Protein 2RQ1 (pdb70)

Nearest PDB structures (foldseek):
  2rq1-assembly1_A  TM=9.561E-01  e=1.395E-15  Homo sapiens
  3qij-assembly1_A  TM=8.729E-01  e=1.743E-11  Homo sapiens
  3qij-assembly2_B  TM=8.768E-01  e=5.061E-11  Homo sapiens
  1gg3-assembly3_C  TM=8.598E-01  e=3.676E-11  Homo sapiens
  3bin-assembly3_A  TM=8.698E-01  e=1.799E-09  Homo sapiens

Organism: Homo sapiens (NCBI:txid9606)

Radius of gyration: 14.62 Å; Cα contacts (8 Å, |Δi|>4): 77; chains: 1; bounding box: 40×36×26 Å

Sequence (109 aa):
GSHMDPAQLTEDITRYYLCLQLRQDIVAGRLPCSFATLALLGSYTIQSELGDYDPELHGVDYVSDFKLAPNQTKELEEKVMELHKSYRSMTPAQADLEFLENAKKLSMYGSHMDPAQLTEDITRYYLCLQLRQDIVAGRLPCSFATLALLGSYTIQSELGDYDPELHGVDYVSDFKLAPNQTKELEEKVMELHKSYRSMTPAQADLEFLENAKKLSMYGSHMDPAQLTEDITRYYLCLQLRQDIVAGRLPCSFATLALLGSYTIQSELGDYDPELHGVDYVSDFKLAPNQTKELEEKVMELHKSYRSMTPAQADLEFLENAKKLSMYGSHMDPAQLTEDITRYYLCLQLRQDIVAGRLPCSFATLALLGSYTIQSELGDYDPELHGVDYVSDFKLAPNQTKELEEKVMELHKSYRSMTPAQADLEFLENAKKLSMYGSHMDPAQLTEDITRYYLCLQLRQDIVAGRLPCSFATLALLGSYTIQSELGDYDPELHGVDYVSDFKLAPNQTKELEEKVMELHKSYRSMTPAQADLEFLENAKKLSMYGSHMDPAQLTEDITRYYLCLQLRQDIVAGRLPCSFATLALLGSYTIQSELGDYDPELHGVDYVSDFKLAPNQTKELEEKVMELHKSYRSMTPAQADLEFLENAKKLSMYGSHMDPAQLTEDITRYYLCLQLRQDIVAGRLPCSFATLALLGSYTIQSELGDYDPELHGVDYVSDFKLAPNQTKELEEKVMELHKSYRSMTPAQADLEFLENAKKLSMYGSHMDPAQLTEDITRYYLCLQLRQDIVAGRLPCSFATLALLGSYTIQSELGDYDPELHGVDYVSDFKLAPNQTKELEEKVMELHKSYRSMTPAQADLEFLENAKKLSMYGSHMDPAQLTEDITRYYLCLQLRQDIVAGRLPCSFATLALLGSYTIQSELGDYDPELHGVDYVSDFKLAPNQTKELEEKVMELHKSYRSMTPAQADLEFLENAKKLSMYGSHMDPAQLTEDITRYYLCLQLRQDIVAGRLPCSFATLALLGSYTIQSELGDYDPELHGVDYVSDFKLAPNQTKELEEKVMELHKSYRSMTPAQADLEFLENAKKLSMYGSHMDPAQLTEDITRYYLCLQLRQDIVAGRLPCSFATLALLGSYTIQSELGDYDPELHGVDYVSDFKLAPNQTKELEEKVMELHKSYRSMTPAQADLEFLENAKKLSMYGSHMDPAQLTEDITRYYLCLQLRQDIVAGRLPCSFATLALLGSYTIQSELGDYDPELHGVDYVSDFKLAPNQTKELEEKVMELHKSYRSMTPAQADLEFLENAKKLSMYGSHMDPAQLTEDITRYYLCLQLRQDIVAGRLPCSFATLALLGSYTIQSELGDYDPELHGVDYVSDFKLAPNQTKELEEKVMELHKSYRSMTPAQADLEFLENAKKLSMYGSHMDPAQLTEDITRYYLCLQLRQDIVAGRLPCSFATLALLGSYTIQSELGDYDPELHGVDYVSDFKLAPNQTKELEEKVMELHKSYRSMTPAQADLEFLENAKKLSMYGSHMDPAQLTEDITRYYLCLQLRQDIVAGRLPCSFATLALLGSYTIQSELGDYDPELHGVDYVSDFKLAPNQTKELEEKVMELHKSYRSMTPAQADLEFLENAKKLSMYGSHMDPAQLTEDITRYYLCLQLRQDIVAGRLPCSFATLALLGSYTIQSELGDYDPELHGVDYVSDFKLAPNQTKELEEKVMELHKSYRSMTPAQADLEFLENAKKLSMYGSHMDPAQLTEDITRYYLCLQLRQDIVAGRLPCSFATLALLGSYTIQSELGDYDPELHGVDYVSDFKLAPNQTKELEEKVMELHKSYRSMTPAQADLEFLENAKKLSMYGSHMDPAQLTEDITRYYLCLQLRQDIVAGRLPCSFATLALLGSYTIQSELGDYDPELHGVDYVSDFKLAPNQTKELEEKVMELHKSYRSMTPAQADLEFLENAKKLSMYGSHMDPAQLTEDITRYYLCLQLRQDIVAGRLPCSFATLALLGSYTIQSELGDYDPELHGVDYVSDFKLAPNQTKELEEKVMELHKSYRSMTPAQADLEFLENAKKLSMYGSHMDPAQLTEDITRYYLCLQLRQDIVAGRLPCSFATLALLGSYTIQSELGDYDPELHGVDYVSDFKLAPNQTKELEEKVMELHKSYRSMTPAQADLEFLENAKKLSMY

Foldseek 3Di:
DDDDDPPCPVVVVCLVVVCVVLQVCAQVVVDDDDLVLLLVLLLLVVCLVVPADDVVVPDPPCSVVPRSHNDDDPVSRVSSVVVRNVDDPDDNVVSSCVNVVVCVVVVSD

InterPro domains:
  IPR000299 FERM domain [PS50057] (210-491)
  IPR000798 Ezrin/radixin/moesin-like [PR00661] (223-242)
  IPR000798 Ezrin/radixin/moesin-like [PR00661] (273-292)
  IPR000798 Ezrin/radixin/moesin-like [PR00661] (316-337)
  IPR000798 Ezrin/radixin/moesin-like [PR00661] (404-424)
  IPR007477 SAB domain [PF04382] (667-715)
  IPR008379 Band 4.1, C-terminal [PF05902] (753-860)
  IPR011993 PH-like domain superfamily [G3DSA:2.30.29.30] (396-490)
  IPR014352 FERM/acyl-CoA-binding protein superfamily [G3DSA:1.20.80.10] (288-395)
  IPR014847 FERM adjacent [PF08736] (499-542)
  IPR014847 FERM adjacent [SM01195] (498-544)
  IPR018979 FERM, N-terminal [PF09379] (214-276)
  IPR018980 FERM, C-terminal PH-like domain [PF09380] (406-492)
  IPR018980 FERM, C-terminal PH-like domain [SM01196] (405-495)
  IPR019747 FERM conserved site [PS00660] (264-292)
  IPR019747 FERM conserved site [PS00661] (371-400)
  IPR019748 FERM central domain [PF00373] (292-401)
  IPR019748 FERM central domain [cd14473] (301-393)
  IPR019749 Band 4.1 domain [PR00935] (243-255)
  IPR019749 Band 4.1 domain [PR00935] (307-320)

GO terms:
  GO:0005938 cell cortex (C, IDA)
  GO:1904778 positive regulation of protein localization to cell cortex (P, IMP)
  GO:0005515 protein binding (F, IPI)
  GO:0005200 structural constituent of cytoskeleton (F, TAS)
  GO:0005886 plasma membrane (C, TAS)
  GO:0005829 cytosol (C, TAS)
  GO:0014731 spectrin-associated cytoskeleton (C, TAS)
  GO:0030507 spectrin binding (F, TAS)
  GO:0045171 intercellular bridge (C, IDA)
  GO:0072686 mitotic spindle (C, IDA)
  GO:0005829 cytosol (C, IDA)
  GO:0051219 phosphoprotein binding (F, IMP)
  GO:0005886 plasma membrane (C, IMP)
  GO:0032991 protein-containing complex (C, IMP)
  GO:0005545 1-phosphatidylinositol binding (F, IDA)
  GO:0030863 cortical cytoskeleton (C, IDA)
  GO:0032991 protein-containing complex (C, IDA)
  GO:0005200 structural constituent of cytoskeleton (F, IMP)

Secondary structure (DSSP, 8-state):
-----TTTTHHHHHHHHHHHHHHHHHHTT-S---HHHHHHHHHHHHHHHH-S--TTT--SSGGGGS---SS--HHHHHHHHHHHHHS-S--HHHHHHHHHHHHHHHT--

CATH classification: 1.20.80.10

Structure (mmCIF, N/CA/C/O backbone):
data_2RQ1
#
_entry.id   2RQ1
#
loop_
_atom_site.group_PDB
_atom_site.id
_atom_site.type_symbol
_atom_site.label_atom_id
_atom_site.label_alt_id
_atom_site.label_comp_id
_atom_site.label_asym_id
_atom_site.label_entity_id
_atom_site.label_seq_id
_atom_site.pdbx_PDB_ins_code
_atom_site.Cartn_x
_atom_site.Cartn_y
_atom_site.Cartn_z
_atom_site.occupancy
_atom_site.B_iso_or_equiv
_atom_site.auth_seq_id
_atom_site.auth_comp_id
_atom_site.auth_asym_id
_atom_site.auth_atom_id
_atom_site.pdbx_PDB_model_num
ATOM 1 N N . GLY A 1 1 ? 25.055 19.898 2.642 1.00 0.00 79 GLY A N 1
ATOM 2 C CA . GLY A 1 1 ? 23.568 19.824 2.664 1.00 0.00 79 GLY A CA 1
ATOM 3 C C . GLY A 1 1 ? 22.998 19.228 1.393 1.00 0.00 79 GLY A C 1
ATOM 4 O O . GLY A 1 1 ? 23.257 18.067 1.073 1.00 0.00 79 GLY A O 1
ATOM 10 N N . SER A 1 2 ? 22.219 20.022 0.665 1.00 0.00 80 SER A N 1
ATOM 11 C CA . SER A 1 2 ? 21.610 19.566 -0.579 1.00 0.00 80 SER A CA 1
ATOM 12 C C . SER A 1 2 ? 20.681 18.383 -0.329 1.00 0.00 80 SER A C 1
ATOM 13 O O . SER A 1 2 ? 21.129 17.296 0.036 1.00 0.00 80 SER A O 1
ATOM 21 N N . HIS A 1 3 ? 19.386 18.601 -0.529 1.00 0.00 81 HIS A N 1
ATOM 22 C CA . HIS A 1 3 ? 18.393 17.553 -0.325 1.00 0.00 81 HIS A CA 1
ATOM 23 C C . HIS A 1 3 ? 17.789 17.110 -1.654 1.00 0.00 81 HIS A C 1
ATOM 24 O O . HIS A 1 3 ? 17.571 15.920 -1.883 1.00 0.00 81 HIS A O 1
ATOM 39 N N . MET A 1 4 ? 17.521 18.075 -2.527 1.00 0.00 82 MET A N 1
ATOM 40 C CA . MET A 1 4 ? 16.942 17.785 -3.834 1.00 0.00 82 MET A CA 1
ATOM 41 C C . MET A 1 4 ? 17.994 17.213 -4.779 1.00 0.00 82 MET A C 1
ATOM 42 O O . MET A 1 4 ? 19.171 17.568 -4.702 1.00 0.00 82 MET A O 1
ATOM 56 N N . ASP A 1 5 ? 17.564 16.325 -5.669 1.00 0.00 83 ASP A N 1
ATOM 57 C CA . ASP A 1 5 ? 18.470 15.703 -6.628 1.00 0.00 83 ASP A CA 1
ATOM 58 C C . ASP A 1 5 ? 17.751 15.398 -7.942 1.00 0.00 83 ASP A C 1
ATOM 59 O O . ASP A 1 5 ? 16.929 14.485 -8.008 1.00 0.00 83 ASP A O 1
ATOM 68 N N . PRO A 1 6 ? 18.052 16.159 -9.012 1.00 0.00 84 PRO A N 1
ATOM 69 C CA . PRO A 1 6 ? 17.426 15.956 -10.323 1.00 0.00 84 PRO A CA 1
ATOM 70 C C . PRO A 1 6 ? 17.878 14.660 -10.993 1.00 0.00 84 PRO A C 1
ATOM 71 O O . PRO A 1 6 ? 17.320 14.252 -12.012 1.00 0.00 84 PRO A O 1
ATOM 82 N N . ALA A 1 7 ? 18.890 14.015 -10.418 1.00 0.00 85 ALA A N 1
ATOM 83 C CA . ALA A 1 7 ? 19.411 12.768 -10.964 1.00 0.00 85 ALA A CA 1
ATOM 84 C C . ALA A 1 7 ? 18.777 11.554 -10.288 1.00 0.00 85 ALA A C 1
ATOM 85 O O . ALA A 1 7 ? 18.901 10.430 -10.773 1.00 0.00 85 ALA A O 1
ATOM 92 N N . GLN A 1 8 ? 18.096 11.785 -9.167 1.00 0.00 86 GLN A N 1
ATOM 93 C CA . GLN A 1 8 ? 17.446 10.705 -8.434 1.00 0.00 86 GLN A CA 1
ATOM 94 C C . GLN A 1 8 ? 16.010 10.509 -8.911 1.00 0.00 86 GLN A C 1
ATOM 95 O O . GLN A 1 8 ? 15.085 10.404 -8.104 1.00 0.00 86 GLN A O 1
ATOM 109 N N . LEU A 1 9 ? 15.830 10.460 -10.226 1.00 0.00 87 LEU A N 1
ATOM 110 C CA . LEU A 1 9 ? 14.507 10.276 -10.812 1.00 0.00 87 LEU A CA 1
ATOM 111 C C . LEU A 1 9 ? 14.239 8.802 -11.104 1.00 0.00 87 LEU A C 1
ATOM 112 O O . LEU A 1 9 ? 13.091 8.359 -11.102 1.00 0.00 87 LEU A O 1
ATOM 128 N N . THR A 1 10 ? 15.305 8.049 -11.358 1.00 0.00 88 THR A N 1
ATOM 129 C CA . THR A 1 10 ? 15.183 6.626 -11.655 1.00 0.00 88 THR A CA 1
ATOM 130 C C . THR A 1 10 ? 14.482 5.886 -10.521 1.00 0.00 88 THR A C 1
ATOM 131 O O . THR A 1 10 ? 13.519 5.152 -10.748 1.00 0.00 88 THR A O 1
ATOM 142 N N . GLU A 1 11 ? 14.968 6.082 -9.298 1.00 0.00 89 GLU A N 1
ATOM 143 C CA . GLU A 1 11 ? 14.383 5.429 -8.130 1.00 0.00 89 GLU A CA 1
ATOM 144 C C . GLU A 1 11 ? 12.885 5.704 -8.047 1.00 0.00 89 GLU A C 1
ATOM 145 O O . GLU A 1 11 ? 12.119 4.882 -7.545 1.00 0.00 89 GLU A O 1
ATOM 157 N N . ASP A 1 12 ? 12.471 6.861 -8.552 1.00 0.00 90 ASP A N 1
ATOM 158 C CA . ASP A 1 12 ? 11.061 7.226 -8.542 1.00 0.00 90 ASP A CA 1
ATOM 159 C C . ASP A 1 12 ? 10.307 6.390 -9.569 1.00 0.00 90 ASP A C 1
ATOM 160 O O . ASP A 1 12 ? 9.256 5.819 -9.275 1.00 0.00 90 ASP A O 1
ATOM 169 N N . ILE A 1 13 ? 10.862 6.321 -10.773 1.00 0.00 91 ILE A N 1
ATOM 170 C CA . ILE A 1 13 ? 10.261 5.553 -11.856 1.00 0.00 91 ILE A CA 1
ATOM 171 C C . ILE A 1 13 ? 10.118 4.083 -11.471 1.00 0.00 91 ILE A C 1
ATOM 172 O O . ILE A 1 13 ? 9.066 3.476 -11.678 1.00 0.00 91 ILE A O 1
ATOM 188 N N . THR A 1 14 ? 11.182 3.517 -10.910 1.00 0.00 92 THR A N 1
ATOM 189 C CA . THR A 1 14 ? 11.169 2.119 -10.502 1.00 0.00 92 THR A CA 1
ATOM 190 C C . THR A 1 14 ? 10.153 1.891 -9.383 1.00 0.00 92 THR A C 1
ATOM 191 O O . THR A 1 14 ? 9.331 0.981 -9.463 1.00 0.00 92 THR A O 1
ATOM 202 N N . ARG A 1 15 ? 10.224 2.708 -8.332 1.00 0.00 93 ARG A N 1
ATOM 203 C CA . ARG A 1 15 ? 9.320 2.573 -7.196 1.00 0.00 93 ARG A CA 1
ATOM 204 C C . ARG A 1 15 ? 7.861 2.601 -7.641 1.00 0.00 93 ARG A C 1
ATOM 205 O O . ARG A 1 15 ? 7.080 1.721 -7.280 1.00 0.00 93 ARG A O 1
ATOM 226 N N . TYR A 1 16 ? 7.492 3.611 -8.424 1.00 0.00 94 TYR A N 1
ATOM 227 C CA . TYR A 1 16 ? 6.121 3.736 -8.909 1.00 0.00 94 TYR A CA 1
ATOM 228 C C . TYR A 1 16 ? 5.667 2.456 -9.605 1.00 0.00 94 TYR A C 1
ATOM 229 O O . TYR A 1 16 ? 4.647 1.869 -9.244 1.00 0.00 94 TYR A O 1
ATOM 247 N N . TYR A 1 17 ? 6.433 2.028 -10.604 1.00 0.00 95 TYR A N 1
ATOM 248 C CA . TYR A 1 17 ? 6.108 0.816 -11.348 1.00 0.00 95 TYR A CA 1
ATOM 249 C C . TYR A 1 17 ? 6.065 -0.396 -10.422 1.00 0.00 95 TYR A C 1
ATOM 250 O O . TYR A 1 17 ? 5.169 -1.235 -10.522 1.00 0.00 95 TYR A O 1
ATOM 268 N N . LEU A 1 18 ? 7.042 -0.483 -9.525 1.00 0.00 96 LEU A N 1
ATOM 269 C CA . LEU A 1 18 ? 7.128 -1.592 -8.579 1.00 0.00 96 LEU A CA 1
ATOM 270 C C . LEU A 1 18 ? 5.810 -1.790 -7.836 1.00 0.00 96 LEU A C 1
ATOM 271 O O . LEU A 1 18 ? 5.236 -2.878 -7.846 1.00 0.00 96 LEU A O 1
ATOM 287 N N . CYS A 1 19 ? 5.338 -0.729 -7.192 1.00 0.00 97 CYS A N 1
ATOM 288 C CA . CYS A 1 19 ? 4.088 -0.782 -6.441 1.00 0.00 97 CYS A CA 1
ATOM 289 C C . CYS A 1 19 ? 2.929 -1.199 -7.341 1.00 0.00 97 CYS A C 1
ATOM 290 O O . CYS A 1 19 ? 2.073 -1.987 -6.941 1.00 0.00 97 CYS A O 1
ATOM 298 N N . LEU A 1 20 ? 2.909 -0.664 -8.557 1.00 0.00 98 LEU A N 1
ATOM 299 C CA . LEU A 1 20 ? 1.854 -0.981 -9.513 1.00 0.00 98 LEU A CA 1
ATOM 300 C C . LEU A 1 20 ? 1.840 -2.472 -9.838 1.00 0.00 98 LEU A C 1
ATOM 301 O O . LEU A 1 20 ? 0.790 -3.114 -9.806 1.00 0.00 98 LEU A O 1
ATOM 317 N N . GLN A 1 21 ? 3.011 -3.015 -10.155 1.00 0.00 99 GLN A N 1
ATOM 318 C CA . GLN A 1 21 ? 3.131 -4.430 -10.490 1.00 0.00 99 GLN A CA 1
ATOM 319 C C . GLN A 1 21 ? 2.834 -5.309 -9.279 1.00 0.00 99 GLN A C 1
ATOM 320 O O . GLN A 1 21 ? 2.059 -6.261 -9.366 1.00 0.00 99 GLN A O 1
ATOM 334 N N . LEU A 1 22 ? 3.457 -4.986 -8.149 1.00 0.00 100 LEU A N 1
ATOM 335 C CA . LEU A 1 22 ? 3.260 -5.749 -6.921 1.00 0.00 100 LEU A CA 1
ATOM 336 C C . LEU A 1 22 ? 1.786 -5.784 -6.528 1.00 0.00 100 LEU A C 1
ATOM 337 O O . LEU A 1 22 ? 1.221 -6.853 -6.291 1.00 0.00 100 LEU A O 1
ATOM 353 N N . ARG A 1 23 ? 1.169 -4.609 -6.460 1.00 0.00 101 ARG A N 1
ATOM 354 C CA . ARG A 1 23 ? -0.239 -4.505 -6.095 1.00 0.00 101 ARG A CA 1
ATOM 355 C C . ARG A 1 23 ? -1.124 -5.203 -7.123 1.00 0.00 101 ARG A C 1
ATOM 356 O O . ARG A 1 23 ? -2.204 -5.694 -6.794 1.00 0.00 101 ARG A O 1
ATOM 377 N N . GLN A 1 24 ? -0.660 -5.246 -8.368 1.00 0.00 102 GLN A N 1
ATOM 378 C CA . GLN A 1 24 ? -1.413 -5.887 -9.440 1.00 0.00 102 GLN A CA 1
ATOM 379 C C . GLN A 1 24 ? -1.413 -7.404 -9.272 1.00 0.00 102 GLN A C 1
ATOM 380 O O . GLN A 1 24 ? -2.423 -8.064 -9.513 1.00 0.00 102 GLN A O 1
ATOM 394 N N . ASP A 1 25 ? -0.274 -7.948 -8.859 1.00 0.00 103 ASP A N 1
ATOM 395 C CA . ASP A 1 25 ? -0.142 -9.387 -8.660 1.00 0.00 103 ASP A CA 1
ATOM 396 C C . ASP A 1 25 ? -0.963 -9.849 -7.460 1.00 0.00 103 ASP A C 1
ATOM 397 O O . ASP A 1 25 ? -1.523 -10.945 -7.463 1.00 0.00 103 ASP A O 1
ATOM 406 N N . ILE A 1 26 ? -1.027 -9.007 -6.433 1.00 0.00 104 ILE A N 1
ATOM 407 C CA . ILE A 1 26 ? -1.777 -9.332 -5.226 1.00 0.00 104 ILE A CA 1
ATOM 408 C C . ILE A 1 26 ? -3.278 -9.378 -5.500 1.00 0.00 104 ILE A C 1
ATOM 409 O O . ILE A 1 26 ? -3.945 -10.362 -5.183 1.00 0.00 104 ILE A O 1
ATOM 425 N N . VAL A 1 27 ? -3.804 -8.307 -6.086 1.00 0.00 105 VAL A N 1
ATOM 426 C CA . VAL A 1 27 ? -5.227 -8.225 -6.395 1.00 0.00 105 VAL A CA 1
ATOM 427 C C . VAL A 1 27 ? -5.673 -9.369 -7.300 1.00 0.00 105 VAL A C 1
ATOM 428 O O . VAL A 1 27 ? -6.809 -9.834 -7.211 1.00 0.00 105 VAL A O 1
ATOM 441 N N . ALA A 1 28 ? -4.776 -9.819 -8.172 1.00 0.00 106 ALA A N 1
ATOM 442 C CA . ALA A 1 28 ? -5.087 -10.907 -9.091 1.00 0.00 106 ALA A CA 1
ATOM 443 C C . ALA A 1 28 ? -4.842 -12.273 -8.451 1.00 0.00 106 ALA A C 1
ATOM 444 O O . ALA A 1 28 ? -5.107 -13.308 -9.063 1.00 0.00 106 ALA A O 1
ATOM 451 N N . GLY A 1 29 ? -4.333 -12.275 -7.221 1.00 0.00 107 GLY A N 1
ATOM 452 C CA . GLY A 1 29 ? -4.065 -13.525 -6.536 1.00 0.00 107 GLY A CA 1
ATOM 453 C C . GLY A 1 29 ? -2.945 -14.311 -7.189 1.00 0.00 107 GLY A C 1
ATOM 454 O O . GLY A 1 29 ? -2.970 -15.541 -7.209 1.00 0.00 107 GLY A O 1
ATOM 458 N N . ARG A 1 30 ? -1.961 -13.596 -7.725 1.00 0.00 108 ARG A N 1
ATOM 459 C CA . ARG A 1 30 ? -0.825 -14.231 -8.384 1.00 0.00 108 ARG A CA 1
ATOM 460 C C . ARG A 1 30 ? 0.228 -14.681 -7.371 1.00 0.00 108 ARG A C 1
ATOM 461 O O . ARG A 1 30 ? 1.267 -15.223 -7.747 1.00 0.00 108 ARG A O 1
ATOM 482 N N . LEU A 1 31 ? -0.042 -14.456 -6.087 1.00 0.00 109 LEU A N 1
ATOM 483 C CA . LEU A 1 31 ? 0.888 -14.843 -5.033 1.00 0.00 109 LEU A CA 1
ATOM 484 C C . LEU A 1 31 ? 0.139 -15.147 -3.736 1.00 0.00 109 LEU A C 1
ATOM 485 O O . LEU A 1 31 ? -0.723 -14.376 -3.316 1.00 0.00 109 LEU A O 1
ATOM 501 N N . PRO A 1 32 ? 0.457 -16.278 -3.080 1.00 0.00 110 PRO A N 1
ATOM 502 C CA . PRO A 1 32 ? -0.197 -16.670 -1.827 1.00 0.00 110 PRO A CA 1
ATOM 503 C C . PRO A 1 32 ? 0.158 -15.737 -0.674 1.00 0.00 110 PRO A C 1
ATOM 504 O O . PRO A 1 32 ? 1.330 -15.574 -0.334 1.00 0.00 110 PRO A O 1
ATOM 515 N N . CYS A 1 33 ? -0.860 -15.127 -0.077 1.00 0.00 111 CYS A N 1
ATOM 516 C CA . CYS A 1 33 ? -0.655 -14.210 1.038 1.00 0.00 111 CYS A CA 1
ATOM 517 C C . CYS A 1 33 ? -1.712 -14.428 2.116 1.00 0.00 111 CYS A C 1
ATOM 518 O O . CYS A 1 33 ? -2.701 -15.128 1.895 1.00 0.00 111 CYS A O 1
ATOM 526 N N . SER A 1 34 ? -1.496 -13.828 3.281 1.00 0.00 112 SER A N 1
ATOM 527 C CA . SER A 1 34 ? -2.432 -13.961 4.391 1.00 0.00 112 SER A CA 1
ATOM 528 C C . SER A 1 34 ? -3.291 -12.709 4.537 1.00 0.00 112 SER A C 1
ATOM 529 O O . SER A 1 34 ? -2.963 -11.652 3.995 1.00 0.00 112 SER A O 1
ATOM 537 N N . PHE A 1 35 ? -4.392 -12.835 5.272 1.00 0.00 113 PHE A N 1
ATOM 538 C CA . PHE A 1 35 ? -5.302 -11.715 5.492 1.00 0.00 113 PHE A CA 1
ATOM 539 C C . PHE A 1 35 ? -4.564 -10.522 6.094 1.00 0.00 113 PHE A C 1
ATOM 540 O O . PHE A 1 35 ? -4.736 -9.387 5.651 1.00 0.00 113 PHE A O 1
ATOM 557 N N . ALA A 1 36 ? -3.759 -10.784 7.118 1.00 0.00 114 ALA A N 1
ATOM 558 C CA . ALA A 1 36 ? -3.017 -9.726 7.792 1.00 0.00 114 ALA A CA 1
ATOM 559 C C . ALA A 1 36 ? -2.150 -8.938 6.818 1.00 0.00 114 ALA A C 1
ATOM 560 O O . ALA A 1 36 ? -2.169 -7.708 6.823 1.00 0.00 114 ALA A O 1
ATOM 567 N N . THR A 1 37 ? -1.390 -9.638 5.980 1.00 0.00 115 THR A N 1
ATOM 568 C CA . THR A 1 37 ? -0.529 -8.975 5.010 1.00 0.00 115 THR A CA 1
ATOM 569 C C . THR A 1 37 ? -1.361 -8.215 3.988 1.00 0.00 115 THR A C 1
ATOM 570 O O . THR A 1 37 ? -1.014 -7.103 3.594 1.00 0.00 115 THR A O 1
ATOM 581 N N . LEU A 1 38 ? -2.469 -8.817 3.567 1.00 0.00 116 LEU A N 1
ATOM 582 C CA . LEU A 1 38 ? -3.355 -8.184 2.598 1.00 0.00 116 LEU A CA 1
ATOM 583 C C . LEU A 1 38 ? -3.833 -6.839 3.126 1.00 0.00 116 LEU A C 1
ATOM 584 O O . LEU A 1 38 ? -3.807 -5.833 2.417 1.00 0.00 116 LEU A O 1
ATOM 600 N N . ALA A 1 39 ? -4.271 -6.833 4.380 1.00 0.00 117 ALA A N 1
ATOM 601 C CA . ALA A 1 39 ? -4.762 -5.623 5.020 1.00 0.00 117 ALA A CA 1
ATOM 602 C C . ALA A 1 39 ? -3.630 -4.639 5.309 1.00 0.00 117 ALA A C 1
ATOM 603 O O . ALA A 1 39 ? -3.821 -3.426 5.231 1.00 0.00 117 ALA A O 1
ATOM 610 N N . LEU A 1 40 ? -2.455 -5.163 5.648 1.00 0.00 118 LEU A N 1
ATOM 611 C CA . LEU A 1 40 ? -1.306 -4.314 5.953 1.00 0.00 118 LEU A CA 1
ATOM 612 C C . LEU A 1 40 ? -0.788 -3.618 4.696 1.00 0.00 118 LEU A C 1
ATOM 613 O O . LEU A 1 40 ? -0.633 -2.395 4.670 1.00 0.00 118 LEU A O 1
ATOM 629 N N . LEU A 1 41 ? -0.528 -4.400 3.654 1.00 0.00 119 LEU A N 1
ATOM 630 C CA . LEU A 1 41 ? -0.033 -3.855 2.396 1.00 0.00 119 LEU A CA 1
ATOM 631 C C . LEU A 1 41 ? -1.052 -2.896 1.795 1.00 0.00 119 LEU A C 1
ATOM 632 O O . LEU A 1 41 ? -0.693 -1.888 1.186 1.00 0.00 119 LEU A O 1
ATOM 648 N N . GLY A 1 42 ? -2.328 -3.213 1.986 1.00 0.00 120 GLY A N 1
ATOM 649 C CA . GLY A 1 42 ? -3.384 -2.366 1.473 1.00 0.00 120 GLY A CA 1
ATOM 650 C C . GLY A 1 42 ? -3.487 -1.064 2.239 1.00 0.00 120 GLY A C 1
ATOM 651 O O . GLY A 1 42 ? -3.507 0.015 1.649 1.00 0.00 120 GLY A O 1
ATOM 655 N N . SER A 1 43 ? -3.550 -1.169 3.563 1.00 0.00 121 SER A N 1
ATOM 656 C CA . SER A 1 43 ? -3.652 0.002 4.426 1.00 0.00 121 SER A CA 1
ATOM 657 C C . SER A 1 43 ? -2.540 1.005 4.134 1.00 0.00 121 SER A C 1
ATOM 658 O O . SER A 1 43 ? -2.747 2.215 4.223 1.00 0.00 121 SER A O 1
ATOM 666 N N . TYR A 1 44 ? -1.361 0.500 3.783 1.00 0.00 122 TYR A N 1
ATOM 667 C CA . TYR A 1 44 ? -0.228 1.364 3.480 1.00 0.00 122 TYR A CA 1
ATOM 668 C C . TYR A 1 44 ? -0.408 2.039 2.125 1.00 0.00 122 TYR A C 1
ATOM 669 O O . TYR A 1 44 ? -0.206 3.246 1.990 1.00 0.00 122 TYR A O 1
ATOM 687 N N . THR A 1 45 ? -0.794 1.254 1.124 1.00 0.00 123 THR A N 1
ATOM 688 C CA . THR A 1 45 ? -1.005 1.781 -0.219 1.00 0.00 123 THR A CA 1
ATOM 689 C C . THR A 1 45 ? -2.108 2.835 -0.217 1.00 0.00 123 THR A C 1
ATOM 690 O O . THR A 1 45 ? -2.004 3.857 -0.894 1.00 0.00 123 THR A O 1
ATOM 701 N N . ILE A 1 46 ? -3.160 2.581 0.555 1.00 0.00 124 ILE A N 1
ATOM 702 C CA . ILE A 1 46 ? -4.280 3.510 0.652 1.00 0.00 124 ILE A CA 1
ATOM 703 C C . ILE A 1 46 ? -3.829 4.838 1.258 1.00 0.00 124 ILE A C 1
ATOM 704 O O . ILE A 1 46 ? -4.095 5.905 0.706 1.00 0.00 124 ILE A O 1
ATOM 720 N N . GLN A 1 47 ? -3.146 4.762 2.396 1.00 0.00 125 GLN A N 1
ATOM 721 C CA . GLN A 1 47 ? -2.658 5.955 3.077 1.00 0.00 125 GLN A CA 1
ATOM 722 C C . GLN A 1 47 ? -1.720 6.750 2.174 1.00 0.00 125 GLN A C 1
ATOM 723 O O . GLN A 1 47 ? -1.700 7.978 2.212 1.00 0.00 125 GLN A O 1
ATOM 737 N N . SER A 1 48 ? -0.944 6.040 1.362 1.00 0.00 126 SER A N 1
ATOM 738 C CA . SER A 1 48 ? -0.007 6.682 0.447 1.00 0.00 126 SER A CA 1
ATOM 739 C C . SER A 1 48 ? -0.726 7.214 -0.790 1.00 0.00 126 SER A C 1
ATOM 740 O O . SER A 1 48 ? -0.253 8.143 -1.444 1.00 0.00 126 SER A O 1
ATOM 748 N N . GLU A 1 49 ? -1.865 6.608 -1.112 1.00 0.00 127 GLU A N 1
ATOM 749 C CA . GLU A 1 49 ? -2.641 7.010 -2.278 1.00 0.00 127 GLU A CA 1
ATOM 750 C C . GLU A 1 49 ? -3.489 8.233 -1.974 1.00 0.00 127 GLU A C 1
ATOM 751 O O . GLU A 1 49 ? -3.617 9.137 -2.799 1.00 0.00 127 GLU A O 1
ATOM 763 N N . LEU A 1 50 ? -4.093 8.238 -0.796 1.00 0.00 128 LEU A N 1
ATOM 764 C CA . LEU A 1 50 ? -4.962 9.326 -0.385 1.00 0.00 128 LEU A CA 1
ATOM 765 C C . LEU A 1 50 ? -4.346 10.167 0.732 1.00 0.00 128 LEU A C 1
ATOM 766 O O . LEU A 1 50 ? -4.953 11.134 1.192 1.00 0.00 128 LEU A O 1
ATOM 782 N N . GLY A 1 51 ? -3.144 9.803 1.167 1.00 0.00 129 GLY A N 1
ATOM 783 C CA . GLY A 1 51 ? -2.488 10.546 2.223 1.00 0.00 129 GLY A CA 1
ATOM 784 C C . GLY A 1 51 ? -3.157 10.351 3.566 1.00 0.00 129 GLY A C 1
ATOM 785 O O . GLY A 1 51 ? -3.855 9.361 3.785 1.00 0.00 129 GLY A O 1
ATOM 789 N N . ASP A 1 52 ? -2.943 11.300 4.466 1.00 0.00 130 ASP A N 1
ATOM 790 C CA . ASP A 1 52 ? -3.528 11.239 5.800 1.00 0.00 130 ASP A CA 1
ATOM 791 C C . ASP A 1 52 ? -5.051 11.188 5.723 1.00 0.00 130 ASP A C 1
ATOM 792 O O . ASP A 1 52 ? -5.651 11.679 4.768 1.00 0.00 130 ASP A O 1
ATOM 801 N N . TYR A 1 53 ? -5.669 10.589 6.735 1.00 0.00 131 TYR A N 1
ATOM 802 C CA . TYR A 1 53 ? -7.122 10.472 6.782 1.00 0.00 131 TYR A CA 1
ATOM 803 C C . TYR A 1 53 ? -7.766 11.810 7.129 1.00 0.00 131 TYR A C 1
ATOM 804 O O . TYR A 1 53 ? -7.121 12.694 7.693 1.00 0.00 131 TYR A O 1
ATOM 822 N N . ASP A 1 54 ? -9.043 11.952 6.788 1.00 0.00 132 ASP A N 1
ATOM 823 C CA . ASP A 1 54 ? -9.778 13.181 7.064 1.00 0.00 132 ASP A CA 1
ATOM 824 C C . ASP A 1 54 ? -11.234 12.878 7.413 1.00 0.00 132 ASP A C 1
ATOM 825 O O . ASP A 1 54 ? -12.091 12.814 6.532 1.00 0.00 132 ASP A O 1
ATOM 834 N N . PRO A 1 55 ? -11.533 12.685 8.710 1.00 0.00 133 PRO A N 1
ATOM 835 C CA . PRO A 1 55 ? -12.893 12.385 9.172 1.00 0.00 133 PRO A CA 1
ATOM 836 C C . PRO A 1 55 ? -13.888 13.484 8.807 1.00 0.00 133 PRO A C 1
ATOM 837 O O . PRO A 1 55 ? -15.095 13.248 8.756 1.00 0.00 133 PRO A O 1
ATOM 848 N N . GLU A 1 56 ? -13.374 14.684 8.555 1.00 0.00 134 GLU A N 1
ATOM 849 C CA . GLU A 1 56 ? -14.219 15.817 8.196 1.00 0.00 134 GLU A CA 1
ATOM 850 C C . GLU A 1 56 ? -14.963 15.552 6.891 1.00 0.00 134 GLU A C 1
ATOM 851 O O . GLU A 1 56 ? -16.064 16.059 6.679 1.00 0.00 134 GLU A O 1
ATOM 863 N N . LEU A 1 57 ? -14.353 14.756 6.019 1.00 0.00 135 LEU A N 1
ATOM 864 C CA . LEU A 1 57 ? -14.958 14.428 4.734 1.00 0.00 135 LEU A CA 1
ATOM 865 C C . LEU A 1 57 ? -15.682 13.086 4.796 1.00 0.00 135 LEU A C 1
ATOM 866 O O . LEU A 1 57 ? -16.655 12.862 4.076 1.00 0.00 135 LEU A O 1
ATOM 882 N N . HIS A 1 58 ? -15.201 12.197 5.660 1.00 0.00 136 HIS A N 1
ATOM 883 C CA . HIS A 1 58 ? -15.804 10.878 5.813 1.00 0.00 136 HIS A CA 1
ATOM 884 C C . HIS A 1 58 ? -15.718 10.088 4.511 1.00 0.00 136 HIS A C 1
ATOM 885 O O . HIS A 1 58 ? -15.242 10.595 3.496 1.00 0.00 136 HIS A O 1
ATOM 900 N N . GLY A 1 59 ? -16.180 8.842 4.550 1.00 0.00 137 GLY A N 1
ATOM 901 C CA . GLY A 1 59 ? -16.146 8.001 3.368 1.00 0.00 137 GLY A CA 1
ATOM 902 C C . GLY A 1 59 ? -16.731 6.631 3.617 1.00 0.00 137 GLY A C 1
ATOM 903 O O . GLY A 1 59 ? -17.678 6.223 2.945 1.00 0.00 137 GLY A O 1
ATOM 907 N N . VAL A 1 60 ? -16.163 5.920 4.584 1.00 0.00 138 VAL A N 1
ATOM 908 C CA . VAL A 1 60 ? -16.626 4.583 4.928 1.00 0.00 138 VAL A CA 1
ATOM 909 C C . VAL A 1 60 ? -16.351 3.597 3.793 1.00 0.00 138 VAL A C 1
ATOM 910 O O . VAL A 1 60 ? -15.529 2.691 3.932 1.00 0.00 138 VAL A O 1
ATOM 923 N N . ASP A 1 61 ? -17.044 3.776 2.673 1.00 0.00 139 ASP A N 1
ATOM 924 C CA . ASP A 1 61 ? -16.875 2.899 1.521 1.00 0.00 139 ASP A CA 1
ATOM 925 C C . ASP A 1 61 ? -15.915 3.507 0.501 1.00 0.00 139 ASP A C 1
ATOM 926 O O . ASP A 1 61 ? -16.036 3.264 -0.699 1.00 0.00 139 ASP A O 1
ATOM 935 N N . TYR A 1 62 ? -14.961 4.296 0.985 1.00 0.00 140 TYR A N 1
ATOM 936 C CA . TYR A 1 62 ? -13.982 4.932 0.111 1.00 0.00 140 TYR A CA 1
ATOM 937 C C . TYR A 1 62 ? -12.964 3.915 -0.396 1.00 0.00 140 TYR A C 1
ATOM 938 O O . TYR A 1 62 ? -12.440 4.045 -1.502 1.00 0.00 140 TYR A O 1
ATOM 956 N N . VAL A 1 63 ? -12.692 2.901 0.419 1.00 0.00 141 VAL A N 1
ATOM 957 C CA . VAL A 1 63 ? -11.740 1.858 0.052 1.00 0.00 141 VAL A CA 1
ATOM 958 C C . VAL A 1 63 ? -12.200 1.100 -1.192 1.00 0.00 141 VAL A C 1
ATOM 959 O O . VAL A 1 63 ? -11.403 0.441 -1.860 1.00 0.00 141 VAL A O 1
ATOM 972 N N . SER A 1 64 ? -13.491 1.201 -1.499 1.00 0.00 142 SER A N 1
ATOM 973 C CA . SER A 1 64 ? -14.066 0.532 -2.661 1.00 0.00 142 SER A CA 1
ATOM 974 C C . SER A 1 64 ? -13.461 1.049 -3.966 1.00 0.00 142 SER A C 1
ATOM 975 O O . SER A 1 64 ? -13.622 0.431 -5.018 1.00 0.00 142 SER A O 1
ATOM 983 N N . ASP A 1 65 ? -12.763 2.180 -3.896 1.00 0.00 143 ASP A N 1
ATOM 984 C CA . ASP A 1 65 ? -12.139 2.764 -5.077 1.00 0.00 143 ASP A CA 1
ATOM 985 C C . ASP A 1 65 ? -10.778 2.129 -5.353 1.00 0.00 143 ASP A C 1
ATOM 986 O O . ASP A 1 65 ? -10.281 2.172 -6.479 1.00 0.00 143 ASP A O 1
ATOM 995 N N . PHE A 1 66 ? -10.175 1.544 -4.321 1.00 0.00 144 PHE A N 1
ATOM 996 C CA . PHE A 1 66 ? -8.870 0.906 -4.461 1.00 0.00 144 PHE A CA 1
ATOM 997 C C . PHE A 1 66 ? -8.967 -0.601 -4.248 1.00 0.00 144 PHE A C 1
ATOM 998 O O . PHE A 1 66 ? -9.372 -1.065 -3.182 1.00 0.00 144 PHE A O 1
ATOM 1015 N N . LYS A 1 67 ? -8.594 -1.360 -5.273 1.00 0.00 145 LYS A N 1
ATOM 1016 C CA . LYS A 1 67 ? -8.638 -2.817 -5.205 1.00 0.00 145 LYS A CA 1
ATOM 1017 C C . LYS A 1 67 ? -7.487 -3.363 -4.364 1.00 0.00 145 LYS A C 1
ATOM 1018 O O . LYS A 1 67 ? -6.348 -3.432 -4.823 1.00 0.00 145 LYS A O 1
ATOM 1037 N N . LEU A 1 68 ? -7.795 -3.747 -3.129 1.00 0.00 146 LEU A N 1
ATOM 1038 C CA . LEU A 1 68 ? -6.788 -4.286 -2.220 1.00 0.00 146 LEU A CA 1
ATOM 1039 C C . LEU A 1 68 ? -6.645 -5.798 -2.384 1.00 0.00 146 LEU A C 1
ATOM 1040 O O . LEU A 1 68 ? -5.637 -6.380 -1.984 1.00 0.00 146 LEU A O 1
ATOM 1056 N N . ALA A 1 69 ? -7.657 -6.431 -2.973 1.00 0.00 147 ALA A N 1
ATOM 1057 C CA . ALA A 1 69 ? -7.633 -7.873 -3.183 1.00 0.00 147 ALA A CA 1
ATOM 1058 C C . ALA A 1 69 ? -8.851 -8.333 -3.980 1.00 0.00 147 ALA A C 1
ATOM 1059 O O . ALA A 1 69 ? -9.819 -7.589 -4.136 1.00 0.00 147 ALA A O 1
ATOM 1066 N N . PRO A 1 70 ? -8.818 -9.574 -4.498 1.00 0.00 148 PRO A N 1
ATOM 1067 C CA . PRO A 1 70 ? -9.925 -10.132 -5.281 1.00 0.00 148 PRO A CA 1
ATOM 1068 C C . PRO A 1 70 ? -11.139 -10.456 -4.418 1.00 0.00 148 PRO A C 1
ATOM 1069 O O . PRO A 1 70 ? -12.277 -10.187 -4.804 1.00 0.00 148 PRO A O 1
ATOM 1080 N N . ASN A 1 71 ? -10.890 -11.036 -3.248 1.00 0.00 149 ASN A N 1
ATOM 1081 C CA . ASN A 1 71 ? -11.965 -11.395 -2.330 1.00 0.00 149 ASN A CA 1
ATOM 1082 C C . ASN A 1 71 ? -11.998 -10.446 -1.137 1.00 0.00 149 ASN A C 1
ATOM 1083 O O . ASN A 1 71 ? -11.656 -10.825 -0.017 1.00 0.00 149 ASN A O 1
ATOM 1094 N N . GLN A 1 72 ? -12.410 -9.208 -1.387 1.00 0.00 150 GLN A N 1
ATOM 1095 C CA . GLN A 1 72 ? -12.486 -8.200 -0.336 1.00 0.00 150 GLN A CA 1
ATOM 1096 C C . GLN A 1 72 ? -13.763 -8.359 0.484 1.00 0.00 150 GLN A C 1
ATOM 1097 O O . GLN A 1 72 ? -14.869 -8.289 -0.051 1.00 0.00 150 GLN A O 1
ATOM 1111 N N . THR A 1 73 ? -13.599 -8.572 1.785 1.00 0.00 151 THR A N 1
ATOM 1112 C CA . THR A 1 73 ? -14.739 -8.740 2.682 1.00 0.00 151 THR A CA 1
ATOM 1113 C C . THR A 1 73 ? -14.738 -7.671 3.765 1.00 0.00 151 THR A C 1
ATOM 1114 O O . THR A 1 73 ? -13.750 -6.960 3.948 1.00 0.00 151 THR A O 1
ATOM 1125 N N . LYS A 1 74 ? -15.850 -7.565 4.489 1.00 0.00 152 LYS A N 1
ATOM 1126 C CA . LYS A 1 74 ? -15.972 -6.584 5.562 1.00 0.00 152 LYS A CA 1
ATOM 1127 C C . LYS A 1 74 ? -14.749 -6.629 6.472 1.00 0.00 152 LYS A C 1
ATOM 1128 O O . LYS A 1 74 ? -14.299 -5.600 6.975 1.00 0.00 152 LYS A O 1
ATOM 1147 N N . GLU A 1 75 ? -14.216 -7.830 6.677 1.00 0.00 153 GLU A N 1
ATOM 1148 C CA . GLU A 1 75 ? -13.043 -8.007 7.524 1.00 0.00 153 GLU A CA 1
ATOM 1149 C C . GLU A 1 75 ? -11.843 -7.266 6.943 1.00 0.00 153 GLU A C 1
ATOM 1150 O O . GLU A 1 75 ? -11.269 -6.390 7.591 1.00 0.00 153 GLU A O 1
ATOM 1162 N N . LEU A 1 76 ? -11.473 -7.619 5.716 1.00 0.00 154 LEU A N 1
ATOM 1163 C CA . LEU A 1 76 ? -10.346 -6.981 5.046 1.00 0.00 154 LEU A CA 1
ATOM 1164 C C . LEU A 1 76 ? -10.587 -5.480 4.912 1.00 0.00 154 LEU A C 1
ATOM 1165 O O . LEU A 1 76 ? -9.692 -4.672 5.155 1.00 0.00 154 LEU A O 1
ATOM 1181 N N . GLU A 1 77 ? -11.809 -5.119 4.533 1.00 0.00 155 GLU A N 1
ATOM 1182 C CA . GLU A 1 77 ? -12.177 -3.715 4.374 1.00 0.00 155 GLU A CA 1
ATOM 1183 C C . GLU A 1 77 ? -11.987 -2.959 5.686 1.00 0.00 155 GLU A C 1
ATOM 1184 O O . GLU A 1 77 ? -11.302 -1.938 5.733 1.00 0.00 155 GLU A O 1
ATOM 1196 N N . GLU A 1 78 ? -12.602 -3.470 6.748 1.00 0.00 156 GLU A N 1
ATOM 1197 C CA . GLU A 1 78 ? -12.506 -2.848 8.065 1.00 0.00 156 GLU A CA 1
ATOM 1198 C C . GLU A 1 78 ? -11.049 -2.630 8.460 1.00 0.00 156 GLU A C 1
ATOM 1199 O O . GLU A 1 78 ? -10.660 -1.533 8.858 1.00 0.00 156 GLU A O 1
ATOM 1211 N N . LYS A 1 79 ? -10.251 -3.688 8.359 1.00 0.00 157 LYS A N 1
ATOM 1212 C CA . LYS A 1 79 ? -8.839 -3.618 8.717 1.00 0.00 157 LYS A CA 1
ATOM 1213 C C . LYS A 1 79 ? -8.117 -2.546 7.904 1.00 0.00 157 LYS A C 1
ATOM 1214 O O . LYS A 1 79 ? -7.167 -1.928 8.384 1.00 0.00 157 LYS A O 1
ATOM 1233 N N . VAL A 1 80 ? -8.574 -2.322 6.676 1.00 0.00 158 VAL A N 1
ATOM 1234 C CA . VAL A 1 80 ? -7.966 -1.316 5.812 1.00 0.00 158 VAL A CA 1
ATOM 1235 C C . VAL A 1 80 ? -8.199 0.089 6.363 1.00 0.00 158 VAL A C 1
ATOM 1236 O O . VAL A 1 80 ? -7.257 0.863 6.539 1.00 0.00 158 VAL A O 1
ATOM 1249 N N . MET A 1 81 ? -9.460 0.410 6.633 1.00 0.00 159 MET A N 1
ATOM 1250 C CA . MET A 1 81 ? -9.821 1.721 7.162 1.00 0.00 159 MET A CA 1
ATOM 1251 C C . MET A 1 81 ? -9.304 1.902 8.586 1.00 0.00 159 MET A C 1
ATOM 1252 O O . MET A 1 81 ? -8.839 2.980 8.956 1.00 0.00 159 MET A O 1
ATOM 1266 N N . GLU A 1 82 ? -9.392 0.841 9.382 1.00 0.00 160 GLU A N 1
ATOM 1267 C CA . GLU A 1 82 ? -8.937 0.883 10.767 1.00 0.00 160 GLU A CA 1
ATOM 1268 C C . GLU A 1 82 ? -7.451 1.219 10.846 1.00 0.00 160 GLU A C 1
ATOM 1269 O O . GLU A 1 82 ? -7.055 2.169 11.521 1.00 0.00 160 GLU A O 1
ATOM 1281 N N . LEU A 1 83 ? -6.634 0.433 10.154 1.00 0.00 161 LEU A N 1
ATOM 1282 C CA . LEU A 1 83 ? -5.191 0.646 10.147 1.00 0.00 161 LEU A CA 1
ATOM 1283 C C . LEU A 1 83 ? -4.846 2.032 9.612 1.00 0.00 161 LEU A C 1
ATOM 1284 O O . LEU A 1 83 ? -3.936 2.693 10.114 1.00 0.00 161 LEU A O 1
ATOM 1300 N N . HIS A 1 84 ? -5.578 2.467 8.591 1.00 0.00 162 HIS A N 1
ATOM 1301 C CA . HIS A 1 84 ? -5.348 3.776 7.987 1.00 0.00 162 HIS A CA 1
ATOM 1302 C C . HIS A 1 84 ? -5.431 4.883 9.034 1.00 0.00 162 HIS A C 1
ATOM 1303 O O . HIS A 1 84 ? -4.502 5.675 9.189 1.00 0.00 162 HIS A O 1
ATOM 1318 N N . LYS A 1 85 ? -6.549 4.929 9.750 1.00 0.00 163 LYS A N 1
ATOM 1319 C CA . LYS A 1 85 ? -6.755 5.938 10.784 1.00 0.00 163 LYS A CA 1
ATOM 1320 C C . LYS A 1 85 ? -5.926 5.623 12.027 1.00 0.00 163 LYS A C 1
ATOM 1321 O O . LYS A 1 85 ? -5.573 6.520 12.793 1.00 0.00 163 LYS A O 1
ATOM 1340 N N . SER A 1 86 ? -5.624 4.343 12.223 1.00 0.00 164 SER A N 1
ATOM 1341 C CA . SER A 1 86 ? -4.841 3.910 13.375 1.00 0.00 164 SER A CA 1
ATOM 1342 C C . SER A 1 86 ? -3.437 4.508 13.347 1.00 0.00 164 SER A C 1
ATOM 1343 O O . SER A 1 86 ? -2.795 4.651 14.387 1.00 0.00 164 SER A O 1
ATOM 1351 N N . TYR A 1 87 ? -2.962 4.853 12.154 1.00 0.00 165 TYR A N 1
ATOM 1352 C CA . TYR A 1 87 ? -1.631 5.431 12.002 1.00 0.00 165 TYR A CA 1
ATOM 1353 C C . TYR A 1 87 ? -1.622 6.900 12.411 1.00 0.00 165 TYR A C 1
ATOM 1354 O O . TYR A 1 87 ? -2.393 7.706 11.891 1.00 0.00 165 TYR A O 1
ATOM 1372 N N . ARG A 1 88 ? -0.740 7.241 13.345 1.00 0.00 166 ARG A N 1
ATOM 1373 C CA . ARG A 1 88 ? -0.622 8.613 13.825 1.00 0.00 166 ARG A CA 1
ATOM 1374 C C . ARG A 1 88 ? -0.126 9.535 12.710 1.00 0.00 166 ARG A C 1
ATOM 1375 O O . ARG A 1 88 ? -0.320 9.247 11.529 1.00 0.00 166 ARG A O 1
ATOM 1396 N N . SER A 1 89 ? 0.513 10.643 13.086 1.00 0.00 167 SER A N 1
ATOM 1397 C CA . SER A 1 89 ? 1.032 11.596 12.112 1.00 0.00 167 SER A CA 1
ATOM 1398 C C . SER A 1 89 ? 2.172 10.981 11.306 1.00 0.00 167 SER A C 1
ATOM 1399 O O . SER A 1 89 ? 3.339 11.324 11.497 1.00 0.00 167 SER A O 1
ATOM 1407 N N . MET A 1 90 ? 1.823 10.071 10.405 1.00 0.00 168 MET A N 1
ATOM 1408 C CA . MET A 1 90 ? 2.811 9.403 9.567 1.00 0.00 168 MET A CA 1
ATOM 1409 C C . MET A 1 90 ? 3.059 10.189 8.284 1.00 0.00 168 MET A C 1
ATOM 1410 O O . MET A 1 90 ? 2.152 10.825 7.747 1.00 0.00 168 MET A O 1
ATOM 1424 N N . THR A 1 91 ? 4.295 10.141 7.796 1.00 0.00 169 THR A N 1
ATOM 1425 C CA . THR A 1 91 ? 4.664 10.846 6.575 1.00 0.00 169 THR A CA 1
ATOM 1426 C C . THR A 1 91 ? 4.502 9.940 5.358 1.00 0.00 169 THR A C 1
ATOM 1427 O O . THR A 1 91 ? 4.514 8.715 5.481 1.00 0.00 169 THR A O 1
ATOM 1438 N N . PRO A 1 92 ? 4.353 10.531 4.161 1.00 0.00 170 PRO A N 1
ATOM 1439 C CA . PRO A 1 92 ? 4.192 9.771 2.919 1.00 0.00 170 PRO A CA 1
ATOM 1440 C C . PRO A 1 92 ? 5.306 8.747 2.729 1.00 0.00 170 PRO A C 1
ATOM 1441 O O . PRO A 1 92 ? 5.044 7.564 2.511 1.00 0.00 170 PRO A O 1
ATOM 1452 N N . ALA A 1 93 ? 6.550 9.210 2.812 1.00 0.00 171 ALA A N 1
ATOM 1453 C CA . ALA A 1 93 ? 7.708 8.336 2.650 1.00 0.00 171 ALA A CA 1
ATOM 1454 C C . ALA A 1 93 ? 7.604 7.107 3.547 1.00 0.00 171 ALA A C 1
ATOM 1455 O O . ALA A 1 93 ? 7.971 6.002 3.147 1.00 0.00 171 ALA A O 1
ATOM 1462 N N . GLN A 1 94 ? 7.097 7.305 4.761 1.00 0.00 172 GLN A N 1
ATOM 1463 C CA . GLN A 1 94 ? 6.941 6.210 5.710 1.00 0.00 172 GLN A CA 1
ATOM 1464 C C . GLN A 1 94 ? 6.062 5.111 5.121 1.00 0.00 172 GLN A C 1
ATOM 1465 O O . GLN A 1 94 ? 6.381 3.927 5.220 1.00 0.00 172 GLN A O 1
ATOM 1479 N N . ALA A 1 95 ? 4.958 5.516 4.502 1.00 0.00 173 ALA A N 1
ATOM 1480 C CA . ALA A 1 95 ? 4.036 4.569 3.889 1.00 0.00 173 ALA A CA 1
ATOM 1481 C C . ALA A 1 95 ? 4.696 3.862 2.710 1.00 0.00 173 ALA A C 1
ATOM 1482 O O . ALA A 1 95 ? 4.611 2.640 2.577 1.00 0.00 173 ALA A O 1
ATOM 1489 N N . ASP A 1 96 ? 5.362 4.639 1.861 1.00 0.00 174 ASP A N 1
ATOM 1490 C CA . ASP A 1 96 ? 6.048 4.092 0.697 1.00 0.00 174 ASP A CA 1
ATOM 1491 C C . ASP A 1 96 ? 7.070 3.040 1.121 1.00 0.00 174 ASP A C 1
ATOM 1492 O O . ASP A 1 96 ? 7.184 1.977 0.507 1.00 0.00 174 ASP A O 1
ATOM 1501 N N . LEU A 1 97 ? 7.799 3.348 2.188 1.00 0.00 175 LEU A N 1
ATOM 1502 C CA . LEU A 1 97 ? 8.808 2.441 2.722 1.00 0.00 175 LEU A CA 1
ATOM 1503 C C . LEU A 1 97 ? 8.161 1.246 3.417 1.00 0.00 175 LEU A C 1
ATOM 1504 O O . LEU A 1 97 ? 8.724 0.154 3.447 1.00 0.00 175 LEU A O 1
ATOM 1520 N N . GLU A 1 98 ? 6.982 1.470 3.990 1.00 0.00 176 GLU A N 1
ATOM 1521 C CA . GLU A 1 98 ? 6.262 0.420 4.704 1.00 0.00 176 GLU A CA 1
ATOM 1522 C C . GLU A 1 98 ? 5.910 -0.751 3.790 1.00 0.00 176 GLU A C 1
ATOM 1523 O O . GLU A 1 98 ? 6.217 -1.903 4.101 1.00 0.00 176 GLU A O 1
ATOM 1535 N N . PHE A 1 99 ? 5.266 -0.459 2.665 1.00 0.00 177 PHE A N 1
ATOM 1536 C CA . PHE A 1 99 ? 4.880 -1.504 1.722 1.00 0.00 177 PHE A CA 1
ATOM 1537 C C . PHE A 1 99 ? 6.103 -2.062 1.000 1.00 0.00 177 PHE A C 1
ATOM 1538 O O . PHE A 1 99 ? 6.243 -3.275 0.851 1.00 0.00 177 PHE A O 1
ATOM 1555 N N . LEU A 1 100 ? 6.988 -1.175 0.556 1.00 0.00 178 LEU A N 1
ATOM 1556 C CA . LEU A 1 100 ? 8.195 -1.598 -0.145 1.00 0.00 178 LEU A CA 1
ATOM 1557 C C . LEU A 1 100 ? 9.057 -2.479 0.755 1.00 0.00 178 LEU A C 1
ATOM 1558 O O . LEU A 1 100 ? 9.584 -3.502 0.320 1.00 0.00 178 LEU A O 1
ATOM 1574 N N . GLU A 1 101 ? 9.186 -2.076 2.015 1.00 0.00 179 GLU A N 1
ATOM 1575 C CA . GLU A 1 101 ? 9.972 -2.825 2.987 1.00 0.00 179 GLU A CA 1
ATOM 1576 C C . GLU A 1 101 ? 9.308 -4.159 3.306 1.00 0.00 179 GLU A C 1
ATOM 1577 O O . GLU A 1 101 ? 9.982 -5.153 3.577 1.00 0.00 179 GLU A O 1
ATOM 1589 N N . ASN A 1 102 ? 7.982 -4.172 3.261 1.00 0.00 180 ASN A N 1
ATOM 1590 C CA . ASN A 1 102 ? 7.224 -5.386 3.534 1.00 0.00 180 ASN A CA 1
ATOM 1591 C C . ASN A 1 102 ? 7.364 -6.368 2.374 1.00 0.00 180 ASN A C 1
ATOM 1592 O O . ASN A 1 102 ? 7.670 -7.544 2.573 1.00 0.00 180 ASN A O 1
ATOM 1603 N N . ALA A 1 103 ? 7.143 -5.869 1.162 1.00 0.00 181 ALA A N 1
ATOM 1604 C CA . ALA A 1 103 ? 7.247 -6.691 -0.038 1.00 0.00 181 ALA A CA 1
ATOM 1605 C C . ALA A 1 103 ? 8.662 -7.234 -0.204 1.00 0.00 181 ALA A C 1
ATOM 1606 O O . ALA A 1 103 ? 8.856 -8.375 -0.624 1.00 0.00 181 ALA A O 1
ATOM 1613 N N . LYS A 1 104 ? 9.648 -6.408 0.133 1.00 0.00 182 LYS A N 1
ATOM 1614 C CA . LYS A 1 104 ? 11.048 -6.803 0.026 1.00 0.00 182 LYS A CA 1
ATOM 1615 C C . LYS A 1 104 ? 11.405 -7.826 1.100 1.00 0.00 182 LYS A C 1
ATOM 1616 O O . LYS A 1 104 ? 12.242 -8.702 0.884 1.00 0.00 182 LYS A O 1
ATOM 1635 N N . LYS A 1 105 ? 10.761 -7.709 2.257 1.00 0.00 183 LYS A N 1
ATOM 1636 C CA . LYS A 1 105 ? 11.008 -8.625 3.365 1.00 0.00 183 LYS A CA 1
ATOM 1637 C C . LYS A 1 105 ? 10.359 -9.983 3.109 1.00 0.00 183 LYS A C 1
ATOM 1638 O O . LYS A 1 105 ? 10.756 -10.990 3.695 1.00 0.00 183 LYS A O 1
ATOM 1657 N N . LEU A 1 106 ? 9.362 -10.004 2.229 1.00 0.00 184 LEU A N 1
ATOM 1658 C CA . LEU A 1 106 ? 8.662 -11.240 1.897 1.00 0.00 184 LEU A CA 1
ATOM 1659 C C . LEU A 1 106 ? 9.235 -11.882 0.634 1.00 0.00 184 LEU A C 1
ATOM 1660 O O . LEU A 1 106 ? 8.942 -13.038 0.330 1.00 0.00 184 LEU A O 1
ATOM 1676 N N . SER A 1 107 ? 10.053 -11.127 -0.099 1.00 0.00 185 SER A N 1
ATOM 1677 C CA . SER A 1 107 ? 10.661 -11.628 -1.327 1.00 0.00 185 SER A CA 1
ATOM 1678 C C . SER A 1 107 ? 9.603 -11.871 -2.398 1.00 0.00 185 SER A C 1
ATOM 1679 O O . SER A 1 107 ? 9.612 -12.900 -3.074 1.00 0.00 185 SER A O 1
ATOM 1687 N N . MET A 1 108 ? 8.690 -10.917 -2.547 1.00 0.00 186 MET A N 1
ATOM 1688 C CA . MET A 1 108 ? 7.624 -11.025 -3.535 1.00 0.00 186 MET A CA 1
ATOM 1689 C C . MET A 1 108 ? 8.183 -10.922 -4.951 1.00 0.00 186 MET A C 1
ATOM 1690 O O . MET A 1 108 ? 7.661 -11.535 -5.881 1.00 0.00 186 MET A O 1
ATOM 1704 N N . TYR A 1 109 ? 9.248 -10.141 -5.105 1.00 0.00 187 TYR A N 1
ATOM 1705 C CA . TYR A 1 109 ? 9.879 -9.957 -6.407 1.00 0.00 187 TYR A CA 1
ATOM 1706 C C . TYR A 1 109 ? 11.398 -10.023 -6.290 1.00 0.00 187 TYR A C 1
ATOM 1707 O O . TYR A 1 109 ? 12.024 -10.730 -7.109 1.00 0.00 187 TYR A O 1
ATOM 1726 N N . GLY A 1 1 ? 10.321 24.435 -5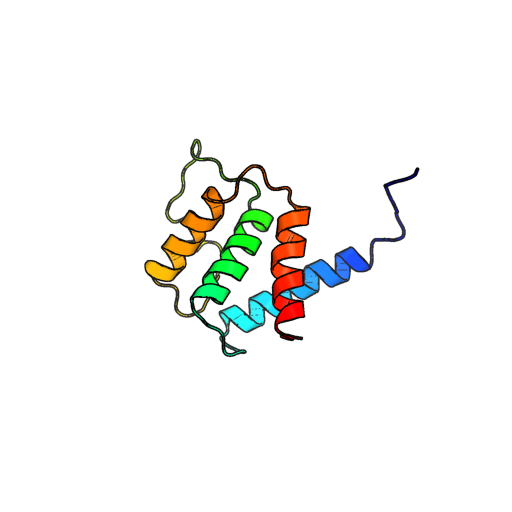.060 1.00 0.00 79 GLY A N 2
ATOM 1727 C CA . GLY A 1 1 ? 10.741 23.371 -6.012 1.00 0.00 79 GLY A CA 2
ATOM 1728 C C . GLY A 1 1 ? 12.198 23.492 -6.411 1.00 0.00 79 GLY A C 2
ATOM 1729 O O . GLY A 1 1 ? 12.568 23.171 -7.541 1.00 0.00 79 GLY A O 2
ATOM 1735 N N . SER A 1 2 ? 13.028 23.958 -5.483 1.00 0.00 80 SER A N 2
ATOM 1736 C CA . SER A 1 2 ? 14.453 24.122 -5.743 1.00 0.00 80 SER A CA 2
ATOM 1737 C C . SER A 1 2 ? 15.275 23.142 -4.912 1.00 0.00 80 SER A C 2
ATOM 1738 O O . SER A 1 2 ? 16.306 22.643 -5.362 1.00 0.00 80 SER A O 2
ATOM 1746 N N . HIS A 1 3 ? 14.812 22.872 -3.695 1.00 0.00 81 HIS A N 2
ATOM 1747 C CA . HIS A 1 3 ? 15.505 21.952 -2.801 1.00 0.00 81 HIS A CA 2
ATOM 1748 C C . HIS A 1 3 ? 15.000 20.524 -2.991 1.00 0.00 81 HIS A C 2
ATOM 1749 O O . HIS A 1 3 ? 14.621 19.854 -2.030 1.00 0.00 81 HIS A O 2
ATOM 1764 N N . MET A 1 4 ? 14.999 20.065 -4.239 1.00 0.00 82 MET A N 2
ATOM 1765 C CA . MET A 1 4 ? 14.542 18.717 -4.557 1.00 0.00 82 MET A CA 2
ATOM 1766 C C . MET A 1 4 ? 15.700 17.852 -5.044 1.00 0.00 82 MET A C 2
ATOM 1767 O O . MET A 1 4 ? 16.370 18.187 -6.021 1.00 0.00 82 MET A O 2
ATOM 1781 N N . ASP A 1 5 ? 15.929 16.737 -4.358 1.00 0.00 83 ASP A N 2
ATOM 1782 C CA . ASP A 1 5 ? 17.006 15.824 -4.721 1.00 0.00 83 ASP A CA 2
ATOM 1783 C C . ASP A 1 5 ? 16.762 15.215 -6.102 1.00 0.00 83 ASP A C 2
ATOM 1784 O O . ASP A 1 5 ? 15.841 14.418 -6.281 1.00 0.00 83 ASP A O 2
ATOM 1793 N N . PRO A 1 6 ? 17.584 15.581 -7.103 1.00 0.00 84 PRO A N 2
ATOM 1794 C CA . PRO A 1 6 ? 17.444 15.062 -8.467 1.00 0.00 84 PRO A CA 2
ATOM 1795 C C . PRO A 1 6 ? 17.897 13.609 -8.591 1.00 0.00 84 PRO A C 2
ATOM 1796 O O . PRO A 1 6 ? 17.660 12.962 -9.612 1.00 0.00 84 PRO A O 2
ATOM 1807 N N . ALA A 1 7 ? 18.551 13.101 -7.551 1.00 0.00 85 ALA A N 2
ATOM 1808 C CA . ALA A 1 7 ? 19.036 11.726 -7.551 1.00 0.00 85 ALA A CA 2
ATOM 1809 C C . ALA A 1 7 ? 17.904 10.737 -7.289 1.00 0.00 85 ALA A C 2
ATOM 1810 O O . ALA A 1 7 ? 17.973 9.579 -7.702 1.00 0.00 85 ALA A O 2
ATOM 1817 N N . GLN A 1 8 ? 16.864 11.197 -6.599 1.00 0.00 86 GLN A N 2
ATOM 1818 C CA . GLN A 1 8 ? 15.722 10.345 -6.284 1.00 0.00 86 GLN A CA 2
ATOM 1819 C C . GLN A 1 8 ? 14.694 10.343 -7.415 1.00 0.00 86 GLN A C 2
ATOM 1820 O O . GLN A 1 8 ? 13.612 9.774 -7.276 1.00 0.00 86 GLN A O 2
ATOM 1834 N N . LEU A 1 9 ? 15.033 10.979 -8.535 1.00 0.00 87 LEU A N 2
ATOM 1835 C CA . LEU A 1 9 ? 14.130 11.038 -9.679 1.00 0.00 87 LEU A CA 2
ATOM 1836 C C . LEU A 1 9 ? 13.810 9.636 -10.189 1.00 0.00 87 LEU A C 2
ATOM 1837 O O . LEU A 1 9 ? 12.645 9.266 -10.330 1.00 0.00 87 LEU A O 2
ATOM 1853 N N . THR A 1 10 ? 14.854 8.861 -10.459 1.00 0.00 88 THR A N 2
ATOM 1854 C CA . THR A 1 10 ? 14.689 7.498 -10.950 1.00 0.00 88 THR A CA 2
ATOM 1855 C C . THR A 1 10 ? 14.025 6.619 -9.895 1.00 0.00 88 THR A C 2
ATOM 1856 O O . THR A 1 10 ? 13.069 5.901 -10.186 1.00 0.00 88 THR A O 2
ATOM 1867 N N . GLU A 1 11 ? 14.534 6.683 -8.667 1.00 0.00 89 GLU A N 2
ATOM 1868 C CA . GLU A 1 11 ? 13.983 5.894 -7.570 1.00 0.00 89 GLU A CA 2
ATOM 1869 C C . GLU A 1 11 ? 12.485 6.145 -7.424 1.00 0.00 89 GLU A C 2
ATOM 1870 O O . GLU A 1 11 ? 11.735 5.265 -7.005 1.00 0.00 89 GLU A O 2
ATOM 1882 N N . ASP A 1 12 ? 12.057 7.349 -7.782 1.00 0.00 90 ASP A N 2
ATOM 1883 C CA . ASP A 1 12 ? 10.647 7.708 -7.703 1.00 0.00 90 ASP A CA 2
ATOM 1884 C C . ASP A 1 12 ? 9.866 6.986 -8.795 1.00 0.00 90 ASP A C 2
ATOM 1885 O O . ASP A 1 12 ? 8.818 6.392 -8.540 1.00 0.00 90 ASP A O 2
ATOM 1894 N N . ILE A 1 13 ? 10.393 7.043 -10.012 1.00 0.00 91 ILE A N 2
ATOM 1895 C CA . ILE A 1 13 ? 9.764 6.399 -11.157 1.00 0.00 91 ILE A CA 2
ATOM 1896 C C . ILE A 1 13 ? 9.654 4.890 -10.954 1.00 0.00 91 ILE A C 2
ATOM 1897 O O . ILE A 1 13 ? 8.605 4.294 -11.205 1.00 0.00 91 ILE A O 2
ATOM 1913 N N . THR A 1 14 ? 10.744 4.276 -10.505 1.00 0.00 92 THR A N 2
ATOM 1914 C CA . THR A 1 14 ? 10.767 2.835 -10.281 1.00 0.00 92 THR A CA 2
ATOM 1915 C C . THR A 1 14 ? 9.763 2.426 -9.204 1.00 0.00 92 THR A C 2
ATOM 1916 O O . THR A 1 14 ? 8.976 1.504 -9.403 1.00 0.00 92 THR A O 2
ATOM 1927 N N . ARG A 1 15 ? 9.806 3.103 -8.058 1.00 0.00 93 ARG A N 2
ATOM 1928 C CA . ARG A 1 15 ? 8.914 2.791 -6.947 1.00 0.00 93 ARG A CA 2
ATOM 1929 C C . ARG A 1 15 ? 7.450 2.815 -7.379 1.00 0.00 93 ARG A C 2
ATOM 1930 O O . ARG A 1 15 ? 6.706 1.869 -7.124 1.00 0.00 93 ARG A O 2
ATOM 1951 N N . TYR A 1 16 ? 7.039 3.897 -8.031 1.00 0.00 94 TYR A N 2
ATOM 1952 C CA . TYR A 1 16 ? 5.661 4.030 -8.492 1.00 0.00 94 TYR A CA 2
ATOM 1953 C C . TYR A 1 16 ? 5.256 2.840 -9.358 1.00 0.00 94 TYR A C 2
ATOM 1954 O O . TYR A 1 16 ? 4.234 2.197 -9.113 1.00 0.00 94 TYR A O 2
ATOM 1972 N N . TYR A 1 17 ? 6.066 2.553 -10.373 1.00 0.00 95 TYR A N 2
ATOM 1973 C CA . TYR A 1 17 ? 5.793 1.442 -11.278 1.00 0.00 95 TYR A CA 2
ATOM 1974 C C . TYR A 1 17 ? 5.894 0.102 -10.556 1.00 0.00 95 TYR A C 2
ATOM 1975 O O . TYR A 1 17 ? 5.234 -0.867 -10.933 1.00 0.00 95 TYR A O 2
ATOM 1993 N N . LEU A 1 18 ? 6.721 0.050 -9.515 1.00 0.00 96 LEU A N 2
ATOM 1994 C CA . LEU A 1 18 ? 6.902 -1.175 -8.744 1.00 0.00 96 LEU A CA 2
ATOM 1995 C C . LEU A 1 18 ? 5.642 -1.510 -7.954 1.00 0.00 96 LEU A C 2
ATOM 1996 O O . LEU A 1 18 ? 5.092 -2.604 -8.076 1.00 0.00 96 LEU A O 2
ATOM 2012 N N . CYS A 1 19 ? 5.191 -0.557 -7.145 1.00 0.00 97 CYS A N 2
ATOM 2013 C CA . CYS A 1 19 ? 3.994 -0.746 -6.333 1.00 0.00 97 CYS A CA 2
ATOM 2014 C C . CYS A 1 19 ? 2.803 -1.133 -7.203 1.00 0.00 97 CYS A C 2
ATOM 2015 O O . CYS A 1 19 ? 2.044 -2.040 -6.865 1.00 0.00 97 CYS A O 2
ATOM 2023 N N . LEU A 1 20 ? 2.647 -0.440 -8.327 1.00 0.00 98 LEU A N 2
ATOM 2024 C CA . LEU A 1 20 ? 1.548 -0.712 -9.247 1.00 0.00 98 LEU A CA 2
ATOM 2025 C C . LEU A 1 20 ? 1.569 -2.166 -9.710 1.00 0.00 98 LEU A C 2
ATOM 2026 O O . LEU A 1 20 ? 0.553 -2.859 -9.660 1.00 0.00 98 LEU A O 2
ATOM 2042 N N . GLN A 1 21 ? 2.733 -2.622 -10.163 1.00 0.00 99 GLN A N 2
ATOM 2043 C CA . GLN A 1 21 ? 2.886 -3.993 -10.637 1.00 0.00 99 GLN A CA 2
ATOM 2044 C C . GLN A 1 21 ? 2.633 -4.995 -9.513 1.00 0.00 99 GLN A C 2
ATOM 2045 O O . GLN A 1 21 ? 1.917 -5.979 -9.695 1.00 0.00 99 GLN A O 2
ATOM 2059 N N . LEU A 1 22 ? 3.228 -4.738 -8.353 1.00 0.00 100 LEU A N 2
ATOM 2060 C CA . LEU A 1 22 ? 3.068 -5.618 -7.200 1.00 0.00 100 LEU A CA 2
ATOM 2061 C C . LEU A 1 22 ? 1.603 -5.711 -6.783 1.00 0.00 100 LEU A C 2
ATOM 2062 O O . LEU A 1 22 ? 1.085 -6.799 -6.535 1.00 0.00 100 LEU A O 2
ATOM 2078 N N . ARG A 1 23 ? 0.943 -4.561 -6.708 1.00 0.00 101 ARG A N 2
ATOM 2079 C CA . ARG A 1 23 ? -0.462 -4.505 -6.320 1.00 0.00 101 ARG A CA 2
ATOM 2080 C C . ARG A 1 23 ? -1.347 -5.205 -7.348 1.00 0.00 101 ARG A C 2
ATOM 2081 O O . ARG A 1 23 ? -2.414 -5.720 -7.012 1.00 0.00 101 ARG A O 2
ATOM 2102 N N . GLN A 1 24 ? -0.901 -5.220 -8.600 1.00 0.00 102 GLN A N 2
ATOM 2103 C CA . GLN A 1 24 ? -1.656 -5.857 -9.673 1.00 0.00 102 GLN A CA 2
ATOM 2104 C C . GLN A 1 24 ? -1.628 -7.378 -9.539 1.00 0.00 102 GLN A C 2
ATOM 2105 O O . GLN A 1 24 ? -2.639 -8.048 -9.753 1.00 0.00 102 GLN A O 2
ATOM 2119 N N . ASP A 1 25 ? -0.464 -7.917 -9.193 1.00 0.00 103 ASP A N 2
ATOM 2120 C CA . ASP A 1 25 ? -0.303 -9.359 -9.040 1.00 0.00 103 ASP A CA 2
ATOM 2121 C C . ASP A 1 25 ? -1.028 -9.869 -7.798 1.00 0.00 103 ASP A C 2
ATOM 2122 O O . ASP A 1 25 ? -1.659 -10.925 -7.825 1.00 0.00 103 ASP A O 2
ATOM 2131 N N . ILE A 1 26 ? -0.928 -9.116 -6.708 1.00 0.00 104 ILE A N 2
ATOM 2132 C CA . ILE A 1 26 ? -1.569 -9.497 -5.456 1.00 0.00 104 ILE A CA 2
ATOM 2133 C C . ILE A 1 26 ? -3.088 -9.537 -5.598 1.00 0.00 104 ILE A C 2
ATOM 2134 O O . ILE A 1 26 ? -3.731 -10.514 -5.213 1.00 0.00 104 ILE A O 2
ATOM 2150 N N . VAL A 1 27 ? -3.659 -8.468 -6.144 1.00 0.00 105 VAL A N 2
ATOM 2151 C CA . VAL A 1 27 ? -5.103 -8.382 -6.328 1.00 0.00 105 VAL A CA 2
ATOM 2152 C C . VAL A 1 27 ? -5.620 -9.493 -7.236 1.00 0.00 105 VAL A C 2
ATOM 2153 O O . VAL A 1 27 ? -6.743 -9.970 -7.069 1.00 0.00 105 VAL A O 2
ATOM 2166 N N . ALA A 1 28 ? -4.799 -9.901 -8.198 1.00 0.00 106 ALA A N 2
ATOM 2167 C CA . ALA A 1 28 ? -5.183 -10.955 -9.130 1.00 0.00 106 ALA A CA 2
ATOM 2168 C C . ALA A 1 28 ? -4.992 -12.343 -8.519 1.00 0.00 106 ALA A C 2
ATOM 2169 O O . ALA A 1 28 ? -5.295 -13.353 -9.154 1.00 0.00 106 ALA A O 2
ATOM 2176 N N . GLY A 1 29 ? -4.488 -12.390 -7.288 1.00 0.00 107 GLY A N 2
ATOM 2177 C CA . GLY A 1 29 ? -4.269 -13.664 -6.629 1.00 0.00 107 GLY A CA 2
ATOM 2178 C C . GLY A 1 29 ? -3.147 -14.456 -7.268 1.00 0.00 107 GLY A C 2
ATOM 2179 O O . GLY A 1 29 ? -3.186 -15.686 -7.303 1.00 0.00 107 GLY A O 2
ATOM 2183 N N . ARG A 1 30 ? -2.145 -13.747 -7.777 1.00 0.00 108 ARG A N 2
ATOM 2184 C CA . ARG A 1 30 ? -1.004 -14.387 -8.423 1.00 0.00 108 ARG A CA 2
ATOM 2185 C C . ARG A 1 30 ? 0.040 -14.834 -7.399 1.00 0.00 108 ARG A C 2
ATOM 2186 O O . ARG A 1 30 ? 1.093 -15.355 -7.767 1.00 0.00 108 ARG A O 2
ATOM 2207 N N . LEU A 1 31 ? -0.252 -14.630 -6.116 1.00 0.00 109 LEU A N 2
ATOM 2208 C CA . LEU A 1 31 ? 0.669 -15.016 -5.055 1.00 0.00 109 LEU A CA 2
ATOM 2209 C C . LEU A 1 31 ? -0.084 -15.243 -3.744 1.00 0.00 109 LEU A C 2
ATOM 2210 O O . LEU A 1 31 ? -0.942 -14.443 -3.369 1.00 0.00 109 LEU A O 2
ATOM 2226 N N . PRO A 1 32 ? 0.223 -16.339 -3.026 1.00 0.00 110 PRO A N 2
ATOM 2227 C CA . PRO A 1 32 ? -0.437 -16.656 -1.755 1.00 0.00 110 PRO A CA 2
ATOM 2228 C C . PRO A 1 32 ? -0.035 -15.700 -0.637 1.00 0.00 110 PRO A C 2
ATOM 2229 O O . PRO A 1 32 ? 1.150 -15.518 -0.360 1.00 0.00 110 PRO A O 2
ATOM 2240 N N . CYS A 1 33 ? -1.030 -15.094 0.003 1.00 0.00 111 CYS A N 2
ATOM 2241 C CA . CYS A 1 33 ? -0.781 -14.158 1.093 1.00 0.00 111 CYS A CA 2
ATOM 2242 C C . CYS A 1 33 ? -1.792 -14.359 2.218 1.00 0.00 111 CYS A C 2
ATOM 2243 O O . CYS A 1 33 ? -2.787 -15.063 2.051 1.00 0.00 111 CYS A O 2
ATOM 2251 N N . SER A 1 34 ? -1.529 -13.739 3.363 1.00 0.00 112 SER A N 2
ATOM 2252 C CA . SER A 1 34 ? -2.418 -13.855 4.513 1.00 0.00 112 SER A CA 2
ATOM 2253 C C . SER A 1 34 ? -3.280 -12.606 4.669 1.00 0.00 112 SER A C 2
ATOM 2254 O O . SER A 1 34 ? -2.972 -11.553 4.110 1.00 0.00 112 SER A O 2
ATOM 2262 N N . PHE A 1 35 ? -4.361 -12.732 5.433 1.00 0.00 113 PHE A N 2
ATOM 2263 C CA . PHE A 1 35 ? -5.272 -11.616 5.667 1.00 0.00 113 PHE A CA 2
ATOM 2264 C C . PHE A 1 35 ? -4.531 -10.420 6.259 1.00 0.00 113 PHE A C 2
ATOM 2265 O O . PHE A 1 35 ? -4.715 -9.285 5.819 1.00 0.00 113 PHE A O 2
ATOM 2282 N N . ALA A 1 36 ? -3.709 -10.677 7.271 1.00 0.00 114 ALA A N 2
ATOM 2283 C CA . ALA A 1 36 ? -2.963 -9.616 7.935 1.00 0.00 114 ALA A CA 2
ATOM 2284 C C . ALA A 1 36 ? -2.111 -8.826 6.949 1.00 0.00 114 ALA A C 2
ATOM 2285 O O . ALA A 1 36 ? -2.141 -7.595 6.948 1.00 0.00 114 ALA A O 2
ATOM 2292 N N . THR A 1 37 ? -1.354 -9.523 6.107 1.00 0.00 115 THR A N 2
ATOM 2293 C CA . THR A 1 37 ? -0.508 -8.858 5.125 1.00 0.00 115 THR A CA 2
ATOM 2294 C C . THR A 1 37 ? -1.358 -8.102 4.113 1.00 0.00 115 THR A C 2
ATOM 2295 O O . THR A 1 37 ? -1.023 -6.988 3.717 1.00 0.00 115 THR A O 2
ATOM 2306 N N . LEU A 1 38 ? -2.465 -8.712 3.706 1.00 0.00 116 LEU A N 2
ATOM 2307 C CA . LEU A 1 38 ? -3.368 -8.087 2.748 1.00 0.00 116 LEU A CA 2
ATOM 2308 C C . LEU A 1 38 ? -3.853 -6.746 3.283 1.00 0.00 116 LEU A C 2
ATOM 2309 O O . LEU A 1 38 ? -3.849 -5.741 2.572 1.00 0.00 116 LEU A O 2
ATOM 2325 N N . ALA A 1 39 ? -4.270 -6.742 4.544 1.00 0.00 117 ALA A N 2
ATOM 2326 C CA . ALA A 1 39 ? -4.761 -5.534 5.189 1.00 0.00 117 ALA A CA 2
ATOM 2327 C C . ALA A 1 39 ? -3.630 -4.542 5.446 1.00 0.00 117 ALA A C 2
ATOM 2328 O O . ALA A 1 39 ? -3.828 -3.330 5.364 1.00 0.00 117 ALA A O 2
ATOM 2335 N N . LEU A 1 40 ? -2.445 -5.059 5.759 1.00 0.00 118 LEU A N 2
ATOM 2336 C CA . LEU A 1 40 ? -1.290 -4.207 6.026 1.00 0.00 118 LEU A CA 2
ATOM 2337 C C . LEU A 1 40 ? -0.833 -3.494 4.756 1.00 0.00 118 LEU A C 2
ATOM 2338 O O . LEU A 1 40 ? -0.682 -2.271 4.738 1.00 0.00 118 LEU A O 2
ATOM 2354 N N . LEU A 1 41 ? -0.621 -4.265 3.695 1.00 0.00 119 LEU A N 2
ATOM 2355 C CA . LEU A 1 41 ? -0.188 -3.708 2.419 1.00 0.00 119 LEU A CA 2
ATOM 2356 C C . LEU A 1 41 ? -1.231 -2.738 1.880 1.00 0.00 119 LEU A C 2
ATOM 2357 O O . LEU A 1 41 ? -0.899 -1.726 1.262 1.00 0.00 119 LEU A O 2
ATOM 2373 N N . GLY A 1 42 ? -2.497 -3.052 2.131 1.00 0.00 120 GLY A N 2
ATOM 2374 C CA . GLY A 1 42 ? -3.577 -2.199 1.680 1.00 0.00 120 GLY A CA 2
ATOM 2375 C C . GLY A 1 42 ? -3.645 -0.902 2.461 1.00 0.00 120 GLY A C 2
ATOM 2376 O O . GLY A 1 42 ? -3.680 0.181 1.879 1.00 0.00 120 GLY A O 2
ATOM 2380 N N . SER A 1 43 ? -3.665 -1.017 3.785 1.00 0.00 121 SER A N 2
ATOM 2381 C CA . SER A 1 43 ? -3.734 0.150 4.659 1.00 0.00 121 SER A CA 2
ATOM 2382 C C . SER A 1 43 ? -2.627 1.152 4.343 1.00 0.00 121 SER A C 2
ATOM 2383 O O . SER A 1 43 ? -2.832 2.363 4.433 1.00 0.00 121 SER A O 2
ATOM 2391 N N . TYR A 1 44 ? -1.456 0.646 3.968 1.00 0.00 122 TYR A N 2
ATOM 2392 C CA . TYR A 1 44 ? -0.328 1.510 3.641 1.00 0.00 122 TYR A CA 2
ATOM 2393 C C . TYR A 1 44 ? -0.534 2.184 2.289 1.00 0.00 122 TYR A C 2
ATOM 2394 O O . TYR A 1 44 ? -0.302 3.384 2.142 1.00 0.00 122 TYR A O 2
ATOM 2412 N N . THR A 1 45 ? -0.978 1.408 1.305 1.00 0.00 123 THR A N 2
ATOM 2413 C CA . THR A 1 45 ? -1.219 1.940 -0.031 1.00 0.00 123 THR A CA 2
ATOM 2414 C C . THR A 1 45 ? -2.258 3.053 0.016 1.00 0.00 123 THR A C 2
ATOM 2415 O O . THR A 1 45 ? -2.100 4.091 -0.626 1.00 0.00 123 THR A O 2
ATOM 2426 N N . ILE A 1 46 ? -3.317 2.837 0.790 1.00 0.00 124 ILE A N 2
ATOM 2427 C CA . ILE A 1 46 ? -4.370 3.833 0.928 1.00 0.00 124 ILE A CA 2
ATOM 2428 C C . ILE A 1 46 ? -3.813 5.108 1.551 1.00 0.00 124 ILE A C 2
ATOM 2429 O O . ILE A 1 46 ? -4.056 6.208 1.059 1.00 0.00 124 ILE A O 2
ATOM 2445 N N . GLN A 1 47 ? -3.058 4.951 2.635 1.00 0.00 125 GLN A N 2
ATOM 2446 C CA . GLN A 1 47 ? -2.459 6.087 3.324 1.00 0.00 125 GLN A CA 2
ATOM 2447 C C . GLN A 1 47 ? -1.555 6.877 2.381 1.00 0.00 125 GLN A C 2
ATOM 2448 O O . GLN A 1 47 ? -1.505 8.104 2.435 1.00 0.00 125 GLN A O 2
ATOM 2462 N N . SER A 1 48 ? -0.842 6.164 1.516 1.00 0.00 126 SER A N 2
ATOM 2463 C CA . SER A 1 48 ? 0.059 6.800 0.561 1.00 0.00 126 SER A CA 2
ATOM 2464 C C . SER A 1 48 ? -0.713 7.375 -0.625 1.00 0.00 126 SER A C 2
ATOM 2465 O O . SER A 1 48 ? -0.259 8.314 -1.278 1.00 0.00 126 SER A O 2
ATOM 2473 N N . GLU A 1 49 ? -1.874 6.792 -0.906 1.00 0.00 127 GLU A N 2
ATOM 2474 C CA . GLU A 1 49 ? -2.700 7.233 -2.023 1.00 0.00 127 GLU A CA 2
ATOM 2475 C C . GLU A 1 49 ? -3.508 8.471 -1.660 1.00 0.00 127 GLU A C 2
ATOM 2476 O O . GLU A 1 49 ? -3.664 9.383 -2.472 1.00 0.00 127 GLU A O 2
ATOM 2488 N N . LEU A 1 50 ? -4.047 8.484 -0.449 1.00 0.00 128 LEU A N 2
ATOM 2489 C CA . LEU A 1 50 ? -4.871 9.592 0.009 1.00 0.00 128 LEU A CA 2
ATOM 2490 C C . LEU A 1 50 ? -4.201 10.387 1.130 1.00 0.00 128 LEU A C 2
ATOM 2491 O O . LEU A 1 50 ? -4.777 11.348 1.641 1.00 0.00 128 LEU A O 2
ATOM 2507 N N . GLY A 1 51 ? -2.989 9.995 1.510 1.00 0.00 129 GLY A N 2
ATOM 2508 C CA . GLY A 1 51 ? -2.284 10.703 2.565 1.00 0.00 129 GLY A CA 2
ATOM 2509 C C . GLY A 1 51 ? -2.739 10.292 3.953 1.00 0.00 129 GLY A C 2
ATOM 2510 O O . GLY A 1 51 ? -2.382 9.219 4.437 1.00 0.00 129 GLY A O 2
ATOM 2514 N N . ASP A 1 52 ? -3.526 11.148 4.597 1.00 0.00 130 ASP A N 2
ATOM 2515 C CA . ASP A 1 52 ? -4.025 10.863 5.938 1.00 0.00 130 ASP A CA 2
ATOM 2516 C C . ASP A 1 52 ? -5.487 10.430 5.895 1.00 0.00 130 ASP A C 2
ATOM 2517 O O . ASP A 1 52 ? -6.087 10.337 4.824 1.00 0.00 130 ASP A O 2
ATOM 2526 N N . TYR A 1 53 ? -6.055 10.163 7.068 1.00 0.00 131 TYR A N 2
ATOM 2527 C CA . TYR A 1 53 ? -7.447 9.737 7.164 1.00 0.00 131 TYR A CA 2
ATOM 2528 C C . TYR A 1 53 ? -8.352 10.908 7.534 1.00 0.00 131 TYR A C 2
ATOM 2529 O O . TYR A 1 53 ? -8.120 11.594 8.530 1.00 0.00 131 TYR A O 2
ATOM 2547 N N . ASP A 1 54 ? -9.385 11.130 6.727 1.00 0.00 132 ASP A N 2
ATOM 2548 C CA . ASP A 1 54 ? -10.327 12.217 6.970 1.00 0.00 132 ASP A CA 2
ATOM 2549 C C . ASP A 1 54 ? -11.737 11.826 6.527 1.00 0.00 132 ASP A C 2
ATOM 2550 O O . ASP A 1 54 ? -12.094 11.982 5.360 1.00 0.00 132 ASP A O 2
ATOM 2559 N N . PRO A 1 55 ? -12.559 11.305 7.456 1.00 0.00 133 PRO A N 2
ATOM 2560 C CA . PRO A 1 55 ? -13.934 10.887 7.154 1.00 0.00 133 PRO A CA 2
ATOM 2561 C C . PRO A 1 55 ? -14.817 12.053 6.723 1.00 0.00 133 PRO A C 2
ATOM 2562 O O . PRO A 1 55 ? -15.717 11.891 5.899 1.00 0.00 133 PRO A O 2
ATOM 2573 N N . GLU A 1 56 ? -14.557 13.228 7.288 1.00 0.00 134 GLU A N 2
ATOM 2574 C CA . GLU A 1 56 ? -15.334 14.420 6.963 1.00 0.00 134 GLU A CA 2
ATOM 2575 C C . GLU A 1 56 ? -14.946 14.976 5.596 1.00 0.00 134 GLU A C 2
ATOM 2576 O O . GLU A 1 56 ? -15.766 15.584 4.908 1.00 0.00 134 GLU A O 2
ATOM 2588 N N . LEU A 1 57 ? -13.692 14.768 5.208 1.00 0.00 135 LEU A N 2
ATOM 2589 C CA . LEU A 1 57 ? -13.202 15.254 3.923 1.00 0.00 135 LEU A CA 2
ATOM 2590 C C . LEU A 1 57 ? -13.577 14.298 2.795 1.00 0.00 135 LEU A C 2
ATOM 2591 O O . LEU A 1 57 ? -14.040 14.723 1.737 1.00 0.00 135 LEU A O 2
ATOM 2607 N N . HIS A 1 58 ? -13.373 13.006 3.027 1.00 0.00 136 HIS A N 2
ATOM 2608 C CA . HIS A 1 58 ? -13.690 11.992 2.028 1.00 0.00 136 HIS A CA 2
ATOM 2609 C C . HIS A 1 58 ? -14.823 11.089 2.507 1.00 0.00 136 HIS A C 2
ATOM 2610 O O . HIS A 1 58 ? -15.978 11.268 2.121 1.00 0.00 136 HIS A O 2
ATOM 2625 N N . GLY A 1 59 ? -14.485 10.121 3.351 1.00 0.00 137 GLY A N 2
ATOM 2626 C CA . GLY A 1 59 ? -15.485 9.207 3.869 1.00 0.00 137 GLY A CA 2
ATOM 2627 C C . GLY A 1 59 ? -14.876 8.032 4.606 1.00 0.00 137 GLY A C 2
ATOM 2628 O O . GLY A 1 59 ? -13.870 8.178 5.300 1.00 0.00 137 GLY A O 2
ATOM 2632 N N . VAL A 1 60 ? -15.491 6.864 4.457 1.00 0.00 138 VAL A N 2
ATOM 2633 C CA . VAL A 1 60 ? -15.007 5.658 5.118 1.00 0.00 138 VAL A CA 2
ATOM 2634 C C . VAL A 1 60 ? -15.102 4.438 4.204 1.00 0.00 138 VAL A C 2
ATOM 2635 O O . VAL A 1 60 ? -14.257 3.545 4.261 1.00 0.00 138 VAL A O 2
ATOM 2648 N N . ASP A 1 61 ? -16.137 4.399 3.369 1.00 0.00 139 ASP A N 2
ATOM 2649 C CA . ASP A 1 61 ? -16.336 3.280 2.454 1.00 0.00 139 ASP A CA 2
ATOM 2650 C C . ASP A 1 61 ? -15.695 3.548 1.094 1.00 0.00 139 ASP A C 2
ATOM 2651 O O . ASP A 1 61 ? -16.164 3.049 0.071 1.00 0.00 139 ASP A O 2
ATOM 2660 N N . TYR A 1 62 ? -14.621 4.332 1.085 1.00 0.00 140 TYR A N 2
ATOM 2661 C CA . TYR A 1 62 ? -13.923 4.649 -0.158 1.00 0.00 140 TYR A CA 2
ATOM 2662 C C . TYR A 1 62 ? -12.939 3.543 -0.538 1.00 0.00 140 TYR A C 2
ATOM 2663 O O . TYR A 1 62 ? -12.403 3.534 -1.646 1.00 0.00 140 TYR A O 2
ATOM 2681 N N . VAL A 1 63 ? -12.703 2.613 0.386 1.00 0.00 141 VAL A N 2
ATOM 2682 C CA . VAL A 1 63 ? -11.784 1.509 0.139 1.00 0.00 141 VAL A CA 2
ATOM 2683 C C . VAL A 1 63 ? -12.356 0.538 -0.890 1.00 0.00 141 VAL A C 2
ATOM 2684 O O . VAL A 1 63 ? -11.614 -0.188 -1.552 1.00 0.00 141 VAL A O 2
ATOM 2697 N N . SER A 1 64 ? -13.679 0.536 -1.024 1.00 0.00 142 SER A N 2
ATOM 2698 C CA . SER A 1 64 ? -14.361 -0.337 -1.974 1.00 0.00 142 SER A CA 2
ATOM 2699 C C . SER A 1 64 ? -13.968 -0.013 -3.415 1.00 0.00 142 SER A C 2
ATOM 2700 O O . SER A 1 64 ? -14.227 -0.800 -4.325 1.00 0.00 142 SER A O 2
ATOM 2708 N N . ASP A 1 65 ? -13.339 1.141 -3.620 1.00 0.00 143 ASP A N 2
ATOM 2709 C CA . ASP A 1 65 ? -12.911 1.549 -4.952 1.00 0.00 143 ASP A CA 2
ATOM 2710 C C . ASP A 1 65 ? -11.489 1.073 -5.233 1.00 0.00 143 ASP A C 2
ATOM 2711 O O . ASP A 1 65 ? -11.112 0.856 -6.384 1.00 0.00 143 ASP A O 2
ATOM 2720 N N . PHE A 1 66 ? -10.703 0.913 -4.171 1.00 0.00 144 PHE A N 2
ATOM 2721 C CA . PHE A 1 66 ? -9.322 0.462 -4.302 1.00 0.00 144 PHE A CA 2
ATOM 2722 C C . PHE A 1 66 ? -9.237 -1.059 -4.221 1.00 0.00 144 PHE A C 2
ATOM 2723 O O . PHE A 1 66 ? -9.738 -1.669 -3.276 1.00 0.00 144 PHE A O 2
ATOM 2740 N N . LYS A 1 67 ? -8.602 -1.665 -5.219 1.00 0.00 145 LYS A N 2
ATOM 2741 C CA . LYS A 1 67 ? -8.453 -3.116 -5.262 1.00 0.00 145 LYS A CA 2
ATOM 2742 C C . LYS A 1 67 ? -7.275 -3.571 -4.408 1.00 0.00 145 LYS A C 2
ATOM 2743 O O . LYS A 1 67 ? -6.140 -3.634 -4.880 1.00 0.00 145 LYS A O 2
ATOM 2762 N N . LEU A 1 68 ? -7.552 -3.885 -3.147 1.00 0.00 146 LEU A N 2
ATOM 2763 C CA . LEU A 1 68 ? -6.515 -4.333 -2.225 1.00 0.00 146 LEU A CA 2
ATOM 2764 C C . LEU A 1 68 ? -6.330 -5.847 -2.294 1.00 0.00 146 LEU A C 2
ATOM 2765 O O . LEU A 1 68 ? -5.279 -6.369 -1.921 1.00 0.00 146 LEU A O 2
ATOM 2781 N N . ALA A 1 69 ? -7.354 -6.548 -2.773 1.00 0.00 147 ALA A N 2
ATOM 2782 C CA . ALA A 1 69 ? -7.297 -8.001 -2.889 1.00 0.00 147 ALA A CA 2
ATOM 2783 C C . ALA A 1 69 ? -8.419 -8.524 -3.782 1.00 0.00 147 ALA A C 2
ATOM 2784 O O . ALA A 1 69 ? -9.374 -7.805 -4.075 1.00 0.00 147 ALA A O 2
ATOM 2791 N N . PRO A 1 70 ? -8.318 -9.788 -4.228 1.00 0.00 148 PRO A N 2
ATOM 2792 C CA . PRO A 1 70 ? -9.332 -10.401 -5.092 1.00 0.00 148 PRO A CA 2
ATOM 2793 C C . PRO A 1 70 ? -10.647 -10.644 -4.358 1.00 0.00 148 PRO A C 2
ATOM 2794 O O . PRO A 1 70 ? -11.721 -10.324 -4.867 1.00 0.00 148 PRO A O 2
ATOM 2805 N N . ASN A 1 71 ? -10.554 -11.210 -3.159 1.00 0.00 149 ASN A N 2
ATOM 2806 C CA . ASN A 1 71 ? -11.737 -11.494 -2.355 1.00 0.00 149 ASN A CA 2
ATOM 2807 C C . ASN A 1 71 ? -11.830 -10.536 -1.170 1.00 0.00 149 ASN A C 2
ATOM 2808 O O . ASN A 1 71 ? -11.719 -10.946 -0.014 1.00 0.00 149 ASN A O 2
ATOM 2819 N N . GLN A 1 72 ? -12.033 -9.257 -1.466 1.00 0.00 150 GLN A N 2
ATOM 2820 C CA . GLN A 1 72 ? -12.140 -8.240 -0.426 1.00 0.00 150 GLN A CA 2
ATOM 2821 C C . GLN A 1 72 ? -13.379 -8.467 0.434 1.00 0.00 150 GLN A C 2
ATOM 2822 O O . GLN A 1 72 ? -14.507 -8.397 -0.054 1.00 0.00 150 GLN A O 2
ATOM 2836 N N . THR A 1 73 ? -13.159 -8.739 1.715 1.00 0.00 151 THR A N 2
ATOM 2837 C CA . THR A 1 73 ? -14.257 -8.976 2.645 1.00 0.00 151 THR A CA 2
ATOM 2838 C C . THR A 1 73 ? -14.349 -7.856 3.674 1.00 0.00 151 THR A C 2
ATOM 2839 O O . THR A 1 73 ? -13.377 -7.140 3.913 1.00 0.00 151 THR A O 2
ATOM 2850 N N . LYS A 1 74 ? -15.527 -7.704 4.278 1.00 0.00 152 LYS A N 2
ATOM 2851 C CA . LYS A 1 74 ? -15.752 -6.665 5.280 1.00 0.00 152 LYS A CA 2
ATOM 2852 C C . LYS A 1 74 ? -14.596 -6.590 6.274 1.00 0.00 152 LYS A C 2
ATOM 2853 O O . LYS A 1 74 ? -14.151 -5.503 6.642 1.00 0.00 152 LYS A O 2
ATOM 2872 N N . GLU A 1 75 ? -14.110 -7.751 6.702 1.00 0.00 153 GLU A N 2
ATOM 2873 C CA . GLU A 1 75 ? -13.002 -7.811 7.649 1.00 0.00 153 GLU A CA 2
ATOM 2874 C C . GLU A 1 75 ? -11.780 -7.084 7.097 1.00 0.00 153 GLU A C 2
ATOM 2875 O O . GLU A 1 75 ? -11.155 -6.283 7.792 1.00 0.00 153 GLU A O 2
ATOM 2887 N N . LEU A 1 76 ? -11.449 -7.365 5.841 1.00 0.00 154 LEU A N 2
ATOM 2888 C CA . LEU A 1 76 ? -10.307 -6.734 5.194 1.00 0.00 154 LEU A CA 2
ATOM 2889 C C . LEU A 1 76 ? -10.551 -5.237 5.029 1.00 0.00 154 LEU A C 2
ATOM 2890 O O . LEU A 1 76 ? -9.662 -4.421 5.265 1.00 0.00 154 LEU A O 2
ATOM 2906 N N . GLU A 1 77 ? -11.770 -4.888 4.629 1.00 0.00 155 GLU A N 2
ATOM 2907 C CA . GLU A 1 77 ? -12.141 -3.490 4.437 1.00 0.00 155 GLU A CA 2
ATOM 2908 C C . GLU A 1 77 ? -11.981 -2.707 5.737 1.00 0.00 155 GLU A C 2
ATOM 2909 O O . GLU A 1 77 ? -11.302 -1.680 5.777 1.00 0.00 155 GLU A O 2
ATOM 2921 N N . GLU A 1 78 ? -12.612 -3.200 6.799 1.00 0.00 156 GLU A N 2
ATOM 2922 C CA . GLU A 1 78 ? -12.544 -2.551 8.104 1.00 0.00 156 GLU A CA 2
ATOM 2923 C C . GLU A 1 78 ? -11.095 -2.358 8.545 1.00 0.00 156 GLU A C 2
ATOM 2924 O O . GLU A 1 78 ? -10.695 -1.261 8.933 1.00 0.00 156 GLU A O 2
ATOM 2936 N N . LYS A 1 79 ? -10.319 -3.436 8.498 1.00 0.00 157 LYS A N 2
ATOM 2937 C CA . LYS A 1 79 ? -8.920 -3.390 8.910 1.00 0.00 157 LYS A CA 2
ATOM 2938 C C . LYS A 1 79 ? -8.143 -2.349 8.108 1.00 0.00 157 LYS A C 2
ATOM 2939 O O . LYS A 1 79 ? -7.198 -1.745 8.616 1.00 0.00 157 LYS A O 2
ATOM 2958 N N . VAL A 1 80 ? -8.548 -2.132 6.862 1.00 0.00 158 VAL A N 2
ATOM 2959 C CA . VAL A 1 80 ? -7.885 -1.150 6.012 1.00 0.00 158 VAL A CA 2
ATOM 2960 C C . VAL A 1 80 ? -8.114 0.262 6.544 1.00 0.00 158 VAL A C 2
ATOM 2961 O O . VAL A 1 80 ? -7.172 1.037 6.704 1.00 0.00 158 VAL A O 2
ATOM 2974 N N . MET A 1 81 ? -9.373 0.584 6.818 1.00 0.00 159 MET A N 2
ATOM 2975 C CA . MET A 1 81 ? -9.733 1.899 7.336 1.00 0.00 159 MET A CA 2
ATOM 2976 C C . MET A 1 81 ? -9.210 2.091 8.756 1.00 0.00 159 MET A C 2
ATOM 2977 O O . MET A 1 81 ? -8.717 3.162 9.108 1.00 0.00 159 MET A O 2
ATOM 2991 N N . GLU A 1 82 ? -9.326 1.046 9.569 1.00 0.00 160 GLU A N 2
ATOM 2992 C CA . GLU A 1 82 ? -8.870 1.100 10.954 1.00 0.00 160 GLU A CA 2
ATOM 2993 C C . GLU A 1 82 ? -7.368 1.355 11.028 1.00 0.00 160 GLU A C 2
ATOM 2994 O O . GLU A 1 82 ? -6.922 2.301 11.677 1.00 0.00 160 GLU A O 2
ATOM 3006 N N . LEU A 1 83 ? -6.593 0.506 10.361 1.00 0.00 161 LEU A N 2
ATOM 3007 C CA . LEU A 1 83 ? -5.140 0.641 10.353 1.00 0.00 161 LEU A CA 2
ATOM 3008 C C . LEU A 1 83 ? -4.722 2.014 9.836 1.00 0.00 161 LEU A C 2
ATOM 3009 O O . LEU A 1 83 ? -3.807 2.639 10.372 1.00 0.00 161 LEU A O 2
ATOM 3025 N N . HIS A 1 84 ? -5.398 2.475 8.789 1.00 0.00 162 HIS A N 2
ATOM 3026 C CA . HIS A 1 84 ? -5.099 3.773 8.194 1.00 0.00 162 HIS A CA 2
ATOM 3027 C C . HIS A 1 84 ? -5.224 4.890 9.226 1.00 0.00 162 HIS A C 2
ATOM 3028 O O . HIS A 1 84 ? -4.276 5.639 9.463 1.00 0.00 162 HIS A O 2
ATOM 3043 N N . LYS A 1 85 ? -6.398 4.995 9.840 1.00 0.00 163 LYS A N 2
ATOM 3044 C CA . LYS A 1 85 ? -6.646 6.021 10.847 1.00 0.00 163 LYS A CA 2
ATOM 3045 C C . LYS A 1 85 ? -5.814 5.771 12.100 1.00 0.00 163 LYS A C 2
ATOM 3046 O O . LYS A 1 85 ? -5.438 6.709 12.805 1.00 0.00 163 LYS A O 2
ATOM 3065 N N . SER A 1 86 ? -5.533 4.502 12.375 1.00 0.00 164 SER A N 2
ATOM 3066 C CA . SER A 1 86 ? -4.748 4.129 13.546 1.00 0.00 164 SER A CA 2
ATOM 3067 C C . SER A 1 86 ? -3.310 4.628 13.432 1.00 0.00 164 SER A C 2
ATOM 3068 O O . SER A 1 86 ? -2.614 4.770 14.437 1.00 0.00 164 SER A O 2
ATOM 3076 N N . TYR A 1 87 ? -2.866 4.891 12.205 1.00 0.00 165 TYR A N 2
ATOM 3077 C CA . TYR A 1 87 ? -1.508 5.370 11.974 1.00 0.00 165 TYR A CA 2
ATOM 3078 C C . TYR A 1 87 ? -1.363 6.829 12.393 1.00 0.00 165 TYR A C 2
ATOM 3079 O O . TYR A 1 87 ? -2.120 7.693 11.950 1.00 0.00 165 TYR A O 2
ATOM 3097 N N . ARG A 1 88 ? -0.382 7.095 13.249 1.00 0.00 166 ARG A N 2
ATOM 3098 C CA . ARG A 1 88 ? -0.129 8.448 13.733 1.00 0.00 166 ARG A CA 2
ATOM 3099 C C . ARG A 1 88 ? 0.310 9.360 12.587 1.00 0.00 166 ARG A C 2
ATOM 3100 O O . ARG A 1 88 ? 0.063 9.060 11.419 1.00 0.00 166 ARG A O 2
ATOM 3121 N N . SER A 1 89 ? 0.957 10.473 12.927 1.00 0.00 167 SER A N 2
ATOM 3122 C CA . SER A 1 89 ? 1.425 11.424 11.924 1.00 0.00 167 SER A CA 2
ATOM 3123 C C . SER A 1 89 ? 2.531 10.813 11.068 1.00 0.00 167 SER A C 2
ATOM 3124 O O . SER A 1 89 ? 3.703 11.167 11.200 1.00 0.00 167 SER A O 2
ATOM 3132 N N . MET A 1 90 ? 2.146 9.893 10.192 1.00 0.00 168 MET A N 2
ATOM 3133 C CA . MET A 1 90 ? 3.096 9.226 9.311 1.00 0.00 168 MET A CA 2
ATOM 3134 C C . MET A 1 90 ? 3.306 10.025 8.027 1.00 0.00 168 MET A C 2
ATOM 3135 O O . MET A 1 90 ? 2.389 10.686 7.539 1.00 0.00 168 MET A O 2
ATOM 3149 N N . THR A 1 91 ? 4.517 9.955 7.483 1.00 0.00 169 THR A N 2
ATOM 3150 C CA . THR A 1 91 ? 4.848 10.668 6.254 1.00 0.00 169 THR A CA 2
ATOM 3151 C C . THR A 1 91 ? 4.664 9.764 5.039 1.00 0.00 169 THR A C 2
ATOM 3152 O O . THR A 1 91 ? 4.564 8.545 5.172 1.00 0.00 169 THR A O 2
ATOM 3163 N N . PRO A 1 92 ? 4.620 10.350 3.831 1.00 0.00 170 PRO A N 2
ATOM 3164 C CA . PRO A 1 92 ? 4.453 9.586 2.593 1.00 0.00 170 PRO A CA 2
ATOM 3165 C C . PRO A 1 92 ? 5.533 8.524 2.434 1.00 0.00 170 PRO A C 2
ATOM 3166 O O . PRO A 1 92 ? 5.237 7.356 2.182 1.00 0.00 170 PRO A O 2
ATOM 3177 N N . ALA A 1 93 ? 6.788 8.938 2.581 1.00 0.00 171 ALA A N 2
ATOM 3178 C CA . ALA A 1 93 ? 7.917 8.022 2.452 1.00 0.00 171 ALA A CA 2
ATOM 3179 C C . ALA A 1 93 ? 7.783 6.843 3.409 1.00 0.00 171 ALA A C 2
ATOM 3180 O O . ALA A 1 93 ? 8.120 5.710 3.064 1.00 0.00 171 ALA A O 2
ATOM 3187 N N . GLN A 1 94 ? 7.287 7.114 4.613 1.00 0.00 172 GLN A N 2
ATOM 3188 C CA . GLN A 1 94 ? 7.107 6.071 5.616 1.00 0.00 172 GLN A CA 2
ATOM 3189 C C . GLN A 1 94 ? 6.200 4.967 5.085 1.00 0.00 172 GLN A C 2
ATOM 3190 O O . GLN A 1 94 ? 6.473 3.781 5.269 1.00 0.00 172 GLN A O 2
ATOM 3204 N N . ALA A 1 95 ? 5.123 5.367 4.417 1.00 0.00 173 ALA A N 2
ATOM 3205 C CA . ALA A 1 95 ? 4.179 4.414 3.848 1.00 0.00 173 ALA A CA 2
ATOM 3206 C C . ALA A 1 95 ? 4.815 3.657 2.688 1.00 0.00 173 ALA A C 2
ATOM 3207 O O . ALA A 1 95 ? 4.694 2.435 2.586 1.00 0.00 173 ALA A O 2
ATOM 3214 N N . ASP A 1 96 ? 5.500 4.395 1.819 1.00 0.00 174 ASP A N 2
ATOM 3215 C CA . ASP A 1 96 ? 6.167 3.802 0.666 1.00 0.00 174 ASP A CA 2
ATOM 3216 C C . ASP A 1 96 ? 7.163 2.735 1.113 1.00 0.00 174 ASP A C 2
ATOM 3217 O O . ASP A 1 96 ? 7.268 1.667 0.507 1.00 0.00 174 ASP A O 2
ATOM 3226 N N . LEU A 1 97 ? 7.883 3.035 2.188 1.00 0.00 175 LEU A N 2
ATOM 3227 C CA . LEU A 1 97 ? 8.868 2.114 2.742 1.00 0.00 175 LEU A CA 2
ATOM 3228 C C . LEU A 1 97 ? 8.193 0.934 3.438 1.00 0.00 175 LEU A C 2
ATOM 3229 O O . LEU A 1 97 ? 8.727 -0.174 3.461 1.00 0.00 175 LEU A O 2
ATOM 3245 N N . GLU A 1 98 ? 7.026 1.187 4.022 1.00 0.00 176 GLU A N 2
ATOM 3246 C CA . GLU A 1 98 ? 6.285 0.153 4.739 1.00 0.00 176 GLU A CA 2
ATOM 3247 C C . GLU A 1 98 ? 5.896 -1.007 3.826 1.00 0.00 176 GLU A C 2
ATOM 3248 O O . GLU A 1 98 ? 6.206 -2.164 4.114 1.00 0.00 176 GLU A O 2
ATOM 3260 N N . PHE A 1 99 ? 5.219 -0.698 2.724 1.00 0.00 177 PHE A N 2
ATOM 3261 C CA . PHE A 1 99 ? 4.797 -1.732 1.785 1.00 0.00 177 PHE A CA 2
ATOM 3262 C C . PHE A 1 99 ? 5.997 -2.300 1.035 1.00 0.00 177 PHE A C 2
ATOM 3263 O O . PHE A 1 99 ? 6.081 -3.507 0.808 1.00 0.00 177 PHE A O 2
ATOM 3280 N N . LEU A 1 100 ? 6.925 -1.429 0.656 1.00 0.00 178 LEU A N 2
ATOM 3281 C CA . LEU A 1 100 ? 8.117 -1.859 -0.062 1.00 0.00 178 LEU A CA 2
ATOM 3282 C C . LEU A 1 100 ? 8.952 -2.799 0.800 1.00 0.00 178 LEU A C 2
ATOM 3283 O O . LEU A 1 100 ? 9.448 -3.818 0.322 1.00 0.00 178 LEU A O 2
ATOM 3299 N N . GLU A 1 101 ? 9.094 -2.453 2.075 1.00 0.00 179 GLU A N 2
ATOM 3300 C CA . GLU A 1 101 ? 9.860 -3.269 3.010 1.00 0.00 179 GLU A CA 2
ATOM 3301 C C . GLU A 1 101 ? 9.160 -4.597 3.265 1.00 0.00 179 GLU A C 2
ATOM 3302 O O . GLU A 1 101 ? 9.805 -5.624 3.478 1.00 0.00 179 GLU A O 2
ATOM 3314 N N . ASN A 1 102 ? 7.835 -4.568 3.228 1.00 0.00 180 ASN A N 2
ATOM 3315 C CA . ASN A 1 102 ? 7.042 -5.769 3.442 1.00 0.00 180 ASN A CA 2
ATOM 3316 C C . ASN A 1 102 ? 7.142 -6.693 2.231 1.00 0.00 180 ASN A C 2
ATOM 3317 O O . ASN A 1 102 ? 7.408 -7.887 2.366 1.00 0.00 180 ASN A O 2
ATOM 3328 N N . ALA A 1 103 ? 6.929 -6.125 1.049 1.00 0.00 181 ALA A N 2
ATOM 3329 C CA . ALA A 1 103 ? 6.996 -6.887 -0.192 1.00 0.00 181 ALA A CA 2
ATOM 3330 C C . ALA A 1 103 ? 8.393 -7.457 -0.413 1.00 0.00 181 ALA A C 2
ATOM 3331 O O . ALA A 1 103 ? 8.547 -8.579 -0.896 1.00 0.00 181 ALA A O 2
ATOM 3338 N N . LYS A 1 104 ? 9.410 -6.678 -0.056 1.00 0.00 182 LYS A N 2
ATOM 3339 C CA . LYS A 1 104 ? 10.794 -7.110 -0.216 1.00 0.00 182 LYS A CA 2
ATOM 3340 C C . LYS A 1 104 ? 11.133 -8.222 0.770 1.00 0.00 182 LYS A C 2
ATOM 3341 O O . LYS A 1 104 ? 11.899 -9.132 0.454 1.00 0.00 182 LYS A O 2
ATOM 3360 N N . LYS A 1 105 ? 10.556 -8.145 1.966 1.00 0.00 183 LYS A N 2
ATOM 3361 C CA . LYS A 1 105 ? 10.797 -9.151 2.994 1.00 0.00 183 LYS A CA 2
ATOM 3362 C C . LYS A 1 105 ? 10.063 -10.451 2.672 1.00 0.00 183 LYS A C 2
ATOM 3363 O O . LYS A 1 105 ? 10.416 -11.515 3.181 1.00 0.00 183 LYS A O 2
ATOM 3382 N N . LEU A 1 106 ? 9.042 -10.360 1.825 1.00 0.00 184 LEU A N 2
ATOM 3383 C CA . LEU A 1 106 ? 8.263 -11.531 1.436 1.00 0.00 184 LEU A CA 2
ATOM 3384 C C . LEU A 1 106 ? 8.785 -12.138 0.135 1.00 0.00 184 LEU A C 2
ATOM 3385 O O . LEU A 1 106 ? 8.379 -13.234 -0.252 1.00 0.00 184 LEU A O 2
ATOM 3401 N N . SER A 1 107 ? 9.686 -11.424 -0.537 1.00 0.00 185 SER A N 2
ATOM 3402 C CA . SER A 1 107 ? 10.257 -11.901 -1.792 1.00 0.00 185 SER A CA 2
ATOM 3403 C C . SER A 1 107 ? 9.174 -12.070 -2.853 1.00 0.00 185 SER A C 2
ATOM 3404 O O . SER A 1 107 ? 8.714 -13.182 -3.113 1.00 0.00 185 SER A O 2
ATOM 3412 N N . MET A 1 108 ? 8.772 -10.959 -3.461 1.00 0.00 186 MET A N 2
ATOM 3413 C CA . MET A 1 108 ? 7.743 -10.982 -4.494 1.00 0.00 186 MET A CA 2
ATOM 3414 C C . MET A 1 108 ? 8.322 -10.584 -5.848 1.00 0.00 186 MET A C 2
ATOM 3415 O O . MET A 1 108 ? 7.926 -11.116 -6.885 1.00 0.00 186 MET A O 2
ATOM 3429 N N . TYR A 1 109 ? 9.260 -9.643 -5.830 1.00 0.00 187 TYR A N 2
ATOM 3430 C CA . TYR A 1 109 ? 9.894 -9.171 -7.056 1.00 0.00 187 TYR A CA 2
ATOM 3431 C C . TYR A 1 109 ? 11.412 -9.282 -6.961 1.00 0.00 187 TYR A C 2
ATOM 3432 O O . TYR A 1 109 ? 12.086 -9.064 -7.991 1.00 0.00 187 TYR A O 2
ATOM 3451 N N . GLY A 1 1 ? 19.571 18.982 -18.459 1.00 0.00 79 GLY A N 3
ATOM 3452 C CA . GLY A 1 1 ? 20.150 19.190 -19.815 1.00 0.00 79 GLY A CA 3
ATOM 3453 C C . GLY A 1 1 ? 20.021 17.963 -20.695 1.00 0.00 79 GLY A C 3
ATOM 3454 O O . GLY A 1 1 ? 20.903 17.676 -21.505 1.00 0.00 79 GLY A O 3
ATOM 3460 N N . SER A 1 2 ? 18.918 17.236 -20.538 1.00 0.00 80 SER A N 3
ATOM 3461 C CA . SER A 1 2 ? 18.670 16.031 -21.325 1.00 0.00 80 SER A CA 3
ATOM 3462 C C . SER A 1 2 ? 19.623 14.908 -20.924 1.00 0.00 80 SER A C 3
ATOM 3463 O O . SER A 1 2 ? 19.198 13.875 -20.407 1.00 0.00 80 SER A O 3
ATOM 3471 N N . HIS A 1 3 ? 20.914 15.116 -21.167 1.00 0.00 81 HIS A N 3
ATOM 3472 C CA . HIS A 1 3 ? 21.926 14.119 -20.833 1.00 0.00 81 HIS A CA 3
ATOM 3473 C C . HIS A 1 3 ? 22.485 14.352 -19.431 1.00 0.00 81 HIS A C 3
ATOM 3474 O O . HIS A 1 3 ? 23.697 14.312 -19.220 1.00 0.00 81 HIS A O 3
ATOM 3489 N N . MET A 1 4 ? 21.594 14.594 -18.474 1.00 0.00 82 MET A N 3
ATOM 3490 C CA . MET A 1 4 ? 22.002 14.830 -17.093 1.00 0.00 82 MET A CA 3
ATOM 3491 C C . MET A 1 4 ? 20.786 15.009 -16.189 1.00 0.00 82 MET A C 3
ATOM 3492 O O . MET A 1 4 ? 19.891 15.801 -16.484 1.00 0.00 82 MET A O 3
ATOM 3506 N N . ASP A 1 5 ? 20.762 14.267 -15.085 1.00 0.00 83 ASP A N 3
ATOM 3507 C CA . ASP A 1 5 ? 19.657 14.344 -14.136 1.00 0.00 83 ASP A CA 3
ATOM 3508 C C . ASP A 1 5 ? 20.146 14.828 -12.771 1.00 0.00 83 ASP A C 3
ATOM 3509 O O . ASP A 1 5 ? 20.709 14.054 -11.997 1.00 0.00 83 ASP A O 3
ATOM 3518 N N . PRO A 1 6 ? 19.940 16.120 -12.457 1.00 0.00 84 PRO A N 3
ATOM 3519 C CA . PRO A 1 6 ? 20.367 16.698 -11.180 1.00 0.00 84 PRO A CA 3
ATOM 3520 C C . PRO A 1 6 ? 19.440 16.324 -10.027 1.00 0.00 84 PRO A C 3
ATOM 3521 O O . PRO A 1 6 ? 19.844 16.340 -8.865 1.00 0.00 84 PRO A O 3
ATOM 3532 N N . ALA A 1 7 ? 18.195 15.990 -10.354 1.00 0.00 85 ALA A N 3
ATOM 3533 C CA . ALA A 1 7 ? 17.216 15.616 -9.341 1.00 0.00 85 ALA A CA 3
ATOM 3534 C C . ALA A 1 7 ? 17.177 14.105 -9.145 1.00 0.00 85 ALA A C 3
ATOM 3535 O O . ALA A 1 7 ? 16.965 13.618 -8.034 1.00 0.00 85 ALA A O 3
ATOM 3542 N N . GLN A 1 8 ? 17.381 13.366 -10.231 1.00 0.00 86 GLN A N 3
ATOM 3543 C CA . GLN A 1 8 ? 17.367 11.909 -10.178 1.00 0.00 86 GLN A CA 3
ATOM 3544 C C . GLN A 1 8 ? 16.032 11.400 -9.643 1.00 0.00 86 GLN A C 3
ATOM 3545 O O . GLN A 1 8 ? 15.962 10.835 -8.552 1.00 0.00 86 GLN A O 3
ATOM 3559 N N . LEU A 1 9 ? 14.974 11.610 -10.419 1.00 0.00 87 LEU A N 3
ATOM 3560 C CA . LEU A 1 9 ? 13.638 11.177 -10.024 1.00 0.00 87 LEU A CA 3
ATOM 3561 C C . LEU A 1 9 ? 13.358 9.740 -10.464 1.00 0.00 87 LEU A C 3
ATOM 3562 O O . LEU A 1 9 ? 12.222 9.273 -10.389 1.00 0.00 87 LEU A O 3
ATOM 3578 N N . THR A 1 10 ? 14.394 9.039 -10.923 1.00 0.00 88 THR A N 3
ATOM 3579 C CA . THR A 1 10 ? 14.241 7.658 -11.370 1.00 0.00 88 THR A CA 3
ATOM 3580 C C . THR A 1 10 ? 13.627 6.795 -10.272 1.00 0.00 88 THR A C 3
ATOM 3581 O O . THR A 1 10 ? 12.663 6.067 -10.509 1.00 0.00 88 THR A O 3
ATOM 3592 N N . GLU A 1 11 ? 14.186 6.885 -9.068 1.00 0.00 89 GLU A N 3
ATOM 3593 C CA . GLU A 1 11 ? 13.685 6.115 -7.934 1.00 0.00 89 GLU A CA 3
ATOM 3594 C C . GLU A 1 11 ? 12.200 6.387 -7.715 1.00 0.00 89 GLU A C 3
ATOM 3595 O O . GLU A 1 11 ? 11.454 5.514 -7.271 1.00 0.00 89 GLU A O 3
ATOM 3607 N N . ASP A 1 12 ? 11.776 7.601 -8.048 1.00 0.00 90 ASP A N 3
ATOM 3608 C CA . ASP A 1 12 ? 10.377 7.978 -7.906 1.00 0.00 90 ASP A CA 3
ATOM 3609 C C . ASP A 1 12 ? 9.548 7.270 -8.971 1.00 0.00 90 ASP A C 3
ATOM 3610 O O . ASP A 1 12 ? 8.508 6.680 -8.679 1.00 0.00 90 ASP A O 3
ATOM 3619 N N . ILE A 1 13 ? 10.029 7.333 -10.208 1.00 0.00 91 ILE A N 3
ATOM 3620 C CA . ILE A 1 13 ? 9.352 6.699 -11.332 1.00 0.00 91 ILE A CA 3
ATOM 3621 C C . ILE A 1 13 ? 9.293 5.185 -11.156 1.00 0.00 91 ILE A C 3
ATOM 3622 O O . ILE A 1 13 ? 8.246 4.568 -11.348 1.00 0.00 91 ILE A O 3
ATOM 3638 N N . THR A 1 14 ? 10.427 4.592 -10.797 1.00 0.00 92 THR A N 3
ATOM 3639 C CA . THR A 1 14 ? 10.503 3.149 -10.606 1.00 0.00 92 THR A CA 3
ATOM 3640 C C . THR A 1 14 ? 9.584 2.694 -9.471 1.00 0.00 92 THR A C 3
ATOM 3641 O O . THR A 1 14 ? 8.797 1.765 -9.641 1.00 0.00 92 THR A O 3
ATOM 3652 N N . ARG A 1 15 ? 9.699 3.339 -8.310 1.00 0.00 93 ARG A N 3
ATOM 3653 C CA . ARG A 1 15 ? 8.891 2.980 -7.149 1.00 0.00 93 ARG A CA 3
ATOM 3654 C C . ARG A 1 15 ? 7.401 2.996 -7.475 1.00 0.00 93 ARG A C 3
ATOM 3655 O O . ARG A 1 15 ? 6.667 2.082 -7.098 1.00 0.00 93 ARG A O 3
ATOM 3676 N N . TYR A 1 16 ? 6.955 4.031 -8.178 1.00 0.00 94 TYR A N 3
ATOM 3677 C CA . TYR A 1 16 ? 5.549 4.146 -8.550 1.00 0.00 94 TYR A CA 3
ATOM 3678 C C . TYR A 1 16 ? 5.112 2.945 -9.384 1.00 0.00 94 TYR A C 3
ATOM 3679 O O . TYR A 1 16 ? 4.127 2.276 -9.064 1.00 0.00 94 TYR A O 3
ATOM 3697 N N . TYR A 1 17 ? 5.854 2.677 -10.452 1.00 0.00 95 TYR A N 3
ATOM 3698 C CA . TYR A 1 17 ? 5.553 1.558 -11.336 1.00 0.00 95 TYR A CA 3
ATOM 3699 C C . TYR A 1 17 ? 5.726 0.225 -10.614 1.00 0.00 95 TYR A C 3
ATOM 3700 O O . TYR A 1 17 ? 5.069 -0.762 -10.947 1.00 0.00 95 TYR A O 3
ATOM 3718 N N . LEU A 1 18 ? 6.612 0.201 -9.623 1.00 0.00 96 LEU A N 3
ATOM 3719 C CA . LEU A 1 18 ? 6.868 -1.012 -8.855 1.00 0.00 96 LEU A CA 3
ATOM 3720 C C . LEU A 1 18 ? 5.656 -1.381 -8.008 1.00 0.00 96 LEU A C 3
ATOM 3721 O O . LEU A 1 18 ? 5.136 -2.493 -8.101 1.00 0.00 96 LEU A O 3
ATOM 3737 N N . CYS A 1 19 ? 5.209 -0.439 -7.185 1.00 0.00 97 CYS A N 3
ATOM 3738 C CA . CYS A 1 19 ? 4.055 -0.661 -6.321 1.00 0.00 97 CYS A CA 3
ATOM 3739 C C . CYS A 1 19 ? 2.836 -1.070 -7.142 1.00 0.00 97 CYS A C 3
ATOM 3740 O O . CYS A 1 19 ? 2.084 -1.963 -6.753 1.00 0.00 97 CYS A O 3
ATOM 3748 N N . LEU A 1 20 ? 2.650 -0.411 -8.282 1.00 0.00 98 LEU A N 3
ATOM 3749 C CA . LEU A 1 20 ? 1.525 -0.710 -9.160 1.00 0.00 98 LEU A CA 3
ATOM 3750 C C . LEU A 1 20 ? 1.585 -2.155 -9.646 1.00 0.00 98 LEU A C 3
ATOM 3751 O O . LEU A 1 20 ? 0.567 -2.845 -9.699 1.00 0.00 98 LEU A O 3
ATOM 3767 N N . GLN A 1 21 ? 2.785 -2.606 -9.999 1.00 0.00 99 GLN A N 3
ATOM 3768 C CA . GLN A 1 21 ? 2.978 -3.970 -10.480 1.00 0.00 99 GLN A CA 3
ATOM 3769 C C . GLN A 1 21 ? 2.754 -4.981 -9.359 1.00 0.00 99 GLN A C 3
ATOM 3770 O O . GLN A 1 21 ? 2.038 -5.967 -9.533 1.00 0.00 99 GLN A O 3
ATOM 3784 N N . LEU A 1 22 ? 3.370 -4.727 -8.209 1.00 0.00 100 LEU A N 3
ATOM 3785 C CA . LEU A 1 22 ? 3.237 -5.614 -7.059 1.00 0.00 100 LEU A CA 3
ATOM 3786 C C . LEU A 1 22 ? 1.783 -5.692 -6.602 1.00 0.00 100 LEU A C 3
ATOM 3787 O O . LEU A 1 22 ? 1.264 -6.773 -6.325 1.00 0.00 100 LEU A O 3
ATOM 3803 N N . ARG A 1 23 ? 1.133 -4.536 -6.526 1.00 0.00 101 ARG A N 3
ATOM 3804 C CA . ARG A 1 23 ? -0.261 -4.464 -6.103 1.00 0.00 101 ARG A CA 3
ATOM 3805 C C . ARG A 1 23 ? -1.181 -5.125 -7.125 1.00 0.00 101 ARG A C 3
ATOM 3806 O O . ARG A 1 23 ? -2.244 -5.638 -6.776 1.00 0.00 101 ARG A O 3
ATOM 3827 N N . GLN A 1 24 ? -0.766 -5.113 -8.388 1.00 0.00 102 GLN A N 3
ATOM 3828 C CA . GLN A 1 24 ? -1.554 -5.714 -9.457 1.00 0.00 102 GLN A CA 3
ATOM 3829 C C . GLN A 1 24 ? -1.537 -7.237 -9.358 1.00 0.00 102 GLN A C 3
ATOM 3830 O O . GLN A 1 24 ? -2.548 -7.897 -9.597 1.00 0.00 102 GLN A O 3
ATOM 3844 N N . ASP A 1 25 ? -0.379 -7.787 -9.006 1.00 0.00 103 ASP A N 3
ATOM 3845 C CA . ASP A 1 25 ? -0.226 -9.232 -8.877 1.00 0.00 103 ASP A CA 3
ATOM 3846 C C . ASP A 1 25 ? -0.970 -9.756 -7.653 1.00 0.00 103 ASP A C 3
ATOM 3847 O O . ASP A 1 25 ? -1.577 -10.827 -7.694 1.00 0.00 103 ASP A O 3
ATOM 3856 N N . ILE A 1 26 ? -0.915 -8.999 -6.562 1.00 0.00 104 ILE A N 3
ATOM 3857 C CA . ILE A 1 26 ? -1.579 -9.390 -5.324 1.00 0.00 104 ILE A CA 3
ATOM 3858 C C . ILE A 1 26 ? -3.095 -9.416 -5.490 1.00 0.00 104 ILE A C 3
ATOM 3859 O O . ILE A 1 26 ? -3.744 -10.416 -5.181 1.00 0.00 104 ILE A O 3
ATOM 3875 N N . VAL A 1 27 ? -3.657 -8.312 -5.972 1.00 0.00 105 VAL A N 3
ATOM 3876 C CA . VAL A 1 27 ? -5.098 -8.209 -6.171 1.00 0.00 105 VAL A CA 3
ATOM 3877 C C . VAL A 1 27 ? -5.604 -9.257 -7.157 1.00 0.00 105 VAL A C 3
ATOM 3878 O O . VAL A 1 27 ? -6.731 -9.738 -7.040 1.00 0.00 105 VAL A O 3
ATOM 3891 N N . ALA A 1 28 ? -4.767 -9.606 -8.129 1.00 0.00 106 ALA A N 3
ATOM 3892 C CA . ALA A 1 28 ? -5.138 -10.597 -9.133 1.00 0.00 106 ALA A CA 3
ATOM 3893 C C . ALA A 1 28 ? -5.030 -12.020 -8.587 1.00 0.00 106 ALA A C 3
ATOM 3894 O O . ALA A 1 28 ? -5.363 -12.983 -9.278 1.00 0.00 106 ALA A O 3
ATOM 3901 N N . GLY A 1 29 ? -4.562 -12.152 -7.347 1.00 0.00 107 GLY A N 3
ATOM 3902 C CA . GLY A 1 29 ? -4.424 -13.465 -6.746 1.00 0.00 107 GLY A CA 3
ATOM 3903 C C . GLY A 1 29 ? -3.331 -14.286 -7.399 1.00 0.00 107 GLY A C 3
ATOM 3904 O O . GLY A 1 29 ? -3.433 -15.510 -7.487 1.00 0.00 107 GLY A O 3
ATOM 3908 N N . ARG A 1 30 ? -2.282 -13.612 -7.858 1.00 0.00 108 ARG A N 3
ATOM 3909 C CA . ARG A 1 30 ? -1.164 -14.286 -8.508 1.00 0.00 108 ARG A CA 3
ATOM 3910 C C . ARG A 1 30 ? -0.064 -14.635 -7.505 1.00 0.00 108 ARG A C 3
ATOM 3911 O O . ARG A 1 30 ? 0.993 -15.137 -7.885 1.00 0.00 108 ARG A O 3
ATOM 3932 N N . LEU A 1 31 ? -0.314 -14.369 -6.224 1.00 0.00 109 LEU A N 3
ATOM 3933 C CA . LEU A 1 31 ? 0.660 -14.660 -5.180 1.00 0.00 109 LEU A CA 3
ATOM 3934 C C . LEU A 1 31 ? -0.037 -14.889 -3.839 1.00 0.00 109 LEU A C 3
ATOM 3935 O O . LEU A 1 31 ? -0.634 -13.970 -3.279 1.00 0.00 109 LEU A O 3
ATOM 3951 N N . PRO A 1 32 ? 0.025 -16.122 -3.303 1.00 0.00 110 PRO A N 3
ATOM 3952 C CA . PRO A 1 32 ? -0.610 -16.458 -2.023 1.00 0.00 110 PRO A CA 3
ATOM 3953 C C . PRO A 1 32 ? -0.194 -15.512 -0.901 1.00 0.00 110 PRO A C 3
ATOM 3954 O O . PRO A 1 32 ? 0.994 -15.267 -0.690 1.00 0.00 110 PRO A O 3
ATOM 3965 N N . CYS A 1 33 ? -1.181 -14.988 -0.181 1.00 0.00 111 CYS A N 3
ATOM 3966 C CA . CYS A 1 33 ? -0.921 -14.072 0.925 1.00 0.00 111 CYS A CA 3
ATOM 3967 C C . CYS A 1 33 ? -1.908 -14.307 2.064 1.00 0.00 111 CYS A C 3
ATOM 3968 O O . CYS A 1 33 ? -2.900 -15.017 1.902 1.00 0.00 111 CYS A O 3
ATOM 3976 N N . SER A 1 34 ? -1.628 -13.708 3.217 1.00 0.00 112 SER A N 3
ATOM 3977 C CA . SER A 1 34 ? -2.492 -13.856 4.383 1.00 0.00 112 SER A CA 3
ATOM 3978 C C . SER A 1 34 ? -3.359 -12.617 4.584 1.00 0.00 112 SER A C 3
ATOM 3979 O O . SER A 1 34 ? -3.095 -11.561 4.009 1.00 0.00 112 SER A O 3
ATOM 3987 N N . PHE A 1 35 ? -4.395 -12.755 5.406 1.00 0.00 113 PHE A N 3
ATOM 3988 C CA . PHE A 1 35 ? -5.302 -11.648 5.688 1.00 0.00 113 PHE A CA 3
ATOM 3989 C C . PHE A 1 35 ? -4.549 -10.470 6.296 1.00 0.00 113 PHE A C 3
ATOM 3990 O O . PHE A 1 35 ? -4.705 -9.330 5.859 1.00 0.00 113 PHE A O 3
ATOM 4007 N N . ALA A 1 36 ? -3.747 -10.748 7.319 1.00 0.00 114 ALA A N 3
ATOM 4008 C CA . ALA A 1 36 ? -2.988 -9.705 7.998 1.00 0.00 114 ALA A CA 3
ATOM 4009 C C . ALA A 1 36 ? -2.109 -8.929 7.026 1.00 0.00 114 ALA A C 3
ATOM 4010 O O . ALA A 1 36 ? -2.080 -7.699 7.059 1.00 0.00 114 ALA A O 3
ATOM 4017 N N . THR A 1 37 ? -1.396 -9.639 6.156 1.00 0.00 115 THR A N 3
ATOM 4018 C CA . THR A 1 37 ? -0.529 -8.989 5.183 1.00 0.00 115 THR A CA 3
ATOM 4019 C C . THR A 1 37 ? -1.359 -8.215 4.169 1.00 0.00 115 THR A C 3
ATOM 4020 O O . THR A 1 37 ? -0.991 -7.115 3.760 1.00 0.00 115 THR A O 3
ATOM 4031 N N . LEU A 1 38 ? -2.488 -8.793 3.774 1.00 0.00 116 LEU A N 3
ATOM 4032 C CA . LEU A 1 38 ? -3.377 -8.150 2.817 1.00 0.00 116 LEU A CA 3
ATOM 4033 C C . LEU A 1 38 ? -3.838 -6.802 3.353 1.00 0.00 116 LEU A C 3
ATOM 4034 O O . LEU A 1 38 ? -3.825 -5.798 2.640 1.00 0.00 116 LEU A O 3
ATOM 4050 N N . ALA A 1 39 ? -4.244 -6.788 4.618 1.00 0.00 117 ALA A N 3
ATOM 4051 C CA . ALA A 1 39 ? -4.711 -5.571 5.264 1.00 0.00 117 ALA A CA 3
ATOM 4052 C C . ALA A 1 39 ? -3.560 -4.608 5.538 1.00 0.00 117 ALA A C 3
ATOM 4053 O O . ALA A 1 39 ? -3.729 -3.391 5.465 1.00 0.00 117 ALA A O 3
ATOM 4060 N N . LEU A 1 40 ? -2.388 -5.155 5.856 1.00 0.00 118 LEU A N 3
ATOM 4061 C CA . LEU A 1 40 ? -1.218 -4.330 6.139 1.00 0.00 118 LEU A CA 3
ATOM 4062 C C . LEU A 1 40 ? -0.729 -3.626 4.876 1.00 0.00 118 LEU A C 3
ATOM 4063 O O . LEU A 1 40 ? -0.552 -2.407 4.860 1.00 0.00 118 LEU A O 3
ATOM 4079 N N . LEU A 1 41 ? -0.523 -4.401 3.816 1.00 0.00 119 LEU A N 3
ATOM 4080 C CA . LEU A 1 41 ? -0.065 -3.852 2.546 1.00 0.00 119 LEU A CA 3
ATOM 4081 C C . LEU A 1 41 ? -1.095 -2.878 1.989 1.00 0.00 119 LEU A C 3
ATOM 4082 O O . LEU A 1 41 ? -0.748 -1.873 1.368 1.00 0.00 119 LEU A O 3
ATOM 4098 N N . GLY A 1 42 ? -2.365 -3.180 2.232 1.00 0.00 120 GLY A N 3
ATOM 4099 C CA . GLY A 1 42 ? -3.435 -2.321 1.765 1.00 0.00 120 GLY A CA 3
ATOM 4100 C C . GLY A 1 42 ? -3.500 -1.021 2.541 1.00 0.00 120 GLY A C 3
ATOM 4101 O O . GLY A 1 42 ? -3.507 0.061 1.956 1.00 0.00 120 GLY A O 3
ATOM 4105 N N . SER A 1 43 ? -3.548 -1.133 3.865 1.00 0.00 121 SER A N 3
ATOM 4106 C CA . SER A 1 43 ? -3.618 0.036 4.735 1.00 0.00 121 SER A CA 3
ATOM 4107 C C . SER A 1 43 ? -2.491 1.021 4.437 1.00 0.00 121 SER A C 3
ATOM 4108 O O . SER A 1 43 ? -2.676 2.235 4.536 1.00 0.00 121 SER A O 3
ATOM 4116 N N . TYR A 1 44 ? -1.325 0.499 4.068 1.00 0.00 122 TYR A N 3
ATOM 4117 C CA . TYR A 1 44 ? -0.180 1.345 3.757 1.00 0.00 122 TYR A CA 3
ATOM 4118 C C . TYR A 1 44 ? -0.367 2.039 2.412 1.00 0.00 122 TYR A C 3
ATOM 4119 O O . TYR A 1 44 ? -0.153 3.245 2.290 1.00 0.00 122 TYR A O 3
ATOM 4137 N N . THR A 1 45 ? -0.770 1.270 1.406 1.00 0.00 123 THR A N 3
ATOM 4138 C CA . THR A 1 45 ? -0.988 1.814 0.071 1.00 0.00 123 THR A CA 3
ATOM 4139 C C . THR A 1 45 ? -2.056 2.901 0.099 1.00 0.00 123 THR A C 3
ATOM 4140 O O . THR A 1 45 ? -1.929 3.926 -0.570 1.00 0.00 123 THR A O 3
ATOM 4151 N N . ILE A 1 46 ? -3.104 2.675 0.885 1.00 0.00 124 ILE A N 3
ATOM 4152 C CA . ILE A 1 46 ? -4.187 3.641 1.006 1.00 0.00 124 ILE A CA 3
ATOM 4153 C C . ILE A 1 46 ? -3.678 4.941 1.623 1.00 0.00 124 ILE A C 3
ATOM 4154 O O . ILE A 1 46 ? -3.923 6.026 1.098 1.00 0.00 124 ILE A O 3
ATOM 4170 N N . GLN A 1 47 ? -2.962 4.821 2.737 1.00 0.00 125 GLN A N 3
ATOM 4171 C CA . GLN A 1 47 ? -2.413 5.985 3.421 1.00 0.00 125 GLN A CA 3
ATOM 4172 C C . GLN A 1 47 ? -1.494 6.771 2.492 1.00 0.00 125 GLN A C 3
ATOM 4173 O O . GLN A 1 47 ? -1.469 7.999 2.523 1.00 0.00 125 GLN A O 3
ATOM 4187 N N . SER A 1 48 ? -0.743 6.054 1.667 1.00 0.00 126 SER A N 3
ATOM 4188 C CA . SER A 1 48 ? 0.176 6.684 0.725 1.00 0.00 126 SER A CA 3
ATOM 4189 C C . SER A 1 48 ? -0.569 7.213 -0.499 1.00 0.00 126 SER A C 3
ATOM 4190 O O . SER A 1 48 ? -0.107 8.139 -1.167 1.00 0.00 126 SER A O 3
ATOM 4198 N N . GLU A 1 49 ? -1.714 6.606 -0.797 1.00 0.00 127 GLU A N 3
ATOM 4199 C CA . GLU A 1 49 ? -2.511 7.002 -1.951 1.00 0.00 127 GLU A CA 3
ATOM 4200 C C . GLU A 1 49 ? -3.344 8.236 -1.649 1.00 0.00 127 GLU A C 3
ATOM 4201 O O . GLU A 1 49 ? -3.533 9.098 -2.507 1.00 0.00 127 GLU A O 3
ATOM 4213 N N . LEU A 1 50 ? -3.873 8.297 -0.437 1.00 0.00 128 LEU A N 3
ATOM 4214 C CA . LEU A 1 50 ? -4.724 9.401 -0.031 1.00 0.00 128 LEU A CA 3
ATOM 4215 C C . LEU A 1 50 ? -4.103 10.232 1.092 1.00 0.00 128 LEU A C 3
ATOM 4216 O O . LEU A 1 50 ? -4.705 11.202 1.554 1.00 0.00 128 LEU A O 3
ATOM 4232 N N . GLY A 1 51 ? -2.905 9.858 1.529 1.00 0.00 129 GLY A N 3
ATOM 4233 C CA . GLY A 1 51 ? -2.249 10.593 2.591 1.00 0.00 129 GLY A CA 3
ATOM 4234 C C . GLY A 1 51 ? -3.045 10.579 3.878 1.00 0.00 129 GLY A C 3
ATOM 4235 O O . GLY A 1 51 ? -3.691 9.584 4.208 1.00 0.00 129 GLY A O 3
ATOM 4239 N N . ASP A 1 52 ? -2.993 11.688 4.606 1.00 0.00 130 ASP A N 3
ATOM 4240 C CA . ASP A 1 52 ? -3.708 11.818 5.875 1.00 0.00 130 ASP A CA 3
ATOM 4241 C C . ASP A 1 52 ? -5.134 11.277 5.768 1.00 0.00 130 ASP A C 3
ATOM 4242 O O . ASP A 1 52 ? -5.763 11.360 4.714 1.00 0.00 130 ASP A O 3
ATOM 4251 N N . TYR A 1 53 ? -5.633 10.723 6.869 1.00 0.00 131 TYR A N 3
ATOM 4252 C CA . TYR A 1 53 ? -6.981 10.165 6.903 1.00 0.00 131 TYR A CA 3
ATOM 4253 C C . TYR A 1 53 ? -8.019 11.217 6.525 1.00 0.00 131 TYR A C 3
ATOM 4254 O O . TYR A 1 53 ? -7.813 12.412 6.735 1.00 0.00 131 TYR A O 3
ATOM 4272 N N . ASP A 1 54 ? -9.137 10.762 5.967 1.00 0.00 132 ASP A N 3
ATOM 4273 C CA . ASP A 1 54 ? -10.210 11.661 5.559 1.00 0.00 132 ASP A CA 3
ATOM 4274 C C . ASP A 1 54 ? -11.569 11.117 5.995 1.00 0.00 132 ASP A C 3
ATOM 4275 O O . ASP A 1 54 ? -12.209 10.364 5.261 1.00 0.00 132 ASP A O 3
ATOM 4284 N N . PRO A 1 55 ? -12.028 11.490 7.203 1.00 0.00 133 PRO A N 3
ATOM 4285 C CA . PRO A 1 55 ? -13.317 11.034 7.736 1.00 0.00 133 PRO A CA 3
ATOM 4286 C C . PRO A 1 55 ? -14.496 11.543 6.912 1.00 0.00 133 PRO A C 3
ATOM 4287 O O . PRO A 1 55 ? -15.207 10.761 6.280 1.00 0.00 133 PRO A O 3
ATOM 4298 N N . GLU A 1 56 ? -14.698 12.857 6.925 1.00 0.00 134 GLU A N 3
ATOM 4299 C CA . GLU A 1 56 ? -15.793 13.469 6.181 1.00 0.00 134 GLU A CA 3
ATOM 4300 C C . GLU A 1 56 ? -15.379 13.767 4.743 1.00 0.00 134 GLU A C 3
ATOM 4301 O O . GLU A 1 56 ? -16.208 13.753 3.833 1.00 0.00 134 GLU A O 3
ATOM 4313 N N . LEU A 1 57 ? -14.093 14.037 4.545 1.00 0.00 135 LEU A N 3
ATOM 4314 C CA . LEU A 1 57 ? -13.570 14.339 3.216 1.00 0.00 135 LEU A CA 3
ATOM 4315 C C . LEU A 1 57 ? -13.867 13.203 2.242 1.00 0.00 135 LEU A C 3
ATOM 4316 O O . LEU A 1 57 ? -14.053 13.429 1.046 1.00 0.00 135 LEU A O 3
ATOM 4332 N N . HIS A 1 58 ? -13.912 11.982 2.763 1.00 0.00 136 HIS A N 3
ATOM 4333 C CA . HIS A 1 58 ? -14.189 10.809 1.942 1.00 0.00 136 HIS A CA 3
ATOM 4334 C C . HIS A 1 58 ? -15.459 10.109 2.410 1.00 0.00 136 HIS A C 3
ATOM 4335 O O . HIS A 1 58 ? -16.518 10.243 1.796 1.00 0.00 136 HIS A O 3
ATOM 4350 N N . GLY A 1 59 ? -15.345 9.363 3.502 1.00 0.00 137 GLY A N 3
ATOM 4351 C CA . GLY A 1 59 ? -16.489 8.652 4.039 1.00 0.00 137 GLY A CA 3
ATOM 4352 C C . GLY A 1 59 ? -16.099 7.348 4.705 1.00 0.00 137 GLY A C 3
ATOM 4353 O O . GLY A 1 59 ? -15.149 7.300 5.486 1.00 0.00 137 GLY A O 3
ATOM 4357 N N . VAL A 1 60 ? -16.836 6.287 4.395 1.00 0.00 138 VAL A N 3
ATOM 4358 C CA . VAL A 1 60 ? -16.566 4.974 4.969 1.00 0.00 138 VAL A CA 3
ATOM 4359 C C . VAL A 1 60 ? -16.314 3.934 3.881 1.00 0.00 138 VAL A C 3
ATOM 4360 O O . VAL A 1 60 ? -15.519 3.012 4.064 1.00 0.00 138 VAL A O 3
ATOM 4373 N N . ASP A 1 61 ? -16.998 4.084 2.750 1.00 0.00 139 ASP A N 3
ATOM 4374 C CA . ASP A 1 61 ? -16.848 3.153 1.637 1.00 0.00 139 ASP A CA 3
ATOM 4375 C C . ASP A 1 61 ? -15.853 3.683 0.608 1.00 0.00 139 ASP A C 3
ATOM 4376 O O . ASP A 1 61 ? -15.995 3.436 -0.590 1.00 0.00 139 ASP A O 3
ATOM 4385 N N . TYR A 1 62 ? -14.845 4.410 1.081 1.00 0.00 140 TYR A N 3
ATOM 4386 C CA . TYR A 1 62 ? -13.828 4.969 0.198 1.00 0.00 140 TYR A CA 3
ATOM 4387 C C . TYR A 1 62 ? -12.838 3.893 -0.238 1.00 0.00 140 TYR A C 3
ATOM 4388 O O . TYR A 1 62 ? -12.336 3.915 -1.361 1.00 0.00 140 TYR A O 3
ATOM 4406 N N . VAL A 1 63 ? -12.568 2.948 0.658 1.00 0.00 141 VAL A N 3
ATOM 4407 C CA . VAL A 1 63 ? -11.643 1.859 0.366 1.00 0.00 141 VAL A CA 3
ATOM 4408 C C . VAL A 1 63 ? -12.175 0.973 -0.758 1.00 0.00 141 VAL A C 3
ATOM 4409 O O . VAL A 1 63 ? -11.412 0.272 -1.424 1.00 0.00 141 VAL A O 3
ATOM 4422 N N . SER A 1 64 ? -13.488 1.014 -0.965 1.00 0.00 142 SER A N 3
ATOM 4423 C CA . SER A 1 64 ? -14.135 0.223 -2.006 1.00 0.00 142 SER A CA 3
ATOM 4424 C C . SER A 1 64 ? -13.656 0.626 -3.401 1.00 0.00 142 SER A C 3
ATOM 4425 O O . SER A 1 64 ? -13.884 -0.094 -4.372 1.00 0.00 142 SER A O 3
ATOM 4433 N N . ASP A 1 65 ? -12.990 1.775 -3.497 1.00 0.00 143 ASP A N 3
ATOM 4434 C CA . ASP A 1 65 ? -12.484 2.255 -4.777 1.00 0.00 143 ASP A CA 3
ATOM 4435 C C . ASP A 1 65 ? -11.095 1.688 -5.060 1.00 0.00 143 ASP A C 3
ATOM 4436 O O . ASP A 1 65 ? -10.703 1.529 -6.217 1.00 0.00 143 ASP A O 3
ATOM 4445 N N . PHE A 1 66 ? -10.354 1.385 -3.998 1.00 0.00 144 PHE A N 3
ATOM 4446 C CA . PHE A 1 66 ? -9.009 0.836 -4.134 1.00 0.00 144 PHE A CA 3
ATOM 4447 C C . PHE A 1 66 ? -9.025 -0.685 -4.013 1.00 0.00 144 PHE A C 3
ATOM 4448 O O . PHE A 1 66 ? -9.481 -1.233 -3.010 1.00 0.00 144 PHE A O 3
ATOM 4465 N N . LYS A 1 67 ? -8.524 -1.360 -5.043 1.00 0.00 145 LYS A N 3
ATOM 4466 C CA . LYS A 1 67 ? -8.480 -2.818 -5.054 1.00 0.00 145 LYS A CA 3
ATOM 4467 C C . LYS A 1 67 ? -7.354 -3.339 -4.166 1.00 0.00 145 LYS A C 3
ATOM 4468 O O . LYS A 1 67 ? -6.201 -3.416 -4.591 1.00 0.00 145 LYS A O 3
ATOM 4487 N N . LEU A 1 68 ? -7.695 -3.696 -2.932 1.00 0.00 146 LEU A N 3
ATOM 4488 C CA . LEU A 1 68 ? -6.711 -4.210 -1.985 1.00 0.00 146 LEU A CA 3
ATOM 4489 C C . LEU A 1 68 ? -6.506 -5.712 -2.163 1.00 0.00 146 LEU A C 3
ATOM 4490 O O . LEU A 1 68 ? -5.471 -6.255 -1.778 1.00 0.00 146 LEU A O 3
ATOM 4506 N N . ALA A 1 69 ? -7.497 -6.381 -2.747 1.00 0.00 147 ALA A N 3
ATOM 4507 C CA . ALA A 1 69 ? -7.417 -7.819 -2.971 1.00 0.00 147 ALA A CA 3
ATOM 4508 C C . ALA A 1 69 ? -8.566 -8.305 -3.852 1.00 0.00 147 ALA A C 3
ATOM 4509 O O . ALA A 1 69 ? -9.547 -7.590 -4.057 1.00 0.00 147 ALA A O 3
ATOM 4516 N N . PRO A 1 70 ? -8.459 -9.534 -4.385 1.00 0.00 148 PRO A N 3
ATOM 4517 C CA . PRO A 1 70 ? -9.495 -10.114 -5.246 1.00 0.00 148 PRO A CA 3
ATOM 4518 C C . PRO A 1 70 ? -10.776 -10.422 -4.479 1.00 0.00 148 PRO A C 3
ATOM 4519 O O . PRO A 1 70 ? -11.880 -10.232 -4.992 1.00 0.00 148 PRO A O 3
ATOM 4530 N N . ASN A 1 71 ? -10.622 -10.897 -3.248 1.00 0.00 149 ASN A N 3
ATOM 4531 C CA . ASN A 1 71 ? -11.766 -11.230 -2.408 1.00 0.00 149 ASN A CA 3
ATOM 4532 C C . ASN A 1 71 ? -11.820 -10.322 -1.182 1.00 0.00 149 ASN A C 3
ATOM 4533 O O . ASN A 1 71 ? -11.655 -10.777 -0.049 1.00 0.00 149 ASN A O 3
ATOM 4544 N N . GLN A 1 72 ? -12.050 -9.034 -1.416 1.00 0.00 150 GLN A N 3
ATOM 4545 C CA . GLN A 1 72 ? -12.124 -8.063 -0.331 1.00 0.00 150 GLN A CA 3
ATOM 4546 C C . GLN A 1 72 ? -13.370 -8.290 0.518 1.00 0.00 150 GLN A C 3
ATOM 4547 O O . GLN A 1 72 ? -14.494 -8.222 0.021 1.00 0.00 150 GLN A O 3
ATOM 4561 N N . THR A 1 73 ? -13.161 -8.562 1.802 1.00 0.00 151 THR A N 3
ATOM 4562 C CA . THR A 1 73 ? -14.268 -8.802 2.722 1.00 0.00 151 THR A CA 3
ATOM 4563 C C . THR A 1 73 ? -14.334 -7.716 3.788 1.00 0.00 151 THR A C 3
ATOM 4564 O O . THR A 1 73 ? -13.360 -6.998 4.017 1.00 0.00 151 THR A O 3
ATOM 4575 N N . LYS A 1 74 ? -15.491 -7.598 4.436 1.00 0.00 152 LYS A N 3
ATOM 4576 C CA . LYS A 1 74 ? -15.694 -6.595 5.480 1.00 0.00 152 LYS A CA 3
ATOM 4577 C C . LYS A 1 74 ? -14.508 -6.546 6.440 1.00 0.00 152 LYS A C 3
ATOM 4578 O O . LYS A 1 74 ? -14.044 -5.469 6.813 1.00 0.00 152 LYS A O 3
ATOM 4597 N N . GLU A 1 75 ? -14.020 -7.718 6.835 1.00 0.00 153 GLU A N 3
ATOM 4598 C CA . GLU A 1 75 ? -12.886 -7.804 7.749 1.00 0.00 153 GLU A CA 3
ATOM 4599 C C . GLU A 1 75 ? -11.683 -7.051 7.190 1.00 0.00 153 GLU A C 3
ATOM 4600 O O . GLU A 1 75 ? -11.050 -6.263 7.892 1.00 0.00 153 GLU A O 3
ATOM 4612 N N . LEU A 1 76 ? -11.378 -7.295 5.920 1.00 0.00 154 LEU A N 3
ATOM 4613 C CA . LEU A 1 76 ? -10.257 -6.635 5.265 1.00 0.00 154 LEU A CA 3
ATOM 4614 C C . LEU A 1 76 ? -10.530 -5.141 5.123 1.00 0.00 154 LEU A C 3
ATOM 4615 O O . LEU A 1 76 ? -9.635 -4.315 5.300 1.00 0.00 154 LEU A O 3
ATOM 4631 N N . GLU A 1 77 ? -11.777 -4.806 4.810 1.00 0.00 155 GLU A N 3
ATOM 4632 C CA . GLU A 1 77 ? -12.178 -3.412 4.651 1.00 0.00 155 GLU A CA 3
ATOM 4633 C C . GLU A 1 77 ? -11.966 -2.640 5.949 1.00 0.00 155 GLU A C 3
ATOM 4634 O O . GLU A 1 77 ? -11.302 -1.603 5.967 1.00 0.00 155 GLU A O 3
ATOM 4646 N N . GLU A 1 78 ? -12.538 -3.153 7.034 1.00 0.00 156 GLU A N 3
ATOM 4647 C CA . GLU A 1 78 ? -12.417 -2.515 8.342 1.00 0.00 156 GLU A CA 3
ATOM 4648 C C . GLU A 1 78 ? -10.953 -2.296 8.712 1.00 0.00 156 GLU A C 3
ATOM 4649 O O . GLU A 1 78 ? -10.558 -1.198 9.100 1.00 0.00 156 GLU A O 3
ATOM 4661 N N . LYS A 1 79 ? -10.157 -3.355 8.607 1.00 0.00 157 LYS A N 3
ATOM 4662 C CA . LYS A 1 79 ? -8.740 -3.286 8.950 1.00 0.00 157 LYS A CA 3
ATOM 4663 C C . LYS A 1 79 ? -8.020 -2.216 8.130 1.00 0.00 157 LYS A C 3
ATOM 4664 O O . LYS A 1 79 ? -7.084 -1.581 8.615 1.00 0.00 157 LYS A O 3
ATOM 4683 N N . VAL A 1 80 ? -8.460 -2.016 6.892 1.00 0.00 158 VAL A N 3
ATOM 4684 C CA . VAL A 1 80 ? -7.847 -1.015 6.024 1.00 0.00 158 VAL A CA 3
ATOM 4685 C C . VAL A 1 80 ? -8.104 0.396 6.550 1.00 0.00 158 VAL A C 3
ATOM 4686 O O . VAL A 1 80 ? -7.176 1.190 6.704 1.00 0.00 158 VAL A O 3
ATOM 4699 N N . MET A 1 81 ? -9.369 0.701 6.819 1.00 0.00 159 MET A N 3
ATOM 4700 C CA . MET A 1 81 ? -9.751 2.016 7.322 1.00 0.00 159 MET A CA 3
ATOM 4701 C C . MET A 1 81 ? -9.231 2.239 8.739 1.00 0.00 159 MET A C 3
ATOM 4702 O O . MET A 1 81 ? -8.743 3.320 9.069 1.00 0.00 159 MET A O 3
ATOM 4716 N N . GLU A 1 82 ? -9.343 1.211 9.573 1.00 0.00 160 GLU A N 3
ATOM 4717 C CA . GLU A 1 82 ? -8.890 1.294 10.957 1.00 0.00 160 GLU A CA 3
ATOM 4718 C C . GLU A 1 82 ? -7.386 1.541 11.029 1.00 0.00 160 GLU A C 3
ATOM 4719 O O . GLU A 1 82 ? -6.928 2.429 11.748 1.00 0.00 160 GLU A O 3
ATOM 4731 N N . LEU A 1 83 ? -6.623 0.750 10.283 1.00 0.00 161 LEU A N 3
ATOM 4732 C CA . LEU A 1 83 ? -5.170 0.883 10.267 1.00 0.00 161 LEU A CA 3
ATOM 4733 C C . LEU A 1 83 ? -4.752 2.260 9.758 1.00 0.00 161 LEU A C 3
ATOM 4734 O O . LEU A 1 83 ? -3.840 2.882 10.302 1.00 0.00 161 LEU A O 3
ATOM 4750 N N . HIS A 1 84 ? -5.422 2.728 8.711 1.00 0.00 162 HIS A N 3
ATOM 4751 C CA . HIS A 1 84 ? -5.118 4.031 8.126 1.00 0.00 162 HIS A CA 3
ATOM 4752 C C . HIS A 1 84 ? -5.248 5.142 9.164 1.00 0.00 162 HIS A C 3
ATOM 4753 O O . HIS A 1 84 ? -4.302 5.892 9.405 1.00 0.00 162 HIS A O 3
ATOM 4768 N N . LYS A 1 85 ? -6.424 5.243 9.773 1.00 0.00 163 LYS A N 3
ATOM 4769 C CA . LYS A 1 85 ? -6.677 6.265 10.783 1.00 0.00 163 LYS A CA 3
ATOM 4770 C C . LYS A 1 85 ? -5.879 5.988 12.053 1.00 0.00 163 LYS A C 3
ATOM 4771 O O . LYS A 1 85 ? -5.509 6.910 12.780 1.00 0.00 163 LYS A O 3
ATOM 4790 N N . SER A 1 86 ? -5.618 4.712 12.316 1.00 0.00 164 SER A N 3
ATOM 4791 C CA . SER A 1 86 ? -4.867 4.312 13.501 1.00 0.00 164 SER A CA 3
ATOM 4792 C C . SER A 1 86 ? -3.410 4.758 13.408 1.00 0.00 164 SER A C 3
ATOM 4793 O O . SER A 1 86 ? -2.735 4.915 14.425 1.00 0.00 164 SER A O 3
ATOM 4801 N N . TYR A 1 87 ? -2.927 4.959 12.184 1.00 0.00 165 TYR A N 3
ATOM 4802 C CA . TYR A 1 87 ? -1.549 5.384 11.969 1.00 0.00 165 TYR A CA 3
ATOM 4803 C C . TYR A 1 87 ? -1.356 6.842 12.373 1.00 0.00 165 TYR A C 3
ATOM 4804 O O . TYR A 1 87 ? -2.097 7.722 11.934 1.00 0.00 165 TYR A O 3
ATOM 4822 N N . ARG A 1 88 ? -0.356 7.089 13.212 1.00 0.00 166 ARG A N 3
ATOM 4823 C CA . ARG A 1 88 ? -0.062 8.440 13.678 1.00 0.00 166 ARG A CA 3
ATOM 4824 C C . ARG A 1 88 ? 0.399 9.326 12.522 1.00 0.00 166 ARG A C 3
ATOM 4825 O O . ARG A 1 88 ? 0.164 9.009 11.356 1.00 0.00 166 ARG A O 3
ATOM 4846 N N . SER A 1 89 ? 1.054 10.438 12.851 1.00 0.00 167 SER A N 3
ATOM 4847 C CA . SER A 1 89 ? 1.544 11.367 11.839 1.00 0.00 167 SER A CA 3
ATOM 4848 C C . SER A 1 89 ? 2.662 10.735 11.015 1.00 0.00 167 SER A C 3
ATOM 4849 O O . SER A 1 89 ? 3.832 11.089 11.159 1.00 0.00 167 SER A O 3
ATOM 4857 N N . MET A 1 90 ? 2.290 9.800 10.150 1.00 0.00 168 MET A N 3
ATOM 4858 C CA . MET A 1 90 ? 3.256 9.116 9.298 1.00 0.00 168 MET A CA 3
ATOM 4859 C C . MET A 1 90 ? 3.494 9.900 8.011 1.00 0.00 168 MET A C 3
ATOM 4860 O O . MET A 1 90 ? 2.602 10.595 7.523 1.00 0.00 168 MET A O 3
ATOM 4874 N N . THR A 1 91 ? 4.699 9.783 7.464 1.00 0.00 169 THR A N 3
ATOM 4875 C CA . THR A 1 91 ? 5.052 10.479 6.232 1.00 0.00 169 THR A CA 3
ATOM 4876 C C . THR A 1 91 ? 4.902 9.556 5.028 1.00 0.00 169 THR A C 3
ATOM 4877 O O . THR A 1 91 ? 4.832 8.336 5.176 1.00 0.00 169 THR A O 3
ATOM 4888 N N . PRO A 1 92 ? 4.857 10.126 3.813 1.00 0.00 170 PRO A N 3
ATOM 4889 C CA . PRO A 1 92 ? 4.722 9.345 2.582 1.00 0.00 170 PRO A CA 3
ATOM 4890 C C . PRO A 1 92 ? 5.813 8.289 2.462 1.00 0.00 170 PRO A C 3
ATOM 4891 O O . PRO A 1 92 ? 5.531 7.112 2.235 1.00 0.00 170 PRO A O 3
ATOM 4902 N N . ALA A 1 93 ? 7.062 8.718 2.614 1.00 0.00 171 ALA A N 3
ATOM 4903 C CA . ALA A 1 93 ? 8.201 7.812 2.523 1.00 0.00 171 ALA A CA 3
ATOM 4904 C C . ALA A 1 93 ? 8.042 6.625 3.468 1.00 0.00 171 ALA A C 3
ATOM 4905 O O . ALA A 1 93 ? 8.366 5.491 3.114 1.00 0.00 171 ALA A O 3
ATOM 4912 N N . GLN A 1 94 ? 7.540 6.892 4.670 1.00 0.00 172 GLN A N 3
ATOM 4913 C CA . GLN A 1 94 ? 7.338 5.842 5.662 1.00 0.00 172 GLN A CA 3
ATOM 4914 C C . GLN A 1 94 ? 6.420 4.755 5.114 1.00 0.00 172 GLN A C 3
ATOM 4915 O O . GLN A 1 94 ? 6.703 3.564 5.246 1.00 0.00 172 GLN A O 3
ATOM 4929 N N . ALA A 1 95 ? 5.324 5.172 4.489 1.00 0.00 173 ALA A N 3
ATOM 4930 C CA . ALA A 1 95 ? 4.372 4.232 3.911 1.00 0.00 173 ALA A CA 3
ATOM 4931 C C . ALA A 1 95 ? 5.012 3.463 2.762 1.00 0.00 173 ALA A C 3
ATOM 4932 O O . ALA A 1 95 ? 4.863 2.244 2.654 1.00 0.00 173 ALA A O 3
ATOM 4939 N N . ASP A 1 96 ? 5.736 4.186 1.912 1.00 0.00 174 ASP A N 3
ATOM 4940 C CA . ASP A 1 96 ? 6.414 3.579 0.774 1.00 0.00 174 ASP A CA 3
ATOM 4941 C C . ASP A 1 96 ? 7.382 2.498 1.244 1.00 0.00 174 ASP A C 3
ATOM 4942 O O . ASP A 1 96 ? 7.490 1.430 0.639 1.00 0.00 174 ASP A O 3
ATOM 4951 N N . LEU A 1 97 ? 8.075 2.787 2.340 1.00 0.00 175 LEU A N 3
ATOM 4952 C CA . LEU A 1 97 ? 9.032 1.854 2.920 1.00 0.00 175 LEU A CA 3
ATOM 4953 C C . LEU A 1 97 ? 8.326 0.680 3.595 1.00 0.00 175 LEU A C 3
ATOM 4954 O O . LEU A 1 97 ? 8.839 -0.438 3.614 1.00 0.00 175 LEU A O 3
ATOM 4970 N N . GLU A 1 98 ? 7.155 0.948 4.165 1.00 0.00 176 GLU A N 3
ATOM 4971 C CA . GLU A 1 98 ? 6.386 -0.080 4.863 1.00 0.00 176 GLU A CA 3
ATOM 4972 C C . GLU A 1 98 ? 5.991 -1.228 3.936 1.00 0.00 176 GLU A C 3
ATOM 4973 O O . GLU A 1 98 ? 6.276 -2.392 4.223 1.00 0.00 176 GLU A O 3
ATOM 4985 N N . PHE A 1 99 ? 5.335 -0.903 2.827 1.00 0.00 177 PHE A N 3
ATOM 4986 C CA . PHE A 1 99 ? 4.909 -1.925 1.877 1.00 0.00 177 PHE A CA 3
ATOM 4987 C C . PHE A 1 99 ? 6.109 -2.520 1.148 1.00 0.00 177 PHE A C 3
ATOM 4988 O O . PHE A 1 99 ? 6.206 -3.737 0.988 1.00 0.00 177 PHE A O 3
ATOM 5005 N N . LEU A 1 100 ? 7.024 -1.660 0.712 1.00 0.00 178 LEU A N 3
ATOM 5006 C CA . LEU A 1 100 ? 8.214 -2.116 0.006 1.00 0.00 178 LEU A CA 3
ATOM 5007 C C . LEU A 1 100 ? 9.039 -3.046 0.891 1.00 0.00 178 LEU A C 3
ATOM 5008 O O . LEU A 1 100 ? 9.552 -4.065 0.431 1.00 0.00 178 LEU A O 3
ATOM 5024 N N . GLU A 1 101 ? 9.157 -2.687 2.166 1.00 0.00 179 GLU A N 3
ATOM 5025 C CA . GLU A 1 101 ? 9.912 -3.486 3.122 1.00 0.00 179 GLU A CA 3
ATOM 5026 C C . GLU A 1 101 ? 9.211 -4.814 3.387 1.00 0.00 179 GLU A C 3
ATOM 5027 O O . GLU A 1 101 ? 9.858 -5.834 3.627 1.00 0.00 179 GLU A O 3
ATOM 5039 N N . ASN A 1 102 ? 7.885 -4.795 3.332 1.00 0.00 180 ASN A N 3
ATOM 5040 C CA . ASN A 1 102 ? 7.097 -5.999 3.557 1.00 0.00 180 ASN A CA 3
ATOM 5041 C C . ASN A 1 102 ? 7.205 -6.939 2.359 1.00 0.00 180 ASN A C 3
ATOM 5042 O O . ASN A 1 102 ? 7.478 -8.129 2.510 1.00 0.00 180 ASN A O 3
ATOM 5053 N N . ALA A 1 103 ? 6.991 -6.389 1.168 1.00 0.00 181 ALA A N 3
ATOM 5054 C CA . ALA A 1 103 ? 7.066 -7.169 -0.062 1.00 0.00 181 ALA A CA 3
ATOM 5055 C C . ALA A 1 103 ? 8.460 -7.758 -0.253 1.00 0.00 181 ALA A C 3
ATOM 5056 O O . ALA A 1 103 ? 8.610 -8.886 -0.722 1.00 0.00 181 ALA A O 3
ATOM 5063 N N . LYS A 1 104 ? 9.476 -6.984 0.115 1.00 0.00 182 LYS A N 3
ATOM 5064 C CA . LYS A 1 104 ? 10.860 -7.426 -0.014 1.00 0.00 182 LYS A CA 3
ATOM 5065 C C . LYS A 1 104 ? 11.205 -8.464 1.050 1.00 0.00 182 LYS A C 3
ATOM 5066 O O . LYS A 1 104 ? 12.031 -9.348 0.822 1.00 0.00 182 LYS A O 3
ATOM 5085 N N . LYS A 1 105 ? 10.568 -8.353 2.213 1.00 0.00 183 LYS A N 3
ATOM 5086 C CA . LYS A 1 105 ? 10.811 -9.286 3.308 1.00 0.00 183 LYS A CA 3
ATOM 5087 C C . LYS A 1 105 ? 10.094 -10.613 3.070 1.00 0.00 183 LYS A C 3
ATOM 5088 O O . LYS A 1 105 ? 10.481 -11.644 3.619 1.00 0.00 183 LYS A O 3
ATOM 5107 N N . LEU A 1 106 ? 9.048 -10.581 2.248 1.00 0.00 184 LEU A N 3
ATOM 5108 C CA . LEU A 1 106 ? 8.282 -11.784 1.941 1.00 0.00 184 LEU A CA 3
ATOM 5109 C C . LEU A 1 106 ? 8.880 -12.534 0.751 1.00 0.00 184 LEU A C 3
ATOM 5110 O O . LEU A 1 106 ? 8.486 -13.664 0.461 1.00 0.00 184 LEU A O 3
ATOM 5126 N N . SER A 1 107 ? 9.830 -11.904 0.064 1.00 0.00 185 SER A N 3
ATOM 5127 C CA . SER A 1 107 ? 10.474 -12.520 -1.092 1.00 0.00 185 SER A CA 3
ATOM 5128 C C . SER A 1 107 ? 9.469 -12.746 -2.216 1.00 0.00 185 SER A C 3
ATOM 5129 O O . SER A 1 107 ? 9.564 -13.722 -2.960 1.00 0.00 185 SER A O 3
ATOM 5137 N N . MET A 1 108 ? 8.506 -11.837 -2.334 1.00 0.00 186 MET A N 3
ATOM 5138 C CA . MET A 1 108 ? 7.483 -11.938 -3.368 1.00 0.00 186 MET A CA 3
ATOM 5139 C C . MET A 1 108 ? 7.781 -10.990 -4.526 1.00 0.00 186 MET A C 3
ATOM 5140 O O . MET A 1 108 ? 6.870 -10.541 -5.222 1.00 0.00 186 MET A O 3
ATOM 5154 N N . TYR A 1 109 ? 9.060 -10.690 -4.728 1.00 0.00 187 TYR A N 3
ATOM 5155 C CA . TYR A 1 109 ? 9.474 -9.796 -5.803 1.00 0.00 187 TYR A CA 3
ATOM 5156 C C . TYR A 1 109 ? 9.819 -10.584 -7.063 1.00 0.00 187 TYR A C 3
ATOM 5157 O O . TYR A 1 109 ? 9.500 -10.099 -8.169 1.00 0.00 187 TYR A O 3
ATOM 5176 N N . GLY A 1 1 ? 29.525 15.960 0.150 1.00 0.00 79 GLY A N 4
ATOM 5177 C CA . GLY A 1 1 ? 29.660 14.527 -0.233 1.00 0.00 79 GLY A CA 4
ATOM 5178 C C . GLY A 1 1 ? 28.348 13.774 -0.134 1.00 0.00 79 GLY A C 4
ATOM 5179 O O . GLY A 1 1 ? 27.781 13.642 0.951 1.00 0.00 79 GLY A O 4
ATOM 5185 N N . SER A 1 2 ? 27.865 13.279 -1.268 1.00 0.00 80 SER A N 4
ATOM 5186 C CA . SER A 1 2 ? 26.611 12.535 -1.305 1.00 0.00 80 SER A CA 4
ATOM 5187 C C . SER A 1 2 ? 26.597 11.549 -2.468 1.00 0.00 80 SER A C 4
ATOM 5188 O O . SER A 1 2 ? 26.609 11.948 -3.633 1.00 0.00 80 SER A O 4
ATOM 5196 N N . HIS A 1 3 ? 26.570 10.260 -2.145 1.00 0.00 81 HIS A N 4
ATOM 5197 C CA . HIS A 1 3 ? 26.553 9.217 -3.164 1.00 0.00 81 HIS A CA 4
ATOM 5198 C C . HIS A 1 3 ? 25.153 9.047 -3.744 1.00 0.00 81 HIS A C 4
ATOM 5199 O O . HIS A 1 3 ? 24.945 9.200 -4.948 1.00 0.00 81 HIS A O 4
ATOM 5214 N N . MET A 1 4 ? 24.195 8.730 -2.879 1.00 0.00 82 MET A N 4
ATOM 5215 C CA . MET A 1 4 ? 22.813 8.540 -3.305 1.00 0.00 82 MET A CA 4
ATOM 5216 C C . MET A 1 4 ? 22.232 9.839 -3.854 1.00 0.00 82 MET A C 4
ATOM 5217 O O . MET A 1 4 ? 22.761 10.922 -3.605 1.00 0.00 82 MET A O 4
ATOM 5231 N N . ASP A 1 5 ? 21.140 9.724 -4.603 1.00 0.00 83 ASP A N 4
ATOM 5232 C CA . ASP A 1 5 ? 20.489 10.890 -5.187 1.00 0.00 83 ASP A CA 4
ATOM 5233 C C . ASP A 1 5 ? 19.765 11.703 -4.114 1.00 0.00 83 ASP A C 4
ATOM 5234 O O . ASP A 1 5 ? 19.014 11.151 -3.310 1.00 0.00 83 ASP A O 4
ATOM 5243 N N . PRO A 1 6 ? 19.981 13.032 -4.084 1.00 0.00 84 PRO A N 4
ATOM 5244 C CA . PRO A 1 6 ? 19.342 13.911 -3.100 1.00 0.00 84 PRO A CA 4
ATOM 5245 C C . PRO A 1 6 ? 17.860 14.127 -3.392 1.00 0.00 84 PRO A C 4
ATOM 5246 O O . PRO A 1 6 ? 17.073 14.402 -2.486 1.00 0.00 84 PRO A O 4
ATOM 5257 N N . ALA A 1 7 ? 17.487 14.002 -4.661 1.00 0.00 85 ALA A N 4
ATOM 5258 C CA . ALA A 1 7 ? 16.101 14.186 -5.072 1.00 0.00 85 ALA A CA 4
ATOM 5259 C C . ALA A 1 7 ? 15.376 12.848 -5.183 1.00 0.00 85 ALA A C 4
ATOM 5260 O O . ALA A 1 7 ? 14.158 12.777 -5.018 1.00 0.00 85 ALA A O 4
ATOM 5267 N N . GLN A 1 8 ? 16.130 11.790 -5.465 1.00 0.00 86 GLN A N 4
ATOM 5268 C CA . GLN A 1 8 ? 15.552 10.457 -5.598 1.00 0.00 86 GLN A CA 4
ATOM 5269 C C . GLN A 1 8 ? 14.538 10.421 -6.737 1.00 0.00 86 GLN A C 4
ATOM 5270 O O . GLN A 1 8 ? 13.462 9.837 -6.608 1.00 0.00 86 GLN A O 4
ATOM 5284 N N . LEU A 1 9 ? 14.890 11.054 -7.852 1.00 0.00 87 LEU A N 4
ATOM 5285 C CA . LEU A 1 9 ? 14.012 11.101 -9.015 1.00 0.00 87 LEU A CA 4
ATOM 5286 C C . LEU A 1 9 ? 13.717 9.699 -9.541 1.00 0.00 87 LEU A C 4
ATOM 5287 O O . LEU A 1 9 ? 12.566 9.265 -9.564 1.00 0.00 87 LEU A O 4
ATOM 5303 N N . THR A 1 10 ? 14.763 8.997 -9.967 1.00 0.00 88 THR A N 4
ATOM 5304 C CA . THR A 1 10 ? 14.614 7.647 -10.499 1.00 0.00 88 THR A CA 4
ATOM 5305 C C . THR A 1 10 ? 13.951 6.722 -9.484 1.00 0.00 88 THR A C 4
ATOM 5306 O O . THR A 1 10 ? 12.995 6.017 -9.807 1.00 0.00 88 THR A O 4
ATOM 5317 N N . GLU A 1 11 ? 14.461 6.726 -8.255 1.00 0.00 89 GLU A N 4
ATOM 5318 C CA . GLU A 1 11 ? 13.909 5.883 -7.200 1.00 0.00 89 GLU A CA 4
ATOM 5319 C C . GLU A 1 11 ? 12.419 6.157 -7.016 1.00 0.00 89 GLU A C 4
ATOM 5320 O O . GLU A 1 11 ? 11.653 5.267 -6.648 1.00 0.00 89 GLU A O 4
ATOM 5332 N N . ASP A 1 12 ? 12.016 7.392 -7.288 1.00 0.00 90 ASP A N 4
ATOM 5333 C CA . ASP A 1 12 ? 10.616 7.774 -7.169 1.00 0.00 90 ASP A CA 4
ATOM 5334 C C . ASP A 1 12 ? 9.809 7.112 -8.278 1.00 0.00 90 ASP A C 4
ATOM 5335 O O . ASP A 1 12 ? 8.755 6.524 -8.034 1.00 0.00 90 ASP A O 4
ATOM 5344 N N . ILE A 1 13 ? 10.322 7.213 -9.499 1.00 0.00 91 ILE A N 4
ATOM 5345 C CA . ILE A 1 13 ? 9.669 6.627 -10.661 1.00 0.00 91 ILE A CA 4
ATOM 5346 C C . ILE A 1 13 ? 9.596 5.106 -10.546 1.00 0.00 91 ILE A C 4
ATOM 5347 O O . ILE A 1 13 ? 8.542 4.507 -10.762 1.00 0.00 91 ILE A O 4
ATOM 5363 N N . THR A 1 14 ? 10.724 4.488 -10.214 1.00 0.00 92 THR A N 4
ATOM 5364 C CA . THR A 1 14 ? 10.786 3.037 -10.083 1.00 0.00 92 THR A CA 4
ATOM 5365 C C . THR A 1 14 ? 9.828 2.538 -9.001 1.00 0.00 92 THR A C 4
ATOM 5366 O O . THR A 1 14 ? 9.044 1.620 -9.235 1.00 0.00 92 THR A O 4
ATOM 5377 N N . ARG A 1 15 ? 9.905 3.135 -7.812 1.00 0.00 93 ARG A N 4
ATOM 5378 C CA . ARG A 1 15 ? 9.059 2.735 -6.694 1.00 0.00 93 ARG A CA 4
ATOM 5379 C C . ARG A 1 15 ? 7.579 2.775 -7.066 1.00 0.00 93 ARG A C 4
ATOM 5380 O O . ARG A 1 15 ? 6.834 1.839 -6.777 1.00 0.00 93 ARG A O 4
ATOM 5401 N N . TYR A 1 16 ? 7.157 3.859 -7.707 1.00 0.00 94 TYR A N 4
ATOM 5402 C CA . TYR A 1 16 ? 5.763 4.006 -8.113 1.00 0.00 94 TYR A CA 4
ATOM 5403 C C . TYR A 1 16 ? 5.330 2.845 -9.003 1.00 0.00 94 TYR A C 4
ATOM 5404 O O . TYR A 1 16 ? 4.318 2.193 -8.745 1.00 0.00 94 TYR A O 4
ATOM 5422 N N . TYR A 1 17 ? 6.105 2.594 -10.053 1.00 0.00 95 TYR A N 4
ATOM 5423 C CA . TYR A 1 17 ? 5.807 1.515 -10.987 1.00 0.00 95 TYR A CA 4
ATOM 5424 C C . TYR A 1 17 ? 5.962 0.150 -10.321 1.00 0.00 95 TYR A C 4
ATOM 5425 O O . TYR A 1 17 ? 5.301 -0.815 -10.705 1.00 0.00 95 TYR A O 4
ATOM 5443 N N . LEU A 1 18 ? 6.837 0.074 -9.323 1.00 0.00 96 LEU A N 4
ATOM 5444 C CA . LEU A 1 18 ? 7.074 -1.175 -8.607 1.00 0.00 96 LEU A CA 4
ATOM 5445 C C . LEU A 1 18 ? 5.849 -1.571 -7.789 1.00 0.00 96 LEU A C 4
ATOM 5446 O O . LEU A 1 18 ? 5.322 -2.674 -7.936 1.00 0.00 96 LEU A O 4
ATOM 5462 N N . CYS A 1 19 ? 5.401 -0.663 -6.929 1.00 0.00 97 CYS A N 4
ATOM 5463 C CA . CYS A 1 19 ? 4.238 -0.915 -6.087 1.00 0.00 97 CYS A CA 4
ATOM 5464 C C . CYS A 1 19 ? 3.013 -1.236 -6.936 1.00 0.00 97 CYS A C 4
ATOM 5465 O O . CYS A 1 19 ? 2.235 -2.130 -6.608 1.00 0.00 97 CYS A O 4
ATOM 5473 N N . LEU A 1 20 ? 2.849 -0.499 -8.031 1.00 0.00 98 LEU A N 4
ATOM 5474 C CA . LEU A 1 20 ? 1.719 -0.704 -8.929 1.00 0.00 98 LEU A CA 4
ATOM 5475 C C . LEU A 1 20 ? 1.704 -2.130 -9.472 1.00 0.00 98 LEU A C 4
ATOM 5476 O O . LEU A 1 20 ? 0.663 -2.788 -9.486 1.00 0.00 98 LEU A O 4
ATOM 5492 N N . GLN A 1 21 ? 2.863 -2.601 -9.919 1.00 0.00 99 GLN A N 4
ATOM 5493 C CA . GLN A 1 21 ? 2.982 -3.949 -10.464 1.00 0.00 99 GLN A CA 4
ATOM 5494 C C . GLN A 1 21 ? 2.742 -4.998 -9.382 1.00 0.00 99 GLN A C 4
ATOM 5495 O O . GLN A 1 21 ? 2.049 -5.990 -9.608 1.00 0.00 99 GLN A O 4
ATOM 5509 N N . LEU A 1 22 ? 3.319 -4.770 -8.207 1.00 0.00 100 LEU A N 4
ATOM 5510 C CA . LEU A 1 22 ? 3.166 -5.695 -7.090 1.00 0.00 100 LEU A CA 4
ATOM 5511 C C . LEU A 1 22 ? 1.709 -5.766 -6.641 1.00 0.00 100 LEU A C 4
ATOM 5512 O O . LEU A 1 22 ? 1.186 -6.845 -6.366 1.00 0.00 100 LEU A O 4
ATOM 5528 N N . ARG A 1 23 ? 1.061 -4.608 -6.573 1.00 0.00 101 ARG A N 4
ATOM 5529 C CA . ARG A 1 23 ? -0.337 -4.534 -6.160 1.00 0.00 101 ARG A CA 4
ATOM 5530 C C . ARG A 1 23 ? -1.252 -5.171 -7.202 1.00 0.00 101 ARG A C 4
ATOM 5531 O O . ARG A 1 23 ? -2.322 -5.682 -6.872 1.00 0.00 101 ARG A O 4
ATOM 5552 N N . GLN A 1 24 ? -0.825 -5.141 -8.460 1.00 0.00 102 GLN A N 4
ATOM 5553 C CA . GLN A 1 24 ? -1.607 -5.720 -9.546 1.00 0.00 102 GLN A CA 4
ATOM 5554 C C . GLN A 1 24 ? -1.597 -7.243 -9.470 1.00 0.00 102 GLN A C 4
ATOM 5555 O O . GLN A 1 24 ? -2.613 -7.895 -9.707 1.00 0.00 102 GLN A O 4
ATOM 5569 N N . ASP A 1 25 ? -0.437 -7.803 -9.142 1.00 0.00 103 ASP A N 4
ATOM 5570 C CA . ASP A 1 25 ? -0.287 -9.250 -9.037 1.00 0.00 103 ASP A CA 4
ATOM 5571 C C . ASP A 1 25 ? -1.013 -9.795 -7.811 1.00 0.00 103 ASP A C 4
ATOM 5572 O O . ASP A 1 25 ? -1.586 -10.884 -7.850 1.00 0.00 103 ASP A O 4
ATOM 5581 N N . ILE A 1 26 ? -0.979 -9.036 -6.721 1.00 0.00 104 ILE A N 4
ATOM 5582 C CA . ILE A 1 26 ? -1.628 -9.450 -5.482 1.00 0.00 104 ILE A CA 4
ATOM 5583 C C . ILE A 1 26 ? -3.148 -9.457 -5.623 1.00 0.00 104 ILE A C 4
ATOM 5584 O O . ILE A 1 26 ? -3.802 -10.455 -5.319 1.00 0.00 104 ILE A O 4
ATOM 5600 N N . VAL A 1 27 ? -3.707 -8.340 -6.080 1.00 0.00 105 VAL A N 4
ATOM 5601 C CA . VAL A 1 27 ? -5.151 -8.225 -6.252 1.00 0.00 105 VAL A CA 4
ATOM 5602 C C . VAL A 1 27 ? -5.681 -9.264 -7.234 1.00 0.00 105 VAL A C 4
ATOM 5603 O O . VAL A 1 27 ? -6.811 -9.736 -7.101 1.00 0.00 105 VAL A O 4
ATOM 5616 N N . ALA A 1 28 ? -4.864 -9.619 -8.220 1.00 0.00 106 ALA A N 4
ATOM 5617 C CA . ALA A 1 28 ? -5.258 -10.603 -9.220 1.00 0.00 106 ALA A CA 4
ATOM 5618 C C . ALA A 1 28 ? -5.130 -12.029 -8.685 1.00 0.00 106 ALA A C 4
ATOM 5619 O O . ALA A 1 28 ? -5.470 -12.990 -9.375 1.00 0.00 106 ALA A O 4
ATOM 5626 N N . GLY A 1 29 ? -4.637 -12.163 -7.455 1.00 0.00 107 GLY A N 4
ATOM 5627 C CA . GLY A 1 29 ? -4.477 -13.478 -6.863 1.00 0.00 107 GLY A CA 4
ATOM 5628 C C . GLY A 1 29 ? -3.351 -14.268 -7.500 1.00 0.00 107 GLY A C 4
ATOM 5629 O O . GLY A 1 29 ? -3.361 -15.499 -7.483 1.00 0.00 107 GLY A O 4
ATOM 5633 N N . ARG A 1 30 ? -2.379 -13.559 -8.064 1.00 0.00 108 ARG A N 4
ATOM 5634 C CA . ARG A 1 30 ? -1.240 -14.202 -8.710 1.00 0.00 108 ARG A CA 4
ATOM 5635 C C . ARG A 1 30 ? -0.160 -14.573 -7.695 1.00 0.00 108 ARG A C 4
ATOM 5636 O O . ARG A 1 30 ? 0.890 -15.100 -8.063 1.00 0.00 108 ARG A O 4
ATOM 5657 N N . LEU A 1 31 ? -0.417 -14.299 -6.417 1.00 0.00 109 LEU A N 4
ATOM 5658 C CA . LEU A 1 31 ? 0.539 -14.610 -5.362 1.00 0.00 109 LEU A CA 4
ATOM 5659 C C . LEU A 1 31 ? -0.182 -14.867 -4.039 1.00 0.00 109 LEU A C 4
ATOM 5660 O O . LEU A 1 31 ? -1.060 -14.099 -3.645 1.00 0.00 109 LEU A O 4
ATOM 5676 N N . PRO A 1 32 ? 0.177 -15.954 -3.331 1.00 0.00 110 PRO A N 4
ATOM 5677 C CA . PRO A 1 32 ? -0.448 -16.300 -2.051 1.00 0.00 110 PRO A CA 4
ATOM 5678 C C . PRO A 1 32 ? -0.039 -15.351 -0.930 1.00 0.00 110 PRO A C 4
ATOM 5679 O O . PRO A 1 32 ? 1.149 -15.122 -0.699 1.00 0.00 110 PRO A O 4
ATOM 5690 N N . CYS A 1 33 ? -1.030 -14.803 -0.234 1.00 0.00 111 CYS A N 4
ATOM 5691 C CA . CYS A 1 33 ? -0.773 -13.879 0.865 1.00 0.00 111 CYS A CA 4
ATOM 5692 C C . CYS A 1 33 ? -1.733 -14.136 2.021 1.00 0.00 111 CYS A C 4
ATOM 5693 O O . CYS A 1 33 ? -2.709 -14.873 1.878 1.00 0.00 111 CYS A O 4
ATOM 5701 N N . SER A 1 34 ? -1.450 -13.527 3.167 1.00 0.00 112 SER A N 4
ATOM 5702 C CA . SER A 1 34 ? -2.291 -13.694 4.347 1.00 0.00 112 SER A CA 4
ATOM 5703 C C . SER A 1 34 ? -3.194 -12.483 4.553 1.00 0.00 112 SER A C 4
ATOM 5704 O O . SER A 1 34 ? -2.983 -11.427 3.956 1.00 0.00 112 SER A O 4
ATOM 5712 N N . PHE A 1 35 ? -4.202 -12.644 5.405 1.00 0.00 113 PHE A N 4
ATOM 5713 C CA . PHE A 1 35 ? -5.141 -11.567 5.696 1.00 0.00 113 PHE A CA 4
ATOM 5714 C C . PHE A 1 35 ? -4.416 -10.357 6.278 1.00 0.00 113 PHE A C 4
ATOM 5715 O O . PHE A 1 35 ? -4.592 -9.232 5.810 1.00 0.00 113 PHE A O 4
ATOM 5732 N N . ALA A 1 36 ? -3.616 -10.593 7.312 1.00 0.00 114 ALA A N 4
ATOM 5733 C CA . ALA A 1 36 ? -2.884 -9.517 7.969 1.00 0.00 114 ALA A CA 4
ATOM 5734 C C . ALA A 1 36 ? -2.012 -8.749 6.983 1.00 0.00 114 ALA A C 4
ATOM 5735 O O . ALA A 1 36 ? -1.996 -7.518 6.995 1.00 0.00 114 ALA A O 4
ATOM 5742 N N . THR A 1 37 ? -1.292 -9.466 6.127 1.00 0.00 115 THR A N 4
ATOM 5743 C CA . THR A 1 37 ? -0.431 -8.824 5.142 1.00 0.00 115 THR A CA 4
ATOM 5744 C C . THR A 1 37 ? -1.268 -8.072 4.116 1.00 0.00 115 THR A C 4
ATOM 5745 O O . THR A 1 37 ? -0.916 -6.969 3.702 1.00 0.00 115 THR A O 4
ATOM 5756 N N . LEU A 1 38 ? -2.384 -8.672 3.718 1.00 0.00 116 LEU A N 4
ATOM 5757 C CA . LEU A 1 38 ? -3.277 -8.050 2.750 1.00 0.00 116 LEU A CA 4
ATOM 5758 C C . LEU A 1 38 ? -3.751 -6.699 3.268 1.00 0.00 116 LEU A C 4
ATOM 5759 O O . LEU A 1 38 ? -3.719 -5.698 2.551 1.00 0.00 116 LEU A O 4
ATOM 5775 N N . ALA A 1 39 ? -4.189 -6.680 4.522 1.00 0.00 117 ALA A N 4
ATOM 5776 C CA . ALA A 1 39 ? -4.670 -5.461 5.151 1.00 0.00 117 ALA A CA 4
ATOM 5777 C C . ALA A 1 39 ? -3.530 -4.478 5.403 1.00 0.00 117 ALA A C 4
ATOM 5778 O O . ALA A 1 39 ? -3.713 -3.265 5.302 1.00 0.00 117 ALA A O 4
ATOM 5785 N N . LEU A 1 40 ? -2.353 -5.005 5.730 1.00 0.00 118 LEU A N 4
ATOM 5786 C CA . LEU A 1 40 ? -1.190 -4.164 5.994 1.00 0.00 118 LEU A CA 4
ATOM 5787 C C . LEU A 1 40 ? -0.729 -3.461 4.719 1.00 0.00 118 LEU A C 4
ATOM 5788 O O . LEU A 1 40 ? -0.569 -2.239 4.694 1.00 0.00 118 LEU A O 4
ATOM 5804 N N . LEU A 1 41 ? -0.529 -4.240 3.661 1.00 0.00 119 LEU A N 4
ATOM 5805 C CA . LEU A 1 41 ? -0.098 -3.692 2.381 1.00 0.00 119 LEU A CA 4
ATOM 5806 C C . LEU A 1 41 ? -1.134 -2.709 1.851 1.00 0.00 119 LEU A C 4
ATOM 5807 O O . LEU A 1 41 ? -0.795 -1.712 1.212 1.00 0.00 119 LEU A O 4
ATOM 5823 N N . GLY A 1 42 ? -2.399 -2.994 2.135 1.00 0.00 120 GLY A N 4
ATOM 5824 C CA . GLY A 1 42 ? -3.471 -2.125 1.696 1.00 0.00 120 GLY A CA 4
ATOM 5825 C C . GLY A 1 42 ? -3.495 -0.817 2.461 1.00 0.00 120 GLY A C 4
ATOM 5826 O O . GLY A 1 42 ? -3.516 0.259 1.866 1.00 0.00 120 GLY A O 4
ATOM 5830 N N . SER A 1 43 ? -3.493 -0.913 3.788 1.00 0.00 121 SER A N 4
ATOM 5831 C CA . SER A 1 43 ? -3.520 0.267 4.645 1.00 0.00 121 SER A CA 4
ATOM 5832 C C . SER A 1 43 ? -2.400 1.241 4.291 1.00 0.00 121 SER A C 4
ATOM 5833 O O . SER A 1 43 ? -2.580 2.457 4.367 1.00 0.00 121 SER A O 4
ATOM 5841 N N . TYR A 1 44 ? -1.247 0.708 3.897 1.00 0.00 122 TYR A N 4
ATOM 5842 C CA . TYR A 1 44 ? -0.113 1.547 3.531 1.00 0.00 122 TYR A CA 4
ATOM 5843 C C . TYR A 1 44 ? -0.340 2.195 2.170 1.00 0.00 122 TYR A C 4
ATOM 5844 O O . TYR A 1 44 ? -0.068 3.382 1.985 1.00 0.00 122 TYR A O 4
ATOM 5862 N N . THR A 1 45 ? -0.845 1.412 1.223 1.00 0.00 123 THR A N 4
ATOM 5863 C CA . THR A 1 45 ? -1.114 1.916 -0.118 1.00 0.00 123 THR A CA 4
ATOM 5864 C C . THR A 1 45 ? -2.178 3.006 -0.075 1.00 0.00 123 THR A C 4
ATOM 5865 O O . THR A 1 45 ? -2.076 4.014 -0.774 1.00 0.00 123 THR A O 4
ATOM 5876 N N . ILE A 1 46 ? -3.194 2.801 0.757 1.00 0.00 124 ILE A N 4
ATOM 5877 C CA . ILE A 1 46 ? -4.271 3.773 0.899 1.00 0.00 124 ILE A CA 4
ATOM 5878 C C . ILE A 1 46 ? -3.729 5.091 1.444 1.00 0.00 124 ILE A C 4
ATOM 5879 O O . ILE A 1 46 ? -4.001 6.158 0.896 1.00 0.00 124 ILE A O 4
ATOM 5895 N N . GLN A 1 47 ? -2.960 5.009 2.526 1.00 0.00 125 GLN A N 4
ATOM 5896 C CA . GLN A 1 47 ? -2.378 6.195 3.143 1.00 0.00 125 GLN A CA 4
ATOM 5897 C C . GLN A 1 47 ? -1.513 6.957 2.144 1.00 0.00 125 GLN A C 4
ATOM 5898 O O . GLN A 1 47 ? -1.482 8.186 2.145 1.00 0.00 125 GLN A O 4
ATOM 5912 N N . SER A 1 48 ? -0.813 6.220 1.290 1.00 0.00 126 SER A N 4
ATOM 5913 C CA . SER A 1 48 ? 0.048 6.829 0.284 1.00 0.00 126 SER A CA 4
ATOM 5914 C C . SER A 1 48 ? -0.769 7.341 -0.901 1.00 0.00 126 SER A C 4
ATOM 5915 O O . SER A 1 48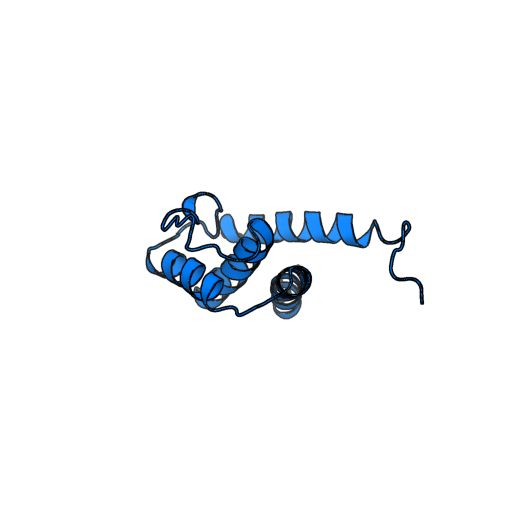 ? -0.328 8.226 -1.634 1.00 0.00 126 SER A O 4
ATOM 5923 N N . GLU A 1 49 ? -1.955 6.769 -1.089 1.00 0.00 127 GLU A N 4
ATOM 5924 C CA . GLU A 1 49 ? -2.823 7.158 -2.193 1.00 0.00 127 GLU A CA 4
ATOM 5925 C C . GLU A 1 49 ? -3.619 8.406 -1.851 1.00 0.00 127 GLU A C 4
ATOM 5926 O O . GLU A 1 49 ? -3.774 9.305 -2.678 1.00 0.00 127 GLU A O 4
ATOM 5938 N N . LEU A 1 50 ? -4.153 8.438 -0.640 1.00 0.00 128 LEU A N 4
ATOM 5939 C CA . LEU A 1 50 ? -4.971 9.550 -0.192 1.00 0.00 128 LEU A CA 4
ATOM 5940 C C . LEU A 1 50 ? -4.278 10.385 0.884 1.00 0.00 128 LEU A C 4
ATOM 5941 O O . LEU A 1 50 ? -4.848 11.356 1.383 1.00 0.00 128 LEU A O 4
ATOM 5957 N N . GLY A 1 51 ? -3.052 10.015 1.239 1.00 0.00 129 GLY A N 4
ATOM 5958 C CA . GLY A 1 51 ? -2.323 10.759 2.251 1.00 0.00 129 GLY A CA 4
ATOM 5959 C C . GLY A 1 51 ? -2.721 10.374 3.663 1.00 0.00 129 GLY A C 4
ATOM 5960 O O . GLY A 1 51 ? -2.423 9.271 4.122 1.00 0.00 129 GLY A O 4
ATOM 5964 N N . ASP A 1 52 ? -3.395 11.286 4.357 1.00 0.00 130 ASP A N 4
ATOM 5965 C CA . ASP A 1 52 ? -3.830 11.035 5.726 1.00 0.00 130 ASP A CA 4
ATOM 5966 C C . ASP A 1 52 ? -5.316 10.698 5.773 1.00 0.00 130 ASP A C 4
ATOM 5967 O O . ASP A 1 52 ? -6.034 10.869 4.788 1.00 0.00 130 ASP A O 4
ATOM 5976 N N . TYR A 1 53 ? -5.771 10.218 6.926 1.00 0.00 131 TYR A N 4
ATOM 5977 C CA . TYR A 1 53 ? -7.172 9.857 7.105 1.00 0.00 131 TYR A CA 4
ATOM 5978 C C . TYR A 1 53 ? -8.039 11.104 7.253 1.00 0.00 131 TYR A C 4
ATOM 5979 O O . TYR A 1 53 ? -7.771 11.962 8.094 1.00 0.00 131 TYR A O 4
ATOM 5997 N N . ASP A 1 54 ? -9.078 11.197 6.429 1.00 0.00 132 ASP A N 4
ATOM 5998 C CA . ASP A 1 54 ? -9.984 12.339 6.467 1.00 0.00 132 ASP A CA 4
ATOM 5999 C C . ASP A 1 54 ? -11.441 11.879 6.466 1.00 0.00 132 ASP A C 4
ATOM 6000 O O . ASP A 1 54 ? -12.021 11.636 5.408 1.00 0.00 132 ASP A O 4
ATOM 6009 N N . PRO A 1 55 ? -12.055 11.751 7.657 1.00 0.00 133 PRO A N 4
ATOM 6010 C CA . PRO A 1 55 ? -13.450 11.316 7.782 1.00 0.00 133 PRO A CA 4
ATOM 6011 C C . PRO A 1 55 ? -14.434 12.390 7.332 1.00 0.00 133 PRO A C 4
ATOM 6012 O O . PRO A 1 55 ? -15.517 12.084 6.832 1.00 0.00 133 PRO A O 4
ATOM 6023 N N . GLU A 1 56 ? -14.051 13.649 7.513 1.00 0.00 134 GLU A N 4
ATOM 6024 C CA . GLU A 1 56 ? -14.899 14.770 7.125 1.00 0.00 134 GLU A CA 4
ATOM 6025 C C . GLU A 1 56 ? -15.060 14.831 5.610 1.00 0.00 134 GLU A C 4
ATOM 6026 O O . GLU A 1 56 ? -16.097 15.258 5.102 1.00 0.00 134 GLU A O 4
ATOM 6038 N N . LEU A 1 57 ? -14.027 14.402 4.893 1.00 0.00 135 LEU A N 4
ATOM 6039 C CA . LEU A 1 57 ? -14.052 14.407 3.435 1.00 0.00 135 LEU A CA 4
ATOM 6040 C C . LEU A 1 57 ? -14.421 13.030 2.892 1.00 0.00 135 LEU A C 4
ATOM 6041 O O . LEU A 1 57 ? -15.213 12.912 1.957 1.00 0.00 135 LEU A O 4
ATOM 6057 N N . HIS A 1 58 ? -13.841 11.991 3.484 1.00 0.00 136 HIS A N 4
ATOM 6058 C CA . HIS A 1 58 ? -14.108 10.621 3.059 1.00 0.00 136 HIS A CA 4
ATOM 6059 C C . HIS A 1 58 ? -15.236 10.008 3.882 1.00 0.00 136 HIS A C 4
ATOM 6060 O O . HIS A 1 58 ? -15.719 10.612 4.840 1.00 0.00 136 HIS A O 4
ATOM 6075 N N . GLY A 1 59 ? -15.653 8.804 3.502 1.00 0.00 137 GLY A N 4
ATOM 6076 C CA . GLY A 1 59 ? -16.721 8.129 4.216 1.00 0.00 137 GLY A CA 4
ATOM 6077 C C . GLY A 1 59 ? -16.280 6.803 4.805 1.00 0.00 137 GLY A C 4
ATOM 6078 O O . GLY A 1 59 ? -15.231 6.718 5.444 1.00 0.00 137 GLY A O 4
ATOM 6082 N N . VAL A 1 60 ? -17.084 5.766 4.590 1.00 0.00 138 VAL A N 4
ATOM 6083 C CA . VAL A 1 60 ? -16.772 4.437 5.105 1.00 0.00 138 VAL A CA 4
ATOM 6084 C C . VAL A 1 60 ? -16.475 3.460 3.972 1.00 0.00 138 VAL A C 4
ATOM 6085 O O . VAL A 1 60 ? -15.699 2.519 4.138 1.00 0.00 138 VAL A O 4
ATOM 6098 N N . ASP A 1 61 ? -17.099 3.687 2.820 1.00 0.00 139 ASP A N 4
ATOM 6099 C CA . ASP A 1 61 ? -16.901 2.824 1.662 1.00 0.00 139 ASP A CA 4
ATOM 6100 C C . ASP A 1 61 ? -15.899 3.438 0.688 1.00 0.00 139 ASP A C 4
ATOM 6101 O O . ASP A 1 61 ? -15.986 3.226 -0.521 1.00 0.00 139 ASP A O 4
ATOM 6110 N N . TYR A 1 62 ? -14.949 4.197 1.224 1.00 0.00 140 TYR A N 4
ATOM 6111 C CA . TYR A 1 62 ? -13.930 4.839 0.401 1.00 0.00 140 TYR A CA 4
ATOM 6112 C C . TYR A 1 62 ? -12.879 3.828 -0.048 1.00 0.00 140 TYR A C 4
ATOM 6113 O O . TYR A 1 62 ? -12.298 3.959 -1.125 1.00 0.00 140 TYR A O 4
ATOM 6131 N N . VAL A 1 63 ? -12.643 2.816 0.782 1.00 0.00 141 VAL A N 4
ATOM 6132 C CA . VAL A 1 63 ? -11.667 1.779 0.467 1.00 0.00 141 VAL A CA 4
ATOM 6133 C C . VAL A 1 63 ? -12.201 0.834 -0.609 1.00 0.00 141 VAL A C 4
ATOM 6134 O O . VAL A 1 63 ? -11.433 0.155 -1.290 1.00 0.00 141 VAL A O 4
ATOM 6147 N N . SER A 1 64 ? -13.522 0.803 -0.759 1.00 0.00 142 SER A N 4
ATOM 6148 C CA . SER A 1 64 ? -14.171 -0.048 -1.751 1.00 0.00 142 SER A CA 4
ATOM 6149 C C . SER A 1 64 ? -13.805 0.370 -3.175 1.00 0.00 142 SER A C 4
ATOM 6150 O O . SER A 1 64 ? -14.037 -0.375 -4.126 1.00 0.00 142 SER A O 4
ATOM 6158 N N . ASP A 1 65 ? -13.228 1.561 -3.318 1.00 0.00 143 ASP A N 4
ATOM 6159 C CA . ASP A 1 65 ? -12.831 2.064 -4.628 1.00 0.00 143 ASP A CA 4
ATOM 6160 C C . ASP A 1 65 ? -11.459 1.524 -5.025 1.00 0.00 143 ASP A C 4
ATOM 6161 O O . ASP A 1 65 ? -11.155 1.384 -6.210 1.00 0.00 143 ASP A O 4
ATOM 6170 N N . PHE A 1 66 ? -10.633 1.224 -4.027 1.00 0.00 144 PHE A N 4
ATOM 6171 C CA . PHE A 1 66 ? -9.293 0.703 -4.273 1.00 0.00 144 PHE A CA 4
ATOM 6172 C C . PHE A 1 66 ? -9.274 -0.820 -4.180 1.00 0.00 144 PHE A C 4
ATOM 6173 O O . PHE A 1 66 ? -9.775 -1.400 -3.217 1.00 0.00 144 PHE A O 4
ATOM 6190 N N . LYS A 1 67 ? -8.692 -1.462 -5.189 1.00 0.00 145 LYS A N 4
ATOM 6191 C CA . LYS A 1 67 ? -8.607 -2.918 -5.223 1.00 0.00 145 LYS A CA 4
ATOM 6192 C C . LYS A 1 67 ? -7.508 -3.423 -4.293 1.00 0.00 145 LYS A C 4
ATOM 6193 O O . LYS A 1 67 ? -6.345 -3.515 -4.683 1.00 0.00 145 LYS A O 4
ATOM 6212 N N . LEU A 1 68 ? -7.885 -3.748 -3.059 1.00 0.00 146 LEU A N 4
ATOM 6213 C CA . LEU A 1 68 ? -6.930 -4.242 -2.072 1.00 0.00 146 LEU A CA 4
ATOM 6214 C C . LEU A 1 68 ? -6.682 -5.738 -2.248 1.00 0.00 146 LEU A C 4
ATOM 6215 O O . LEU A 1 68 ? -5.638 -6.254 -1.849 1.00 0.00 146 LEU A O 4
ATOM 6231 N N . ALA A 1 69 ? -7.646 -6.432 -2.847 1.00 0.00 147 ALA A N 4
ATOM 6232 C CA . ALA A 1 69 ? -7.526 -7.868 -3.073 1.00 0.00 147 ALA A CA 4
ATOM 6233 C C . ALA A 1 69 ? -8.700 -8.394 -3.896 1.00 0.00 147 ALA A C 4
ATOM 6234 O O . ALA A 1 69 ? -9.704 -7.704 -4.070 1.00 0.00 147 ALA A O 4
ATOM 6241 N N . PRO A 1 70 ? -8.588 -9.629 -4.415 1.00 0.00 148 PRO A N 4
ATOM 6242 C CA . PRO A 1 70 ? -9.647 -10.244 -5.222 1.00 0.00 148 PRO A CA 4
ATOM 6243 C C . PRO A 1 70 ? -10.884 -10.578 -4.396 1.00 0.00 148 PRO A C 4
ATOM 6244 O O . PRO A 1 70 ? -12.013 -10.393 -4.848 1.00 0.00 148 PRO A O 4
ATOM 6255 N N . ASN A 1 71 ? -10.662 -11.070 -3.181 1.00 0.00 149 ASN A N 4
ATOM 6256 C CA . ASN A 1 71 ? -11.759 -11.428 -2.290 1.00 0.00 149 ASN A CA 4
ATOM 6257 C C . ASN A 1 71 ? -11.800 -10.502 -1.078 1.00 0.00 149 ASN A C 4
ATOM 6258 O O . ASN A 1 71 ? -11.556 -10.928 0.051 1.00 0.00 149 ASN A O 4
ATOM 6269 N N . GLN A 1 72 ? -12.109 -9.233 -1.321 1.00 0.00 150 GLN A N 4
ATOM 6270 C CA . GLN A 1 72 ? -12.181 -8.247 -0.250 1.00 0.00 150 GLN A CA 4
ATOM 6271 C C . GLN A 1 72 ? -13.425 -8.461 0.605 1.00 0.00 150 GLN A C 4
ATOM 6272 O O . GLN A 1 72 ? -14.550 -8.404 0.109 1.00 0.00 150 GLN A O 4
ATOM 6286 N N . THR A 1 73 ? -13.213 -8.709 1.893 1.00 0.00 151 THR A N 4
ATOM 6287 C CA . THR A 1 73 ? -14.316 -8.933 2.820 1.00 0.00 151 THR A CA 4
ATOM 6288 C C . THR A 1 73 ? -14.371 -7.835 3.876 1.00 0.00 151 THR A C 4
ATOM 6289 O O . THR A 1 73 ? -13.390 -7.124 4.096 1.00 0.00 151 THR A O 4
ATOM 6300 N N . LYS A 1 74 ? -15.526 -7.698 4.524 1.00 0.00 152 LYS A N 4
ATOM 6301 C CA . LYS A 1 74 ? -15.717 -6.681 5.558 1.00 0.00 152 LYS A CA 4
ATOM 6302 C C . LYS A 1 74 ? -14.529 -6.634 6.514 1.00 0.00 152 LYS A C 4
ATOM 6303 O O . LYS A 1 74 ? -14.054 -5.558 6.877 1.00 0.00 152 LYS A O 4
ATOM 6322 N N . GLU A 1 75 ? -14.055 -7.807 6.916 1.00 0.00 153 GLU A N 4
ATOM 6323 C CA . GLU A 1 75 ? -12.920 -7.901 7.828 1.00 0.00 153 GLU A CA 4
ATOM 6324 C C . GLU A 1 75 ? -11.706 -7.172 7.258 1.00 0.00 153 GLU A C 4
ATOM 6325 O O . GLU A 1 75 ? -11.092 -6.345 7.934 1.00 0.00 153 GLU A O 4
ATOM 6337 N N . LEU A 1 76 ? -11.370 -7.479 6.010 1.00 0.00 154 LEU A N 4
ATOM 6338 C CA . LEU A 1 76 ? -10.235 -6.849 5.348 1.00 0.00 154 LEU A CA 4
ATOM 6339 C C . LEU A 1 76 ? -10.481 -5.353 5.175 1.00 0.00 154 LEU A C 4
ATOM 6340 O O . LEU A 1 76 ? -9.574 -4.539 5.346 1.00 0.00 154 LEU A O 4
ATOM 6356 N N . GLU A 1 77 ? -11.718 -5.002 4.840 1.00 0.00 155 GLU A N 4
ATOM 6357 C CA . GLU A 1 77 ? -12.091 -3.605 4.649 1.00 0.00 155 GLU A CA 4
ATOM 6358 C C . GLU A 1 77 ? -11.872 -2.809 5.931 1.00 0.00 155 GLU A C 4
ATOM 6359 O O . GLU A 1 77 ? -11.186 -1.787 5.930 1.00 0.00 155 GLU A O 4
ATOM 6371 N N . GLU A 1 78 ? -12.461 -3.284 7.024 1.00 0.00 156 GLU A N 4
ATOM 6372 C CA . GLU A 1 78 ? -12.332 -2.617 8.316 1.00 0.00 156 GLU A CA 4
ATOM 6373 C C . GLU A 1 78 ? -10.864 -2.432 8.690 1.00 0.00 156 GLU A C 4
ATOM 6374 O O . GLU A 1 78 ? -10.444 -1.341 9.074 1.00 0.00 156 GLU A O 4
ATOM 6386 N N . LYS A 1 79 ? -10.093 -3.510 8.590 1.00 0.00 157 LYS A N 4
ATOM 6387 C CA . LYS A 1 79 ? -8.675 -3.470 8.932 1.00 0.00 157 LYS A CA 4
ATOM 6388 C C . LYS A 1 79 ? -7.937 -2.420 8.105 1.00 0.00 157 LYS A C 4
ATOM 6389 O O . LYS A 1 79 ? -6.989 -1.797 8.583 1.00 0.00 157 LYS A O 4
ATOM 6408 N N . VAL A 1 80 ? -8.379 -2.220 6.868 1.00 0.00 158 VAL A N 4
ATOM 6409 C CA . VAL A 1 80 ? -7.757 -1.235 5.991 1.00 0.00 158 VAL A CA 4
ATOM 6410 C C . VAL A 1 80 ? -7.994 0.180 6.514 1.00 0.00 158 VAL A C 4
ATOM 6411 O O . VAL A 1 80 ? -7.063 0.978 6.621 1.00 0.00 158 VAL A O 4
ATOM 6424 N N . MET A 1 81 ? -9.247 0.481 6.840 1.00 0.00 159 MET A N 4
ATOM 6425 C CA . MET A 1 81 ? -9.611 1.797 7.354 1.00 0.00 159 MET A CA 4
ATOM 6426 C C . MET A 1 81 ? -9.029 2.022 8.746 1.00 0.00 159 MET A C 4
ATOM 6427 O O . MET A 1 81 ? -8.563 3.116 9.066 1.00 0.00 159 MET A O 4
ATOM 6441 N N . GLU A 1 82 ? -9.061 0.980 9.571 1.00 0.00 160 GLU A N 4
ATOM 6442 C CA . GLU A 1 82 ? -8.539 1.063 10.930 1.00 0.00 160 GLU A CA 4
ATOM 6443 C C . GLU A 1 82 ? -7.059 1.431 10.922 1.00 0.00 160 GLU A C 4
ATOM 6444 O O . GLU A 1 82 ? -6.639 2.373 11.593 1.00 0.00 160 GLU A O 4
ATOM 6456 N N . LEU A 1 83 ? -6.274 0.682 10.155 1.00 0.00 161 LEU A N 4
ATOM 6457 C CA . LEU A 1 83 ? -4.842 0.931 10.058 1.00 0.00 161 LEU A CA 4
ATOM 6458 C C . LEU A 1 83 ? -4.573 2.305 9.454 1.00 0.00 161 LEU A C 4
ATOM 6459 O O . LEU A 1 83 ? -3.630 2.993 9.846 1.00 0.00 161 LEU A O 4
ATOM 6475 N N . HIS A 1 84 ? -5.411 2.701 8.501 1.00 0.00 162 HIS A N 4
ATOM 6476 C CA . HIS A 1 84 ? -5.266 3.995 7.846 1.00 0.00 162 HIS A CA 4
ATOM 6477 C C . HIS A 1 84 ? -5.404 5.129 8.856 1.00 0.00 162 HIS A C 4
ATOM 6478 O O . HIS A 1 84 ? -4.508 5.961 8.997 1.00 0.00 162 HIS A O 4
ATOM 6493 N N . LYS A 1 85 ? -6.531 5.152 9.560 1.00 0.00 163 LYS A N 4
ATOM 6494 C CA . LYS A 1 85 ? -6.785 6.180 10.562 1.00 0.00 163 LYS A CA 4
ATOM 6495 C C . LYS A 1 85 ? -5.827 6.032 11.741 1.00 0.00 163 LYS A C 4
ATOM 6496 O O . LYS A 1 85 ? -5.482 7.013 12.400 1.00 0.00 163 LYS A O 4
ATOM 6515 N N . SER A 1 86 ? -5.402 4.799 11.999 1.00 0.00 164 SER A N 4
ATOM 6516 C CA . SER A 1 86 ? -4.485 4.518 13.098 1.00 0.00 164 SER A CA 4
ATOM 6517 C C . SER A 1 86 ? -3.226 5.375 12.997 1.00 0.00 164 SER A C 4
ATOM 6518 O O . SER A 1 86 ? -2.566 5.643 14.001 1.00 0.00 164 SER A O 4
ATOM 6526 N N . TYR A 1 87 ? -2.899 5.806 11.782 1.00 0.00 165 TYR A N 4
ATOM 6527 C CA . TYR A 1 87 ? -1.721 6.635 11.558 1.00 0.00 165 TYR A CA 4
ATOM 6528 C C . TYR A 1 87 ? -2.099 8.113 11.539 1.00 0.00 165 TYR A C 4
ATOM 6529 O O . TYR A 1 87 ? -3.069 8.505 10.890 1.00 0.00 165 TYR A O 4
ATOM 6547 N N . ARG A 1 88 ? -1.334 8.930 12.257 1.00 0.00 166 ARG A N 4
ATOM 6548 C CA . ARG A 1 88 ? -1.604 10.363 12.317 1.00 0.00 166 ARG A CA 4
ATOM 6549 C C . ARG A 1 88 ? -0.333 11.194 12.134 1.00 0.00 166 ARG A C 4
ATOM 6550 O O . ARG A 1 88 ? -0.392 12.423 12.098 1.00 0.00 166 ARG A O 4
ATOM 6571 N N . SER A 1 89 ? 0.814 10.529 12.020 1.00 0.00 167 SER A N 4
ATOM 6572 C CA . SER A 1 89 ? 2.082 11.231 11.845 1.00 0.00 167 SER A CA 4
ATOM 6573 C C . SER A 1 89 ? 2.985 10.531 10.828 1.00 0.00 167 SER A C 4
ATOM 6574 O O . SER A 1 89 ? 4.132 10.933 10.633 1.00 0.00 167 SER A O 4
ATOM 6582 N N . MET A 1 90 ? 2.474 9.484 10.184 1.00 0.00 168 MET A N 4
ATOM 6583 C CA . MET A 1 90 ? 3.253 8.745 9.198 1.00 0.00 168 MET A CA 4
ATOM 6584 C C . MET A 1 90 ? 3.505 9.589 7.952 1.00 0.00 168 MET A C 4
ATOM 6585 O O . MET A 1 90 ? 2.604 10.262 7.452 1.00 0.00 168 MET A O 4
ATOM 6599 N N . THR A 1 91 ? 4.736 9.543 7.454 1.00 0.00 169 THR A N 4
ATOM 6600 C CA . THR A 1 91 ? 5.112 10.295 6.263 1.00 0.00 169 THR A CA 4
ATOM 6601 C C . THR A 1 91 ? 4.946 9.439 5.013 1.00 0.00 169 THR A C 4
ATOM 6602 O O . THR A 1 91 ? 4.911 8.211 5.094 1.00 0.00 169 THR A O 4
ATOM 6613 N N . PRO A 1 92 ? 4.846 10.071 3.833 1.00 0.00 170 PRO A N 4
ATOM 6614 C CA . PRO A 1 92 ? 4.691 9.351 2.569 1.00 0.00 170 PRO A CA 4
ATOM 6615 C C . PRO A 1 92 ? 5.766 8.286 2.392 1.00 0.00 170 PRO A C 4
ATOM 6616 O O . PRO A 1 92 ? 5.463 7.118 2.147 1.00 0.00 170 PRO A O 4
ATOM 6627 N N . ALA A 1 93 ? 7.024 8.697 2.517 1.00 0.00 171 ALA A N 4
ATOM 6628 C CA . ALA A 1 93 ? 8.149 7.780 2.369 1.00 0.00 171 ALA A CA 4
ATOM 6629 C C . ALA A 1 93 ? 8.000 6.563 3.278 1.00 0.00 171 ALA A C 4
ATOM 6630 O O . ALA A 1 93 ? 8.310 5.440 2.881 1.00 0.00 171 ALA A O 4
ATOM 6637 N N . GLN A 1 94 ? 7.522 6.791 4.498 1.00 0.00 172 GLN A N 4
ATOM 6638 C CA . GLN A 1 94 ? 7.334 5.707 5.457 1.00 0.00 172 GLN A CA 4
ATOM 6639 C C . GLN A 1 94 ? 6.402 4.642 4.889 1.00 0.00 172 GLN A C 4
ATOM 6640 O O . GLN A 1 94 ? 6.667 3.445 5.006 1.00 0.00 172 GLN A O 4
ATOM 6654 N N . ALA A 1 95 ? 5.316 5.084 4.264 1.00 0.00 173 ALA A N 4
ATOM 6655 C CA . ALA A 1 95 ? 4.354 4.167 3.667 1.00 0.00 173 ALA A CA 4
ATOM 6656 C C . ALA A 1 95 ? 4.981 3.424 2.494 1.00 0.00 173 ALA A C 4
ATOM 6657 O O . ALA A 1 95 ? 4.806 2.215 2.343 1.00 0.00 173 ALA A O 4
ATOM 6664 N N . ASP A 1 96 ? 5.723 4.159 1.671 1.00 0.00 174 ASP A N 4
ATOM 6665 C CA . ASP A 1 96 ? 6.391 3.577 0.515 1.00 0.00 174 ASP A CA 4
ATOM 6666 C C . ASP A 1 96 ? 7.371 2.490 0.954 1.00 0.00 174 ASP A C 4
ATOM 6667 O O . ASP A 1 96 ? 7.449 1.417 0.350 1.00 0.00 174 ASP A O 4
ATOM 6676 N N . LEU A 1 97 ? 8.100 2.779 2.026 1.00 0.00 175 LEU A N 4
ATOM 6677 C CA . LEU A 1 97 ? 9.070 1.841 2.579 1.00 0.00 175 LEU A CA 4
ATOM 6678 C C . LEU A 1 97 ? 8.371 0.679 3.278 1.00 0.00 175 LEU A C 4
ATOM 6679 O O . LEU A 1 97 ? 8.879 -0.441 3.301 1.00 0.00 175 LEU A O 4
ATOM 6695 N N . GLU A 1 98 ? 7.210 0.961 3.861 1.00 0.00 176 GLU A N 4
ATOM 6696 C CA . GLU A 1 98 ? 6.443 -0.050 4.580 1.00 0.00 176 GLU A CA 4
ATOM 6697 C C . GLU A 1 98 ? 6.042 -1.210 3.671 1.00 0.00 176 GLU A C 4
ATOM 6698 O O . GLU A 1 98 ? 6.321 -2.370 3.976 1.00 0.00 176 GLU A O 4
ATOM 6710 N N . PHE A 1 99 ? 5.386 -0.898 2.558 1.00 0.00 177 PHE A N 4
ATOM 6711 C CA . PHE A 1 99 ? 4.953 -1.931 1.623 1.00 0.00 177 PHE A CA 4
ATOM 6712 C C . PHE A 1 99 ? 6.152 -2.572 0.935 1.00 0.00 177 PHE A C 4
ATOM 6713 O O . PHE A 1 99 ? 6.239 -3.795 0.841 1.00 0.00 177 PHE A O 4
ATOM 6730 N N . LEU A 1 100 ? 7.079 -1.745 0.456 1.00 0.00 178 LEU A N 4
ATOM 6731 C CA . LEU A 1 100 ? 8.268 -2.258 -0.215 1.00 0.00 178 LEU A CA 4
ATOM 6732 C C . LEU A 1 100 ? 9.058 -3.168 0.722 1.00 0.00 178 LEU A C 4
ATOM 6733 O O . LEU A 1 100 ? 9.592 -4.195 0.304 1.00 0.00 178 LEU A O 4
ATOM 6749 N N . GLU A 1 101 ? 9.120 -2.782 1.992 1.00 0.00 179 GLU A N 4
ATOM 6750 C CA . GLU A 1 101 ? 9.834 -3.556 2.997 1.00 0.00 179 GLU A CA 4
ATOM 6751 C C . GLU A 1 101 ? 9.135 -4.886 3.255 1.00 0.00 179 GLU A C 4
ATOM 6752 O O . GLU A 1 101 ? 9.781 -5.903 3.509 1.00 0.00 179 GLU A O 4
ATOM 6764 N N . ASN A 1 102 ? 7.812 -4.869 3.174 1.00 0.00 180 ASN A N 4
ATOM 6765 C CA . ASN A 1 102 ? 7.020 -6.071 3.388 1.00 0.00 180 ASN A CA 4
ATOM 6766 C C . ASN A 1 102 ? 7.142 -7.011 2.193 1.00 0.00 180 ASN A C 4
ATOM 6767 O O . ASN A 1 102 ? 7.414 -8.201 2.350 1.00 0.00 180 ASN A O 4
ATOM 6778 N N . ALA A 1 103 ? 6.947 -6.464 0.998 1.00 0.00 181 ALA A N 4
ATOM 6779 C CA . ALA A 1 103 ? 7.041 -7.250 -0.225 1.00 0.00 181 ALA A CA 4
ATOM 6780 C C . ALA A 1 103 ? 8.441 -7.829 -0.385 1.00 0.00 181 ALA A C 4
ATOM 6781 O O . ALA A 1 103 ? 8.608 -8.963 -0.834 1.00 0.00 181 ALA A O 4
ATOM 6788 N N . LYS A 1 104 ? 9.445 -7.042 -0.011 1.00 0.00 182 LYS A N 4
ATOM 6789 C CA . LYS A 1 104 ? 10.832 -7.474 -0.109 1.00 0.00 182 LYS A CA 4
ATOM 6790 C C . LYS A 1 104 ? 11.130 -8.572 0.907 1.00 0.00 182 LYS A C 4
ATOM 6791 O O . LYS A 1 104 ? 11.904 -9.490 0.633 1.00 0.00 182 LYS A O 4
ATOM 6810 N N . LYS A 1 105 ? 10.509 -8.476 2.079 1.00 0.00 183 LYS A N 4
ATOM 6811 C CA . LYS A 1 105 ? 10.708 -9.466 3.132 1.00 0.00 183 LYS A CA 4
ATOM 6812 C C . LYS A 1 105 ? 9.916 -10.740 2.845 1.00 0.00 183 LYS A C 4
ATOM 6813 O O . LYS A 1 105 ? 10.243 -11.811 3.356 1.00 0.00 183 LYS A O 4
ATOM 6832 N N . LEU A 1 106 ? 8.874 -10.618 2.027 1.00 0.00 184 LEU A N 4
ATOM 6833 C CA . LEU A 1 106 ? 8.040 -11.763 1.676 1.00 0.00 184 LEU A CA 4
ATOM 6834 C C . LEU A 1 106 ? 8.530 -12.438 0.395 1.00 0.00 184 LEU A C 4
ATOM 6835 O O . LEU A 1 106 ? 7.992 -13.466 -0.016 1.00 0.00 184 LEU A O 4
ATOM 6851 N N . SER A 1 107 ? 9.551 -11.859 -0.234 1.00 0.00 185 SER A N 4
ATOM 6852 C CA . SER A 1 107 ? 10.103 -12.413 -1.464 1.00 0.00 185 SER A CA 4
ATOM 6853 C C . SER A 1 107 ? 9.057 -12.423 -2.575 1.00 0.00 185 SER A C 4
ATOM 6854 O O . SER A 1 107 ? 8.933 -13.398 -3.317 1.00 0.00 185 SER A O 4
ATOM 6862 N N . MET A 1 108 ? 8.307 -11.331 -2.684 1.00 0.00 186 MET A N 4
ATOM 6863 C CA . MET A 1 108 ? 7.272 -11.213 -3.706 1.00 0.00 186 MET A CA 4
ATOM 6864 C C . MET A 1 108 ? 7.882 -10.944 -5.081 1.00 0.00 186 MET A C 4
ATOM 6865 O O . MET A 1 108 ? 7.207 -11.071 -6.102 1.00 0.00 186 MET A O 4
ATOM 6879 N N . TYR A 1 109 ? 9.159 -10.571 -5.102 1.00 0.00 187 TYR A N 4
ATOM 6880 C CA . TYR A 1 109 ? 9.850 -10.284 -6.354 1.00 0.00 187 TYR A CA 4
ATOM 6881 C C . TYR A 1 109 ? 10.341 -11.570 -7.011 1.00 0.00 187 TYR A C 4
ATOM 6882 O O . TYR A 1 109 ? 10.579 -11.553 -8.237 1.00 0.00 187 TYR A O 4
ATOM 6901 N N . GLY A 1 1 ? 20.740 19.410 -3.299 1.00 0.00 79 GLY A N 5
ATOM 6902 C CA . GLY A 1 1 ? 20.619 20.722 -3.993 1.00 0.00 79 GLY A CA 5
ATOM 6903 C C . GLY A 1 1 ? 21.569 20.847 -5.169 1.00 0.00 79 GLY A C 5
ATOM 6904 O O . GLY A 1 1 ? 21.221 21.429 -6.197 1.00 0.00 79 GLY A O 5
ATOM 6910 N N . SER A 1 2 ? 22.770 20.301 -5.018 1.00 0.00 80 SER A N 5
ATOM 6911 C CA . SER A 1 2 ? 23.773 20.354 -6.075 1.00 0.00 80 SER A CA 5
ATOM 6912 C C . SER A 1 2 ? 24.561 19.050 -6.145 1.00 0.00 80 SER A C 5
ATOM 6913 O O . SER A 1 2 ? 24.739 18.478 -7.221 1.00 0.00 80 SER A O 5
ATOM 6921 N N . HIS A 1 3 ? 25.031 18.586 -4.992 1.00 0.00 81 HIS A N 5
ATOM 6922 C CA . HIS A 1 3 ? 25.800 17.350 -4.922 1.00 0.00 81 HIS A CA 5
ATOM 6923 C C . HIS A 1 3 ? 24.888 16.133 -5.044 1.00 0.00 81 HIS A C 5
ATOM 6924 O O . HIS A 1 3 ? 24.507 15.528 -4.042 1.00 0.00 81 HIS A O 5
ATOM 6939 N N . MET A 1 4 ? 24.541 15.781 -6.277 1.00 0.00 82 MET A N 5
ATOM 6940 C CA . MET A 1 4 ? 23.674 14.636 -6.530 1.00 0.00 82 MET A CA 5
ATOM 6941 C C . MET A 1 4 ? 23.655 14.285 -8.014 1.00 0.00 82 MET A C 5
ATOM 6942 O O . MET A 1 4 ? 24.378 14.882 -8.812 1.00 0.00 82 MET A O 5
ATOM 6956 N N . ASP A 1 5 ? 22.825 13.313 -8.376 1.00 0.00 83 ASP A N 5
ATOM 6957 C CA . ASP A 1 5 ? 22.713 12.882 -9.765 1.00 0.00 83 ASP A CA 5
ATOM 6958 C C . ASP A 1 5 ? 21.430 13.418 -10.399 1.00 0.00 83 ASP A C 5
ATOM 6959 O O . ASP A 1 5 ? 20.402 13.535 -9.733 1.00 0.00 83 ASP A O 5
ATOM 6968 N N . PRO A 1 6 ? 21.475 13.752 -11.701 1.00 0.00 84 PRO A N 5
ATOM 6969 C CA . PRO A 1 6 ? 20.312 14.277 -12.421 1.00 0.00 84 PRO A CA 5
ATOM 6970 C C . PRO A 1 6 ? 19.288 13.194 -12.758 1.00 0.00 84 PRO A C 5
ATOM 6971 O O . PRO A 1 6 ? 18.222 13.486 -13.302 1.00 0.00 84 PRO A O 5
ATOM 6982 N N . ALA A 1 7 ? 19.613 11.945 -12.434 1.00 0.00 85 ALA A N 5
ATOM 6983 C CA . ALA A 1 7 ? 18.717 10.828 -12.707 1.00 0.00 85 ALA A CA 5
ATOM 6984 C C . ALA A 1 7 ? 18.125 10.270 -11.417 1.00 0.00 85 ALA A C 5
ATOM 6985 O O . ALA A 1 7 ? 17.833 9.078 -11.321 1.00 0.00 85 ALA A O 5
ATOM 6992 N N . GLN A 1 8 ? 17.952 11.139 -10.426 1.00 0.00 86 GLN A N 5
ATOM 6993 C CA . GLN A 1 8 ? 17.395 10.733 -9.141 1.00 0.00 86 GLN A CA 5
ATOM 6994 C C . GLN A 1 8 ? 15.908 10.406 -9.263 1.00 0.00 86 GLN A C 5
ATOM 6995 O O . GLN A 1 8 ? 15.351 9.689 -8.432 1.00 0.00 86 GLN A O 5
ATOM 7009 N N . LEU A 1 9 ? 15.269 10.938 -10.301 1.00 0.00 87 LEU A N 5
ATOM 7010 C CA . LEU A 1 9 ? 13.846 10.701 -10.525 1.00 0.00 87 LEU A CA 5
ATOM 7011 C C . LEU A 1 9 ? 13.571 9.235 -10.852 1.00 0.00 87 LEU A C 5
ATOM 7012 O O . LEU A 1 9 ? 12.435 8.771 -10.748 1.00 0.00 87 LEU A O 5
ATOM 7028 N N . THR A 1 10 ? 14.612 8.507 -11.250 1.00 0.00 88 THR A N 5
ATOM 7029 C CA . THR A 1 10 ? 14.472 7.096 -11.594 1.00 0.00 88 THR A CA 5
ATOM 7030 C C . THR A 1 10 ? 13.896 6.300 -10.427 1.00 0.00 88 THR A C 5
ATOM 7031 O O . THR A 1 10 ? 12.924 5.561 -10.587 1.00 0.00 88 THR A O 5
ATOM 7042 N N . GLU A 1 11 ? 14.501 6.452 -9.253 1.00 0.00 89 GLU A N 5
ATOM 7043 C CA . GLU A 1 11 ? 14.047 5.743 -8.060 1.00 0.00 89 GLU A CA 5
ATOM 7044 C C . GLU A 1 11 ? 12.583 6.056 -7.762 1.00 0.00 89 GLU A C 5
ATOM 7045 O O . GLU A 1 11 ? 11.840 5.199 -7.281 1.00 0.00 89 GLU A O 5
ATOM 7057 N N . ASP A 1 12 ? 12.175 7.285 -8.053 1.00 0.00 90 ASP A N 5
ATOM 7058 C CA . ASP A 1 12 ? 10.796 7.696 -7.815 1.00 0.00 90 ASP A CA 5
ATOM 7059 C C . ASP A 1 12 ? 9.862 7.023 -8.815 1.00 0.00 90 ASP A C 5
ATOM 7060 O O . ASP A 1 12 ? 8.833 6.459 -8.440 1.00 0.00 90 ASP A O 5
ATOM 7069 N N . ILE A 1 13 ? 10.229 7.086 -10.091 1.00 0.00 91 ILE A N 5
ATOM 7070 C CA . ILE A 1 13 ? 9.425 6.486 -11.148 1.00 0.00 91 ILE A CA 5
ATOM 7071 C C . ILE A 1 13 ? 9.424 4.963 -11.046 1.00 0.00 91 ILE A C 5
ATOM 7072 O O . ILE A 1 13 ? 8.373 4.330 -11.141 1.00 0.00 91 ILE A O 5
ATOM 7088 N N . THR A 1 14 ? 10.603 4.377 -10.854 1.00 0.00 92 THR A N 5
ATOM 7089 C CA . THR A 1 14 ? 10.714 2.927 -10.744 1.00 0.00 92 THR A CA 5
ATOM 7090 C C . THR A 1 14 ? 9.812 2.403 -9.626 1.00 0.00 92 THR A C 5
ATOM 7091 O O . THR A 1 14 ? 9.009 1.496 -9.845 1.00 0.00 92 THR A O 5
ATOM 7102 N N . ARG A 1 15 ? 9.946 2.975 -8.429 1.00 0.00 93 ARG A N 5
ATOM 7103 C CA . ARG A 1 15 ? 9.143 2.556 -7.288 1.00 0.00 93 ARG A CA 5
ATOM 7104 C C . ARG A 1 15 ? 7.656 2.630 -7.616 1.00 0.00 93 ARG A C 5
ATOM 7105 O O . ARG A 1 15 ? 6.905 1.695 -7.341 1.00 0.00 93 ARG A O 5
ATOM 7126 N N . TYR A 1 16 ? 7.237 3.742 -8.214 1.00 0.00 94 TYR A N 5
ATOM 7127 C CA . TYR A 1 16 ? 5.838 3.925 -8.589 1.00 0.00 94 TYR A CA 5
ATOM 7128 C C . TYR A 1 16 ? 5.350 2.750 -9.431 1.00 0.00 94 TYR A C 5
ATOM 7129 O O . TYR A 1 16 ? 4.375 2.082 -9.083 1.00 0.00 94 TYR A O 5
ATOM 7147 N N . TYR A 1 17 ? 6.042 2.501 -10.538 1.00 0.00 95 TYR A N 5
ATOM 7148 C CA . TYR A 1 17 ? 5.690 1.405 -11.430 1.00 0.00 95 TYR A CA 5
ATOM 7149 C C . TYR A 1 17 ? 5.850 0.061 -10.727 1.00 0.00 95 TYR A C 5
ATOM 7150 O O . TYR A 1 17 ? 5.157 -0.904 -11.049 1.00 0.00 95 TYR A O 5
ATOM 7168 N N . LEU A 1 18 ? 6.761 0.006 -9.759 1.00 0.00 96 LEU A N 5
ATOM 7169 C CA . LEU A 1 18 ? 7.003 -1.219 -9.007 1.00 0.00 96 LEU A CA 5
ATOM 7170 C C . LEU A 1 18 ? 5.784 -1.581 -8.168 1.00 0.00 96 LEU A C 5
ATOM 7171 O O . LEU A 1 18 ? 5.247 -2.684 -8.275 1.00 0.00 96 LEU A O 5
ATOM 7187 N N . CYS A 1 19 ? 5.349 -0.641 -7.334 1.00 0.00 97 CYS A N 5
ATOM 7188 C CA . CYS A 1 19 ? 4.188 -0.855 -6.477 1.00 0.00 97 CYS A CA 5
ATOM 7189 C C . CYS A 1 19 ? 2.972 -1.248 -7.308 1.00 0.00 97 CYS A C 5
ATOM 7190 O O . CYS A 1 19 ? 2.198 -2.123 -6.919 1.00 0.00 97 CYS A O 5
ATOM 7198 N N . LEU A 1 20 ? 2.814 -0.599 -8.458 1.00 0.00 98 LEU A N 5
ATOM 7199 C CA . LEU A 1 20 ? 1.695 -0.887 -9.348 1.00 0.00 98 LEU A CA 5
ATOM 7200 C C . LEU A 1 20 ? 1.717 -2.347 -9.788 1.00 0.00 98 LEU A C 5
ATOM 7201 O O . LEU A 1 20 ? 0.684 -3.017 -9.806 1.00 0.00 98 LEU A O 5
ATOM 7217 N N . GLN A 1 21 ? 2.903 -2.836 -10.139 1.00 0.00 99 GLN A N 5
ATOM 7218 C CA . GLN A 1 21 ? 3.062 -4.218 -10.576 1.00 0.00 99 GLN A CA 5
ATOM 7219 C C . GLN A 1 21 ? 2.805 -5.185 -9.425 1.00 0.00 99 GLN A C 5
ATOM 7220 O O . GLN A 1 21 ? 2.070 -6.161 -9.573 1.00 0.00 99 GLN A O 5
ATOM 7234 N N . LEU A 1 22 ? 3.413 -4.905 -8.276 1.00 0.00 100 LEU A N 5
ATOM 7235 C CA . LEU A 1 22 ? 3.248 -5.748 -7.098 1.00 0.00 100 LEU A CA 5
ATOM 7236 C C . LEU A 1 22 ? 1.782 -5.807 -6.678 1.00 0.00 100 LEU A C 5
ATOM 7237 O O . LEU A 1 22 ? 1.250 -6.879 -6.390 1.00 0.00 100 LEU A O 5
ATOM 7253 N N . ARG A 1 23 ? 1.137 -4.646 -6.646 1.00 0.00 101 ARG A N 5
ATOM 7254 C CA . ARG A 1 23 ? -0.267 -4.557 -6.262 1.00 0.00 101 ARG A CA 5
ATOM 7255 C C . ARG A 1 23 ? -1.161 -5.251 -7.285 1.00 0.00 101 ARG A C 5
ATOM 7256 O O . ARG A 1 23 ? -2.235 -5.749 -6.947 1.00 0.00 101 ARG A O 5
ATOM 7277 N N . GLN A 1 24 ? -0.713 -5.280 -8.537 1.00 0.00 102 GLN A N 5
ATOM 7278 C CA . GLN A 1 24 ? -1.475 -5.915 -9.606 1.00 0.00 102 GLN A CA 5
ATOM 7279 C C . GLN A 1 24 ? -1.466 -7.433 -9.457 1.00 0.00 102 GLN A C 5
ATOM 7280 O O . GLN A 1 24 ? -2.483 -8.094 -9.670 1.00 0.00 102 GLN A O 5
ATOM 7294 N N . ASP A 1 25 ? -0.310 -7.980 -9.095 1.00 0.00 103 ASP A N 5
ATOM 7295 C CA . ASP A 1 25 ? -0.166 -9.421 -8.921 1.00 0.00 103 ASP A CA 5
ATOM 7296 C C . ASP A 1 25 ? -0.908 -9.901 -7.678 1.00 0.00 103 ASP A C 5
ATOM 7297 O O . ASP A 1 25 ? -1.568 -10.940 -7.699 1.00 0.00 103 ASP A O 5
ATOM 7306 N N . ILE A 1 26 ? -0.792 -9.140 -6.594 1.00 0.00 104 ILE A N 5
ATOM 7307 C CA . ILE A 1 26 ? -1.449 -9.491 -5.341 1.00 0.00 104 ILE A CA 5
ATOM 7308 C C . ILE A 1 26 ? -2.967 -9.509 -5.496 1.00 0.00 104 ILE A C 5
ATOM 7309 O O . ILE A 1 26 ? -3.622 -10.496 -5.162 1.00 0.00 104 ILE A O 5
ATOM 7325 N N . VAL A 1 27 ? -3.522 -8.411 -6.000 1.00 0.00 105 VAL A N 5
ATOM 7326 C CA . VAL A 1 27 ? -4.964 -8.302 -6.193 1.00 0.00 105 VAL A CA 5
ATOM 7327 C C . VAL A 1 27 ? -5.484 -9.386 -7.131 1.00 0.00 105 VAL A C 5
ATOM 7328 O O . VAL A 1 27 ? -6.613 -9.854 -6.987 1.00 0.00 105 VAL A O 5
ATOM 7341 N N . ALA A 1 28 ? -4.657 -9.781 -8.093 1.00 0.00 106 ALA A N 5
ATOM 7342 C CA . ALA A 1 28 ? -5.040 -10.810 -9.053 1.00 0.00 106 ALA A CA 5
ATOM 7343 C C . ALA A 1 28 ? -4.895 -12.212 -8.461 1.00 0.00 106 ALA A C 5
ATOM 7344 O O . ALA A 1 28 ? -5.218 -13.204 -9.115 1.00 0.00 106 ALA A O 5
ATOM 7351 N N . GLY A 1 29 ? -4.408 -12.291 -7.225 1.00 0.00 107 GLY A N 5
ATOM 7352 C CA . GLY A 1 29 ? -4.233 -13.579 -6.581 1.00 0.00 107 GLY A CA 5
ATOM 7353 C C . GLY A 1 29 ? -3.140 -14.405 -7.231 1.00 0.00 107 GLY A C 5
ATOM 7354 O O . GLY A 1 29 ? -3.240 -15.629 -7.309 1.00 0.00 107 GLY A O 5
ATOM 7358 N N . ARG A 1 30 ? -2.095 -13.731 -7.701 1.00 0.00 108 ARG A N 5
ATOM 7359 C CA . ARG A 1 30 ? -0.979 -14.409 -8.350 1.00 0.00 108 ARG A CA 5
ATOM 7360 C C . ARG A 1 30 ? 0.107 -14.787 -7.341 1.00 0.00 108 ARG A C 5
ATOM 7361 O O . ARG A 1 30 ? 1.159 -15.304 -7.718 1.00 0.00 108 ARG A O 5
ATOM 7382 N N . LEU A 1 31 ? -0.151 -14.531 -6.060 1.00 0.00 109 LEU A N 5
ATOM 7383 C CA . LEU A 1 31 ? 0.808 -14.850 -5.010 1.00 0.00 109 LEU A CA 5
ATOM 7384 C C . LEU A 1 31 ? 0.106 -14.974 -3.658 1.00 0.00 109 LEU A C 5
ATOM 7385 O O . LEU A 1 31 ? -0.442 -13.998 -3.147 1.00 0.00 109 LEU A O 5
ATOM 7401 N N . PRO A 1 32 ? 0.109 -16.179 -3.058 1.00 0.00 110 PRO A N 5
ATOM 7402 C CA . PRO A 1 32 ? -0.536 -16.414 -1.762 1.00 0.00 110 PRO A CA 5
ATOM 7403 C C . PRO A 1 32 ? -0.120 -15.392 -0.708 1.00 0.00 110 PRO A C 5
ATOM 7404 O O . PRO A 1 32 ? 1.068 -15.201 -0.449 1.00 0.00 110 PRO A O 5
ATOM 7415 N N . CYS A 1 33 ? -1.107 -14.741 -0.102 1.00 0.00 111 CYS A N 5
ATOM 7416 C CA . CYS A 1 33 ? -0.848 -13.741 0.928 1.00 0.00 111 CYS A CA 5
ATOM 7417 C C . CYS A 1 33 ? -1.859 -13.862 2.064 1.00 0.00 111 CYS A C 5
ATOM 7418 O O . CYS A 1 33 ? -3.054 -14.040 1.828 1.00 0.00 111 CYS A O 5
ATOM 7426 N N . SER A 1 34 ? -1.371 -13.768 3.296 1.00 0.00 112 SER A N 5
ATOM 7427 C CA . SER A 1 34 ? -2.233 -13.871 4.469 1.00 0.00 112 SER A CA 5
ATOM 7428 C C . SER A 1 34 ? -3.125 -12.641 4.603 1.00 0.00 112 SER A C 5
ATOM 7429 O O . SER A 1 34 ? -2.836 -11.586 4.037 1.00 0.00 112 SER A O 5
ATOM 7437 N N . PHE A 1 35 ? -4.209 -12.785 5.358 1.00 0.00 113 PHE A N 5
ATOM 7438 C CA . PHE A 1 35 ? -5.147 -11.688 5.573 1.00 0.00 113 PHE A CA 5
ATOM 7439 C C . PHE A 1 35 ? -4.439 -10.478 6.173 1.00 0.00 113 PHE A C 5
ATOM 7440 O O . PHE A 1 35 ? -4.614 -9.351 5.710 1.00 0.00 113 PHE A O 5
ATOM 7457 N N . ALA A 1 36 ? -3.652 -10.716 7.218 1.00 0.00 114 ALA A N 5
ATOM 7458 C CA . ALA A 1 36 ? -2.935 -9.641 7.891 1.00 0.00 114 ALA A CA 5
ATOM 7459 C C . ALA A 1 36 ? -2.052 -8.863 6.923 1.00 0.00 114 ALA A C 5
ATOM 7460 O O . ALA A 1 36 ? -1.979 -7.637 6.994 1.00 0.00 114 ALA A O 5
ATOM 7467 N N . THR A 1 37 ? -1.384 -9.569 6.015 1.00 0.00 115 THR A N 5
ATOM 7468 C CA . THR A 1 37 ? -0.517 -8.919 5.041 1.00 0.00 115 THR A CA 5
ATOM 7469 C C . THR A 1 37 ? -1.348 -8.164 4.012 1.00 0.00 115 THR A C 5
ATOM 7470 O O . THR A 1 37 ? -0.989 -7.062 3.597 1.00 0.00 115 THR A O 5
ATOM 7481 N N . LEU A 1 38 ? -2.465 -8.760 3.609 1.00 0.00 116 LEU A N 5
ATOM 7482 C CA . LEU A 1 38 ? -3.351 -8.137 2.636 1.00 0.00 116 LEU A CA 5
ATOM 7483 C C . LEU A 1 38 ? -3.848 -6.796 3.161 1.00 0.00 116 LEU A C 5
ATOM 7484 O O . LEU A 1 38 ? -3.836 -5.794 2.446 1.00 0.00 116 LEU A O 5
ATOM 7500 N N . ALA A 1 39 ? -4.287 -6.788 4.416 1.00 0.00 117 ALA A N 5
ATOM 7501 C CA . ALA A 1 39 ? -4.791 -5.576 5.045 1.00 0.00 117 ALA A CA 5
ATOM 7502 C C . ALA A 1 39 ? -3.662 -4.594 5.347 1.00 0.00 117 ALA A C 5
ATOM 7503 O O . ALA A 1 39 ? -3.844 -3.380 5.252 1.00 0.00 117 ALA A O 5
ATOM 7510 N N . LEU A 1 40 ? -2.495 -5.122 5.708 1.00 0.00 118 LEU A N 5
ATOM 7511 C CA . LEU A 1 40 ? -1.343 -4.281 6.018 1.00 0.00 118 LEU A CA 5
ATOM 7512 C C . LEU A 1 40 ? -0.845 -3.564 4.766 1.00 0.00 118 LEU A C 5
ATOM 7513 O O . LEU A 1 40 ? -0.682 -2.343 4.759 1.00 0.00 118 LEU A O 5
ATOM 7529 N N . LEU A 1 41 ? -0.614 -4.332 3.707 1.00 0.00 119 LEU A N 5
ATOM 7530 C CA . LEU A 1 41 ? -0.143 -3.772 2.446 1.00 0.00 119 LEU A CA 5
ATOM 7531 C C . LEU A 1 41 ? -1.180 -2.814 1.871 1.00 0.00 119 LEU A C 5
ATOM 7532 O O . LEU A 1 41 ? -0.838 -1.803 1.255 1.00 0.00 119 LEU A O 5
ATOM 7548 N N . GLY A 1 42 ? -2.449 -3.137 2.092 1.00 0.00 120 GLY A N 5
ATOM 7549 C CA . GLY A 1 42 ? -3.522 -2.295 1.605 1.00 0.00 120 GLY A CA 5
ATOM 7550 C C . GLY A 1 42 ? -3.619 -0.994 2.375 1.00 0.00 120 GLY A C 5
ATOM 7551 O O . GLY A 1 42 ? -3.627 0.086 1.787 1.00 0.00 120 GLY A O 5
ATOM 7555 N N . SER A 1 43 ? -3.691 -1.101 3.699 1.00 0.00 121 SER A N 5
ATOM 7556 C CA . SER A 1 43 ? -3.789 0.072 4.561 1.00 0.00 121 SER A CA 5
ATOM 7557 C C . SER A 1 43 ? -2.658 1.057 4.284 1.00 0.00 121 SER A C 5
ATOM 7558 O O . SER A 1 43 ? -2.846 2.272 4.373 1.00 0.00 121 SER A O 5
ATOM 7566 N N . TYR A 1 44 ? -1.485 0.533 3.940 1.00 0.00 122 TYR A N 5
ATOM 7567 C CA . TYR A 1 44 ? -0.335 1.378 3.647 1.00 0.00 122 TYR A CA 5
ATOM 7568 C C . TYR A 1 44 ? -0.522 2.096 2.316 1.00 0.00 122 TYR A C 5
ATOM 7569 O O . TYR A 1 44 ? -0.301 3.303 2.215 1.00 0.00 122 TYR A O 5
ATOM 7587 N N . THR A 1 45 ? -0.936 1.348 1.297 1.00 0.00 123 THR A N 5
ATOM 7588 C CA . THR A 1 45 ? -1.159 1.920 -0.025 1.00 0.00 123 THR A CA 5
ATOM 7589 C C . THR A 1 45 ? -2.218 3.015 0.035 1.00 0.00 123 THR A C 5
ATOM 7590 O O . THR A 1 45 ? -2.107 4.037 -0.641 1.00 0.00 123 THR A O 5
ATOM 7601 N N . ILE A 1 46 ? -3.241 2.799 0.857 1.00 0.00 124 ILE A N 5
ATOM 7602 C CA . ILE A 1 46 ? -4.313 3.774 1.013 1.00 0.00 124 ILE A CA 5
ATOM 7603 C C . ILE A 1 46 ? -3.767 5.074 1.595 1.00 0.00 124 ILE A C 5
ATOM 7604 O O . ILE A 1 46 ? -4.021 6.156 1.069 1.00 0.00 124 ILE A O 5
ATOM 7620 N N . GLN A 1 47 ? -3.010 4.958 2.683 1.00 0.00 125 GLN A N 5
ATOM 7621 C CA . GLN A 1 47 ? -2.422 6.123 3.335 1.00 0.00 125 GLN A CA 5
ATOM 7622 C C . GLN A 1 47 ? -1.557 6.911 2.355 1.00 0.00 125 GLN A C 5
ATOM 7623 O O . GLN A 1 47 ? -1.540 8.141 2.377 1.00 0.00 125 GLN A O 5
ATOM 7637 N N . SER A 1 48 ? -0.840 6.193 1.499 1.00 0.00 126 SER A N 5
ATOM 7638 C CA . SER A 1 48 ? 0.028 6.822 0.509 1.00 0.00 126 SER A CA 5
ATOM 7639 C C . SER A 1 48 ? -0.775 7.339 -0.683 1.00 0.00 126 SER A C 5
ATOM 7640 O O . SER A 1 48 ? -0.330 8.236 -1.400 1.00 0.00 126 SER A O 5
ATOM 7648 N N . GLU A 1 49 ? -1.951 6.757 -0.900 1.00 0.00 127 GLU A N 5
ATOM 7649 C CA . GLU A 1 49 ? -2.801 7.150 -2.017 1.00 0.00 127 GLU A CA 5
ATOM 7650 C C . GLU A 1 49 ? -3.606 8.395 -1.683 1.00 0.00 127 GLU A C 5
ATOM 7651 O O . GLU A 1 49 ? -3.761 9.291 -2.513 1.00 0.00 127 GLU A O 5
ATOM 7663 N N . LEU A 1 50 ? -4.145 8.427 -0.475 1.00 0.00 128 LEU A N 5
ATOM 7664 C CA . LEU A 1 50 ? -4.971 9.536 -0.034 1.00 0.00 128 LEU A CA 5
ATOM 7665 C C . LEU A 1 50 ? -4.297 10.361 1.062 1.00 0.00 128 LEU A C 5
ATOM 7666 O O . LEU A 1 50 ? -4.872 11.331 1.556 1.00 0.00 128 LEU A O 5
ATOM 7682 N N . GLY A 1 51 ? -3.079 9.982 1.439 1.00 0.00 129 GLY A N 5
ATOM 7683 C CA . GLY A 1 51 ? -2.368 10.716 2.471 1.00 0.00 129 GLY A CA 5
ATOM 7684 C C . GLY A 1 51 ? -2.825 10.345 3.868 1.00 0.00 129 GLY A C 5
ATOM 7685 O O . GLY A 1 51 ? -2.439 9.303 4.397 1.00 0.00 129 GLY A O 5
ATOM 7689 N N . ASP A 1 52 ? -3.648 11.199 4.468 1.00 0.00 130 ASP A N 5
ATOM 7690 C CA . ASP A 1 52 ? -4.156 10.954 5.813 1.00 0.00 130 ASP A CA 5
ATOM 7691 C C . ASP A 1 52 ? -5.681 10.951 5.826 1.00 0.00 130 ASP A C 5
ATOM 7692 O O . ASP A 1 52 ? -6.321 11.358 4.856 1.00 0.00 130 ASP A O 5
ATOM 7701 N N . TYR A 1 53 ? -6.257 10.490 6.932 1.00 0.00 131 TYR A N 5
ATOM 7702 C CA . TYR A 1 53 ? -7.707 10.434 7.073 1.00 0.00 131 TYR A CA 5
ATOM 7703 C C . TYR A 1 53 ? -8.315 11.831 7.010 1.00 0.00 131 TYR A C 5
ATOM 7704 O O . TYR A 1 53 ? -7.750 12.789 7.539 1.00 0.00 131 TYR A O 5
ATOM 7722 N N . ASP A 1 54 ? -9.470 11.940 6.361 1.00 0.00 132 ASP A N 5
ATOM 7723 C CA . ASP A 1 54 ? -10.155 13.221 6.230 1.00 0.00 132 ASP A CA 5
ATOM 7724 C C . ASP A 1 54 ? -11.637 13.084 6.574 1.00 0.00 132 ASP A C 5
ATOM 7725 O O . ASP A 1 54 ? -12.460 12.799 5.704 1.00 0.00 132 ASP A O 5
ATOM 7734 N N . PRO A 1 55 ? -11.997 13.284 7.853 1.00 0.00 133 PRO A N 5
ATOM 7735 C CA . PRO A 1 55 ? -13.389 13.181 8.309 1.00 0.00 133 PRO A CA 5
ATOM 7736 C C . PRO A 1 55 ? -14.305 14.171 7.598 1.00 0.00 133 PRO A C 5
ATOM 7737 O O . PRO A 1 55 ? -15.498 13.918 7.431 1.00 0.00 133 PRO A O 5
ATOM 7748 N N . GLU A 1 56 ? -13.739 15.299 7.182 1.00 0.00 134 GLU A N 5
ATOM 7749 C CA . GLU A 1 56 ? -14.505 16.328 6.489 1.00 0.00 134 GLU A CA 5
ATOM 7750 C C . GLU A 1 56 ? -15.065 15.798 5.174 1.00 0.00 134 GLU A C 5
ATOM 7751 O O . GLU A 1 56 ? -16.136 16.213 4.731 1.00 0.00 134 GLU A O 5
ATOM 7763 N N . LEU A 1 57 ? -14.334 14.878 4.554 1.00 0.00 135 LEU A N 5
ATOM 7764 C CA . LEU A 1 57 ? -14.758 14.291 3.288 1.00 0.00 135 LEU A CA 5
ATOM 7765 C C . LEU A 1 57 ? -15.699 13.114 3.523 1.00 0.00 135 LEU A C 5
ATOM 7766 O O . LEU A 1 57 ? -16.702 12.960 2.825 1.00 0.00 135 LEU A O 5
ATOM 7782 N N . HIS A 1 58 ? -15.370 12.286 4.508 1.00 0.00 136 HIS A N 5
ATOM 7783 C CA . HIS A 1 58 ? -16.186 11.123 4.834 1.00 0.00 136 HIS A CA 5
ATOM 7784 C C . HIS A 1 58 ? -16.282 10.176 3.642 1.00 0.00 136 HIS A C 5
ATOM 7785 O O . HIS A 1 58 ? -15.776 10.473 2.560 1.00 0.00 136 HIS A O 5
ATOM 7800 N N . GLY A 1 59 ? -16.935 9.037 3.848 1.00 0.00 137 GLY A N 5
ATOM 7801 C CA . GLY A 1 59 ? -17.084 8.066 2.780 1.00 0.00 137 GLY A CA 5
ATOM 7802 C C . GLY A 1 59 ? -17.380 6.677 3.296 1.00 0.00 137 GLY A C 5
ATOM 7803 O O . GLY A 1 59 ? -18.261 5.992 2.777 1.00 0.00 137 GLY A O 5
ATOM 7807 N N . VAL A 1 60 ? -16.636 6.260 4.316 1.00 0.00 138 VAL A N 5
ATOM 7808 C CA . VAL A 1 60 ? -16.814 4.940 4.905 1.00 0.00 138 VAL A CA 5
ATOM 7809 C C . VAL A 1 60 ? -16.380 3.844 3.933 1.00 0.00 138 VAL A C 5
ATOM 7810 O O . VAL A 1 60 ? -15.410 3.128 4.183 1.00 0.00 138 VAL A O 5
ATOM 7823 N N . ASP A 1 61 ? -17.104 3.717 2.826 1.00 0.00 139 ASP A N 5
ATOM 7824 C CA . ASP A 1 61 ? -16.793 2.707 1.821 1.00 0.00 139 ASP A CA 5
ATOM 7825 C C . ASP A 1 61 ? -15.897 3.279 0.725 1.00 0.00 139 ASP A C 5
ATOM 7826 O O . ASP A 1 61 ? -16.085 2.991 -0.457 1.00 0.00 139 ASP A O 5
ATOM 7835 N N . TYR A 1 62 ? -14.920 4.089 1.123 1.00 0.00 140 TYR A N 5
ATOM 7836 C CA . TYR A 1 62 ? -13.997 4.694 0.171 1.00 0.00 140 TYR A CA 5
ATOM 7837 C C . TYR A 1 62 ? -12.977 3.671 -0.318 1.00 0.00 140 TYR A C 5
ATOM 7838 O O . TYR A 1 62 ? -12.518 3.732 -1.458 1.00 0.00 140 TYR A O 5
ATOM 7856 N N . VAL A 1 63 ? -12.632 2.725 0.551 1.00 0.00 141 VAL A N 5
ATOM 7857 C CA . VAL A 1 63 ? -11.673 1.682 0.206 1.00 0.00 141 VAL A CA 5
ATOM 7858 C C . VAL A 1 63 ? -12.195 0.814 -0.938 1.00 0.00 141 VAL A C 5
ATOM 7859 O O . VAL A 1 63 ? -11.429 0.112 -1.598 1.00 0.00 141 VAL A O 5
ATOM 7872 N N . SER A 1 64 ? -13.504 0.874 -1.169 1.00 0.00 142 SER A N 5
ATOM 7873 C CA . SER A 1 64 ? -14.144 0.105 -2.232 1.00 0.00 142 SER A CA 5
ATOM 7874 C C . SER A 1 64 ? -13.623 0.508 -3.612 1.00 0.00 142 SER A C 5
ATOM 7875 O O . SER A 1 64 ? -13.845 -0.200 -4.595 1.00 0.00 142 SER A O 5
ATOM 7883 N N . ASP A 1 65 ? -12.927 1.640 -3.685 1.00 0.00 143 ASP A N 5
ATOM 7884 C CA . ASP A 1 65 ? -12.379 2.117 -4.949 1.00 0.00 143 ASP A CA 5
ATOM 7885 C C . ASP A 1 65 ? -10.967 1.577 -5.170 1.00 0.00 143 ASP A C 5
ATOM 7886 O O . ASP A 1 65 ? -10.518 1.435 -6.307 1.00 0.00 143 ASP A O 5
ATOM 7895 N N . PHE A 1 66 ? -10.272 1.279 -4.076 1.00 0.00 144 PHE A N 5
ATOM 7896 C CA . PHE A 1 66 ? -8.911 0.757 -4.153 1.00 0.00 144 PHE A CA 5
ATOM 7897 C C . PHE A 1 66 ? -8.907 -0.768 -4.116 1.00 0.00 144 PHE A C 5
ATOM 7898 O O . PHE A 1 66 ? -9.431 -1.378 -3.184 1.00 0.00 144 PHE A O 5
ATOM 7915 N N . LYS A 1 67 ? -8.313 -1.376 -5.138 1.00 0.00 145 LYS A N 5
ATOM 7916 C CA . LYS A 1 67 ? -8.240 -2.831 -5.227 1.00 0.00 145 LYS A CA 5
ATOM 7917 C C . LYS A 1 67 ? -7.144 -3.382 -4.319 1.00 0.00 145 LYS A C 5
ATOM 7918 O O . LYS A 1 67 ? -5.983 -3.474 -4.718 1.00 0.00 145 LYS A O 5
ATOM 7937 N N . LEU A 1 68 ? -7.521 -3.746 -3.097 1.00 0.00 146 LEU A N 5
ATOM 7938 C CA . LEU A 1 68 ? -6.569 -4.289 -2.134 1.00 0.00 146 LEU A CA 5
ATOM 7939 C C . LEU A 1 68 ? -6.418 -5.798 -2.300 1.00 0.00 146 LEU A C 5
ATOM 7940 O O . LEU A 1 68 ? -5.396 -6.373 -1.926 1.00 0.00 146 LEU A O 5
ATOM 7956 N N . ALA A 1 69 ? -7.440 -6.436 -2.862 1.00 0.00 147 ALA A N 5
ATOM 7957 C CA . ALA A 1 69 ? -7.414 -7.878 -3.074 1.00 0.00 147 ALA A CA 5
ATOM 7958 C C . ALA A 1 69 ? -8.572 -8.325 -3.963 1.00 0.00 147 ALA A C 5
ATOM 7959 O O . ALA A 1 69 ? -9.521 -7.573 -4.185 1.00 0.00 147 ALA A O 5
ATOM 7966 N N . PRO A 1 70 ? -8.507 -9.561 -4.487 1.00 0.00 148 PRO A N 5
ATOM 7967 C CA . PRO A 1 70 ? -9.554 -10.106 -5.356 1.00 0.00 148 PRO A CA 5
ATOM 7968 C C . PRO A 1 70 ? -10.829 -10.439 -4.589 1.00 0.00 148 PRO A C 5
ATOM 7969 O O . PRO A 1 70 ? -11.930 -10.365 -5.133 1.00 0.00 148 PRO A O 5
ATOM 7980 N N . ASN A 1 71 ? -10.672 -10.807 -3.321 1.00 0.00 149 ASN A N 5
ATOM 7981 C CA . ASN A 1 71 ? -11.812 -11.153 -2.480 1.00 0.00 149 ASN A CA 5
ATOM 7982 C C . ASN A 1 71 ? -11.865 -10.262 -1.242 1.00 0.00 149 ASN A C 5
ATOM 7983 O O . ASN A 1 71 ? -11.731 -10.739 -0.114 1.00 0.00 149 ASN A O 5
ATOM 7994 N N . GLN A 1 72 ? -12.060 -8.966 -1.460 1.00 0.00 150 GLN A N 5
ATOM 7995 C CA . GLN A 1 72 ? -12.130 -8.010 -0.362 1.00 0.00 150 GLN A CA 5
ATOM 7996 C C . GLN A 1 72 ? -13.403 -8.209 0.453 1.00 0.00 150 GLN A C 5
ATOM 7997 O O . GLN A 1 72 ? -14.512 -8.060 -0.061 1.00 0.00 150 GLN A O 5
ATOM 8011 N N . THR A 1 73 ? -13.235 -8.546 1.727 1.00 0.00 151 THR A N 5
ATOM 8012 C CA . THR A 1 73 ? -14.370 -8.766 2.616 1.00 0.00 151 THR A CA 5
ATOM 8013 C C . THR A 1 73 ? -14.423 -7.699 3.704 1.00 0.00 151 THR A C 5
ATOM 8014 O O . THR A 1 73 ? -13.443 -6.992 3.939 1.00 0.00 151 THR A O 5
ATOM 8025 N N . LYS A 1 74 ? -15.575 -7.584 4.362 1.00 0.00 152 LYS A N 5
ATOM 8026 C CA . LYS A 1 74 ? -15.761 -6.598 5.425 1.00 0.00 152 LYS A CA 5
ATOM 8027 C C . LYS A 1 74 ? -14.569 -6.578 6.378 1.00 0.00 152 LYS A C 5
ATOM 8028 O O . LYS A 1 74 ? -14.092 -5.513 6.767 1.00 0.00 152 LYS A O 5
ATOM 8047 N N . GLU A 1 75 ? -14.092 -7.762 6.750 1.00 0.00 153 GLU A N 5
ATOM 8048 C CA . GLU A 1 75 ? -12.955 -7.876 7.656 1.00 0.00 153 GLU A CA 5
ATOM 8049 C C . GLU A 1 75 ? -11.743 -7.134 7.102 1.00 0.00 153 GLU A C 5
ATOM 8050 O O . GLU A 1 75 ? -11.167 -6.276 7.772 1.00 0.00 153 GLU A O 5
ATOM 8062 N N . LEU A 1 76 ? -11.363 -7.466 5.872 1.00 0.00 154 LEU A N 5
ATOM 8063 C CA . LEU A 1 76 ? -10.223 -6.827 5.226 1.00 0.00 154 LEU A CA 5
ATOM 8064 C C . LEU A 1 76 ? -10.467 -5.329 5.070 1.00 0.00 154 LEU A C 5
ATOM 8065 O O . LEU A 1 76 ? -9.566 -4.518 5.277 1.00 0.00 154 LEU A O 5
ATOM 8081 N N . GLU A 1 77 ? -11.694 -4.974 4.707 1.00 0.00 155 GLU A N 5
ATOM 8082 C CA . GLU A 1 77 ? -12.063 -3.575 4.526 1.00 0.00 155 GLU A CA 5
ATOM 8083 C C . GLU A 1 77 ? -11.861 -2.791 5.820 1.00 0.00 155 GLU A C 5
ATOM 8084 O O . GLU A 1 77 ? -11.177 -1.768 5.838 1.00 0.00 155 GLU A O 5
ATOM 8096 N N . GLU A 1 78 ? -12.463 -3.279 6.900 1.00 0.00 156 GLU A N 5
ATOM 8097 C CA . GLU A 1 78 ? -12.354 -2.627 8.201 1.00 0.00 156 GLU A CA 5
ATOM 8098 C C . GLU A 1 78 ? -10.893 -2.455 8.608 1.00 0.00 156 GLU A C 5
ATOM 8099 O O . GLU A 1 78 ? -10.478 -1.375 9.023 1.00 0.00 156 GLU A O 5
ATOM 8111 N N . LYS A 1 79 ? -10.124 -3.534 8.506 1.00 0.00 157 LYS A N 5
ATOM 8112 C CA . LYS A 1 79 ? -8.715 -3.508 8.885 1.00 0.00 157 LYS A CA 5
ATOM 8113 C C . LYS A 1 79 ? -7.944 -2.446 8.103 1.00 0.00 157 LYS A C 5
ATOM 8114 O O . LYS A 1 79 ? -7.015 -1.833 8.630 1.00 0.00 157 LYS A O 5
ATOM 8133 N N . VAL A 1 80 ? -8.331 -2.228 6.851 1.00 0.00 158 VAL A N 5
ATOM 8134 C CA . VAL A 1 80 ? -7.667 -1.232 6.016 1.00 0.00 158 VAL A CA 5
ATOM 8135 C C . VAL A 1 80 ? -7.917 0.180 6.542 1.00 0.00 158 VAL A C 5
ATOM 8136 O O . VAL A 1 80 ? -6.982 0.958 6.733 1.00 0.00 158 VAL A O 5
ATOM 8149 N N . MET A 1 81 ? -9.186 0.502 6.774 1.00 0.00 159 MET A N 5
ATOM 8150 C CA . MET A 1 81 ? -9.563 1.819 7.277 1.00 0.00 159 MET A CA 5
ATOM 8151 C C . MET A 1 81 ? -9.069 2.023 8.706 1.00 0.00 159 MET A C 5
ATOM 8152 O O . MET A 1 81 ? -8.557 3.089 9.050 1.00 0.00 159 MET A O 5
ATOM 8166 N N . GLU A 1 82 ? -9.226 0.996 9.533 1.00 0.00 160 GLU A N 5
ATOM 8167 C CA . GLU A 1 82 ? -8.798 1.060 10.925 1.00 0.00 160 GLU A CA 5
ATOM 8168 C C . GLU A 1 82 ? -7.300 1.329 11.021 1.00 0.00 160 GLU A C 5
ATOM 8169 O O . GLU A 1 82 ? -6.869 2.263 11.696 1.00 0.00 160 GLU A O 5
ATOM 8181 N N . LEU A 1 83 ? -6.511 0.504 10.339 1.00 0.00 161 LEU A N 5
ATOM 8182 C CA . LEU A 1 83 ? -5.060 0.655 10.346 1.00 0.00 161 LEU A CA 5
ATOM 8183 C C . LEU A 1 83 ? -4.658 2.047 9.872 1.00 0.00 161 LEU A C 5
ATOM 8184 O O . LEU A 1 83 ? -3.742 2.660 10.419 1.00 0.00 161 LEU A O 5
ATOM 8200 N N . HIS A 1 84 ? -5.353 2.542 8.852 1.00 0.00 162 HIS A N 5
ATOM 8201 C CA . HIS A 1 84 ? -5.072 3.865 8.303 1.00 0.00 162 HIS A CA 5
ATOM 8202 C C . HIS A 1 84 ? -5.167 4.936 9.386 1.00 0.00 162 HIS A C 5
ATOM 8203 O O . HIS A 1 84 ? -4.218 5.687 9.616 1.00 0.00 162 HIS A O 5
ATOM 8218 N N . LYS A 1 85 ? -6.318 5.001 10.048 1.00 0.00 163 LYS A N 5
ATOM 8219 C CA . LYS A 1 85 ? -6.539 5.980 11.106 1.00 0.00 163 LYS A CA 5
ATOM 8220 C C . LYS A 1 85 ? -5.684 5.666 12.330 1.00 0.00 163 LYS A C 5
ATOM 8221 O O . LYS A 1 85 ? -5.304 6.565 13.081 1.00 0.00 163 LYS A O 5
ATOM 8240 N N . SER A 1 86 ? -5.389 4.385 12.528 1.00 0.00 164 SER A N 5
ATOM 8241 C CA . SER A 1 86 ? -4.583 3.952 13.664 1.00 0.00 164 SER A CA 5
ATOM 8242 C C . SER A 1 86 ? -3.160 4.496 13.572 1.00 0.00 164 SER A C 5
ATOM 8243 O O . SER A 1 86 ? -2.478 4.646 14.586 1.00 0.00 164 SER A O 5
ATOM 8251 N N . TYR A 1 87 ? -2.714 4.789 12.354 1.00 0.00 165 TYR A N 5
ATOM 8252 C CA . TYR A 1 87 ? -1.370 5.312 12.139 1.00 0.00 165 TYR A CA 5
ATOM 8253 C C . TYR A 1 87 ? -1.282 6.782 12.538 1.00 0.00 165 TYR A C 5
ATOM 8254 O O . TYR A 1 87 ? -2.051 7.614 12.056 1.00 0.00 165 TYR A O 5
ATOM 8272 N N . ARG A 1 88 ? -0.336 7.093 13.418 1.00 0.00 166 ARG A N 5
ATOM 8273 C CA . ARG A 1 88 ? -0.141 8.463 13.880 1.00 0.00 166 ARG A CA 5
ATOM 8274 C C . ARG A 1 88 ? 0.318 9.358 12.728 1.00 0.00 166 ARG A C 5
ATOM 8275 O O . ARG A 1 88 ? 0.075 9.048 11.562 1.00 0.00 166 ARG A O 5
ATOM 8296 N N . SER A 1 89 ? 0.977 10.468 13.056 1.00 0.00 167 SER A N 5
ATOM 8297 C CA . SER A 1 89 ? 1.462 11.398 12.043 1.00 0.00 167 SER A CA 5
ATOM 8298 C C . SER A 1 89 ? 2.565 10.763 11.201 1.00 0.00 167 SER A C 5
ATOM 8299 O O . SER A 1 89 ? 3.739 11.110 11.330 1.00 0.00 167 SER A O 5
ATOM 8307 N N . MET A 1 90 ? 2.177 9.829 10.340 1.00 0.00 168 MET A N 5
ATOM 8308 C CA . MET A 1 90 ? 3.127 9.140 9.474 1.00 0.00 168 MET A CA 5
ATOM 8309 C C . MET A 1 90 ? 3.358 9.929 8.188 1.00 0.00 168 MET A C 5
ATOM 8310 O O . MET A 1 90 ? 2.453 10.594 7.685 1.00 0.00 168 MET A O 5
ATOM 8324 N N . THR A 1 91 ? 4.575 9.846 7.658 1.00 0.00 169 THR A N 5
ATOM 8325 C CA . THR A 1 91 ? 4.923 10.549 6.428 1.00 0.00 169 THR A CA 5
ATOM 8326 C C . THR A 1 91 ? 4.779 9.627 5.222 1.00 0.00 169 THR A C 5
ATOM 8327 O O . THR A 1 91 ? 4.734 8.405 5.367 1.00 0.00 169 THR A O 5
ATOM 8338 N N . PRO A 1 92 ? 4.710 10.200 4.009 1.00 0.00 170 PRO A N 5
ATOM 8339 C CA . PRO A 1 92 ? 4.576 9.418 2.778 1.00 0.00 170 PRO A CA 5
ATOM 8340 C C . PRO A 1 92 ? 5.661 8.357 2.662 1.00 0.00 170 PRO A C 5
ATOM 8341 O O . PRO A 1 92 ? 5.376 7.178 2.453 1.00 0.00 170 PRO A O 5
ATOM 8352 N N . ALA A 1 93 ? 6.908 8.791 2.800 1.00 0.00 171 ALA A N 5
ATOM 8353 C CA . ALA A 1 93 ? 8.052 7.888 2.712 1.00 0.00 171 ALA A CA 5
ATOM 8354 C C . ALA A 1 93 ? 7.884 6.687 3.638 1.00 0.00 171 ALA A C 5
ATOM 8355 O O . ALA A 1 93 ? 8.227 5.561 3.278 1.00 0.00 171 ALA A O 5
ATOM 8362 N N . GLN A 1 94 ? 7.353 6.933 4.832 1.00 0.00 172 GLN A N 5
ATOM 8363 C CA . GLN A 1 94 ? 7.139 5.869 5.807 1.00 0.00 172 GLN A CA 5
ATOM 8364 C C . GLN A 1 94 ? 6.244 4.778 5.227 1.00 0.00 172 GLN A C 5
ATOM 8365 O O . GLN A 1 94 ? 6.508 3.588 5.396 1.00 0.00 172 GLN A O 5
ATOM 8379 N N . ALA A 1 95 ? 5.187 5.194 4.537 1.00 0.00 173 ALA A N 5
ATOM 8380 C CA . ALA A 1 95 ? 4.255 4.256 3.926 1.00 0.00 173 ALA A CA 5
ATOM 8381 C C . ALA A 1 95 ? 4.914 3.513 2.770 1.00 0.00 173 ALA A C 5
ATOM 8382 O O . ALA A 1 95 ? 4.815 2.290 2.665 1.00 0.00 173 ALA A O 5
ATOM 8389 N N . ASP A 1 96 ? 5.594 4.263 1.907 1.00 0.00 174 ASP A N 5
ATOM 8390 C CA . ASP A 1 96 ? 6.280 3.681 0.759 1.00 0.00 174 ASP A CA 5
ATOM 8391 C C . ASP A 1 96 ? 7.288 2.627 1.210 1.00 0.00 174 ASP A C 5
ATOM 8392 O O . ASP A 1 96 ? 7.394 1.551 0.618 1.00 0.00 174 ASP A O 5
ATOM 8401 N N . LEU A 1 97 ? 8.016 2.949 2.273 1.00 0.00 175 LEU A N 5
ATOM 8402 C CA . LEU A 1 97 ? 9.015 2.045 2.830 1.00 0.00 175 LEU A CA 5
ATOM 8403 C C . LEU A 1 97 ? 8.357 0.867 3.547 1.00 0.00 175 LEU A C 5
ATOM 8404 O O . LEU A 1 97 ? 8.935 -0.215 3.642 1.00 0.00 175 LEU A O 5
ATOM 8420 N N . GLU A 1 98 ? 7.153 1.091 4.063 1.00 0.00 176 GLU A N 5
ATOM 8421 C CA . GLU A 1 98 ? 6.421 0.057 4.788 1.00 0.00 176 GLU A CA 5
ATOM 8422 C C . GLU A 1 98 ? 6.052 -1.119 3.885 1.00 0.00 176 GLU A C 5
ATOM 8423 O O . GLU A 1 98 ? 6.366 -2.271 4.192 1.00 0.00 176 GLU A O 5
ATOM 8435 N N . PHE A 1 99 ? 5.385 -0.829 2.772 1.00 0.00 177 PHE A N 5
ATOM 8436 C CA . PHE A 1 99 ? 4.980 -1.876 1.841 1.00 0.00 177 PHE A CA 5
ATOM 8437 C C . PHE A 1 99 ? 6.189 -2.455 1.114 1.00 0.00 177 PHE A C 5
ATOM 8438 O O . PHE A 1 99 ? 6.299 -3.669 0.952 1.00 0.00 177 PHE A O 5
ATOM 8455 N N . LEU A 1 100 ? 7.096 -1.586 0.679 1.00 0.00 178 LEU A N 5
ATOM 8456 C CA . LEU A 1 100 ? 8.291 -2.034 -0.025 1.00 0.00 178 LEU A CA 5
ATOM 8457 C C . LEU A 1 100 ? 9.115 -2.967 0.856 1.00 0.00 178 LEU A C 5
ATOM 8458 O O . LEU A 1 100 ? 9.618 -3.990 0.394 1.00 0.00 178 LEU A O 5
ATOM 8474 N N . GLU A 1 101 ? 9.242 -2.610 2.130 1.00 0.00 179 GLU A N 5
ATOM 8475 C CA . GLU A 1 101 ? 9.998 -3.418 3.081 1.00 0.00 179 GLU A CA 5
ATOM 8476 C C . GLU A 1 101 ? 9.289 -4.737 3.356 1.00 0.00 179 GLU A C 5
ATOM 8477 O O . GLU A 1 101 ? 9.929 -5.763 3.588 1.00 0.00 179 GLU A O 5
ATOM 8489 N N . ASN A 1 102 ? 7.964 -4.702 3.317 1.00 0.00 180 ASN A N 5
ATOM 8490 C CA . ASN A 1 102 ? 7.168 -5.899 3.553 1.00 0.00 180 ASN A CA 5
ATOM 8491 C C . ASN A 1 102 ? 7.271 -6.852 2.365 1.00 0.00 180 ASN A C 5
ATOM 8492 O O . ASN A 1 102 ? 7.540 -8.041 2.531 1.00 0.00 180 ASN A O 5
ATOM 8503 N N . ALA A 1 103 ? 7.059 -6.316 1.169 1.00 0.00 181 ALA A N 5
ATOM 8504 C CA . ALA A 1 103 ? 7.130 -7.111 -0.051 1.00 0.00 181 ALA A CA 5
ATOM 8505 C C . ALA A 1 103 ? 8.529 -7.682 -0.251 1.00 0.00 181 ALA A C 5
ATOM 8506 O O . ALA A 1 103 ? 8.690 -8.816 -0.700 1.00 0.00 181 ALA A O 5
ATOM 8513 N N . LYS A 1 104 ? 9.540 -6.888 0.090 1.00 0.00 182 LYS A N 5
ATOM 8514 C CA . LYS A 1 104 ? 10.927 -7.318 -0.049 1.00 0.00 182 LYS A CA 5
ATOM 8515 C C . LYS A 1 104 ? 11.255 -8.415 0.958 1.00 0.00 182 LYS A C 5
ATOM 8516 O O . LYS A 1 104 ? 12.023 -9.331 0.665 1.00 0.00 182 LYS A O 5
ATOM 8535 N N . LYS A 1 105 ? 10.660 -8.321 2.144 1.00 0.00 183 LYS A N 5
ATOM 8536 C CA . LYS A 1 105 ? 10.882 -9.312 3.191 1.00 0.00 183 LYS A CA 5
ATOM 8537 C C . LYS A 1 105 ? 10.375 -10.685 2.759 1.00 0.00 183 LYS A C 5
ATOM 8538 O O . LYS A 1 105 ? 10.747 -11.705 3.339 1.00 0.00 183 LYS A O 5
ATOM 8557 N N . LEU A 1 106 ? 9.517 -10.702 1.745 1.00 0.00 184 LEU A N 5
ATOM 8558 C CA . LEU A 1 106 ? 8.951 -11.945 1.243 1.00 0.00 184 LEU A CA 5
ATOM 8559 C C . LEU A 1 106 ? 9.587 -12.357 -0.083 1.00 0.00 184 LEU A C 5
ATOM 8560 O O . LEU A 1 106 ? 9.477 -13.510 -0.500 1.00 0.00 184 LEU A O 5
ATOM 8576 N N . SER A 1 107 ? 10.251 -11.410 -0.741 1.00 0.00 185 SER A N 5
ATOM 8577 C CA . SER A 1 107 ? 10.903 -11.680 -2.018 1.00 0.00 185 SER A CA 5
ATOM 8578 C C . SER A 1 107 ? 9.875 -12.031 -3.089 1.00 0.00 185 SER A C 5
ATOM 8579 O O . SER A 1 107 ? 10.106 -12.908 -3.922 1.00 0.00 185 SER A O 5
ATOM 8587 N N . MET A 1 108 ? 8.740 -11.341 -3.062 1.00 0.00 186 MET A N 5
ATOM 8588 C CA . MET A 1 108 ? 7.678 -11.579 -4.032 1.00 0.00 186 MET A CA 5
ATOM 8589 C C . MET A 1 108 ? 7.782 -10.617 -5.214 1.00 0.00 186 MET A C 5
ATOM 8590 O O . MET A 1 108 ? 6.821 -10.436 -5.962 1.00 0.00 186 MET A O 5
ATOM 8604 N N . TYR A 1 109 ? 8.951 -10.003 -5.379 1.00 0.00 187 TYR A N 5
ATOM 8605 C CA . TYR A 1 109 ? 9.170 -9.063 -6.473 1.00 0.00 187 TYR A CA 5
ATOM 8606 C C . TYR A 1 109 ? 9.237 -9.792 -7.811 1.00 0.00 187 TYR A C 5
ATOM 8607 O O . TYR A 1 109 ? 10.059 -10.723 -7.936 1.00 0.00 187 TYR A O 5
ATOM 8626 N N . GLY A 1 1 ? 35.643 5.430 -2.078 1.00 0.00 79 GLY A N 6
ATOM 8627 C CA . GLY A 1 1 ? 34.454 4.627 -2.478 1.00 0.00 79 GLY A CA 6
ATOM 8628 C C . GLY A 1 1 ? 33.153 5.384 -2.294 1.00 0.00 79 GLY A C 6
ATOM 8629 O O . GLY A 1 1 ? 32.302 4.985 -1.499 1.00 0.00 79 GLY A O 6
ATOM 8635 N N . SER A 1 2 ? 32.999 6.480 -3.030 1.00 0.00 80 SER A N 6
ATOM 8636 C CA . SER A 1 2 ? 31.792 7.295 -2.944 1.00 0.00 80 SER A CA 6
ATOM 8637 C C . SER A 1 2 ? 30.988 7.215 -4.237 1.00 0.00 80 SER A C 6
ATOM 8638 O O . SER A 1 2 ? 31.551 7.230 -5.332 1.00 0.00 80 SER A O 6
ATOM 8646 N N . HIS A 1 3 ? 29.669 7.131 -4.103 1.00 0.00 81 HIS A N 6
ATOM 8647 C CA . HIS A 1 3 ? 28.787 7.049 -5.261 1.00 0.00 81 HIS A CA 6
ATOM 8648 C C . HIS A 1 3 ? 27.438 7.696 -4.964 1.00 0.00 81 HIS A C 6
ATOM 8649 O O . HIS A 1 3 ? 26.927 7.606 -3.848 1.00 0.00 81 HIS A O 6
ATOM 8664 N N . MET A 1 4 ? 26.866 8.348 -5.971 1.00 0.00 82 MET A N 6
ATOM 8665 C CA . MET A 1 4 ? 25.576 9.011 -5.819 1.00 0.00 82 MET A CA 6
ATOM 8666 C C . MET A 1 4 ? 25.072 9.531 -7.161 1.00 0.00 82 MET A C 6
ATOM 8667 O O . MET A 1 4 ? 25.858 9.797 -8.070 1.00 0.00 82 MET A O 6
ATOM 8681 N N . ASP A 1 5 ? 23.755 9.672 -7.280 1.00 0.00 83 ASP A N 6
ATOM 8682 C CA . ASP A 1 5 ? 23.148 10.160 -8.512 1.00 0.00 83 ASP A CA 6
ATOM 8683 C C . ASP A 1 5 ? 22.564 11.559 -8.316 1.00 0.00 83 ASP A C 6
ATOM 8684 O O . ASP A 1 5 ? 21.880 11.819 -7.325 1.00 0.00 83 ASP A O 6
ATOM 8693 N N . PRO A 1 6 ? 22.823 12.482 -9.260 1.00 0.00 84 PRO A N 6
ATOM 8694 C CA . PRO A 1 6 ? 22.316 13.854 -9.178 1.00 0.00 84 PRO A CA 6
ATOM 8695 C C . PRO A 1 6 ? 20.827 13.940 -9.497 1.00 0.00 84 PRO A C 6
ATOM 8696 O O . PRO A 1 6 ? 20.124 14.819 -8.998 1.00 0.00 84 PRO A O 6
ATOM 8707 N N . ALA A 1 7 ? 20.353 13.020 -10.330 1.00 0.00 85 ALA A N 6
ATOM 8708 C CA . ALA A 1 7 ? 18.948 12.988 -10.717 1.00 0.00 85 ALA A CA 6
ATOM 8709 C C . ALA A 1 7 ? 18.053 12.715 -9.513 1.00 0.00 85 ALA A C 6
ATOM 8710 O O . ALA A 1 7 ? 17.202 13.531 -9.160 1.00 0.00 85 ALA A O 6
ATOM 8717 N N . GLN A 1 8 ? 18.253 11.560 -8.885 1.00 0.00 86 GLN A N 6
ATOM 8718 C CA . GLN A 1 8 ? 17.466 11.174 -7.719 1.00 0.00 86 GLN A CA 6
ATOM 8719 C C . GLN A 1 8 ? 15.985 11.035 -8.069 1.00 0.00 86 GLN A C 6
ATOM 8720 O O . GLN A 1 8 ? 15.129 11.040 -7.185 1.00 0.00 86 GLN A O 6
ATOM 8734 N N . LEU A 1 9 ? 15.688 10.908 -9.359 1.00 0.00 87 LEU A N 6
ATOM 8735 C CA . LEU A 1 9 ? 14.309 10.764 -9.813 1.00 0.00 87 LEU A CA 6
ATOM 8736 C C . LEU A 1 9 ? 14.017 9.323 -10.219 1.00 0.00 87 LEU A C 6
ATOM 8737 O O . LEU A 1 9 ? 12.877 8.865 -10.143 1.00 0.00 87 LEU A O 6
ATOM 8753 N N . THR A 1 10 ? 15.055 8.611 -10.652 1.00 0.00 88 THR A N 6
ATOM 8754 C CA . THR A 1 10 ? 14.910 7.221 -11.072 1.00 0.00 88 THR A CA 6
ATOM 8755 C C . THR A 1 10 ? 14.247 6.386 -9.980 1.00 0.00 88 THR A C 6
ATOM 8756 O O . THR A 1 10 ? 13.290 5.656 -10.240 1.00 0.00 88 THR A O 6
ATOM 8767 N N . GLU A 1 11 ? 14.758 6.500 -8.757 1.00 0.00 89 GLU A N 6
ATOM 8768 C CA . GLU A 1 11 ? 14.208 5.757 -7.628 1.00 0.00 89 GLU A CA 6
ATOM 8769 C C . GLU A 1 11 ? 12.716 6.034 -7.477 1.00 0.00 89 GLU A C 6
ATOM 8770 O O . GLU A 1 11 ? 11.954 5.173 -7.035 1.00 0.00 89 GLU A O 6
ATOM 8782 N N . ASP A 1 12 ? 12.302 7.235 -7.865 1.00 0.00 90 ASP A N 6
ATOM 8783 C CA . ASP A 1 12 ? 10.897 7.610 -7.790 1.00 0.00 90 ASP A CA 6
ATOM 8784 C C . ASP A 1 12 ? 10.125 6.914 -8.903 1.00 0.00 90 ASP A C 6
ATOM 8785 O O . ASP A 1 12 ? 9.073 6.317 -8.672 1.00 0.00 90 ASP A O 6
ATOM 8794 N N . ILE A 1 13 ? 10.668 6.991 -10.113 1.00 0.00 91 ILE A N 6
ATOM 8795 C CA . ILE A 1 13 ? 10.053 6.367 -11.276 1.00 0.00 91 ILE A CA 6
ATOM 8796 C C . ILE A 1 13 ? 9.956 4.856 -11.095 1.00 0.00 91 ILE A C 6
ATOM 8797 O O . ILE A 1 13 ? 8.908 4.256 -11.338 1.00 0.00 91 ILE A O 6
ATOM 8813 N N . THR A 1 14 ? 11.057 4.247 -10.667 1.00 0.00 92 THR A N 6
ATOM 8814 C CA . THR A 1 14 ? 11.094 2.807 -10.457 1.00 0.00 92 THR A CA 6
ATOM 8815 C C . THR A 1 14 ? 10.091 2.391 -9.381 1.00 0.00 92 THR A C 6
ATOM 8816 O O . THR A 1 14 ? 9.300 1.473 -9.585 1.00 0.00 92 THR A O 6
ATOM 8827 N N . ARG A 1 15 ? 10.134 3.064 -8.230 1.00 0.00 93 ARG A N 6
ATOM 8828 C CA . ARG A 1 15 ? 9.236 2.751 -7.125 1.00 0.00 93 ARG A CA 6
ATOM 8829 C C . ARG A 1 15 ? 7.776 2.797 -7.565 1.00 0.00 93 ARG A C 6
ATOM 8830 O O . ARG A 1 15 ? 7.020 1.855 -7.327 1.00 0.00 93 ARG A O 6
ATOM 8851 N N . TYR A 1 16 ? 7.382 3.894 -8.206 1.00 0.00 94 TYR A N 6
ATOM 8852 C CA . TYR A 1 16 ? 6.008 4.050 -8.674 1.00 0.00 94 TYR A CA 6
ATOM 8853 C C . TYR A 1 16 ? 5.573 2.845 -9.503 1.00 0.00 94 TYR A C 6
ATOM 8854 O O . TYR A 1 16 ? 4.545 2.226 -9.226 1.00 0.00 94 TYR A O 6
ATOM 8872 N N . TYR A 1 17 ? 6.365 2.514 -10.518 1.00 0.00 95 TYR A N 6
ATOM 8873 C CA . TYR A 1 17 ? 6.062 1.380 -11.382 1.00 0.00 95 TYR A CA 6
ATOM 8874 C C . TYR A 1 17 ? 6.084 0.076 -10.590 1.00 0.00 95 TYR A C 6
ATOM 8875 O O . TYR A 1 17 ? 5.235 -0.794 -10.783 1.00 0.00 95 TYR A O 6
ATOM 8893 N N . LEU A 1 18 ? 7.063 -0.051 -9.700 1.00 0.00 96 LEU A N 6
ATOM 8894 C CA . LEU A 1 18 ? 7.205 -1.247 -8.876 1.00 0.00 96 LEU A CA 6
ATOM 8895 C C . LEU A 1 18 ? 5.934 -1.518 -8.078 1.00 0.00 96 LEU A C 6
ATOM 8896 O O . LEU A 1 18 ? 5.357 -2.603 -8.158 1.00 0.00 96 LEU A O 6
ATOM 8912 N N . CYS A 1 19 ? 5.504 -0.525 -7.308 1.00 0.00 97 CYS A N 6
ATOM 8913 C CA . CYS A 1 19 ? 4.302 -0.652 -6.492 1.00 0.00 97 CYS A CA 6
ATOM 8914 C C . CYS A 1 19 ? 3.098 -1.034 -7.348 1.00 0.00 97 CYS A C 6
ATOM 8915 O O . CYS A 1 19 ? 2.296 -1.884 -6.963 1.00 0.00 97 CYS A O 6
ATOM 8923 N N . LEU A 1 20 ? 2.980 -0.402 -8.511 1.00 0.00 98 LEU A N 6
ATOM 8924 C CA . LEU A 1 20 ? 1.875 -0.679 -9.422 1.00 0.00 98 LEU A CA 6
ATOM 8925 C C . LEU A 1 20 ? 1.871 -2.144 -9.845 1.00 0.00 98 LEU A C 6
ATOM 8926 O O . LEU A 1 20 ? 0.814 -2.757 -9.986 1.00 0.00 98 LEU A O 6
ATOM 8942 N N . GLN A 1 21 ? 3.063 -2.699 -10.048 1.00 0.00 99 GLN A N 6
ATOM 8943 C CA . GLN A 1 21 ? 3.200 -4.092 -10.457 1.00 0.00 99 GLN A CA 6
ATOM 8944 C C . GLN A 1 21 ? 2.864 -5.036 -9.306 1.00 0.00 99 GLN A C 6
ATOM 8945 O O . GLN A 1 21 ? 2.212 -6.063 -9.499 1.00 0.00 99 GLN A O 6
ATOM 8959 N N . LEU A 1 22 ? 3.317 -4.683 -8.109 1.00 0.00 100 LEU A N 6
ATOM 8960 C CA . LEU A 1 22 ? 3.070 -5.498 -6.926 1.00 0.00 100 LEU A CA 6
ATOM 8961 C C . LEU A 1 22 ? 1.600 -5.449 -6.517 1.00 0.00 100 LEU A C 6
ATOM 8962 O O . LEU A 1 22 ? 1.027 -6.457 -6.106 1.00 0.00 100 LEU A O 6
ATOM 8978 N N . ARG A 1 23 ? 0.998 -4.269 -6.621 1.00 0.00 101 ARG A N 6
ATOM 8979 C CA . ARG A 1 23 ? -0.402 -4.087 -6.248 1.00 0.00 101 ARG A CA 6
ATOM 8980 C C . ARG A 1 23 ? -1.344 -4.754 -7.248 1.00 0.00 101 ARG A C 6
ATOM 8981 O O . ARG A 1 23 ? -2.392 -5.276 -6.869 1.00 0.00 101 ARG A O 6
ATOM 9002 N N . GLN A 1 24 ? -0.967 -4.742 -8.522 1.00 0.00 102 GLN A N 6
ATOM 9003 C CA . GLN A 1 24 ? -1.787 -5.355 -9.562 1.00 0.00 102 GLN A CA 6
ATOM 9004 C C . GLN A 1 24 ? -1.745 -6.876 -9.461 1.00 0.00 102 GLN A C 6
ATOM 9005 O O . GLN A 1 24 ? -2.755 -7.551 -9.665 1.00 0.00 102 GLN A O 6
ATOM 9019 N N . ASP A 1 25 ? -0.569 -7.410 -9.148 1.00 0.00 103 ASP A N 6
ATOM 9020 C CA . ASP A 1 25 ? -0.392 -8.852 -9.022 1.00 0.00 103 ASP A CA 6
ATOM 9021 C C . ASP A 1 25 ? -1.157 -9.395 -7.820 1.00 0.00 103 ASP A C 6
ATOM 9022 O O . ASP A 1 25 ? -1.784 -10.451 -7.897 1.00 0.00 103 ASP A O 6
ATOM 9031 N N . ILE A 1 26 ? -1.099 -8.668 -6.708 1.00 0.00 104 ILE A N 6
ATOM 9032 C CA . ILE A 1 26 ? -1.786 -9.081 -5.490 1.00 0.00 104 ILE A CA 6
ATOM 9033 C C . ILE A 1 26 ? -3.299 -9.114 -5.694 1.00 0.00 104 ILE A C 6
ATOM 9034 O O . ILE A 1 26 ? -3.955 -10.103 -5.368 1.00 0.00 104 ILE A O 6
ATOM 9050 N N . VAL A 1 27 ? -3.850 -8.028 -6.229 1.00 0.00 105 VAL A N 6
ATOM 9051 C CA . VAL A 1 27 ? -5.286 -7.940 -6.467 1.00 0.00 105 VAL A CA 6
ATOM 9052 C C . VAL A 1 27 ? -5.769 -9.055 -7.388 1.00 0.00 105 VAL A C 6
ATOM 9053 O O . VAL A 1 27 ? -6.898 -9.529 -7.263 1.00 0.00 105 VAL A O 6
ATOM 9066 N N . ALA A 1 28 ? -4.912 -9.468 -8.316 1.00 0.00 106 ALA A N 6
ATOM 9067 C CA . ALA A 1 28 ? -5.259 -10.525 -9.258 1.00 0.00 106 ALA A CA 6
ATOM 9068 C C . ALA A 1 28 ? -5.062 -11.912 -8.647 1.00 0.00 106 ALA A C 6
ATOM 9069 O O . ALA A 1 28 ? -5.355 -12.924 -9.284 1.00 0.00 106 ALA A O 6
ATOM 9076 N N . GLY A 1 29 ? -4.564 -11.957 -7.414 1.00 0.00 107 GLY A N 6
ATOM 9077 C CA . GLY A 1 29 ? -4.341 -13.229 -6.754 1.00 0.00 107 GLY A CA 6
ATOM 9078 C C . GLY A 1 29 ? -3.229 -14.029 -7.403 1.00 0.00 107 GLY A C 6
ATOM 9079 O O . GLY A 1 29 ? -3.278 -15.258 -7.440 1.00 0.00 107 GLY A O 6
ATOM 9083 N N . ARG A 1 30 ? -2.223 -13.328 -7.917 1.00 0.00 108 ARG A N 6
ATOM 9084 C CA . ARG A 1 30 ? -1.092 -13.978 -8.569 1.00 0.00 108 ARG A CA 6
ATOM 9085 C C . ARG A 1 30 ? -0.048 -14.437 -7.551 1.00 0.00 108 ARG A C 6
ATOM 9086 O O . ARG A 1 30 ? 0.997 -14.970 -7.924 1.00 0.00 108 ARG A O 6
ATOM 9107 N N . LEU A 1 31 ? -0.332 -14.230 -6.266 1.00 0.00 109 LEU A N 6
ATOM 9108 C CA . LEU A 1 31 ? 0.589 -14.628 -5.209 1.00 0.00 109 LEU A CA 6
ATOM 9109 C C . LEU A 1 31 ? -0.171 -14.934 -3.918 1.00 0.00 109 LEU A C 6
ATOM 9110 O O . LEU A 1 31 ? -1.057 -14.177 -3.519 1.00 0.00 109 LEU A O 6
ATOM 9126 N N . PRO A 1 32 ? 0.161 -16.050 -3.245 1.00 0.00 110 PRO A N 6
ATOM 9127 C CA . PRO A 1 32 ? -0.502 -16.444 -1.998 1.00 0.00 110 PRO A CA 6
ATOM 9128 C C . PRO A 1 32 ? -0.132 -15.534 -0.831 1.00 0.00 110 PRO A C 6
ATOM 9129 O O . PRO A 1 32 ? 1.046 -15.353 -0.521 1.00 0.00 110 PRO A O 6
ATOM 9140 N N . CYS A 1 33 ? -1.145 -14.964 -0.187 1.00 0.00 111 CYS A N 6
ATOM 9141 C CA . CYS A 1 33 ? -0.927 -14.073 0.947 1.00 0.00 111 CYS A CA 6
ATOM 9142 C C . CYS A 1 33 ? -1.959 -14.330 2.041 1.00 0.00 111 CYS A C 6
ATOM 9143 O O . CYS A 1 33 ? -2.945 -15.034 1.824 1.00 0.00 111 CYS A O 6
ATOM 9151 N N . SER A 1 34 ? -1.724 -13.757 3.216 1.00 0.00 112 SER A N 6
ATOM 9152 C CA . SER A 1 34 ? -2.635 -13.929 4.342 1.00 0.00 112 SER A CA 6
ATOM 9153 C C . SER A 1 34 ? -3.507 -12.693 4.536 1.00 0.00 112 SER A C 6
ATOM 9154 O O . SER A 1 34 ? -3.239 -11.635 3.965 1.00 0.00 112 SER A O 6
ATOM 9162 N N . PHE A 1 35 ? -4.552 -12.834 5.346 1.00 0.00 113 PHE A N 6
ATOM 9163 C CA . PHE A 1 35 ? -5.467 -11.731 5.619 1.00 0.00 113 PHE A CA 6
ATOM 9164 C C . PHE A 1 35 ? -4.722 -10.541 6.215 1.00 0.00 113 PHE A C 6
ATOM 9165 O O . PHE A 1 35 ? -4.889 -9.406 5.769 1.00 0.00 113 PHE A O 6
ATOM 9182 N N . ALA A 1 36 ? -3.917 -10.803 7.239 1.00 0.00 114 ALA A N 6
ATOM 9183 C CA . ALA A 1 36 ? -3.168 -9.746 7.908 1.00 0.00 114 ALA A CA 6
ATOM 9184 C C . ALA A 1 36 ? -2.297 -8.969 6.929 1.00 0.00 114 ALA A C 6
ATOM 9185 O O . ALA A 1 36 ? -2.333 -7.739 6.906 1.00 0.00 114 ALA A O 6
ATOM 9192 N N . THR A 1 37 ? -1.517 -9.677 6.117 1.00 0.00 115 THR A N 6
ATOM 9193 C CA . THR A 1 37 ? -0.652 -9.024 5.145 1.00 0.00 115 THR A CA 6
ATOM 9194 C C . THR A 1 37 ? -1.479 -8.246 4.132 1.00 0.00 115 THR A C 6
ATOM 9195 O O . THR A 1 37 ? -1.163 -7.105 3.804 1.00 0.00 115 THR A O 6
ATOM 9206 N N . LEU A 1 38 ? -2.547 -8.868 3.643 1.00 0.00 116 LEU A N 6
ATOM 9207 C CA . LEU A 1 38 ? -3.423 -8.223 2.673 1.00 0.00 116 LEU A CA 6
ATOM 9208 C C . LEU A 1 38 ? -3.887 -6.869 3.194 1.00 0.00 116 LEU A C 6
ATOM 9209 O O . LEU A 1 38 ? -3.878 -5.874 2.469 1.00 0.00 116 LEU A O 6
ATOM 9225 N N . ALA A 1 39 ? -4.294 -6.842 4.458 1.00 0.00 117 ALA A N 6
ATOM 9226 C CA . ALA A 1 39 ? -4.767 -5.619 5.088 1.00 0.00 117 ALA A CA 6
ATOM 9227 C C . ALA A 1 39 ? -3.620 -4.653 5.375 1.00 0.00 117 ALA A C 6
ATOM 9228 O O . ALA A 1 39 ? -3.793 -3.436 5.300 1.00 0.00 117 ALA A O 6
ATOM 9235 N N . LEU A 1 40 ? -2.450 -5.194 5.707 1.00 0.00 118 LEU A N 6
ATOM 9236 C CA . LEU A 1 40 ? -1.287 -4.362 6.005 1.00 0.00 118 LEU A CA 6
ATOM 9237 C C . LEU A 1 40 ? -0.780 -3.657 4.749 1.00 0.00 118 LEU A C 6
ATOM 9238 O O . LEU A 1 40 ? -0.612 -2.436 4.734 1.00 0.00 118 LEU A O 6
ATOM 9254 N N . LEU A 1 41 ? -0.548 -4.431 3.694 1.00 0.00 119 LEU A N 6
ATOM 9255 C CA . LEU A 1 41 ? -0.070 -3.880 2.433 1.00 0.00 119 LEU A CA 6
ATOM 9256 C C . LEU A 1 41 ? -1.114 -2.948 1.832 1.00 0.00 119 LEU A C 6
ATOM 9257 O O . LEU A 1 41 ? -0.782 -1.942 1.204 1.00 0.00 119 LEU A O 6
ATOM 9273 N N . GLY A 1 42 ? -2.380 -3.286 2.044 1.00 0.00 120 GLY A N 6
ATOM 9274 C CA . GLY A 1 42 ? -3.460 -2.468 1.533 1.00 0.00 120 GLY A CA 6
ATOM 9275 C C . GLY A 1 42 ? -3.577 -1.157 2.283 1.00 0.00 120 GLY A C 6
ATOM 9276 O O . GLY A 1 42 ? -3.604 -0.087 1.677 1.00 0.00 120 GLY A O 6
ATOM 9280 N N . SER A 1 43 ? -3.643 -1.245 3.608 1.00 0.00 121 SER A N 6
ATOM 9281 C CA . SER A 1 43 ? -3.757 -0.061 4.452 1.00 0.00 121 SER A CA 6
ATOM 9282 C C . SER A 1 43 ? -2.627 0.925 4.172 1.00 0.00 121 SER A C 6
ATOM 9283 O O . SER A 1 43 ? -2.817 2.140 4.254 1.00 0.00 121 SER A O 6
ATOM 9291 N N . TYR A 1 44 ? -1.452 0.401 3.831 1.00 0.00 122 TYR A N 6
ATOM 9292 C CA . TYR A 1 44 ? -0.303 1.247 3.535 1.00 0.00 122 TYR A CA 6
ATOM 9293 C C . TYR A 1 44 ? -0.490 1.961 2.202 1.00 0.00 122 TYR A C 6
ATOM 9294 O O . TYR A 1 44 ? -0.273 3.168 2.097 1.00 0.00 122 TYR A O 6
ATOM 9312 N N . THR A 1 45 ? -0.900 1.208 1.184 1.00 0.00 123 THR A N 6
ATOM 9313 C CA . THR A 1 45 ? -1.121 1.775 -0.141 1.00 0.00 123 THR A CA 6
ATOM 9314 C C . THR A 1 45 ? -2.147 2.899 -0.079 1.00 0.00 123 THR A C 6
ATOM 9315 O O . THR A 1 45 ? -1.991 3.930 -0.731 1.00 0.00 123 THR A O 6
ATOM 9326 N N . ILE A 1 46 ? -3.192 2.700 0.720 1.00 0.00 124 ILE A N 6
ATOM 9327 C CA . ILE A 1 46 ? -4.232 3.707 0.874 1.00 0.00 124 ILE A CA 6
ATOM 9328 C C . ILE A 1 46 ? -3.646 4.980 1.475 1.00 0.00 124 ILE A C 6
ATOM 9329 O O . ILE A 1 46 ? -3.872 6.078 0.971 1.00 0.00 124 ILE A O 6
ATOM 9345 N N . GLN A 1 47 ? -2.885 4.820 2.553 1.00 0.00 125 GLN A N 6
ATOM 9346 C CA . GLN A 1 47 ? -2.255 5.951 3.223 1.00 0.00 125 GLN A CA 6
ATOM 9347 C C . GLN A 1 47 ? -1.376 6.733 2.247 1.00 0.00 125 GLN A C 6
ATOM 9348 O O . GLN A 1 47 ? -1.346 7.961 2.273 1.00 0.00 125 GLN A O 6
ATOM 9362 N N . SER A 1 48 ? -0.662 6.011 1.392 1.00 0.00 126 SER A N 6
ATOM 9363 C CA . SER A 1 48 ? 0.219 6.636 0.411 1.00 0.00 126 SER A CA 6
ATOM 9364 C C . SER A 1 48 ? -0.566 7.171 -0.786 1.00 0.00 126 SER A C 6
ATOM 9365 O O . SER A 1 48 ? -0.105 8.071 -1.488 1.00 0.00 126 SER A O 6
ATOM 9373 N N . GLU A 1 49 ? -1.741 6.599 -1.025 1.00 0.00 127 GLU A N 6
ATOM 9374 C CA . GLU A 1 49 ? -2.572 7.008 -2.151 1.00 0.00 127 GLU A CA 6
ATOM 9375 C C . GLU A 1 49 ? -3.370 8.259 -1.826 1.00 0.00 127 GLU A C 6
ATOM 9376 O O . GLU A 1 49 ? -3.530 9.144 -2.667 1.00 0.00 127 GLU A O 6
ATOM 9388 N N . LEU A 1 50 ? -3.902 8.310 -0.615 1.00 0.00 128 LEU A N 6
ATOM 9389 C CA . LEU A 1 50 ? -4.723 9.429 -0.188 1.00 0.00 128 LEU A CA 6
ATOM 9390 C C . LEU A 1 50 ? -4.076 10.226 0.944 1.00 0.00 128 LEU A C 6
ATOM 9391 O O . LEU A 1 50 ? -4.664 11.187 1.443 1.00 0.00 128 LEU A O 6
ATOM 9407 N N . GLY A 1 51 ? -2.871 9.836 1.347 1.00 0.00 129 GLY A N 6
ATOM 9408 C CA . GLY A 1 51 ? -2.190 10.543 2.412 1.00 0.00 129 GLY A CA 6
ATOM 9409 C C . GLY A 1 51 ? -2.943 10.477 3.723 1.00 0.00 129 GLY A C 6
ATOM 9410 O O . GLY A 1 51 ? -3.614 9.487 4.017 1.00 0.00 129 GLY A O 6
ATOM 9414 N N . ASP A 1 52 ? -2.827 11.535 4.513 1.00 0.00 130 ASP A N 6
ATOM 9415 C CA . ASP A 1 52 ? -3.496 11.608 5.809 1.00 0.00 130 ASP A CA 6
ATOM 9416 C C . ASP A 1 52 ? -4.992 11.343 5.671 1.00 0.00 130 ASP A C 6
ATOM 9417 O O . ASP A 1 52 ? -5.628 11.789 4.717 1.00 0.00 130 ASP A O 6
ATOM 9426 N N . TYR A 1 53 ? -5.548 10.611 6.633 1.00 0.00 131 TYR A N 6
ATOM 9427 C CA . TYR A 1 53 ? -6.969 10.284 6.621 1.00 0.00 131 TYR A CA 6
ATOM 9428 C C . TYR A 1 53 ? -7.820 11.549 6.662 1.00 0.00 131 TYR A C 6
ATOM 9429 O O . TYR A 1 53 ? -7.434 12.550 7.266 1.00 0.00 131 TYR A O 6
ATOM 9447 N N . ASP A 1 54 ? -8.979 11.497 6.016 1.00 0.00 132 ASP A N 6
ATOM 9448 C CA . ASP A 1 54 ? -9.886 12.638 5.977 1.00 0.00 132 ASP A CA 6
ATOM 9449 C C . ASP A 1 54 ? -11.343 12.176 5.961 1.00 0.00 132 ASP A C 6
ATOM 9450 O O . ASP A 1 54 ? -11.894 11.880 4.901 1.00 0.00 132 ASP A O 6
ATOM 9459 N N . PRO A 1 55 ? -11.989 12.108 7.139 1.00 0.00 133 PRO A N 6
ATOM 9460 C CA . PRO A 1 55 ? -13.388 11.679 7.245 1.00 0.00 133 PRO A CA 6
ATOM 9461 C C . PRO A 1 55 ? -14.350 12.666 6.591 1.00 0.00 133 PRO A C 6
ATOM 9462 O O . PRO A 1 55 ? -15.484 12.316 6.261 1.00 0.00 133 PRO A O 6
ATOM 9473 N N . GLU A 1 56 ? -13.893 13.901 6.404 1.00 0.00 134 GLU A N 6
ATOM 9474 C CA . GLU A 1 56 ? -14.716 14.934 5.788 1.00 0.00 134 GLU A CA 6
ATOM 9475 C C . GLU A 1 56 ? -15.003 14.603 4.327 1.00 0.00 134 GLU A C 6
ATOM 9476 O O . GLU A 1 56 ? -16.041 14.983 3.786 1.00 0.00 134 GLU A O 6
ATOM 9488 N N . LEU A 1 57 ? -14.075 13.893 3.692 1.00 0.00 135 LEU A N 6
ATOM 9489 C CA . LEU A 1 57 ? -14.228 13.512 2.293 1.00 0.00 135 LEU A CA 6
ATOM 9490 C C . LEU A 1 57 ? -14.913 12.155 2.170 1.00 0.00 135 LEU A C 6
ATOM 9491 O O . LEU A 1 57 ? -15.823 11.979 1.359 1.00 0.00 135 LEU A O 6
ATOM 9507 N N . HIS A 1 58 ? -14.469 11.197 2.977 1.00 0.00 136 HIS A N 6
ATOM 9508 C CA . HIS A 1 58 ? -15.039 9.854 2.957 1.00 0.00 136 HIS A CA 6
ATOM 9509 C C . HIS A 1 58 ? -15.569 9.465 4.333 1.00 0.00 136 HIS A C 6
ATOM 9510 O O . HIS A 1 58 ? -15.159 10.026 5.349 1.00 0.00 136 HIS A O 6
ATOM 9525 N N . GLY A 1 59 ? -16.483 8.500 4.358 1.00 0.00 137 GLY A N 6
ATOM 9526 C CA . GLY A 1 59 ? -17.055 8.051 5.614 1.00 0.00 137 GLY A CA 6
ATOM 9527 C C . GLY A 1 59 ? -16.730 6.601 5.914 1.00 0.00 137 GLY A C 6
ATOM 9528 O O . GLY A 1 59 ? -15.721 6.303 6.552 1.00 0.00 137 GLY A O 6
ATOM 9532 N N . VAL A 1 60 ? -17.589 5.696 5.454 1.00 0.00 138 VAL A N 6
ATOM 9533 C CA . VAL A 1 60 ? -17.388 4.269 5.678 1.00 0.00 138 VAL A CA 6
ATOM 9534 C C . VAL A 1 60 ? -17.440 3.493 4.366 1.00 0.00 138 VAL A C 6
ATOM 9535 O O . VAL A 1 60 ? -18.143 3.879 3.432 1.00 0.00 138 VAL A O 6
ATOM 9548 N N . ASP A 1 61 ? -16.691 2.397 4.305 1.00 0.00 139 ASP A N 6
ATOM 9549 C CA . ASP A 1 61 ? -16.651 1.563 3.108 1.00 0.00 139 ASP A CA 6
ATOM 9550 C C . ASP A 1 61 ? -16.169 2.360 1.897 1.00 0.00 139 ASP A C 6
ATOM 9551 O O . ASP A 1 61 ? -16.417 1.975 0.754 1.00 0.00 139 ASP A O 6
ATOM 9560 N N . TYR A 1 62 ? -15.482 3.470 2.152 1.00 0.00 140 TYR A N 6
ATOM 9561 C CA . TYR A 1 62 ? -14.971 4.315 1.078 1.00 0.00 140 TYR A CA 6
ATOM 9562 C C . TYR A 1 62 ? -13.843 3.623 0.312 1.00 0.00 140 TYR A C 6
ATOM 9563 O O . TYR A 1 62 ? -13.439 4.080 -0.757 1.00 0.00 140 TYR A O 6
ATOM 9581 N N . VAL A 1 63 ? -13.338 2.519 0.860 1.00 0.00 141 VAL A N 6
ATOM 9582 C CA . VAL A 1 63 ? -12.261 1.773 0.217 1.00 0.00 141 VAL A CA 6
ATOM 9583 C C . VAL A 1 63 ? -12.789 0.879 -0.906 1.00 0.00 141 VAL A C 6
ATOM 9584 O O . VAL A 1 63 ? -12.021 0.172 -1.559 1.00 0.00 141 VAL A O 6
ATOM 9597 N N . SER A 1 64 ? -14.101 0.918 -1.131 1.00 0.00 142 SER A N 6
ATOM 9598 C CA . SER A 1 64 ? -14.732 0.118 -2.175 1.00 0.00 142 SER A CA 6
ATOM 9599 C C . SER A 1 64 ? -14.211 0.490 -3.563 1.00 0.00 142 SER A C 6
ATOM 9600 O O . SER A 1 64 ? -14.422 -0.244 -4.528 1.00 0.00 142 SER A O 6
ATOM 9608 N N . ASP A 1 65 ? -13.525 1.626 -3.660 1.00 0.00 143 ASP A N 6
ATOM 9609 C CA . ASP A 1 65 ? -12.975 2.076 -4.933 1.00 0.00 143 ASP A CA 6
ATOM 9610 C C . ASP A 1 65 ? -11.537 1.594 -5.105 1.00 0.00 143 ASP A C 6
ATOM 9611 O O . ASP A 1 65 ? -11.055 1.437 -6.226 1.00 0.00 143 ASP A O 6
ATOM 9620 N N . PHE A 1 66 ? -10.856 1.361 -3.985 1.00 0.00 144 PHE A N 6
ATOM 9621 C CA . PHE A 1 66 ? -9.473 0.897 -4.013 1.00 0.00 144 PHE A CA 6
ATOM 9622 C C . PHE A 1 66 ? -9.406 -0.626 -3.953 1.00 0.00 144 PHE A C 6
ATOM 9623 O O . PHE A 1 66 ? -9.952 -1.247 -3.041 1.00 0.00 144 PHE A O 6
ATOM 9640 N N . LYS A 1 67 ? -8.736 -1.222 -4.934 1.00 0.00 145 LYS A N 6
ATOM 9641 C CA . LYS A 1 67 ? -8.599 -2.673 -4.997 1.00 0.00 145 LYS A CA 6
ATOM 9642 C C . LYS A 1 67 ? -7.480 -3.161 -4.081 1.00 0.00 145 LYS A C 6
ATOM 9643 O O . LYS A 1 67 ? -6.321 -3.236 -4.487 1.00 0.00 145 LYS A O 6
ATOM 9662 N N . LEU A 1 68 ? -7.836 -3.492 -2.844 1.00 0.00 146 LEU A N 6
ATOM 9663 C CA . LEU A 1 68 ? -6.862 -3.974 -1.871 1.00 0.00 146 LEU A CA 6
ATOM 9664 C C . LEU A 1 68 ? -6.596 -5.467 -2.054 1.00 0.00 146 LEU A C 6
ATOM 9665 O O . LEU A 1 68 ? -5.555 -5.976 -1.638 1.00 0.00 146 LEU A O 6
ATOM 9681 N N . ALA A 1 69 ? -7.543 -6.164 -2.677 1.00 0.00 147 ALA A N 6
ATOM 9682 C CA . ALA A 1 69 ? -7.407 -7.597 -2.911 1.00 0.00 147 ALA A CA 6
ATOM 9683 C C . ALA A 1 69 ? -8.579 -8.131 -3.730 1.00 0.00 147 ALA A C 6
ATOM 9684 O O . ALA A 1 69 ? -9.597 -7.456 -3.886 1.00 0.00 147 ALA A O 6
ATOM 9691 N N . PRO A 1 70 ? -8.452 -9.358 -4.266 1.00 0.00 148 PRO A N 6
ATOM 9692 C CA . PRO A 1 70 ? -9.509 -9.980 -5.072 1.00 0.00 148 PRO A CA 6
ATOM 9693 C C . PRO A 1 70 ? -10.757 -10.287 -4.250 1.00 0.00 148 PRO A C 6
ATOM 9694 O O . PRO A 1 70 ? -11.875 -9.976 -4.661 1.00 0.00 148 PRO A O 6
ATOM 9705 N N . ASN A 1 71 ? -10.557 -10.897 -3.087 1.00 0.00 149 ASN A N 6
ATOM 9706 C CA . ASN A 1 71 ? -11.666 -11.244 -2.206 1.00 0.00 149 ASN A CA 6
ATOM 9707 C C . ASN A 1 71 ? -11.720 -10.303 -1.006 1.00 0.00 149 ASN A C 6
ATOM 9708 O O . ASN A 1 71 ? -11.444 -10.704 0.125 1.00 0.00 149 ASN A O 6
ATOM 9719 N N . GLN A 1 72 ? -12.077 -9.048 -1.262 1.00 0.00 150 GLN A N 6
ATOM 9720 C CA . GLN A 1 72 ? -12.166 -8.049 -0.204 1.00 0.00 150 GLN A CA 6
ATOM 9721 C C . GLN A 1 72 ? -13.431 -8.245 0.627 1.00 0.00 150 GLN A C 6
ATOM 9722 O O . GLN A 1 72 ? -14.544 -8.177 0.106 1.00 0.00 150 GLN A O 6
ATOM 9736 N N . THR A 1 73 ? -13.249 -8.491 1.920 1.00 0.00 151 THR A N 6
ATOM 9737 C CA . THR A 1 73 ? -14.376 -8.699 2.824 1.00 0.00 151 THR A CA 6
ATOM 9738 C C . THR A 1 73 ? -14.435 -7.602 3.882 1.00 0.00 151 THR A C 6
ATOM 9739 O O . THR A 1 73 ? -13.461 -6.880 4.095 1.00 0.00 151 THR A O 6
ATOM 9750 N N . LYS A 1 74 ? -15.587 -7.478 4.538 1.00 0.00 152 LYS A N 6
ATOM 9751 C CA . LYS A 1 74 ? -15.782 -6.465 5.573 1.00 0.00 152 LYS A CA 6
ATOM 9752 C C . LYS A 1 74 ? -14.595 -6.412 6.530 1.00 0.00 152 LYS A C 6
ATOM 9753 O O . LYS A 1 74 ? -14.137 -5.334 6.907 1.00 0.00 152 LYS A O 6
ATOM 9772 N N . GLU A 1 75 ? -14.099 -7.582 6.920 1.00 0.00 153 GLU A N 6
ATOM 9773 C CA . GLU A 1 75 ? -12.963 -7.664 7.831 1.00 0.00 153 GLU A CA 6
ATOM 9774 C C . GLU A 1 75 ? -11.753 -6.935 7.255 1.00 0.00 153 GLU A C 6
ATOM 9775 O O . GLU A 1 75 ? -11.162 -6.077 7.912 1.00 0.00 153 GLU A O 6
ATOM 9787 N N . LEU A 1 76 ? -11.395 -7.277 6.022 1.00 0.00 154 LEU A N 6
ATOM 9788 C CA . LEU A 1 76 ? -10.260 -6.651 5.355 1.00 0.00 154 LEU A CA 6
ATOM 9789 C C . LEU A 1 76 ? -10.513 -5.160 5.158 1.00 0.00 154 LEU A C 6
ATOM 9790 O O . LEU A 1 76 ? -9.608 -4.341 5.309 1.00 0.00 154 LEU A O 6
ATOM 9806 N N . GLU A 1 77 ? -11.753 -4.818 4.824 1.00 0.00 155 GLU A N 6
ATOM 9807 C CA . GLU A 1 77 ? -12.129 -3.425 4.610 1.00 0.00 155 GLU A CA 6
ATOM 9808 C C . GLU A 1 77 ? -11.927 -2.611 5.885 1.00 0.00 155 GLU A C 6
ATOM 9809 O O . GLU A 1 77 ? -11.243 -1.587 5.880 1.00 0.00 155 GLU A O 6
ATOM 9821 N N . GLU A 1 78 ? -12.529 -3.074 6.975 1.00 0.00 156 GLU A N 6
ATOM 9822 C CA . GLU A 1 78 ? -12.421 -2.393 8.261 1.00 0.00 156 GLU A CA 6
ATOM 9823 C C . GLU A 1 78 ? -10.960 -2.218 8.668 1.00 0.00 156 GLU A C 6
ATOM 9824 O O . GLU A 1 78 ? -10.545 -1.134 9.075 1.00 0.00 156 GLU A O 6
ATOM 9836 N N . LYS A 1 79 ? -10.192 -3.297 8.574 1.00 0.00 157 LYS A N 6
ATOM 9837 C CA . LYS A 1 79 ? -8.781 -3.271 8.950 1.00 0.00 157 LYS A CA 6
ATOM 9838 C C . LYS A 1 79 ? -8.008 -2.220 8.155 1.00 0.00 157 LYS A C 6
ATOM 9839 O O . LYS A 1 79 ? -7.105 -1.573 8.685 1.00 0.00 157 LYS A O 6
ATOM 9858 N N . VAL A 1 80 ? -8.362 -2.053 6.885 1.00 0.00 158 VAL A N 6
ATOM 9859 C CA . VAL A 1 80 ? -7.691 -1.077 6.031 1.00 0.00 158 VAL A CA 6
ATOM 9860 C C . VAL A 1 80 ? -7.975 0.351 6.494 1.00 0.00 158 VAL A C 6
ATOM 9861 O O . VAL A 1 80 ? -7.054 1.142 6.699 1.00 0.00 158 VAL A O 6
ATOM 9874 N N . MET A 1 81 ? -9.254 0.674 6.653 1.00 0.00 159 MET A N 6
ATOM 9875 C CA . MET A 1 81 ? -9.660 2.007 7.085 1.00 0.00 159 MET A CA 6
ATOM 9876 C C . MET A 1 81 ? -9.210 2.284 8.517 1.00 0.00 159 MET A C 6
ATOM 9877 O O . MET A 1 81 ? -8.768 3.387 8.837 1.00 0.00 159 MET A O 6
ATOM 9891 N N . GLU A 1 82 ? -9.330 1.277 9.374 1.00 0.00 160 GLU A N 6
ATOM 9892 C CA . GLU A 1 82 ? -8.941 1.410 10.774 1.00 0.00 160 GLU A CA 6
ATOM 9893 C C . GLU A 1 82 ? -7.444 1.668 10.903 1.00 0.00 160 GLU A C 6
ATOM 9894 O O . GLU A 1 82 ? -7.019 2.558 11.639 1.00 0.00 160 GLU A O 6
ATOM 9906 N N . LEU A 1 83 ? -6.648 0.882 10.186 1.00 0.00 161 LEU A N 6
ATOM 9907 C CA . LEU A 1 83 ? -5.198 1.027 10.224 1.00 0.00 161 LEU A CA 6
ATOM 9908 C C . LEU A 1 83 ? -4.776 2.415 9.755 1.00 0.00 161 LEU A C 6
ATOM 9909 O O . LEU A 1 83 ? -3.878 3.029 10.331 1.00 0.00 161 LEU A O 6
ATOM 9925 N N . HIS A 1 84 ? -5.429 2.905 8.705 1.00 0.00 162 HIS A N 6
ATOM 9926 C CA . HIS A 1 84 ? -5.119 4.222 8.158 1.00 0.00 162 HIS A CA 6
ATOM 9927 C C . HIS A 1 84 ? -5.304 5.310 9.212 1.00 0.00 162 HIS A C 6
ATOM 9928 O O . HIS A 1 84 ? -4.379 6.065 9.507 1.00 0.00 162 HIS A O 6
ATOM 9943 N N . LYS A 1 85 ? -6.506 5.384 9.774 1.00 0.00 163 LYS A N 6
ATOM 9944 C CA . LYS A 1 85 ? -6.813 6.380 10.794 1.00 0.00 163 LYS A CA 6
ATOM 9945 C C . LYS A 1 85 ? -6.032 6.111 12.076 1.00 0.00 163 LYS A C 6
ATOM 9946 O O . LYS A 1 85 ? -5.678 7.037 12.806 1.00 0.00 163 LYS A O 6
ATOM 9965 N N . SER A 1 86 ? -5.770 4.837 12.345 1.00 0.00 164 SER A N 6
ATOM 9966 C CA . SER A 1 86 ? -5.034 4.443 13.541 1.00 0.00 164 SER A CA 6
ATOM 9967 C C . SER A 1 86 ? -3.567 4.855 13.450 1.00 0.00 164 SER A C 6
ATOM 9968 O O . SER A 1 86 ? -2.890 4.992 14.469 1.00 0.00 164 SER A O 6
ATOM 9976 N N . TYR A 1 87 ? -3.079 5.051 12.229 1.00 0.00 165 TYR A N 6
ATOM 9977 C CA . TYR A 1 87 ? -1.690 5.445 12.017 1.00 0.00 165 TYR A CA 6
ATOM 9978 C C . TYR A 1 87 ? -1.473 6.908 12.388 1.00 0.00 165 TYR A C 6
ATOM 9979 O O . TYR A 1 87 ? -2.206 7.789 11.938 1.00 0.00 165 TYR A O 6
ATOM 9997 N N . ARG A 1 88 ? -0.459 7.159 13.211 1.00 0.00 166 ARG A N 6
ATOM 9998 C CA . ARG A 1 88 ? -0.141 8.515 13.642 1.00 0.00 166 ARG A CA 6
ATOM 9999 C C . ARG A 1 88 ? 0.273 9.380 12.452 1.00 0.00 166 ARG A C 6
ATOM 10000 O O . ARG A 1 88 ? 0.016 9.028 11.301 1.00 0.00 166 ARG A O 6
ATOM 10021 N N . SER A 1 89 ? 0.914 10.511 12.735 1.00 0.00 167 SER A N 6
ATOM 10022 C CA . SER A 1 89 ? 1.362 11.421 11.686 1.00 0.00 167 SER A CA 6
ATOM 10023 C C . SER A 1 89 ? 2.475 10.788 10.858 1.00 0.00 167 SER A C 6
ATOM 10024 O O . SER A 1 89 ? 3.641 11.168 10.970 1.00 0.00 167 SER A O 6
ATOM 10032 N N . MET A 1 90 ? 2.106 9.821 10.027 1.00 0.00 168 MET A N 6
ATOM 10033 C CA . MET A 1 90 ? 3.070 9.132 9.177 1.00 0.00 168 MET A CA 6
ATOM 10034 C C . MET A 1 90 ? 3.322 9.916 7.893 1.00 0.00 168 MET A C 6
ATOM 10035 O O . MET A 1 90 ? 2.424 10.578 7.373 1.00 0.00 168 MET A O 6
ATOM 10049 N N . THR A 1 91 ? 4.547 9.833 7.385 1.00 0.00 169 THR A N 6
ATOM 10050 C CA . THR A 1 91 ? 4.917 10.531 6.159 1.00 0.00 169 THR A CA 6
ATOM 10051 C C . THR A 1 91 ? 4.873 9.582 4.966 1.00 0.00 169 THR A C 6
ATOM 10052 O O . THR A 1 91 ? 4.901 8.362 5.133 1.00 0.00 169 THR A O 6
ATOM 10063 N N . PRO A 1 92 ? 4.807 10.127 3.740 1.00 0.00 170 PRO A N 6
ATOM 10064 C CA . PRO A 1 92 ? 4.765 9.318 2.520 1.00 0.00 170 PRO A CA 6
ATOM 10065 C C . PRO A 1 92 ? 5.886 8.286 2.485 1.00 0.00 170 PRO A C 6
ATOM 10066 O O . PRO A 1 92 ? 5.642 7.097 2.280 1.00 0.00 170 PRO A O 6
ATOM 10077 N N . ALA A 1 93 ? 7.116 8.749 2.685 1.00 0.00 171 ALA A N 6
ATOM 10078 C CA . ALA A 1 93 ? 8.279 7.867 2.676 1.00 0.00 171 ALA A CA 6
ATOM 10079 C C . ALA A 1 93 ? 8.087 6.685 3.620 1.00 0.00 171 ALA A C 6
ATOM 10080 O O . ALA A 1 93 ? 8.445 5.553 3.294 1.00 0.00 171 ALA A O 6
ATOM 10087 N N . GLN A 1 94 ? 7.516 6.953 4.791 1.00 0.00 172 GLN A N 6
ATOM 10088 C CA . GLN A 1 94 ? 7.275 5.907 5.779 1.00 0.00 172 GLN A CA 6
ATOM 10089 C C . GLN A 1 94 ? 6.404 4.802 5.190 1.00 0.00 172 GLN A C 6
ATOM 10090 O O . GLN A 1 94 ? 6.661 3.616 5.400 1.00 0.00 172 GLN A O 6
ATOM 10104 N N . ALA A 1 95 ? 5.379 5.199 4.444 1.00 0.00 173 ALA A N 6
ATOM 10105 C CA . ALA A 1 95 ? 4.477 4.243 3.816 1.00 0.00 173 ALA A CA 6
ATOM 10106 C C . ALA A 1 95 ? 5.173 3.526 2.665 1.00 0.00 173 ALA A C 6
ATOM 10107 O O . ALA A 1 95 ? 5.005 2.321 2.476 1.00 0.00 173 ALA A O 6
ATOM 10114 N N . ASP A 1 96 ? 5.964 4.277 1.904 1.00 0.00 174 ASP A N 6
ATOM 10115 C CA . ASP A 1 96 ? 6.699 3.717 0.777 1.00 0.00 174 ASP A CA 6
ATOM 10116 C C . ASP A 1 96 ? 7.669 2.640 1.255 1.00 0.00 174 ASP A C 6
ATOM 10117 O O . ASP A 1 96 ? 7.785 1.570 0.652 1.00 0.00 174 ASP A O 6
ATOM 10126 N N . LEU A 1 97 ? 8.353 2.936 2.354 1.00 0.00 175 LEU A N 6
ATOM 10127 C CA . LEU A 1 97 ? 9.315 2.013 2.945 1.00 0.00 175 LEU A CA 6
ATOM 10128 C C . LEU A 1 97 ? 8.619 0.834 3.622 1.00 0.00 175 LEU A C 6
ATOM 10129 O O . LEU A 1 97 ? 9.112 -0.292 3.590 1.00 0.00 175 LEU A O 6
ATOM 10145 N N . GLU A 1 98 ? 7.482 1.108 4.255 1.00 0.00 176 GLU A N 6
ATOM 10146 C CA . GLU A 1 98 ? 6.728 0.078 4.965 1.00 0.00 176 GLU A CA 6
ATOM 10147 C C . GLU A 1 98 ? 6.289 -1.056 4.040 1.00 0.00 176 GLU A C 6
ATOM 10148 O O . GLU A 1 98 ? 6.564 -2.225 4.313 1.00 0.00 176 GLU A O 6
ATOM 10160 N N . PHE A 1 99 ? 5.610 -0.716 2.949 1.00 0.00 177 PHE A N 6
ATOM 10161 C CA . PHE A 1 99 ? 5.146 -1.730 2.006 1.00 0.00 177 PHE A CA 6
ATOM 10162 C C . PHE A 1 99 ? 6.325 -2.357 1.270 1.00 0.00 177 PHE A C 6
ATOM 10163 O O . PHE A 1 99 ? 6.413 -3.580 1.156 1.00 0.00 177 PHE A O 6
ATOM 10180 N N . LEU A 1 100 ? 7.235 -1.521 0.779 1.00 0.00 178 LEU A N 6
ATOM 10181 C CA . LEU A 1 100 ? 8.407 -2.015 0.067 1.00 0.00 178 LEU A CA 6
ATOM 10182 C C . LEU A 1 100 ? 9.209 -2.957 0.959 1.00 0.00 178 LEU A C 6
ATOM 10183 O O . LEU A 1 100 ? 9.731 -3.974 0.501 1.00 0.00 178 LEU A O 6
ATOM 10199 N N . GLU A 1 101 ? 9.293 -2.610 2.239 1.00 0.00 179 GLU A N 6
ATOM 10200 C CA . GLU A 1 101 ? 10.018 -3.413 3.210 1.00 0.00 179 GLU A CA 6
ATOM 10201 C C . GLU A 1 101 ? 9.303 -4.736 3.459 1.00 0.00 179 GLU A C 6
ATOM 10202 O O . GLU A 1 101 ? 9.937 -5.763 3.705 1.00 0.00 179 GLU A O 6
ATOM 10214 N N . ASN A 1 102 ? 7.979 -4.703 3.382 1.00 0.00 180 ASN A N 6
ATOM 10215 C CA . ASN A 1 102 ? 7.176 -5.899 3.588 1.00 0.00 180 ASN A CA 6
ATOM 10216 C C . ASN A 1 102 ? 7.288 -6.829 2.385 1.00 0.00 180 ASN A C 6
ATOM 10217 O O . ASN A 1 102 ? 7.554 -8.021 2.530 1.00 0.00 180 ASN A O 6
ATOM 10228 N N . ALA A 1 103 ? 7.092 -6.269 1.196 1.00 0.00 181 ALA A N 6
ATOM 10229 C CA . ALA A 1 103 ? 7.178 -7.044 -0.035 1.00 0.00 181 ALA A CA 6
ATOM 10230 C C . ALA A 1 103 ? 8.585 -7.597 -0.225 1.00 0.00 181 ALA A C 6
ATOM 10231 O O . ALA A 1 103 ? 8.764 -8.725 -0.683 1.00 0.00 181 ALA A O 6
ATOM 10238 N N . LYS A 1 104 ? 9.582 -6.794 0.136 1.00 0.00 182 LYS A N 6
ATOM 10239 C CA . LYS A 1 104 ? 10.975 -7.203 0.012 1.00 0.00 182 LYS A CA 6
ATOM 10240 C C . LYS A 1 104 ? 11.282 -8.359 0.958 1.00 0.00 182 LYS A C 6
ATOM 10241 O O . LYS A 1 104 ? 12.010 -9.287 0.605 1.00 0.00 182 LYS A O 6
ATOM 10260 N N . LYS A 1 105 ? 10.716 -8.299 2.160 1.00 0.00 183 LYS A N 6
ATOM 10261 C CA . LYS A 1 105 ? 10.923 -9.345 3.156 1.00 0.00 183 LYS A CA 6
ATOM 10262 C C . LYS A 1 105 ? 10.332 -10.672 2.687 1.00 0.00 183 LYS A C 6
ATOM 10263 O O . LYS A 1 105 ? 10.655 -11.730 3.227 1.00 0.00 183 LYS A O 6
ATOM 10282 N N . LEU A 1 106 ? 9.458 -10.608 1.688 1.00 0.00 184 LEU A N 6
ATOM 10283 C CA . LEU A 1 106 ? 8.815 -11.803 1.158 1.00 0.00 184 LEU A CA 6
ATOM 10284 C C . LEU A 1 106 ? 9.333 -12.151 -0.236 1.00 0.00 184 LEU A C 6
ATOM 10285 O O . LEU A 1 106 ? 9.073 -13.240 -0.748 1.00 0.00 184 LEU A O 6
ATOM 10301 N N . SER A 1 107 ? 10.067 -11.223 -0.847 1.00 0.00 185 SER A N 6
ATOM 10302 C CA . SER A 1 107 ? 10.618 -11.439 -2.181 1.00 0.00 185 SER A CA 6
ATOM 10303 C C . SER A 1 107 ? 9.506 -11.560 -3.218 1.00 0.00 185 SER A C 6
ATOM 10304 O O . SER A 1 107 ? 9.212 -12.652 -3.706 1.00 0.00 185 SER A O 6
ATOM 10312 N N . MET A 1 108 ? 8.892 -10.430 -3.552 1.00 0.00 186 MET A N 6
ATOM 10313 C CA . MET A 1 108 ? 7.813 -10.407 -4.534 1.00 0.00 186 MET A CA 6
ATOM 10314 C C . MET A 1 108 ? 8.314 -9.889 -5.879 1.00 0.00 186 MET A C 6
ATOM 10315 O O . MET A 1 108 ? 7.769 -10.232 -6.928 1.00 0.00 186 MET A O 6
ATOM 10329 N N . TYR A 1 109 ? 9.353 -9.061 -5.840 1.00 0.00 187 TYR A N 6
ATOM 10330 C CA . TYR A 1 109 ? 9.926 -8.496 -7.056 1.00 0.00 187 TYR A CA 6
ATOM 10331 C C . TYR A 1 109 ? 11.445 -8.636 -7.058 1.00 0.00 187 TYR A C 6
ATOM 10332 O O . TYR A 1 109 ? 12.003 -9.004 -8.114 1.00 0.00 187 TYR A O 6
ATOM 10351 N N . GLY A 1 1 ? 21.390 24.344 -1.996 1.00 0.00 79 GLY A N 7
ATOM 10352 C CA . GLY A 1 1 ? 22.013 23.058 -2.412 1.00 0.00 79 GLY A CA 7
ATOM 10353 C C . GLY A 1 1 ? 22.188 22.096 -1.253 1.00 0.00 79 GLY A C 7
ATOM 10354 O O . GLY A 1 1 ? 21.821 22.406 -0.119 1.00 0.00 79 GLY A O 7
ATOM 10360 N N . SER A 1 2 ? 22.751 20.926 -1.536 1.00 0.00 80 SER A N 7
ATOM 10361 C CA . SER A 1 2 ? 22.975 19.916 -0.509 1.00 0.00 80 SER A CA 7
ATOM 10362 C C . SER A 1 2 ? 21.657 19.484 0.125 1.00 0.00 80 SER A C 7
ATOM 10363 O O . SER A 1 2 ? 20.588 19.964 -0.253 1.00 0.00 80 SER A O 7
ATOM 10371 N N . HIS A 1 3 ? 21.741 18.574 1.092 1.00 0.00 81 HIS A N 7
ATOM 10372 C CA . HIS A 1 3 ? 20.558 18.071 1.784 1.00 0.00 81 HIS A CA 7
ATOM 10373 C C . HIS A 1 3 ? 19.685 17.244 0.845 1.00 0.00 81 HIS A C 7
ATOM 10374 O O . HIS A 1 3 ? 19.588 16.025 0.985 1.00 0.00 81 HIS A O 7
ATOM 10389 N N . MET A 1 4 ? 19.052 17.913 -0.114 1.00 0.00 82 MET A N 7
ATOM 10390 C CA . MET A 1 4 ? 18.189 17.237 -1.076 1.00 0.00 82 MET A CA 7
ATOM 10391 C C . MET A 1 4 ? 18.914 17.030 -2.403 1.00 0.00 82 MET A C 7
ATOM 10392 O O . MET A 1 4 ? 19.652 17.902 -2.860 1.00 0.00 82 MET A O 7
ATOM 10406 N N . ASP A 1 5 ? 18.698 15.870 -3.015 1.00 0.00 83 ASP A N 7
ATOM 10407 C CA . ASP A 1 5 ? 19.331 15.548 -4.288 1.00 0.00 83 ASP A CA 7
ATOM 10408 C C . ASP A 1 5 ? 18.283 15.364 -5.387 1.00 0.00 83 ASP A C 7
ATOM 10409 O O . ASP A 1 5 ? 17.458 14.453 -5.318 1.00 0.00 83 ASP A O 7
ATOM 10418 N N . PRO A 1 6 ? 18.299 16.228 -6.420 1.00 0.00 84 PRO A N 7
ATOM 10419 C CA . PRO A 1 6 ? 17.343 16.147 -7.529 1.00 0.00 84 PRO A CA 7
ATOM 10420 C C . PRO A 1 6 ? 17.631 14.978 -8.470 1.00 0.00 84 PRO A C 7
ATOM 10421 O O . PRO A 1 6 ? 16.861 14.712 -9.392 1.00 0.00 84 PRO A O 7
ATOM 10432 N N . ALA A 1 7 ? 18.743 14.284 -8.235 1.00 0.00 85 ALA A N 7
ATOM 10433 C CA . ALA A 1 7 ? 19.122 13.148 -9.067 1.00 0.00 85 ALA A CA 7
ATOM 10434 C C . ALA A 1 7 ? 18.450 11.857 -8.600 1.00 0.00 85 ALA A C 7
ATOM 10435 O O . ALA A 1 7 ? 18.734 10.779 -9.122 1.00 0.00 85 ALA A O 7
ATOM 10442 N N . GLN A 1 8 ? 17.557 11.968 -7.619 1.00 0.00 86 GLN A N 7
ATOM 10443 C CA . GLN A 1 8 ? 16.851 10.805 -7.094 1.00 0.00 86 GLN A CA 7
ATOM 10444 C C . GLN A 1 8 ? 15.467 10.682 -7.721 1.00 0.00 86 GLN A C 7
ATOM 10445 O O . GLN A 1 8 ? 14.524 10.212 -7.084 1.00 0.00 86 GLN A O 7
ATOM 10459 N N . LEU A 1 9 ? 15.351 11.109 -8.975 1.00 0.00 87 LEU A N 7
ATOM 10460 C CA . LEU A 1 9 ? 14.081 11.049 -9.688 1.00 0.00 87 LEU A CA 7
ATOM 10461 C C . LEU A 1 9 ? 13.781 9.626 -10.149 1.00 0.00 87 LEU A C 7
ATOM 10462 O O . LEU A 1 9 ? 12.623 9.211 -10.194 1.00 0.00 87 LEU A O 7
ATOM 10478 N N . THR A 1 10 ? 14.829 8.884 -10.490 1.00 0.00 88 THR A N 7
ATOM 10479 C CA . THR A 1 10 ? 14.673 7.508 -10.949 1.00 0.00 88 THR A CA 7
ATOM 10480 C C . THR A 1 10 ? 14.000 6.650 -9.883 1.00 0.00 88 THR A C 7
ATOM 10481 O O . THR A 1 10 ? 13.030 5.945 -10.164 1.00 0.00 88 THR A O 7
ATOM 10492 N N . GLU A 1 11 ? 14.516 6.714 -8.659 1.00 0.00 89 GLU A N 7
ATOM 10493 C CA . GLU A 1 11 ? 13.956 5.942 -7.553 1.00 0.00 89 GLU A CA 7
ATOM 10494 C C . GLU A 1 11 ? 12.460 6.204 -7.415 1.00 0.00 89 GLU A C 7
ATOM 10495 O O . GLU A 1 11 ? 11.701 5.334 -6.990 1.00 0.00 89 GLU A O 7
ATOM 10507 N N . ASP A 1 12 ? 12.042 7.408 -7.791 1.00 0.00 90 ASP A N 7
ATOM 10508 C CA . ASP A 1 12 ? 10.635 7.776 -7.724 1.00 0.00 90 ASP A CA 7
ATOM 10509 C C . ASP A 1 12 ? 9.861 7.056 -8.822 1.00 0.00 90 ASP A C 7
ATOM 10510 O O . ASP A 1 12 ? 8.807 6.469 -8.577 1.00 0.00 90 ASP A O 7
ATOM 10519 N N . ILE A 1 13 ? 10.403 7.105 -10.034 1.00 0.00 91 ILE A N 7
ATOM 10520 C CA . ILE A 1 13 ? 9.783 6.460 -11.182 1.00 0.00 91 ILE A CA 7
ATOM 10521 C C . ILE A 1 13 ? 9.699 4.948 -10.987 1.00 0.00 91 ILE A C 7
ATOM 10522 O O . ILE A 1 13 ? 8.646 4.344 -11.192 1.00 0.00 91 ILE A O 7
ATOM 10538 N N . THR A 1 14 ? 10.818 4.342 -10.601 1.00 0.00 92 THR A N 7
ATOM 10539 C CA . THR A 1 14 ? 10.869 2.899 -10.392 1.00 0.00 92 THR A CA 7
ATOM 10540 C C . THR A 1 14 ? 9.844 2.453 -9.350 1.00 0.00 92 THR A C 7
ATOM 10541 O O . THR A 1 14 ? 9.077 1.522 -9.590 1.00 0.00 92 THR A O 7
ATOM 10552 N N . ARG A 1 15 ? 9.845 3.106 -8.189 1.00 0.00 93 ARG A N 7
ATOM 10553 C CA . ARG A 1 15 ? 8.927 2.755 -7.111 1.00 0.00 93 ARG A CA 7
ATOM 10554 C C . ARG A 1 15 ? 7.477 2.768 -7.585 1.00 0.00 93 ARG A C 7
ATOM 10555 O O . ARG A 1 15 ? 6.726 1.828 -7.327 1.00 0.00 93 ARG A O 7
ATOM 10576 N N . TYR A 1 16 ? 7.086 3.831 -8.280 1.00 0.00 94 TYR A N 7
ATOM 10577 C CA . TYR A 1 16 ? 5.721 3.946 -8.786 1.00 0.00 94 TYR A CA 7
ATOM 10578 C C . TYR A 1 16 ? 5.358 2.734 -9.641 1.00 0.00 94 TYR A C 7
ATOM 10579 O O . TYR A 1 16 ? 4.347 2.072 -9.403 1.00 0.00 94 TYR A O 7
ATOM 10597 N N . TYR A 1 17 ? 6.194 2.450 -10.633 1.00 0.00 95 TYR A N 7
ATOM 10598 C CA . TYR A 1 17 ? 5.970 1.319 -11.525 1.00 0.00 95 TYR A CA 7
ATOM 10599 C C . TYR A 1 17 ? 6.080 -0.003 -10.771 1.00 0.00 95 TYR A C 7
ATOM 10600 O O . TYR A 1 17 ? 5.454 -0.995 -11.145 1.00 0.00 95 TYR A O 7
ATOM 10618 N N . LEU A 1 18 ? 6.876 -0.010 -9.706 1.00 0.00 96 LEU A N 7
ATOM 10619 C CA . LEU A 1 18 ? 7.063 -1.211 -8.900 1.00 0.00 96 LEU A CA 7
ATOM 10620 C C . LEU A 1 18 ? 5.786 -1.554 -8.142 1.00 0.00 96 LEU A C 7
ATOM 10621 O O . LEU A 1 18 ? 5.262 -2.662 -8.255 1.00 0.00 96 LEU A O 7
ATOM 10637 N N . CYS A 1 19 ? 5.289 -0.592 -7.372 1.00 0.00 97 CYS A N 7
ATOM 10638 C CA . CYS A 1 19 ? 4.070 -0.785 -6.596 1.00 0.00 97 CYS A CA 7
ATOM 10639 C C . CYS A 1 19 ? 2.911 -1.186 -7.503 1.00 0.00 97 CYS A C 7
ATOM 10640 O O . CYS A 1 19 ? 2.075 -2.009 -7.131 1.00 0.00 97 CYS A O 7
ATOM 10648 N N . LEU A 1 20 ? 2.871 -0.601 -8.695 1.00 0.00 98 LEU A N 7
ATOM 10649 C CA . LEU A 1 20 ? 1.818 -0.901 -9.657 1.00 0.00 98 LEU A CA 7
ATOM 10650 C C . LEU A 1 20 ? 1.848 -2.375 -10.049 1.00 0.00 98 LEU A C 7
ATOM 10651 O O . LEU A 1 20 ? 0.822 -3.056 -10.021 1.00 0.00 98 LEU A O 7
ATOM 10667 N N . GLN A 1 21 ? 3.031 -2.862 -10.411 1.00 0.00 99 GLN A N 7
ATOM 10668 C CA . GLN A 1 21 ? 3.195 -4.257 -10.807 1.00 0.00 99 GLN A CA 7
ATOM 10669 C C . GLN A 1 21 ? 2.910 -5.191 -9.635 1.00 0.00 99 GLN A C 7
ATOM 10670 O O . GLN A 1 21 ? 2.162 -6.159 -9.767 1.00 0.00 99 GLN A O 7
ATOM 10684 N N . LEU A 1 22 ? 3.512 -4.892 -8.487 1.00 0.00 100 LEU A N 7
ATOM 10685 C CA . LEU A 1 22 ? 3.322 -5.704 -7.290 1.00 0.00 100 LEU A CA 7
ATOM 10686 C C . LEU A 1 22 ? 1.851 -5.745 -6.890 1.00 0.00 100 LEU A C 7
ATOM 10687 O O . LEU A 1 22 ? 1.307 -6.809 -6.593 1.00 0.00 100 LEU A O 7
ATOM 10703 N N . ARG A 1 23 ? 1.213 -4.580 -6.884 1.00 0.00 101 ARG A N 7
ATOM 10704 C CA . ARG A 1 23 ? -0.196 -4.479 -6.521 1.00 0.00 101 ARG A CA 7
ATOM 10705 C C . ARG A 1 23 ? -1.075 -5.227 -7.519 1.00 0.00 101 ARG A C 7
ATOM 10706 O O . ARG A 1 23 ? -2.150 -5.715 -7.169 1.00 0.00 101 ARG A O 7
ATOM 10727 N N . GLN A 1 24 ? -0.611 -5.316 -8.761 1.00 0.00 102 GLN A N 7
ATOM 10728 C CA . GLN A 1 24 ? -1.357 -6.007 -9.807 1.00 0.00 102 GLN A CA 7
ATOM 10729 C C . GLN A 1 24 ? -1.345 -7.516 -9.582 1.00 0.00 102 GLN A C 7
ATOM 10730 O O . GLN A 1 24 ? -2.371 -8.182 -9.716 1.00 0.00 102 GLN A O 7
ATOM 10744 N N . ASP A 1 25 ? -0.175 -8.049 -9.245 1.00 0.00 103 ASP A N 7
ATOM 10745 C CA . ASP A 1 25 ? -0.026 -9.480 -9.006 1.00 0.00 103 ASP A CA 7
ATOM 10746 C C . ASP A 1 25 ? -0.762 -9.905 -7.739 1.00 0.00 103 ASP A C 7
ATOM 10747 O O . ASP A 1 25 ? -1.333 -10.995 -7.678 1.00 0.00 103 ASP A O 7
ATOM 10756 N N . ILE A 1 26 ? -0.743 -9.042 -6.729 1.00 0.00 104 ILE A N 7
ATOM 10757 C CA . ILE A 1 26 ? -1.407 -9.334 -5.464 1.00 0.00 104 ILE A CA 7
ATOM 10758 C C . ILE A 1 26 ? -2.924 -9.345 -5.624 1.00 0.00 104 ILE A C 7
ATOM 10759 O O . ILE A 1 26 ? -3.587 -10.319 -5.268 1.00 0.00 104 ILE A O 7
ATOM 10775 N N . VAL A 1 27 ? -3.471 -8.257 -6.157 1.00 0.00 105 VAL A N 7
ATOM 10776 C CA . VAL A 1 27 ? -4.910 -8.143 -6.357 1.00 0.00 105 VAL A CA 7
ATOM 10777 C C . VAL A 1 27 ? -5.430 -9.223 -7.300 1.00 0.00 105 VAL A C 7
ATOM 10778 O O . VAL A 1 27 ? -6.563 -9.684 -7.163 1.00 0.00 105 VAL A O 7
ATOM 10791 N N . ALA A 1 28 ? -4.599 -9.622 -8.257 1.00 0.00 106 ALA A N 7
ATOM 10792 C CA . ALA A 1 28 ? -4.982 -10.647 -9.221 1.00 0.00 106 ALA A CA 7
ATOM 10793 C C . ALA A 1 28 ? -4.874 -12.050 -8.623 1.00 0.00 106 ALA A C 7
ATOM 10794 O O . ALA A 1 28 ? -5.209 -13.037 -9.278 1.00 0.00 106 ALA A O 7
ATOM 10801 N N . GLY A 1 29 ? -4.403 -12.136 -7.381 1.00 0.00 107 GLY A N 7
ATOM 10802 C CA . GLY A 1 29 ? -4.264 -13.425 -6.731 1.00 0.00 107 GLY A CA 7
ATOM 10803 C C . GLY A 1 29 ? -3.240 -14.308 -7.416 1.00 0.00 107 GLY A C 7
ATOM 10804 O O . GLY A 1 29 ? -3.489 -15.490 -7.654 1.00 0.00 107 GLY A O 7
ATOM 10808 N N . ARG A 1 30 ? -2.085 -13.733 -7.734 1.00 0.00 108 ARG A N 7
ATOM 10809 C CA . ARG A 1 30 ? -1.019 -14.475 -8.396 1.00 0.00 108 ARG A CA 7
ATOM 10810 C C . ARG A 1 30 ? 0.101 -14.830 -7.419 1.00 0.00 108 ARG A C 7
ATOM 10811 O O . ARG A 1 30 ? 1.148 -15.335 -7.824 1.00 0.00 108 ARG A O 7
ATOM 10832 N N . LEU A 1 31 ? -0.122 -14.567 -6.133 1.00 0.00 109 LEU A N 7
ATOM 10833 C CA . LEU A 1 31 ? 0.872 -14.864 -5.110 1.00 0.00 109 LEU A CA 7
ATOM 10834 C C . LEU A 1 31 ? 0.206 -15.040 -3.745 1.00 0.00 109 LEU A C 7
ATOM 10835 O O . LEU A 1 31 ? -0.297 -14.077 -3.166 1.00 0.00 109 LEU A O 7
ATOM 10851 N N . PRO A 1 32 ? 0.188 -16.276 -3.211 1.00 0.00 110 PRO A N 7
ATOM 10852 C CA . PRO A 1 32 ? -0.426 -16.564 -1.911 1.00 0.00 110 PRO A CA 7
ATOM 10853 C C . PRO A 1 32 ? 0.035 -15.603 -0.820 1.00 0.00 110 PRO A C 7
ATOM 10854 O O . PRO A 1 32 ? 1.229 -15.347 -0.667 1.00 0.00 110 PRO A O 7
ATOM 10865 N N . CYS A 1 33 ? -0.922 -15.079 -0.061 1.00 0.00 111 CYS A N 7
ATOM 10866 C CA . CYS A 1 33 ? -0.618 -14.149 1.021 1.00 0.00 111 CYS A CA 7
ATOM 10867 C C . CYS A 1 33 ? -1.586 -14.340 2.186 1.00 0.00 111 CYS A C 7
ATOM 10868 O O . CYS A 1 33 ? -2.596 -15.032 2.058 1.00 0.00 111 CYS A O 7
ATOM 10876 N N . SER A 1 34 ? -1.269 -13.726 3.320 1.00 0.00 112 SER A N 7
ATOM 10877 C CA . SER A 1 34 ? -2.110 -13.833 4.507 1.00 0.00 112 SER A CA 7
ATOM 10878 C C . SER A 1 34 ? -3.002 -12.605 4.660 1.00 0.00 112 SER A C 7
ATOM 10879 O O . SER A 1 34 ? -2.720 -11.545 4.101 1.00 0.00 112 SER A O 7
ATOM 10887 N N . PHE A 1 35 ? -4.081 -12.757 5.424 1.00 0.00 113 PHE A N 7
ATOM 10888 C CA . PHE A 1 35 ? -5.019 -11.663 5.656 1.00 0.00 113 PHE A CA 7
ATOM 10889 C C . PHE A 1 35 ? -4.306 -10.447 6.239 1.00 0.00 113 PHE A C 7
ATOM 10890 O O . PHE A 1 35 ? -4.506 -9.322 5.783 1.00 0.00 113 PHE A O 7
ATOM 10907 N N . ALA A 1 36 ? -3.489 -10.677 7.262 1.00 0.00 114 ALA A N 7
ATOM 10908 C CA . ALA A 1 36 ? -2.766 -9.595 7.917 1.00 0.00 114 ALA A CA 7
ATOM 10909 C C . ALA A 1 36 ? -1.919 -8.806 6.927 1.00 0.00 114 ALA A C 7
ATOM 10910 O O . ALA A 1 36 ? -1.884 -7.576 6.979 1.00 0.00 114 ALA A O 7
ATOM 10917 N N . THR A 1 37 ? -1.241 -9.504 6.021 1.00 0.00 115 THR A N 7
ATOM 10918 C CA . THR A 1 37 ? -0.406 -8.842 5.026 1.00 0.00 115 THR A CA 7
ATOM 10919 C C . THR A 1 37 ? -1.271 -8.083 4.029 1.00 0.00 115 THR A C 7
ATOM 10920 O O . THR A 1 37 ? -0.937 -6.971 3.622 1.00 0.00 115 THR A O 7
ATOM 10931 N N . LEU A 1 38 ? -2.389 -8.689 3.644 1.00 0.00 116 LEU A N 7
ATOM 10932 C CA . LEU A 1 38 ? -3.307 -8.064 2.702 1.00 0.00 116 LEU A CA 7
ATOM 10933 C C . LEU A 1 38 ? -3.804 -6.735 3.252 1.00 0.00 116 LEU A C 7
ATOM 10934 O O . LEU A 1 38 ? -3.783 -5.716 2.561 1.00 0.00 116 LEU A O 7
ATOM 10950 N N . ALA A 1 39 ? -4.251 -6.753 4.504 1.00 0.00 117 ALA A N 7
ATOM 10951 C CA . ALA A 1 39 ? -4.755 -5.556 5.159 1.00 0.00 117 ALA A CA 7
ATOM 10952 C C . ALA A 1 39 ? -3.636 -4.551 5.418 1.00 0.00 117 ALA A C 7
ATOM 10953 O O . ALA A 1 39 ? -3.841 -3.342 5.319 1.00 0.00 117 ALA A O 7
ATOM 10960 N N . LEU A 1 40 ? -2.451 -5.058 5.747 1.00 0.00 118 LEU A N 7
ATOM 10961 C CA . LEU A 1 40 ? -1.303 -4.198 6.016 1.00 0.00 118 LEU A CA 7
ATOM 10962 C C . LEU A 1 40 ? -0.866 -3.468 4.749 1.00 0.00 118 LEU A C 7
ATOM 10963 O O . LEU A 1 40 ? -0.725 -2.243 4.740 1.00 0.00 118 LEU A O 7
ATOM 10979 N N . LEU A 1 41 ? -0.662 -4.228 3.679 1.00 0.00 119 LEU A N 7
ATOM 10980 C CA . LEU A 1 41 ? -0.249 -3.659 2.403 1.00 0.00 119 LEU A CA 7
ATOM 10981 C C . LEU A 1 41 ? -1.292 -2.666 1.901 1.00 0.00 119 LEU A C 7
ATOM 10982 O O . LEU A 1 41 ? -0.959 -1.656 1.280 1.00 0.00 119 LEU A O 7
ATOM 10998 N N . GLY A 1 42 ? -2.555 -2.960 2.189 1.00 0.00 120 GLY A N 7
ATOM 10999 C CA . GLY A 1 42 ? -3.634 -2.085 1.775 1.00 0.00 120 GLY A CA 7
ATOM 11000 C C . GLY A 1 42 ? -3.664 -0.792 2.566 1.00 0.00 120 GLY A C 7
ATOM 11001 O O . GLY A 1 42 ? -3.690 0.296 1.992 1.00 0.00 120 GLY A O 7
ATOM 11005 N N . SER A 1 43 ? -3.665 -0.913 3.890 1.00 0.00 121 SER A N 7
ATOM 11006 C CA . SER A 1 43 ? -3.700 0.250 4.772 1.00 0.00 121 SER A CA 7
ATOM 11007 C C . SER A 1 43 ? -2.586 1.238 4.441 1.00 0.00 121 SER A C 7
ATOM 11008 O O . SER A 1 43 ? -2.774 2.452 4.541 1.00 0.00 121 SER A O 7
ATOM 11016 N N . TYR A 1 44 ? -1.429 0.721 4.043 1.00 0.00 122 TYR A N 7
ATOM 11017 C CA . TYR A 1 44 ? -0.298 1.574 3.699 1.00 0.00 122 TYR A CA 7
ATOM 11018 C C . TYR A 1 44 ? -0.516 2.244 2.348 1.00 0.00 122 TYR A C 7
ATOM 11019 O O . TYR A 1 44 ? -0.271 3.441 2.192 1.00 0.00 122 TYR A O 7
ATOM 11037 N N . THR A 1 45 ? -0.983 1.470 1.374 1.00 0.00 123 THR A N 7
ATOM 11038 C CA . THR A 1 45 ? -1.239 1.998 0.039 1.00 0.00 123 THR A CA 7
ATOM 11039 C C . THR A 1 45 ? -2.304 3.087 0.092 1.00 0.00 123 THR A C 7
ATOM 11040 O O . THR A 1 45 ? -2.193 4.112 -0.581 1.00 0.00 123 THR A O 7
ATOM 11051 N N . ILE A 1 46 ? -3.333 2.862 0.904 1.00 0.00 124 ILE A N 7
ATOM 11052 C CA . ILE A 1 46 ? -4.412 3.829 1.052 1.00 0.00 124 ILE A CA 7
ATOM 11053 C C . ILE A 1 46 ? -3.879 5.133 1.639 1.00 0.00 124 ILE A C 7
ATOM 11054 O O . ILE A 1 46 ? -4.151 6.215 1.120 1.00 0.00 124 ILE A O 7
ATOM 11070 N N . GLN A 1 47 ? -3.114 5.022 2.721 1.00 0.00 125 GLN A N 7
ATOM 11071 C CA . GLN A 1 47 ? -2.537 6.191 3.374 1.00 0.00 125 GLN A CA 7
ATOM 11072 C C . GLN A 1 47 ? -1.669 6.981 2.398 1.00 0.00 125 GLN A C 7
ATOM 11073 O O . GLN A 1 47 ? -1.643 8.210 2.429 1.00 0.00 125 GLN A O 7
ATOM 11087 N N . SER A 1 48 ? -0.959 6.266 1.532 1.00 0.00 126 SER A N 7
ATOM 11088 C CA . SER A 1 48 ? -0.092 6.901 0.546 1.00 0.00 126 SER A CA 7
ATOM 11089 C C . SER A 1 48 ? -0.898 7.435 -0.636 1.00 0.00 126 SER A C 7
ATOM 11090 O O . SER A 1 48 ? -0.461 8.350 -1.335 1.00 0.00 126 SER A O 7
ATOM 11098 N N . GLU A 1 49 ? -2.069 6.848 -0.863 1.00 0.00 127 GLU A N 7
ATOM 11099 C CA . GLU A 1 49 ? -2.925 7.255 -1.971 1.00 0.00 127 GLU A CA 7
ATOM 11100 C C . GLU A 1 49 ? -3.734 8.492 -1.615 1.00 0.00 127 GLU A C 7
ATOM 11101 O O . GLU A 1 49 ? -3.892 9.401 -2.430 1.00 0.00 127 GLU A O 7
ATOM 11113 N N . LEU A 1 50 ? -4.271 8.505 -0.405 1.00 0.00 128 LEU A N 7
ATOM 11114 C CA . LEU A 1 50 ? -5.097 9.608 0.055 1.00 0.00 128 LEU A CA 7
ATOM 11115 C C . LEU A 1 50 ? -4.407 10.432 1.142 1.00 0.00 128 LEU A C 7
ATOM 11116 O O . LEU A 1 50 ? -4.977 11.399 1.647 1.00 0.00 128 LEU A O 7
ATOM 11132 N N . GLY A 1 51 ? -3.182 10.055 1.499 1.00 0.00 129 GLY A N 7
ATOM 11133 C CA . GLY A 1 51 ? -2.458 10.788 2.522 1.00 0.00 129 GLY A CA 7
ATOM 11134 C C . GLY A 1 51 ? -2.890 10.410 3.925 1.00 0.00 129 GLY A C 7
ATOM 11135 O O . GLY A 1 51 ? -2.488 9.371 4.446 1.00 0.00 129 GLY A O 7
ATOM 11139 N N . ASP A 1 52 ? -3.712 11.255 4.539 1.00 0.00 130 ASP A N 7
ATOM 11140 C CA . ASP A 1 52 ? -4.197 11.001 5.890 1.00 0.00 130 ASP A CA 7
ATOM 11141 C C . ASP A 1 52 ? -5.682 10.649 5.875 1.00 0.00 130 ASP A C 7
ATOM 11142 O O . ASP A 1 52 ? -6.293 10.544 4.812 1.00 0.00 130 ASP A O 7
ATOM 11151 N N . TYR A 1 53 ? -6.256 10.470 7.060 1.00 0.00 131 TYR A N 7
ATOM 11152 C CA . TYR A 1 53 ? -7.670 10.132 7.180 1.00 0.00 131 TYR A CA 7
ATOM 11153 C C . TYR A 1 53 ? -8.544 11.365 6.974 1.00 0.00 131 TYR A C 7
ATOM 11154 O O . TYR A 1 53 ? -8.483 12.317 7.752 1.00 0.00 131 TYR A O 7
ATOM 11172 N N . ASP A 1 54 ? -9.355 11.342 5.921 1.00 0.00 132 ASP A N 7
ATOM 11173 C CA . ASP A 1 54 ? -10.240 12.460 5.615 1.00 0.00 132 ASP A CA 7
ATOM 11174 C C . ASP A 1 54 ? -11.704 12.035 5.701 1.00 0.00 132 ASP A C 7
ATOM 11175 O O . ASP A 1 54 ? -12.286 11.583 4.715 1.00 0.00 132 ASP A O 7
ATOM 11184 N N . PRO A 1 55 ? -12.319 12.171 6.889 1.00 0.00 133 PRO A N 7
ATOM 11185 C CA . PRO A 1 55 ? -13.719 11.796 7.102 1.00 0.00 133 PRO A CA 7
ATOM 11186 C C . PRO A 1 55 ? -14.695 12.834 6.554 1.00 0.00 133 PRO A C 7
ATOM 11187 O O . PRO A 1 55 ? -15.701 12.487 5.936 1.00 0.00 133 PRO A O 7
ATOM 11198 N N . GLU A 1 56 ? -14.393 14.107 6.787 1.00 0.00 134 GLU A N 7
ATOM 11199 C CA . GLU A 1 56 ? -15.247 15.193 6.319 1.00 0.00 134 GLU A CA 7
ATOM 11200 C C . GLU A 1 56 ? -15.273 15.257 4.794 1.00 0.00 134 GLU A C 7
ATOM 11201 O O . GLU A 1 56 ? -16.212 15.791 4.203 1.00 0.00 134 GLU A O 7
ATOM 11213 N N . LEU A 1 57 ? -14.237 14.713 4.162 1.00 0.00 135 LEU A N 7
ATOM 11214 C CA . LEU A 1 57 ? -14.146 14.714 2.707 1.00 0.00 135 LEU A CA 7
ATOM 11215 C C . LEU A 1 57 ? -15.087 13.679 2.099 1.00 0.00 135 LEU A C 7
ATOM 11216 O O . LEU A 1 57 ? -15.794 13.962 1.131 1.00 0.00 135 LEU A O 7
ATOM 11232 N N . HIS A 1 58 ? -15.092 12.480 2.672 1.00 0.00 136 HIS A N 7
ATOM 11233 C CA . HIS A 1 58 ? -15.947 11.405 2.185 1.00 0.00 136 HIS A CA 7
ATOM 11234 C C . HIS A 1 58 ? -16.733 10.770 3.329 1.00 0.00 136 HIS A C 7
ATOM 11235 O O . HIS A 1 58 ? -17.888 11.120 3.570 1.00 0.00 136 HIS A O 7
ATOM 11250 N N . GLY A 1 59 ? -16.100 9.837 4.032 1.00 0.00 137 GLY A N 7
ATOM 11251 C CA . GLY A 1 59 ? -16.755 9.171 5.141 1.00 0.00 137 GLY A CA 7
ATOM 11252 C C . GLY A 1 59 ? -16.080 7.867 5.516 1.00 0.00 137 GLY A C 7
ATOM 11253 O O . GLY A 1 59 ? -15.038 7.865 6.172 1.00 0.00 137 GLY A O 7
ATOM 11257 N N . VAL A 1 60 ? -16.676 6.753 5.100 1.00 0.00 138 VAL A N 7
ATOM 11258 C CA . VAL A 1 60 ? -16.125 5.437 5.397 1.00 0.00 138 VAL A CA 7
ATOM 11259 C C . VAL A 1 60 ? -16.399 4.456 4.262 1.00 0.00 138 VAL A C 7
ATOM 11260 O O . VAL A 1 60 ? -17.215 4.724 3.379 1.00 0.00 138 VAL A O 7
ATOM 11273 N N . ASP A 1 61 ? -15.712 3.319 4.293 1.00 0.00 139 ASP A N 7
ATOM 11274 C CA . ASP A 1 61 ? -15.878 2.292 3.270 1.00 0.00 139 ASP A CA 7
ATOM 11275 C C . ASP A 1 61 ? -15.451 2.806 1.898 1.00 0.00 139 ASP A C 7
ATOM 11276 O O . ASP A 1 61 ? -15.918 2.316 0.870 1.00 0.00 139 ASP A O 7
ATOM 11285 N N . TYR A 1 62 ? -14.561 3.794 1.886 1.00 0.00 140 TYR A N 7
ATOM 11286 C CA . TYR A 1 62 ? -14.076 4.366 0.632 1.00 0.00 140 TYR A CA 7
ATOM 11287 C C . TYR A 1 62 ? -13.042 3.455 -0.031 1.00 0.00 140 TYR A C 7
ATOM 11288 O O . TYR A 1 62 ? -12.619 3.705 -1.159 1.00 0.00 140 TYR A O 7
ATOM 11306 N N . VAL A 1 63 ? -12.639 2.398 0.672 1.00 0.00 141 VAL A N 7
ATOM 11307 C CA . VAL A 1 63 ? -11.657 1.457 0.141 1.00 0.00 141 VAL A CA 7
ATOM 11308 C C . VAL A 1 63 ? -12.197 0.723 -1.086 1.00 0.00 141 VAL A C 7
ATOM 11309 O O . VAL A 1 63 ? -11.439 0.101 -1.830 1.00 0.00 141 VAL A O 7
ATOM 11322 N N . SER A 1 64 ? -13.509 0.805 -1.298 1.00 0.00 142 SER A N 7
ATOM 11323 C CA . SER A 1 64 ? -14.147 0.155 -2.438 1.00 0.00 142 SER A CA 7
ATOM 11324 C C . SER A 1 64 ? -13.628 0.715 -3.762 1.00 0.00 142 SER A C 7
ATOM 11325 O O . SER A 1 64 ? -13.836 0.118 -4.819 1.00 0.00 142 SER A O 7
ATOM 11333 N N . ASP A 1 65 ? -12.948 1.857 -3.703 1.00 0.00 143 ASP A N 7
ATOM 11334 C CA . ASP A 1 65 ? -12.400 2.481 -4.901 1.00 0.00 143 ASP A CA 7
ATOM 11335 C C . ASP A 1 65 ? -11.025 1.908 -5.229 1.00 0.00 143 ASP A C 7
ATOM 11336 O O . ASP A 1 65 ? -10.617 1.870 -6.390 1.00 0.00 143 ASP A O 7
ATOM 11345 N N . PHE A 1 66 ? -10.313 1.462 -4.198 1.00 0.00 144 PHE A N 7
ATOM 11346 C CA . PHE A 1 66 ? -8.983 0.891 -4.375 1.00 0.00 144 PHE A CA 7
ATOM 11347 C C . PHE A 1 66 ? -9.001 -0.615 -4.133 1.00 0.00 144 PHE A C 7
ATOM 11348 O O . PHE A 1 66 ? -9.340 -1.075 -3.043 1.00 0.00 144 PHE A O 7
ATOM 11365 N N . LYS A 1 67 ? -8.637 -1.379 -5.158 1.00 0.00 145 LYS A N 7
ATOM 11366 C CA . LYS A 1 67 ? -8.613 -2.834 -5.057 1.00 0.00 145 LYS A CA 7
ATOM 11367 C C . LYS A 1 67 ? -7.329 -3.316 -4.389 1.00 0.00 145 LYS A C 7
ATOM 11368 O O . LYS A 1 67 ? -6.283 -3.415 -5.030 1.00 0.00 145 LYS A O 7
ATOM 11387 N N . LEU A 1 68 ? -7.418 -3.617 -3.097 1.00 0.00 146 LEU A N 7
ATOM 11388 C CA . LEU A 1 68 ? -6.264 -4.091 -2.339 1.00 0.00 146 LEU A CA 7
ATOM 11389 C C . LEU A 1 68 ? -6.187 -5.616 -2.346 1.00 0.00 146 LEU A C 7
ATOM 11390 O O . LEU A 1 68 ? -5.152 -6.194 -2.012 1.00 0.00 146 LEU A O 7
ATOM 11406 N N . ALA A 1 69 ? -7.283 -6.265 -2.728 1.00 0.00 147 ALA A N 7
ATOM 11407 C CA . ALA A 1 69 ? -7.329 -7.721 -2.777 1.00 0.00 147 ALA A CA 7
ATOM 11408 C C . ALA A 1 69 ? -8.496 -8.206 -3.631 1.00 0.00 147 ALA A C 7
ATOM 11409 O O . ALA A 1 69 ? -9.487 -7.496 -3.804 1.00 0.00 147 ALA A O 7
ATOM 11416 N N . PRO A 1 70 ? -8.395 -9.430 -4.179 1.00 0.00 148 PRO A N 7
ATOM 11417 C CA . PRO A 1 70 ? -9.450 -10.008 -5.018 1.00 0.00 148 PRO A CA 7
ATOM 11418 C C . PRO A 1 70 ? -10.726 -10.285 -4.231 1.00 0.00 148 PRO A C 7
ATOM 11419 O O . PRO A 1 70 ? -11.820 -9.901 -4.647 1.00 0.00 148 PRO A O 7
ATOM 11430 N N . ASN A 1 71 ? -10.579 -10.951 -3.091 1.00 0.00 149 ASN A N 7
ATOM 11431 C CA . ASN A 1 71 ? -11.719 -11.276 -2.242 1.00 0.00 149 ASN A CA 7
ATOM 11432 C C . ASN A 1 71 ? -11.765 -10.357 -1.025 1.00 0.00 149 ASN A C 7
ATOM 11433 O O . ASN A 1 71 ? -11.538 -10.791 0.104 1.00 0.00 149 ASN A O 7
ATOM 11444 N N . GLN A 1 72 ? -12.058 -9.082 -1.265 1.00 0.00 150 GLN A N 7
ATOM 11445 C CA . GLN A 1 72 ? -12.130 -8.100 -0.189 1.00 0.00 150 GLN A CA 7
ATOM 11446 C C . GLN A 1 72 ? -13.379 -8.306 0.659 1.00 0.00 150 GLN A C 7
ATOM 11447 O O . GLN A 1 72 ? -14.503 -8.178 0.173 1.00 0.00 150 GLN A O 7
ATOM 11461 N N . THR A 1 73 ? -13.173 -8.626 1.932 1.00 0.00 151 THR A N 7
ATOM 11462 C CA . THR A 1 73 ? -14.282 -8.849 2.854 1.00 0.00 151 THR A CA 7
ATOM 11463 C C . THR A 1 73 ? -14.319 -7.767 3.927 1.00 0.00 151 THR A C 7
ATOM 11464 O O . THR A 1 73 ? -13.332 -7.064 4.146 1.00 0.00 151 THR A O 7
ATOM 11475 N N . LYS A 1 74 ? -15.465 -7.634 4.592 1.00 0.00 152 LYS A N 7
ATOM 11476 C CA . LYS A 1 74 ? -15.637 -6.632 5.642 1.00 0.00 152 LYS A CA 7
ATOM 11477 C C . LYS A 1 74 ? -14.434 -6.601 6.582 1.00 0.00 152 LYS A C 7
ATOM 11478 O O . LYS A 1 74 ? -13.969 -5.531 6.973 1.00 0.00 152 LYS A O 7
ATOM 11497 N N . GLU A 1 75 ? -13.936 -7.779 6.942 1.00 0.00 153 GLU A N 7
ATOM 11498 C CA . GLU A 1 75 ? -12.788 -7.881 7.836 1.00 0.00 153 GLU A CA 7
ATOM 11499 C C . GLU A 1 75 ? -11.584 -7.138 7.263 1.00 0.00 153 GLU A C 7
ATOM 11500 O O . GLU A 1 75 ? -10.981 -6.303 7.935 1.00 0.00 153 GLU A O 7
ATOM 11512 N N . LEU A 1 76 ? -11.242 -7.445 6.015 1.00 0.00 154 LEU A N 7
ATOM 11513 C CA . LEU A 1 76 ? -10.114 -6.802 5.353 1.00 0.00 154 LEU A CA 7
ATOM 11514 C C . LEU A 1 76 ? -10.348 -5.300 5.239 1.00 0.00 154 LEU A C 7
ATOM 11515 O O . LEU A 1 76 ? -9.468 -4.497 5.546 1.00 0.00 154 LEU A O 7
ATOM 11531 N N . GLU A 1 77 ? -11.546 -4.930 4.799 1.00 0.00 155 GLU A N 7
ATOM 11532 C CA . GLU A 1 77 ? -11.907 -3.525 4.645 1.00 0.00 155 GLU A CA 7
ATOM 11533 C C . GLU A 1 77 ? -11.737 -2.775 5.964 1.00 0.00 155 GLU A C 7
ATOM 11534 O O . GLU A 1 77 ? -11.071 -1.740 6.021 1.00 0.00 155 GLU A O 7
ATOM 11546 N N . GLU A 1 78 ? -12.344 -3.305 7.022 1.00 0.00 156 GLU A N 7
ATOM 11547 C CA . GLU A 1 78 ? -12.263 -2.689 8.343 1.00 0.00 156 GLU A CA 7
ATOM 11548 C C . GLU A 1 78 ? -10.810 -2.447 8.744 1.00 0.00 156 GLU A C 7
ATOM 11549 O O . GLU A 1 78 ? -10.435 -1.334 9.112 1.00 0.00 156 GLU A O 7
ATOM 11561 N N . LYS A 1 79 ? -10.004 -3.501 8.687 1.00 0.00 157 LYS A N 7
ATOM 11562 C CA . LYS A 1 79 ? -8.597 -3.409 9.062 1.00 0.00 157 LYS A CA 7
ATOM 11563 C C . LYS A 1 79 ? -7.874 -2.351 8.232 1.00 0.00 157 LYS A C 7
ATOM 11564 O O . LYS A 1 79 ? -6.915 -1.735 8.698 1.00 0.00 157 LYS A O 7
ATOM 11583 N N . VAL A 1 80 ? -8.343 -2.132 7.008 1.00 0.00 158 VAL A N 7
ATOM 11584 C CA . VAL A 1 80 ? -7.739 -1.134 6.134 1.00 0.00 158 VAL A CA 7
ATOM 11585 C C . VAL A 1 80 ? -7.964 0.270 6.686 1.00 0.00 158 VAL A C 7
ATOM 11586 O O . VAL A 1 80 ? -7.022 1.049 6.839 1.00 0.00 158 VAL A O 7
ATOM 11599 N N . MET A 1 81 ? -9.219 0.584 6.990 1.00 0.00 159 MET A N 7
ATOM 11600 C CA . MET A 1 81 ? -9.574 1.891 7.531 1.00 0.00 159 MET A CA 7
ATOM 11601 C C . MET A 1 81 ? -9.016 2.064 8.939 1.00 0.00 159 MET A C 7
ATOM 11602 O O . MET A 1 81 ? -8.490 3.122 9.284 1.00 0.00 159 MET A O 7
ATOM 11616 N N . GLU A 1 82 ? -9.134 1.016 9.749 1.00 0.00 160 GLU A N 7
ATOM 11617 C CA . GLU A 1 82 ? -8.641 1.048 11.121 1.00 0.00 160 GLU A CA 7
ATOM 11618 C C . GLU A 1 82 ? -7.151 1.368 11.154 1.00 0.00 160 GLU A C 7
ATOM 11619 O O . GLU A 1 82 ? -6.714 2.268 11.871 1.00 0.00 160 GLU A O 7
ATOM 11631 N N . LEU A 1 83 ? -6.375 0.627 10.370 1.00 0.00 161 LEU A N 7
ATOM 11632 C CA . LEU A 1 83 ? -4.934 0.833 10.307 1.00 0.00 161 LEU A CA 7
ATOM 11633 C C . LEU A 1 83 ? -4.612 2.244 9.825 1.00 0.00 161 LEU A C 7
ATOM 11634 O O . LEU A 1 83 ? -3.678 2.879 10.313 1.00 0.00 161 LEU A O 7
ATOM 11650 N N . HIS A 1 84 ? -5.395 2.730 8.866 1.00 0.00 162 HIS A N 7
ATOM 11651 C CA . HIS A 1 84 ? -5.195 4.069 8.322 1.00 0.00 162 HIS A CA 7
ATOM 11652 C C . HIS A 1 84 ? -5.394 5.126 9.404 1.00 0.00 162 HIS A C 7
ATOM 11653 O O . HIS A 1 84 ? -4.503 5.932 9.669 1.00 0.00 162 HIS A O 7
ATOM 11668 N N . LYS A 1 85 ? -6.568 5.112 10.028 1.00 0.00 163 LYS A N 7
ATOM 11669 C CA . LYS A 1 85 ? -6.882 6.067 11.084 1.00 0.00 163 LYS A CA 7
ATOM 11670 C C . LYS A 1 85 ? -5.922 5.909 12.259 1.00 0.00 163 LYS A C 7
ATOM 11671 O O . LYS A 1 85 ? -5.572 6.883 12.924 1.00 0.00 163 LYS A O 7
ATOM 11690 N N . SER A 1 86 ? -5.503 4.672 12.508 1.00 0.00 164 SER A N 7
ATOM 11691 C CA . SER A 1 86 ? -4.586 4.378 13.605 1.00 0.00 164 SER A CA 7
ATOM 11692 C C . SER A 1 86 ? -3.323 5.230 13.513 1.00 0.00 164 SER A C 7
ATOM 11693 O O . SER A 1 86 ? -2.650 5.466 14.517 1.00 0.00 164 SER A O 7
ATOM 11701 N N . TYR A 1 87 ? -3.006 5.694 12.307 1.00 0.00 165 TYR A N 7
ATOM 11702 C CA . TYR A 1 87 ? -1.825 6.522 12.095 1.00 0.00 165 TYR A CA 7
ATOM 11703 C C . TYR A 1 87 ? -2.192 8.002 12.139 1.00 0.00 165 TYR A C 7
ATOM 11704 O O . TYR A 1 87 ? -3.169 8.425 11.523 1.00 0.00 165 TYR A O 7
ATOM 11722 N N . ARG A 1 88 ? -1.409 8.785 12.874 1.00 0.00 166 ARG A N 7
ATOM 11723 C CA . ARG A 1 88 ? -1.667 10.216 12.994 1.00 0.00 166 ARG A CA 7
ATOM 11724 C C . ARG A 1 88 ? -0.400 11.048 12.787 1.00 0.00 166 ARG A C 7
ATOM 11725 O O . ARG A 1 88 ? -0.456 12.277 12.784 1.00 0.00 166 ARG A O 7
ATOM 11746 N N . SER A 1 89 ? 0.740 10.383 12.618 1.00 0.00 167 SER A N 7
ATOM 11747 C CA . SER A 1 89 ? 2.002 11.088 12.418 1.00 0.00 167 SER A CA 7
ATOM 11748 C C . SER A 1 89 ? 2.896 10.387 11.394 1.00 0.00 167 SER A C 7
ATOM 11749 O O . SER A 1 89 ? 4.045 10.782 11.199 1.00 0.00 167 SER A O 7
ATOM 11757 N N . MET A 1 90 ? 2.376 9.349 10.742 1.00 0.00 168 MET A N 7
ATOM 11758 C CA . MET A 1 90 ? 3.153 8.615 9.749 1.00 0.00 168 MET A CA 7
ATOM 11759 C C . MET A 1 90 ? 3.446 9.486 8.532 1.00 0.00 168 MET A C 7
ATOM 11760 O O . MET A 1 90 ? 2.634 10.329 8.148 1.00 0.00 168 MET A O 7
ATOM 11774 N N . THR A 1 91 ? 4.609 9.273 7.926 1.00 0.00 169 THR A N 7
ATOM 11775 C CA . THR A 1 91 ? 5.013 10.033 6.750 1.00 0.00 169 THR A CA 7
ATOM 11776 C C . THR A 1 91 ? 4.874 9.186 5.489 1.00 0.00 169 THR A C 7
ATOM 11777 O O . THR A 1 91 ? 4.864 7.957 5.556 1.00 0.00 169 THR A O 7
ATOM 11788 N N . PRO A 1 92 ? 4.768 9.832 4.315 1.00 0.00 170 PRO A N 7
ATOM 11789 C CA . PRO A 1 92 ? 4.635 9.128 3.038 1.00 0.00 170 PRO A CA 7
ATOM 11790 C C . PRO A 1 92 ? 5.699 8.050 2.872 1.00 0.00 170 PRO A C 7
ATOM 11791 O O . PRO A 1 92 ? 5.384 6.888 2.614 1.00 0.00 170 PRO A O 7
ATOM 11802 N N . ALA A 1 93 ? 6.961 8.443 3.021 1.00 0.00 171 ALA A N 7
ATOM 11803 C CA . ALA A 1 93 ? 8.077 7.512 2.887 1.00 0.00 171 ALA A CA 7
ATOM 11804 C C . ALA A 1 93 ? 7.890 6.293 3.784 1.00 0.00 171 ALA A C 7
ATOM 11805 O O . ALA A 1 93 ? 8.188 5.166 3.387 1.00 0.00 171 ALA A O 7
ATOM 11812 N N . GLN A 1 94 ? 7.392 6.524 4.996 1.00 0.00 172 GLN A N 7
ATOM 11813 C CA . GLN A 1 94 ? 7.163 5.441 5.946 1.00 0.00 172 GLN A CA 7
ATOM 11814 C C . GLN A 1 94 ? 6.223 4.397 5.352 1.00 0.00 172 GLN A C 7
ATOM 11815 O O . GLN A 1 94 ? 6.417 3.196 5.534 1.00 0.00 172 GLN A O 7
ATOM 11829 N N . ALA A 1 95 ? 5.208 4.867 4.634 1.00 0.00 173 ALA A N 7
ATOM 11830 C CA . ALA A 1 95 ? 4.243 3.977 4.004 1.00 0.00 173 ALA A CA 7
ATOM 11831 C C . ALA A 1 95 ? 4.855 3.297 2.785 1.00 0.00 173 ALA A C 7
ATOM 11832 O O . ALA A 1 95 ? 4.683 2.095 2.578 1.00 0.00 173 ALA A O 7
ATOM 11839 N N . ASP A 1 96 ? 5.578 4.076 1.986 1.00 0.00 174 ASP A N 7
ATOM 11840 C CA . ASP A 1 96 ? 6.228 3.553 0.791 1.00 0.00 174 ASP A CA 7
ATOM 11841 C C . ASP A 1 96 ? 7.209 2.443 1.158 1.00 0.00 174 ASP A C 7
ATOM 11842 O O . ASP A 1 96 ? 7.269 1.401 0.501 1.00 0.00 174 ASP A O 7
ATOM 11851 N N . LEU A 1 97 ? 7.965 2.675 2.226 1.00 0.00 175 LEU A N 7
ATOM 11852 C CA . LEU A 1 97 ? 8.941 1.707 2.710 1.00 0.00 175 LEU A CA 7
ATOM 11853 C C . LEU A 1 97 ? 8.254 0.512 3.366 1.00 0.00 175 LEU A C 7
ATOM 11854 O O . LEU A 1 97 ? 8.762 -0.608 3.329 1.00 0.00 175 LEU A O 7
ATOM 11870 N N . GLU A 1 98 ? 7.103 0.766 3.980 1.00 0.00 176 GLU A N 7
ATOM 11871 C CA . GLU A 1 98 ? 6.346 -0.278 4.665 1.00 0.00 176 GLU A CA 7
ATOM 11872 C C . GLU A 1 98 ? 5.925 -1.393 3.711 1.00 0.00 176 GLU A C 7
ATOM 11873 O O . GLU A 1 98 ? 6.198 -2.568 3.962 1.00 0.00 176 GLU A O 7
ATOM 11885 N N . PHE A 1 99 ? 5.262 -1.027 2.619 1.00 0.00 177 PHE A N 7
ATOM 11886 C CA . PHE A 1 99 ? 4.811 -2.013 1.644 1.00 0.00 177 PHE A CA 7
ATOM 11887 C C . PHE A 1 99 ? 5.994 -2.600 0.882 1.00 0.00 177 PHE A C 7
ATOM 11888 O O . PHE A 1 99 ? 6.093 -3.815 0.716 1.00 0.00 177 PHE A O 7
ATOM 11905 N N . LEU A 1 100 ? 6.891 -1.734 0.422 1.00 0.00 178 LEU A N 7
ATOM 11906 C CA . LEU A 1 100 ? 8.064 -2.183 -0.317 1.00 0.00 178 LEU A CA 7
ATOM 11907 C C . LEU A 1 100 ? 8.895 -3.143 0.526 1.00 0.00 178 LEU A C 7
ATOM 11908 O O . LEU A 1 100 ? 9.375 -4.162 0.032 1.00 0.00 178 LEU A O 7
ATOM 11924 N N . GLU A 1 101 ? 9.050 -2.815 1.805 1.00 0.00 179 GLU A N 7
ATOM 11925 C CA . GLU A 1 101 ? 9.812 -3.650 2.723 1.00 0.00 179 GLU A CA 7
ATOM 11926 C C . GLU A 1 101 ? 9.092 -4.969 2.973 1.00 0.00 179 GLU A C 7
ATOM 11927 O O . GLU A 1 101 ? 9.723 -6.010 3.168 1.00 0.00 179 GLU A O 7
ATOM 11939 N N . ASN A 1 102 ? 7.766 -4.920 2.950 1.00 0.00 180 ASN A N 7
ATOM 11940 C CA . ASN A 1 102 ? 6.960 -6.115 3.159 1.00 0.00 180 ASN A CA 7
ATOM 11941 C C . ASN A 1 102 ? 7.071 -7.041 1.953 1.00 0.00 180 ASN A C 7
ATOM 11942 O O . ASN A 1 102 ? 7.336 -8.234 2.092 1.00 0.00 180 ASN A O 7
ATOM 11953 N N . ALA A 1 103 ? 6.873 -6.475 0.768 1.00 0.00 181 ALA A N 7
ATOM 11954 C CA . ALA A 1 103 ? 6.956 -7.240 -0.469 1.00 0.00 181 ALA A CA 7
ATOM 11955 C C . ALA A 1 103 ? 8.351 -7.830 -0.646 1.00 0.00 181 ALA A C 7
ATOM 11956 O O . ALA A 1 103 ? 8.504 -8.957 -1.116 1.00 0.00 181 ALA A O 7
ATOM 11963 N N . LYS A 1 104 ? 9.366 -7.061 -0.262 1.00 0.00 182 LYS A N 7
ATOM 11964 C CA . LYS A 1 104 ? 10.749 -7.511 -0.375 1.00 0.00 182 LYS A CA 7
ATOM 11965 C C . LYS A 1 104 ? 11.021 -8.658 0.592 1.00 0.00 182 LYS A C 7
ATOM 11966 O O . LYS A 1 104 ? 11.792 -9.569 0.288 1.00 0.00 182 LYS A O 7
ATOM 11985 N N . LYS A 1 105 ? 10.378 -8.612 1.755 1.00 0.00 183 LYS A N 7
ATOM 11986 C CA . LYS A 1 105 ? 10.545 -9.652 2.763 1.00 0.00 183 LYS A CA 7
ATOM 11987 C C . LYS A 1 105 ? 9.946 -10.974 2.290 1.00 0.00 183 LYS A C 7
ATOM 11988 O O . LYS A 1 105 ? 10.281 -12.039 2.809 1.00 0.00 183 LYS A O 7
ATOM 12007 N N . LEU A 1 106 ? 9.051 -10.897 1.310 1.00 0.00 184 LEU A N 7
ATOM 12008 C CA . LEU A 1 106 ? 8.399 -12.085 0.778 1.00 0.00 184 LEU A CA 7
ATOM 12009 C C . LEU A 1 106 ? 8.967 -12.478 -0.585 1.00 0.00 184 LEU A C 7
ATOM 12010 O O . LEU A 1 106 ? 8.376 -13.287 -1.301 1.00 0.00 184 LEU A O 7
ATOM 12026 N N . SER A 1 107 ? 10.115 -11.904 -0.938 1.00 0.00 185 SER A N 7
ATOM 12027 C CA . SER A 1 107 ? 10.758 -12.200 -2.215 1.00 0.00 185 SER A CA 7
ATOM 12028 C C . SER A 1 107 ? 9.793 -11.987 -3.378 1.00 0.00 185 SER A C 7
ATOM 12029 O O . SER A 1 107 ? 9.841 -12.705 -4.377 1.00 0.00 185 SER A O 7
ATOM 12037 N N . MET A 1 108 ? 8.916 -10.997 -3.240 1.00 0.00 186 MET A N 7
ATOM 12038 C CA . MET A 1 108 ? 7.939 -10.690 -4.278 1.00 0.00 186 MET A CA 7
ATOM 12039 C C . MET A 1 108 ? 8.630 -10.346 -5.593 1.00 0.00 186 MET A C 7
ATOM 12040 O O . MET A 1 108 ? 8.142 -10.688 -6.670 1.00 0.00 186 MET A O 7
ATOM 12054 N N . TYR A 1 109 ? 9.769 -9.668 -5.498 1.00 0.00 187 TYR A N 7
ATOM 12055 C CA . TYR A 1 109 ? 10.527 -9.278 -6.682 1.00 0.00 187 TYR A CA 7
ATOM 12056 C C . TYR A 1 109 ? 12.017 -9.191 -6.369 1.00 0.00 187 TYR A C 7
ATOM 12057 O O . TYR A 1 109 ? 12.783 -10.020 -6.904 1.00 0.00 187 TYR A O 7
ATOM 12076 N N . GLY A 1 1 ? 27.071 16.945 -14.250 1.00 0.00 79 GLY A N 8
ATOM 12077 C CA . GLY A 1 1 ? 25.841 16.756 -15.068 1.00 0.00 79 GLY A CA 8
ATOM 12078 C C . GLY A 1 1 ? 26.084 17.000 -16.545 1.00 0.00 79 GLY A C 8
ATOM 12079 O O . GLY A 1 1 ? 25.575 17.967 -17.112 1.00 0.00 79 GLY A O 8
ATOM 12085 N N . SER A 1 2 ? 26.864 16.123 -17.167 1.00 0.00 80 SER A N 8
ATOM 12086 C CA . SER A 1 2 ? 27.174 16.248 -18.587 1.00 0.00 80 SER A CA 8
ATOM 12087 C C . SER A 1 2 ? 26.228 15.398 -19.428 1.00 0.00 80 SER A C 8
ATOM 12088 O O . SER A 1 2 ? 25.785 15.817 -20.497 1.00 0.00 80 SER A O 8
ATOM 12096 N N . HIS A 1 3 ? 25.922 14.200 -18.938 1.00 0.00 81 HIS A N 8
ATOM 12097 C CA . HIS A 1 3 ? 25.029 13.291 -19.646 1.00 0.00 81 HIS A CA 8
ATOM 12098 C C . HIS A 1 3 ? 24.345 12.333 -18.674 1.00 0.00 81 HIS A C 8
ATOM 12099 O O . HIS A 1 3 ? 24.035 11.194 -19.025 1.00 0.00 81 HIS A O 8
ATOM 12114 N N . MET A 1 4 ? 24.113 12.802 -17.453 1.00 0.00 82 MET A N 8
ATOM 12115 C CA . MET A 1 4 ? 23.465 11.987 -16.432 1.00 0.00 82 MET A CA 8
ATOM 12116 C C . MET A 1 4 ? 22.398 12.788 -15.692 1.00 0.00 82 MET A C 8
ATOM 12117 O O . MET A 1 4 ? 22.287 14.002 -15.866 1.00 0.00 82 MET A O 8
ATOM 12131 N N . ASP A 1 5 ? 21.615 12.101 -14.867 1.00 0.00 83 ASP A N 8
ATOM 12132 C CA . ASP A 1 5 ? 20.556 12.747 -14.101 1.00 0.00 83 ASP A CA 8
ATOM 12133 C C . ASP A 1 5 ? 21.096 13.287 -12.776 1.00 0.00 83 ASP A C 8
ATOM 12134 O O . ASP A 1 5 ? 21.468 12.516 -11.892 1.00 0.00 83 ASP A O 8
ATOM 12143 N N . PRO A 1 6 ? 21.147 14.623 -12.618 1.00 0.00 84 PRO A N 8
ATOM 12144 C CA . PRO A 1 6 ? 21.646 15.250 -11.390 1.00 0.00 84 PRO A CA 8
ATOM 12145 C C . PRO A 1 6 ? 20.690 15.069 -10.215 1.00 0.00 84 PRO A C 8
ATOM 12146 O O . PRO A 1 6 ? 21.109 15.059 -9.058 1.00 0.00 84 PRO A O 8
ATOM 12157 N N . ALA A 1 7 ? 19.404 14.925 -10.519 1.00 0.00 85 ALA A N 8
ATOM 12158 C CA . ALA A 1 7 ? 18.391 14.744 -9.487 1.00 0.00 85 ALA A CA 8
ATOM 12159 C C . ALA A 1 7 ? 18.251 13.273 -9.108 1.00 0.00 85 ALA A C 8
ATOM 12160 O O . ALA A 1 7 ? 17.966 12.942 -7.958 1.00 0.00 85 ALA A O 8
ATOM 12167 N N . GLN A 1 8 ? 18.455 12.395 -10.085 1.00 0.00 86 GLN A N 8
ATOM 12168 C CA . GLN A 1 8 ? 18.354 10.959 -9.856 1.00 0.00 86 GLN A CA 8
ATOM 12169 C C . GLN A 1 8 ? 16.943 10.572 -9.424 1.00 0.00 86 GLN A C 8
ATOM 12170 O O . GLN A 1 8 ? 16.725 10.132 -8.294 1.00 0.00 86 GLN A O 8
ATOM 12184 N N . LEU A 1 9 ? 15.987 10.735 -10.332 1.00 0.00 87 LEU A N 8
ATOM 12185 C CA . LEU A 1 9 ? 14.596 10.400 -10.048 1.00 0.00 87 LEU A CA 8
ATOM 12186 C C . LEU A 1 9 ? 14.288 8.951 -10.427 1.00 0.00 87 LEU A C 8
ATOM 12187 O O . LEU A 1 9 ? 13.129 8.539 -10.444 1.00 0.00 87 LEU A O 8
ATOM 12203 N N . THR A 1 10 ? 15.332 8.182 -10.730 1.00 0.00 88 THR A N 8
ATOM 12204 C CA . THR A 1 10 ? 15.166 6.783 -11.110 1.00 0.00 88 THR A CA 8
ATOM 12205 C C . THR A 1 10 ? 14.443 6.001 -10.017 1.00 0.00 88 THR A C 8
ATOM 12206 O O . THR A 1 10 ? 13.481 5.283 -10.289 1.00 0.00 88 THR A O 8
ATOM 12217 N N . GLU A 1 11 ? 14.914 6.141 -8.781 1.00 0.00 89 GLU A N 8
ATOM 12218 C CA . GLU A 1 11 ? 14.309 5.444 -7.649 1.00 0.00 89 GLU A CA 8
ATOM 12219 C C . GLU A 1 11 ? 12.816 5.744 -7.557 1.00 0.00 89 GLU A C 8
ATOM 12220 O O . GLU A 1 11 ? 12.032 4.912 -7.100 1.00 0.00 89 GLU A O 8
ATOM 12232 N N . ASP A 1 12 ? 12.426 6.933 -8.003 1.00 0.00 90 ASP A N 8
ATOM 12233 C CA . ASP A 1 12 ? 11.023 7.324 -7.979 1.00 0.00 90 ASP A CA 8
ATOM 12234 C C . ASP A 1 12 ? 10.267 6.591 -9.079 1.00 0.00 90 ASP A C 8
ATOM 12235 O O . ASP A 1 12 ? 9.202 6.019 -8.846 1.00 0.00 90 ASP A O 8
ATOM 12244 N N . ILE A 1 13 ? 10.836 6.609 -10.279 1.00 0.00 91 ILE A N 8
ATOM 12245 C CA . ILE A 1 13 ? 10.235 5.944 -11.426 1.00 0.00 91 ILE A CA 8
ATOM 12246 C C . ILE A 1 13 ? 10.063 4.451 -11.166 1.00 0.00 91 ILE A C 8
ATOM 12247 O O . ILE A 1 13 ? 9.014 3.875 -11.459 1.00 0.00 91 ILE A O 8
ATOM 12263 N N . THR A 1 14 ? 11.102 3.828 -10.619 1.00 0.00 92 THR A N 8
ATOM 12264 C CA . THR A 1 14 ? 11.065 2.401 -10.327 1.00 0.00 92 THR A CA 8
ATOM 12265 C C . THR A 1 14 ? 10.026 2.087 -9.251 1.00 0.00 92 THR A C 8
ATOM 12266 O O . THR A 1 14 ? 9.209 1.184 -9.417 1.00 0.00 92 THR A O 8
ATOM 12277 N N . ARG A 1 15 ? 10.073 2.824 -8.141 1.00 0.00 93 ARG A N 8
ATOM 12278 C CA . ARG A 1 15 ? 9.149 2.603 -7.035 1.00 0.00 93 ARG A CA 8
ATOM 12279 C C . ARG A 1 15 ? 7.696 2.657 -7.499 1.00 0.00 93 ARG A C 8
ATOM 12280 O O . ARG A 1 15 ? 6.916 1.748 -7.216 1.00 0.00 93 ARG A O 8
ATOM 12301 N N . TYR A 1 16 ? 7.334 3.718 -8.212 1.00 0.00 94 TYR A N 8
ATOM 12302 C CA . TYR A 1 16 ? 5.969 3.868 -8.707 1.00 0.00 94 TYR A CA 8
ATOM 12303 C C . TYR A 1 16 ? 5.564 2.665 -9.554 1.00 0.00 94 TYR A C 8
ATOM 12304 O O . TYR A 1 16 ? 4.547 2.020 -9.292 1.00 0.00 94 TYR A O 8
ATOM 12322 N N . TYR A 1 17 ? 6.368 2.367 -10.569 1.00 0.00 95 TYR A N 8
ATOM 12323 C CA . TYR A 1 17 ? 6.096 1.242 -11.455 1.00 0.00 95 TYR A CA 8
ATOM 12324 C C . TYR A 1 17 ? 6.096 -0.074 -10.683 1.00 0.00 95 TYR A C 8
ATOM 12325 O O . TYR A 1 17 ? 5.413 -1.026 -11.063 1.00 0.00 95 TYR A O 8
ATOM 12343 N N . LEU A 1 18 ? 6.862 -0.124 -9.597 1.00 0.00 96 LEU A N 8
ATOM 12344 C CA . LEU A 1 18 ? 6.944 -1.326 -8.776 1.00 0.00 96 LEU A CA 8
ATOM 12345 C C . LEU A 1 18 ? 5.621 -1.583 -8.065 1.00 0.00 96 LEU A C 8
ATOM 12346 O O . LEU A 1 18 ? 5.034 -2.658 -8.191 1.00 0.00 96 LEU A O 8
ATOM 12362 N N . CYS A 1 19 ? 5.157 -0.586 -7.319 1.00 0.00 97 CYS A N 8
ATOM 12363 C CA . CYS A 1 19 ? 3.901 -0.696 -6.587 1.00 0.00 97 CYS A CA 8
ATOM 12364 C C . CYS A 1 19 ? 2.765 -1.102 -7.520 1.00 0.00 97 CYS A C 8
ATOM 12365 O O . CYS A 1 19 ? 1.915 -1.917 -7.162 1.00 0.00 97 CYS A O 8
ATOM 12373 N N . LEU A 1 20 ? 2.761 -0.531 -8.720 1.00 0.00 98 LEU A N 8
ATOM 12374 C CA . LEU A 1 20 ? 1.733 -0.838 -9.707 1.00 0.00 98 LEU A CA 8
ATOM 12375 C C . LEU A 1 20 ? 1.762 -2.319 -10.072 1.00 0.00 98 LEU A C 8
ATOM 12376 O O . LEU A 1 20 ? 0.724 -2.980 -10.109 1.00 0.00 98 LEU A O 8
ATOM 12392 N N . GLN A 1 21 ? 2.958 -2.834 -10.339 1.00 0.00 99 GLN A N 8
ATOM 12393 C CA . GLN A 1 21 ? 3.124 -4.238 -10.699 1.00 0.00 99 GLN A CA 8
ATOM 12394 C C . GLN A 1 21 ? 2.735 -5.148 -9.537 1.00 0.00 99 GLN A C 8
ATOM 12395 O O . GLN A 1 21 ? 1.996 -6.117 -9.715 1.00 0.00 99 GLN A O 8
ATOM 12409 N N . LEU A 1 22 ? 3.236 -4.828 -8.348 1.00 0.00 100 LEU A N 8
ATOM 12410 C CA . LEU A 1 22 ? 2.939 -5.615 -7.155 1.00 0.00 100 LEU A CA 8
ATOM 12411 C C . LEU A 1 22 ? 1.435 -5.671 -6.903 1.00 0.00 100 LEU A C 8
ATOM 12412 O O . LEU A 1 22 ? 0.880 -6.734 -6.625 1.00 0.00 100 LEU A O 8
ATOM 12428 N N . ARG A 1 23 ? 0.785 -4.518 -7.003 1.00 0.00 101 ARG A N 8
ATOM 12429 C CA . ARG A 1 23 ? -0.655 -4.425 -6.785 1.00 0.00 101 ARG A CA 8
ATOM 12430 C C . ARG A 1 23 ? -1.428 -5.174 -7.867 1.00 0.00 101 ARG A C 8
ATOM 12431 O O . ARG A 1 23 ? -2.533 -5.660 -7.627 1.00 0.00 101 ARG A O 8
ATOM 12452 N N . GLN A 1 24 ? -0.843 -5.263 -9.058 1.00 0.00 102 GLN A N 8
ATOM 12453 C CA . GLN A 1 24 ? -1.482 -5.952 -10.175 1.00 0.00 102 GLN A CA 8
ATOM 12454 C C . GLN A 1 24 ? -1.497 -7.463 -9.957 1.00 0.00 102 GLN A C 8
ATOM 12455 O O . GLN A 1 24 ? -2.506 -8.124 -10.199 1.00 0.00 102 GLN A O 8
ATOM 12469 N N . ASP A 1 25 ? -0.370 -8.005 -9.508 1.00 0.00 103 ASP A N 8
ATOM 12470 C CA . ASP A 1 25 ? -0.255 -9.439 -9.266 1.00 0.00 103 ASP A CA 8
ATOM 12471 C C . ASP A 1 25 ? -1.068 -9.862 -8.046 1.00 0.00 103 ASP A C 8
ATOM 12472 O O . ASP A 1 25 ? -1.785 -10.862 -8.082 1.00 0.00 103 ASP A O 8
ATOM 12481 N N . ILE A 1 26 ? -0.947 -9.099 -6.964 1.00 0.00 104 ILE A N 8
ATOM 12482 C CA . ILE A 1 26 ? -1.666 -9.401 -5.730 1.00 0.00 104 ILE A CA 8
ATOM 12483 C C . ILE A 1 26 ? -3.175 -9.435 -5.958 1.00 0.00 104 ILE A C 8
ATOM 12484 O O . ILE A 1 26 ? -3.838 -10.418 -5.626 1.00 0.00 104 ILE A O 8
ATOM 12500 N N . VAL A 1 27 ? -3.714 -8.357 -6.519 1.00 0.00 105 VAL A N 8
ATOM 12501 C CA . VAL A 1 27 ? -5.147 -8.266 -6.780 1.00 0.00 105 VAL A CA 8
ATOM 12502 C C . VAL A 1 27 ? -5.636 -9.424 -7.644 1.00 0.00 105 VAL A C 8
ATOM 12503 O O . VAL A 1 27 ? -6.772 -9.877 -7.504 1.00 0.00 105 VAL A O 8
ATOM 12516 N N . ALA A 1 28 ? -4.775 -9.901 -8.537 1.00 0.00 106 ALA A N 8
ATOM 12517 C CA . ALA A 1 28 ? -5.128 -11.006 -9.420 1.00 0.00 106 ALA A CA 8
ATOM 12518 C C . ALA A 1 28 ? -4.908 -12.358 -8.743 1.00 0.00 106 ALA A C 8
ATOM 12519 O O . ALA A 1 28 ? -5.186 -13.404 -9.330 1.00 0.00 106 ALA A O 8
ATOM 12526 N N . GLY A 1 29 ? -4.407 -12.336 -7.510 1.00 0.00 107 GLY A N 8
ATOM 12527 C CA . GLY A 1 29 ? -4.161 -13.571 -6.791 1.00 0.00 107 GLY A CA 8
ATOM 12528 C C . GLY A 1 29 ? -3.014 -14.364 -7.384 1.00 0.00 107 GLY A C 8
ATOM 12529 O O . GLY A 1 29 ? -3.020 -15.594 -7.358 1.00 0.00 107 GLY A O 8
ATOM 12533 N N . ARG A 1 30 ? -2.028 -13.654 -7.922 1.00 0.00 108 ARG A N 8
ATOM 12534 C CA . ARG A 1 30 ? -0.866 -14.295 -8.528 1.00 0.00 108 ARG A CA 8
ATOM 12535 C C . ARG A 1 30 ? 0.179 -14.667 -7.477 1.00 0.00 108 ARG A C 8
ATOM 12536 O O . ARG A 1 30 ? 1.239 -15.197 -7.809 1.00 0.00 108 ARG A O 8
ATOM 12557 N N . LEU A 1 31 ? -0.120 -14.391 -6.209 1.00 0.00 109 LEU A N 8
ATOM 12558 C CA . LEU A 1 31 ? 0.801 -14.703 -5.123 1.00 0.00 109 LEU A CA 8
ATOM 12559 C C . LEU A 1 31 ? 0.036 -14.969 -3.827 1.00 0.00 109 LEU A C 8
ATOM 12560 O O . LEU A 1 31 ? -0.825 -14.180 -3.436 1.00 0.00 109 LEU A O 8
ATOM 12576 N N . PRO A 1 32 ? 0.334 -16.088 -3.141 1.00 0.00 110 PRO A N 8
ATOM 12577 C CA . PRO A 1 32 ? -0.339 -16.444 -1.887 1.00 0.00 110 PRO A CA 8
ATOM 12578 C C . PRO A 1 32 ? 0.047 -15.520 -0.737 1.00 0.00 110 PRO A C 8
ATOM 12579 O O . PRO A 1 32 ? 1.229 -15.341 -0.441 1.00 0.00 110 PRO A O 8
ATOM 12590 N N . CYS A 1 33 ? -0.957 -14.936 -0.090 1.00 0.00 111 CYS A N 8
ATOM 12591 C CA . CYS A 1 33 ? -0.724 -14.033 1.031 1.00 0.00 111 CYS A CA 8
ATOM 12592 C C . CYS A 1 33 ? -1.737 -14.286 2.142 1.00 0.00 111 CYS A C 8
ATOM 12593 O O . CYS A 1 33 ? -2.721 -15.000 1.946 1.00 0.00 111 CYS A O 8
ATOM 12601 N N . SER A 1 34 ? -1.490 -13.701 3.309 1.00 0.00 112 SER A N 8
ATOM 12602 C CA . SER A 1 34 ? -2.384 -13.870 4.448 1.00 0.00 112 SER A CA 8
ATOM 12603 C C . SER A 1 34 ? -3.303 -12.664 4.609 1.00 0.00 112 SER A C 8
ATOM 12604 O O . SER A 1 34 ? -3.059 -11.602 4.036 1.00 0.00 112 SER A O 8
ATOM 12612 N N . PHE A 1 35 ? -4.361 -12.836 5.396 1.00 0.00 113 PHE A N 8
ATOM 12613 C CA . PHE A 1 35 ? -5.322 -11.765 5.638 1.00 0.00 113 PHE A CA 8
ATOM 12614 C C . PHE A 1 35 ? -4.630 -10.535 6.218 1.00 0.00 113 PHE A C 8
ATOM 12615 O O . PHE A 1 35 ? -4.819 -9.419 5.733 1.00 0.00 113 PHE A O 8
ATOM 12632 N N . ALA A 1 36 ? -3.844 -10.742 7.269 1.00 0.00 114 ALA A N 8
ATOM 12633 C CA . ALA A 1 36 ? -3.145 -9.645 7.924 1.00 0.00 114 ALA A CA 8
ATOM 12634 C C . ALA A 1 36 ? -2.270 -8.872 6.945 1.00 0.00 114 ALA A C 8
ATOM 12635 O O . ALA A 1 36 ? -2.273 -7.641 6.945 1.00 0.00 114 ALA A O 8
ATOM 12642 N N . THR A 1 37 ? -1.522 -9.585 6.108 1.00 0.00 115 THR A N 8
ATOM 12643 C CA . THR A 1 37 ? -0.655 -8.939 5.132 1.00 0.00 115 THR A CA 8
ATOM 12644 C C . THR A 1 37 ? -1.480 -8.191 4.094 1.00 0.00 115 THR A C 8
ATOM 12645 O O . THR A 1 37 ? -1.152 -7.067 3.719 1.00 0.00 115 THR A O 8
ATOM 12656 N N . LEU A 1 38 ? -2.558 -8.820 3.637 1.00 0.00 116 LEU A N 8
ATOM 12657 C CA . LEU A 1 38 ? -3.434 -8.205 2.647 1.00 0.00 116 LEU A CA 8
ATOM 12658 C C . LEU A 1 38 ? -3.943 -6.861 3.154 1.00 0.00 116 LEU A C 8
ATOM 12659 O O . LEU A 1 38 ? -3.897 -5.857 2.443 1.00 0.00 116 LEU A O 8
ATOM 12675 N N . ALA A 1 39 ? -4.429 -6.852 4.391 1.00 0.00 117 ALA A N 8
ATOM 12676 C CA . ALA A 1 39 ? -4.950 -5.640 5.004 1.00 0.00 117 ALA A CA 8
ATOM 12677 C C . ALA A 1 39 ? -3.837 -4.635 5.287 1.00 0.00 117 ALA A C 8
ATOM 12678 O O . ALA A 1 39 ? -4.036 -3.426 5.165 1.00 0.00 117 ALA A O 8
ATOM 12685 N N . LEU A 1 40 ? -2.663 -5.138 5.662 1.00 0.00 118 LEU A N 8
ATOM 12686 C CA . LEU A 1 40 ? -1.524 -4.274 5.957 1.00 0.00 118 LEU A CA 8
ATOM 12687 C C . LEU A 1 40 ? -1.047 -3.558 4.696 1.00 0.00 118 LEU A C 8
ATOM 12688 O O . LEU A 1 40 ? -0.905 -2.334 4.679 1.00 0.00 118 LEU A O 8
ATOM 12704 N N . LEU A 1 41 ? -0.809 -4.330 3.641 1.00 0.00 119 LEU A N 8
ATOM 12705 C CA . LEU A 1 41 ? -0.356 -3.772 2.373 1.00 0.00 119 LEU A CA 8
ATOM 12706 C C . LEU A 1 41 ? -1.391 -2.800 1.821 1.00 0.00 119 LEU A C 8
ATOM 12707 O O . LEU A 1 41 ? -1.049 -1.795 1.196 1.00 0.00 119 LEU A O 8
ATOM 12723 N N . GLY A 1 42 ? -2.660 -3.103 2.070 1.00 0.00 120 GLY A N 8
ATOM 12724 C CA . GLY A 1 42 ? -3.732 -2.245 1.607 1.00 0.00 120 GLY A CA 8
ATOM 12725 C C . GLY A 1 42 ? -3.789 -0.941 2.376 1.00 0.00 120 GLY A C 8
ATOM 12726 O O . GLY A 1 42 ? -3.796 0.138 1.785 1.00 0.00 120 GLY A O 8
ATOM 12730 N N . SER A 1 43 ? -3.830 -1.044 3.702 1.00 0.00 121 SER A N 8
ATOM 12731 C CA . SER A 1 43 ? -3.888 0.132 4.563 1.00 0.00 121 SER A CA 8
ATOM 12732 C C . SER A 1 43 ? -2.758 1.106 4.247 1.00 0.00 121 SER A C 8
ATOM 12733 O O . SER A 1 43 ? -2.928 2.321 4.355 1.00 0.00 121 SER A O 8
ATOM 12741 N N . TYR A 1 44 ? -1.606 0.572 3.852 1.00 0.00 122 TYR A N 8
ATOM 12742 C CA . TYR A 1 44 ? -0.459 1.407 3.520 1.00 0.00 122 TYR A CA 8
ATOM 12743 C C . TYR A 1 44 ? -0.676 2.117 2.189 1.00 0.00 122 TYR A C 8
ATOM 12744 O O . TYR A 1 44 ? -0.462 3.324 2.076 1.00 0.00 122 TYR A O 8
ATOM 12762 N N . THR A 1 45 ? -1.109 1.362 1.184 1.00 0.00 123 THR A N 8
ATOM 12763 C CA . THR A 1 45 ? -1.360 1.925 -0.137 1.00 0.00 123 THR A CA 8
ATOM 12764 C C . THR A 1 45 ? -2.421 3.017 -0.061 1.00 0.00 123 THR A C 8
ATOM 12765 O O . THR A 1 45 ? -2.353 4.014 -0.781 1.00 0.00 123 THR A O 8
ATOM 12776 N N . ILE A 1 46 ? -3.397 2.827 0.821 1.00 0.00 124 ILE A N 8
ATOM 12777 C CA . ILE A 1 46 ? -4.466 3.802 0.996 1.00 0.00 124 ILE A CA 8
ATOM 12778 C C . ILE A 1 46 ? -3.914 5.102 1.572 1.00 0.00 124 ILE A C 8
ATOM 12779 O O . ILE A 1 46 ? -4.161 6.181 1.038 1.00 0.00 124 ILE A O 8
ATOM 12795 N N . GLN A 1 47 ? -3.162 4.991 2.663 1.00 0.00 125 GLN A N 8
ATOM 12796 C CA . GLN A 1 47 ? -2.573 6.160 3.307 1.00 0.00 125 GLN A CA 8
ATOM 12797 C C . GLN A 1 47 ? -1.683 6.925 2.331 1.00 0.00 125 GLN A C 8
ATOM 12798 O O . GLN A 1 47 ? -1.626 8.153 2.359 1.00 0.00 125 GLN A O 8
ATOM 12812 N N . SER A 1 48 ? -0.991 6.193 1.467 1.00 0.00 126 SER A N 8
ATOM 12813 C CA . SER A 1 48 ? -0.108 6.807 0.483 1.00 0.00 126 SER A CA 8
ATOM 12814 C C . SER A 1 48 ? -0.905 7.373 -0.691 1.00 0.00 126 SER A C 8
ATOM 12815 O O . SER A 1 48 ? -0.440 8.268 -1.396 1.00 0.00 126 SER A O 8
ATOM 12823 N N . GLU A 1 49 ? -2.103 6.835 -0.901 1.00 0.00 127 GLU A N 8
ATOM 12824 C CA . GLU A 1 49 ? -2.956 7.276 -1.996 1.00 0.00 127 GLU A CA 8
ATOM 12825 C C . GLU A 1 49 ? -3.743 8.521 -1.616 1.00 0.00 127 GLU A C 8
ATOM 12826 O O . GLU A 1 49 ? -3.833 9.473 -2.391 1.00 0.00 127 GLU A O 8
ATOM 12838 N N . LEU A 1 50 ? -4.335 8.496 -0.430 1.00 0.00 128 LEU A N 8
ATOM 12839 C CA . LEU A 1 50 ? -5.144 9.605 0.046 1.00 0.00 128 LEU A CA 8
ATOM 12840 C C . LEU A 1 50 ? -4.442 10.403 1.146 1.00 0.00 128 LEU A C 8
ATOM 12841 O O . LEU A 1 50 ? -5.003 11.365 1.672 1.00 0.00 128 LEU A O 8
ATOM 12857 N N . GLY A 1 51 ? -3.218 10.011 1.490 1.00 0.00 129 GLY A N 8
ATOM 12858 C CA . GLY A 1 51 ? -2.482 10.721 2.523 1.00 0.00 129 GLY A CA 8
ATOM 12859 C C . GLY A 1 51 ? -2.875 10.292 3.924 1.00 0.00 129 GLY A C 8
ATOM 12860 O O . GLY A 1 51 ? -2.669 9.142 4.310 1.00 0.00 129 GLY A O 8
ATOM 12864 N N . ASP A 1 52 ? -3.438 11.220 4.691 1.00 0.00 130 ASP A N 8
ATOM 12865 C CA . ASP A 1 52 ? -3.855 10.929 6.058 1.00 0.00 130 ASP A CA 8
ATOM 12866 C C . ASP A 1 52 ? -5.359 10.685 6.130 1.00 0.00 130 ASP A C 8
ATOM 12867 O O . ASP A 1 52 ? -6.119 11.179 5.298 1.00 0.00 130 ASP A O 8
ATOM 12876 N N . TYR A 1 53 ? -5.780 9.920 7.133 1.00 0.00 131 TYR A N 8
ATOM 12877 C CA . TYR A 1 53 ? -7.193 9.611 7.316 1.00 0.00 131 TYR A CA 8
ATOM 12878 C C . TYR A 1 53 ? -7.980 10.864 7.686 1.00 0.00 131 TYR A C 8
ATOM 12879 O O . TYR A 1 53 ? -8.009 11.270 8.848 1.00 0.00 131 TYR A O 8
ATOM 12897 N N . ASP A 1 54 ? -8.616 11.473 6.691 1.00 0.00 132 ASP A N 8
ATOM 12898 C CA . ASP A 1 54 ? -9.403 12.681 6.912 1.00 0.00 132 ASP A CA 8
ATOM 12899 C C . ASP A 1 54 ? -10.898 12.368 6.901 1.00 0.00 132 ASP A C 8
ATOM 12900 O O . ASP A 1 54 ? -11.535 12.381 5.848 1.00 0.00 132 ASP A O 8
ATOM 12909 N N . PRO A 1 55 ? -11.480 12.081 8.079 1.00 0.00 133 PRO A N 8
ATOM 12910 C CA . PRO A 1 55 ? -12.908 11.764 8.197 1.00 0.00 133 PRO A CA 8
ATOM 12911 C C . PRO A 1 55 ? -13.797 12.978 7.940 1.00 0.00 133 PRO A C 8
ATOM 12912 O O . PRO A 1 55 ? -14.977 12.837 7.620 1.00 0.00 133 PRO A O 8
ATOM 12923 N N . GLU A 1 56 ? -13.224 14.169 8.082 1.00 0.00 134 GLU A N 8
ATOM 12924 C CA . GLU A 1 56 ? -13.967 15.405 7.866 1.00 0.00 134 GLU A CA 8
ATOM 12925 C C . GLU A 1 56 ? -14.240 15.625 6.382 1.00 0.00 134 GLU A C 8
ATOM 12926 O O . GLU A 1 56 ? -15.249 16.223 6.008 1.00 0.00 134 GLU A O 8
ATOM 12938 N N . LEU A 1 57 ? -13.335 15.140 5.539 1.00 0.00 135 LEU A N 8
ATOM 12939 C CA . LEU A 1 57 ? -13.479 15.285 4.095 1.00 0.00 135 LEU A CA 8
ATOM 12940 C C . LEU A 1 57 ? -13.996 13.996 3.466 1.00 0.00 135 LEU A C 8
ATOM 12941 O O . LEU A 1 57 ? -14.835 14.026 2.566 1.00 0.00 135 LEU A O 8
ATOM 12957 N N . HIS A 1 58 ? -13.490 12.864 3.946 1.00 0.00 136 HIS A N 8
ATOM 12958 C CA . HIS A 1 58 ? -13.902 11.564 3.431 1.00 0.00 136 HIS A CA 8
ATOM 12959 C C . HIS A 1 58 ? -14.764 10.824 4.448 1.00 0.00 136 HIS A C 8
ATOM 12960 O O . HIS A 1 58 ? -14.714 11.110 5.644 1.00 0.00 136 HIS A O 8
ATOM 12975 N N . GLY A 1 59 ? -15.556 9.873 3.964 1.00 0.00 137 GLY A N 8
ATOM 12976 C CA . GLY A 1 59 ? -16.419 9.108 4.845 1.00 0.00 137 GLY A CA 8
ATOM 12977 C C . GLY A 1 59 ? -15.816 7.773 5.234 1.00 0.00 137 GLY A C 8
ATOM 12978 O O . GLY A 1 59 ? -14.705 7.716 5.761 1.00 0.00 137 GLY A O 8
ATOM 12982 N N . VAL A 1 60 ? -16.550 6.697 4.974 1.00 0.00 138 VAL A N 8
ATOM 12983 C CA . VAL A 1 60 ? -16.083 5.356 5.302 1.00 0.00 138 VAL A CA 8
ATOM 12984 C C . VAL A 1 60 ? -16.497 4.354 4.230 1.00 0.00 138 VAL A C 8
ATOM 12985 O O . VAL A 1 60 ? -17.412 4.609 3.447 1.00 0.00 138 VAL A O 8
ATOM 12998 N N . ASP A 1 61 ? -15.815 3.212 4.200 1.00 0.00 139 ASP A N 8
ATOM 12999 C CA . ASP A 1 61 ? -16.109 2.167 3.225 1.00 0.00 139 ASP A CA 8
ATOM 13000 C C . ASP A 1 61 ? -15.800 2.634 1.804 1.00 0.00 139 ASP A C 8
ATOM 13001 O O . ASP A 1 61 ? -16.320 2.082 0.835 1.00 0.00 139 ASP A O 8
ATOM 13010 N N . TYR A 1 62 ? -14.950 3.652 1.685 1.00 0.00 140 TYR A N 8
ATOM 13011 C CA . TYR A 1 62 ? -14.577 4.182 0.376 1.00 0.00 140 TYR A CA 8
ATOM 13012 C C . TYR A 1 62 ? -13.507 3.317 -0.291 1.00 0.00 140 TYR A C 8
ATOM 13013 O O . TYR A 1 62 ? -13.090 3.593 -1.415 1.00 0.00 140 TYR A O 8
ATOM 13031 N N . VAL A 1 63 ? -13.065 2.272 0.407 1.00 0.00 141 VAL A N 8
ATOM 13032 C CA . VAL A 1 63 ? -12.043 1.376 -0.123 1.00 0.00 141 VAL A CA 8
ATOM 13033 C C . VAL A 1 63 ? -12.610 0.452 -1.201 1.00 0.00 141 VAL A C 8
ATOM 13034 O O . VAL A 1 63 ? -11.869 -0.292 -1.842 1.00 0.00 141 VAL A O 8
ATOM 13047 N N . SER A 1 64 ? -13.926 0.505 -1.398 1.00 0.00 142 SER A N 8
ATOM 13048 C CA . SER A 1 64 ? -14.593 -0.322 -2.398 1.00 0.00 142 SER A CA 8
ATOM 13049 C C . SER A 1 64 ? -14.094 -0.017 -3.810 1.00 0.00 142 SER A C 8
ATOM 13050 O O . SER A 1 64 ? -14.340 -0.786 -4.740 1.00 0.00 142 SER A O 8
ATOM 13058 N N . ASP A 1 65 ? -13.388 1.099 -3.970 1.00 0.00 143 ASP A N 8
ATOM 13059 C CA . ASP A 1 65 ? -12.857 1.483 -5.272 1.00 0.00 143 ASP A CA 8
ATOM 13060 C C . ASP A 1 65 ? -11.411 1.017 -5.428 1.00 0.00 143 ASP A C 8
ATOM 13061 O O . ASP A 1 65 ? -10.927 0.829 -6.544 1.00 0.00 143 ASP A O 8
ATOM 13070 N N . PHE A 1 66 ? -10.726 0.833 -4.302 1.00 0.00 144 PHE A N 8
ATOM 13071 C CA . PHE A 1 66 ? -9.337 0.389 -4.315 1.00 0.00 144 PHE A CA 8
ATOM 13072 C C . PHE A 1 66 ? -9.252 -1.133 -4.340 1.00 0.00 144 PHE A C 8
ATOM 13073 O O . PHE A 1 66 ? -9.865 -1.813 -3.518 1.00 0.00 144 PHE A O 8
ATOM 13090 N N . LYS A 1 67 ? -8.490 -1.662 -5.292 1.00 0.00 145 LYS A N 8
ATOM 13091 C CA . LYS A 1 67 ? -8.326 -3.105 -5.427 1.00 0.00 145 LYS A CA 8
ATOM 13092 C C . LYS A 1 67 ? -7.190 -3.614 -4.545 1.00 0.00 145 LYS A C 8
ATOM 13093 O O . LYS A 1 67 ? -6.042 -3.694 -4.981 1.00 0.00 145 LYS A O 8
ATOM 13112 N N . LEU A 1 68 ? -7.517 -3.952 -3.302 1.00 0.00 146 LEU A N 8
ATOM 13113 C CA . LEU A 1 68 ? -6.522 -4.452 -2.359 1.00 0.00 146 LEU A CA 8
ATOM 13114 C C . LEU A 1 68 ? -6.407 -5.973 -2.432 1.00 0.00 146 LEU A C 8
ATOM 13115 O O . LEU A 1 68 ? -5.389 -6.545 -2.042 1.00 0.00 146 LEU A O 8
ATOM 13131 N N . ALA A 1 69 ? -7.453 -6.624 -2.932 1.00 0.00 147 ALA A N 8
ATOM 13132 C CA . ALA A 1 69 ? -7.460 -8.077 -3.052 1.00 0.00 147 ALA A CA 8
ATOM 13133 C C . ALA A 1 69 ? -8.657 -8.558 -3.868 1.00 0.00 147 ALA A C 8
ATOM 13134 O O . ALA A 1 69 ? -9.621 -7.818 -4.067 1.00 0.00 147 ALA A O 8
ATOM 13141 N N . PRO A 1 70 ? -8.611 -9.811 -4.353 1.00 0.00 148 PRO A N 8
ATOM 13142 C CA . PRO A 1 70 ? -9.696 -10.390 -5.151 1.00 0.00 148 PRO A CA 8
ATOM 13143 C C . PRO A 1 70 ? -10.933 -10.691 -4.312 1.00 0.00 148 PRO A C 8
ATOM 13144 O O . PRO A 1 70 ? -12.062 -10.471 -4.752 1.00 0.00 148 PRO A O 8
ATOM 13155 N N . ASN A 1 71 ? -10.714 -11.196 -3.102 1.00 0.00 149 ASN A N 8
ATOM 13156 C CA . ASN A 1 71 ? -11.812 -11.526 -2.202 1.00 0.00 149 ASN A CA 8
ATOM 13157 C C . ASN A 1 71 ? -11.875 -10.538 -1.041 1.00 0.00 149 ASN A C 8
ATOM 13158 O O . ASN A 1 71 ? -11.567 -10.883 0.100 1.00 0.00 149 ASN A O 8
ATOM 13169 N N . GLN A 1 72 ? -12.271 -9.305 -1.341 1.00 0.00 150 GLN A N 8
ATOM 13170 C CA . GLN A 1 72 ? -12.369 -8.267 -0.323 1.00 0.00 150 GLN A CA 8
ATOM 13171 C C . GLN A 1 72 ? -13.669 -8.388 0.465 1.00 0.00 150 GLN A C 8
ATOM 13172 O O . GLN A 1 72 ? -14.759 -8.215 -0.082 1.00 0.00 150 GLN A O 8
ATOM 13186 N N . THR A 1 73 ? -13.543 -8.684 1.753 1.00 0.00 151 THR A N 8
ATOM 13187 C CA . THR A 1 73 ? -14.705 -8.827 2.625 1.00 0.00 151 THR A CA 8
ATOM 13188 C C . THR A 1 73 ? -14.711 -7.742 3.694 1.00 0.00 151 THR A C 8
ATOM 13189 O O . THR A 1 73 ? -13.718 -7.039 3.881 1.00 0.00 151 THR A O 8
ATOM 13200 N N . LYS A 1 74 ? -15.832 -7.614 4.399 1.00 0.00 152 LYS A N 8
ATOM 13201 C CA . LYS A 1 74 ? -15.958 -6.617 5.456 1.00 0.00 152 LYS A CA 8
ATOM 13202 C C . LYS A 1 74 ? -14.746 -6.659 6.382 1.00 0.00 152 LYS A C 8
ATOM 13203 O O . LYS A 1 74 ? -14.285 -5.626 6.865 1.00 0.00 152 LYS A O 8
ATOM 13222 N N . GLU A 1 75 ? -14.237 -7.864 6.624 1.00 0.00 153 GLU A N 8
ATOM 13223 C CA . GLU A 1 75 ? -13.078 -8.040 7.492 1.00 0.00 153 GLU A CA 8
ATOM 13224 C C . GLU A 1 75 ? -11.863 -7.316 6.923 1.00 0.00 153 GLU A C 8
ATOM 13225 O O . GLU A 1 75 ? -11.272 -6.461 7.583 1.00 0.00 153 GLU A O 8
ATOM 13237 N N . LEU A 1 76 ? -11.496 -7.661 5.692 1.00 0.00 154 LEU A N 8
ATOM 13238 C CA . LEU A 1 76 ? -10.354 -7.039 5.034 1.00 0.00 154 LEU A CA 8
ATOM 13239 C C . LEU A 1 76 ? -10.576 -5.536 4.890 1.00 0.00 154 LEU A C 8
ATOM 13240 O O . LEU A 1 76 ? -9.669 -4.738 5.122 1.00 0.00 154 LEU A O 8
ATOM 13256 N N . GLU A 1 77 ? -11.794 -5.163 4.513 1.00 0.00 155 GLU A N 8
ATOM 13257 C CA . GLU A 1 77 ? -12.145 -3.757 4.343 1.00 0.00 155 GLU A CA 8
ATOM 13258 C C . GLU A 1 77 ? -11.953 -2.993 5.650 1.00 0.00 155 GLU A C 8
ATOM 13259 O O . GLU A 1 77 ? -11.259 -1.978 5.693 1.00 0.00 155 GLU A O 8
ATOM 13271 N N . GLU A 1 78 ? -12.576 -3.491 6.715 1.00 0.00 156 GLU A N 8
ATOM 13272 C CA . GLU A 1 78 ? -12.480 -2.859 8.027 1.00 0.00 156 GLU A CA 8
ATOM 13273 C C . GLU A 1 78 ? -11.022 -2.674 8.440 1.00 0.00 156 GLU A C 8
ATOM 13274 O O . GLU A 1 78 ? -10.613 -1.583 8.834 1.00 0.00 156 GLU A O 8
ATOM 13286 N N . LYS A 1 79 ? -10.249 -3.752 8.362 1.00 0.00 157 LYS A N 8
ATOM 13287 C CA . LYS A 1 79 ? -8.841 -3.712 8.743 1.00 0.00 157 LYS A CA 8
ATOM 13288 C C . LYS A 1 79 ? -8.080 -2.663 7.937 1.00 0.00 157 LYS A C 8
ATOM 13289 O O . LYS A 1 79 ? -7.133 -2.054 8.437 1.00 0.00 157 LYS A O 8
ATOM 13308 N N . VAL A 1 80 ? -8.500 -2.445 6.695 1.00 0.00 158 VAL A N 8
ATOM 13309 C CA . VAL A 1 80 ? -7.852 -1.456 5.839 1.00 0.00 158 VAL A CA 8
ATOM 13310 C C . VAL A 1 80 ? -8.084 -0.045 6.373 1.00 0.00 158 VAL A C 8
ATOM 13311 O O . VAL A 1 80 ? -7.143 0.733 6.529 1.00 0.00 158 VAL A O 8
ATOM 13324 N N . MET A 1 81 ? -9.344 0.277 6.652 1.00 0.00 159 MET A N 8
ATOM 13325 C CA . MET A 1 81 ? -9.701 1.593 7.168 1.00 0.00 159 MET A CA 8
ATOM 13326 C C . MET A 1 81 ? -9.164 1.788 8.582 1.00 0.00 159 MET A C 8
ATOM 13327 O O . MET A 1 81 ? -8.677 2.864 8.929 1.00 0.00 159 MET A O 8
ATOM 13341 N N . GLU A 1 82 ? -9.258 0.739 9.394 1.00 0.00 160 GLU A N 8
ATOM 13342 C CA . GLU A 1 82 ? -8.782 0.793 10.771 1.00 0.00 160 GLU A CA 8
ATOM 13343 C C . GLU A 1 82 ? -7.301 1.150 10.821 1.00 0.00 160 GLU A C 8
ATOM 13344 O O . GLU A 1 82 ? -6.906 2.112 11.479 1.00 0.00 160 GLU A O 8
ATOM 13356 N N . LEU A 1 83 ? -6.486 0.371 10.117 1.00 0.00 161 LEU A N 8
ATOM 13357 C CA . LEU A 1 83 ? -5.048 0.609 10.079 1.00 0.00 161 LEU A CA 8
ATOM 13358 C C . LEU A 1 83 ? -4.745 1.987 9.501 1.00 0.00 161 LEU A C 8
ATOM 13359 O O . LEU A 1 83 ? -3.803 2.655 9.926 1.00 0.00 161 LEU A O 8
ATOM 13375 N N . HIS A 1 84 ? -5.554 2.408 8.534 1.00 0.00 162 HIS A N 8
ATOM 13376 C CA . HIS A 1 84 ? -5.375 3.709 7.901 1.00 0.00 162 HIS A CA 8
ATOM 13377 C C . HIS A 1 84 ? -5.494 4.830 8.929 1.00 0.00 162 HIS A C 8
ATOM 13378 O O . HIS A 1 84 ? -4.602 5.668 9.055 1.00 0.00 162 HIS A O 8
ATOM 13393 N N . LYS A 1 85 ? -6.601 4.834 9.664 1.00 0.00 163 LYS A N 8
ATOM 13394 C CA . LYS A 1 85 ? -6.837 5.848 10.684 1.00 0.00 163 LYS A CA 8
ATOM 13395 C C . LYS A 1 85 ? -5.923 5.633 11.887 1.00 0.00 163 LYS A C 8
ATOM 13396 O O . LYS A 1 85 ? -5.561 6.582 12.582 1.00 0.00 163 LYS A O 8
ATOM 13415 N N . SER A 1 86 ? -5.554 4.377 12.127 1.00 0.00 164 SER A N 8
ATOM 13416 C CA . SER A 1 86 ? -4.683 4.036 13.247 1.00 0.00 164 SER A CA 8
ATOM 13417 C C . SER A 1 86 ? -3.379 4.829 13.192 1.00 0.00 164 SER A C 8
ATOM 13418 O O . SER A 1 86 ? -2.733 5.046 14.216 1.00 0.00 164 SER A O 8
ATOM 13426 N N . TYR A 1 87 ? -2.998 5.260 11.993 1.00 0.00 165 TYR A N 8
ATOM 13427 C CA . TYR A 1 87 ? -1.772 6.028 11.813 1.00 0.00 165 TYR A CA 8
ATOM 13428 C C . TYR A 1 87 ? -2.056 7.525 11.889 1.00 0.00 165 TYR A C 8
ATOM 13429 O O . TYR A 1 87 ? -2.971 8.027 11.236 1.00 0.00 165 TYR A O 8
ATOM 13447 N N . ARG A 1 88 ? -1.264 8.234 12.687 1.00 0.00 166 ARG A N 8
ATOM 13448 C CA . ARG A 1 88 ? -1.428 9.675 12.847 1.00 0.00 166 ARG A CA 8
ATOM 13449 C C . ARG A 1 88 ? -0.076 10.362 13.003 1.00 0.00 166 ARG A C 8
ATOM 13450 O O . ARG A 1 88 ? 0.702 10.022 13.895 1.00 0.00 166 ARG A O 8
ATOM 13471 N N . SER A 1 89 ? 0.200 11.327 12.125 1.00 0.00 167 SER A N 8
ATOM 13472 C CA . SER A 1 89 ? 1.461 12.070 12.152 1.00 0.00 167 SER A CA 8
ATOM 13473 C C . SER A 1 89 ? 2.564 11.297 11.436 1.00 0.00 167 SER A C 8
ATOM 13474 O O . SER A 1 89 ? 3.692 11.208 11.922 1.00 0.00 167 SER A O 8
ATOM 13482 N N . MET A 1 90 ? 2.229 10.743 10.275 1.00 0.00 168 MET A N 8
ATOM 13483 C CA . MET A 1 90 ? 3.186 9.982 9.483 1.00 0.00 168 MET A CA 8
ATOM 13484 C C . MET A 1 90 ? 3.371 10.618 8.109 1.00 0.00 168 MET A C 8
ATOM 13485 O O . MET A 1 90 ? 2.432 11.181 7.546 1.00 0.00 168 MET A O 8
ATOM 13499 N N . THR A 1 91 ? 4.585 10.530 7.574 1.00 0.00 169 THR A N 8
ATOM 13500 C CA . THR A 1 91 ? 4.885 11.101 6.267 1.00 0.00 169 THR A CA 8
ATOM 13501 C C . THR A 1 91 ? 4.693 10.063 5.163 1.00 0.00 169 THR A C 8
ATOM 13502 O O . THR A 1 91 ? 4.597 8.867 5.435 1.00 0.00 169 THR A O 8
ATOM 13513 N N . PRO A 1 92 ? 4.635 10.510 3.896 1.00 0.00 170 PRO A N 8
ATOM 13514 C CA . PRO A 1 92 ? 4.455 9.612 2.750 1.00 0.00 170 PRO A CA 8
ATOM 13515 C C . PRO A 1 92 ? 5.580 8.587 2.642 1.00 0.00 170 PRO A C 8
ATOM 13516 O O . PRO A 1 92 ? 5.331 7.394 2.472 1.00 0.00 170 PRO A O 8
ATOM 13527 N N . ALA A 1 93 ? 6.819 9.062 2.741 1.00 0.00 171 ALA A N 8
ATOM 13528 C CA . ALA A 1 93 ? 7.985 8.188 2.655 1.00 0.00 171 ALA A CA 8
ATOM 13529 C C . ALA A 1 93 ? 7.854 6.994 3.594 1.00 0.00 171 ALA A C 8
ATOM 13530 O O . ALA A 1 93 ? 8.193 5.867 3.233 1.00 0.00 171 ALA A O 8
ATOM 13537 N N . GLN A 1 94 ? 7.355 7.247 4.801 1.00 0.00 172 GLN A N 8
ATOM 13538 C CA . GLN A 1 94 ? 7.175 6.189 5.789 1.00 0.00 172 GLN A CA 8
ATOM 13539 C C . GLN A 1 94 ? 6.271 5.090 5.241 1.00 0.00 172 GLN A C 8
ATOM 13540 O O . GLN A 1 94 ? 6.567 3.903 5.373 1.00 0.00 172 GLN A O 8
ATOM 13554 N N . ALA A 1 95 ? 5.170 5.497 4.617 1.00 0.00 173 ALA A N 8
ATOM 13555 C CA . ALA A 1 95 ? 4.226 4.549 4.040 1.00 0.00 173 ALA A CA 8
ATOM 13556 C C . ALA A 1 95 ? 4.848 3.830 2.849 1.00 0.00 173 ALA A C 8
ATOM 13557 O O . ALA A 1 95 ? 4.691 2.619 2.690 1.00 0.00 173 ALA A O 8
ATOM 13564 N N . ASP A 1 96 ? 5.563 4.584 2.020 1.00 0.00 174 ASP A N 8
ATOM 13565 C CA . ASP A 1 96 ? 6.221 4.021 0.848 1.00 0.00 174 ASP A CA 8
ATOM 13566 C C . ASP A 1 96 ? 7.236 2.959 1.265 1.00 0.00 174 ASP A C 8
ATOM 13567 O O . ASP A 1 96 ? 7.323 1.888 0.662 1.00 0.00 174 ASP A O 8
ATOM 13576 N N . LEU A 1 97 ? 7.989 3.270 2.314 1.00 0.00 175 LEU A N 8
ATOM 13577 C CA . LEU A 1 97 ? 8.997 2.357 2.842 1.00 0.00 175 LEU A CA 8
ATOM 13578 C C . LEU A 1 97 ? 8.353 1.180 3.570 1.00 0.00 175 LEU A C 8
ATOM 13579 O O . LEU A 1 97 ? 8.889 0.073 3.577 1.00 0.00 175 LEU A O 8
ATOM 13595 N N . GLU A 1 98 ? 7.209 1.434 4.198 1.00 0.00 176 GLU A N 8
ATOM 13596 C CA . GLU A 1 98 ? 6.498 0.405 4.951 1.00 0.00 176 GLU A CA 8
ATOM 13597 C C . GLU A 1 98 ? 6.075 -0.764 4.063 1.00 0.00 176 GLU A C 8
ATOM 13598 O O . GLU A 1 98 ? 6.370 -1.920 4.369 1.00 0.00 176 GLU A O 8
ATOM 13610 N N . PHE A 1 99 ? 5.387 -0.467 2.964 1.00 0.00 177 PHE A N 8
ATOM 13611 C CA . PHE A 1 99 ? 4.939 -1.515 2.052 1.00 0.00 177 PHE A CA 8
ATOM 13612 C C . PHE A 1 99 ? 6.123 -2.107 1.294 1.00 0.00 177 PHE A C 8
ATOM 13613 O O . PHE A 1 99 ? 6.247 -3.326 1.178 1.00 0.00 177 PHE A O 8
ATOM 13630 N N . LEU A 1 100 ? 6.997 -1.241 0.788 1.00 0.00 178 LEU A N 8
ATOM 13631 C CA . LEU A 1 100 ? 8.171 -1.695 0.053 1.00 0.00 178 LEU A CA 8
ATOM 13632 C C . LEU A 1 100 ? 9.026 -2.606 0.928 1.00 0.00 178 LEU A C 8
ATOM 13633 O O . LEU A 1 100 ? 9.523 -3.635 0.475 1.00 0.00 178 LEU A O 8
ATOM 13649 N N . GLU A 1 101 ? 9.181 -2.218 2.190 1.00 0.00 179 GLU A N 8
ATOM 13650 C CA . GLU A 1 101 ? 9.963 -2.993 3.145 1.00 0.00 179 GLU A CA 8
ATOM 13651 C C . GLU A 1 101 ? 9.268 -4.310 3.470 1.00 0.00 179 GLU A C 8
ATOM 13652 O O . GLU A 1 101 ? 9.919 -5.325 3.721 1.00 0.00 179 GLU A O 8
ATOM 13664 N N . ASN A 1 102 ? 7.940 -4.288 3.449 1.00 0.00 180 ASN A N 8
ATOM 13665 C CA . ASN A 1 102 ? 7.157 -5.483 3.728 1.00 0.00 180 ASN A CA 8
ATOM 13666 C C . ASN A 1 102 ? 7.277 -6.471 2.572 1.00 0.00 180 ASN A C 8
ATOM 13667 O O . ASN A 1 102 ? 7.565 -7.650 2.774 1.00 0.00 180 ASN A O 8
ATOM 13678 N N . ALA A 1 103 ? 7.059 -5.973 1.360 1.00 0.00 181 ALA A N 8
ATOM 13679 C CA . ALA A 1 103 ? 7.148 -6.803 0.165 1.00 0.00 181 ALA A CA 8
ATOM 13680 C C . ALA A 1 103 ? 8.557 -7.361 -0.003 1.00 0.00 181 ALA A C 8
ATOM 13681 O O . ALA A 1 103 ? 8.737 -8.507 -0.415 1.00 0.00 181 ALA A O 8
ATOM 13688 N N . LYS A 1 104 ? 9.553 -6.543 0.324 1.00 0.00 182 LYS A N 8
ATOM 13689 C CA . LYS A 1 104 ? 10.948 -6.956 0.215 1.00 0.00 182 LYS A CA 8
ATOM 13690 C C . LYS A 1 104 ? 11.257 -8.073 1.206 1.00 0.00 182 LYS A C 8
ATOM 13691 O O . LYS A 1 104 ? 12.003 -9.002 0.897 1.00 0.00 182 LYS A O 8
ATOM 13710 N N . LYS A 1 105 ? 10.672 -7.979 2.395 1.00 0.00 183 LYS A N 8
ATOM 13711 C CA . LYS A 1 105 ? 10.878 -8.984 3.431 1.00 0.00 183 LYS A CA 8
ATOM 13712 C C . LYS A 1 105 ? 10.267 -10.323 3.024 1.00 0.00 183 LYS A C 8
ATOM 13713 O O . LYS A 1 105 ? 10.601 -11.365 3.588 1.00 0.00 183 LYS A O 8
ATOM 13732 N N . LEU A 1 106 ? 9.363 -10.287 2.049 1.00 0.00 184 LEU A N 8
ATOM 13733 C CA . LEU A 1 106 ? 8.699 -11.495 1.579 1.00 0.00 184 LEU A CA 8
ATOM 13734 C C . LEU A 1 106 ? 9.191 -11.913 0.194 1.00 0.00 184 LEU A C 8
ATOM 13735 O O . LEU A 1 106 ? 8.779 -12.947 -0.332 1.00 0.00 184 LEU A O 8
ATOM 13751 N N . SER A 1 107 ? 10.074 -11.109 -0.395 1.00 0.00 185 SER A N 8
ATOM 13752 C CA . SER A 1 107 ? 10.614 -11.406 -1.716 1.00 0.00 185 SER A CA 8
ATOM 13753 C C . SER A 1 107 ? 9.504 -11.449 -2.762 1.00 0.00 185 SER A C 8
ATOM 13754 O O . SER A 1 107 ? 9.529 -12.275 -3.675 1.00 0.00 185 SER A O 8
ATOM 13762 N N . MET A 1 108 ? 8.533 -10.553 -2.624 1.00 0.00 186 MET A N 8
ATOM 13763 C CA . MET A 1 108 ? 7.415 -10.487 -3.558 1.00 0.00 186 MET A CA 8
ATOM 13764 C C . MET A 1 108 ? 7.893 -10.129 -4.963 1.00 0.00 186 MET A C 8
ATOM 13765 O O . MET A 1 108 ? 7.208 -10.399 -5.949 1.00 0.00 186 MET A O 8
ATOM 13779 N N . TYR A 1 109 ? 9.072 -9.519 -5.048 1.00 0.00 187 TYR A N 8
ATOM 13780 C CA . TYR A 1 109 ? 9.638 -9.124 -6.332 1.00 0.00 187 TYR A CA 8
ATOM 13781 C C . TYR A 1 109 ? 10.377 -10.290 -6.983 1.00 0.00 187 TYR A C 8
ATOM 13782 O O . TYR A 1 109 ? 11.057 -10.062 -8.005 1.00 0.00 187 TYR A O 8
ATOM 13801 N N . GLY A 1 1 ? 32.689 11.048 1.445 1.00 0.00 79 GLY A N 9
ATOM 13802 C CA . GLY A 1 1 ? 31.495 11.925 1.595 1.00 0.00 79 GLY A CA 9
ATOM 13803 C C . GLY A 1 1 ? 30.225 11.267 1.093 1.00 0.00 79 GLY A C 9
ATOM 13804 O O . GLY A 1 1 ? 30.257 10.142 0.594 1.00 0.00 79 GLY A O 9
ATOM 13810 N N . SER A 1 2 ? 29.105 11.969 1.225 1.00 0.00 80 SER A N 9
ATOM 13811 C CA . SER A 1 2 ? 27.817 11.447 0.782 1.00 0.00 80 SER A CA 9
ATOM 13812 C C . SER A 1 2 ? 27.230 12.316 -0.326 1.00 0.00 80 SER A C 9
ATOM 13813 O O . SER A 1 2 ? 26.605 13.342 -0.058 1.00 0.00 80 SER A O 9
ATOM 13821 N N . HIS A 1 3 ? 27.435 11.898 -1.571 1.00 0.00 81 HIS A N 9
ATOM 13822 C CA . HIS A 1 3 ? 26.926 12.637 -2.720 1.00 0.00 81 HIS A CA 9
ATOM 13823 C C . HIS A 1 3 ? 25.659 11.987 -3.267 1.00 0.00 81 HIS A C 9
ATOM 13824 O O . HIS A 1 3 ? 25.368 10.828 -2.974 1.00 0.00 81 HIS A O 9
ATOM 13839 N N . MET A 1 4 ? 24.909 12.743 -4.062 1.00 0.00 82 MET A N 9
ATOM 13840 C CA . MET A 1 4 ? 23.673 12.240 -4.651 1.00 0.00 82 MET A CA 9
ATOM 13841 C C . MET A 1 4 ? 23.411 12.892 -6.004 1.00 0.00 82 MET A C 9
ATOM 13842 O O . MET A 1 4 ? 23.846 14.015 -6.259 1.00 0.00 82 MET A O 9
ATOM 13856 N N . ASP A 1 5 ? 22.697 12.180 -6.870 1.00 0.00 83 ASP A N 9
ATOM 13857 C CA . ASP A 1 5 ? 22.377 12.690 -8.198 1.00 0.00 83 ASP A CA 9
ATOM 13858 C C . ASP A 1 5 ? 21.533 13.959 -8.105 1.00 0.00 83 ASP A C 9
ATOM 13859 O O . ASP A 1 5 ? 20.783 14.147 -7.147 1.00 0.00 83 ASP A O 9
ATOM 13868 N N . PRO A 1 6 ? 21.646 14.851 -9.104 1.00 0.00 84 PRO A N 9
ATOM 13869 C CA . PRO A 1 6 ? 20.891 16.108 -9.130 1.00 0.00 84 PRO A CA 9
ATOM 13870 C C . PRO A 1 6 ? 19.406 15.892 -9.410 1.00 0.00 84 PRO A C 9
ATOM 13871 O O . PRO A 1 6 ? 18.580 16.759 -9.122 1.00 0.00 84 PRO A O 9
ATOM 13882 N N . ALA A 1 7 ? 19.072 14.735 -9.974 1.00 0.00 85 ALA A N 9
ATOM 13883 C CA . ALA A 1 7 ? 17.687 14.414 -10.293 1.00 0.00 85 ALA A CA 9
ATOM 13884 C C . ALA A 1 7 ? 17.098 13.446 -9.273 1.00 0.00 85 ALA A C 9
ATOM 13885 O O . ALA A 1 7 ? 16.196 13.800 -8.514 1.00 0.00 85 ALA A O 9
ATOM 13892 N N . GLN A 1 8 ? 17.613 12.220 -9.261 1.00 0.00 86 GLN A N 9
ATOM 13893 C CA . GLN A 1 8 ? 17.137 11.200 -8.334 1.00 0.00 86 GLN A CA 9
ATOM 13894 C C . GLN A 1 8 ? 15.652 10.923 -8.547 1.00 0.00 86 GLN A C 9
ATOM 13895 O O . GLN A 1 8 ? 14.926 10.617 -7.602 1.00 0.00 86 GLN A O 9
ATOM 13909 N N . LEU A 1 9 ? 15.208 11.034 -9.795 1.00 0.00 87 LEU A N 9
ATOM 13910 C CA . LEU A 1 9 ? 13.809 10.797 -10.133 1.00 0.00 87 LEU A CA 9
ATOM 13911 C C . LEU A 1 9 ? 13.550 9.317 -10.405 1.00 0.00 87 LEU A C 9
ATOM 13912 O O . LEU A 1 9 ? 12.431 8.834 -10.240 1.00 0.00 87 LEU A O 9
ATOM 13928 N N . THR A 1 10 ? 14.591 8.605 -10.829 1.00 0.00 88 THR A N 9
ATOM 13929 C CA . THR A 1 10 ? 14.473 7.181 -11.131 1.00 0.00 88 THR A CA 9
ATOM 13930 C C . THR A 1 10 ? 13.863 6.416 -9.959 1.00 0.00 88 THR A C 9
ATOM 13931 O O . THR A 1 10 ? 12.909 5.658 -10.132 1.00 0.00 88 THR A O 9
ATOM 13942 N N . GLU A 1 11 ? 14.414 6.622 -8.766 1.00 0.00 89 GLU A N 9
ATOM 13943 C CA . GLU A 1 11 ? 13.915 5.951 -7.569 1.00 0.00 89 GLU A CA 9
ATOM 13944 C C . GLU A 1 11 ? 12.420 6.205 -7.397 1.00 0.00 89 GLU A C 9
ATOM 13945 O O . GLU A 1 11 ? 11.691 5.361 -6.875 1.00 0.00 89 GLU A O 9
ATOM 13957 N N . ASP A 1 12 ? 11.969 7.365 -7.858 1.00 0.00 90 ASP A N 9
ATOM 13958 C CA . ASP A 1 12 ? 10.558 7.715 -7.774 1.00 0.00 90 ASP A CA 9
ATOM 13959 C C . ASP A 1 12 ? 9.781 6.951 -8.838 1.00 0.00 90 ASP A C 9
ATOM 13960 O O . ASP A 1 12 ? 8.745 6.347 -8.559 1.00 0.00 90 ASP A O 9
ATOM 13969 N N . ILE A 1 13 ? 10.302 6.981 -10.059 1.00 0.00 91 ILE A N 9
ATOM 13970 C CA . ILE A 1 13 ? 9.681 6.292 -11.182 1.00 0.00 91 ILE A CA 9
ATOM 13971 C C . ILE A 1 13 ? 9.607 4.789 -10.930 1.00 0.00 91 ILE A C 9
ATOM 13972 O O . ILE A 1 13 ? 8.580 4.157 -11.181 1.00 0.00 91 ILE A O 9
ATOM 13988 N N . THR A 1 14 ? 10.705 4.221 -10.444 1.00 0.00 92 THR A N 9
ATOM 13989 C CA . THR A 1 14 ? 10.766 2.791 -10.171 1.00 0.00 92 THR A CA 9
ATOM 13990 C C . THR A 1 14 ? 9.769 2.391 -9.083 1.00 0.00 92 THR A C 9
ATOM 13991 O O . THR A 1 14 ? 8.994 1.454 -9.263 1.00 0.00 92 THR A O 9
ATOM 14002 N N . ARG A 1 15 ? 9.803 3.091 -7.948 1.00 0.00 93 ARG A N 9
ATOM 14003 C CA . ARG A 1 15 ? 8.915 2.785 -6.831 1.00 0.00 93 ARG A CA 9
ATOM 14004 C C . ARG A 1 15 ? 7.451 2.779 -7.260 1.00 0.00 93 ARG A C 9
ATOM 14005 O O . ARG A 1 15 ? 6.720 1.830 -6.977 1.00 0.00 93 ARG A O 9
ATOM 14026 N N . TYR A 1 16 ? 7.024 3.835 -7.943 1.00 0.00 94 TYR A N 9
ATOM 14027 C CA . TYR A 1 16 ? 5.643 3.934 -8.405 1.00 0.00 94 TYR A CA 9
ATOM 14028 C C . TYR A 1 16 ? 5.264 2.719 -9.249 1.00 0.00 94 TYR A C 9
ATOM 14029 O O . TYR A 1 16 ? 4.280 2.033 -8.966 1.00 0.00 94 TYR A O 9
ATOM 14047 N N . TYR A 1 17 ? 6.055 2.459 -10.284 1.00 0.00 95 TYR A N 9
ATOM 14048 C CA . TYR A 1 17 ? 5.810 1.329 -11.171 1.00 0.00 95 TYR A CA 9
ATOM 14049 C C . TYR A 1 17 ? 5.927 0.005 -10.422 1.00 0.00 95 TYR A C 9
ATOM 14050 O O . TYR A 1 17 ? 5.290 -0.983 -10.789 1.00 0.00 95 TYR A O 9
ATOM 14068 N N . LEU A 1 18 ? 6.742 -0.011 -9.372 1.00 0.00 96 LEU A N 9
ATOM 14069 C CA . LEU A 1 18 ? 6.938 -1.217 -8.576 1.00 0.00 96 LEU A CA 9
ATOM 14070 C C . LEU A 1 18 ? 5.662 -1.588 -7.829 1.00 0.00 96 LEU A C 9
ATOM 14071 O O . LEU A 1 18 ? 5.156 -2.702 -7.956 1.00 0.00 96 LEU A O 9
ATOM 14087 N N . CYS A 1 19 ? 5.146 -0.645 -7.051 1.00 0.00 97 CYS A N 9
ATOM 14088 C CA . CYS A 1 19 ? 3.927 -0.871 -6.286 1.00 0.00 97 CYS A CA 9
ATOM 14089 C C . CYS A 1 19 ? 2.773 -1.244 -7.211 1.00 0.00 97 CYS A C 9
ATOM 14090 O O . CYS A 1 19 ? 1.917 -2.053 -6.857 1.00 0.00 97 CYS A O 9
ATOM 14098 N N . LEU A 1 20 ? 2.758 -0.645 -8.397 1.00 0.00 98 LEU A N 9
ATOM 14099 C CA . LEU A 1 20 ? 1.709 -0.912 -9.375 1.00 0.00 98 LEU A CA 9
ATOM 14100 C C . LEU A 1 20 ? 1.718 -2.375 -9.811 1.00 0.00 98 LEU A C 9
ATOM 14101 O O . LEU A 1 20 ? 0.671 -3.020 -9.867 1.00 0.00 98 LEU A O 9
ATOM 14117 N N . GLN A 1 21 ? 2.903 -2.894 -10.125 1.00 0.00 99 GLN A N 9
ATOM 14118 C CA . GLN A 1 21 ? 3.035 -4.281 -10.562 1.00 0.00 99 GLN A CA 9
ATOM 14119 C C . GLN A 1 21 ? 2.743 -5.252 -9.419 1.00 0.00 99 GLN A C 9
ATOM 14120 O O . GLN A 1 21 ? 2.134 -6.303 -9.624 1.00 0.00 99 GLN A O 9
ATOM 14134 N N . LEU A 1 22 ? 3.180 -4.897 -8.215 1.00 0.00 100 LEU A N 9
ATOM 14135 C CA . LEU A 1 22 ? 2.966 -5.742 -7.045 1.00 0.00 100 LEU A CA 9
ATOM 14136 C C . LEU A 1 22 ? 1.493 -5.763 -6.639 1.00 0.00 100 LEU A C 9
ATOM 14137 O O . LEU A 1 22 ? 0.952 -6.811 -6.288 1.00 0.00 100 LEU A O 9
ATOM 14153 N N . ARG A 1 23 ? 0.855 -4.598 -6.676 1.00 0.00 101 ARG A N 9
ATOM 14154 C CA . ARG A 1 23 ? -0.550 -4.480 -6.295 1.00 0.00 101 ARG A CA 9
ATOM 14155 C C . ARG A 1 23 ? -1.475 -5.118 -7.330 1.00 0.00 101 ARG A C 9
ATOM 14156 O O . ARG A 1 23 ? -2.519 -5.669 -6.979 1.00 0.00 101 ARG A O 9
ATOM 14177 N N . GLN A 1 24 ? -1.089 -5.053 -8.600 1.00 0.00 102 GLN A N 9
ATOM 14178 C CA . GLN A 1 24 ? -1.893 -5.639 -9.668 1.00 0.00 102 GLN A CA 9
ATOM 14179 C C . GLN A 1 24 ? -1.824 -7.162 -9.624 1.00 0.00 102 GLN A C 9
ATOM 14180 O O . GLN A 1 24 ? -2.817 -7.847 -9.871 1.00 0.00 102 GLN A O 9
ATOM 14194 N N . ASP A 1 25 ? -0.642 -7.686 -9.314 1.00 0.00 103 ASP A N 9
ATOM 14195 C CA . ASP A 1 25 ? -0.439 -9.128 -9.242 1.00 0.00 103 ASP A CA 9
ATOM 14196 C C . ASP A 1 25 ? -1.175 -9.729 -8.048 1.00 0.00 103 ASP A C 9
ATOM 14197 O O . ASP A 1 25 ? -1.845 -10.754 -8.172 1.00 0.00 103 ASP A O 9
ATOM 14206 N N . ILE A 1 26 ? -1.042 -9.088 -6.891 1.00 0.00 104 ILE A N 9
ATOM 14207 C CA . ILE A 1 26 ? -1.692 -9.565 -5.675 1.00 0.00 104 ILE A CA 9
ATOM 14208 C C . ILE A 1 26 ? -3.210 -9.601 -5.835 1.00 0.00 104 ILE A C 9
ATOM 14209 O O . ILE A 1 26 ? -3.845 -10.621 -5.566 1.00 0.00 104 ILE A O 9
ATOM 14225 N N . VAL A 1 27 ? -3.788 -8.486 -6.271 1.00 0.00 105 VAL A N 9
ATOM 14226 C CA . VAL A 1 27 ? -5.232 -8.400 -6.460 1.00 0.00 105 VAL A CA 9
ATOM 14227 C C . VAL A 1 27 ? -5.726 -9.444 -7.455 1.00 0.00 105 VAL A C 9
ATOM 14228 O O . VAL A 1 27 ? -6.845 -9.943 -7.340 1.00 0.00 105 VAL A O 9
ATOM 14241 N N . ALA A 1 28 ? -4.887 -9.771 -8.432 1.00 0.00 106 ALA A N 9
ATOM 14242 C CA . ALA A 1 28 ? -5.243 -10.757 -9.447 1.00 0.00 106 ALA A CA 9
ATOM 14243 C C . ALA A 1 28 ? -5.121 -12.184 -8.913 1.00 0.00 106 ALA A C 9
ATOM 14244 O O . ALA A 1 28 ? -5.428 -13.144 -9.620 1.00 0.00 106 ALA A O 9
ATOM 14251 N N . GLY A 1 29 ? -4.675 -12.322 -7.666 1.00 0.00 107 GLY A N 9
ATOM 14252 C CA . GLY A 1 29 ? -4.528 -13.639 -7.075 1.00 0.00 107 GLY A CA 9
ATOM 14253 C C . GLY A 1 29 ? -3.400 -14.433 -7.703 1.00 0.00 107 GLY A C 9
ATOM 14254 O O . GLY A 1 29 ? -3.472 -15.659 -7.796 1.00 0.00 107 GLY A O 9
ATOM 14258 N N . ARG A 1 30 ? -2.356 -13.734 -8.134 1.00 0.00 108 ARG A N 9
ATOM 14259 C CA . ARG A 1 30 ? -1.208 -14.383 -8.758 1.00 0.00 108 ARG A CA 9
ATOM 14260 C C . ARG A 1 30 ? -0.064 -14.573 -7.761 1.00 0.00 108 ARG A C 9
ATOM 14261 O O . ARG A 1 30 ? 1.008 -15.056 -8.124 1.00 0.00 108 ARG A O 9
ATOM 14282 N N . LEU A 1 31 ? -0.295 -14.195 -6.505 1.00 0.00 109 LEU A N 9
ATOM 14283 C CA . LEU A 1 31 ? 0.722 -14.331 -5.468 1.00 0.00 109 LEU A CA 9
ATOM 14284 C C . LEU A 1 31 ? 0.081 -14.700 -4.130 1.00 0.00 109 LEU A C 9
ATOM 14285 O O . LEU A 1 31 ? -0.884 -14.065 -3.702 1.00 0.00 109 LEU A O 9
ATOM 14301 N N . PRO A 1 32 ? 0.606 -15.734 -3.447 1.00 0.00 110 PRO A N 9
ATOM 14302 C CA . PRO A 1 32 ? 0.071 -16.177 -2.156 1.00 0.00 110 PRO A CA 9
ATOM 14303 C C . PRO A 1 32 ? 0.433 -15.228 -1.018 1.00 0.00 110 PRO A C 9
ATOM 14304 O O . PRO A 1 32 ? 1.610 -14.982 -0.752 1.00 0.00 110 PRO A O 9
ATOM 14315 N N . CYS A 1 33 ? -0.586 -14.701 -0.347 1.00 0.00 111 CYS A N 9
ATOM 14316 C CA . CYS A 1 33 ? -0.378 -13.782 0.766 1.00 0.00 111 CYS A CA 9
ATOM 14317 C C . CYS A 1 33 ? -1.369 -14.065 1.891 1.00 0.00 111 CYS A C 9
ATOM 14318 O O . CYS A 1 33 ? -2.329 -14.815 1.711 1.00 0.00 111 CYS A O 9
ATOM 14326 N N . SER A 1 34 ? -1.131 -13.463 3.052 1.00 0.00 112 SER A N 9
ATOM 14327 C CA . SER A 1 34 ? -2.004 -13.656 4.204 1.00 0.00 112 SER A CA 9
ATOM 14328 C C . SER A 1 34 ? -2.939 -12.465 4.388 1.00 0.00 112 SER A C 9
ATOM 14329 O O . SER A 1 34 ? -2.725 -11.398 3.813 1.00 0.00 112 SER A O 9
ATOM 14337 N N . PHE A 1 35 ? -3.977 -12.656 5.197 1.00 0.00 113 PHE A N 9
ATOM 14338 C CA . PHE A 1 35 ? -4.948 -11.600 5.464 1.00 0.00 113 PHE A CA 9
ATOM 14339 C C . PHE A 1 35 ? -4.267 -10.378 6.070 1.00 0.00 113 PHE A C 9
ATOM 14340 O O . PHE A 1 35 ? -4.462 -9.254 5.606 1.00 0.00 113 PHE A O 9
ATOM 14357 N N . ALA A 1 36 ? -3.483 -10.600 7.120 1.00 0.00 114 ALA A N 9
ATOM 14358 C CA . ALA A 1 36 ? -2.794 -9.510 7.798 1.00 0.00 114 ALA A CA 9
ATOM 14359 C C . ALA A 1 36 ? -1.924 -8.714 6.835 1.00 0.00 114 ALA A C 9
ATOM 14360 O O . ALA A 1 36 ? -1.889 -7.485 6.898 1.00 0.00 114 ALA A O 9
ATOM 14367 N N . THR A 1 37 ? -1.224 -9.404 5.940 1.00 0.00 115 THR A N 9
ATOM 14368 C CA . THR A 1 37 ? -0.367 -8.735 4.971 1.00 0.00 115 THR A CA 9
ATOM 14369 C C . THR A 1 37 ? -1.210 -7.979 3.954 1.00 0.00 115 THR A C 9
ATOM 14370 O O . THR A 1 37 ? -0.865 -6.870 3.549 1.00 0.00 115 THR A O 9
ATOM 14381 N N . LEU A 1 38 ? -2.323 -8.583 3.551 1.00 0.00 116 LEU A N 9
ATOM 14382 C CA . LEU A 1 38 ? -3.221 -7.959 2.590 1.00 0.00 116 LEU A CA 9
ATOM 14383 C C . LEU A 1 38 ? -3.727 -6.629 3.131 1.00 0.00 116 LEU A C 9
ATOM 14384 O O . LEU A 1 38 ? -3.696 -5.610 2.439 1.00 0.00 116 LEU A O 9
ATOM 14400 N N . ALA A 1 39 ? -4.194 -6.648 4.374 1.00 0.00 117 ALA A N 9
ATOM 14401 C CA . ALA A 1 39 ? -4.710 -5.453 5.022 1.00 0.00 117 ALA A CA 9
ATOM 14402 C C . ALA A 1 39 ? -3.598 -4.446 5.307 1.00 0.00 117 ALA A C 9
ATOM 14403 O O . ALA A 1 39 ? -3.808 -3.237 5.217 1.00 0.00 117 ALA A O 9
ATOM 14410 N N . LEU A 1 40 ? -2.415 -4.949 5.652 1.00 0.00 118 LEU A N 9
ATOM 14411 C CA . LEU A 1 40 ? -1.279 -4.083 5.949 1.00 0.00 118 LEU A CA 9
ATOM 14412 C C . LEU A 1 40 ? -0.795 -3.367 4.690 1.00 0.00 118 LEU A C 9
ATOM 14413 O O . LEU A 1 40 ? -0.659 -2.142 4.671 1.00 0.00 118 LEU A O 9
ATOM 14429 N N . LEU A 1 41 ? -0.545 -4.139 3.637 1.00 0.00 119 LEU A N 9
ATOM 14430 C CA . LEU A 1 41 ? -0.085 -3.579 2.372 1.00 0.00 119 LEU A CA 9
ATOM 14431 C C . LEU A 1 41 ? -1.110 -2.595 1.824 1.00 0.00 119 LEU A C 9
ATOM 14432 O O . LEU A 1 41 ? -0.758 -1.588 1.208 1.00 0.00 119 LEU A O 9
ATOM 14448 N N . GLY A 1 42 ? -2.381 -2.890 2.067 1.00 0.00 120 GLY A N 9
ATOM 14449 C CA . GLY A 1 42 ? -3.446 -2.021 1.609 1.00 0.00 120 GLY A CA 9
ATOM 14450 C C . GLY A 1 42 ? -3.500 -0.724 2.391 1.00 0.00 120 GLY A C 9
ATOM 14451 O O . GLY A 1 42 ? -3.536 0.360 1.811 1.00 0.00 120 GLY A O 9
ATOM 14455 N N . SER A 1 43 ? -3.510 -0.841 3.715 1.00 0.00 121 SER A N 9
ATOM 14456 C CA . SER A 1 43 ? -3.569 0.324 4.592 1.00 0.00 121 SER A CA 9
ATOM 14457 C C . SER A 1 43 ? -2.466 1.327 4.270 1.00 0.00 121 SER A C 9
ATOM 14458 O O . SER A 1 43 ? -2.677 2.538 4.354 1.00 0.00 121 SER A O 9
ATOM 14466 N N . TYR A 1 44 ? -1.292 0.827 3.897 1.00 0.00 122 TYR A N 9
ATOM 14467 C CA . TYR A 1 44 ? -0.171 1.698 3.565 1.00 0.00 122 TYR A CA 9
ATOM 14468 C C . TYR A 1 44 ? -0.370 2.343 2.198 1.00 0.00 122 TYR A C 9
ATOM 14469 O O . TYR A 1 44 ? -0.145 3.541 2.027 1.00 0.00 122 TYR A O 9
ATOM 14487 N N . THR A 1 45 ? -0.798 1.543 1.227 1.00 0.00 123 THR A N 9
ATOM 14488 C CA . THR A 1 45 ? -1.032 2.041 -0.122 1.00 0.00 123 THR A CA 9
ATOM 14489 C C . THR A 1 45 ? -2.131 3.097 -0.122 1.00 0.00 123 THR A C 9
ATOM 14490 O O . THR A 1 45 ? -2.019 4.125 -0.790 1.00 0.00 123 THR A O 9
ATOM 14501 N N . ILE A 1 46 ? -3.190 2.841 0.640 1.00 0.00 124 ILE A N 9
ATOM 14502 C CA . ILE A 1 46 ? -4.306 3.773 0.735 1.00 0.00 124 ILE A CA 9
ATOM 14503 C C . ILE A 1 46 ? -3.848 5.100 1.334 1.00 0.00 124 ILE A C 9
ATOM 14504 O O . ILE A 1 46 ? -4.126 6.167 0.788 1.00 0.00 124 ILE A O 9
ATOM 14520 N N . GLN A 1 47 ? -3.141 5.025 2.457 1.00 0.00 125 GLN A N 9
ATOM 14521 C CA . GLN A 1 47 ? -2.642 6.219 3.128 1.00 0.00 125 GLN A CA 9
ATOM 14522 C C . GLN A 1 47 ? -1.724 7.014 2.205 1.00 0.00 125 GLN A C 9
ATOM 14523 O O . GLN A 1 47 ? -1.722 8.243 2.226 1.00 0.00 125 GLN A O 9
ATOM 14537 N N . SER A 1 48 ? -0.946 6.304 1.396 1.00 0.00 126 SER A N 9
ATOM 14538 C CA . SER A 1 48 ? -0.024 6.945 0.465 1.00 0.00 126 SER A CA 9
ATOM 14539 C C . SER A 1 48 ? -0.757 7.451 -0.777 1.00 0.00 126 SER A C 9
ATOM 14540 O O . SER A 1 48 ? -0.309 8.390 -1.434 1.00 0.00 126 SER A O 9
ATOM 14548 N N . GLU A 1 49 ? -1.877 6.810 -1.099 1.00 0.00 127 GLU A N 9
ATOM 14549 C CA . GLU A 1 49 ? -2.660 7.185 -2.271 1.00 0.00 127 GLU A CA 9
ATOM 14550 C C . GLU A 1 49 ? -3.530 8.396 -1.984 1.00 0.00 127 GLU A C 9
ATOM 14551 O O . GLU A 1 49 ? -3.688 9.277 -2.830 1.00 0.00 127 GLU A O 9
ATOM 14563 N N . LEU A 1 50 ? -4.119 8.418 -0.800 1.00 0.00 128 LEU A N 9
ATOM 14564 C CA . LEU A 1 50 ? -5.007 9.498 -0.408 1.00 0.00 128 LEU A CA 9
ATOM 14565 C C . LEU A 1 50 ? -4.410 10.363 0.702 1.00 0.00 128 LEU A C 9
ATOM 14566 O O . LEU A 1 50 ? -5.037 11.322 1.151 1.00 0.00 128 LEU A O 9
ATOM 14582 N N . GLY A 1 51 ? -3.199 10.029 1.140 1.00 0.00 129 GLY A N 9
ATOM 14583 C CA . GLY A 1 51 ? -2.559 10.797 2.187 1.00 0.00 129 GLY A CA 9
ATOM 14584 C C . GLY A 1 51 ? -3.181 10.555 3.546 1.00 0.00 129 GLY A C 9
ATOM 14585 O O . GLY A 1 51 ? -3.847 9.543 3.763 1.00 0.00 129 GLY A O 9
ATOM 14589 N N . ASP A 1 52 ? -2.962 11.489 4.461 1.00 0.00 130 ASP A N 9
ATOM 14590 C CA . ASP A 1 52 ? -3.503 11.384 5.812 1.00 0.00 130 ASP A CA 9
ATOM 14591 C C . ASP A 1 52 ? -5.020 11.224 5.781 1.00 0.00 130 ASP A C 9
ATOM 14592 O O . ASP A 1 52 ? -5.676 11.617 4.817 1.00 0.00 130 ASP A O 9
ATOM 14601 N N . TYR A 1 53 ? -5.571 10.643 6.843 1.00 0.00 131 TYR A N 9
ATOM 14602 C CA . TYR A 1 53 ? -7.010 10.431 6.936 1.00 0.00 131 TYR A CA 9
ATOM 14603 C C . TYR A 1 53 ? -7.761 11.758 6.886 1.00 0.00 131 TYR A C 9
ATOM 14604 O O . TYR A 1 53 ? -7.348 12.740 7.503 1.00 0.00 131 TYR A O 9
ATOM 14622 N N . ASP A 1 54 ? -8.865 11.781 6.147 1.00 0.00 132 ASP A N 9
ATOM 14623 C CA . ASP A 1 54 ? -9.674 12.987 6.017 1.00 0.00 132 ASP A CA 9
ATOM 14624 C C . ASP A 1 54 ? -11.163 12.649 6.034 1.00 0.00 132 ASP A C 9
ATOM 14625 O O . ASP A 1 54 ? -11.761 12.393 4.989 1.00 0.00 132 ASP A O 9
ATOM 14634 N N . PRO A 1 55 ? -11.784 12.643 7.227 1.00 0.00 133 PRO A N 9
ATOM 14635 C CA . PRO A 1 55 ? -13.210 12.333 7.373 1.00 0.00 133 PRO A CA 9
ATOM 14636 C C . PRO A 1 55 ? -14.106 13.448 6.842 1.00 0.00 133 PRO A C 9
ATOM 14637 O O . PRO A 1 55 ? -15.258 13.209 6.478 1.00 0.00 133 PRO A O 9
ATOM 14648 N N . GLU A 1 56 ? -13.573 14.665 6.803 1.00 0.00 134 GLU A N 9
ATOM 14649 C CA . GLU A 1 56 ? -14.329 15.813 6.317 1.00 0.00 134 GLU A CA 9
ATOM 14650 C C . GLU A 1 56 ? -14.706 15.637 4.850 1.00 0.00 134 GLU A C 9
ATOM 14651 O O . GLU A 1 56 ? -15.739 16.132 4.401 1.00 0.00 134 GLU A O 9
ATOM 14663 N N . LEU A 1 57 ? -13.860 14.930 4.108 1.00 0.00 135 LEU A N 9
ATOM 14664 C CA . LEU A 1 57 ? -14.106 14.690 2.691 1.00 0.00 135 LEU A CA 9
ATOM 14665 C C . LEU A 1 57 ? -14.530 13.245 2.448 1.00 0.00 135 LEU A C 9
ATOM 14666 O O . LEU A 1 57 ? -15.393 12.973 1.613 1.00 0.00 135 LEU A O 9
ATOM 14682 N N . HIS A 1 58 ? -13.919 12.322 3.184 1.00 0.00 136 HIS A N 9
ATOM 14683 C CA . HIS A 1 58 ? -14.235 10.905 3.048 1.00 0.00 136 HIS A CA 9
ATOM 14684 C C . HIS A 1 58 ? -15.240 10.467 4.109 1.00 0.00 136 HIS A C 9
ATOM 14685 O O . HIS A 1 58 ? -15.650 11.261 4.955 1.00 0.00 136 HIS A O 9
ATOM 14700 N N . GLY A 1 59 ? -15.631 9.198 4.057 1.00 0.00 137 GLY A N 9
ATOM 14701 C CA . GLY A 1 59 ? -16.585 8.676 5.018 1.00 0.00 137 GLY A CA 9
ATOM 14702 C C . GLY A 1 59 ? -16.297 7.238 5.397 1.00 0.00 137 GLY A C 9
ATOM 14703 O O . GLY A 1 59 ? -15.371 6.964 6.160 1.00 0.00 137 GLY A O 9
ATOM 14707 N N . VAL A 1 60 ? -17.093 6.318 4.865 1.00 0.00 138 VAL A N 9
ATOM 14708 C CA . VAL A 1 60 ? -16.918 4.900 5.154 1.00 0.00 138 VAL A CA 9
ATOM 14709 C C . VAL A 1 60 ? -17.086 4.058 3.895 1.00 0.00 138 VAL A C 9
ATOM 14710 O O . VAL A 1 60 ? -17.762 4.465 2.950 1.00 0.00 138 VAL A O 9
ATOM 14723 N N . ASP A 1 61 ? -16.466 2.883 3.888 1.00 0.00 139 ASP A N 9
ATOM 14724 C CA . ASP A 1 61 ? -16.546 1.982 2.744 1.00 0.00 139 ASP A CA 9
ATOM 14725 C C . ASP A 1 61 ? -15.963 2.629 1.490 1.00 0.00 139 ASP A C 9
ATOM 14726 O O . ASP A 1 61 ? -16.251 2.204 0.371 1.00 0.00 139 ASP A O 9
ATOM 14735 N N . TYR A 1 62 ? -15.141 3.658 1.680 1.00 0.00 140 TYR A N 9
ATOM 14736 C CA . TYR A 1 62 ? -14.521 4.357 0.560 1.00 0.00 140 TYR A CA 9
ATOM 14737 C C . TYR A 1 62 ? -13.416 3.512 -0.071 1.00 0.00 140 TYR A C 9
ATOM 14738 O O . TYR A 1 62 ? -13.028 3.739 -1.217 1.00 0.00 140 TYR A O 9
ATOM 14756 N N . VAL A 1 63 ? -12.914 2.535 0.682 1.00 0.00 141 VAL A N 9
ATOM 14757 C CA . VAL A 1 63 ? -11.857 1.658 0.191 1.00 0.00 141 VAL A CA 9
ATOM 14758 C C . VAL A 1 63 ? -12.373 0.715 -0.897 1.00 0.00 141 VAL A C 9
ATOM 14759 O O . VAL A 1 63 ? -11.591 0.026 -1.552 1.00 0.00 141 VAL A O 9
ATOM 14772 N N . SER A 1 64 ? -13.691 0.690 -1.086 1.00 0.00 142 SER A N 9
ATOM 14773 C CA . SER A 1 64 ? -14.314 -0.161 -2.092 1.00 0.00 142 SER A CA 9
ATOM 14774 C C . SER A 1 64 ? -13.845 0.192 -3.504 1.00 0.00 142 SER A C 9
ATOM 14775 O O . SER A 1 64 ? -14.053 -0.576 -4.442 1.00 0.00 142 SER A O 9
ATOM 14783 N N . ASP A 1 65 ? -13.208 1.352 -3.652 1.00 0.00 143 ASP A N 9
ATOM 14784 C CA . ASP A 1 65 ? -12.712 1.785 -4.953 1.00 0.00 143 ASP A CA 9
ATOM 14785 C C . ASP A 1 65 ? -11.304 1.250 -5.203 1.00 0.00 143 ASP A C 9
ATOM 14786 O O . ASP A 1 65 ? -10.906 1.034 -6.348 1.00 0.00 143 ASP A O 9
ATOM 14795 N N . PHE A 1 66 ? -10.556 1.037 -4.125 1.00 0.00 144 PHE A N 9
ATOM 14796 C CA . PHE A 1 66 ? -9.193 0.526 -4.228 1.00 0.00 144 PHE A CA 9
ATOM 14797 C C . PHE A 1 66 ? -9.170 -0.994 -4.105 1.00 0.00 144 PHE A C 9
ATOM 14798 O O . PHE A 1 66 ? -9.645 -1.555 -3.118 1.00 0.00 144 PHE A O 9
ATOM 14815 N N . LYS A 1 67 ? -8.617 -1.655 -5.117 1.00 0.00 145 LYS A N 9
ATOM 14816 C CA . LYS A 1 67 ? -8.534 -3.112 -5.125 1.00 0.00 145 LYS A CA 9
ATOM 14817 C C . LYS A 1 67 ? -7.392 -3.602 -4.240 1.00 0.00 145 LYS A C 9
ATOM 14818 O O . LYS A 1 67 ? -6.240 -3.657 -4.670 1.00 0.00 145 LYS A O 9
ATOM 14837 N N . LEU A 1 68 ? -7.719 -3.959 -3.002 1.00 0.00 146 LEU A N 9
ATOM 14838 C CA . LEU A 1 68 ? -6.720 -4.447 -2.057 1.00 0.00 146 LEU A CA 9
ATOM 14839 C C . LEU A 1 68 ? -6.505 -5.951 -2.212 1.00 0.00 146 LEU A C 9
ATOM 14840 O O . LEU A 1 68 ? -5.472 -6.483 -1.806 1.00 0.00 146 LEU A O 9
ATOM 14856 N N . ALA A 1 69 ? -7.485 -6.632 -2.800 1.00 0.00 147 ALA A N 9
ATOM 14857 C CA . ALA A 1 69 ? -7.398 -8.073 -3.004 1.00 0.00 147 ALA A CA 9
ATOM 14858 C C . ALA A 1 69 ? -8.605 -8.590 -3.783 1.00 0.00 147 ALA A C 9
ATOM 14859 O O . ALA A 1 69 ? -9.599 -7.882 -3.944 1.00 0.00 147 ALA A O 9
ATOM 14866 N N . PRO A 1 70 ? -8.535 -9.839 -4.277 1.00 0.00 148 PRO A N 9
ATOM 14867 C CA . PRO A 1 70 ? -9.629 -10.447 -5.041 1.00 0.00 148 PRO A CA 9
ATOM 14868 C C . PRO A 1 70 ? -10.855 -10.722 -4.177 1.00 0.00 148 PRO A C 9
ATOM 14869 O O . PRO A 1 70 ? -11.980 -10.401 -4.560 1.00 0.00 148 PRO A O 9
ATOM 14880 N N . ASN A 1 71 ? -10.630 -11.316 -3.010 1.00 0.00 149 ASN A N 9
ATOM 14881 C CA . ASN A 1 71 ? -11.717 -11.632 -2.091 1.00 0.00 149 ASN A CA 9
ATOM 14882 C C . ASN A 1 71 ? -11.761 -10.635 -0.938 1.00 0.00 149 ASN A C 9
ATOM 14883 O O . ASN A 1 71 ? -11.427 -10.969 0.199 1.00 0.00 149 ASN A O 9
ATOM 14894 N N . GLN A 1 72 ? -12.175 -9.408 -1.239 1.00 0.00 150 GLN A N 9
ATOM 14895 C CA . GLN A 1 72 ? -12.262 -8.361 -0.228 1.00 0.00 150 GLN A CA 9
ATOM 14896 C C . GLN A 1 72 ? -13.512 -8.533 0.629 1.00 0.00 150 GLN A C 9
ATOM 14897 O O . GLN A 1 72 ? -14.632 -8.533 0.119 1.00 0.00 150 GLN A O 9
ATOM 14911 N N . THR A 1 73 ? -13.311 -8.681 1.934 1.00 0.00 151 THR A N 9
ATOM 14912 C CA . THR A 1 73 ? -14.423 -8.855 2.864 1.00 0.00 151 THR A CA 9
ATOM 14913 C C . THR A 1 73 ? -14.443 -7.741 3.902 1.00 0.00 151 THR A C 9
ATOM 14914 O O . THR A 1 73 ? -13.474 -6.996 4.045 1.00 0.00 151 THR A O 9
ATOM 14925 N N . LYS A 1 74 ? -15.551 -7.636 4.630 1.00 0.00 152 LYS A N 9
ATOM 14926 C CA . LYS A 1 74 ? -15.694 -6.618 5.661 1.00 0.00 152 LYS A CA 9
ATOM 14927 C C . LYS A 1 74 ? -14.469 -6.595 6.569 1.00 0.00 152 LYS A C 9
ATOM 14928 O O . LYS A 1 74 ? -14.050 -5.538 7.036 1.00 0.00 152 LYS A O 9
ATOM 14947 N N . GLU A 1 75 ? -13.900 -7.772 6.815 1.00 0.00 153 GLU A N 9
ATOM 14948 C CA . GLU A 1 75 ? -12.723 -7.884 7.667 1.00 0.00 153 GLU A CA 9
ATOM 14949 C C . GLU A 1 75 ? -11.547 -7.123 7.062 1.00 0.00 153 GLU A C 9
ATOM 14950 O O . GLU A 1 75 ? -10.991 -6.221 7.688 1.00 0.00 153 GLU A O 9
ATOM 14962 N N . LEU A 1 76 ? -11.178 -7.489 5.839 1.00 0.00 154 LEU A N 9
ATOM 14963 C CA . LEU A 1 76 ? -10.073 -6.837 5.146 1.00 0.00 154 LEU A CA 9
ATOM 14964 C C . LEU A 1 76 ? -10.351 -5.345 4.987 1.00 0.00 154 LEU A C 9
ATOM 14965 O O . LEU A 1 76 ? -9.478 -4.509 5.220 1.00 0.00 154 LEU A O 9
ATOM 14981 N N . GLU A 1 77 ? -11.579 -5.021 4.596 1.00 0.00 155 GLU A N 9
ATOM 14982 C CA . GLU A 1 77 ? -11.984 -3.632 4.412 1.00 0.00 155 GLU A CA 9
ATOM 14983 C C . GLU A 1 77 ? -11.825 -2.848 5.711 1.00 0.00 155 GLU A C 9
ATOM 14984 O O . GLU A 1 77 ? -11.169 -1.807 5.746 1.00 0.00 155 GLU A O 9
ATOM 14996 N N . GLU A 1 78 ? -12.432 -3.359 6.778 1.00 0.00 156 GLU A N 9
ATOM 14997 C CA . GLU A 1 78 ? -12.365 -2.713 8.084 1.00 0.00 156 GLU A CA 9
ATOM 14998 C C . GLU A 1 78 ? -10.917 -2.489 8.508 1.00 0.00 156 GLU A C 9
ATOM 14999 O O . GLU A 1 78 ? -10.544 -1.393 8.920 1.00 0.00 156 GLU A O 9
ATOM 15011 N N . LYS A 1 79 ? -10.110 -3.541 8.421 1.00 0.00 157 LYS A N 9
ATOM 15012 C CA . LYS A 1 79 ? -8.707 -3.463 8.812 1.00 0.00 157 LYS A CA 9
ATOM 15013 C C . LYS A 1 79 ? -7.974 -2.378 8.025 1.00 0.00 157 LYS A C 9
ATOM 15014 O O . LYS A 1 79 ? -7.050 -1.747 8.538 1.00 0.00 157 LYS A O 9
ATOM 15033 N N . VAL A 1 80 ? -8.394 -2.158 6.783 1.00 0.00 158 VAL A N 9
ATOM 15034 C CA . VAL A 1 80 ? -7.773 -1.141 5.941 1.00 0.00 158 VAL A CA 9
ATOM 15035 C C . VAL A 1 80 ? -8.045 0.261 6.484 1.00 0.00 158 VAL A C 9
ATOM 15036 O O . VAL A 1 80 ? -7.121 1.050 6.690 1.00 0.00 158 VAL A O 9
ATOM 15049 N N . MET A 1 81 ? -9.319 0.562 6.713 1.00 0.00 159 MET A N 9
ATOM 15050 C CA . MET A 1 81 ? -9.718 1.868 7.229 1.00 0.00 159 MET A CA 9
ATOM 15051 C C . MET A 1 81 ? -9.242 2.061 8.665 1.00 0.00 159 MET A C 9
ATOM 15052 O O . MET A 1 81 ? -8.756 3.132 9.030 1.00 0.00 159 MET A O 9
ATOM 15066 N N . GLU A 1 82 ? -9.387 1.019 9.477 1.00 0.00 160 GLU A N 9
ATOM 15067 C CA . GLU A 1 82 ? -8.976 1.072 10.876 1.00 0.00 160 GLU A CA 9
ATOM 15068 C C . GLU A 1 82 ? -7.500 1.435 11.000 1.00 0.00 160 GLU A C 9
ATOM 15069 O O . GLU A 1 82 ? -7.142 2.395 11.683 1.00 0.00 160 GLU A O 9
ATOM 15081 N N . LEU A 1 83 ? -6.646 0.662 10.336 1.00 0.00 161 LEU A N 9
ATOM 15082 C CA . LEU A 1 83 ? -5.209 0.905 10.374 1.00 0.00 161 LEU A CA 9
ATOM 15083 C C . LEU A 1 83 ? -4.880 2.296 9.841 1.00 0.00 161 LEU A C 9
ATOM 15084 O O . LEU A 1 83 ? -3.987 2.972 10.352 1.00 0.00 161 LEU A O 9
ATOM 15100 N N . HIS A 1 84 ? -5.610 2.718 8.812 1.00 0.00 162 HIS A N 9
ATOM 15101 C CA . HIS A 1 84 ? -5.397 4.031 8.210 1.00 0.00 162 HIS A CA 9
ATOM 15102 C C . HIS A 1 84 ? -5.479 5.135 9.262 1.00 0.00 162 HIS A C 9
ATOM 15103 O O . HIS A 1 84 ? -4.565 5.948 9.395 1.00 0.00 162 HIS A O 9
ATOM 15118 N N . LYS A 1 85 ? -6.580 5.155 10.007 1.00 0.00 163 LYS A N 9
ATOM 15119 C CA . LYS A 1 85 ? -6.782 6.159 11.047 1.00 0.00 163 LYS A CA 9
ATOM 15120 C C . LYS A 1 85 ? -5.989 5.813 12.305 1.00 0.00 163 LYS A C 9
ATOM 15121 O O . LYS A 1 85 ? -5.650 6.692 13.097 1.00 0.00 163 LYS A O 9
ATOM 15140 N N . SER A 1 86 ? -5.701 4.527 12.486 1.00 0.00 164 SER A N 9
ATOM 15141 C CA . SER A 1 86 ? -4.954 4.066 13.650 1.00 0.00 164 SER A CA 9
ATOM 15142 C C . SER A 1 86 ? -3.502 4.533 13.595 1.00 0.00 164 SER A C 9
ATOM 15143 O O . SER A 1 86 ? -2.848 4.674 14.629 1.00 0.00 164 SER A O 9
ATOM 15151 N N . TYR A 1 87 ? -3.000 4.770 12.387 1.00 0.00 165 TYR A N 9
ATOM 15152 C CA . TYR A 1 87 ? -1.624 5.218 12.207 1.00 0.00 165 TYR A CA 9
ATOM 15153 C C . TYR A 1 87 ? -1.470 6.685 12.593 1.00 0.00 165 TYR A C 9
ATOM 15154 O O . TYR A 1 87 ? -2.222 7.542 12.129 1.00 0.00 165 TYR A O 9
ATOM 15172 N N . ARG A 1 88 ? -0.489 6.967 13.444 1.00 0.00 166 ARG A N 9
ATOM 15173 C CA . ARG A 1 88 ? -0.232 8.331 13.893 1.00 0.00 166 ARG A CA 9
ATOM 15174 C C . ARG A 1 88 ? 0.190 9.216 12.721 1.00 0.00 166 ARG A C 9
ATOM 15175 O O . ARG A 1 88 ? -0.047 8.877 11.561 1.00 0.00 166 ARG A O 9
ATOM 15196 N N . SER A 1 89 ? 0.813 10.351 13.029 1.00 0.00 167 SER A N 9
ATOM 15197 C CA . SER A 1 89 ? 1.265 11.281 12.000 1.00 0.00 167 SER A CA 9
ATOM 15198 C C . SER A 1 89 ? 2.392 10.671 11.172 1.00 0.00 167 SER A C 9
ATOM 15199 O O . SER A 1 89 ? 3.553 11.063 11.296 1.00 0.00 167 SER A O 9
ATOM 15207 N N . MET A 1 90 ? 2.040 9.708 10.328 1.00 0.00 168 MET A N 9
ATOM 15208 C CA . MET A 1 90 ? 3.017 9.039 9.478 1.00 0.00 168 MET A CA 9
ATOM 15209 C C . MET A 1 90 ? 3.295 9.859 8.221 1.00 0.00 168 MET A C 9
ATOM 15210 O O . MET A 1 90 ? 2.424 10.579 7.733 1.00 0.00 168 MET A O 9
ATOM 15224 N N . THR A 1 91 ? 4.513 9.743 7.702 1.00 0.00 169 THR A N 9
ATOM 15225 C CA . THR A 1 91 ? 4.907 10.470 6.500 1.00 0.00 169 THR A CA 9
ATOM 15226 C C . THR A 1 91 ? 4.840 9.561 5.276 1.00 0.00 169 THR A C 9
ATOM 15227 O O . THR A 1 91 ? 4.908 8.339 5.398 1.00 0.00 169 THR A O 9
ATOM 15238 N N . PRO A 1 92 ? 4.709 10.146 4.072 1.00 0.00 170 PRO A N 9
ATOM 15239 C CA . PRO A 1 92 ? 4.638 9.380 2.826 1.00 0.00 170 PRO A CA 9
ATOM 15240 C C . PRO A 1 92 ? 5.747 8.338 2.727 1.00 0.00 170 PRO A C 9
ATOM 15241 O O . PRO A 1 92 ? 5.485 7.158 2.492 1.00 0.00 170 PRO A O 9
ATOM 15252 N N . ALA A 1 93 ? 6.989 8.781 2.907 1.00 0.00 171 ALA A N 9
ATOM 15253 C CA . ALA A 1 93 ? 8.141 7.887 2.837 1.00 0.00 171 ALA A CA 9
ATOM 15254 C C . ALA A 1 93 ? 7.944 6.653 3.713 1.00 0.00 171 ALA A C 9
ATOM 15255 O O . ALA A 1 93 ? 8.284 5.539 3.316 1.00 0.00 171 ALA A O 9
ATOM 15262 N N . GLN A 1 94 ? 7.390 6.857 4.904 1.00 0.00 172 GLN A N 9
ATOM 15263 C CA . GLN A 1 94 ? 7.147 5.757 5.831 1.00 0.00 172 GLN A CA 9
ATOM 15264 C C . GLN A 1 94 ? 6.256 4.698 5.190 1.00 0.00 172 GLN A C 9
ATOM 15265 O O . GLN A 1 94 ? 6.534 3.502 5.277 1.00 0.00 172 GLN A O 9
ATOM 15279 N N . ALA A 1 95 ? 5.188 5.148 4.540 1.00 0.00 173 ALA A N 9
ATOM 15280 C CA . ALA A 1 95 ? 4.261 4.240 3.876 1.00 0.00 173 ALA A CA 9
ATOM 15281 C C . ALA A 1 95 ? 4.947 3.522 2.720 1.00 0.00 173 ALA A C 9
ATOM 15282 O O . ALA A 1 95 ? 4.787 2.314 2.541 1.00 0.00 173 ALA A O 9
ATOM 15289 N N . ASP A 1 96 ? 5.718 4.275 1.942 1.00 0.00 174 ASP A N 9
ATOM 15290 C CA . ASP A 1 96 ? 6.440 3.715 0.806 1.00 0.00 174 ASP A CA 9
ATOM 15291 C C . ASP A 1 96 ? 7.418 2.638 1.268 1.00 0.00 174 ASP A C 9
ATOM 15292 O O . ASP A 1 96 ? 7.536 1.575 0.655 1.00 0.00 174 ASP A O 9
ATOM 15301 N N . LEU A 1 97 ? 8.104 2.925 2.369 1.00 0.00 175 LEU A N 9
ATOM 15302 C CA . LEU A 1 97 ? 9.069 1.997 2.945 1.00 0.00 175 LEU A CA 9
ATOM 15303 C C . LEU A 1 97 ? 8.374 0.812 3.610 1.00 0.00 175 LEU A C 9
ATOM 15304 O O . LEU A 1 97 ? 8.888 -0.304 3.605 1.00 0.00 175 LEU A O 9
ATOM 15320 N N . GLU A 1 98 ? 7.211 1.070 4.199 1.00 0.00 176 GLU A N 9
ATOM 15321 C CA . GLU A 1 98 ? 6.452 0.032 4.891 1.00 0.00 176 GLU A CA 9
ATOM 15322 C C . GLU A 1 98 ? 6.065 -1.112 3.957 1.00 0.00 176 GLU A C 9
ATOM 15323 O O . GLU A 1 98 ? 6.357 -2.275 4.238 1.00 0.00 176 GLU A O 9
ATOM 15335 N N . PHE A 1 99 ? 5.409 -0.786 2.848 1.00 0.00 177 PHE A N 9
ATOM 15336 C CA . PHE A 1 99 ? 4.992 -1.805 1.891 1.00 0.00 177 PHE A CA 9
ATOM 15337 C C . PHE A 1 99 ? 6.203 -2.417 1.196 1.00 0.00 177 PHE A C 9
ATOM 15338 O O . PHE A 1 99 ? 6.313 -3.639 1.088 1.00 0.00 177 PHE A O 9
ATOM 15355 N N . LEU A 1 100 ? 7.117 -1.568 0.733 1.00 0.00 178 LEU A N 9
ATOM 15356 C CA . LEU A 1 100 ? 8.318 -2.048 0.061 1.00 0.00 178 LEU A CA 9
ATOM 15357 C C . LEU A 1 100 ? 9.108 -2.972 0.983 1.00 0.00 178 LEU A C 9
ATOM 15358 O O . LEU A 1 100 ? 9.666 -3.978 0.547 1.00 0.00 178 LEU A O 9
ATOM 15374 N N . GLU A 1 101 ? 9.141 -2.619 2.264 1.00 0.00 179 GLU A N 9
ATOM 15375 C CA . GLU A 1 101 ? 9.848 -3.406 3.264 1.00 0.00 179 GLU A CA 9
ATOM 15376 C C . GLU A 1 101 ? 9.160 -4.748 3.483 1.00 0.00 179 GLU A C 9
ATOM 15377 O O . GLU A 1 101 ? 9.813 -5.761 3.740 1.00 0.00 179 GLU A O 9
ATOM 15389 N N . ASN A 1 102 ? 7.838 -4.748 3.370 1.00 0.00 180 ASN A N 9
ATOM 15390 C CA . ASN A 1 102 ? 7.060 -5.965 3.547 1.00 0.00 180 ASN A CA 9
ATOM 15391 C C . ASN A 1 102 ? 7.229 -6.885 2.343 1.00 0.00 180 ASN A C 9
ATOM 15392 O O . ASN A 1 102 ? 7.522 -8.071 2.489 1.00 0.00 180 ASN A O 9
ATOM 15403 N N . ALA A 1 103 ? 7.052 -6.323 1.152 1.00 0.00 181 ALA A N 9
ATOM 15404 C CA . ALA A 1 103 ? 7.194 -7.088 -0.080 1.00 0.00 181 ALA A CA 9
ATOM 15405 C C . ALA A 1 103 ? 8.606 -7.646 -0.204 1.00 0.00 181 ALA A C 9
ATOM 15406 O O . ALA A 1 103 ? 8.804 -8.768 -0.671 1.00 0.00 181 ALA A O 9
ATOM 15413 N N . LYS A 1 104 ? 9.585 -6.853 0.219 1.00 0.00 182 LYS A N 9
ATOM 15414 C CA . LYS A 1 104 ? 10.982 -7.262 0.160 1.00 0.00 182 LYS A CA 9
ATOM 15415 C C . LYS A 1 104 ? 11.258 -8.410 1.126 1.00 0.00 182 LYS A C 9
ATOM 15416 O O . LYS A 1 104 ? 12.007 -9.333 0.807 1.00 0.00 182 LYS A O 9
ATOM 15435 N N . LYS A 1 105 ? 10.646 -8.351 2.306 1.00 0.00 183 LYS A N 9
ATOM 15436 C CA . LYS A 1 105 ? 10.828 -9.393 3.311 1.00 0.00 183 LYS A CA 9
ATOM 15437 C C . LYS A 1 105 ? 9.998 -10.633 2.976 1.00 0.00 183 LYS A C 9
ATOM 15438 O O . LYS A 1 105 ? 10.299 -11.733 3.438 1.00 0.00 183 LYS A O 9
ATOM 15457 N N . LEU A 1 106 ? 8.955 -10.447 2.171 1.00 0.00 184 LEU A N 9
ATOM 15458 C CA . LEU A 1 106 ? 8.086 -11.553 1.779 1.00 0.00 184 LEU A CA 9
ATOM 15459 C C . LEU A 1 106 ? 8.568 -12.208 0.484 1.00 0.00 184 LEU A C 9
ATOM 15460 O O . LEU A 1 106 ? 8.055 -13.252 0.082 1.00 0.00 184 LEU A O 9
ATOM 15476 N N . SER A 1 107 ? 9.554 -11.592 -0.166 1.00 0.00 185 SER A N 9
ATOM 15477 C CA . SER A 1 107 ? 10.095 -12.123 -1.412 1.00 0.00 185 SER A CA 9
ATOM 15478 C C . SER A 1 107 ? 9.032 -12.131 -2.507 1.00 0.00 185 SER A C 9
ATOM 15479 O O . SER A 1 107 ? 8.542 -13.189 -2.905 1.00 0.00 185 SER A O 9
ATOM 15487 N N . MET A 1 108 ? 8.681 -10.945 -2.992 1.00 0.00 186 MET A N 9
ATOM 15488 C CA . MET A 1 108 ? 7.678 -10.812 -4.042 1.00 0.00 186 MET A CA 9
ATOM 15489 C C . MET A 1 108 ? 8.323 -10.412 -5.365 1.00 0.00 186 MET A C 9
ATOM 15490 O O . MET A 1 108 ? 7.796 -10.707 -6.438 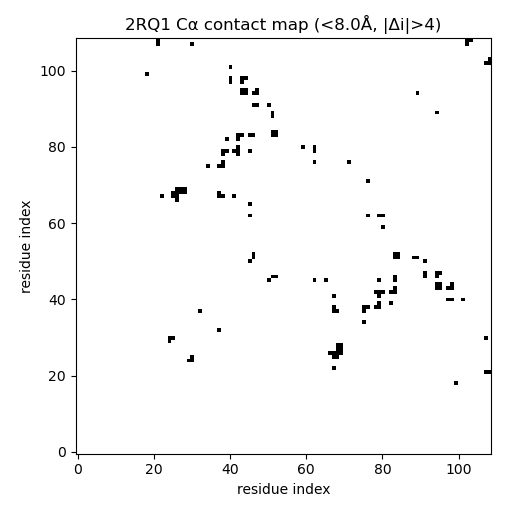1.00 0.00 186 MET A O 9
ATOM 15504 N N . TYR A 1 109 ? 9.466 -9.738 -5.282 1.00 0.00 187 TYR A N 9
ATOM 15505 C CA . TYR A 1 109 ? 10.182 -9.297 -6.473 1.00 0.00 187 TYR A CA 9
ATOM 15506 C C . TYR A 1 109 ? 11.007 -10.435 -7.065 1.00 0.00 187 TYR A C 9
ATOM 15507 O O . TYR A 1 109 ? 10.735 -11.604 -6.718 1.00 0.00 187 TYR A O 9
ATOM 15526 N N . GLY A 1 1 ? 26.724 19.289 0.099 1.00 0.00 79 GLY A N 10
ATOM 15527 C CA . GLY A 1 1 ? 25.534 19.679 -0.706 1.00 0.00 79 GLY A CA 10
ATOM 15528 C C . GLY A 1 1 ? 24.462 20.350 0.130 1.00 0.00 79 GLY A C 10
ATOM 15529 O O . GLY A 1 1 ? 24.745 21.284 0.881 1.00 0.00 79 GLY A O 10
ATOM 15535 N N . SER A 1 2 ? 23.228 19.874 0.000 1.00 0.00 80 SER A N 10
ATOM 15536 C CA . SER A 1 2 ? 22.110 20.435 0.751 1.00 0.00 80 SER A CA 10
ATOM 15537 C C . SER A 1 2 ? 21.343 19.340 1.487 1.00 0.00 80 SER A C 10
ATOM 15538 O O . SER A 1 2 ? 20.142 19.464 1.727 1.00 0.00 80 SER A O 10
ATOM 15546 N N . HIS A 1 3 ? 22.045 18.269 1.845 1.00 0.00 81 HIS A N 10
ATOM 15547 C CA . HIS A 1 3 ? 21.430 17.153 2.555 1.00 0.00 81 HIS A CA 10
ATOM 15548 C C . HIS A 1 3 ? 20.261 16.576 1.761 1.00 0.00 81 HIS A C 10
ATOM 15549 O O . HIS A 1 3 ? 19.298 16.068 2.336 1.00 0.00 81 HIS A O 10
ATOM 15564 N N . MET A 1 4 ? 20.353 16.657 0.438 1.00 0.00 82 MET A N 10
ATOM 15565 C CA . MET A 1 4 ? 19.304 16.143 -0.434 1.00 0.00 82 MET A CA 10
ATOM 15566 C C . MET A 1 4 ? 19.835 15.913 -1.845 1.00 0.00 82 MET A C 10
ATOM 15567 O O . MET A 1 4 ? 20.800 16.550 -2.268 1.00 0.00 82 MET A O 10
ATOM 15581 N N . ASP A 1 5 ? 19.199 14.998 -2.570 1.00 0.00 83 ASP A N 10
ATOM 15582 C CA . ASP A 1 5 ? 19.609 14.683 -3.935 1.00 0.00 83 ASP A CA 10
ATOM 15583 C C . ASP A 1 5 ? 18.505 15.040 -4.931 1.00 0.00 83 ASP A C 10
ATOM 15584 O O . ASP A 1 5 ? 17.398 14.506 -4.856 1.00 0.00 83 ASP A O 10
ATOM 15593 N N . PRO A 1 6 ? 18.789 15.950 -5.882 1.00 0.00 84 PRO A N 10
ATOM 15594 C CA . PRO A 1 6 ? 17.810 16.368 -6.889 1.00 0.00 84 PRO A CA 10
ATOM 15595 C C . PRO A 1 6 ? 17.614 15.328 -7.990 1.00 0.00 84 PRO A C 10
ATOM 15596 O O . PRO A 1 6 ? 16.787 15.508 -8.884 1.00 0.00 84 PRO A O 10
ATOM 15607 N N . ALA A 1 7 ? 18.376 14.239 -7.923 1.00 0.00 85 ALA A N 10
ATOM 15608 C CA . ALA A 1 7 ? 18.279 13.177 -8.916 1.00 0.00 85 ALA A CA 10
ATOM 15609 C C . ALA A 1 7 ? 17.518 11.978 -8.362 1.00 0.00 85 ALA A C 10
ATOM 15610 O O . ALA A 1 7 ? 17.764 10.838 -8.756 1.00 0.00 85 ALA A O 10
ATOM 15617 N N . GLN A 1 8 ? 16.590 12.244 -7.449 1.00 0.00 86 GLN A N 10
ATOM 15618 C CA . GLN A 1 8 ? 15.789 11.186 -6.843 1.00 0.00 86 GLN A CA 10
ATOM 15619 C C . GLN A 1 8 ? 14.468 11.004 -7.587 1.00 0.00 86 GLN A C 10
ATOM 15620 O O . GLN A 1 8 ? 13.517 10.436 -7.050 1.00 0.00 86 GLN A O 10
ATOM 15634 N N . LEU A 1 9 ? 14.415 11.487 -8.825 1.00 0.00 87 LEU A N 10
ATOM 15635 C CA . LEU A 1 9 ? 13.209 11.374 -9.637 1.00 0.00 87 LEU A CA 10
ATOM 15636 C C . LEU A 1 9 ? 12.981 9.932 -10.077 1.00 0.00 87 LEU A C 10
ATOM 15637 O O . LEU A 1 9 ? 11.842 9.483 -10.199 1.00 0.00 87 LEU A O 10
ATOM 15653 N N . THR A 1 10 ? 14.072 9.210 -10.314 1.00 0.00 88 THR A N 10
ATOM 15654 C CA . THR A 1 10 ? 13.990 7.818 -10.742 1.00 0.00 88 THR A CA 10
ATOM 15655 C C . THR A 1 10 ? 13.396 6.944 -9.642 1.00 0.00 88 THR A C 10
ATOM 15656 O O . THR A 1 10 ? 12.458 6.183 -9.880 1.00 0.00 88 THR A O 10
ATOM 15667 N N . GLU A 1 11 ? 13.949 7.056 -8.438 1.00 0.00 89 GLU A N 10
ATOM 15668 C CA . GLU A 1 11 ? 13.473 6.274 -7.303 1.00 0.00 89 GLU A CA 10
ATOM 15669 C C . GLU A 1 11 ? 11.988 6.522 -7.054 1.00 0.00 89 GLU A C 10
ATOM 15670 O O . GLU A 1 11 ? 11.267 5.635 -6.600 1.00 0.00 89 GLU A O 10
ATOM 15682 N N . ASP A 1 12 ? 11.537 7.733 -7.357 1.00 0.00 90 ASP A N 10
ATOM 15683 C CA . ASP A 1 12 ? 10.134 8.083 -7.167 1.00 0.00 90 ASP A CA 10
ATOM 15684 C C . ASP A 1 12 ? 9.270 7.380 -8.209 1.00 0.00 90 ASP A C 10
ATOM 15685 O O . ASP A 1 12 ? 8.253 6.764 -7.880 1.00 0.00 90 ASP A O 10
ATOM 15694 N N . ILE A 1 13 ? 9.687 7.471 -9.467 1.00 0.00 91 ILE A N 10
ATOM 15695 C CA . ILE A 1 13 ? 8.958 6.843 -10.560 1.00 0.00 91 ILE A CA 10
ATOM 15696 C C . ILE A 1 13 ? 9.020 5.322 -10.460 1.00 0.00 91 ILE A C 10
ATOM 15697 O O . ILE A 1 13 ? 8.005 4.643 -10.608 1.00 0.00 91 ILE A O 10
ATOM 15713 N N . THR A 1 14 ? 10.214 4.788 -10.212 1.00 0.00 92 THR A N 10
ATOM 15714 C CA . THR A 1 14 ? 10.383 3.344 -10.099 1.00 0.00 92 THR A CA 10
ATOM 15715 C C . THR A 1 14 ? 9.449 2.773 -9.031 1.00 0.00 92 THR A C 10
ATOM 15716 O O . THR A 1 14 ? 8.710 1.825 -9.291 1.00 0.00 92 THR A O 10
ATOM 15727 N N . ARG A 1 15 ? 9.484 3.352 -7.829 1.00 0.00 93 ARG A N 10
ATOM 15728 C CA . ARG A 1 15 ? 8.641 2.892 -6.734 1.00 0.00 93 ARG A CA 10
ATOM 15729 C C . ARG A 1 15 ? 7.173 2.885 -7.144 1.00 0.00 93 ARG A C 10
ATOM 15730 O O . ARG A 1 15 ? 6.457 1.912 -6.906 1.00 0.00 93 ARG A O 10
ATOM 15751 N N . TYR A 1 16 ? 6.729 3.971 -7.769 1.00 0.00 94 TYR A N 10
ATOM 15752 C CA . TYR A 1 16 ? 5.345 4.082 -8.219 1.00 0.00 94 TYR A CA 10
ATOM 15753 C C . TYR A 1 16 ? 4.950 2.874 -9.068 1.00 0.00 94 TYR A C 10
ATOM 15754 O O . TYR A 1 16 ? 3.970 2.187 -8.776 1.00 0.00 94 TYR A O 10
ATOM 15772 N N . TYR A 1 17 ? 5.725 2.622 -10.119 1.00 0.00 95 TYR A N 10
ATOM 15773 C CA . TYR A 1 17 ? 5.464 1.501 -11.015 1.00 0.00 95 TYR A CA 10
ATOM 15774 C C . TYR A 1 17 ? 5.702 0.165 -10.314 1.00 0.00 95 TYR A C 10
ATOM 15775 O O . TYR A 1 17 ? 5.080 -0.843 -10.655 1.00 0.00 95 TYR A O 10
ATOM 15793 N N . LEU A 1 18 ? 6.599 0.161 -9.333 1.00 0.00 96 LEU A N 10
ATOM 15794 C CA . LEU A 1 18 ? 6.909 -1.054 -8.589 1.00 0.00 96 LEU A CA 10
ATOM 15795 C C . LEU A 1 18 ? 5.717 -1.483 -7.741 1.00 0.00 96 LEU A C 10
ATOM 15796 O O . LEU A 1 18 ? 5.274 -2.630 -7.809 1.00 0.00 96 LEU A O 10
ATOM 15812 N N . CYS A 1 19 ? 5.201 -0.553 -6.945 1.00 0.00 97 CYS A N 10
ATOM 15813 C CA . CYS A 1 19 ? 4.057 -0.831 -6.087 1.00 0.00 97 CYS A CA 10
ATOM 15814 C C . CYS A 1 19 ? 2.861 -1.284 -6.915 1.00 0.00 97 CYS A C 10
ATOM 15815 O O . CYS A 1 19 ? 2.176 -2.242 -6.562 1.00 0.00 97 CYS A O 10
ATOM 15823 N N . LEU A 1 20 ? 2.619 -0.591 -8.024 1.00 0.00 98 LEU A N 10
ATOM 15824 C CA . LEU A 1 20 ? 1.507 -0.926 -8.906 1.00 0.00 98 LEU A CA 10
ATOM 15825 C C . LEU A 1 20 ? 1.617 -2.367 -9.396 1.00 0.00 98 LEU A C 10
ATOM 15826 O O . LEU A 1 20 ? 0.623 -3.092 -9.452 1.00 0.00 98 LEU A O 10
ATOM 15842 N N . GLN A 1 21 ? 2.831 -2.776 -9.750 1.00 0.00 99 GLN A N 10
ATOM 15843 C CA . GLN A 1 21 ? 3.071 -4.130 -10.237 1.00 0.00 99 GLN A CA 10
ATOM 15844 C C . GLN A 1 21 ? 2.866 -5.158 -9.126 1.00 0.00 99 GLN A C 10
ATOM 15845 O O . GLN A 1 21 ? 2.187 -6.167 -9.319 1.00 0.00 99 GLN A O 10
ATOM 15859 N N . LEU A 1 22 ? 3.459 -4.897 -7.965 1.00 0.00 100 LEU A N 10
ATOM 15860 C CA . LEU A 1 22 ? 3.340 -5.802 -6.826 1.00 0.00 100 LEU A CA 10
ATOM 15861 C C . LEU A 1 22 ? 1.885 -5.934 -6.384 1.00 0.00 100 LEU A C 10
ATOM 15862 O O . LEU A 1 22 ? 1.399 -7.036 -6.134 1.00 0.00 100 LEU A O 10
ATOM 15878 N N . ARG A 1 23 ? 1.199 -4.801 -6.290 1.00 0.00 101 ARG A N 10
ATOM 15879 C CA . ARG A 1 23 ? -0.200 -4.781 -5.877 1.00 0.00 101 ARG A CA 10
ATOM 15880 C C . ARG A 1 23 ? -1.090 -5.455 -6.919 1.00 0.00 101 ARG A C 10
ATOM 15881 O O . ARG A 1 23 ? -2.141 -6.004 -6.588 1.00 0.00 101 ARG A O 10
ATOM 15902 N N . GLN A 1 24 ? -0.662 -5.413 -8.178 1.00 0.00 102 GLN A N 10
ATOM 15903 C CA . GLN A 1 24 ? -1.421 -6.025 -9.263 1.00 0.00 102 GLN A CA 10
ATOM 15904 C C . GLN A 1 24 ? -1.357 -7.547 -9.182 1.00 0.00 102 GLN A C 10
ATOM 15905 O O . GLN A 1 24 ? -2.342 -8.236 -9.450 1.00 0.00 102 GLN A O 10
ATOM 15919 N N . ASP A 1 25 ? -0.190 -8.066 -8.813 1.00 0.00 103 ASP A N 10
ATOM 15920 C CA . ASP A 1 25 ? 0.006 -9.508 -8.698 1.00 0.00 103 ASP A CA 10
ATOM 15921 C C . ASP A 1 25 ? -0.744 -10.070 -7.495 1.00 0.00 103 ASP A C 10
ATOM 15922 O O . ASP A 1 25 ? -1.329 -11.151 -7.566 1.00 0.00 103 ASP A O 10
ATOM 15931 N N . ILE A 1 26 ? -0.720 -9.333 -6.390 1.00 0.00 104 ILE A N 10
ATOM 15932 C CA . ILE A 1 26 ? -1.396 -9.762 -5.172 1.00 0.00 104 ILE A CA 10
ATOM 15933 C C . ILE A 1 26 ? -2.906 -9.841 -5.379 1.00 0.00 104 ILE A C 10
ATOM 15934 O O . ILE A 1 26 ? -3.535 -10.845 -5.046 1.00 0.00 104 ILE A O 10
ATOM 15950 N N . VAL A 1 27 ? -3.482 -8.776 -5.929 1.00 0.00 105 VAL A N 10
ATOM 15951 C CA . VAL A 1 27 ? -4.918 -8.725 -6.178 1.00 0.00 105 VAL A CA 10
ATOM 15952 C C . VAL A 1 27 ? -5.357 -9.821 -7.142 1.00 0.00 105 VAL A C 10
ATOM 15953 O O . VAL A 1 27 ? -6.473 -10.332 -7.046 1.00 0.00 105 VAL A O 10
ATOM 15966 N N . ALA A 1 28 ? -4.478 -10.178 -8.071 1.00 0.00 106 ALA A N 10
ATOM 15967 C CA . ALA A 1 28 ? -4.783 -11.215 -9.049 1.00 0.00 106 ALA A CA 10
ATOM 15968 C C . ALA A 1 28 ? -4.580 -12.613 -8.464 1.00 0.00 106 ALA A C 10
ATOM 15969 O O . ALA A 1 28 ? -4.865 -13.614 -9.120 1.00 0.00 106 ALA A O 10
ATOM 15976 N N . GLY A 1 29 ? -4.086 -12.676 -7.229 1.00 0.00 107 GLY A N 10
ATOM 15977 C CA . GLY A 1 29 ? -3.858 -13.958 -6.589 1.00 0.00 107 GLY A CA 10
ATOM 15978 C C . GLY A 1 29 ? -2.721 -14.731 -7.229 1.00 0.00 107 GLY A C 10
ATOM 15979 O O . GLY A 1 29 ? -2.736 -15.962 -7.255 1.00 0.00 107 GLY A O 10
ATOM 15983 N N . ARG A 1 30 ? -1.734 -14.007 -7.746 1.00 0.00 108 ARG A N 10
ATOM 15984 C CA . ARG A 1 30 ? -0.584 -14.631 -8.391 1.00 0.00 108 ARG A CA 10
ATOM 15985 C C . ARG A 1 30 ? 0.499 -14.991 -7.374 1.00 0.00 108 ARG A C 10
ATOM 15986 O O . ARG A 1 30 ? 1.566 -15.481 -7.743 1.00 0.00 108 ARG A O 10
ATOM 16007 N N . LEU A 1 31 ? 0.224 -14.749 -6.093 1.00 0.00 109 LEU A N 10
ATOM 16008 C CA . LEU A 1 31 ? 1.182 -15.053 -5.037 1.00 0.00 109 LEU A CA 10
ATOM 16009 C C . LEU A 1 31 ? 0.469 -15.255 -3.700 1.00 0.00 109 LEU A C 10
ATOM 16010 O O . LEU A 1 31 ? -0.180 -14.339 -3.193 1.00 0.00 109 LEU A O 10
ATOM 16026 N N . PRO A 1 32 ? 0.577 -16.458 -3.108 1.00 0.00 110 PRO A N 10
ATOM 16027 C CA . PRO A 1 32 ? -0.065 -16.766 -1.825 1.00 0.00 110 PRO A CA 10
ATOM 16028 C C . PRO A 1 32 ? 0.297 -15.761 -0.737 1.00 0.00 110 PRO A C 10
ATOM 16029 O O . PRO A 1 32 ? 1.474 -15.506 -0.480 1.00 0.00 110 PRO A O 10
ATOM 16040 N N . CYS A 1 33 ? -0.722 -15.195 -0.099 1.00 0.00 111 CYS A N 10
ATOM 16041 C CA . CYS A 1 33 ? -0.513 -14.220 0.966 1.00 0.00 111 CYS A CA 10
ATOM 16042 C C . CYS A 1 33 ? -1.524 -14.425 2.090 1.00 0.00 111 CYS A C 10
ATOM 16043 O O . CYS A 1 33 ? -2.492 -15.170 1.939 1.00 0.00 111 CYS A O 10
ATOM 16051 N N . SER A 1 34 ? -1.291 -13.763 3.218 1.00 0.00 112 SER A N 10
ATOM 16052 C CA . SER A 1 34 ? -2.181 -13.878 4.367 1.00 0.00 112 SER A CA 10
ATOM 16053 C C . SER A 1 34 ? -3.097 -12.663 4.476 1.00 0.00 112 SER A C 10
ATOM 16054 O O . SER A 1 34 ? -2.821 -11.611 3.899 1.00 0.00 112 SER A O 10
ATOM 16062 N N . PHE A 1 35 ? -4.186 -12.818 5.221 1.00 0.00 113 PHE A N 10
ATOM 16063 C CA . PHE A 1 35 ? -5.147 -11.736 5.412 1.00 0.00 113 PHE A CA 10
ATOM 16064 C C . PHE A 1 35 ? -4.468 -10.505 6.004 1.00 0.00 113 PHE A C 10
ATOM 16065 O O . PHE A 1 35 ? -4.670 -9.386 5.532 1.00 0.00 113 PHE A O 10
ATOM 16082 N N . ALA A 1 36 ? -3.678 -10.715 7.052 1.00 0.00 114 ALA A N 10
ATOM 16083 C CA . ALA A 1 36 ? -2.989 -9.617 7.718 1.00 0.00 114 ALA A CA 10
ATOM 16084 C C . ALA A 1 36 ? -2.125 -8.826 6.745 1.00 0.00 114 ALA A C 10
ATOM 16085 O O . ALA A 1 36 ? -2.082 -7.597 6.807 1.00 0.00 114 ALA A O 10
ATOM 16092 N N . THR A 1 37 ? -1.439 -9.521 5.842 1.00 0.00 115 THR A N 10
ATOM 16093 C CA . THR A 1 37 ? -0.588 -8.858 4.863 1.00 0.00 115 THR A CA 10
ATOM 16094 C C . THR A 1 37 ? -1.437 -8.131 3.830 1.00 0.00 115 THR A C 10
ATOM 16095 O O . THR A 1 37 ? -1.098 -7.031 3.395 1.00 0.00 115 THR A O 10
ATOM 16106 N N . LEU A 1 38 ? -2.549 -8.749 3.448 1.00 0.00 116 LEU A N 10
ATOM 16107 C CA . LEU A 1 38 ? -3.453 -8.153 2.474 1.00 0.00 116 LEU A CA 10
ATOM 16108 C C . LEU A 1 38 ? -3.977 -6.820 2.991 1.00 0.00 116 LEU A C 10
ATOM 16109 O O . LEU A 1 38 ? -3.976 -5.818 2.275 1.00 0.00 116 LEU A O 10
ATOM 16125 N N . ALA A 1 39 ? -4.426 -6.818 4.242 1.00 0.00 117 ALA A N 10
ATOM 16126 C CA . ALA A 1 39 ? -4.957 -5.617 4.867 1.00 0.00 117 ALA A CA 10
ATOM 16127 C C . ALA A 1 39 ? -3.853 -4.604 5.162 1.00 0.00 117 ALA A C 10
ATOM 16128 O O . ALA A 1 39 ? -4.068 -3.396 5.065 1.00 0.00 117 ALA A O 10
ATOM 16135 N N . LEU A 1 40 ? -2.672 -5.100 5.522 1.00 0.00 118 LEU A N 10
ATOM 16136 C CA . LEU A 1 40 ? -1.544 -4.227 5.828 1.00 0.00 118 LEU A CA 10
ATOM 16137 C C . LEU A 1 40 ? -1.044 -3.524 4.569 1.00 0.00 118 LEU A C 10
ATOM 16138 O O . LEU A 1 40 ? -0.913 -2.298 4.539 1.00 0.00 118 LEU A O 10
ATOM 16154 N N . LEU A 1 41 ? -0.776 -4.306 3.529 1.00 0.00 119 LEU A N 10
ATOM 16155 C CA . LEU A 1 41 ? -0.300 -3.757 2.266 1.00 0.00 119 LEU A CA 10
ATOM 16156 C C . LEU A 1 41 ? -1.341 -2.816 1.674 1.00 0.00 119 LEU A C 10
ATOM 16157 O O . LEU A 1 41 ? -1.005 -1.809 1.049 1.00 0.00 119 LEU A O 10
ATOM 16173 N N . GLY A 1 42 ? -2.608 -3.146 1.894 1.00 0.00 120 GLY A N 10
ATOM 16174 C CA . GLY A 1 42 ? -3.686 -2.318 1.395 1.00 0.00 120 GLY A CA 10
ATOM 16175 C C . GLY A 1 42 ? -3.789 -1.012 2.154 1.00 0.00 120 GLY A C 10
ATOM 16176 O O . GLY A 1 42 ? -3.855 0.061 1.556 1.00 0.00 120 GLY A O 10
ATOM 16180 N N . SER A 1 43 ? -3.805 -1.108 3.480 1.00 0.00 121 SER A N 10
ATOM 16181 C CA . SER A 1 43 ? -3.904 0.067 4.340 1.00 0.00 121 SER A CA 10
ATOM 16182 C C . SER A 1 43 ? -2.829 1.096 4.006 1.00 0.00 121 SER A C 10
ATOM 16183 O O . SER A 1 43 ? -3.077 2.302 4.057 1.00 0.00 121 SER A O 10
ATOM 16191 N N . TYR A 1 44 ? -1.637 0.620 3.661 1.00 0.00 122 TYR A N 10
ATOM 16192 C CA . TYR A 1 44 ? -0.536 1.512 3.321 1.00 0.00 122 TYR A CA 10
ATOM 16193 C C . TYR A 1 44 ? -0.762 2.155 1.958 1.00 0.00 122 TYR A C 10
ATOM 16194 O O . TYR A 1 44 ? -0.591 3.364 1.796 1.00 0.00 122 TYR A O 10
ATOM 16212 N N . THR A 1 45 ? -1.153 1.344 0.981 1.00 0.00 123 THR A N 10
ATOM 16213 C CA . THR A 1 45 ? -1.407 1.843 -0.365 1.00 0.00 123 THR A CA 10
ATOM 16214 C C . THR A 1 45 ? -2.510 2.895 -0.350 1.00 0.00 123 THR A C 10
ATOM 16215 O O . THR A 1 45 ? -2.433 3.899 -1.057 1.00 0.00 123 THR A O 10
ATOM 16226 N N . ILE A 1 46 ? -3.533 2.663 0.467 1.00 0.00 124 ILE A N 10
ATOM 16227 C CA . ILE A 1 46 ? -4.646 3.597 0.580 1.00 0.00 124 ILE A CA 10
ATOM 16228 C C . ILE A 1 46 ? -4.168 4.934 1.138 1.00 0.00 124 ILE A C 10
ATOM 16229 O O . ILE A 1 46 ? -4.470 5.991 0.586 1.00 0.00 124 ILE A O 10
ATOM 16245 N N . GLN A 1 47 ? -3.423 4.880 2.237 1.00 0.00 125 GLN A N 10
ATOM 16246 C CA . GLN A 1 47 ? -2.904 6.086 2.871 1.00 0.00 125 GLN A CA 10
ATOM 16247 C C . GLN A 1 47 ? -2.016 6.867 1.909 1.00 0.00 125 GLN A C 10
ATOM 16248 O O . GLN A 1 47 ? -2.010 8.096 1.916 1.00 0.00 125 GLN A O 10
ATOM 16262 N N . SER A 1 48 ? -1.263 6.148 1.083 1.00 0.00 126 SER A N 10
ATOM 16263 C CA . SER A 1 48 ? -0.371 6.779 0.116 1.00 0.00 126 SER A CA 10
ATOM 16264 C C . SER A 1 48 ? -1.144 7.275 -1.105 1.00 0.00 126 SER A C 10
ATOM 16265 O O . SER A 1 48 ? -0.727 8.222 -1.773 1.00 0.00 126 SER A O 10
ATOM 16273 N N . GLU A 1 49 ? -2.264 6.621 -1.396 1.00 0.00 127 GLU A N 10
ATOM 16274 C CA . GLU A 1 49 ? -3.085 6.987 -2.543 1.00 0.00 127 GLU A CA 10
ATOM 16275 C C . GLU A 1 49 ? -3.949 8.200 -2.235 1.00 0.00 127 GLU A C 10
ATOM 16276 O O . GLU A 1 49 ? -4.085 9.106 -3.057 1.00 0.00 127 GLU A O 10
ATOM 16288 N N . LEU A 1 50 ? -4.549 8.198 -1.054 1.00 0.00 128 LEU A N 10
ATOM 16289 C CA . LEU A 1 50 ? -5.426 9.280 -0.639 1.00 0.00 128 LEU A CA 10
ATOM 16290 C C . LEU A 1 50 ? -4.781 10.163 0.429 1.00 0.00 128 LEU A C 10
ATOM 16291 O O . LEU A 1 50 ? -5.396 11.120 0.900 1.00 0.00 128 LEU A O 10
ATOM 16307 N N . GLY A 1 51 ? -3.545 9.848 0.808 1.00 0.00 129 GLY A N 10
ATOM 16308 C CA . GLY A 1 51 ? -2.862 10.639 1.812 1.00 0.00 129 GLY A CA 10
ATOM 16309 C C . GLY A 1 51 ? -3.321 10.311 3.218 1.00 0.00 129 GLY A C 10
ATOM 16310 O O . GLY A 1 51 ? -3.989 9.302 3.443 1.00 0.00 129 GLY A O 10
ATOM 16314 N N . ASP A 1 52 ? -2.962 11.170 4.163 1.00 0.00 130 ASP A N 10
ATOM 16315 C CA . ASP A 1 52 ? -3.339 10.975 5.558 1.00 0.00 130 ASP A CA 10
ATOM 16316 C C . ASP A 1 52 ? -4.852 11.066 5.727 1.00 0.00 130 ASP A C 10
ATOM 16317 O O . ASP A 1 52 ? -5.541 11.685 4.916 1.00 0.00 130 ASP A O 10
ATOM 16326 N N . TYR A 1 53 ? -5.363 10.444 6.784 1.00 0.00 131 TYR A N 10
ATOM 16327 C CA . TYR A 1 53 ? -6.796 10.455 7.056 1.00 0.00 131 TYR A CA 10
ATOM 16328 C C . TYR A 1 53 ? -7.243 11.820 7.571 1.00 0.00 131 TYR A C 10
ATOM 16329 O O . TYR A 1 53 ? -6.489 12.516 8.251 1.00 0.00 131 TYR A O 10
ATOM 16347 N N . ASP A 1 54 ? -8.474 12.194 7.241 1.00 0.00 132 ASP A N 10
ATOM 16348 C CA . ASP A 1 54 ? -9.026 13.475 7.669 1.00 0.00 132 ASP A CA 10
ATOM 16349 C C . ASP A 1 54 ? -10.530 13.362 7.921 1.00 0.00 132 ASP A C 10
ATOM 16350 O O . ASP A 1 54 ? -11.326 13.412 6.984 1.00 0.00 132 ASP A O 10
ATOM 16359 N N . PRO A 1 55 ? -10.942 13.206 9.193 1.00 0.00 133 PRO A N 10
ATOM 16360 C CA . PRO A 1 55 ? -12.361 13.087 9.551 1.00 0.00 133 PRO A CA 10
ATOM 16361 C C . PRO A 1 55 ? -13.145 14.363 9.260 1.00 0.00 133 PRO A C 10
ATOM 16362 O O . PRO A 1 55 ? -14.368 14.333 9.128 1.00 0.00 133 PRO A O 10
ATOM 16373 N N . GLU A 1 56 ? -12.434 15.483 9.160 1.00 0.00 134 GLU A N 10
ATOM 16374 C CA . GLU A 1 56 ? -13.068 16.766 8.883 1.00 0.00 134 GLU A CA 10
ATOM 16375 C C . GLU A 1 56 ? -13.761 16.747 7.525 1.00 0.00 134 GLU A C 10
ATOM 16376 O O . GLU A 1 56 ? -14.768 17.424 7.320 1.00 0.00 134 GLU A O 10
ATOM 16388 N N . LEU A 1 57 ? -13.214 15.965 6.600 1.00 0.00 135 LEU A N 10
ATOM 16389 C CA . LEU A 1 57 ? -13.778 15.854 5.260 1.00 0.00 135 LEU A CA 10
ATOM 16390 C C . LEU A 1 57 ? -14.673 14.623 5.138 1.00 0.00 135 LEU A C 10
ATOM 16391 O O . LEU A 1 57 ? -15.507 14.539 4.236 1.00 0.00 135 LEU A O 10
ATOM 16407 N N . HIS A 1 58 ? -14.495 13.669 6.048 1.00 0.00 136 HIS A N 10
ATOM 16408 C CA . HIS A 1 58 ? -15.287 12.444 6.039 1.00 0.00 136 HIS A CA 10
ATOM 16409 C C . HIS A 1 58 ? -15.059 11.655 4.754 1.00 0.00 136 HIS A C 10
ATOM 16410 O O . HIS A 1 58 ? -14.662 12.214 3.732 1.00 0.00 136 HIS A O 10
ATOM 16425 N N . GLY A 1 59 ? -15.314 10.352 4.814 1.00 0.00 137 GLY A N 10
ATOM 16426 C CA . GLY A 1 59 ? -15.131 9.504 3.650 1.00 0.00 137 GLY A CA 10
ATOM 16427 C C . GLY A 1 59 ? -14.938 8.047 4.021 1.00 0.00 137 GLY A C 10
ATOM 16428 O O . GLY A 1 59 ? -14.012 7.705 4.757 1.00 0.00 137 GLY A O 10
ATOM 16432 N N . VAL A 1 60 ? -15.815 7.187 3.514 1.00 0.00 138 VAL A N 10
ATOM 16433 C CA . VAL A 1 60 ? -15.736 5.760 3.800 1.00 0.00 138 VAL A CA 10
ATOM 16434 C C . VAL A 1 60 ? -16.159 4.930 2.593 1.00 0.00 138 VAL A C 10
ATOM 16435 O O . VAL A 1 60 ? -16.722 5.454 1.632 1.00 0.00 138 VAL A O 10
ATOM 16448 N N . ASP A 1 61 ? -15.884 3.630 2.653 1.00 0.00 139 ASP A N 10
ATOM 16449 C CA . ASP A 1 61 ? -16.235 2.718 1.569 1.00 0.00 139 ASP A CA 10
ATOM 16450 C C . ASP A 1 61 ? -15.472 3.051 0.287 1.00 0.00 139 ASP A C 10
ATOM 16451 O O . ASP A 1 61 ? -15.830 2.584 -0.794 1.00 0.00 139 ASP A O 10
ATOM 16460 N N . TYR A 1 62 ? -14.419 3.857 0.409 1.00 0.00 140 TYR A N 10
ATOM 16461 C CA . TYR A 1 62 ? -13.617 4.238 -0.751 1.00 0.00 140 TYR A CA 10
ATOM 16462 C C . TYR A 1 62 ? -12.635 3.131 -1.134 1.00 0.00 140 TYR A C 10
ATOM 16463 O O . TYR A 1 62 ? -12.007 3.189 -2.191 1.00 0.00 140 TYR A O 10
ATOM 16481 N N . VAL A 1 63 ? -12.505 2.125 -0.272 1.00 0.00 141 VAL A N 10
ATOM 16482 C CA . VAL A 1 63 ? -11.598 1.013 -0.532 1.00 0.00 141 VAL A CA 10
ATOM 16483 C C . VAL A 1 63 ? -12.066 0.192 -1.730 1.00 0.00 141 VAL A C 10
ATOM 16484 O O . VAL A 1 63 ? -11.270 -0.489 -2.378 1.00 0.00 141 VAL A O 10
ATOM 16497 N N . SER A 1 64 ? -13.361 0.267 -2.023 1.00 0.00 142 SER A N 10
ATOM 16498 C CA . SER A 1 64 ? -13.945 -0.460 -3.146 1.00 0.00 142 SER A CA 10
ATOM 16499 C C . SER A 1 64 ? -13.355 0.000 -4.479 1.00 0.00 142 SER A C 10
ATOM 16500 O O . SER A 1 64 ? -13.519 -0.669 -5.499 1.00 0.00 142 SER A O 10
ATOM 16508 N N . ASP A 1 65 ? -12.665 1.138 -4.468 1.00 0.00 143 ASP A N 10
ATOM 16509 C CA . ASP A 1 65 ? -12.053 1.669 -5.680 1.00 0.00 143 ASP A CA 10
ATOM 16510 C C . ASP A 1 65 ? -10.606 1.201 -5.807 1.00 0.00 143 ASP A C 10
ATOM 16511 O O . ASP A 1 65 ? -10.063 1.123 -6.909 1.00 0.00 143 ASP A O 10
ATOM 16520 N N . PHE A 1 66 ? -9.984 0.892 -4.672 1.00 0.00 144 PHE A N 10
ATOM 16521 C CA . PHE A 1 66 ? -8.600 0.433 -4.659 1.00 0.00 144 PHE A CA 10
ATOM 16522 C C . PHE A 1 66 ? -8.532 -1.087 -4.558 1.00 0.00 144 PHE A C 10
ATOM 16523 O O . PHE A 1 66 ? -9.023 -1.679 -3.597 1.00 0.00 144 PHE A O 10
ATOM 16540 N N . LYS A 1 67 ? -7.922 -1.713 -5.558 1.00 0.00 145 LYS A N 10
ATOM 16541 C CA . LYS A 1 67 ? -7.790 -3.165 -5.584 1.00 0.00 145 LYS A CA 10
ATOM 16542 C C . LYS A 1 67 ? -6.664 -3.628 -4.666 1.00 0.00 145 LYS A C 10
ATOM 16543 O O . LYS A 1 67 ? -5.499 -3.656 -5.062 1.00 0.00 145 LYS A O 10
ATOM 16562 N N . LEU A 1 68 ? -7.017 -3.983 -3.435 1.00 0.00 146 LEU A N 10
ATOM 16563 C CA . LEU A 1 68 ? -6.033 -4.439 -2.459 1.00 0.00 146 LEU A CA 10
ATOM 16564 C C . LEU A 1 68 ? -5.983 -5.964 -2.400 1.00 0.00 146 LEU A C 10
ATOM 16565 O O . LEU A 1 68 ? -4.963 -6.546 -2.032 1.00 0.00 146 LEU A O 10
ATOM 16581 N N . ALA A 1 69 ? -7.090 -6.607 -2.763 1.00 0.00 147 ALA A N 10
ATOM 16582 C CA . ALA A 1 69 ? -7.164 -8.064 -2.746 1.00 0.00 147 ALA A CA 10
ATOM 16583 C C . ALA A 1 69 ? -8.332 -8.568 -3.591 1.00 0.00 147 ALA A C 10
ATOM 16584 O O . ALA A 1 69 ? -9.195 -7.791 -3.999 1.00 0.00 147 ALA A O 10
ATOM 16591 N N . PRO A 1 70 ? -8.371 -9.884 -3.866 1.00 0.00 148 PRO A N 10
ATOM 16592 C CA . PRO A 1 70 ? -9.432 -10.497 -4.667 1.00 0.00 148 PRO A CA 10
ATOM 16593 C C . PRO A 1 70 ? -10.744 -10.615 -3.898 1.00 0.00 148 PRO A C 10
ATOM 16594 O O . PRO A 1 70 ? -11.718 -9.926 -4.201 1.00 0.00 148 PRO A O 10
ATOM 16605 N N . ASN A 1 71 ? -10.763 -11.495 -2.902 1.00 0.00 149 ASN A N 10
ATOM 16606 C CA . ASN A 1 71 ? -11.956 -11.705 -2.090 1.00 0.00 149 ASN A CA 10
ATOM 16607 C C . ASN A 1 71 ? -12.010 -10.712 -0.934 1.00 0.00 149 ASN A C 10
ATOM 16608 O O . ASN A 1 71 ? -11.760 -11.069 0.217 1.00 0.00 149 ASN A O 10
ATOM 16619 N N . GLN A 1 72 ? -12.339 -9.464 -1.249 1.00 0.00 150 GLN A N 10
ATOM 16620 C CA . GLN A 1 72 ? -12.425 -8.420 -0.235 1.00 0.00 150 GLN A CA 10
ATOM 16621 C C . GLN A 1 72 ? -13.709 -8.553 0.578 1.00 0.00 150 GLN A C 10
ATOM 16622 O O . GLN A 1 72 ? -14.811 -8.453 0.039 1.00 0.00 150 GLN A O 10
ATOM 16636 N N . THR A 1 73 ? -13.556 -8.780 1.879 1.00 0.00 151 THR A N 10
ATOM 16637 C CA . THR A 1 73 ? -14.703 -8.926 2.770 1.00 0.00 151 THR A CA 10
ATOM 16638 C C . THR A 1 73 ? -14.721 -7.819 3.815 1.00 0.00 151 THR A C 10
ATOM 16639 O O . THR A 1 73 ? -13.756 -7.066 3.951 1.00 0.00 151 THR A O 10
ATOM 16650 N N . LYS A 1 74 ? -15.820 -7.728 4.557 1.00 0.00 152 LYS A N 10
ATOM 16651 C CA . LYS A 1 74 ? -15.957 -6.715 5.597 1.00 0.00 152 LYS A CA 10
ATOM 16652 C C . LYS A 1 74 ? -14.727 -6.702 6.499 1.00 0.00 152 LYS A C 10
ATOM 16653 O O . LYS A 1 74 ? -14.297 -5.648 6.965 1.00 0.00 152 LYS A O 10
ATOM 16672 N N . GLU A 1 75 ? -14.166 -7.883 6.742 1.00 0.00 153 GLU A N 10
ATOM 16673 C CA . GLU A 1 75 ? -12.985 -8.007 7.587 1.00 0.00 153 GLU A CA 10
ATOM 16674 C C . GLU A 1 75 ? -11.806 -7.256 6.979 1.00 0.00 153 GLU A C 10
ATOM 16675 O O . GLU A 1 75 ? -11.236 -6.363 7.606 1.00 0.00 153 GLU A O 10
ATOM 16687 N N . LEU A 1 76 ? -11.448 -7.620 5.752 1.00 0.00 154 LEU A N 10
ATOM 16688 C CA . LEU A 1 76 ? -10.341 -6.975 5.057 1.00 0.00 154 LEU A CA 10
ATOM 16689 C C . LEU A 1 76 ? -10.622 -5.486 4.879 1.00 0.00 154 LEU A C 10
ATOM 16690 O O . LEU A 1 76 ? -9.741 -4.649 5.070 1.00 0.00 154 LEU A O 10
ATOM 16706 N N . GLU A 1 77 ? -11.862 -5.168 4.521 1.00 0.00 155 GLU A N 10
ATOM 16707 C CA . GLU A 1 77 ? -12.269 -3.781 4.323 1.00 0.00 155 GLU A CA 10
ATOM 16708 C C . GLU A 1 77 ? -12.081 -2.978 5.607 1.00 0.00 155 GLU A C 10
ATOM 16709 O O . GLU A 1 77 ? -11.423 -1.938 5.612 1.00 0.00 155 GLU A O 10
ATOM 16721 N N . GLU A 1 78 ? -12.667 -3.471 6.694 1.00 0.00 156 GLU A N 10
ATOM 16722 C CA . GLU A 1 78 ? -12.569 -2.805 7.989 1.00 0.00 156 GLU A CA 10
ATOM 16723 C C . GLU A 1 78 ? -11.112 -2.591 8.384 1.00 0.00 156 GLU A C 10
ATOM 16724 O O . GLU A 1 78 ? -10.722 -1.496 8.786 1.00 0.00 156 GLU A O 10
ATOM 16736 N N . LYS A 1 79 ? -10.315 -3.649 8.282 1.00 0.00 157 LYS A N 10
ATOM 16737 C CA . LYS A 1 79 ? -8.904 -3.582 8.645 1.00 0.00 157 LYS A CA 10
ATOM 16738 C C . LYS A 1 79 ? -8.179 -2.505 7.842 1.00 0.00 157 LYS A C 10
ATOM 16739 O O . LYS A 1 79 ? -7.251 -1.869 8.342 1.00 0.00 157 LYS A O 10
ATOM 16758 N N . VAL A 1 80 ? -8.609 -2.296 6.603 1.00 0.00 158 VAL A N 10
ATOM 16759 C CA . VAL A 1 80 ? -7.997 -1.285 5.749 1.00 0.00 158 VAL A CA 10
ATOM 16760 C C . VAL A 1 80 ? -8.269 0.118 6.287 1.00 0.00 158 VAL A C 10
ATOM 16761 O O . VAL A 1 80 ? -7.353 0.929 6.428 1.00 0.00 158 VAL A O 10
ATOM 16774 N N . MET A 1 81 ? -9.534 0.393 6.586 1.00 0.00 159 MET A N 10
ATOM 16775 C CA . MET A 1 81 ? -9.932 1.696 7.109 1.00 0.00 159 MET A CA 10
ATOM 16776 C C . MET A 1 81 ? -9.385 1.912 8.516 1.00 0.00 159 MET A C 10
ATOM 16777 O O . MET A 1 81 ? -8.928 3.004 8.854 1.00 0.00 159 MET A O 10
ATOM 16791 N N . GLU A 1 82 ? -9.435 0.865 9.333 1.00 0.00 160 GLU A N 10
ATOM 16792 C CA . GLU A 1 82 ? -8.946 0.941 10.705 1.00 0.00 160 GLU A CA 10
ATOM 16793 C C . GLU A 1 82 ? -7.457 1.268 10.736 1.00 0.00 160 GLU A C 10
ATOM 16794 O O . GLU A 1 82 ? -7.032 2.208 11.408 1.00 0.00 160 GLU A O 10
ATOM 16806 N N . LEU A 1 83 ? -6.668 0.487 10.006 1.00 0.00 161 LEU A N 10
ATOM 16807 C CA . LEU A 1 83 ? -5.225 0.694 9.952 1.00 0.00 161 LEU A CA 10
ATOM 16808 C C . LEU A 1 83 ? -4.890 2.102 9.466 1.00 0.00 161 LEU A C 10
ATOM 16809 O O . LEU A 1 83 ? -3.995 2.756 10.001 1.00 0.00 161 LEU A O 10
ATOM 16825 N N . HIS A 1 84 ? -5.612 2.561 8.447 1.00 0.00 162 HIS A N 10
ATOM 16826 C CA . HIS A 1 84 ? -5.390 3.891 7.886 1.00 0.00 162 HIS A CA 10
ATOM 16827 C C . HIS A 1 84 ? -5.474 4.965 8.968 1.00 0.00 162 HIS A C 10
ATOM 16828 O O . HIS A 1 84 ? -4.535 5.735 9.167 1.00 0.00 162 HIS A O 10
ATOM 16843 N N . LYS A 1 85 ? -6.606 5.008 9.664 1.00 0.00 163 LYS A N 10
ATOM 16844 C CA . LYS A 1 85 ? -6.813 5.987 10.726 1.00 0.00 163 LYS A CA 10
ATOM 16845 C C . LYS A 1 85 ? -5.955 5.661 11.946 1.00 0.00 163 LYS A C 10
ATOM 16846 O O . LYS A 1 85 ? -5.625 6.544 12.738 1.00 0.00 163 LYS A O 10
ATOM 16865 N N . SER A 1 86 ? -5.602 4.388 12.093 1.00 0.00 164 SER A N 10
ATOM 16866 C CA . SER A 1 86 ? -4.788 3.944 13.218 1.00 0.00 164 SER A CA 10
ATOM 16867 C C . SER A 1 86 ? -3.374 4.513 13.137 1.00 0.00 164 SER A C 10
ATOM 16868 O O . SER A 1 86 ? -2.705 4.680 14.157 1.00 0.00 164 SER A O 10
ATOM 16876 N N . TYR A 1 87 ? -2.922 4.805 11.922 1.00 0.00 165 TYR A N 10
ATOM 16877 C CA . TYR A 1 87 ? -1.585 5.351 11.718 1.00 0.00 165 TYR A CA 10
ATOM 16878 C C . TYR A 1 87 ? -1.542 6.838 12.056 1.00 0.00 165 TYR A C 10
ATOM 16879 O O . TYR A 1 87 ? -2.340 7.625 11.549 1.00 0.00 165 TYR A O 10
ATOM 16897 N N . ARG A 1 88 ? -0.601 7.215 12.916 1.00 0.00 166 ARG A N 10
ATOM 16898 C CA . ARG A 1 88 ? -0.447 8.606 13.323 1.00 0.00 166 ARG A CA 10
ATOM 16899 C C . ARG A 1 88 ? -0.057 9.479 12.128 1.00 0.00 166 ARG A C 10
ATOM 16900 O O . ARG A 1 88 ? -0.303 9.110 10.979 1.00 0.00 166 ARG A O 10
ATOM 16921 N N . SER A 1 89 ? 0.550 10.632 12.401 1.00 0.00 167 SER A N 10
ATOM 16922 C CA . SER A 1 89 ? 0.969 11.544 11.343 1.00 0.00 167 SER A CA 10
ATOM 16923 C C . SER A 1 89 ? 2.100 10.934 10.521 1.00 0.00 167 SER A C 10
ATOM 16924 O O . SER A 1 89 ? 3.256 11.342 10.633 1.00 0.00 167 SER A O 10
ATOM 16932 N N . MET A 1 90 ? 1.756 9.950 9.698 1.00 0.00 168 MET A N 10
ATOM 16933 C CA . MET A 1 90 ? 2.737 9.276 8.856 1.00 0.00 168 MET A CA 10
ATOM 16934 C C . MET A 1 90 ? 2.929 10.018 7.537 1.00 0.00 168 MET A C 10
ATOM 16935 O O . MET A 1 90 ? 1.991 10.612 7.006 1.00 0.00 168 MET A O 10
ATOM 16949 N N . THR A 1 91 ? 4.149 9.975 7.014 1.00 0.00 169 THR A N 10
ATOM 16950 C CA . THR A 1 91 ? 4.467 10.638 5.755 1.00 0.00 169 THR A CA 10
ATOM 16951 C C . THR A 1 91 ? 4.416 9.648 4.596 1.00 0.00 169 THR A C 10
ATOM 16952 O O . THR A 1 91 ? 4.459 8.435 4.804 1.00 0.00 169 THR A O 10
ATOM 16963 N N . PRO A 1 92 ? 4.330 10.151 3.353 1.00 0.00 170 PRO A N 10
ATOM 16964 C CA . PRO A 1 92 ? 4.280 9.299 2.163 1.00 0.00 170 PRO A CA 10
ATOM 16965 C C . PRO A 1 92 ? 5.436 8.311 2.129 1.00 0.00 170 PRO A C 10
ATOM 16966 O O . PRO A 1 92 ? 5.238 7.106 1.971 1.00 0.00 170 PRO A O 10
ATOM 16977 N N . ALA A 1 93 ? 6.647 8.834 2.279 1.00 0.00 171 ALA A N 10
ATOM 16978 C CA . ALA A 1 93 ? 7.851 8.009 2.267 1.00 0.00 171 ALA A CA 10
ATOM 16979 C C . ALA A 1 93 ? 7.721 6.819 3.214 1.00 0.00 171 ALA A C 10
ATOM 16980 O O . ALA A 1 93 ? 8.095 5.697 2.870 1.00 0.00 171 ALA A O 10
ATOM 16987 N N . GLN A 1 94 ? 7.186 7.069 4.406 1.00 0.00 172 GLN A N 10
ATOM 16988 C CA . GLN A 1 94 ? 7.006 6.014 5.398 1.00 0.00 172 GLN A CA 10
ATOM 16989 C C . GLN A 1 94 ? 6.136 4.892 4.840 1.00 0.00 172 GLN A C 10
ATOM 16990 O O . GLN A 1 94 ? 6.480 3.715 4.947 1.00 0.00 172 GLN A O 10
ATOM 17004 N N . ALA A 1 95 ? 5.012 5.265 4.236 1.00 0.00 173 ALA A N 10
ATOM 17005 C CA . ALA A 1 95 ? 4.101 4.289 3.653 1.00 0.00 173 ALA A CA 10
ATOM 17006 C C . ALA A 1 95 ? 4.795 3.504 2.546 1.00 0.00 173 ALA A C 10
ATOM 17007 O O . ALA A 1 95 ? 4.684 2.279 2.473 1.00 0.00 173 ALA A O 10
ATOM 17014 N N . ASP A 1 96 ? 5.521 4.220 1.692 1.00 0.00 174 ASP A N 10
ATOM 17015 C CA . ASP A 1 96 ? 6.247 3.596 0.593 1.00 0.00 174 ASP A CA 10
ATOM 17016 C C . ASP A 1 96 ? 7.221 2.546 1.123 1.00 0.00 174 ASP A C 10
ATOM 17017 O O . ASP A 1 96 ? 7.377 1.470 0.544 1.00 0.00 174 ASP A O 10
ATOM 17026 N N . LEU A 1 97 ? 7.864 2.873 2.239 1.00 0.00 175 LEU A N 10
ATOM 17027 C CA . LEU A 1 97 ? 8.821 1.975 2.874 1.00 0.00 175 LEU A CA 10
ATOM 17028 C C . LEU A 1 97 ? 8.121 0.797 3.548 1.00 0.00 175 LEU A C 10
ATOM 17029 O O . LEU A 1 97 ? 8.632 -0.321 3.550 1.00 0.00 175 LEU A O 10
ATOM 17045 N N . GLU A 1 98 ? 6.959 1.061 4.138 1.00 0.00 176 GLU A N 10
ATOM 17046 C CA . GLU A 1 98 ? 6.201 0.028 4.839 1.00 0.00 176 GLU A CA 10
ATOM 17047 C C . GLU A 1 98 ? 5.841 -1.141 3.923 1.00 0.00 176 GLU A C 10
ATOM 17048 O O . GLU A 1 98 ? 6.147 -2.295 4.231 1.00 0.00 176 GLU A O 10
ATOM 17060 N N . PHE A 1 99 ? 5.190 -0.847 2.803 1.00 0.00 177 PHE A N 10
ATOM 17061 C CA . PHE A 1 99 ? 4.794 -1.891 1.863 1.00 0.00 177 PHE A CA 10
ATOM 17062 C C . PHE A 1 99 ? 6.014 -2.480 1.161 1.00 0.00 177 PHE A C 10
ATOM 17063 O O . PHE A 1 99 ? 6.126 -3.697 1.014 1.00 0.00 177 PHE A O 10
ATOM 17080 N N . LEU A 1 100 ? 6.928 -1.616 0.731 1.00 0.00 178 LEU A N 10
ATOM 17081 C CA . LEU A 1 100 ? 8.135 -2.070 0.051 1.00 0.00 178 LEU A CA 10
ATOM 17082 C C . LEU A 1 100 ? 8.949 -2.987 0.957 1.00 0.00 178 LEU A C 10
ATOM 17083 O O . LEU A 1 100 ? 9.498 -3.994 0.508 1.00 0.00 178 LEU A O 10
ATOM 17099 N N . GLU A 1 101 ? 9.020 -2.634 2.237 1.00 0.00 179 GLU A N 10
ATOM 17100 C CA . GLU A 1 101 ? 9.762 -3.426 3.210 1.00 0.00 179 GLU A CA 10
ATOM 17101 C C . GLU A 1 101 ? 9.066 -4.755 3.468 1.00 0.00 179 GLU A C 10
ATOM 17102 O O . GLU A 1 101 ? 9.715 -5.773 3.712 1.00 0.00 179 GLU A O 10
ATOM 17114 N N . ASN A 1 102 ? 7.741 -4.741 3.399 1.00 0.00 180 ASN A N 10
ATOM 17115 C CA . ASN A 1 102 ? 6.959 -5.950 3.614 1.00 0.00 180 ASN A CA 10
ATOM 17116 C C . ASN A 1 102 ? 7.109 -6.890 2.422 1.00 0.00 180 ASN A C 10
ATOM 17117 O O . ASN A 1 102 ? 7.403 -8.074 2.582 1.00 0.00 180 ASN A O 10
ATOM 17128 N N . ALA A 1 103 ? 6.915 -6.346 1.225 1.00 0.00 181 ALA A N 10
ATOM 17129 C CA . ALA A 1 103 ? 7.038 -7.127 0.000 1.00 0.00 181 ALA A CA 10
ATOM 17130 C C . ALA A 1 103 ? 8.453 -7.674 -0.148 1.00 0.00 181 ALA A C 10
ATOM 17131 O O . ALA A 1 103 ? 8.651 -8.803 -0.599 1.00 0.00 181 ALA A O 10
ATOM 17138 N N . LYS A 1 104 ? 9.434 -6.866 0.241 1.00 0.00 182 LYS A N 10
ATOM 17139 C CA . LYS A 1 104 ? 10.833 -7.266 0.159 1.00 0.00 182 LYS A CA 10
ATOM 17140 C C . LYS A 1 104 ? 11.137 -8.371 1.165 1.00 0.00 182 LYS A C 10
ATOM 17141 O O . LYS A 1 104 ? 11.955 -9.254 0.904 1.00 0.00 182 LYS A O 10
ATOM 17160 N N . LYS A 1 105 ? 10.467 -8.320 2.312 1.00 0.00 183 LYS A N 10
ATOM 17161 C CA . LYS A 1 105 ? 10.658 -9.321 3.357 1.00 0.00 183 LYS A CA 10
ATOM 17162 C C . LYS A 1 105 ? 10.126 -10.682 2.916 1.00 0.00 183 LYS A C 10
ATOM 17163 O O . LYS A 1 105 ? 10.488 -11.713 3.482 1.00 0.00 183 LYS A O 10
ATOM 17182 N N . LEU A 1 106 ? 9.254 -10.676 1.913 1.00 0.00 184 LEU A N 10
ATOM 17183 C CA . LEU A 1 106 ? 8.662 -11.907 1.409 1.00 0.00 184 LEU A CA 10
ATOM 17184 C C . LEU A 1 106 ? 9.293 -12.339 0.087 1.00 0.00 184 LEU A C 10
ATOM 17185 O O . LEU A 1 106 ? 9.100 -13.470 -0.359 1.00 0.00 184 LEU A O 10
ATOM 17201 N N . SER A 1 107 ? 10.046 -11.437 -0.537 1.00 0.00 185 SER A N 10
ATOM 17202 C CA . SER A 1 107 ? 10.700 -11.736 -1.806 1.00 0.00 185 SER A CA 10
ATOM 17203 C C . SER A 1 107 ? 9.670 -12.026 -2.894 1.00 0.00 185 SER A C 10
ATOM 17204 O O . SER A 1 107 ? 9.483 -13.175 -3.296 1.00 0.00 185 SER A O 10
ATOM 17212 N N . MET A 1 108 ? 9.006 -10.977 -3.366 1.00 0.00 186 MET A N 10
ATOM 17213 C CA . MET A 1 108 ? 7.995 -11.117 -4.408 1.00 0.00 186 MET A CA 10
ATOM 17214 C C . MET A 1 108 ? 8.541 -10.667 -5.760 1.00 0.00 186 MET A C 10
ATOM 17215 O O . MET A 1 108 ? 8.090 -11.129 -6.808 1.00 0.00 186 MET A O 10
ATOM 17229 N N . TYR A 1 109 ? 9.514 -9.761 -5.729 1.00 0.00 187 TYR A N 10
ATOM 17230 C CA . TYR A 1 109 ? 10.121 -9.248 -6.952 1.00 0.00 187 TYR A CA 10
ATOM 17231 C C . TYR A 1 109 ? 11.643 -9.301 -6.868 1.00 0.00 187 TYR A C 10
ATOM 17232 O O . TYR A 1 109 ? 12.163 -9.676 -5.796 1.00 0.00 187 TYR A O 10
ATOM 17251 N N . GLY A 1 1 ? 32.658 12.830 -11.876 1.00 0.00 79 GLY A N 11
ATOM 17252 C CA . GLY A 1 1 ? 32.025 11.525 -11.540 1.00 0.00 79 GLY A CA 11
ATOM 17253 C C . GLY A 1 1 ? 30.681 11.689 -10.858 1.00 0.00 79 GLY A C 11
ATOM 17254 O O . GLY A 1 1 ? 30.073 12.758 -10.920 1.00 0.00 79 GLY A O 11
ATOM 17260 N N . SER A 1 2 ? 30.217 10.628 -10.207 1.00 0.00 80 SER A N 11
ATOM 17261 C CA . SER A 1 2 ? 28.936 10.660 -9.510 1.00 0.00 80 SER A CA 11
ATOM 17262 C C . SER A 1 2 ? 28.716 9.375 -8.718 1.00 0.00 80 SER A C 11
ATOM 17263 O O . SER A 1 2 ? 29.243 8.320 -9.068 1.00 0.00 80 SER A O 11
ATOM 17271 N N . HIS A 1 3 ? 27.933 9.473 -7.648 1.00 0.00 81 HIS A N 11
ATOM 17272 C CA . HIS A 1 3 ? 27.643 8.319 -6.805 1.00 0.00 81 HIS A CA 11
ATOM 17273 C C . HIS A 1 3 ? 26.149 8.224 -6.510 1.00 0.00 81 HIS A C 11
ATOM 17274 O O . HIS A 1 3 ? 25.495 7.247 -6.876 1.00 0.00 81 HIS A O 11
ATOM 17289 N N . MET A 1 4 ? 25.616 9.244 -5.847 1.00 0.00 82 MET A N 11
ATOM 17290 C CA . MET A 1 4 ? 24.199 9.275 -5.503 1.00 0.00 82 MET A CA 11
ATOM 17291 C C . MET A 1 4 ? 23.443 10.253 -6.396 1.00 0.00 82 MET A C 11
ATOM 17292 O O . MET A 1 4 ? 24.035 10.917 -7.247 1.00 0.00 82 MET A O 11
ATOM 17306 N N . ASP A 1 5 ? 22.132 10.337 -6.196 1.00 0.00 83 ASP A N 11
ATOM 17307 C CA . ASP A 1 5 ? 21.293 11.234 -6.983 1.00 0.00 83 ASP A CA 11
ATOM 17308 C C . ASP A 1 5 ? 20.485 12.158 -6.072 1.00 0.00 83 ASP A C 11
ATOM 17309 O O . ASP A 1 5 ? 19.624 11.700 -5.322 1.00 0.00 83 ASP A O 11
ATOM 17318 N N . PRO A 1 6 ? 20.749 13.477 -6.124 1.00 0.00 84 PRO A N 11
ATOM 17319 C CA . PRO A 1 6 ? 20.036 14.454 -5.295 1.00 0.00 84 PRO A CA 11
ATOM 17320 C C . PRO A 1 6 ? 18.594 14.660 -5.750 1.00 0.00 84 PRO A C 11
ATOM 17321 O O . PRO A 1 6 ? 17.736 15.056 -4.961 1.00 0.00 84 PRO A O 11
ATOM 17332 N N . ALA A 1 7 ? 18.336 14.391 -7.025 1.00 0.00 85 ALA A N 11
ATOM 17333 C CA . ALA A 1 7 ? 16.998 14.549 -7.583 1.00 0.00 85 ALA A CA 11
ATOM 17334 C C . ALA A 1 7 ? 16.106 13.366 -7.224 1.00 0.00 85 ALA A C 11
ATOM 17335 O O . ALA A 1 7 ? 14.938 13.541 -6.876 1.00 0.00 85 ALA A O 11
ATOM 17342 N N . GLN A 1 8 ? 16.661 12.162 -7.312 1.00 0.00 86 GLN A N 11
ATOM 17343 C CA . GLN A 1 8 ? 15.912 10.950 -6.998 1.00 0.00 86 GLN A CA 11
ATOM 17344 C C . GLN A 1 8 ? 14.700 10.812 -7.913 1.00 0.00 86 GLN A C 11
ATOM 17345 O O . GLN A 1 8 ? 13.617 10.425 -7.474 1.00 0.00 86 GLN A O 11
ATOM 17359 N N . LEU A 1 9 ? 14.890 11.134 -9.188 1.00 0.00 87 LEU A N 11
ATOM 17360 C CA . LEU A 1 9 ? 13.813 11.050 -10.168 1.00 0.00 87 LEU A CA 11
ATOM 17361 C C . LEU A 1 9 ? 13.535 9.602 -10.556 1.00 0.00 87 LEU A C 11
ATOM 17362 O O . LEU A 1 9 ? 12.398 9.138 -10.483 1.00 0.00 87 LEU A O 11
ATOM 17378 N N . THR A 1 10 ? 14.579 8.893 -10.975 1.00 0.00 88 THR A N 11
ATOM 17379 C CA . THR A 1 10 ? 14.444 7.497 -11.381 1.00 0.00 88 THR A CA 11
ATOM 17380 C C . THR A 1 10 ? 13.824 6.656 -10.269 1.00 0.00 88 THR A C 11
ATOM 17381 O O . THR A 1 10 ? 12.855 5.932 -10.496 1.00 0.00 88 THR A O 11
ATOM 17392 N N . GLU A 1 11 ? 14.385 6.756 -9.067 1.00 0.00 89 GLU A N 11
ATOM 17393 C CA . GLU A 1 11 ? 13.876 6.001 -7.926 1.00 0.00 89 GLU A CA 11
ATOM 17394 C C . GLU A 1 11 ? 12.389 6.272 -7.720 1.00 0.00 89 GLU A C 11
ATOM 17395 O O . GLU A 1 11 ? 11.648 5.411 -7.250 1.00 0.00 89 GLU A O 11
ATOM 17407 N N . ASP A 1 12 ? 11.959 7.472 -8.092 1.00 0.00 90 ASP A N 11
ATOM 17408 C CA . ASP A 1 12 ? 10.557 7.845 -7.965 1.00 0.00 90 ASP A CA 11
ATOM 17409 C C . ASP A 1 12 ? 9.739 7.117 -9.025 1.00 0.00 90 ASP A C 11
ATOM 17410 O O . ASP A 1 12 ? 8.697 6.529 -8.733 1.00 0.00 90 ASP A O 11
ATOM 17419 N N . ILE A 1 13 ? 10.229 7.163 -10.259 1.00 0.00 91 ILE A N 11
ATOM 17420 C CA . ILE A 1 13 ? 9.565 6.512 -11.380 1.00 0.00 91 ILE A CA 11
ATOM 17421 C C . ILE A 1 13 ? 9.465 5.004 -11.165 1.00 0.00 91 ILE A C 11
ATOM 17422 O O . ILE A 1 13 ? 8.417 4.402 -11.402 1.00 0.00 91 ILE A O 11
ATOM 17438 N N . THR A 1 14 ? 10.564 4.399 -10.727 1.00 0.00 92 THR A N 11
ATOM 17439 C CA . THR A 1 14 ? 10.597 2.960 -10.496 1.00 0.00 92 THR A CA 11
ATOM 17440 C C . THR A 1 14 ? 9.634 2.556 -9.379 1.00 0.00 92 THR A C 11
ATOM 17441 O O . THR A 1 14 ? 8.832 1.641 -9.549 1.00 0.00 92 THR A O 11
ATOM 17452 N N . ARG A 1 15 ? 9.728 3.226 -8.230 1.00 0.00 93 ARG A N 11
ATOM 17453 C CA . ARG A 1 15 ? 8.878 2.912 -7.087 1.00 0.00 93 ARG A CA 11
ATOM 17454 C C . ARG A 1 15 ? 7.399 2.948 -7.461 1.00 0.00 93 ARG A C 11
ATOM 17455 O O . ARG A 1 15 ? 6.651 2.022 -7.146 1.00 0.00 93 ARG A O 11
ATOM 17476 N N . TYR A 1 16 ? 6.978 4.014 -8.133 1.00 0.00 94 TYR A N 11
ATOM 17477 C CA . TYR A 1 16 ? 5.585 4.151 -8.543 1.00 0.00 94 TYR A CA 11
ATOM 17478 C C . TYR A 1 16 ? 5.153 2.963 -9.400 1.00 0.00 94 TYR A C 11
ATOM 17479 O O . TYR A 1 16 ? 4.143 2.315 -9.121 1.00 0.00 94 TYR A O 11
ATOM 17497 N N . TYR A 1 17 ? 5.928 2.685 -10.443 1.00 0.00 95 TYR A N 11
ATOM 17498 C CA . TYR A 1 17 ? 5.632 1.577 -11.344 1.00 0.00 95 TYR A CA 11
ATOM 17499 C C . TYR A 1 17 ? 5.742 0.235 -10.625 1.00 0.00 95 TYR A C 11
ATOM 17500 O O . TYR A 1 17 ? 5.075 -0.731 -10.993 1.00 0.00 95 TYR A O 11
ATOM 17518 N N . LEU A 1 18 ? 6.588 0.180 -9.600 1.00 0.00 96 LEU A N 11
ATOM 17519 C CA . LEU A 1 18 ? 6.782 -1.046 -8.835 1.00 0.00 96 LEU A CA 11
ATOM 17520 C C . LEU A 1 18 ? 5.548 -1.364 -7.998 1.00 0.00 96 LEU A C 11
ATOM 17521 O O . LEU A 1 18 ? 4.978 -2.450 -8.100 1.00 0.00 96 LEU A O 11
ATOM 17537 N N . CYS A 1 19 ? 5.141 -0.407 -7.171 1.00 0.00 97 CYS A N 11
ATOM 17538 C CA . CYS A 1 19 ? 3.973 -0.579 -6.315 1.00 0.00 97 CYS A CA 11
ATOM 17539 C C . CYS A 1 19 ? 2.745 -0.941 -7.143 1.00 0.00 97 CYS A C 11
ATOM 17540 O O . CYS A 1 19 ? 1.931 -1.770 -6.735 1.00 0.00 97 CYS A O 11
ATOM 17548 N N . LEU A 1 20 ? 2.619 -0.316 -8.309 1.00 0.00 98 LEU A N 11
ATOM 17549 C CA . LEU A 1 20 ? 1.492 -0.576 -9.196 1.00 0.00 98 LEU A CA 11
ATOM 17550 C C . LEU A 1 20 ? 1.499 -2.026 -9.671 1.00 0.00 98 LEU A C 11
ATOM 17551 O O . LEU A 1 20 ? 0.468 -2.699 -9.656 1.00 0.00 98 LEU A O 11
ATOM 17567 N N . GLN A 1 21 ? 2.667 -2.501 -10.092 1.00 0.00 99 GLN A N 11
ATOM 17568 C CA . GLN A 1 21 ? 2.807 -3.871 -10.572 1.00 0.00 99 GLN A CA 11
ATOM 17569 C C . GLN A 1 21 ? 2.588 -4.871 -9.441 1.00 0.00 99 GLN A C 11
ATOM 17570 O O . GLN A 1 21 ? 1.832 -5.832 -9.587 1.00 0.00 99 GLN A O 11
ATOM 17584 N N . LEU A 1 22 ? 3.253 -4.639 -8.314 1.00 0.00 100 LEU A N 11
ATOM 17585 C CA . LEU A 1 22 ? 3.129 -5.521 -7.158 1.00 0.00 100 LEU A CA 11
ATOM 17586 C C . LEU A 1 22 ? 1.678 -5.602 -6.693 1.00 0.00 100 LEU A C 11
ATOM 17587 O O . LEU A 1 22 ? 1.147 -6.690 -6.465 1.00 0.00 100 LEU A O 11
ATOM 17603 N N . ARG A 1 23 ? 1.043 -4.443 -6.557 1.00 0.00 101 ARG A N 11
ATOM 17604 C CA . ARG A 1 23 ? -0.347 -4.375 -6.122 1.00 0.00 101 ARG A CA 11
ATOM 17605 C C . ARG A 1 23 ? -1.274 -5.029 -7.142 1.00 0.00 101 ARG A C 11
ATOM 17606 O O . ARG A 1 23 ? -2.335 -5.545 -6.790 1.00 0.00 101 ARG A O 11
ATOM 17627 N N . GLN A 1 24 ? -0.867 -5.007 -8.408 1.00 0.00 102 GLN A N 11
ATOM 17628 C CA . GLN A 1 24 ? -1.662 -5.600 -9.477 1.00 0.00 102 GLN A CA 11
ATOM 17629 C C . GLN A 1 24 ? -1.644 -7.124 -9.390 1.00 0.00 102 GLN A C 11
ATOM 17630 O O . GLN A 1 24 ? -2.653 -7.782 -9.640 1.00 0.00 102 GLN A O 11
ATOM 17644 N N . ASP A 1 25 ? -0.488 -7.678 -9.040 1.00 0.00 103 ASP A N 11
ATOM 17645 C CA . ASP A 1 25 ? -0.336 -9.125 -8.925 1.00 0.00 103 ASP A CA 11
ATOM 17646 C C . ASP A 1 25 ? -1.085 -9.661 -7.708 1.00 0.00 103 ASP A C 11
ATOM 17647 O O . ASP A 1 25 ? -1.664 -10.746 -7.753 1.00 0.00 103 ASP A O 11
ATOM 17656 N N . ILE A 1 26 ? -1.064 -8.897 -6.621 1.00 0.00 104 ILE A N 11
ATOM 17657 C CA . ILE A 1 26 ? -1.736 -9.301 -5.391 1.00 0.00 104 ILE A CA 11
ATOM 17658 C C . ILE A 1 26 ? -3.252 -9.335 -5.571 1.00 0.00 104 ILE A C 11
ATOM 17659 O O . ILE A 1 26 ? -3.898 -10.339 -5.270 1.00 0.00 104 ILE A O 11
ATOM 17675 N N . VAL A 1 27 ? -3.814 -8.233 -6.054 1.00 0.00 105 VAL A N 11
ATOM 17676 C CA . VAL A 1 27 ? -5.254 -8.136 -6.265 1.00 0.00 105 VAL A CA 11
ATOM 17677 C C . VAL A 1 27 ? -5.747 -9.177 -7.266 1.00 0.00 105 VAL A C 11
ATOM 17678 O O . VAL A 1 27 ? -6.875 -9.659 -7.165 1.00 0.00 105 VAL A O 11
ATOM 17691 N N . ALA A 1 28 ? -4.902 -9.520 -8.233 1.00 0.00 106 ALA A N 11
ATOM 17692 C CA . ALA A 1 28 ? -5.264 -10.503 -9.248 1.00 0.00 106 ALA A CA 11
ATOM 17693 C C . ALA A 1 28 ? -5.133 -11.931 -8.720 1.00 0.00 106 ALA A C 11
ATOM 17694 O O . ALA A 1 28 ? -5.451 -12.890 -9.423 1.00 0.00 106 ALA A O 11
ATOM 17701 N N . GLY A 1 29 ? -4.664 -12.070 -7.482 1.00 0.00 107 GLY A N 11
ATOM 17702 C CA . GLY A 1 29 ? -4.503 -13.388 -6.897 1.00 0.00 107 GLY A CA 11
ATOM 17703 C C . GLY A 1 29 ? -3.453 -14.215 -7.612 1.00 0.00 107 GLY A C 11
ATOM 17704 O O . GLY A 1 29 ? -3.634 -15.414 -7.824 1.00 0.00 107 GLY A O 11
ATOM 17708 N N . ARG A 1 30 ? -2.352 -13.572 -7.986 1.00 0.00 108 ARG A N 11
ATOM 17709 C CA . ARG A 1 30 ? -1.267 -14.254 -8.683 1.00 0.00 108 ARG A CA 11
ATOM 17710 C C . ARG A 1 30 ? -0.172 -14.695 -7.711 1.00 0.00 108 ARG A C 11
ATOM 17711 O O . ARG A 1 30 ? 0.881 -15.176 -8.130 1.00 0.00 108 ARG A O 11
ATOM 17732 N N . LEU A 1 31 ? -0.422 -14.530 -6.414 1.00 0.00 109 LEU A N 11
ATOM 17733 C CA . LEU A 1 31 ? 0.547 -14.914 -5.395 1.00 0.00 109 LEU A CA 11
ATOM 17734 C C . LEU A 1 31 ? -0.148 -15.184 -4.061 1.00 0.00 109 LEU A C 11
ATOM 17735 O O . LEU A 1 31 ? -1.052 -14.448 -3.665 1.00 0.00 109 LEU A O 11
ATOM 17751 N N . PRO A 1 32 ? 0.262 -16.249 -3.348 1.00 0.00 110 PRO A N 11
ATOM 17752 C CA . PRO A 1 32 ? -0.333 -16.606 -2.056 1.00 0.00 110 PRO A CA 11
ATOM 17753 C C . PRO A 1 32 ? 0.061 -15.637 -0.947 1.00 0.00 110 PRO A C 11
ATOM 17754 O O . PRO A 1 32 ? 1.245 -15.438 -0.674 1.00 0.00 110 PRO A O 11
ATOM 17765 N N . CYS A 1 33 ? -0.939 -15.037 -0.309 1.00 0.00 111 CYS A N 11
ATOM 17766 C CA . CYS A 1 33 ? -0.698 -14.090 0.773 1.00 0.00 111 CYS A CA 11
ATOM 17767 C C . CYS A 1 33 ? -1.672 -14.327 1.921 1.00 0.00 111 CYS A C 11
ATOM 17768 O O . CYS A 1 33 ? -2.644 -15.069 1.778 1.00 0.00 111 CYS A O 11
ATOM 17776 N N . SER A 1 34 ? -1.406 -13.697 3.059 1.00 0.00 112 SER A N 11
ATOM 17777 C CA . SER A 1 34 ? -2.263 -13.846 4.229 1.00 0.00 112 SER A CA 11
ATOM 17778 C C . SER A 1 34 ? -3.138 -12.613 4.429 1.00 0.00 112 SER A C 11
ATOM 17779 O O . SER A 1 34 ? -2.850 -11.541 3.897 1.00 0.00 112 SER A O 11
ATOM 17787 N N . PHE A 1 35 ? -4.208 -12.775 5.201 1.00 0.00 113 PHE A N 11
ATOM 17788 C CA . PHE A 1 35 ? -5.130 -11.678 5.477 1.00 0.00 113 PHE A CA 11
ATOM 17789 C C . PHE A 1 35 ? -4.397 -10.493 6.095 1.00 0.00 113 PHE A C 11
ATOM 17790 O O . PHE A 1 35 ? -4.577 -9.351 5.673 1.00 0.00 113 PHE A O 11
ATOM 17807 N N . ALA A 1 36 ? -3.584 -10.768 7.109 1.00 0.00 114 ALA A N 11
ATOM 17808 C CA . ALA A 1 36 ? -2.842 -9.719 7.796 1.00 0.00 114 ALA A CA 11
ATOM 17809 C C . ALA A 1 36 ? -1.982 -8.915 6.830 1.00 0.00 114 ALA A C 11
ATOM 17810 O O . ALA A 1 36 ? -1.956 -7.686 6.896 1.00 0.00 114 ALA A O 11
ATOM 17817 N N . THR A 1 37 ? -1.280 -9.598 5.931 1.00 0.00 115 THR A N 11
ATOM 17818 C CA . THR A 1 37 ? -0.430 -8.919 4.962 1.00 0.00 115 THR A CA 11
ATOM 17819 C C . THR A 1 37 ? -1.273 -8.120 3.978 1.00 0.00 115 THR A C 11
ATOM 17820 O O . THR A 1 37 ? -0.919 -7.004 3.607 1.00 0.00 115 THR A O 11
ATOM 17831 N N . LEU A 1 38 ? -2.398 -8.696 3.564 1.00 0.00 116 LEU A N 11
ATOM 17832 C CA . LEU A 1 38 ? -3.294 -8.025 2.632 1.00 0.00 116 LEU A CA 11
ATOM 17833 C C . LEU A 1 38 ? -3.755 -6.696 3.213 1.00 0.00 116 LEU A C 11
ATOM 17834 O O . LEU A 1 38 ? -3.716 -5.662 2.543 1.00 0.00 116 LEU A O 11
ATOM 17850 N N . ALA A 1 39 ? -4.190 -6.733 4.467 1.00 0.00 117 ALA A N 11
ATOM 17851 C CA . ALA A 1 39 ? -4.662 -5.541 5.155 1.00 0.00 117 ALA A CA 11
ATOM 17852 C C . ALA A 1 39 ? -3.519 -4.572 5.446 1.00 0.00 117 ALA A C 11
ATOM 17853 O O . ALA A 1 39 ? -3.702 -3.355 5.404 1.00 0.00 117 ALA A O 11
ATOM 17860 N N . LEU A 1 40 ? -2.340 -5.114 5.744 1.00 0.00 118 LEU A N 11
ATOM 17861 C CA . LEU A 1 40 ? -1.177 -4.283 6.044 1.00 0.00 118 LEU A CA 11
ATOM 17862 C C . LEU A 1 40 ? -0.692 -3.548 4.796 1.00 0.00 118 LEU A C 11
ATOM 17863 O O . LEU A 1 40 ? -0.528 -2.326 4.806 1.00 0.00 118 LEU A O 11
ATOM 17879 N N . LEU A 1 41 ? -0.473 -4.298 3.721 1.00 0.00 119 LEU A N 11
ATOM 17880 C CA . LEU A 1 41 ? -0.015 -3.717 2.464 1.00 0.00 119 LEU A CA 11
ATOM 17881 C C . LEU A 1 41 ? -1.030 -2.705 1.948 1.00 0.00 119 LEU A C 11
ATOM 17882 O O . LEU A 1 41 ? -0.667 -1.690 1.353 1.00 0.00 119 LEU A O 11
ATOM 17898 N N . GLY A 1 42 ? -2.303 -2.985 2.198 1.00 0.00 120 GLY A N 11
ATOM 17899 C CA . GLY A 1 42 ? -3.356 -2.086 1.770 1.00 0.00 120 GLY A CA 11
ATOM 17900 C C . GLY A 1 42 ? -3.375 -0.808 2.583 1.00 0.00 120 GLY A C 11
ATOM 17901 O O . GLY A 1 42 ? -3.406 0.290 2.030 1.00 0.00 120 GLY A O 11
ATOM 17905 N N . SER A 1 43 ? -3.360 -0.956 3.904 1.00 0.00 121 SER A N 11
ATOM 17906 C CA . SER A 1 43 ? -3.380 0.187 4.810 1.00 0.00 121 SER A CA 11
ATOM 17907 C C . SER A 1 43 ? -2.268 1.180 4.488 1.00 0.00 121 SER A C 11
ATOM 17908 O O . SER A 1 43 ? -2.457 2.392 4.603 1.00 0.00 121 SER A O 11
ATOM 17916 N N . TYR A 1 44 ? -1.109 0.670 4.082 1.00 0.00 122 TYR A N 11
ATOM 17917 C CA . TYR A 1 44 ? 0.019 1.531 3.748 1.00 0.00 122 TYR A CA 11
ATOM 17918 C C . TYR A 1 44 ? -0.202 2.223 2.408 1.00 0.00 122 TYR A C 11
ATOM 17919 O O . TYR A 1 44 ? 0.005 3.430 2.282 1.00 0.00 122 TYR A O 11
ATOM 17937 N N . THR A 1 45 ? -0.627 1.455 1.410 1.00 0.00 123 THR A N 11
ATOM 17938 C CA . THR A 1 45 ? -0.879 2.002 0.082 1.00 0.00 123 THR A CA 11
ATOM 17939 C C . THR A 1 45 ? -1.932 3.103 0.146 1.00 0.00 123 THR A C 11
ATOM 17940 O O . THR A 1 45 ? -1.783 4.154 -0.477 1.00 0.00 123 THR A O 11
ATOM 17951 N N . ILE A 1 46 ? -2.991 2.860 0.912 1.00 0.00 124 ILE A N 11
ATOM 17952 C CA . ILE A 1 46 ? -4.059 3.839 1.064 1.00 0.00 124 ILE A CA 11
ATOM 17953 C C . ILE A 1 46 ? -3.517 5.117 1.697 1.00 0.00 124 ILE A C 11
ATOM 17954 O O . ILE A 1 46 ? -3.767 6.218 1.209 1.00 0.00 124 ILE A O 11
ATOM 17970 N N . GLN A 1 47 ? -2.768 4.959 2.785 1.00 0.00 125 GLN A N 11
ATOM 17971 C CA . GLN A 1 47 ? -2.182 6.096 3.484 1.00 0.00 125 GLN A CA 11
ATOM 17972 C C . GLN A 1 47 ? -1.292 6.907 2.547 1.00 0.00 125 GLN A C 11
ATOM 17973 O O . GLN A 1 47 ? -1.268 8.135 2.607 1.00 0.00 125 GLN A O 11
ATOM 17987 N N . SER A 1 48 ? -0.562 6.211 1.682 1.00 0.00 126 SER A N 11
ATOM 17988 C CA . SER A 1 48 ? 0.328 6.866 0.730 1.00 0.00 126 SER A CA 11
ATOM 17989 C C . SER A 1 48 ? -0.447 7.425 -0.462 1.00 0.00 126 SER A C 11
ATOM 17990 O O . SER A 1 48 ? 0.003 8.360 -1.124 1.00 0.00 126 SER A O 11
ATOM 17998 N N . GLU A 1 49 ? -1.606 6.835 -0.740 1.00 0.00 127 GLU A N 11
ATOM 17999 C CA . GLU A 1 49 ? -2.430 7.263 -1.863 1.00 0.00 127 GLU A CA 11
ATOM 18000 C C . GLU A 1 49 ? -3.240 8.499 -1.511 1.00 0.00 127 GLU A C 11
ATOM 18001 O O . GLU A 1 49 ? -3.399 9.405 -2.329 1.00 0.00 127 GLU A O 11
ATOM 18013 N N . LEU A 1 50 ? -3.779 8.511 -0.303 1.00 0.00 128 LEU A N 11
ATOM 18014 C CA . LEU A 1 50 ? -4.609 9.611 0.151 1.00 0.00 128 LEU A CA 11
ATOM 18015 C C . LEU A 1 50 ? -3.956 10.401 1.284 1.00 0.00 128 LEU A C 11
ATOM 18016 O O . LEU A 1 50 ? -4.542 11.353 1.800 1.00 0.00 128 LEU A O 11
ATOM 18032 N N . GLY A 1 51 ? -2.743 10.013 1.668 1.00 0.00 129 GLY A N 11
ATOM 18033 C CA . GLY A 1 51 ? -2.051 10.715 2.734 1.00 0.00 129 GLY A CA 11
ATOM 18034 C C . GLY A 1 51 ? -2.548 10.318 4.110 1.00 0.00 129 GLY A C 11
ATOM 18035 O O . GLY A 1 51 ? -2.103 9.318 4.672 1.00 0.00 129 GLY A O 11
ATOM 18039 N N . ASP A 1 52 ? -3.472 11.102 4.655 1.00 0.00 130 ASP A N 11
ATOM 18040 C CA . ASP A 1 52 ? -4.028 10.825 5.974 1.00 0.00 130 ASP A CA 11
ATOM 18041 C C . ASP A 1 52 ? -5.540 10.634 5.895 1.00 0.00 130 ASP A C 11
ATOM 18042 O O . ASP A 1 52 ? -6.149 10.855 4.849 1.00 0.00 130 ASP A O 11
ATOM 18051 N N . TYR A 1 53 ? -6.139 10.224 7.008 1.00 0.00 131 TYR A N 11
ATOM 18052 C CA . TYR A 1 53 ? -7.580 10.005 7.062 1.00 0.00 131 TYR A CA 11
ATOM 18053 C C . TYR A 1 53 ? -8.335 11.318 6.892 1.00 0.00 131 TYR A C 11
ATOM 18054 O O . TYR A 1 53 ? -8.381 12.142 7.806 1.00 0.00 131 TYR A O 11
ATOM 18072 N N . ASP A 1 54 ? -8.927 11.507 5.717 1.00 0.00 132 ASP A N 11
ATOM 18073 C CA . ASP A 1 54 ? -9.682 12.721 5.428 1.00 0.00 132 ASP A CA 11
ATOM 18074 C C . ASP A 1 54 ? -11.162 12.406 5.221 1.00 0.00 132 ASP A C 11
ATOM 18075 O O . ASP A 1 54 ? -11.595 12.124 4.104 1.00 0.00 132 ASP A O 11
ATOM 18084 N N . PRO A 1 55 ? -11.961 12.448 6.302 1.00 0.00 133 PRO A N 11
ATOM 18085 C CA . PRO A 1 55 ? -13.398 12.163 6.234 1.00 0.00 133 PRO A CA 11
ATOM 18086 C C . PRO A 1 55 ? -14.130 13.095 5.272 1.00 0.00 133 PRO A C 11
ATOM 18087 O O . PRO A 1 55 ? -15.192 12.754 4.750 1.00 0.00 133 PRO A O 11
ATOM 18098 N N . GLU A 1 56 ? -13.558 14.273 5.044 1.00 0.00 134 GLU A N 11
ATOM 18099 C CA . GLU A 1 56 ? -14.159 15.254 4.147 1.00 0.00 134 GLU A CA 11
ATOM 18100 C C . GLU A 1 56 ? -14.207 14.733 2.714 1.00 0.00 134 GLU A C 11
ATOM 18101 O O . GLU A 1 56 ? -15.112 15.071 1.952 1.00 0.00 134 GLU A O 11
ATOM 18113 N N . LEU A 1 57 ? -13.228 13.911 2.353 1.00 0.00 135 LEU A N 11
ATOM 18114 C CA . LEU A 1 57 ? -13.162 13.347 1.010 1.00 0.00 135 LEU A CA 11
ATOM 18115 C C . LEU A 1 57 ? -14.048 12.111 0.891 1.00 0.00 135 LEU A C 11
ATOM 18116 O O . LEU A 1 57 ? -14.792 11.960 -0.078 1.00 0.00 135 LEU A O 11
ATOM 18132 N N . HIS A 1 58 ? -13.964 11.231 1.883 1.00 0.00 136 HIS A N 11
ATOM 18133 C CA . HIS A 1 58 ? -14.759 10.008 1.889 1.00 0.00 136 HIS A CA 11
ATOM 18134 C C . HIS A 1 58 ? -15.093 9.584 3.316 1.00 0.00 136 HIS A C 11
ATOM 18135 O O . HIS A 1 58 ? -14.772 10.288 4.273 1.00 0.00 136 HIS A O 11
ATOM 18150 N N . GLY A 1 59 ? -15.738 8.430 3.452 1.00 0.00 137 GLY A N 11
ATOM 18151 C CA . GLY A 1 59 ? -16.102 7.936 4.767 1.00 0.00 137 GLY A CA 11
ATOM 18152 C C . GLY A 1 59 ? -17.004 6.718 4.705 1.00 0.00 137 GLY A C 11
ATOM 18153 O O . GLY A 1 59 ? -17.999 6.710 3.981 1.00 0.00 137 GLY A O 11
ATOM 18157 N N . VAL A 1 60 ? -16.655 5.688 5.469 1.00 0.00 138 VAL A N 11
ATOM 18158 C CA . VAL A 1 60 ? -17.438 4.459 5.504 1.00 0.00 138 VAL A CA 11
ATOM 18159 C C . VAL A 1 60 ? -17.429 3.758 4.150 1.00 0.00 138 VAL A C 11
ATOM 18160 O O . VAL A 1 60 ? -17.973 4.268 3.170 1.00 0.00 138 VAL A O 11
ATOM 18173 N N . ASP A 1 61 ? -16.809 2.583 4.104 1.00 0.00 139 ASP A N 11
ATOM 18174 C CA . ASP A 1 61 ? -16.729 1.805 2.873 1.00 0.00 139 ASP A CA 11
ATOM 18175 C C . ASP A 1 61 ? -16.047 2.596 1.759 1.00 0.00 139 ASP A C 11
ATOM 18176 O O . ASP A 1 61 ? -16.242 2.312 0.578 1.00 0.00 139 ASP A O 11
ATOM 18185 N N . TYR A 1 62 ? -15.246 3.587 2.140 1.00 0.00 140 TYR A N 11
ATOM 18186 C CA . TYR A 1 62 ? -14.539 4.409 1.165 1.00 0.00 140 TYR A CA 11
ATOM 18187 C C . TYR A 1 62 ? -13.438 3.610 0.471 1.00 0.00 140 TYR A C 11
ATOM 18188 O O . TYR A 1 62 ? -13.025 3.941 -0.640 1.00 0.00 140 TYR A O 11
ATOM 18206 N N . VAL A 1 63 ? -12.970 2.552 1.130 1.00 0.00 141 VAL A N 11
ATOM 18207 C CA . VAL A 1 63 ? -11.923 1.704 0.571 1.00 0.00 141 VAL A CA 11
ATOM 18208 C C . VAL A 1 63 ? -12.460 0.823 -0.556 1.00 0.00 141 VAL A C 11
ATOM 18209 O O . VAL A 1 63 ? -11.695 0.151 -1.248 1.00 0.00 141 VAL A O 11
ATOM 18222 N N . SER A 1 64 ? -13.779 0.832 -0.738 1.00 0.00 142 SER A N 11
ATOM 18223 C CA . SER A 1 64 ? -14.424 0.040 -1.780 1.00 0.00 142 SER A CA 11
ATOM 18224 C C . SER A 1 64 ? -14.000 0.494 -3.177 1.00 0.00 142 SER A C 11
ATOM 18225 O O . SER A 1 64 ? -14.228 -0.210 -4.160 1.00 0.00 142 SER A O 11
ATOM 18233 N N . ASP A 1 65 ? -13.382 1.670 -3.261 1.00 0.00 143 ASP A N 11
ATOM 18234 C CA . ASP A 1 65 ? -12.930 2.201 -4.542 1.00 0.00 143 ASP A CA 11
ATOM 18235 C C . ASP A 1 65 ? -11.528 1.698 -4.878 1.00 0.00 143 ASP A C 11
ATOM 18236 O O . ASP A 1 65 ? -11.157 1.602 -6.048 1.00 0.00 143 ASP A O 11
ATOM 18245 N N . PHE A 1 66 ? -10.753 1.379 -3.845 1.00 0.00 144 PHE A N 11
ATOM 18246 C CA . PHE A 1 66 ? -9.392 0.888 -4.033 1.00 0.00 144 PHE A CA 11
ATOM 18247 C C . PHE A 1 66 ? -9.360 -0.637 -4.065 1.00 0.00 144 PHE A C 11
ATOM 18248 O O . PHE A 1 66 ? -9.905 -1.299 -3.182 1.00 0.00 144 PHE A O 11
ATOM 18265 N N . LYS A 1 67 ? -8.718 -1.188 -5.090 1.00 0.00 145 LYS A N 11
ATOM 18266 C CA . LYS A 1 67 ? -8.613 -2.635 -5.240 1.00 0.00 145 LYS A CA 11
ATOM 18267 C C . LYS A 1 67 ? -7.420 -3.179 -4.460 1.00 0.00 145 LYS A C 11
ATOM 18268 O O . LYS A 1 67 ? -6.303 -3.232 -4.973 1.00 0.00 145 LYS A O 11
ATOM 18287 N N . LEU A 1 68 ? -7.665 -3.579 -3.216 1.00 0.00 146 LEU A N 11
ATOM 18288 C CA . LEU A 1 68 ? -6.611 -4.118 -2.363 1.00 0.00 146 LEU A CA 11
ATOM 18289 C C . LEU A 1 68 ? -6.537 -5.640 -2.468 1.00 0.00 146 LEU A C 11
ATOM 18290 O O . LEU A 1 68 ? -5.524 -6.244 -2.117 1.00 0.00 146 LEU A O 11
ATOM 18306 N N . ALA A 1 69 ? -7.613 -6.255 -2.950 1.00 0.00 147 ALA A N 11
ATOM 18307 C CA . ALA A 1 69 ? -7.659 -7.705 -3.096 1.00 0.00 147 ALA A CA 11
ATOM 18308 C C . ALA A 1 69 ? -8.904 -8.143 -3.864 1.00 0.00 147 ALA A C 11
ATOM 18309 O O . ALA A 1 69 ? -9.869 -7.388 -3.981 1.00 0.00 147 ALA A O 11
ATOM 18316 N N . PRO A 1 70 ? -8.897 -9.376 -4.399 1.00 0.00 148 PRO A N 11
ATOM 18317 C CA . PRO A 1 70 ? -10.031 -9.913 -5.158 1.00 0.00 148 PRO A CA 11
ATOM 18318 C C . PRO A 1 70 ? -11.227 -10.227 -4.266 1.00 0.00 148 PRO A C 11
ATOM 18319 O O . PRO A 1 70 ? -12.372 -9.960 -4.630 1.00 0.00 148 PRO A O 11
ATOM 18330 N N . ASN A 1 71 ? -10.953 -10.796 -3.096 1.00 0.00 149 ASN A N 11
ATOM 18331 C CA . ASN A 1 71 ? -12.008 -11.145 -2.152 1.00 0.00 149 ASN A CA 11
ATOM 18332 C C . ASN A 1 71 ? -12.006 -10.191 -0.961 1.00 0.00 149 ASN A C 11
ATOM 18333 O O . ASN A 1 71 ? -11.638 -10.569 0.151 1.00 0.00 149 ASN A O 11
ATOM 18344 N N . GLN A 1 72 ? -12.417 -8.951 -1.204 1.00 0.00 150 GLN A N 11
ATOM 18345 C CA . GLN A 1 72 ? -12.461 -7.941 -0.153 1.00 0.00 150 GLN A CA 11
ATOM 18346 C C . GLN A 1 72 ? -13.708 -8.103 0.709 1.00 0.00 150 GLN A C 11
ATOM 18347 O O . GLN A 1 72 ? -14.832 -8.052 0.210 1.00 0.00 150 GLN A O 11
ATOM 18361 N N . THR A 1 73 ? -13.500 -8.298 2.007 1.00 0.00 151 THR A N 11
ATOM 18362 C CA . THR A 1 73 ? -14.607 -8.468 2.943 1.00 0.00 151 THR A CA 11
ATOM 18363 C C . THR A 1 73 ? -14.572 -7.395 4.023 1.00 0.00 151 THR A C 11
ATOM 18364 O O . THR A 1 73 ? -13.583 -6.677 4.165 1.00 0.00 151 THR A O 11
ATOM 18375 N N . LYS A 1 74 ? -15.656 -7.293 4.788 1.00 0.00 152 LYS A N 11
ATOM 18376 C CA . LYS A 1 74 ? -15.741 -6.307 5.860 1.00 0.00 152 LYS A CA 11
ATOM 18377 C C . LYS A 1 74 ? -14.506 -6.376 6.751 1.00 0.00 152 LYS A C 11
ATOM 18378 O O . LYS A 1 74 ? -14.051 -5.364 7.281 1.00 0.00 152 LYS A O 11
ATOM 18397 N N . GLU A 1 75 ? -13.969 -7.581 6.911 1.00 0.00 153 GLU A N 11
ATOM 18398 C CA . GLU A 1 75 ? -12.785 -7.785 7.736 1.00 0.00 153 GLU A CA 11
ATOM 18399 C C . GLU A 1 75 ? -11.588 -7.041 7.152 1.00 0.00 153 GLU A C 11
ATOM 18400 O O . GLU A 1 75 ? -10.965 -6.220 7.825 1.00 0.00 153 GLU A O 11
ATOM 18412 N N . LEU A 1 76 ? -11.277 -7.329 5.892 1.00 0.00 154 LEU A N 11
ATOM 18413 C CA . LEU A 1 76 ? -10.160 -6.682 5.215 1.00 0.00 154 LEU A CA 11
ATOM 18414 C C . LEU A 1 76 ? -10.402 -5.179 5.113 1.00 0.00 154 LEU A C 11
ATOM 18415 O O . LEU A 1 76 ? -9.489 -4.376 5.302 1.00 0.00 154 LEU A O 11
ATOM 18431 N N . GLU A 1 77 ? -11.645 -4.809 4.822 1.00 0.00 155 GLU A N 11
ATOM 18432 C CA . GLU A 1 77 ? -12.017 -3.404 4.702 1.00 0.00 155 GLU A CA 11
ATOM 18433 C C . GLU A 1 77 ? -11.798 -2.674 6.024 1.00 0.00 155 GLU A C 11
ATOM 18434 O O . GLU A 1 77 ? -11.115 -1.651 6.075 1.00 0.00 155 GLU A O 11
ATOM 18446 N N . GLU A 1 78 ? -12.386 -3.208 7.090 1.00 0.00 156 GLU A N 11
ATOM 18447 C CA . GLU A 1 78 ? -12.262 -2.613 8.416 1.00 0.00 156 GLU A CA 11
ATOM 18448 C C . GLU A 1 78 ? -10.798 -2.435 8.805 1.00 0.00 156 GLU A C 11
ATOM 18449 O O . GLU A 1 78 ? -10.387 -1.360 9.237 1.00 0.00 156 GLU A O 11
ATOM 18461 N N . LYS A 1 79 ? -10.019 -3.502 8.667 1.00 0.00 157 LYS A N 11
ATOM 18462 C CA . LYS A 1 79 ? -8.604 -3.468 9.021 1.00 0.00 157 LYS A CA 11
ATOM 18463 C C . LYS A 1 79 ? -7.862 -2.383 8.244 1.00 0.00 157 LYS A C 11
ATOM 18464 O O . LYS A 1 79 ? -6.936 -1.761 8.765 1.00 0.00 157 LYS A O 11
ATOM 18483 N N . VAL A 1 80 ? -8.270 -2.156 7.000 1.00 0.00 158 VAL A N 11
ATOM 18484 C CA . VAL A 1 80 ? -7.635 -1.141 6.166 1.00 0.00 158 VAL A CA 11
ATOM 18485 C C . VAL A 1 80 ? -7.898 0.264 6.708 1.00 0.00 158 VAL A C 11
ATOM 18486 O O . VAL A 1 80 ? -6.970 1.050 6.899 1.00 0.00 158 VAL A O 11
ATOM 18499 N N . MET A 1 81 ? -9.168 0.573 6.947 1.00 0.00 159 MET A N 11
ATOM 18500 C CA . MET A 1 81 ? -9.555 1.885 7.459 1.00 0.00 159 MET A CA 11
ATOM 18501 C C . MET A 1 81 ? -9.071 2.086 8.893 1.00 0.00 159 MET A C 11
ATOM 18502 O O . MET A 1 81 ? -8.601 3.165 9.254 1.00 0.00 159 MET A O 11
ATOM 18516 N N . GLU A 1 82 ? -9.191 1.042 9.705 1.00 0.00 160 GLU A N 11
ATOM 18517 C CA . GLU A 1 82 ? -8.770 1.103 11.100 1.00 0.00 160 GLU A CA 11
ATOM 18518 C C . GLU A 1 82 ? -7.272 1.367 11.208 1.00 0.00 160 GLU A C 11
ATOM 18519 O O . GLU A 1 82 ? -6.845 2.307 11.877 1.00 0.00 160 GLU A O 11
ATOM 18531 N N . LEU A 1 83 ? -6.477 0.531 10.545 1.00 0.00 161 LEU A N 11
ATOM 18532 C CA . LEU A 1 83 ? -5.026 0.677 10.568 1.00 0.00 161 LEU A CA 11
ATOM 18533 C C . LEU A 1 83 ? -4.612 2.062 10.082 1.00 0.00 161 LEU A C 11
ATOM 18534 O O . LEU A 1 83 ? -3.711 2.685 10.644 1.00 0.00 161 LEU A O 11
ATOM 18550 N N . HIS A 1 84 ? -5.282 2.539 9.038 1.00 0.00 162 HIS A N 11
ATOM 18551 C CA . HIS A 1 84 ? -4.991 3.853 8.477 1.00 0.00 162 HIS A CA 11
ATOM 18552 C C . HIS A 1 84 ? -5.152 4.940 9.536 1.00 0.00 162 HIS A C 11
ATOM 18553 O O . HIS A 1 84 ? -4.235 5.724 9.783 1.00 0.00 162 HIS A O 11
ATOM 18568 N N . LYS A 1 85 ? -6.324 4.976 10.160 1.00 0.00 163 LYS A N 11
ATOM 18569 C CA . LYS A 1 85 ? -6.614 5.961 11.196 1.00 0.00 163 LYS A CA 11
ATOM 18570 C C . LYS A 1 85 ? -5.755 5.720 12.434 1.00 0.00 163 LYS A C 11
ATOM 18571 O O . LYS A 1 85 ? -5.401 6.658 13.149 1.00 0.00 163 LYS A O 11
ATOM 18590 N N . SER A 1 86 ? -5.429 4.456 12.684 1.00 0.00 164 SER A N 11
ATOM 18591 C CA . SER A 1 86 ? -4.618 4.085 13.838 1.00 0.00 164 SER A CA 11
ATOM 18592 C C . SER A 1 86 ? -3.285 4.831 13.846 1.00 0.00 164 SER A C 11
ATOM 18593 O O . SER A 1 86 ? -2.658 4.983 14.894 1.00 0.00 164 SER A O 11
ATOM 18601 N N . TYR A 1 87 ? -2.853 5.291 12.675 1.00 0.00 165 TYR A N 11
ATOM 18602 C CA . TYR A 1 87 ? -1.592 6.014 12.562 1.00 0.00 165 TYR A CA 11
ATOM 18603 C C . TYR A 1 87 ? -1.804 7.522 12.730 1.00 0.00 165 TYR A C 11
ATOM 18604 O O . TYR A 1 87 ? -1.697 8.048 13.837 1.00 0.00 165 TYR A O 11
ATOM 18622 N N . ARG A 1 88 ? -2.101 8.211 11.625 1.00 0.00 166 ARG A N 11
ATOM 18623 C CA . ARG A 1 88 ? -2.327 9.655 11.644 1.00 0.00 166 ARG A CA 11
ATOM 18624 C C . ARG A 1 88 ? -1.053 10.432 11.990 1.00 0.00 166 ARG A C 11
ATOM 18625 O O . ARG A 1 88 ? -1.068 11.662 12.044 1.00 0.00 166 ARG A O 11
ATOM 18646 N N . SER A 1 89 ? 0.045 9.718 12.224 1.00 0.00 167 SER A N 11
ATOM 18647 C CA . SER A 1 89 ? 1.312 10.356 12.563 1.00 0.00 167 SER A CA 11
ATOM 18648 C C . SER A 1 89 ? 2.461 9.739 11.772 1.00 0.00 167 SER A C 11
ATOM 18649 O O . SER A 1 89 ? 3.595 9.681 12.246 1.00 0.00 167 SER A O 11
ATOM 18657 N N . MET A 1 90 ? 2.157 9.277 10.564 1.00 0.00 168 MET A N 11
ATOM 18658 C CA . MET A 1 90 ? 3.161 8.662 9.705 1.00 0.00 168 MET A CA 11
ATOM 18659 C C . MET A 1 90 ? 3.431 9.524 8.476 1.00 0.00 168 MET A C 11
ATOM 18660 O O . MET A 1 90 ? 2.555 10.256 8.014 1.00 0.00 168 MET A O 11
ATOM 18674 N N . THR A 1 91 ? 4.648 9.431 7.949 1.00 0.00 169 THR A N 11
ATOM 18675 C CA . THR A 1 91 ? 5.034 10.199 6.772 1.00 0.00 169 THR A CA 11
ATOM 18676 C C . THR A 1 91 ? 4.953 9.337 5.517 1.00 0.00 169 THR A C 11
ATOM 18677 O O . THR A 1 91 ? 4.962 8.108 5.597 1.00 0.00 169 THR A O 11
ATOM 18688 N N . PRO A 1 92 ? 4.877 9.969 4.334 1.00 0.00 170 PRO A N 11
ATOM 18689 C CA . PRO A 1 92 ? 4.801 9.247 3.062 1.00 0.00 170 PRO A CA 11
ATOM 18690 C C . PRO A 1 92 ? 5.904 8.206 2.941 1.00 0.00 170 PRO A C 11
ATOM 18691 O O . PRO A 1 92 ? 5.642 7.028 2.695 1.00 0.00 170 PRO A O 11
ATOM 18702 N N . ALA A 1 93 ? 7.141 8.655 3.114 1.00 0.00 171 ALA A N 11
ATOM 18703 C CA . ALA A 1 93 ? 8.301 7.773 3.026 1.00 0.00 171 ALA A CA 11
ATOM 18704 C C . ALA A 1 93 ? 8.131 6.540 3.907 1.00 0.00 171 ALA A C 11
ATOM 18705 O O . ALA A 1 93 ? 8.452 5.424 3.498 1.00 0.00 171 ALA A O 11
ATOM 18712 N N . GLN A 1 94 ? 7.623 6.747 5.119 1.00 0.00 172 GLN A N 11
ATOM 18713 C CA . GLN A 1 94 ? 7.409 5.647 6.054 1.00 0.00 172 GLN A CA 11
ATOM 18714 C C . GLN A 1 94 ? 6.489 4.595 5.444 1.00 0.00 172 GLN A C 11
ATOM 18715 O O . GLN A 1 94 ? 6.753 3.396 5.536 1.00 0.00 172 GLN A O 11
ATOM 18729 N N . ALA A 1 95 ? 5.413 5.053 4.813 1.00 0.00 173 ALA A N 11
ATOM 18730 C CA . ALA A 1 95 ? 4.459 4.153 4.180 1.00 0.00 173 ALA A CA 11
ATOM 18731 C C . ALA A 1 95 ? 5.091 3.460 2.979 1.00 0.00 173 ALA A C 11
ATOM 18732 O O . ALA A 1 95 ? 4.953 2.249 2.802 1.00 0.00 173 ALA A O 11
ATOM 18739 N N . ASP A 1 96 ? 5.794 4.238 2.160 1.00 0.00 174 ASP A N 11
ATOM 18740 C CA . ASP A 1 96 ? 6.460 3.703 0.979 1.00 0.00 174 ASP A CA 11
ATOM 18741 C C . ASP A 1 96 ? 7.450 2.610 1.371 1.00 0.00 174 ASP A C 11
ATOM 18742 O O . ASP A 1 96 ? 7.541 1.567 0.720 1.00 0.00 174 ASP A O 11
ATOM 18751 N N . LEU A 1 97 ? 8.175 2.857 2.456 1.00 0.00 175 LEU A N 11
ATOM 18752 C CA . LEU A 1 97 ? 9.153 1.904 2.967 1.00 0.00 175 LEU A CA 11
ATOM 18753 C C . LEU A 1 97 ? 8.464 0.705 3.611 1.00 0.00 175 LEU A C 11
ATOM 18754 O O . LEU A 1 97 ? 8.975 -0.413 3.573 1.00 0.00 175 LEU A O 11
ATOM 18770 N N . GLU A 1 98 ? 7.308 0.953 4.218 1.00 0.00 176 GLU A N 11
ATOM 18771 C CA . GLU A 1 98 ? 6.551 -0.096 4.892 1.00 0.00 176 GLU A CA 11
ATOM 18772 C C . GLU A 1 98 ? 6.165 -1.224 3.936 1.00 0.00 176 GLU A C 11
ATOM 18773 O O . GLU A 1 98 ? 6.456 -2.393 4.195 1.00 0.00 176 GLU A O 11
ATOM 18785 N N . PHE A 1 99 ? 5.510 -0.874 2.834 1.00 0.00 177 PHE A N 11
ATOM 18786 C CA . PHE A 1 99 ? 5.089 -1.872 1.857 1.00 0.00 177 PHE A CA 11
ATOM 18787 C C . PHE A 1 99 ? 6.288 -2.440 1.105 1.00 0.00 177 PHE A C 11
ATOM 18788 O O . PHE A 1 99 ? 6.380 -3.649 0.896 1.00 0.00 177 PHE A O 11
ATOM 18805 N N . LEU A 1 100 ? 7.205 -1.568 0.699 1.00 0.00 178 LEU A N 11
ATOM 18806 C CA . LEU A 1 100 ? 8.391 -2.005 -0.028 1.00 0.00 178 LEU A CA 11
ATOM 18807 C C . LEU A 1 100 ? 9.226 -2.956 0.824 1.00 0.00 178 LEU A C 11
ATOM 18808 O O . LEU A 1 100 ? 9.738 -3.961 0.331 1.00 0.00 178 LEU A O 11
ATOM 18824 N N . GLU A 1 101 ? 9.354 -2.634 2.107 1.00 0.00 179 GLU A N 11
ATOM 18825 C CA . GLU A 1 101 ? 10.119 -3.462 3.033 1.00 0.00 179 GLU A CA 11
ATOM 18826 C C . GLU A 1 101 ? 9.413 -4.788 3.283 1.00 0.00 179 GLU A C 11
ATOM 18827 O O . GLU A 1 101 ? 10.055 -5.819 3.486 1.00 0.00 179 GLU A O 11
ATOM 18839 N N . ASN A 1 102 ? 8.087 -4.754 3.253 1.00 0.00 180 ASN A N 11
ATOM 18840 C CA . ASN A 1 102 ? 7.293 -5.956 3.464 1.00 0.00 180 ASN A CA 11
ATOM 18841 C C . ASN A 1 102 ? 7.383 -6.870 2.245 1.00 0.00 180 ASN A C 11
ATOM 18842 O O . ASN A 1 102 ? 7.658 -8.063 2.366 1.00 0.00 180 ASN A O 11
ATOM 18853 N N . ALA A 1 103 ? 7.156 -6.292 1.070 1.00 0.00 181 ALA A N 11
ATOM 18854 C CA . ALA A 1 103 ? 7.217 -7.042 -0.178 1.00 0.00 181 ALA A CA 11
ATOM 18855 C C . ALA A 1 103 ? 8.615 -7.608 -0.400 1.00 0.00 181 ALA A C 11
ATOM 18856 O O . ALA A 1 103 ? 8.775 -8.724 -0.893 1.00 0.00 181 ALA A O 11
ATOM 18863 N N . LYS A 1 104 ? 9.624 -6.827 -0.030 1.00 0.00 182 LYS A N 11
ATOM 18864 C CA . LYS A 1 104 ? 11.012 -7.246 -0.183 1.00 0.00 182 LYS A CA 11
ATOM 18865 C C . LYS A 1 104 ? 11.340 -8.389 0.773 1.00 0.00 182 LYS A C 11
ATOM 18866 O O . LYS A 1 104 ? 12.103 -9.294 0.435 1.00 0.00 182 LYS A O 11
ATOM 18885 N N . LYS A 1 105 ? 10.756 -8.342 1.967 1.00 0.00 183 LYS A N 11
ATOM 18886 C CA . LYS A 1 105 ? 10.984 -9.376 2.971 1.00 0.00 183 LYS A CA 11
ATOM 18887 C C . LYS A 1 105 ? 10.180 -10.636 2.658 1.00 0.00 183 LYS A C 11
ATOM 18888 O O . LYS A 1 105 ? 10.512 -11.725 3.126 1.00 0.00 183 LYS A O 11
ATOM 18907 N N . LEU A 1 106 ? 9.123 -10.484 1.864 1.00 0.00 184 LEU A N 11
ATOM 18908 C CA . LEU A 1 106 ? 8.278 -11.614 1.492 1.00 0.00 184 LEU A CA 11
ATOM 18909 C C . LEU A 1 106 ? 8.731 -12.239 0.172 1.00 0.00 184 LEU A C 11
ATOM 18910 O O . LEU A 1 106 ? 8.151 -13.224 -0.285 1.00 0.00 184 LEU A O 11
ATOM 18926 N N . SER A 1 107 ? 9.766 -11.666 -0.437 1.00 0.00 185 SER A N 11
ATOM 18927 C CA . SER A 1 107 ? 10.287 -12.176 -1.701 1.00 0.00 185 SER A CA 11
ATOM 18928 C C . SER A 1 107 ? 9.238 -12.072 -2.804 1.00 0.00 185 SER A C 11
ATOM 18929 O O . SER A 1 107 ? 9.140 -12.946 -3.665 1.00 0.00 185 SER A O 11
ATOM 18937 N N . MET A 1 108 ? 8.456 -10.998 -2.771 1.00 0.00 186 MET A N 11
ATOM 18938 C CA . MET A 1 108 ? 7.415 -10.780 -3.769 1.00 0.00 186 MET A CA 11
ATOM 18939 C C . MET A 1 108 ? 8.024 -10.431 -5.123 1.00 0.00 186 MET A C 11
ATOM 18940 O O . MET A 1 108 ? 7.446 -10.726 -6.169 1.00 0.00 186 MET A O 11
ATOM 18954 N N . TYR A 1 109 ? 9.194 -9.802 -5.096 1.00 0.00 187 TYR A N 11
ATOM 18955 C CA . TYR A 1 109 ? 9.882 -9.413 -6.322 1.00 0.00 187 TYR A CA 11
ATOM 18956 C C . TYR A 1 109 ? 10.588 -10.608 -6.953 1.00 0.00 187 TYR A C 11
ATOM 18957 O O . TYR A 1 109 ? 10.367 -10.856 -8.157 1.00 0.00 187 TYR A O 11
ATOM 18976 N N . GLY A 1 1 ? 32.505 22.279 -8.326 1.00 0.00 79 GLY A N 12
ATOM 18977 C CA . GLY A 1 1 ? 31.693 23.213 -9.153 1.00 0.00 79 GLY A CA 12
ATOM 18978 C C . GLY A 1 1 ? 30.203 22.976 -9.002 1.00 0.00 79 GLY A C 12
ATOM 18979 O O . GLY A 1 1 ? 29.428 23.259 -9.916 1.00 0.00 79 GLY A O 12
ATOM 18985 N N . SER A 1 2 ? 29.803 22.457 -7.847 1.00 0.00 80 SER A N 12
ATOM 18986 C CA . SER A 1 2 ? 28.396 22.182 -7.579 1.00 0.00 80 SER A CA 12
ATOM 18987 C C . SER A 1 2 ? 27.838 21.176 -8.580 1.00 0.00 80 SER A C 12
ATOM 18988 O O . SER A 1 2 ? 27.560 21.519 -9.730 1.00 0.00 80 SER A O 12
ATOM 18996 N N . HIS A 1 3 ? 27.676 19.934 -8.136 1.00 0.00 81 HIS A N 12
ATOM 18997 C CA . HIS A 1 3 ? 27.151 18.878 -8.994 1.00 0.00 81 HIS A CA 12
ATOM 18998 C C . HIS A 1 3 ? 25.846 18.321 -8.434 1.00 0.00 81 HIS A C 12
ATOM 18999 O O . HIS A 1 3 ? 25.760 17.980 -7.254 1.00 0.00 81 HIS A O 12
ATOM 19014 N N . MET A 1 4 ? 24.832 18.230 -9.289 1.00 0.00 82 MET A N 12
ATOM 19015 C CA . MET A 1 4 ? 23.531 17.714 -8.881 1.00 0.00 82 MET A CA 12
ATOM 19016 C C . MET A 1 4 ? 23.355 16.267 -9.328 1.00 0.00 82 MET A C 12
ATOM 19017 O O . MET A 1 4 ? 24.029 15.804 -10.249 1.00 0.00 82 MET A O 12
ATOM 19031 N N . ASP A 1 5 ? 22.443 15.556 -8.671 1.00 0.00 83 ASP A N 12
ATOM 19032 C CA . ASP A 1 5 ? 22.177 14.161 -9.002 1.00 0.00 83 ASP A CA 12
ATOM 19033 C C . ASP A 1 5 ? 20.950 14.040 -9.904 1.00 0.00 83 ASP A C 12
ATOM 19034 O O . ASP A 1 5 ? 19.816 14.104 -9.430 1.00 0.00 83 ASP A O 12
ATOM 19043 N N . PRO A 1 6 ? 21.159 13.864 -11.222 1.00 0.00 84 PRO A N 12
ATOM 19044 C CA . PRO A 1 6 ? 20.058 13.737 -12.183 1.00 0.00 84 PRO A CA 12
ATOM 19045 C C . PRO A 1 6 ? 19.293 12.424 -12.030 1.00 0.00 84 PRO A C 12
ATOM 19046 O O . PRO A 1 6 ? 18.229 12.245 -12.622 1.00 0.00 84 PRO A O 12
ATOM 19057 N N . ALA A 1 7 ? 19.839 11.507 -11.235 1.00 0.00 85 ALA A N 12
ATOM 19058 C CA . ALA A 1 7 ? 19.201 10.215 -11.012 1.00 0.00 85 ALA A CA 12
ATOM 19059 C C . ALA A 1 7 ? 18.430 10.201 -9.697 1.00 0.00 85 ALA A C 12
ATOM 19060 O O . ALA A 1 7 ? 18.325 9.167 -9.038 1.00 0.00 85 ALA A O 12
ATOM 19067 N N . GLN A 1 8 ? 17.891 11.356 -9.321 1.00 0.00 86 GLN A N 12
ATOM 19068 C CA . GLN A 1 8 ? 17.127 11.476 -8.084 1.00 0.00 86 GLN A CA 12
ATOM 19069 C C . GLN A 1 8 ? 15.643 11.192 -8.317 1.00 0.00 86 GLN A C 12
ATOM 19070 O O . GLN A 1 8 ? 14.867 11.089 -7.367 1.00 0.00 86 GLN A O 12
ATOM 19084 N N . LEU A 1 9 ? 15.252 11.069 -9.584 1.00 0.00 87 LEU A N 12
ATOM 19085 C CA . LEU A 1 9 ? 13.860 10.799 -9.930 1.00 0.00 87 LEU A CA 12
ATOM 19086 C C . LEU A 1 9 ? 13.648 9.325 -10.270 1.00 0.00 87 LEU A C 12
ATOM 19087 O O . LEU A 1 9 ? 12.519 8.836 -10.260 1.00 0.00 87 LEU A O 12
ATOM 19103 N N . THR A 1 10 ? 14.736 8.622 -10.573 1.00 0.00 88 THR A N 12
ATOM 19104 C CA . THR A 1 10 ? 14.660 7.206 -10.918 1.00 0.00 88 THR A CA 12
ATOM 19105 C C . THR A 1 10 ? 13.965 6.407 -9.819 1.00 0.00 88 THR A C 12
ATOM 19106 O O . THR A 1 10 ? 13.033 5.648 -10.087 1.00 0.00 88 THR A O 12
ATOM 19117 N N . GLU A 1 11 ? 14.422 6.581 -8.582 1.00 0.00 89 GLU A N 12
ATOM 19118 C CA . GLU A 1 11 ? 13.839 5.872 -7.447 1.00 0.00 89 GLU A CA 12
ATOM 19119 C C . GLU A 1 11 ? 12.332 6.101 -7.380 1.00 0.00 89 GLU A C 12
ATOM 19120 O O . GLU A 1 11 ? 11.582 5.239 -6.922 1.00 0.00 89 GLU A O 12
ATOM 19132 N N . ASP A 1 12 ? 11.894 7.263 -7.851 1.00 0.00 90 ASP A N 12
ATOM 19133 C CA . ASP A 1 12 ? 10.475 7.589 -7.857 1.00 0.00 90 ASP A CA 12
ATOM 19134 C C . ASP A 1 12 ? 9.770 6.788 -8.944 1.00 0.00 90 ASP A C 12
ATOM 19135 O O . ASP A 1 12 ? 8.729 6.175 -8.708 1.00 0.00 90 ASP A O 12
ATOM 19144 N N . ILE A 1 13 ? 10.358 6.796 -10.135 1.00 0.00 91 ILE A N 12
ATOM 19145 C CA . ILE A 1 13 ? 9.807 6.069 -11.270 1.00 0.00 91 ILE A CA 12
ATOM 19146 C C . ILE A 1 13 ? 9.723 4.575 -10.973 1.00 0.00 91 ILE A C 12
ATOM 19147 O O . ILE A 1 13 ? 8.703 3.936 -11.236 1.00 0.00 91 ILE A O 12
ATOM 19163 N N . THR A 1 14 ? 10.803 4.022 -10.429 1.00 0.00 92 THR A N 12
ATOM 19164 C CA . THR A 1 14 ? 10.848 2.602 -10.105 1.00 0.00 92 THR A CA 12
ATOM 19165 C C . THR A 1 14 ? 9.819 2.252 -9.030 1.00 0.00 92 THR A C 12
ATOM 19166 O O . THR A 1 14 ? 9.046 1.309 -9.189 1.00 0.00 92 THR A O 12
ATOM 19177 N N . ARG A 1 15 ? 9.824 3.002 -7.928 1.00 0.00 93 ARG A N 12
ATOM 19178 C CA . ARG A 1 15 ? 8.904 2.751 -6.825 1.00 0.00 93 ARG A CA 12
ATOM 19179 C C . ARG A 1 15 ? 7.455 2.733 -7.300 1.00 0.00 93 ARG A C 12
ATOM 19180 O O . ARG A 1 15 ? 6.714 1.792 -7.013 1.00 0.00 93 ARG A O 12
ATOM 19201 N N . TYR A 1 16 ? 7.051 3.768 -8.028 1.00 0.00 94 TYR A N 12
ATOM 19202 C CA . TYR A 1 16 ? 5.686 3.852 -8.538 1.00 0.00 94 TYR A CA 12
ATOM 19203 C C . TYR A 1 16 ? 5.328 2.599 -9.333 1.00 0.00 94 TYR A C 12
ATOM 19204 O O . TYR A 1 16 ? 4.316 1.948 -9.067 1.00 0.00 94 TYR A O 12
ATOM 19222 N N . TYR A 1 17 ? 6.168 2.266 -10.307 1.00 0.00 95 TYR A N 12
ATOM 19223 C CA . TYR A 1 17 ? 5.947 1.092 -11.140 1.00 0.00 95 TYR A CA 12
ATOM 19224 C C . TYR A 1 17 ? 6.018 -0.188 -10.312 1.00 0.00 95 TYR A C 12
ATOM 19225 O O . TYR A 1 17 ? 5.380 -1.188 -10.643 1.00 0.00 95 TYR A O 12
ATOM 19243 N N . LEU A 1 18 ? 6.792 -0.151 -9.231 1.00 0.00 96 LEU A N 12
ATOM 19244 C CA . LEU A 1 18 ? 6.938 -1.308 -8.357 1.00 0.00 96 LEU A CA 12
ATOM 19245 C C . LEU A 1 18 ? 5.643 -1.578 -7.603 1.00 0.00 96 LEU A C 12
ATOM 19246 O O . LEU A 1 18 ? 5.093 -2.678 -7.665 1.00 0.00 96 LEU A O 12
ATOM 19262 N N . CYS A 1 19 ? 5.157 -0.563 -6.895 1.00 0.00 97 CYS A N 12
ATOM 19263 C CA . CYS A 1 19 ? 3.921 -0.685 -6.130 1.00 0.00 97 CYS A CA 12
ATOM 19264 C C . CYS A 1 19 ? 2.790 -1.201 -7.012 1.00 0.00 97 CYS A C 12
ATOM 19265 O O . CYS A 1 19 ? 2.032 -2.084 -6.614 1.00 0.00 97 CYS A O 12
ATOM 19273 N N . LEU A 1 20 ? 2.688 -0.647 -8.216 1.00 0.00 98 LEU A N 12
ATOM 19274 C CA . LEU A 1 20 ? 1.653 -1.056 -9.158 1.00 0.00 98 LEU A CA 12
ATOM 19275 C C . LEU A 1 20 ? 1.822 -2.524 -9.539 1.00 0.00 98 LEU A C 12
ATOM 19276 O O . LEU A 1 20 ? 0.842 -3.254 -9.682 1.00 0.00 98 LEU A O 12
ATOM 19292 N N . GLN A 1 21 ? 3.072 -2.947 -9.700 1.00 0.00 99 GLN A N 12
ATOM 19293 C CA . GLN A 1 21 ? 3.374 -4.327 -10.063 1.00 0.00 99 GLN A CA 12
ATOM 19294 C C . GLN A 1 21 ? 2.973 -5.288 -8.947 1.00 0.00 99 GLN A C 12
ATOM 19295 O O . GLN A 1 21 ? 2.357 -6.327 -9.195 1.00 0.00 99 GLN A O 12
ATOM 19309 N N . LEU A 1 22 ? 3.329 -4.937 -7.716 1.00 0.00 100 LEU A N 12
ATOM 19310 C CA . LEU A 1 22 ? 3.007 -5.770 -6.564 1.00 0.00 100 LEU A CA 12
ATOM 19311 C C . LEU A 1 22 ? 1.508 -5.760 -6.284 1.00 0.00 100 LEU A C 12
ATOM 19312 O O . LEU A 1 22 ? 0.946 -6.756 -5.832 1.00 0.00 100 LEU A O 12
ATOM 19328 N N . ARG A 1 23 ? 0.866 -4.627 -6.548 1.00 0.00 101 ARG A N 12
ATOM 19329 C CA . ARG A 1 23 ? -0.568 -4.489 -6.314 1.00 0.00 101 ARG A CA 12
ATOM 19330 C C . ARG A 1 23 ? -1.379 -5.237 -7.369 1.00 0.00 101 ARG A C 12
ATOM 19331 O O . ARG A 1 23 ? -2.445 -5.779 -7.073 1.00 0.00 101 ARG A O 12
ATOM 19352 N N . GLN A 1 24 ? -0.872 -5.270 -8.598 1.00 0.00 102 GLN A N 12
ATOM 19353 C CA . GLN A 1 24 ? -1.561 -5.960 -9.683 1.00 0.00 102 GLN A CA 12
ATOM 19354 C C . GLN A 1 24 ? -1.483 -7.473 -9.504 1.00 0.00 102 GLN A C 12
ATOM 19355 O O . GLN A 1 24 ? -2.442 -8.190 -9.786 1.00 0.00 102 GLN A O 12
ATOM 19369 N N . ASP A 1 25 ? -0.333 -7.956 -9.041 1.00 0.00 103 ASP A N 12
ATOM 19370 C CA . ASP A 1 25 ? -0.136 -9.386 -8.834 1.00 0.00 103 ASP A CA 12
ATOM 19371 C C . ASP A 1 25 ? -0.960 -9.892 -7.652 1.00 0.00 103 ASP A C 12
ATOM 19372 O O . ASP A 1 25 ? -1.591 -10.946 -7.731 1.00 0.00 103 ASP A O 12
ATOM 19381 N N . ILE A 1 26 ? -0.946 -9.140 -6.556 1.00 0.00 104 ILE A N 12
ATOM 19382 C CA . ILE A 1 26 ? -1.688 -9.521 -5.359 1.00 0.00 104 ILE A CA 12
ATOM 19383 C C . ILE A 1 26 ? -3.188 -9.596 -5.633 1.00 0.00 104 ILE A C 12
ATOM 19384 O O . ILE A 1 26 ? -3.824 -10.616 -5.367 1.00 0.00 104 ILE A O 12
ATOM 19400 N N . VAL A 1 27 ? -3.753 -8.513 -6.160 1.00 0.00 105 VAL A N 12
ATOM 19401 C CA . VAL A 1 27 ? -5.180 -8.465 -6.458 1.00 0.00 105 VAL A CA 12
ATOM 19402 C C . VAL A 1 27 ? -5.593 -9.588 -7.405 1.00 0.00 105 VAL A C 12
ATOM 19403 O O . VAL A 1 27 ? -6.714 -10.091 -7.330 1.00 0.00 105 VAL A O 12
ATOM 19416 N N . ALA A 1 28 ? -4.685 -9.979 -8.293 1.00 0.00 106 ALA A N 12
ATOM 19417 C CA . ALA A 1 28 ? -4.965 -11.044 -9.250 1.00 0.00 106 ALA A CA 12
ATOM 19418 C C . ALA A 1 28 ? -4.755 -12.425 -8.629 1.00 0.00 106 ALA A C 12
ATOM 19419 O O . ALA A 1 28 ? -5.011 -13.445 -9.269 1.00 0.00 106 ALA A O 12
ATOM 19426 N N . GLY A 1 29 ? -4.288 -12.454 -7.383 1.00 0.00 107 GLY A N 12
ATOM 19427 C CA . GLY A 1 29 ? -4.055 -13.719 -6.711 1.00 0.00 107 GLY A CA 12
ATOM 19428 C C . GLY A 1 29 ? -2.929 -14.511 -7.344 1.00 0.00 107 GLY A C 12
ATOM 19429 O O . GLY A 1 29 ? -3.003 -15.736 -7.447 1.00 0.00 107 GLY A O 12
ATOM 19433 N N . ARG A 1 30 ? -1.883 -13.811 -7.770 1.00 0.00 108 ARG A N 12
ATOM 19434 C CA . ARG A 1 30 ? -0.736 -14.456 -8.398 1.00 0.00 108 ARG A CA 12
ATOM 19435 C C . ARG A 1 30 ? 0.333 -14.819 -7.367 1.00 0.00 108 ARG A C 12
ATOM 19436 O O . ARG A 1 30 ? 1.406 -15.306 -7.723 1.00 0.00 108 ARG A O 12
ATOM 19457 N N . LEU A 1 31 ? 0.038 -14.584 -6.090 1.00 0.00 109 LEU A N 12
ATOM 19458 C CA . LEU A 1 31 ? 0.980 -14.892 -5.020 1.00 0.00 109 LEU A CA 12
ATOM 19459 C C . LEU A 1 31 ? 0.241 -15.193 -3.718 1.00 0.00 109 LEU A C 12
ATOM 19460 O O . LEU A 1 31 ? -0.736 -14.523 -3.381 1.00 0.00 109 LEU A O 12
ATOM 19476 N N . PRO A 1 32 ? 0.695 -16.211 -2.964 1.00 0.00 110 PRO A N 12
ATOM 19477 C CA . PRO A 1 32 ? 0.066 -16.593 -1.697 1.00 0.00 110 PRO A CA 12
ATOM 19478 C C . PRO A 1 32 ? 0.397 -15.623 -0.568 1.00 0.00 110 PRO A C 12
ATOM 19479 O O . PRO A 1 32 ? 1.566 -15.390 -0.259 1.00 0.00 110 PRO A O 12
ATOM 19490 N N . CYS A 1 33 ? -0.639 -15.061 0.047 1.00 0.00 111 CYS A N 12
ATOM 19491 C CA . CYS A 1 33 ? -0.458 -14.118 1.143 1.00 0.00 111 CYS A CA 12
ATOM 19492 C C . CYS A 1 33 ? -1.494 -14.356 2.237 1.00 0.00 111 CYS A C 12
ATOM 19493 O O . CYS A 1 33 ? -2.458 -15.097 2.040 1.00 0.00 111 CYS A O 12
ATOM 19501 N N . SER A 1 34 ? -1.289 -13.728 3.389 1.00 0.00 112 SER A N 12
ATOM 19502 C CA . SER A 1 34 ? -2.207 -13.878 4.512 1.00 0.00 112 SER A CA 12
ATOM 19503 C C . SER A 1 34 ? -3.125 -12.666 4.636 1.00 0.00 112 SER A C 12
ATOM 19504 O O . SER A 1 34 ? -2.849 -11.605 4.076 1.00 0.00 112 SER A O 12
ATOM 19512 N N . PHE A 1 35 ? -4.217 -12.833 5.375 1.00 0.00 113 PHE A N 12
ATOM 19513 C CA . PHE A 1 35 ? -5.181 -11.756 5.579 1.00 0.00 113 PHE A CA 12
ATOM 19514 C C . PHE A 1 35 ? -4.506 -10.528 6.180 1.00 0.00 113 PHE A C 12
ATOM 19515 O O . PHE A 1 35 ? -4.708 -9.406 5.714 1.00 0.00 113 PHE A O 12
ATOM 19532 N N . ALA A 1 36 ? -3.719 -10.742 7.230 1.00 0.00 114 ALA A N 12
ATOM 19533 C CA . ALA A 1 36 ? -3.035 -9.647 7.906 1.00 0.00 114 ALA A CA 12
ATOM 19534 C C . ALA A 1 36 ? -2.169 -8.845 6.943 1.00 0.00 114 ALA A C 12
ATOM 19535 O O . ALA A 1 36 ? -2.223 -7.616 6.934 1.00 0.00 114 ALA A O 12
ATOM 19542 N N . THR A 1 37 ? -1.372 -9.532 6.129 1.00 0.00 115 THR A N 12
ATOM 19543 C CA . THR A 1 37 ? -0.508 -8.856 5.171 1.00 0.00 115 THR A CA 12
ATOM 19544 C C . THR A 1 37 ? -1.339 -8.127 4.124 1.00 0.00 115 THR A C 12
ATOM 19545 O O . THR A 1 37 ? -1.031 -6.998 3.749 1.00 0.00 115 THR A O 12
ATOM 19556 N N . LEU A 1 38 ? -2.401 -8.779 3.660 1.00 0.00 116 LEU A N 12
ATOM 19557 C CA . LEU A 1 38 ? -3.281 -8.183 2.663 1.00 0.00 116 LEU A CA 12
ATOM 19558 C C . LEU A 1 38 ? -3.825 -6.853 3.167 1.00 0.00 116 LEU A C 12
ATOM 19559 O O . LEU A 1 38 ? -3.814 -5.852 2.450 1.00 0.00 116 LEU A O 12
ATOM 19575 N N . ALA A 1 39 ? -4.301 -6.852 4.408 1.00 0.00 117 ALA A N 12
ATOM 19576 C CA . ALA A 1 39 ? -4.852 -5.652 5.020 1.00 0.00 117 ALA A CA 12
ATOM 19577 C C . ALA A 1 39 ? -3.764 -4.624 5.317 1.00 0.00 117 ALA A C 12
ATOM 19578 O O . ALA A 1 39 ? -3.993 -3.420 5.209 1.00 0.00 117 ALA A O 12
ATOM 19585 N N . LEU A 1 40 ? -2.580 -5.103 5.692 1.00 0.00 118 LEU A N 12
ATOM 19586 C CA . LEU A 1 40 ? -1.466 -4.212 6.003 1.00 0.00 118 LEU A CA 12
ATOM 19587 C C . LEU A 1 40 ? -0.978 -3.491 4.750 1.00 0.00 118 LEU A C 12
ATOM 19588 O O . LEU A 1 40 ? -0.865 -2.264 4.730 1.00 0.00 118 LEU A O 12
ATOM 19604 N N . LEU A 1 41 ? -0.699 -4.259 3.702 1.00 0.00 119 LEU A N 12
ATOM 19605 C CA . LEU A 1 41 ? -0.232 -3.694 2.443 1.00 0.00 119 LEU A CA 12
ATOM 19606 C C . LEU A 1 41 ? -1.288 -2.768 1.852 1.00 0.00 119 LEU A C 12
ATOM 19607 O O . LEU A 1 41 ? -0.966 -1.755 1.229 1.00 0.00 119 LEU A O 12
ATOM 19623 N N . GLY A 1 42 ? -2.551 -3.118 2.067 1.00 0.00 120 GLY A N 12
ATOM 19624 C CA . GLY A 1 42 ? -3.641 -2.306 1.565 1.00 0.00 120 GLY A CA 12
ATOM 19625 C C . GLY A 1 42 ? -3.774 -1.001 2.324 1.00 0.00 120 GLY A C 12
ATOM 19626 O O . GLY A 1 42 ? -3.815 0.074 1.726 1.00 0.00 120 GLY A O 12
ATOM 19630 N N . SER A 1 43 ? -3.843 -1.099 3.648 1.00 0.00 121 SER A N 12
ATOM 19631 C CA . SER A 1 43 ? -3.975 0.076 4.503 1.00 0.00 121 SER A CA 12
ATOM 19632 C C . SER A 1 43 ? -2.877 1.096 4.220 1.00 0.00 121 SER A C 12
ATOM 19633 O O . SER A 1 43 ? -3.106 2.304 4.304 1.00 0.00 121 SER A O 12
ATOM 19641 N N . TYR A 1 44 ? -1.686 0.611 3.882 1.00 0.00 122 TYR A N 12
ATOM 19642 C CA . TYR A 1 44 ? -0.564 1.494 3.588 1.00 0.00 122 TYR A CA 12
ATOM 19643 C C . TYR A 1 44 ? -0.747 2.171 2.235 1.00 0.00 122 TYR A C 12
ATOM 19644 O O . TYR A 1 44 ? -0.564 3.382 2.106 1.00 0.00 122 TYR A O 12
ATOM 19662 N N . THR A 1 45 ? -1.113 1.385 1.228 1.00 0.00 123 THR A N 12
ATOM 19663 C CA . THR A 1 45 ? -1.325 1.915 -0.114 1.00 0.00 123 THR A CA 12
ATOM 19664 C C . THR A 1 45 ? -2.415 2.980 -0.105 1.00 0.00 123 THR A C 12
ATOM 19665 O O . THR A 1 45 ? -2.306 3.998 -0.786 1.00 0.00 123 THR A O 12
ATOM 19676 N N . ILE A 1 46 ? -3.462 2.742 0.680 1.00 0.00 124 ILE A N 12
ATOM 19677 C CA . ILE A 1 46 ? -4.565 3.688 0.784 1.00 0.00 124 ILE A CA 12
ATOM 19678 C C . ILE A 1 46 ? -4.084 5.001 1.395 1.00 0.00 124 ILE A C 12
ATOM 19679 O O . ILE A 1 46 ? -4.354 6.078 0.866 1.00 0.00 124 ILE A O 12
ATOM 19695 N N . GLN A 1 47 ? -3.371 4.901 2.511 1.00 0.00 125 GLN A N 12
ATOM 19696 C CA . GLN A 1 47 ? -2.850 6.079 3.194 1.00 0.00 125 GLN A CA 12
ATOM 19697 C C . GLN A 1 47 ? -1.917 6.870 2.283 1.00 0.00 125 GLN A C 12
ATOM 19698 O O . GLN A 1 47 ? -1.905 8.099 2.310 1.00 0.00 125 GLN A O 12
ATOM 19712 N N . SER A 1 48 ? -1.132 6.160 1.480 1.00 0.00 126 SER A N 12
ATOM 19713 C CA . SER A 1 48 ? -0.194 6.800 0.564 1.00 0.00 126 SER A CA 12
ATOM 19714 C C . SER A 1 48 ? -0.904 7.320 -0.684 1.00 0.00 126 SER A C 12
ATOM 19715 O O . SER A 1 48 ? -0.462 8.287 -1.305 1.00 0.00 126 SER A O 12
ATOM 19723 N N . GLU A 1 49 ? -1.997 6.661 -1.054 1.00 0.00 127 GLU A N 12
ATOM 19724 C CA . GLU A 1 49 ? -2.757 7.046 -2.238 1.00 0.00 127 GLU A CA 12
ATOM 19725 C C . GLU A 1 49 ? -3.641 8.252 -1.959 1.00 0.00 127 GLU A C 12
ATOM 19726 O O . GLU A 1 49 ? -3.773 9.145 -2.795 1.00 0.00 127 GLU A O 12
ATOM 19738 N N . LEU A 1 50 ? -4.266 8.257 -0.791 1.00 0.00 128 LEU A N 12
ATOM 19739 C CA . LEU A 1 50 ? -5.165 9.333 -0.409 1.00 0.00 128 LEU A CA 12
ATOM 19740 C C . LEU A 1 50 ? -4.580 10.201 0.705 1.00 0.00 128 LEU A C 12
ATOM 19741 O O . LEU A 1 50 ? -5.218 11.155 1.152 1.00 0.00 128 LEU A O 12
ATOM 19757 N N . GLY A 1 51 ? -3.370 9.876 1.151 1.00 0.00 129 GLY A N 12
ATOM 19758 C CA . GLY A 1 51 ? -2.743 10.649 2.204 1.00 0.00 129 GLY A CA 12
ATOM 19759 C C . GLY A 1 51 ? -3.293 10.312 3.575 1.00 0.00 129 GLY A C 12
ATOM 19760 O O . GLY A 1 51 ? -3.958 9.291 3.753 1.00 0.00 129 GLY A O 12
ATOM 19764 N N . ASP A 1 52 ? -3.014 11.173 4.543 1.00 0.00 130 ASP A N 12
ATOM 19765 C CA . ASP A 1 52 ? -3.482 10.969 5.909 1.00 0.00 130 ASP A CA 12
ATOM 19766 C C . ASP A 1 52 ? -5.005 10.908 5.960 1.00 0.00 130 ASP A C 12
ATOM 19767 O O . ASP A 1 52 ? -5.684 11.324 5.021 1.00 0.00 130 ASP A O 12
ATOM 19776 N N . TYR A 1 53 ? -5.535 10.386 7.061 1.00 0.00 131 TYR A N 12
ATOM 19777 C CA . TYR A 1 53 ? -6.979 10.269 7.233 1.00 0.00 131 TYR A CA 12
ATOM 19778 C C . TYR A 1 53 ? -7.598 11.624 7.562 1.00 0.00 131 TYR A C 12
ATOM 19779 O O . TYR A 1 53 ? -7.053 12.391 8.355 1.00 0.00 131 TYR A O 12
ATOM 19797 N N . ASP A 1 54 ? -8.742 11.912 6.947 1.00 0.00 132 ASP A N 12
ATOM 19798 C CA . ASP A 1 54 ? -9.436 13.175 7.175 1.00 0.00 132 ASP A CA 12
ATOM 19799 C C . ASP A 1 54 ? -10.873 12.931 7.632 1.00 0.00 132 ASP A C 12
ATOM 19800 O O . ASP A 1 54 ? -11.784 12.823 6.811 1.00 0.00 132 ASP A O 12
ATOM 19809 N N . PRO A 1 55 ? -11.095 12.839 8.955 1.00 0.00 133 PRO A N 12
ATOM 19810 C CA . PRO A 1 55 ? -12.430 12.605 9.519 1.00 0.00 133 PRO A CA 12
ATOM 19811 C C . PRO A 1 55 ? -13.424 13.693 9.126 1.00 0.00 133 PRO A C 12
ATOM 19812 O O . PRO A 1 55 ? -14.609 13.424 8.931 1.00 0.00 133 PRO A O 12
ATOM 19823 N N . GLU A 1 56 ? -12.933 14.923 9.013 1.00 0.00 134 GLU A N 12
ATOM 19824 C CA . GLU A 1 56 ? -13.779 16.053 8.645 1.00 0.00 134 GLU A CA 12
ATOM 19825 C C . GLU A 1 56 ? -14.386 15.850 7.261 1.00 0.00 134 GLU A C 12
ATOM 19826 O O . GLU A 1 56 ? -15.494 16.310 6.985 1.00 0.00 134 GLU A O 12
ATOM 19838 N N . LEU A 1 57 ? -13.653 15.160 6.394 1.00 0.00 135 LEU A N 12
ATOM 19839 C CA . LEU A 1 57 ? -14.119 14.897 5.037 1.00 0.00 135 LEU A CA 12
ATOM 19840 C C . LEU A 1 57 ? -15.117 13.741 5.012 1.00 0.00 135 LEU A C 12
ATOM 19841 O O . LEU A 1 57 ? -15.907 13.614 4.077 1.00 0.00 135 LEU A O 12
ATOM 19857 N N . HIS A 1 58 ? -15.075 12.901 6.043 1.00 0.00 136 HIS A N 12
ATOM 19858 C CA . HIS A 1 58 ? -15.976 11.757 6.136 1.00 0.00 136 HIS A CA 12
ATOM 19859 C C . HIS A 1 58 ? -15.727 10.772 4.999 1.00 0.00 136 HIS A C 12
ATOM 19860 O O . HIS A 1 58 ? -16.437 10.776 3.993 1.00 0.00 136 HIS A O 12
ATOM 19875 N N . GLY A 1 59 ? -14.713 9.929 5.167 1.00 0.00 137 GLY A N 12
ATOM 19876 C CA . GLY A 1 59 ? -14.386 8.948 4.149 1.00 0.00 137 GLY A CA 12
ATOM 19877 C C . GLY A 1 59 ? -13.935 7.629 4.745 1.00 0.00 137 GLY A C 12
ATOM 19878 O O . GLY A 1 59 ? -12.946 7.577 5.476 1.00 0.00 137 GLY A O 12
ATOM 19882 N N . VAL A 1 60 ? -14.664 6.561 4.437 1.00 0.00 138 VAL A N 12
ATOM 19883 C CA . VAL A 1 60 ? -14.332 5.238 4.954 1.00 0.00 138 VAL A CA 12
ATOM 19884 C C . VAL A 1 60 ? -14.577 4.147 3.913 1.00 0.00 138 VAL A C 12
ATOM 19885 O O . VAL A 1 60 ? -13.835 3.168 3.845 1.00 0.00 138 VAL A O 12
ATOM 19898 N N . ASP A 1 61 ? -15.622 4.316 3.108 1.00 0.00 139 ASP A N 12
ATOM 19899 C CA . ASP A 1 61 ? -15.959 3.337 2.080 1.00 0.00 139 ASP A CA 12
ATOM 19900 C C . ASP A 1 61 ? -15.225 3.616 0.768 1.00 0.00 139 ASP A C 12
ATOM 19901 O O . ASP A 1 61 ? -15.615 3.112 -0.285 1.00 0.00 139 ASP A O 12
ATOM 19910 N N . TYR A 1 62 ? -14.161 4.413 0.832 1.00 0.00 140 TYR A N 12
ATOM 19911 C CA . TYR A 1 62 ? -13.385 4.738 -0.362 1.00 0.00 140 TYR A CA 12
ATOM 19912 C C . TYR A 1 62 ? -12.421 3.607 -0.723 1.00 0.00 140 TYR A C 12
ATOM 19913 O O . TYR A 1 62 ? -11.728 3.674 -1.738 1.00 0.00 140 TYR A O 12
ATOM 19931 N N . VAL A 1 63 ? -12.377 2.572 0.114 1.00 0.00 141 VAL A N 12
ATOM 19932 C CA . VAL A 1 63 ? -11.493 1.437 -0.121 1.00 0.00 141 VAL A CA 12
ATOM 19933 C C . VAL A 1 63 ? -11.964 0.607 -1.311 1.00 0.00 141 VAL A C 12
ATOM 19934 O O . VAL A 1 63 ? -11.167 -0.067 -1.963 1.00 0.00 141 VAL A O 12
ATOM 19947 N N . SER A 1 64 ? -13.262 0.665 -1.593 1.00 0.00 142 SER A N 12
ATOM 19948 C CA . SER A 1 64 ? -13.843 -0.075 -2.707 1.00 0.00 142 SER A CA 12
ATOM 19949 C C . SER A 1 64 ? -13.296 0.412 -4.048 1.00 0.00 142 SER A C 12
ATOM 19950 O O . SER A 1 64 ? -13.455 -0.256 -5.070 1.00 0.00 142 SER A O 12
ATOM 19958 N N . ASP A 1 65 ? -12.647 1.574 -4.041 1.00 0.00 143 ASP A N 12
ATOM 19959 C CA . ASP A 1 65 ? -12.077 2.136 -5.260 1.00 0.00 143 ASP A CA 12
ATOM 19960 C C . ASP A 1 65 ? -10.687 1.563 -5.523 1.00 0.00 143 ASP A C 12
ATOM 19961 O O . ASP A 1 65 ? -10.266 1.432 -6.672 1.00 0.00 143 ASP A O 12
ATOM 19970 N N . PHE A 1 66 ? -9.980 1.223 -4.450 1.00 0.00 144 PHE A N 12
ATOM 19971 C CA . PHE A 1 66 ? -8.638 0.663 -4.564 1.00 0.00 144 PHE A CA 12
ATOM 19972 C C . PHE A 1 66 ? -8.668 -0.854 -4.401 1.00 0.00 144 PHE A C 12
ATOM 19973 O O . PHE A 1 66 ? -9.105 -1.369 -3.372 1.00 0.00 144 PHE A O 12
ATOM 19990 N N . LYS A 1 67 ? -8.204 -1.562 -5.425 1.00 0.00 145 LYS A N 12
ATOM 19991 C CA . LYS A 1 67 ? -8.182 -3.020 -5.398 1.00 0.00 145 LYS A CA 12
ATOM 19992 C C . LYS A 1 67 ? -7.042 -3.536 -4.525 1.00 0.00 145 LYS A C 12
ATOM 19993 O O . LYS A 1 67 ? -5.888 -3.574 -4.952 1.00 0.00 145 LYS A O 12
ATOM 20012 N N . LEU A 1 68 ? -7.374 -3.933 -3.301 1.00 0.00 146 LEU A N 12
ATOM 20013 C CA . LEU A 1 68 ? -6.379 -4.449 -2.367 1.00 0.00 146 LEU A CA 12
ATOM 20014 C C . LEU A 1 68 ? -6.263 -5.969 -2.473 1.00 0.00 146 LEU A C 12
ATOM 20015 O O . LEU A 1 68 ? -5.253 -6.551 -2.079 1.00 0.00 146 LEU A O 12
ATOM 20031 N N . ALA A 1 69 ? -7.302 -6.606 -3.006 1.00 0.00 147 ALA A N 12
ATOM 20032 C CA . ALA A 1 69 ? -7.312 -8.055 -3.161 1.00 0.00 147 ALA A CA 12
ATOM 20033 C C . ALA A 1 69 ? -8.504 -8.509 -3.999 1.00 0.00 147 ALA A C 12
ATOM 20034 O O . ALA A 1 69 ? -9.472 -7.768 -4.168 1.00 0.00 147 ALA A O 12
ATOM 20041 N N . PRO A 1 70 ? -8.450 -9.740 -4.538 1.00 0.00 148 PRO A N 12
ATOM 20042 C CA . PRO A 1 70 ? -9.531 -10.288 -5.362 1.00 0.00 148 PRO A CA 12
ATOM 20043 C C . PRO A 1 70 ? -10.782 -10.599 -4.547 1.00 0.00 148 PRO A C 12
ATOM 20044 O O . PRO A 1 70 ? -11.901 -10.334 -4.985 1.00 0.00 148 PRO A O 12
ATOM 20055 N N . ASN A 1 71 ? -10.584 -11.163 -3.360 1.00 0.00 149 ASN A N 12
ATOM 20056 C CA . ASN A 1 71 ? -11.698 -11.509 -2.485 1.00 0.00 149 ASN A CA 12
ATOM 20057 C C . ASN A 1 71 ? -11.766 -10.559 -1.292 1.00 0.00 149 ASN A C 12
ATOM 20058 O O . ASN A 1 71 ? -11.476 -10.943 -0.159 1.00 0.00 149 ASN A O 12
ATOM 20069 N N . GLN A 1 72 ? -12.149 -9.314 -1.557 1.00 0.00 150 GLN A N 12
ATOM 20070 C CA . GLN A 1 72 ? -12.252 -8.308 -0.506 1.00 0.00 150 GLN A CA 12
ATOM 20071 C C . GLN A 1 72 ? -13.546 -8.473 0.284 1.00 0.00 150 GLN A C 12
ATOM 20072 O O . GLN A 1 72 ? -14.641 -8.392 -0.272 1.00 0.00 150 GLN A O 12
ATOM 20086 N N . THR A 1 73 ? -13.409 -8.704 1.585 1.00 0.00 151 THR A N 12
ATOM 20087 C CA . THR A 1 73 ? -14.566 -8.881 2.457 1.00 0.00 151 THR A CA 12
ATOM 20088 C C . THR A 1 73 ? -14.608 -7.798 3.527 1.00 0.00 151 THR A C 12
ATOM 20089 O O . THR A 1 73 ? -13.644 -7.053 3.708 1.00 0.00 151 THR A O 12
ATOM 20100 N N . LYS A 1 74 ? -15.727 -7.719 4.242 1.00 0.00 152 LYS A N 12
ATOM 20101 C CA . LYS A 1 74 ? -15.888 -6.730 5.301 1.00 0.00 152 LYS A CA 12
ATOM 20102 C C . LYS A 1 74 ? -14.686 -6.747 6.239 1.00 0.00 152 LYS A C 12
ATOM 20103 O O . LYS A 1 74 ? -14.260 -5.708 6.739 1.00 0.00 152 LYS A O 12
ATOM 20122 N N . GLU A 1 75 ? -14.144 -7.939 6.473 1.00 0.00 153 GLU A N 12
ATOM 20123 C CA . GLU A 1 75 ? -12.990 -8.092 7.350 1.00 0.00 153 GLU A CA 12
ATOM 20124 C C . GLU A 1 75 ? -11.790 -7.328 6.799 1.00 0.00 153 GLU A C 12
ATOM 20125 O O . GLU A 1 75 ? -11.264 -6.426 7.451 1.00 0.00 153 GLU A O 12
ATOM 20137 N N . LEU A 1 76 ? -11.367 -7.692 5.593 1.00 0.00 154 LEU A N 12
ATOM 20138 C CA . LEU A 1 76 ? -10.234 -7.036 4.951 1.00 0.00 154 LEU A CA 12
ATOM 20139 C C . LEU A 1 76 ? -10.505 -5.544 4.784 1.00 0.00 154 LEU A C 12
ATOM 20140 O O . LEU A 1 76 ? -9.625 -4.713 5.003 1.00 0.00 154 LEU A O 12
ATOM 20156 N N . GLU A 1 77 ? -11.735 -5.217 4.401 1.00 0.00 155 GLU A N 12
ATOM 20157 C CA . GLU A 1 77 ? -12.132 -3.827 4.210 1.00 0.00 155 GLU A CA 12
ATOM 20158 C C . GLU A 1 77 ? -11.978 -3.040 5.509 1.00 0.00 155 GLU A C 12
ATOM 20159 O O . GLU A 1 77 ? -11.315 -2.002 5.546 1.00 0.00 155 GLU A O 12
ATOM 20171 N N . GLU A 1 78 ? -12.596 -3.543 6.573 1.00 0.00 156 GLU A N 12
ATOM 20172 C CA . GLU A 1 78 ? -12.533 -2.893 7.878 1.00 0.00 156 GLU A CA 12
ATOM 20173 C C . GLU A 1 78 ? -11.086 -2.705 8.324 1.00 0.00 156 GLU A C 12
ATOM 20174 O O . GLU A 1 78 ? -10.698 -1.623 8.763 1.00 0.00 156 GLU A O 12
ATOM 20186 N N . LYS A 1 79 ? -10.299 -3.770 8.224 1.00 0.00 157 LYS A N 12
ATOM 20187 C CA . LYS A 1 79 ? -8.899 -3.728 8.634 1.00 0.00 157 LYS A CA 12
ATOM 20188 C C . LYS A 1 79 ? -8.137 -2.641 7.879 1.00 0.00 157 LYS A C 12
ATOM 20189 O O . LYS A 1 79 ? -7.226 -2.019 8.426 1.00 0.00 157 LYS A O 12
ATOM 20208 N N . VAL A 1 80 ? -8.516 -2.409 6.627 1.00 0.00 158 VAL A N 12
ATOM 20209 C CA . VAL A 1 80 ? -7.866 -1.387 5.816 1.00 0.00 158 VAL A CA 12
ATOM 20210 C C . VAL A 1 80 ? -8.154 0.007 6.366 1.00 0.00 158 VAL A C 12
ATOM 20211 O O . VAL A 1 80 ? -7.244 0.819 6.539 1.00 0.00 158 VAL A O 12
ATOM 20224 N N . MET A 1 81 ? -9.427 0.277 6.642 1.00 0.00 159 MET A N 12
ATOM 20225 C CA . MET A 1 81 ? -9.838 1.572 7.174 1.00 0.00 159 MET A CA 12
ATOM 20226 C C . MET A 1 81 ? -9.319 1.768 8.596 1.00 0.00 159 MET A C 12
ATOM 20227 O O . MET A 1 81 ? -8.860 2.852 8.957 1.00 0.00 159 MET A O 12
ATOM 20241 N N . GLU A 1 82 ? -9.398 0.712 9.398 1.00 0.00 160 GLU A N 12
ATOM 20242 C CA . GLU A 1 82 ? -8.940 0.765 10.782 1.00 0.00 160 GLU A CA 12
ATOM 20243 C C . GLU A 1 82 ? -7.449 1.078 10.848 1.00 0.00 160 GLU A C 12
ATOM 20244 O O . GLU A 1 82 ? -7.016 1.925 11.629 1.00 0.00 160 GLU A O 12
ATOM 20256 N N . LEU A 1 83 ? -6.668 0.388 10.024 1.00 0.00 161 LEU A N 12
ATOM 20257 C CA . LEU A 1 83 ? -5.225 0.592 9.989 1.00 0.00 161 LEU A CA 12
ATOM 20258 C C . LEU A 1 83 ? -4.888 2.005 9.522 1.00 0.00 161 LEU A C 12
ATOM 20259 O O . LEU A 1 83 ? -4.004 2.658 10.075 1.00 0.00 161 LEU A O 12
ATOM 20275 N N . HIS A 1 84 ? -5.601 2.470 8.501 1.00 0.00 162 HIS A N 12
ATOM 20276 C CA . HIS A 1 84 ? -5.380 3.806 7.955 1.00 0.00 162 HIS A CA 12
ATOM 20277 C C . HIS A 1 84 ? -5.521 4.871 9.040 1.00 0.00 162 HIS A C 12
ATOM 20278 O O . HIS A 1 84 ? -4.602 5.654 9.278 1.00 0.00 162 HIS A O 12
ATOM 20293 N N . LYS A 1 85 ? -6.677 4.892 9.695 1.00 0.00 163 LYS A N 12
ATOM 20294 C CA . LYS A 1 85 ? -6.937 5.860 10.754 1.00 0.00 163 LYS A CA 12
ATOM 20295 C C . LYS A 1 85 ? -6.120 5.537 12.002 1.00 0.00 163 LYS A C 12
ATOM 20296 O O . LYS A 1 85 ? -5.800 6.425 12.793 1.00 0.00 163 LYS A O 12
ATOM 20315 N N . SER A 1 86 ? -5.787 4.262 12.174 1.00 0.00 164 SER A N 12
ATOM 20316 C CA . SER A 1 86 ? -5.010 3.824 13.327 1.00 0.00 164 SER A CA 12
ATOM 20317 C C . SER A 1 86 ? -3.635 4.485 13.345 1.00 0.00 164 SER A C 12
ATOM 20318 O O . SER A 1 86 ? -3.046 4.680 14.408 1.00 0.00 164 SER A O 12
ATOM 20326 N N . TYR A 1 87 ? -3.127 4.827 12.165 1.00 0.00 165 TYR A N 12
ATOM 20327 C CA . TYR A 1 87 ? -1.820 5.463 12.055 1.00 0.00 165 TYR A CA 12
ATOM 20328 C C . TYR A 1 87 ? -1.939 6.985 12.191 1.00 0.00 165 TYR A C 12
ATOM 20329 O O . TYR A 1 87 ? -1.888 7.517 13.300 1.00 0.00 165 TYR A O 12
ATOM 20347 N N . ARG A 1 88 ? -2.091 7.683 11.065 1.00 0.00 166 ARG A N 12
ATOM 20348 C CA . ARG A 1 88 ? -2.206 9.138 11.077 1.00 0.00 166 ARG A CA 12
ATOM 20349 C C . ARG A 1 88 ? -0.893 9.777 11.518 1.00 0.00 166 ARG A C 12
ATOM 20350 O O . ARG A 1 88 ? -0.169 9.220 12.344 1.00 0.00 166 ARG A O 12
ATOM 20371 N N . SER A 1 89 ? -0.586 10.943 10.955 1.00 0.00 167 SER A N 12
ATOM 20372 C CA . SER A 1 89 ? 0.648 11.658 11.279 1.00 0.00 167 SER A CA 12
ATOM 20373 C C . SER A 1 89 ? 1.844 11.013 10.584 1.00 0.00 167 SER A C 12
ATOM 20374 O O . SER A 1 89 ? 2.979 11.120 11.049 1.00 0.00 167 SER A O 12
ATOM 20382 N N . MET A 1 90 ? 1.578 10.344 9.466 1.00 0.00 168 MET A N 12
ATOM 20383 C CA . MET A 1 90 ? 2.626 9.680 8.700 1.00 0.00 168 MET A CA 12
ATOM 20384 C C . MET A 1 90 ? 2.879 10.407 7.384 1.00 0.00 168 MET A C 12
ATOM 20385 O O . MET A 1 90 ? 2.017 11.133 6.889 1.00 0.00 168 MET A O 12
ATOM 20399 N N . THR A 1 91 ? 4.065 10.206 6.819 1.00 0.00 169 THR A N 12
ATOM 20400 C CA . THR A 1 91 ? 4.429 10.840 5.558 1.00 0.00 169 THR A CA 12
ATOM 20401 C C . THR A 1 91 ? 4.448 9.818 4.426 1.00 0.00 169 THR A C 12
ATOM 20402 O O . THR A 1 91 ? 4.510 8.613 4.670 1.00 0.00 169 THR A O 12
ATOM 20413 N N . PRO A 1 92 ? 4.397 10.285 3.168 1.00 0.00 170 PRO A N 12
ATOM 20414 C CA . PRO A 1 92 ? 4.412 9.402 1.998 1.00 0.00 170 PRO A CA 12
ATOM 20415 C C . PRO A 1 92 ? 5.595 8.441 2.024 1.00 0.00 170 PRO A C 12
ATOM 20416 O O . PRO A 1 92 ? 5.428 7.232 1.867 1.00 0.00 170 PRO A O 12
ATOM 20427 N N . ALA A 1 93 ? 6.792 8.988 2.221 1.00 0.00 171 ALA A N 12
ATOM 20428 C CA . ALA A 1 93 ? 8.008 8.181 2.266 1.00 0.00 171 ALA A CA 12
ATOM 20429 C C . ALA A 1 93 ? 7.864 7.006 3.229 1.00 0.00 171 ALA A C 12
ATOM 20430 O O . ALA A 1 93 ? 8.213 5.874 2.897 1.00 0.00 171 ALA A O 12
ATOM 20437 N N . GLN A 1 94 ? 7.350 7.283 4.423 1.00 0.00 172 GLN A N 12
ATOM 20438 C CA . GLN A 1 94 ? 7.162 6.247 5.432 1.00 0.00 172 GLN A CA 12
ATOM 20439 C C . GLN A 1 94 ? 6.271 5.129 4.901 1.00 0.00 172 GLN A C 12
ATOM 20440 O O . GLN A 1 94 ? 6.623 3.952 4.977 1.00 0.00 172 GLN A O 12
ATOM 20454 N N . ALA A 1 95 ? 5.119 5.505 4.355 1.00 0.00 173 ALA A N 12
ATOM 20455 C CA . ALA A 1 95 ? 4.185 4.531 3.803 1.00 0.00 173 ALA A CA 12
ATOM 20456 C C . ALA A 1 95 ? 4.843 3.739 2.679 1.00 0.00 173 ALA A C 12
ATOM 20457 O O . ALA A 1 95 ? 4.702 2.518 2.597 1.00 0.00 173 ALA A O 12
ATOM 20464 N N . ASP A 1 96 ? 5.573 4.446 1.821 1.00 0.00 174 ASP A N 12
ATOM 20465 C CA . ASP A 1 96 ? 6.270 3.816 0.707 1.00 0.00 174 ASP A CA 12
ATOM 20466 C C . ASP A 1 96 ? 7.225 2.741 1.219 1.00 0.00 174 ASP A C 12
ATOM 20467 O O . ASP A 1 96 ? 7.375 1.676 0.615 1.00 0.00 174 ASP A O 12
ATOM 20476 N N . LEU A 1 97 ? 7.854 3.034 2.351 1.00 0.00 175 LEU A N 12
ATOM 20477 C CA . LEU A 1 97 ? 8.792 2.114 2.982 1.00 0.00 175 LEU A CA 12
ATOM 20478 C C . LEU A 1 97 ? 8.069 0.928 3.617 1.00 0.00 175 LEU A C 12
ATOM 20479 O O . LEU A 1 97 ? 8.568 -0.195 3.601 1.00 0.00 175 LEU A O 12
ATOM 20495 N N . GLU A 1 98 ? 6.903 1.194 4.197 1.00 0.00 176 GLU A N 12
ATOM 20496 C CA . GLU A 1 98 ? 6.122 0.156 4.866 1.00 0.00 176 GLU A CA 12
ATOM 20497 C C . GLU A 1 98 ? 5.735 -0.978 3.917 1.00 0.00 176 GLU A C 12
ATOM 20498 O O . GLU A 1 98 ? 6.011 -2.146 4.195 1.00 0.00 176 GLU A O 12
ATOM 20510 N N . PHE A 1 99 ? 5.093 -0.638 2.804 1.00 0.00 177 PHE A N 12
ATOM 20511 C CA . PHE A 1 99 ? 4.673 -1.651 1.839 1.00 0.00 177 PHE A CA 12
ATOM 20512 C C . PHE A 1 99 ? 5.876 -2.256 1.122 1.00 0.00 177 PHE A C 12
ATOM 20513 O O . PHE A 1 99 ? 5.971 -3.474 0.977 1.00 0.00 177 PHE A O 12
ATOM 20530 N N . LEU A 1 100 ? 6.796 -1.406 0.674 1.00 0.00 178 LEU A N 12
ATOM 20531 C CA . LEU A 1 100 ? 7.985 -1.883 -0.022 1.00 0.00 178 LEU A CA 12
ATOM 20532 C C . LEU A 1 100 ? 8.808 -2.797 0.881 1.00 0.00 178 LEU A C 12
ATOM 20533 O O . LEU A 1 100 ? 9.357 -3.802 0.430 1.00 0.00 178 LEU A O 12
ATOM 20549 N N . GLU A 1 101 ? 8.882 -2.445 2.161 1.00 0.00 179 GLU A N 12
ATOM 20550 C CA . GLU A 1 101 ? 9.630 -3.234 3.131 1.00 0.00 179 GLU A CA 12
ATOM 20551 C C . GLU A 1 101 ? 8.934 -4.564 3.393 1.00 0.00 179 GLU A C 12
ATOM 20552 O O . GLU A 1 101 ? 9.584 -5.580 3.641 1.00 0.00 179 GLU A O 12
ATOM 20564 N N . ASN A 1 102 ? 7.608 -4.551 3.323 1.00 0.00 180 ASN A N 12
ATOM 20565 C CA . ASN A 1 102 ? 6.826 -5.760 3.540 1.00 0.00 180 ASN A CA 12
ATOM 20566 C C . ASN A 1 102 ? 6.950 -6.690 2.338 1.00 0.00 180 ASN A C 12
ATOM 20567 O O . ASN A 1 102 ? 7.237 -7.878 2.484 1.00 0.00 180 ASN A O 12
ATOM 20578 N N . ALA A 1 103 ? 6.740 -6.134 1.151 1.00 0.00 181 ALA A N 12
ATOM 20579 C CA . ALA A 1 103 ? 6.835 -6.901 -0.085 1.00 0.00 181 ALA A CA 12
ATOM 20580 C C . ALA A 1 103 ? 8.244 -7.452 -0.270 1.00 0.00 181 ALA A C 12
ATOM 20581 O O . ALA A 1 103 ? 8.428 -8.574 -0.741 1.00 0.00 181 ALA A O 12
ATOM 20588 N N . LYS A 1 104 ? 9.234 -6.652 0.110 1.00 0.00 182 LYS A N 12
ATOM 20589 C CA . LYS A 1 104 ? 10.630 -7.053 -0.006 1.00 0.00 182 LYS A CA 12
ATOM 20590 C C . LYS A 1 104 ? 10.968 -8.132 1.018 1.00 0.00 182 LYS A C 12
ATOM 20591 O O . LYS A 1 104 ? 11.796 -9.006 0.764 1.00 0.00 182 LYS A O 12
ATOM 20610 N N . LYS A 1 105 ? 10.318 -8.064 2.175 1.00 0.00 183 LYS A N 12
ATOM 20611 C CA . LYS A 1 105 ? 10.545 -9.035 3.240 1.00 0.00 183 LYS A CA 12
ATOM 20612 C C . LYS A 1 105 ? 9.869 -10.367 2.922 1.00 0.00 183 LYS A C 12
ATOM 20613 O O . LYS A 1 105 ? 10.240 -11.406 3.468 1.00 0.00 183 LYS A O 12
ATOM 20632 N N . LEU A 1 106 ? 8.878 -10.331 2.036 1.00 0.00 184 LEU A N 12
ATOM 20633 C CA . LEU A 1 106 ? 8.155 -11.537 1.649 1.00 0.00 184 LEU A CA 12
ATOM 20634 C C . LEU A 1 106 ? 8.815 -12.217 0.450 1.00 0.00 184 LEU A C 12
ATOM 20635 O O . LEU A 1 106 ? 8.546 -13.384 0.164 1.00 0.00 184 LEU A O 12
ATOM 20651 N N . SER A 1 107 ? 9.679 -11.483 -0.248 1.00 0.00 185 SER A N 12
ATOM 20652 C CA . SER A 1 107 ? 10.373 -12.021 -1.414 1.00 0.00 185 SER A CA 12
ATOM 20653 C C . SER A 1 107 ? 9.395 -12.288 -2.554 1.00 0.00 185 SER A C 12
ATOM 20654 O O . SER A 1 107 ? 9.472 -13.317 -3.225 1.00 0.00 185 SER A O 12
ATOM 20662 N N . MET A 1 108 ? 8.477 -11.351 -2.768 1.00 0.00 186 MET A N 12
ATOM 20663 C CA . MET A 1 108 ? 7.483 -11.482 -3.828 1.00 0.00 186 MET A CA 12
ATOM 20664 C C . MET A 1 108 ? 8.122 -11.286 -5.199 1.00 0.00 186 MET A C 12
ATOM 20665 O O . MET A 1 108 ? 7.673 -11.859 -6.192 1.00 0.00 186 MET A O 12
ATOM 20679 N N . TYR A 1 109 ? 9.172 -10.473 -5.246 1.00 0.00 187 TYR A N 12
ATOM 20680 C CA . TYR A 1 109 ? 9.873 -10.201 -6.496 1.00 0.00 187 TYR A CA 12
ATOM 20681 C C . TYR A 1 109 ? 11.377 -10.385 -6.328 1.00 0.00 187 TYR A C 12
ATOM 20682 O O . TYR A 1 109 ? 12.129 -9.958 -7.230 1.00 0.00 187 TYR A O 12
ATOM 20701 N N . GLY A 1 1 ? 29.731 22.285 -5.119 1.00 0.00 79 GLY A N 13
ATOM 20702 C CA . GLY A 1 1 ? 28.669 21.664 -4.280 1.00 0.00 79 GLY A CA 13
ATOM 20703 C C . GLY A 1 1 ? 27.616 20.953 -5.107 1.00 0.00 79 GLY A C 13
ATOM 20704 O O . GLY A 1 1 ? 27.389 21.302 -6.266 1.00 0.00 79 GLY A O 13
ATOM 20710 N N . SER A 1 2 ? 26.972 19.955 -4.512 1.00 0.00 80 SER A N 13
ATOM 20711 C CA . SER A 1 2 ? 25.937 19.193 -5.202 1.00 0.00 80 SER A CA 13
ATOM 20712 C C . SER A 1 2 ? 24.910 18.651 -4.214 1.00 0.00 80 SER A C 13
ATOM 20713 O O . SER A 1 2 ? 25.022 17.518 -3.745 1.00 0.00 80 SER A O 13
ATOM 20721 N N . HIS A 1 3 ? 23.908 19.466 -3.902 1.00 0.00 81 HIS A N 13
ATOM 20722 C CA . HIS A 1 3 ? 22.860 19.068 -2.969 1.00 0.00 81 HIS A CA 13
ATOM 20723 C C . HIS A 1 3 ? 21.615 18.601 -3.718 1.00 0.00 81 HIS A C 13
ATOM 20724 O O . HIS A 1 3 ? 20.493 18.751 -3.234 1.00 0.00 81 HIS A O 13
ATOM 20739 N N . MET A 1 4 ? 21.821 18.032 -4.902 1.00 0.00 82 MET A N 13
ATOM 20740 C CA . MET A 1 4 ? 20.715 17.542 -5.717 1.00 0.00 82 MET A CA 13
ATOM 20741 C C . MET A 1 4 ? 21.219 16.594 -6.801 1.00 0.00 82 MET A C 13
ATOM 20742 O O . MET A 1 4 ? 22.128 16.930 -7.560 1.00 0.00 82 MET A O 13
ATOM 20756 N N . ASP A 1 5 ? 20.624 15.407 -6.867 1.00 0.00 83 ASP A N 13
ATOM 20757 C CA . ASP A 1 5 ? 21.014 14.411 -7.858 1.00 0.00 83 ASP A CA 13
ATOM 20758 C C . ASP A 1 5 ? 20.066 14.436 -9.057 1.00 0.00 83 ASP A C 13
ATOM 20759 O O . ASP A 1 5 ? 18.859 14.247 -8.905 1.00 0.00 83 ASP A O 13
ATOM 20768 N N . PRO A 1 6 ? 20.598 14.668 -10.272 1.00 0.00 84 PRO A N 13
ATOM 20769 C CA . PRO A 1 6 ? 19.786 14.712 -11.492 1.00 0.00 84 PRO A CA 13
ATOM 20770 C C . PRO A 1 6 ? 19.284 13.333 -11.912 1.00 0.00 84 PRO A C 13
ATOM 20771 O O . PRO A 1 6 ? 18.441 13.215 -12.801 1.00 0.00 84 PRO A O 13
ATOM 20782 N N . ALA A 1 7 ? 19.805 12.291 -11.270 1.00 0.00 85 ALA A N 13
ATOM 20783 C CA . ALA A 1 7 ? 19.406 10.925 -11.581 1.00 0.00 85 ALA A CA 13
ATOM 20784 C C . ALA A 1 7 ? 18.468 10.373 -10.514 1.00 0.00 85 ALA A C 13
ATOM 20785 O O . ALA A 1 7 ? 18.447 9.170 -10.254 1.00 0.00 85 ALA A O 13
ATOM 20792 N N . GLN A 1 8 ? 17.691 11.260 -9.901 1.00 0.00 86 GLN A N 13
ATOM 20793 C CA . GLN A 1 8 ? 16.748 10.861 -8.863 1.00 0.00 86 GLN A CA 13
ATOM 20794 C C . GLN A 1 8 ? 15.362 10.601 -9.449 1.00 0.00 86 GLN A C 13
ATOM 20795 O O . GLN A 1 8 ? 14.366 10.587 -8.726 1.00 0.00 86 GLN A O 13
ATOM 20809 N N . LEU A 1 9 ? 15.303 10.396 -10.762 1.00 0.00 87 LEU A N 13
ATOM 20810 C CA . LEU A 1 9 ? 14.037 10.137 -11.437 1.00 0.00 87 LEU A CA 13
ATOM 20811 C C . LEU A 1 9 ? 13.797 8.639 -11.589 1.00 0.00 87 LEU A C 13
ATOM 20812 O O . LEU A 1 9 ? 12.660 8.173 -11.528 1.00 0.00 87 LEU A O 13
ATOM 20828 N N . THR A 1 10 ? 14.876 7.888 -11.787 1.00 0.00 88 THR A N 13
ATOM 20829 C CA . THR A 1 10 ? 14.782 6.442 -11.948 1.00 0.00 88 THR A CA 13
ATOM 20830 C C . THR A 1 10 ? 14.210 5.789 -10.694 1.00 0.00 88 THR A C 13
ATOM 20831 O O . THR A 1 10 ? 13.245 5.030 -10.763 1.00 0.00 88 THR A O 13
ATOM 20842 N N . GLU A 1 11 ? 14.817 6.084 -9.550 1.00 0.00 89 GLU A N 13
ATOM 20843 C CA . GLU A 1 11 ? 14.373 5.521 -8.279 1.00 0.00 89 GLU A CA 13
ATOM 20844 C C . GLU A 1 11 ? 12.910 5.861 -8.004 1.00 0.00 89 GLU A C 13
ATOM 20845 O O . GLU A 1 11 ? 12.173 5.055 -7.436 1.00 0.00 89 GLU A O 13
ATOM 20857 N N . ASP A 1 12 ? 12.491 7.055 -8.411 1.00 0.00 90 ASP A N 13
ATOM 20858 C CA . ASP A 1 12 ? 11.111 7.473 -8.200 1.00 0.00 90 ASP A CA 13
ATOM 20859 C C . ASP A 1 12 ? 10.190 6.761 -9.184 1.00 0.00 90 ASP A C 13
ATOM 20860 O O . ASP A 1 12 ? 9.162 6.205 -8.798 1.00 0.00 90 ASP A O 13
ATOM 20869 N N . ILE A 1 13 ? 10.565 6.785 -10.459 1.00 0.00 91 ILE A N 13
ATOM 20870 C CA . ILE A 1 13 ? 9.772 6.144 -11.499 1.00 0.00 91 ILE A CA 13
ATOM 20871 C C . ILE A 1 13 ? 9.733 4.630 -11.305 1.00 0.00 91 ILE A C 13
ATOM 20872 O O . ILE A 1 13 ? 8.692 4.001 -11.497 1.00 0.00 91 ILE A O 13
ATOM 20888 N N . THR A 1 14 ? 10.865 4.047 -10.921 1.00 0.00 92 THR A N 13
ATOM 20889 C CA . THR A 1 14 ? 10.929 2.608 -10.705 1.00 0.00 92 THR A CA 13
ATOM 20890 C C . THR A 1 14 ? 9.992 2.202 -9.566 1.00 0.00 92 THR A C 13
ATOM 20891 O O . THR A 1 14 ? 9.171 1.300 -9.725 1.00 0.00 92 THR A O 13
ATOM 20902 N N . ARG A 1 15 ? 10.118 2.869 -8.416 1.00 0.00 93 ARG A N 13
ATOM 20903 C CA . ARG A 1 15 ? 9.281 2.566 -7.262 1.00 0.00 93 ARG A CA 13
ATOM 20904 C C . ARG A 1 15 ? 7.802 2.640 -7.630 1.00 0.00 93 ARG A C 13
ATOM 20905 O O . ARG A 1 15 ? 7.033 1.726 -7.332 1.00 0.00 93 ARG A O 13
ATOM 20926 N N . TYR A 1 16 ? 7.409 3.729 -8.286 1.00 0.00 94 TYR A N 13
ATOM 20927 C CA . TYR A 1 16 ? 6.022 3.916 -8.702 1.00 0.00 94 TYR A CA 13
ATOM 20928 C C . TYR A 1 16 ? 5.505 2.688 -9.446 1.00 0.00 94 TYR A C 13
ATOM 20929 O O . TYR A 1 16 ? 4.527 2.064 -9.032 1.00 0.00 94 TYR A O 13
ATOM 20947 N N . TYR A 1 17 ? 6.171 2.344 -10.543 1.00 0.00 95 TYR A N 13
ATOM 20948 C CA . TYR A 1 17 ? 5.782 1.188 -11.342 1.00 0.00 95 TYR A CA 13
ATOM 20949 C C . TYR A 1 17 ? 5.831 -0.087 -10.507 1.00 0.00 95 TYR A C 13
ATOM 20950 O O . TYR A 1 17 ? 4.928 -0.921 -10.574 1.00 0.00 95 TYR A O 13
ATOM 20968 N N . LEU A 1 18 ? 6.894 -0.232 -9.719 1.00 0.00 96 LEU A N 13
ATOM 20969 C CA . LEU A 1 18 ? 7.069 -1.404 -8.868 1.00 0.00 96 LEU A CA 13
ATOM 20970 C C . LEU A 1 18 ? 5.828 -1.655 -8.015 1.00 0.00 96 LEU A C 13
ATOM 20971 O O . LEU A 1 18 ? 5.252 -2.742 -8.044 1.00 0.00 96 LEU A O 13
ATOM 20987 N N . CYS A 1 19 ? 5.423 -0.640 -7.260 1.00 0.00 97 CYS A N 13
ATOM 20988 C CA . CYS A 1 19 ? 4.250 -0.747 -6.400 1.00 0.00 97 CYS A CA 13
ATOM 20989 C C . CYS A 1 19 ? 3.013 -1.119 -7.212 1.00 0.00 97 CYS A C 13
ATOM 20990 O O . CYS A 1 19 ? 2.186 -1.917 -6.771 1.00 0.00 97 CYS A O 13
ATOM 20998 N N . LEU A 1 20 ? 2.894 -0.535 -8.400 1.00 0.00 98 LEU A N 13
ATOM 20999 C CA . LEU A 1 20 ? 1.759 -0.806 -9.274 1.00 0.00 98 LEU A CA 13
ATOM 21000 C C . LEU A 1 20 ? 1.733 -2.273 -9.695 1.00 0.00 98 LEU A C 13
ATOM 21001 O O . LEU A 1 20 ? 0.690 -2.925 -9.644 1.00 0.00 98 LEU A O 13
ATOM 21017 N N . GLN A 1 21 ? 2.887 -2.784 -10.111 1.00 0.00 99 GLN A N 13
ATOM 21018 C CA . GLN A 1 21 ? 2.998 -4.173 -10.542 1.00 0.00 99 GLN A CA 13
ATOM 21019 C C . GLN A 1 21 ? 2.711 -5.129 -9.387 1.00 0.00 99 GLN A C 13
ATOM 21020 O O . GLN A 1 21 ? 1.937 -6.076 -9.530 1.00 0.00 99 GLN A O 13
ATOM 21034 N N . LEU A 1 22 ? 3.341 -4.875 -8.244 1.00 0.00 100 LEU A N 13
ATOM 21035 C CA . LEU A 1 22 ? 3.154 -5.713 -7.064 1.00 0.00 100 LEU A CA 13
ATOM 21036 C C . LEU A 1 22 ? 1.678 -5.798 -6.683 1.00 0.00 100 LEU A C 13
ATOM 21037 O O . LEU A 1 22 ? 1.137 -6.887 -6.492 1.00 0.00 100 LEU A O 13
ATOM 21053 N N . ARG A 1 23 ? 1.035 -4.641 -6.575 1.00 0.00 101 ARG A N 13
ATOM 21054 C CA . ARG A 1 23 ? -0.377 -4.579 -6.217 1.00 0.00 101 ARG A CA 13
ATOM 21055 C C . ARG A 1 23 ? -1.245 -5.243 -7.282 1.00 0.00 101 ARG A C 13
ATOM 21056 O O . ARG A 1 23 ? -2.320 -5.761 -6.984 1.00 0.00 101 ARG A O 13
ATOM 21077 N N . GLN A 1 24 ? -0.771 -5.225 -8.524 1.00 0.00 102 GLN A N 13
ATOM 21078 C CA . GLN A 1 24 ? -1.506 -5.826 -9.631 1.00 0.00 102 GLN A CA 13
ATOM 21079 C C . GLN A 1 24 ? -1.490 -7.350 -9.541 1.00 0.00 102 GLN A C 13
ATOM 21080 O O . GLN A 1 24 ? -2.492 -8.008 -9.821 1.00 0.00 102 GLN A O 13
ATOM 21094 N N . ASP A 1 25 ? -0.346 -7.904 -9.154 1.00 0.00 103 ASP A N 13
ATOM 21095 C CA . ASP A 1 25 ? -0.200 -9.351 -9.033 1.00 0.00 103 ASP A CA 13
ATOM 21096 C C . ASP A 1 25 ? -0.987 -9.888 -7.841 1.00 0.00 103 ASP A C 13
ATOM 21097 O O . ASP A 1 25 ? -1.532 -10.990 -7.892 1.00 0.00 103 ASP A O 13
ATOM 21106 N N . ILE A 1 26 ? -1.036 -9.106 -6.768 1.00 0.00 104 ILE A N 13
ATOM 21107 C CA . ILE A 1 26 ? -1.751 -9.509 -5.561 1.00 0.00 104 ILE A CA 13
ATOM 21108 C C . ILE A 1 26 ? -3.259 -9.556 -5.795 1.00 0.00 104 ILE A C 13
ATOM 21109 O O . ILE A 1 26 ? -3.910 -10.560 -5.505 1.00 0.00 104 ILE A O 13
ATOM 21125 N N . VAL A 1 27 ? -3.810 -8.463 -6.314 1.00 0.00 105 VAL A N 13
ATOM 21126 C CA . VAL A 1 27 ? -5.242 -8.380 -6.576 1.00 0.00 105 VAL A CA 13
ATOM 21127 C C . VAL A 1 27 ? -5.700 -9.461 -7.551 1.00 0.00 105 VAL A C 13
ATOM 21128 O O . VAL A 1 27 ? -6.830 -9.943 -7.468 1.00 0.00 105 VAL A O 13
ATOM 21141 N N . ALA A 1 28 ? -4.822 -9.839 -8.474 1.00 0.00 106 ALA A N 13
ATOM 21142 C CA . ALA A 1 28 ? -5.149 -10.862 -9.460 1.00 0.00 106 ALA A CA 13
ATOM 21143 C C . ALA A 1 28 ? -4.970 -12.269 -8.891 1.00 0.00 106 ALA A C 13
ATOM 21144 O O . ALA A 1 28 ? -5.238 -13.259 -9.573 1.00 0.00 106 ALA A O 13
ATOM 21151 N N . GLY A 1 29 ? -4.517 -12.356 -7.643 1.00 0.00 107 GLY A N 13
ATOM 21152 C CA . GLY A 1 29 ? -4.313 -13.651 -7.020 1.00 0.00 107 GLY A CA 13
ATOM 21153 C C . GLY A 1 29 ? -3.167 -14.417 -7.647 1.00 0.00 107 GLY A C 13
ATOM 21154 O O . GLY A 1 29 ? -3.209 -15.644 -7.743 1.00 0.00 107 GLY A O 13
ATOM 21158 N N . ARG A 1 30 ? -2.140 -13.691 -8.077 1.00 0.00 108 ARG A N 13
ATOM 21159 C CA . ARG A 1 30 ? -0.975 -14.308 -8.701 1.00 0.00 108 ARG A CA 13
ATOM 21160 C C . ARG A 1 30 ? 0.087 -14.672 -7.663 1.00 0.00 108 ARG A C 13
ATOM 21161 O O . ARG A 1 30 ? 1.160 -15.162 -8.013 1.00 0.00 108 ARG A O 13
ATOM 21182 N N . LEU A 1 31 ? -0.214 -14.433 -6.389 1.00 0.00 109 LEU A N 13
ATOM 21183 C CA . LEU A 1 31 ? 0.721 -14.742 -5.314 1.00 0.00 109 LEU A CA 13
ATOM 21184 C C . LEU A 1 31 ? -0.026 -14.990 -4.004 1.00 0.00 109 LEU A C 13
ATOM 21185 O O . LEU A 1 31 ? -0.926 -14.231 -3.643 1.00 0.00 109 LEU A O 13
ATOM 21201 N N . PRO A 1 32 ? 0.332 -16.061 -3.272 1.00 0.00 110 PRO A N 13
ATOM 21202 C CA . PRO A 1 32 ? -0.318 -16.400 -2.002 1.00 0.00 110 PRO A CA 13
ATOM 21203 C C . PRO A 1 32 ? 0.046 -15.428 -0.883 1.00 0.00 110 PRO A C 13
ATOM 21204 O O . PRO A 1 32 ? 1.222 -15.226 -0.581 1.00 0.00 110 PRO A O 13
ATOM 21215 N N . CYS A 1 33 ? -0.973 -14.833 -0.270 1.00 0.00 111 CYS A N 13
ATOM 21216 C CA . CYS A 1 33 ? -0.763 -13.886 0.819 1.00 0.00 111 CYS A CA 13
ATOM 21217 C C . CYS A 1 33 ? -1.804 -14.086 1.917 1.00 0.00 111 CYS A C 13
ATOM 21218 O O . CYS A 1 33 ? -2.958 -14.410 1.639 1.00 0.00 111 CYS A O 13
ATOM 21226 N N . SER A 1 34 ? -1.386 -13.895 3.164 1.00 0.00 112 SER A N 13
ATOM 21227 C CA . SER A 1 34 ? -2.282 -14.059 4.303 1.00 0.00 112 SER A CA 13
ATOM 21228 C C . SER A 1 34 ? -3.153 -12.821 4.500 1.00 0.00 112 SER A C 13
ATOM 21229 O O . SER A 1 34 ? -2.842 -11.743 3.993 1.00 0.00 112 SER A O 13
ATOM 21237 N N . PHE A 1 35 ? -4.245 -12.986 5.240 1.00 0.00 113 PHE A N 13
ATOM 21238 C CA . PHE A 1 35 ? -5.166 -11.886 5.509 1.00 0.00 113 PHE A CA 13
ATOM 21239 C C . PHE A 1 35 ? -4.429 -10.692 6.110 1.00 0.00 113 PHE A C 13
ATOM 21240 O O . PHE A 1 35 ? -4.634 -9.552 5.694 1.00 0.00 113 PHE A O 13
ATOM 21257 N N . ALA A 1 36 ? -3.589 -10.958 7.105 1.00 0.00 114 ALA A N 13
ATOM 21258 C CA . ALA A 1 36 ? -2.845 -9.899 7.776 1.00 0.00 114 ALA A CA 13
ATOM 21259 C C . ALA A 1 36 ? -2.024 -9.079 6.789 1.00 0.00 114 ALA A C 13
ATOM 21260 O O . ALA A 1 36 ? -2.122 -7.852 6.766 1.00 0.00 114 ALA A O 13
ATOM 21267 N N . THR A 1 37 ? -1.215 -9.746 5.970 1.00 0.00 115 THR A N 13
ATOM 21268 C CA . THR A 1 37 ? -0.391 -9.052 4.990 1.00 0.00 115 THR A CA 13
ATOM 21269 C C . THR A 1 37 ? -1.259 -8.255 4.025 1.00 0.00 115 THR A C 13
ATOM 21270 O O . THR A 1 37 ? -0.980 -7.093 3.741 1.00 0.00 115 THR A O 13
ATOM 21281 N N . LEU A 1 38 ? -2.319 -8.885 3.528 1.00 0.00 116 LEU A N 13
ATOM 21282 C CA . LEU A 1 38 ? -3.230 -8.225 2.602 1.00 0.00 116 LEU A CA 13
ATOM 21283 C C . LEU A 1 38 ? -3.713 -6.902 3.184 1.00 0.00 116 LEU A C 13
ATOM 21284 O O . LEU A 1 38 ? -3.685 -5.868 2.517 1.00 0.00 116 LEU A O 13
ATOM 21300 N N . ALA A 1 39 ? -4.159 -6.948 4.435 1.00 0.00 117 ALA A N 13
ATOM 21301 C CA . ALA A 1 39 ? -4.654 -5.764 5.120 1.00 0.00 117 ALA A CA 13
ATOM 21302 C C . ALA A 1 39 ? -3.535 -4.762 5.395 1.00 0.00 117 ALA A C 13
ATOM 21303 O O . ALA A 1 39 ? -3.752 -3.551 5.343 1.00 0.00 117 ALA A O 13
ATOM 21310 N N . LEU A 1 40 ? -2.341 -5.267 5.693 1.00 0.00 118 LEU A N 13
ATOM 21311 C CA . LEU A 1 40 ? -1.201 -4.400 5.979 1.00 0.00 118 LEU A CA 13
ATOM 21312 C C . LEU A 1 40 ? -0.754 -3.646 4.729 1.00 0.00 118 LEU A C 13
ATOM 21313 O O . LEU A 1 40 ? -0.625 -2.420 4.744 1.00 0.00 118 LEU A O 13
ATOM 21329 N N . LEU A 1 41 ? -0.524 -4.383 3.647 1.00 0.00 119 LEU A N 13
ATOM 21330 C CA . LEU A 1 41 ? -0.097 -3.781 2.390 1.00 0.00 119 LEU A CA 13
ATOM 21331 C C . LEU A 1 41 ? -1.144 -2.794 1.889 1.00 0.00 119 LEU A C 13
ATOM 21332 O O . LEU A 1 41 ? -0.814 -1.763 1.302 1.00 0.00 119 LEU A O 13
ATOM 21348 N N . GLY A 1 42 ? -2.408 -3.115 2.138 1.00 0.00 120 GLY A N 13
ATOM 21349 C CA . GLY A 1 42 ? -3.488 -2.245 1.720 1.00 0.00 120 GLY A CA 13
ATOM 21350 C C . GLY A 1 42 ? -3.547 -0.974 2.542 1.00 0.00 120 GLY A C 13
ATOM 21351 O O . GLY A 1 42 ? -3.595 0.126 1.995 1.00 0.00 120 GLY A O 13
ATOM 21355 N N . SER A 1 43 ? -3.547 -1.129 3.862 1.00 0.00 121 SER A N 13
ATOM 21356 C CA . SER A 1 43 ? -3.606 0.010 4.771 1.00 0.00 121 SER A CA 13
ATOM 21357 C C . SER A 1 43 ? -2.513 1.029 4.466 1.00 0.00 121 SER A C 13
ATOM 21358 O O . SER A 1 43 ? -2.726 2.236 4.598 1.00 0.00 121 SER A O 13
ATOM 21366 N N . TYR A 1 44 ? -1.344 0.547 4.054 1.00 0.00 122 TYR A N 13
ATOM 21367 C CA . TYR A 1 44 ? -0.232 1.433 3.734 1.00 0.00 122 TYR A CA 13
ATOM 21368 C C . TYR A 1 44 ? -0.446 2.115 2.387 1.00 0.00 122 TYR A C 13
ATOM 21369 O O . TYR A 1 44 ? -0.187 3.309 2.238 1.00 0.00 122 TYR A O 13
ATOM 21387 N N . THR A 1 45 ? -0.924 1.351 1.410 1.00 0.00 123 THR A N 13
ATOM 21388 C CA . THR A 1 45 ? -1.175 1.889 0.078 1.00 0.00 123 THR A CA 13
ATOM 21389 C C . THR A 1 45 ? -2.298 2.920 0.114 1.00 0.00 123 THR A C 13
ATOM 21390 O O . THR A 1 45 ? -2.227 3.953 -0.552 1.00 0.00 123 THR A O 13
ATOM 21401 N N . ILE A 1 46 ? -3.332 2.635 0.900 1.00 0.00 124 ILE A N 13
ATOM 21402 C CA . ILE A 1 46 ? -4.467 3.541 1.027 1.00 0.00 124 ILE A CA 13
ATOM 21403 C C . ILE A 1 46 ? -4.038 4.858 1.667 1.00 0.00 124 ILE A C 13
ATOM 21404 O O . ILE A 1 46 ? -4.321 5.935 1.143 1.00 0.00 124 ILE A O 13
ATOM 21420 N N . GLN A 1 47 ? -3.351 4.765 2.802 1.00 0.00 125 GLN A N 13
ATOM 21421 C CA . GLN A 1 47 ? -2.882 5.948 3.511 1.00 0.00 125 GLN A CA 13
ATOM 21422 C C . GLN A 1 47 ? -1.952 6.776 2.630 1.00 0.00 125 GLN A C 13
ATOM 21423 O O . GLN A 1 47 ? -1.950 8.004 2.697 1.00 0.00 125 GLN A O 13
ATOM 21437 N N . SER A 1 48 ? -1.162 6.097 1.806 1.00 0.00 126 SER A N 13
ATOM 21438 C CA . SER A 1 48 ? -0.229 6.773 0.912 1.00 0.00 126 SER A CA 13
ATOM 21439 C C . SER A 1 48 ? -0.946 7.328 -0.316 1.00 0.00 126 SER A C 13
ATOM 21440 O O . SER A 1 48 ? -0.491 8.293 -0.930 1.00 0.00 126 SER A O 13
ATOM 21448 N N . GLU A 1 49 ? -2.064 6.705 -0.676 1.00 0.00 127 GLU A N 13
ATOM 21449 C CA . GLU A 1 49 ? -2.834 7.130 -1.839 1.00 0.00 127 GLU A CA 13
ATOM 21450 C C . GLU A 1 49 ? -3.714 8.324 -1.505 1.00 0.00 127 GLU A C 13
ATOM 21451 O O . GLU A 1 49 ? -3.823 9.268 -2.286 1.00 0.00 127 GLU A O 13
ATOM 21463 N N . LEU A 1 50 ? -4.360 8.261 -0.351 1.00 0.00 128 LEU A N 13
ATOM 21464 C CA . LEU A 1 50 ? -5.258 9.317 0.082 1.00 0.00 128 LEU A CA 13
ATOM 21465 C C . LEU A 1 50 ? -4.657 10.158 1.208 1.00 0.00 128 LEU A C 13
ATOM 21466 O O . LEU A 1 50 ? -5.282 11.107 1.680 1.00 0.00 128 LEU A O 13
ATOM 21482 N N . GLY A 1 51 ? -3.445 9.814 1.636 1.00 0.00 129 GLY A N 13
ATOM 21483 C CA . GLY A 1 51 ? -2.802 10.560 2.697 1.00 0.00 129 GLY A CA 13
ATOM 21484 C C . GLY A 1 51 ? -3.400 10.266 4.057 1.00 0.00 129 GLY A C 13
ATOM 21485 O O . GLY A 1 51 ? -4.096 9.267 4.236 1.00 0.00 129 GLY A O 13
ATOM 21489 N N . ASP A 1 52 ? -3.126 11.141 5.015 1.00 0.00 130 ASP A N 13
ATOM 21490 C CA . ASP A 1 52 ? -3.638 10.980 6.371 1.00 0.00 130 ASP A CA 13
ATOM 21491 C C . ASP A 1 52 ? -5.163 10.933 6.378 1.00 0.00 130 ASP A C 13
ATOM 21492 O O . ASP A 1 52 ? -5.817 11.559 5.544 1.00 0.00 130 ASP A O 13
ATOM 21501 N N . TYR A 1 53 ? -5.721 10.186 7.325 1.00 0.00 131 TYR A N 13
ATOM 21502 C CA . TYR A 1 53 ? -7.169 10.056 7.443 1.00 0.00 131 TYR A CA 13
ATOM 21503 C C . TYR A 1 53 ? -7.817 11.413 7.698 1.00 0.00 131 TYR A C 13
ATOM 21504 O O . TYR A 1 53 ? -7.716 11.964 8.794 1.00 0.00 131 TYR A O 13
ATOM 21522 N N . ASP A 1 54 ? -8.483 11.947 6.678 1.00 0.00 132 ASP A N 13
ATOM 21523 C CA . ASP A 1 54 ? -9.148 13.241 6.790 1.00 0.00 132 ASP A CA 13
ATOM 21524 C C . ASP A 1 54 ? -10.667 13.077 6.763 1.00 0.00 132 ASP A C 13
ATOM 21525 O O . ASP A 1 54 ? -11.263 12.932 5.696 1.00 0.00 132 ASP A O 13
ATOM 21534 N N . PRO A 1 55 ? -11.317 13.095 7.941 1.00 0.00 133 PRO A N 13
ATOM 21535 C CA . PRO A 1 55 ? -12.771 12.944 8.045 1.00 0.00 133 PRO A CA 13
ATOM 21536 C C . PRO A 1 55 ? -13.525 14.149 7.485 1.00 0.00 133 PRO A C 13
ATOM 21537 O O . PRO A 1 55 ? -14.725 14.072 7.222 1.00 0.00 133 PRO A O 13
ATOM 21548 N N . GLU A 1 56 ? -12.817 15.261 7.311 1.00 0.00 134 GLU A N 13
ATOM 21549 C CA . GLU A 1 56 ? -13.426 16.481 6.791 1.00 0.00 134 GLU A CA 13
ATOM 21550 C C . GLU A 1 56 ? -13.692 16.374 5.292 1.00 0.00 134 GLU A C 13
ATOM 21551 O O . GLU A 1 56 ? -14.634 16.975 4.776 1.00 0.00 134 GLU A O 13
ATOM 21563 N N . LEU A 1 57 ? -12.855 15.613 4.594 1.00 0.00 135 LEU A N 13
ATOM 21564 C CA . LEU A 1 57 ? -13.005 15.440 3.153 1.00 0.00 135 LEU A CA 13
ATOM 21565 C C . LEU A 1 57 ? -13.747 14.148 2.827 1.00 0.00 135 LEU A C 13
ATOM 21566 O O . LEU A 1 57 ? -14.650 14.135 1.991 1.00 0.00 135 LEU A O 13
ATOM 21582 N N . HIS A 1 58 ? -13.360 13.063 3.489 1.00 0.00 136 HIS A N 13
ATOM 21583 C CA . HIS A 1 58 ? -13.991 11.767 3.263 1.00 0.00 136 HIS A CA 13
ATOM 21584 C C . HIS A 1 58 ? -14.398 11.122 4.584 1.00 0.00 136 HIS A C 13
ATOM 21585 O O . HIS A 1 58 ? -14.223 11.707 5.652 1.00 0.00 136 HIS A O 13
ATOM 21600 N N . GLY A 1 59 ? -14.942 9.912 4.502 1.00 0.00 137 GLY A N 13
ATOM 21601 C CA . GLY A 1 59 ? -15.366 9.207 5.697 1.00 0.00 137 GLY A CA 13
ATOM 21602 C C . GLY A 1 59 ? -14.885 7.770 5.721 1.00 0.00 137 GLY A C 13
ATOM 21603 O O . GLY A 1 59 ? -13.770 7.488 6.160 1.00 0.00 137 GLY A O 13
ATOM 21607 N N . VAL A 1 60 ? -15.728 6.858 5.248 1.00 0.00 138 VAL A N 13
ATOM 21608 C CA . VAL A 1 60 ? -15.382 5.442 5.216 1.00 0.00 138 VAL A CA 13
ATOM 21609 C C . VAL A 1 60 ? -15.994 4.752 4.002 1.00 0.00 138 VAL A C 13
ATOM 21610 O O . VAL A 1 60 ? -16.740 5.363 3.237 1.00 0.00 138 VAL A O 13
ATOM 21623 N N . ASP A 1 61 ? -15.672 3.472 3.833 1.00 0.00 139 ASP A N 13
ATOM 21624 C CA . ASP A 1 61 ? -16.187 2.686 2.714 1.00 0.00 139 ASP A CA 13
ATOM 21625 C C . ASP A 1 61 ? -15.548 3.107 1.390 1.00 0.00 139 ASP A C 13
ATOM 21626 O O . ASP A 1 61 ? -15.969 2.658 0.324 1.00 0.00 139 ASP A O 13
ATOM 21635 N N . TYR A 1 62 ? -14.532 3.964 1.457 1.00 0.00 140 TYR A N 13
ATOM 21636 C CA . TYR A 1 62 ? -13.849 4.426 0.252 1.00 0.00 140 TYR A CA 13
ATOM 21637 C C . TYR A 1 62 ? -12.833 3.396 -0.238 1.00 0.00 140 TYR A C 13
ATOM 21638 O O . TYR A 1 62 ? -12.307 3.510 -1.345 1.00 0.00 140 TYR A O 13
ATOM 21656 N N . VAL A 1 63 ? -12.559 2.391 0.591 1.00 0.00 141 VAL A N 13
ATOM 21657 C CA . VAL A 1 63 ? -11.605 1.347 0.235 1.00 0.00 141 VAL A CA 13
ATOM 21658 C C . VAL A 1 63 ? -12.113 0.509 -0.936 1.00 0.00 141 VAL A C 13
ATOM 21659 O O . VAL A 1 63 ? -11.337 -0.173 -1.606 1.00 0.00 141 VAL A O 13
ATOM 21672 N N . SER A 1 64 ? -13.420 0.566 -1.180 1.00 0.00 142 SER A N 13
ATOM 21673 C CA . SER A 1 64 ? -14.039 -0.181 -2.270 1.00 0.00 142 SER A CA 13
ATOM 21674 C C . SER A 1 64 ? -13.515 0.271 -3.632 1.00 0.00 142 SER A C 13
ATOM 21675 O O . SER A 1 64 ? -13.715 -0.412 -4.637 1.00 0.00 142 SER A O 13
ATOM 21683 N N . ASP A 1 65 ? -12.840 1.418 -3.665 1.00 0.00 143 ASP A N 13
ATOM 21684 C CA . ASP A 1 65 ? -12.290 1.941 -4.910 1.00 0.00 143 ASP A CA 13
ATOM 21685 C C . ASP A 1 65 ? -10.896 1.376 -5.167 1.00 0.00 143 ASP A C 13
ATOM 21686 O O . ASP A 1 65 ? -10.473 1.238 -6.315 1.00 0.00 143 ASP A O 13
ATOM 21695 N N . PHE A 1 66 ? -10.187 1.049 -4.090 1.00 0.00 144 PHE A N 13
ATOM 21696 C CA . PHE A 1 66 ? -8.840 0.499 -4.199 1.00 0.00 144 PHE A CA 13
ATOM 21697 C C . PHE A 1 66 ? -8.865 -1.024 -4.105 1.00 0.00 144 PHE A C 13
ATOM 21698 O O . PHE A 1 66 ? -9.323 -1.587 -3.111 1.00 0.00 144 PHE A O 13
ATOM 21715 N N . LYS A 1 67 ? -8.371 -1.683 -5.147 1.00 0.00 145 LYS A N 13
ATOM 21716 C CA . LYS A 1 67 ? -8.338 -3.141 -5.186 1.00 0.00 145 LYS A CA 13
ATOM 21717 C C . LYS A 1 67 ? -7.270 -3.691 -4.244 1.00 0.00 145 LYS A C 13
ATOM 21718 O O . LYS A 1 67 ? -6.091 -3.748 -4.592 1.00 0.00 145 LYS A O 13
ATOM 21737 N N . LEU A 1 68 ? -7.691 -4.090 -3.048 1.00 0.00 146 LEU A N 13
ATOM 21738 C CA . LEU A 1 68 ? -6.770 -4.632 -2.054 1.00 0.00 146 LEU A CA 13
ATOM 21739 C C . LEU A 1 68 ? -6.541 -6.125 -2.274 1.00 0.00 146 LEU A C 13
ATOM 21740 O O . LEU A 1 68 ? -5.511 -6.669 -1.875 1.00 0.00 146 LEU A O 13
ATOM 21756 N N . ALA A 1 69 ? -7.506 -6.784 -2.909 1.00 0.00 147 ALA A N 13
ATOM 21757 C CA . ALA A 1 69 ? -7.404 -8.213 -3.178 1.00 0.00 147 ALA A CA 13
ATOM 21758 C C . ALA A 1 69 ? -8.589 -8.703 -4.007 1.00 0.00 147 ALA A C 13
ATOM 21759 O O . ALA A 1 69 ? -9.586 -7.997 -4.156 1.00 0.00 147 ALA A O 13
ATOM 21766 N N . PRO A 1 70 ? -8.494 -9.925 -4.560 1.00 0.00 148 PRO A N 13
ATOM 21767 C CA . PRO A 1 70 ? -9.564 -10.507 -5.377 1.00 0.00 148 PRO A CA 13
ATOM 21768 C C . PRO A 1 70 ? -10.800 -10.847 -4.553 1.00 0.00 148 PRO A C 13
ATOM 21769 O O . PRO A 1 70 ? -11.930 -10.678 -5.012 1.00 0.00 148 PRO A O 13
ATOM 21780 N N . ASN A 1 71 ? -10.579 -11.327 -3.333 1.00 0.00 149 ASN A N 13
ATOM 21781 C CA . ASN A 1 71 ? -11.677 -11.691 -2.444 1.00 0.00 149 ASN A CA 13
ATOM 21782 C C . ASN A 1 71 ? -11.732 -10.756 -1.240 1.00 0.00 149 ASN A C 13
ATOM 21783 O O . ASN A 1 71 ? -11.469 -11.166 -0.109 1.00 0.00 149 ASN A O 13
ATOM 21794 N N . GLN A 1 72 ? -12.075 -9.496 -1.490 1.00 0.00 150 GLN A N 13
ATOM 21795 C CA . GLN A 1 72 ? -12.163 -8.503 -0.427 1.00 0.00 150 GLN A CA 13
ATOM 21796 C C . GLN A 1 72 ? -13.404 -8.729 0.430 1.00 0.00 150 GLN A C 13
ATOM 21797 O O . GLN A 1 72 ? -14.527 -8.735 -0.074 1.00 0.00 150 GLN A O 13
ATOM 21811 N N . THR A 1 73 ? -13.193 -8.917 1.729 1.00 0.00 151 THR A N 13
ATOM 21812 C CA . THR A 1 73 ? -14.294 -9.145 2.658 1.00 0.00 151 THR A CA 13
ATOM 21813 C C . THR A 1 73 ? -14.354 -8.044 3.711 1.00 0.00 151 THR A C 13
ATOM 21814 O O . THR A 1 73 ? -13.375 -7.332 3.933 1.00 0.00 151 THR A O 13
ATOM 21825 N N . LYS A 1 74 ? -15.512 -7.907 4.355 1.00 0.00 152 LYS A N 13
ATOM 21826 C CA . LYS A 1 74 ? -15.706 -6.889 5.385 1.00 0.00 152 LYS A CA 13
ATOM 21827 C C . LYS A 1 74 ? -14.526 -6.847 6.352 1.00 0.00 152 LYS A C 13
ATOM 21828 O O . LYS A 1 74 ? -14.108 -5.775 6.789 1.00 0.00 152 LYS A O 13
ATOM 21847 N N . GLU A 1 75 ? -13.991 -8.018 6.680 1.00 0.00 153 GLU A N 13
ATOM 21848 C CA . GLU A 1 75 ? -12.858 -8.108 7.592 1.00 0.00 153 GLU A CA 13
ATOM 21849 C C . GLU A 1 75 ? -11.651 -7.368 7.026 1.00 0.00 153 GLU A C 13
ATOM 21850 O O . GLU A 1 75 ? -11.068 -6.512 7.691 1.00 0.00 153 GLU A O 13
ATOM 21862 N N . LEU A 1 76 ? -11.284 -7.700 5.792 1.00 0.00 154 LEU A N 13
ATOM 21863 C CA . LEU A 1 76 ? -10.151 -7.061 5.136 1.00 0.00 154 LEU A CA 13
ATOM 21864 C C . LEU A 1 76 ? -10.390 -5.560 5.000 1.00 0.00 154 LEU A C 13
ATOM 21865 O O . LEU A 1 76 ? -9.510 -4.751 5.294 1.00 0.00 154 LEU A O 13
ATOM 21881 N N . GLU A 1 77 ? -11.591 -5.199 4.560 1.00 0.00 155 GLU A N 13
ATOM 21882 C CA . GLU A 1 77 ? -11.953 -3.796 4.391 1.00 0.00 155 GLU A CA 13
ATOM 21883 C C . GLU A 1 77 ? -11.822 -3.042 5.711 1.00 0.00 155 GLU A C 13
ATOM 21884 O O . GLU A 1 77 ? -11.139 -2.021 5.790 1.00 0.00 155 GLU A O 13
ATOM 21896 N N . GLU A 1 78 ? -12.482 -3.555 6.746 1.00 0.00 156 GLU A N 13
ATOM 21897 C CA . GLU A 1 78 ? -12.442 -2.932 8.066 1.00 0.00 156 GLU A CA 13
ATOM 21898 C C . GLU A 1 78 ? -11.001 -2.722 8.524 1.00 0.00 156 GLU A C 13
ATOM 21899 O O . GLU A 1 78 ? -10.627 -1.630 8.950 1.00 0.00 156 GLU A O 13
ATOM 21911 N N . LYS A 1 79 ? -10.203 -3.781 8.441 1.00 0.00 157 LYS A N 13
ATOM 21912 C CA . LYS A 1 79 ? -8.806 -3.722 8.855 1.00 0.00 157 LYS A CA 13
ATOM 21913 C C . LYS A 1 79 ? -8.048 -2.643 8.086 1.00 0.00 157 LYS A C 13
ATOM 21914 O O . LYS A 1 79 ? -7.116 -2.035 8.611 1.00 0.00 157 LYS A O 13
ATOM 21933 N N . VAL A 1 80 ? -8.455 -2.404 6.843 1.00 0.00 158 VAL A N 13
ATOM 21934 C CA . VAL A 1 80 ? -7.811 -1.392 6.014 1.00 0.00 158 VAL A CA 13
ATOM 21935 C C . VAL A 1 80 ? -8.062 0.008 6.570 1.00 0.00 158 VAL A C 13
ATOM 21936 O O . VAL A 1 80 ? -7.127 0.780 6.789 1.00 0.00 158 VAL A O 13
ATOM 21949 N N . MET A 1 81 ? -9.333 0.328 6.795 1.00 0.00 159 MET A N 13
ATOM 21950 C CA . MET A 1 81 ? -9.713 1.634 7.322 1.00 0.00 159 MET A CA 13
ATOM 21951 C C . MET A 1 81 ? -9.247 1.800 8.765 1.00 0.00 159 MET A C 13
ATOM 21952 O O . MET A 1 81 ? -8.807 2.878 9.166 1.00 0.00 159 MET A O 13
ATOM 21966 N N . GLU A 1 82 ? -9.349 0.727 9.543 1.00 0.00 160 GLU A N 13
ATOM 21967 C CA . GLU A 1 82 ? -8.940 0.755 10.944 1.00 0.00 160 GLU A CA 13
ATOM 21968 C C . GLU A 1 82 ? -7.480 1.174 11.080 1.00 0.00 160 GLU A C 13
ATOM 21969 O O . GLU A 1 82 ? -7.162 2.126 11.793 1.00 0.00 160 GLU A O 13
ATOM 21981 N N . LEU A 1 83 ? -6.597 0.458 10.393 1.00 0.00 161 LEU A N 13
ATOM 21982 C CA . LEU A 1 83 ? -5.171 0.757 10.439 1.00 0.00 161 LEU A CA 13
ATOM 21983 C C . LEU A 1 83 ? -4.882 2.127 9.833 1.00 0.00 161 LEU A C 13
ATOM 21984 O O . LEU A 1 83 ? -3.961 2.822 10.260 1.00 0.00 161 LEU A O 13
ATOM 22000 N N . HIS A 1 84 ? -5.676 2.511 8.838 1.00 0.00 162 HIS A N 13
ATOM 22001 C CA . HIS A 1 84 ? -5.503 3.801 8.178 1.00 0.00 162 HIS A CA 13
ATOM 22002 C C . HIS A 1 84 ? -5.675 4.945 9.173 1.00 0.00 162 HIS A C 13
ATOM 22003 O O . HIS A 1 84 ? -4.782 5.775 9.342 1.00 0.00 162 HIS A O 13
ATOM 22018 N N . LYS A 1 85 ? -6.829 4.979 9.831 1.00 0.00 163 LYS A N 13
ATOM 22019 C CA . LYS A 1 85 ? -7.120 6.017 10.813 1.00 0.00 163 LYS A CA 13
ATOM 22020 C C . LYS A 1 85 ? -6.321 5.794 12.094 1.00 0.00 163 LYS A C 13
ATOM 22021 O O . LYS A 1 85 ? -6.006 6.741 12.815 1.00 0.00 163 LYS A O 13
ATOM 22040 N N . SER A 1 86 ? -5.999 4.534 12.371 1.00 0.00 164 SER A N 13
ATOM 22041 C CA . SER A 1 86 ? -5.241 4.180 13.567 1.00 0.00 164 SER A CA 13
ATOM 22042 C C . SER A 1 86 ? -3.930 4.960 13.649 1.00 0.00 164 SER A C 13
ATOM 22043 O O . SER A 1 86 ? -3.369 5.129 14.731 1.00 0.00 164 SER A O 13
ATOM 22051 N N . TYR A 1 87 ? -3.445 5.434 12.504 1.00 0.00 165 TYR A N 13
ATOM 22052 C CA . TYR A 1 87 ? -2.200 6.192 12.464 1.00 0.00 165 TYR A CA 13
ATOM 22053 C C . TYR A 1 87 ? -2.467 7.692 12.611 1.00 0.00 165 TYR A C 13
ATOM 22054 O O . TYR A 1 87 ? -2.361 8.242 13.707 1.00 0.00 165 TYR A O 13
ATOM 22072 N N . ARG A 1 88 ? -2.809 8.347 11.500 1.00 0.00 166 ARG A N 13
ATOM 22073 C CA . ARG A 1 88 ? -3.092 9.782 11.496 1.00 0.00 166 ARG A CA 13
ATOM 22074 C C . ARG A 1 88 ? -1.846 10.616 11.806 1.00 0.00 166 ARG A C 13
ATOM 22075 O O . ARG A 1 88 ? -1.912 11.844 11.848 1.00 0.00 166 ARG A O 13
ATOM 22096 N N . SER A 1 89 ? -0.714 9.951 12.026 1.00 0.00 167 SER A N 13
ATOM 22097 C CA . SER A 1 89 ? 0.531 10.647 12.333 1.00 0.00 167 SER A CA 13
ATOM 22098 C C . SER A 1 89 ? 1.700 10.042 11.563 1.00 0.00 167 SER A C 13
ATOM 22099 O O . SER A 1 89 ? 2.835 10.038 12.040 1.00 0.00 167 SER A O 13
ATOM 22107 N N . MET A 1 90 ? 1.416 9.533 10.370 1.00 0.00 168 MET A N 13
ATOM 22108 C CA . MET A 1 90 ? 2.444 8.926 9.533 1.00 0.00 168 MET A CA 13
ATOM 22109 C C . MET A 1 90 ? 2.690 9.766 8.283 1.00 0.00 168 MET A C 13
ATOM 22110 O O . MET A 1 90 ? 1.769 10.380 7.745 1.00 0.00 168 MET A O 13
ATOM 22124 N N . THR A 1 91 ? 3.938 9.788 7.825 1.00 0.00 169 THR A N 13
ATOM 22125 C CA . THR A 1 91 ? 4.304 10.551 6.637 1.00 0.00 169 THR A CA 13
ATOM 22126 C C . THR A 1 91 ? 4.201 9.686 5.386 1.00 0.00 169 THR A C 13
ATOM 22127 O O . THR A 1 91 ? 4.232 8.458 5.466 1.00 0.00 169 THR A O 13
ATOM 22138 N N . PRO A 1 92 ? 4.083 10.318 4.206 1.00 0.00 170 PRO A N 13
ATOM 22139 C CA . PRO A 1 92 ? 3.981 9.596 2.935 1.00 0.00 170 PRO A CA 13
ATOM 22140 C C . PRO A 1 92 ? 5.118 8.600 2.759 1.00 0.00 170 PRO A C 13
ATOM 22141 O O . PRO A 1 92 ? 4.891 7.415 2.516 1.00 0.00 170 PRO A O 13
ATOM 22152 N N . ALA A 1 93 ? 6.344 9.095 2.881 1.00 0.00 171 ALA A N 13
ATOM 22153 C CA . ALA A 1 93 ? 7.531 8.258 2.735 1.00 0.00 171 ALA A CA 13
ATOM 22154 C C . ALA A 1 93 ? 7.459 7.032 3.639 1.00 0.00 171 ALA A C 13
ATOM 22155 O O . ALA A 1 93 ? 7.840 5.932 3.239 1.00 0.00 171 ALA A O 13
ATOM 22162 N N . GLN A 1 94 ? 6.967 7.227 4.858 1.00 0.00 172 GLN A N 13
ATOM 22163 C CA . GLN A 1 94 ? 6.844 6.134 5.815 1.00 0.00 172 GLN A CA 13
ATOM 22164 C C . GLN A 1 94 ? 5.979 5.015 5.243 1.00 0.00 172 GLN A C 13
ATOM 22165 O O . GLN A 1 94 ? 6.330 3.839 5.331 1.00 0.00 172 GLN A O 13
ATOM 22179 N N . ALA A 1 95 ? 4.852 5.392 4.650 1.00 0.00 173 ALA A N 13
ATOM 22180 C CA . ALA A 1 95 ? 3.942 4.422 4.056 1.00 0.00 173 ALA A CA 13
ATOM 22181 C C . ALA A 1 95 ? 4.596 3.734 2.863 1.00 0.00 173 ALA A C 13
ATOM 22182 O O . ALA A 1 95 ? 4.483 2.519 2.694 1.00 0.00 173 ALA A O 13
ATOM 22189 N N . ASP A 1 96 ? 5.290 4.519 2.045 1.00 0.00 174 ASP A N 13
ATOM 22190 C CA . ASP A 1 96 ? 5.975 3.989 0.872 1.00 0.00 174 ASP A CA 13
ATOM 22191 C C . ASP A 1 96 ? 6.999 2.935 1.286 1.00 0.00 174 ASP A C 13
ATOM 22192 O O . ASP A 1 96 ? 7.126 1.885 0.654 1.00 0.00 174 ASP A O 13
ATOM 22201 N N . LEU A 1 97 ? 7.714 3.227 2.367 1.00 0.00 175 LEU A N 13
ATOM 22202 C CA . LEU A 1 97 ? 8.722 2.318 2.898 1.00 0.00 175 LEU A CA 13
ATOM 22203 C C . LEU A 1 97 ? 8.073 1.108 3.566 1.00 0.00 175 LEU A C 13
ATOM 22204 O O . LEU A 1 97 ? 8.627 0.010 3.562 1.00 0.00 175 LEU A O 13
ATOM 22220 N N . GLU A 1 98 ? 6.901 1.327 4.153 1.00 0.00 176 GLU A N 13
ATOM 22221 C CA . GLU A 1 98 ? 6.175 0.267 4.847 1.00 0.00 176 GLU A CA 13
ATOM 22222 C C . GLU A 1 98 ? 5.819 -0.886 3.912 1.00 0.00 176 GLU A C 13
ATOM 22223 O O . GLU A 1 98 ? 6.139 -2.042 4.193 1.00 0.00 176 GLU A O 13
ATOM 22235 N N . PHE A 1 99 ? 5.154 -0.575 2.803 1.00 0.00 177 PHE A N 13
ATOM 22236 C CA . PHE A 1 99 ? 4.760 -1.603 1.845 1.00 0.00 177 PHE A CA 13
ATOM 22237 C C . PHE A 1 99 ? 5.975 -2.139 1.094 1.00 0.00 177 PHE A C 13
ATOM 22238 O O . PHE A 1 99 ? 6.085 -3.342 0.859 1.00 0.00 177 PHE A O 13
ATOM 22255 N N . LEU A 1 100 ? 6.887 -1.247 0.722 1.00 0.00 178 LEU A N 13
ATOM 22256 C CA . LEU A 1 100 ? 8.088 -1.652 0.002 1.00 0.00 178 LEU A CA 13
ATOM 22257 C C . LEU A 1 100 ? 8.942 -2.578 0.863 1.00 0.00 178 LEU A C 13
ATOM 22258 O O . LEU A 1 100 ? 9.475 -3.577 0.380 1.00 0.00 178 LEU A O 13
ATOM 22274 N N . GLU A 1 101 ? 9.062 -2.240 2.143 1.00 0.00 179 GLU A N 13
ATOM 22275 C CA . GLU A 1 101 ? 9.844 -3.040 3.079 1.00 0.00 179 GLU A CA 13
ATOM 22276 C C . GLU A 1 101 ? 9.164 -4.376 3.353 1.00 0.00 179 GLU A C 13
ATOM 22277 O O . GLU A 1 101 ? 9.827 -5.389 3.576 1.00 0.00 179 GLU A O 13
ATOM 22289 N N . ASN A 1 102 ? 7.838 -4.369 3.324 1.00 0.00 180 ASN A N 13
ATOM 22290 C CA . ASN A 1 102 ? 7.066 -5.582 3.561 1.00 0.00 180 ASN A CA 13
ATOM 22291 C C . ASN A 1 102 ? 7.149 -6.512 2.353 1.00 0.00 180 ASN A C 13
ATOM 22292 O O . ASN A 1 102 ? 7.440 -7.699 2.487 1.00 0.00 180 ASN A O 13
ATOM 22303 N N . ALA A 1 103 ? 6.891 -5.957 1.175 1.00 0.00 181 ALA A N 13
ATOM 22304 C CA . ALA A 1 103 ? 6.935 -6.729 -0.061 1.00 0.00 181 ALA A CA 13
ATOM 22305 C C . ALA A 1 103 ? 8.353 -7.197 -0.364 1.00 0.00 181 ALA A C 13
ATOM 22306 O O . ALA A 1 103 ? 8.561 -8.314 -0.839 1.00 0.00 181 ALA A O 13
ATOM 22313 N N . LYS A 1 104 ? 9.328 -6.338 -0.085 1.00 0.00 182 LYS A N 13
ATOM 22314 C CA . LYS A 1 104 ? 10.728 -6.666 -0.328 1.00 0.00 182 LYS A CA 13
ATOM 22315 C C . LYS A 1 104 ? 11.175 -7.825 0.557 1.00 0.00 182 LYS A C 13
ATOM 22316 O O . LYS A 1 104 ? 11.831 -8.756 0.091 1.00 0.00 182 LYS A O 13
ATOM 22335 N N . LYS A 1 105 ? 10.806 -7.768 1.833 1.00 0.00 183 LYS A N 13
ATOM 22336 C CA . LYS A 1 105 ? 11.159 -8.822 2.778 1.00 0.00 183 LYS A CA 13
ATOM 22337 C C . LYS A 1 105 ? 10.252 -10.038 2.602 1.00 0.00 183 LYS A C 13
ATOM 22338 O O . LYS A 1 105 ? 10.580 -11.140 3.043 1.00 0.00 183 LYS A O 13
ATOM 22357 N N . LEU A 1 106 ? 9.108 -9.829 1.955 1.00 0.00 184 LEU A N 13
ATOM 22358 C CA . LEU A 1 106 ? 8.149 -10.901 1.717 1.00 0.00 184 LEU A CA 13
ATOM 22359 C C . LEU A 1 106 ? 8.668 -11.889 0.672 1.00 0.00 184 LEU A C 13
ATOM 22360 O O . LEU A 1 106 ? 8.119 -12.979 0.513 1.00 0.00 184 LEU A O 13
ATOM 22376 N N . SER A 1 107 ? 9.727 -11.503 -0.038 1.00 0.00 185 SER A N 13
ATOM 22377 C CA . SER A 1 107 ? 10.314 -12.358 -1.065 1.00 0.00 185 SER A CA 13
ATOM 22378 C C . SER A 1 107 ? 9.348 -12.552 -2.230 1.00 0.00 185 SER A C 13
ATOM 22379 O O . SER A 1 107 ? 9.245 -13.643 -2.790 1.00 0.00 185 SER A O 13
ATOM 22387 N N . MET A 1 108 ? 8.645 -11.484 -2.592 1.00 0.00 186 MET A N 13
ATOM 22388 C CA . MET A 1 108 ? 7.688 -11.535 -3.692 1.00 0.00 186 MET A CA 13
ATOM 22389 C C . MET A 1 108 ? 8.394 -11.368 -5.033 1.00 0.00 186 MET A C 13
ATOM 22390 O O . MET A 1 108 ? 7.968 -11.926 -6.044 1.00 0.00 186 MET A O 13
ATOM 22404 N N . TYR A 1 109 ? 9.476 -10.595 -5.034 1.00 0.00 187 TYR A N 13
ATOM 22405 C CA . TYR A 1 109 ? 10.242 -10.354 -6.251 1.00 0.00 187 TYR A CA 13
ATOM 22406 C C . TYR A 1 109 ? 11.724 -10.186 -5.936 1.00 0.00 187 TYR A C 13
ATOM 22407 O O . TYR A 1 109 ? 12.554 -10.747 -6.682 1.00 0.00 187 TYR A O 13
ATOM 22426 N N . GLY A 1 1 ? 24.744 16.242 -12.088 1.00 0.00 79 GLY A N 14
ATOM 22427 C CA . GLY A 1 1 ? 24.794 16.859 -13.442 1.00 0.00 79 GLY A CA 14
ATOM 22428 C C . GLY A 1 1 ? 25.741 16.131 -14.376 1.00 0.00 79 GLY A C 14
ATOM 22429 O O . GLY A 1 1 ? 26.324 16.737 -15.275 1.00 0.00 79 GLY A O 14
ATOM 22435 N N . SER A 1 2 ? 25.894 14.828 -14.163 1.00 0.00 80 SER A N 14
ATOM 22436 C CA . SER A 1 2 ? 26.776 14.017 -14.993 1.00 0.00 80 SER A CA 14
ATOM 22437 C C . SER A 1 2 ? 26.702 12.547 -14.590 1.00 0.00 80 SER A C 14
ATOM 22438 O O . SER A 1 2 ? 26.147 11.722 -15.314 1.00 0.00 80 SER A O 14
ATOM 22446 N N . HIS A 1 3 ? 27.267 12.229 -13.430 1.00 0.00 81 HIS A N 14
ATOM 22447 C CA . HIS A 1 3 ? 27.265 10.859 -12.929 1.00 0.00 81 HIS A CA 14
ATOM 22448 C C . HIS A 1 3 ? 26.606 10.782 -11.556 1.00 0.00 81 HIS A C 14
ATOM 22449 O O . HIS A 1 3 ? 26.978 9.956 -10.723 1.00 0.00 81 HIS A O 14
ATOM 22464 N N . MET A 1 4 ? 25.626 11.650 -11.326 1.00 0.00 82 MET A N 14
ATOM 22465 C CA . MET A 1 4 ? 24.915 11.681 -10.053 1.00 0.00 82 MET A CA 14
ATOM 22466 C C . MET A 1 4 ? 23.634 12.501 -10.165 1.00 0.00 82 MET A C 14
ATOM 22467 O O . MET A 1 4 ? 23.591 13.510 -10.869 1.00 0.00 82 MET A O 14
ATOM 22481 N N . ASP A 1 5 ? 22.593 12.062 -9.465 1.00 0.00 83 ASP A N 14
ATOM 22482 C CA . ASP A 1 5 ? 21.310 12.755 -9.484 1.00 0.00 83 ASP A CA 14
ATOM 22483 C C . ASP A 1 5 ? 20.984 13.332 -8.106 1.00 0.00 83 ASP A C 14
ATOM 22484 O O . ASP A 1 5 ? 20.822 12.587 -7.139 1.00 0.00 83 ASP A O 14
ATOM 22493 N N . PRO A 1 6 ? 20.884 14.669 -7.993 1.00 0.00 84 PRO A N 14
ATOM 22494 C CA . PRO A 1 6 ? 20.577 15.330 -6.721 1.00 0.00 84 PRO A CA 14
ATOM 22495 C C . PRO A 1 6 ? 19.116 15.161 -6.315 1.00 0.00 84 PRO A C 14
ATOM 22496 O O . PRO A 1 6 ? 18.787 15.160 -5.129 1.00 0.00 84 PRO A O 14
ATOM 22507 N N . ALA A 1 7 ? 18.244 15.020 -7.308 1.00 0.00 85 ALA A N 14
ATOM 22508 C CA . ALA A 1 7 ? 16.818 14.851 -7.054 1.00 0.00 85 ALA A CA 14
ATOM 22509 C C . ALA A 1 7 ? 16.436 13.376 -7.021 1.00 0.00 85 ALA A C 14
ATOM 22510 O O . ALA A 1 7 ? 15.525 12.976 -6.295 1.00 0.00 85 ALA A O 14
ATOM 22517 N N . GLN A 1 8 ? 17.136 12.569 -7.812 1.00 0.00 86 GLN A N 14
ATOM 22518 C CA . GLN A 1 8 ? 16.868 11.137 -7.873 1.00 0.00 86 GLN A CA 14
ATOM 22519 C C . GLN A 1 8 ? 15.444 10.871 -8.353 1.00 0.00 86 GLN A C 14
ATOM 22520 O O . GLN A 1 8 ? 14.699 10.112 -7.733 1.00 0.00 86 GLN A O 14
ATOM 22534 N N . LEU A 1 9 ? 15.072 11.504 -9.461 1.00 0.00 87 LEU A N 14
ATOM 22535 C CA . LEU A 1 9 ? 13.738 11.338 -10.025 1.00 0.00 87 LEU A CA 14
ATOM 22536 C C . LEU A 1 9 ? 13.465 9.875 -10.362 1.00 0.00 87 LEU A C 14
ATOM 22537 O O . LEU A 1 9 ? 12.327 9.412 -10.285 1.00 0.00 87 LEU A O 14
ATOM 22553 N N . THR A 1 10 ? 14.516 9.153 -10.738 1.00 0.00 88 THR A N 14
ATOM 22554 C CA . THR A 1 10 ? 14.390 7.742 -11.090 1.00 0.00 88 THR A CA 14
ATOM 22555 C C . THR A 1 10 ? 13.758 6.948 -9.951 1.00 0.00 88 THR A C 14
ATOM 22556 O O . THR A 1 10 ? 12.803 6.200 -10.159 1.00 0.00 88 THR A O 14
ATOM 22567 N N . GLU A 1 11 ? 14.294 7.118 -8.745 1.00 0.00 89 GLU A N 14
ATOM 22568 C CA . GLU A 1 11 ? 13.777 6.417 -7.574 1.00 0.00 89 GLU A CA 14
ATOM 22569 C C . GLU A 1 11 ? 12.278 6.662 -7.419 1.00 0.00 89 GLU A C 14
ATOM 22570 O O . GLU A 1 11 ? 11.545 5.805 -6.929 1.00 0.00 89 GLU A O 14
ATOM 22582 N N . ASP A 1 12 ? 11.830 7.833 -7.856 1.00 0.00 90 ASP A N 14
ATOM 22583 C CA . ASP A 1 12 ? 10.417 8.179 -7.782 1.00 0.00 90 ASP A CA 14
ATOM 22584 C C . ASP A 1 12 ? 9.640 7.397 -8.835 1.00 0.00 90 ASP A C 14
ATOM 22585 O O . ASP A 1 12 ? 8.604 6.798 -8.546 1.00 0.00 90 ASP A O 14
ATOM 22594 N N . ILE A 1 13 ? 10.160 7.408 -10.057 1.00 0.00 91 ILE A N 14
ATOM 22595 C CA . ILE A 1 13 ? 9.534 6.702 -11.166 1.00 0.00 91 ILE A CA 14
ATOM 22596 C C . ILE A 1 13 ? 9.494 5.199 -10.909 1.00 0.00 91 ILE A C 14
ATOM 22597 O O . ILE A 1 13 ? 8.458 4.556 -11.083 1.00 0.00 91 ILE A O 14
ATOM 22613 N N . THR A 1 14 ? 10.632 4.642 -10.506 1.00 0.00 92 THR A N 14
ATOM 22614 C CA . THR A 1 14 ? 10.727 3.212 -10.239 1.00 0.00 92 THR A CA 14
ATOM 22615 C C . THR A 1 14 ? 9.730 2.780 -9.163 1.00 0.00 92 THR A C 14
ATOM 22616 O O . THR A 1 14 ? 8.978 1.827 -9.358 1.00 0.00 92 THR A O 14
ATOM 22627 N N . ARG A 1 15 ? 9.738 3.469 -8.022 1.00 0.00 93 ARG A N 14
ATOM 22628 C CA . ARG A 1 15 ? 8.847 3.133 -6.916 1.00 0.00 93 ARG A CA 14
ATOM 22629 C C . ARG A 1 15 ? 7.387 3.099 -7.360 1.00 0.00 93 ARG A C 14
ATOM 22630 O O . ARG A 1 15 ? 6.659 2.158 -7.045 1.00 0.00 93 ARG A O 14
ATOM 22651 N N . TYR A 1 16 ? 6.960 4.124 -8.089 1.00 0.00 94 TYR A N 14
ATOM 22652 C CA . TYR A 1 16 ? 5.583 4.194 -8.567 1.00 0.00 94 TYR A CA 14
ATOM 22653 C C . TYR A 1 16 ? 5.219 2.943 -9.363 1.00 0.00 94 TYR A C 14
ATOM 22654 O O . TYR A 1 16 ? 4.228 2.272 -9.070 1.00 0.00 94 TYR A O 14
ATOM 22672 N N . TYR A 1 17 ? 6.030 2.636 -10.370 1.00 0.00 95 TYR A N 14
ATOM 22673 C CA . TYR A 1 17 ? 5.800 1.469 -11.214 1.00 0.00 95 TYR A CA 14
ATOM 22674 C C . TYR A 1 17 ? 5.985 0.173 -10.427 1.00 0.00 95 TYR A C 14
ATOM 22675 O O . TYR A 1 17 ? 5.371 -0.847 -10.743 1.00 0.00 95 TYR A O 14
ATOM 22693 N N . LEU A 1 18 ? 6.829 0.218 -9.401 1.00 0.00 96 LEU A N 14
ATOM 22694 C CA . LEU A 1 18 ? 7.087 -0.954 -8.573 1.00 0.00 96 LEU A CA 14
ATOM 22695 C C . LEU A 1 18 ? 5.850 -1.324 -7.764 1.00 0.00 96 LEU A C 14
ATOM 22696 O O . LEU A 1 18 ? 5.364 -2.452 -7.832 1.00 0.00 96 LEU A O 14
ATOM 22712 N N . CYS A 1 19 ? 5.343 -0.361 -7.001 1.00 0.00 97 CYS A N 14
ATOM 22713 C CA . CYS A 1 19 ? 4.159 -0.580 -6.180 1.00 0.00 97 CYS A CA 14
ATOM 22714 C C . CYS A 1 19 ? 2.991 -1.064 -7.032 1.00 0.00 97 CYS A C 14
ATOM 22715 O O . CYS A 1 19 ? 2.283 -1.998 -6.657 1.00 0.00 97 CYS A O 14
ATOM 22723 N N . LEU A 1 20 ? 2.797 -0.424 -8.181 1.00 0.00 98 LEU A N 14
ATOM 22724 C CA . LEU A 1 20 ? 1.714 -0.792 -9.087 1.00 0.00 98 LEU A CA 14
ATOM 22725 C C . LEU A 1 20 ? 1.814 -2.260 -9.494 1.00 0.00 98 LEU A C 14
ATOM 22726 O O . LEU A 1 20 ? 0.816 -2.981 -9.497 1.00 0.00 98 LEU A O 14
ATOM 22742 N N . GLN A 1 21 ? 3.022 -2.694 -9.841 1.00 0.00 99 GLN A N 14
ATOM 22743 C CA . GLN A 1 21 ? 3.252 -4.076 -10.253 1.00 0.00 99 GLN A CA 14
ATOM 22744 C C . GLN A 1 21 ? 2.924 -5.052 -9.124 1.00 0.00 99 GLN A C 14
ATOM 22745 O O . GLN A 1 21 ? 2.274 -6.077 -9.341 1.00 0.00 99 GLN A O 14
ATOM 22759 N N . LEU A 1 22 ? 3.383 -4.731 -7.921 1.00 0.00 100 LEU A N 14
ATOM 22760 C CA . LEU A 1 22 ? 3.146 -5.581 -6.761 1.00 0.00 100 LEU A CA 14
ATOM 22761 C C . LEU A 1 22 ? 1.677 -5.554 -6.344 1.00 0.00 100 LEU A C 14
ATOM 22762 O O . LEU A 1 22 ? 1.131 -6.565 -5.904 1.00 0.00 100 LEU A O 14
ATOM 22778 N N . ARG A 1 23 ? 1.045 -4.393 -6.477 1.00 0.00 101 ARG A N 14
ATOM 22779 C CA . ARG A 1 23 ? -0.358 -4.241 -6.103 1.00 0.00 101 ARG A CA 14
ATOM 22780 C C . ARG A 1 23 ? -1.282 -4.919 -7.112 1.00 0.00 101 ARG A C 14
ATOM 22781 O O . ARG A 1 23 ? -2.330 -5.450 -6.744 1.00 0.00 101 ARG A O 14
ATOM 22802 N N . GLN A 1 24 ? -0.887 -4.908 -8.381 1.00 0.00 102 GLN A N 14
ATOM 22803 C CA . GLN A 1 24 ? -1.687 -5.534 -9.429 1.00 0.00 102 GLN A CA 14
ATOM 22804 C C . GLN A 1 24 ? -1.627 -7.055 -9.321 1.00 0.00 102 GLN A C 14
ATOM 22805 O O . GLN A 1 24 ? -2.620 -7.743 -9.555 1.00 0.00 102 GLN A O 14
ATOM 22819 N N . ASP A 1 25 ? -0.453 -7.574 -8.971 1.00 0.00 103 ASP A N 14
ATOM 22820 C CA . ASP A 1 25 ? -0.264 -9.014 -8.837 1.00 0.00 103 ASP A CA 14
ATOM 22821 C C . ASP A 1 25 ? -0.993 -9.554 -7.609 1.00 0.00 103 ASP A C 14
ATOM 22822 O O . ASP A 1 25 ? -1.686 -10.569 -7.685 1.00 0.00 103 ASP A O 14
ATOM 22831 N N . ILE A 1 26 ? -0.826 -8.875 -6.479 1.00 0.00 104 ILE A N 14
ATOM 22832 C CA . ILE A 1 26 ? -1.464 -9.294 -5.235 1.00 0.00 104 ILE A CA 14
ATOM 22833 C C . ILE A 1 26 ? -2.984 -9.320 -5.370 1.00 0.00 104 ILE A C 14
ATOM 22834 O O . ILE A 1 26 ? -3.624 -10.326 -5.064 1.00 0.00 104 ILE A O 14
ATOM 22850 N N . VAL A 1 27 ? -3.560 -8.210 -5.823 1.00 0.00 105 VAL A N 14
ATOM 22851 C CA . VAL A 1 27 ? -5.006 -8.114 -5.988 1.00 0.00 105 VAL A CA 14
ATOM 22852 C C . VAL A 1 27 ? -5.527 -9.167 -6.961 1.00 0.00 105 VAL A C 14
ATOM 22853 O O . VAL A 1 27 ? -6.647 -9.656 -6.818 1.00 0.00 105 VAL A O 14
ATOM 22866 N N . ALA A 1 28 ? -4.709 -9.513 -7.950 1.00 0.00 106 ALA A N 14
ATOM 22867 C CA . ALA A 1 28 ? -5.093 -10.509 -8.943 1.00 0.00 106 ALA A CA 14
ATOM 22868 C C . ALA A 1 28 ? -4.954 -11.930 -8.397 1.00 0.00 106 ALA A C 14
ATOM 22869 O O . ALA A 1 28 ? -5.289 -12.899 -9.078 1.00 0.00 106 ALA A O 14
ATOM 22876 N N . GLY A 1 29 ? -4.458 -12.051 -7.167 1.00 0.00 107 GLY A N 14
ATOM 22877 C CA . GLY A 1 29 ? -4.289 -13.360 -6.564 1.00 0.00 107 GLY A CA 14
ATOM 22878 C C . GLY A 1 29 ? -3.180 -14.160 -7.218 1.00 0.00 107 GLY A C 14
ATOM 22879 O O . GLY A 1 29 ? -3.216 -15.390 -7.229 1.00 0.00 107 GLY A O 14
ATOM 22883 N N . ARG A 1 30 ? -2.192 -13.459 -7.766 1.00 0.00 108 ARG A N 14
ATOM 22884 C CA . ARG A 1 30 ? -1.067 -14.111 -8.428 1.00 0.00 108 ARG A CA 14
ATOM 22885 C C . ARG A 1 30 ? -0.001 -14.543 -7.421 1.00 0.00 108 ARG A C 14
ATOM 22886 O O . ARG A 1 30 ? 1.038 -15.082 -7.802 1.00 0.00 108 ARG A O 14
ATOM 22907 N N . LEU A 1 31 ? -0.258 -14.306 -6.136 1.00 0.00 109 LEU A N 14
ATOM 22908 C CA . LEU A 1 31 ? 0.688 -14.675 -5.089 1.00 0.00 109 LEU A CA 14
ATOM 22909 C C . LEU A 1 31 ? -0.040 -14.942 -3.771 1.00 0.00 109 LEU A C 14
ATOM 22910 O O . LEU A 1 31 ? -0.678 -14.047 -3.216 1.00 0.00 109 LEU A O 14
ATOM 22926 N N . PRO A 1 32 ? 0.044 -16.180 -3.248 1.00 0.00 110 PRO A N 14
ATOM 22927 C CA . PRO A 1 32 ? -0.615 -16.549 -1.990 1.00 0.00 110 PRO A CA 14
ATOM 22928 C C . PRO A 1 32 ? -0.225 -15.629 -0.838 1.00 0.00 110 PRO A C 14
ATOM 22929 O O . PRO A 1 32 ? 0.958 -15.435 -0.559 1.00 0.00 110 PRO A O 14
ATOM 22940 N N . CYS A 1 33 ? -1.228 -15.066 -0.171 1.00 0.00 111 CYS A N 14
ATOM 22941 C CA . CYS A 1 33 ? -0.991 -14.168 0.953 1.00 0.00 111 CYS A CA 14
ATOM 22942 C C . CYS A 1 33 ? -2.012 -14.407 2.060 1.00 0.00 111 CYS A C 14
ATOM 22943 O O . CYS A 1 33 ? -3.006 -15.105 1.861 1.00 0.00 111 CYS A O 14
ATOM 22951 N N . SER A 1 34 ? -1.760 -13.825 3.228 1.00 0.00 112 SER A N 14
ATOM 22952 C CA . SER A 1 34 ? -2.659 -13.978 4.367 1.00 0.00 112 SER A CA 14
ATOM 22953 C C . SER A 1 34 ? -3.527 -12.738 4.552 1.00 0.00 112 SER A C 14
ATOM 22954 O O . SER A 1 34 ? -3.270 -11.692 3.956 1.00 0.00 112 SER A O 14
ATOM 22962 N N . PHE A 1 35 ? -4.556 -12.864 5.384 1.00 0.00 113 PHE A N 14
ATOM 22963 C CA . PHE A 1 35 ? -5.465 -11.756 5.654 1.00 0.00 113 PHE A CA 14
ATOM 22964 C C . PHE A 1 35 ? -4.717 -10.577 6.266 1.00 0.00 113 PHE A C 14
ATOM 22965 O O . PHE A 1 35 ? -4.856 -9.440 5.816 1.00 0.00 113 PHE A O 14
ATOM 22982 N N . ALA A 1 36 ? -3.936 -10.852 7.306 1.00 0.00 114 ALA A N 14
ATOM 22983 C CA . ALA A 1 36 ? -3.183 -9.808 7.991 1.00 0.00 114 ALA A CA 14
ATOM 22984 C C . ALA A 1 36 ? -2.277 -9.049 7.031 1.00 0.00 114 ALA A C 14
ATOM 22985 O O . ALA A 1 36 ? -2.183 -7.824 7.100 1.00 0.00 114 ALA A O 14
ATOM 22992 N N . THR A 1 37 ? -1.612 -9.768 6.131 1.00 0.00 115 THR A N 14
ATOM 22993 C CA . THR A 1 37 ? -0.724 -9.135 5.166 1.00 0.00 115 THR A CA 14
ATOM 22994 C C . THR A 1 37 ? -1.531 -8.365 4.130 1.00 0.00 115 THR A C 14
ATOM 22995 O O . THR A 1 37 ? -1.136 -7.283 3.699 1.00 0.00 115 THR A O 14
ATOM 23006 N N . LEU A 1 38 ? -2.671 -8.926 3.743 1.00 0.00 116 LEU A N 14
ATOM 23007 C CA . LEU A 1 38 ? -3.541 -8.283 2.768 1.00 0.00 116 LEU A CA 14
ATOM 23008 C C . LEU A 1 38 ? -3.991 -6.924 3.285 1.00 0.00 116 LEU A C 14
ATOM 23009 O O . LEU A 1 38 ? -3.972 -5.931 2.558 1.00 0.00 116 LEU A O 14
ATOM 23025 N N . ALA A 1 39 ? -4.396 -6.891 4.551 1.00 0.00 117 ALA A N 14
ATOM 23026 C CA . ALA A 1 39 ? -4.854 -5.662 5.180 1.00 0.00 117 ALA A CA 14
ATOM 23027 C C . ALA A 1 39 ? -3.691 -4.723 5.490 1.00 0.00 117 ALA A C 14
ATOM 23028 O O . ALA A 1 39 ? -3.836 -3.502 5.422 1.00 0.00 117 ALA A O 14
ATOM 23035 N N . LEU A 1 40 ? -2.538 -5.293 5.834 1.00 0.00 118 LEU A N 14
ATOM 23036 C CA . LEU A 1 40 ? -1.360 -4.491 6.154 1.00 0.00 118 LEU A CA 14
ATOM 23037 C C . LEU A 1 40 ? -0.810 -3.808 4.905 1.00 0.00 118 LEU A C 14
ATOM 23038 O O . LEU A 1 40 ? -0.610 -2.592 4.886 1.00 0.00 118 LEU A O 14
ATOM 23054 N N . LEU A 1 41 ? -0.580 -4.595 3.860 1.00 0.00 119 LEU A N 14
ATOM 23055 C CA . LEU A 1 41 ? -0.064 -4.064 2.604 1.00 0.00 119 LEU A CA 14
ATOM 23056 C C . LEU A 1 41 ? -1.082 -3.123 1.973 1.00 0.00 119 LEU A C 14
ATOM 23057 O O . LEU A 1 41 ? -0.723 -2.126 1.344 1.00 0.00 119 LEU A O 14
ATOM 23073 N N . GLY A 1 42 ? -2.356 -3.441 2.167 1.00 0.00 120 GLY A N 14
ATOM 23074 C CA . GLY A 1 42 ? -3.415 -2.612 1.632 1.00 0.00 120 GLY A CA 14
ATOM 23075 C C . GLY A 1 42 ? -3.521 -1.296 2.371 1.00 0.00 120 GLY A C 14
ATOM 23076 O O . GLY A 1 42 ? -3.541 -0.230 1.758 1.00 0.00 120 GLY A O 14
ATOM 23080 N N . SER A 1 43 ? -3.581 -1.374 3.696 1.00 0.00 121 SER A N 14
ATOM 23081 C CA . SER A 1 43 ? -3.681 -0.186 4.533 1.00 0.00 121 SER A CA 14
ATOM 23082 C C . SER A 1 43 ? -2.528 0.775 4.263 1.00 0.00 121 SER A C 14
ATOM 23083 O O . SER A 1 43 ? -2.690 1.993 4.351 1.00 0.00 121 SER A O 14
ATOM 23091 N N . TYR A 1 44 ? -1.366 0.226 3.922 1.00 0.00 122 TYR A N 14
ATOM 23092 C CA . TYR A 1 44 ? -0.199 1.047 3.630 1.00 0.00 122 TYR A CA 14
ATOM 23093 C C . TYR A 1 44 ? -0.379 1.770 2.302 1.00 0.00 122 TYR A C 14
ATOM 23094 O O . TYR A 1 44 ? -0.125 2.970 2.197 1.00 0.00 122 TYR A O 14
ATOM 23112 N N . THR A 1 45 ? -0.828 1.033 1.290 1.00 0.00 123 THR A N 14
ATOM 23113 C CA . THR A 1 45 ? -1.051 1.609 -0.029 1.00 0.00 123 THR A CA 14
ATOM 23114 C C . THR A 1 45 ? -2.083 2.728 0.043 1.00 0.00 123 THR A C 14
ATOM 23115 O O . THR A 1 45 ? -1.952 3.748 -0.633 1.00 0.00 123 THR A O 14
ATOM 23126 N N . ILE A 1 46 ? -3.101 2.539 0.878 1.00 0.00 124 ILE A N 14
ATOM 23127 C CA . ILE A 1 46 ? -4.144 3.543 1.045 1.00 0.00 124 ILE A CA 14
ATOM 23128 C C . ILE A 1 46 ? -3.549 4.828 1.611 1.00 0.00 124 ILE A C 14
ATOM 23129 O O . ILE A 1 46 ? -3.789 5.916 1.093 1.00 0.00 124 ILE A O 14
ATOM 23145 N N . GLN A 1 47 ? -2.767 4.691 2.678 1.00 0.00 125 GLN A N 14
ATOM 23146 C CA . GLN A 1 47 ? -2.128 5.837 3.314 1.00 0.00 125 GLN A CA 14
ATOM 23147 C C . GLN A 1 47 ? -1.279 6.610 2.305 1.00 0.00 125 GLN A C 14
ATOM 23148 O O . GLN A 1 47 ? -1.260 7.840 2.308 1.00 0.00 125 GLN A O 14
ATOM 23162 N N . SER A 1 48 ? -0.574 5.878 1.449 1.00 0.00 126 SER A N 14
ATOM 23163 C CA . SER A 1 48 ? 0.283 6.491 0.439 1.00 0.00 126 SER A CA 14
ATOM 23164 C C . SER A 1 48 ? -0.525 6.996 -0.758 1.00 0.00 126 SER A C 14
ATOM 23165 O O . SER A 1 48 ? -0.082 7.886 -1.484 1.00 0.00 126 SER A O 14
ATOM 23173 N N . GLU A 1 49 ? -1.698 6.408 -0.972 1.00 0.00 127 GLU A N 14
ATOM 23174 C CA . GLU A 1 49 ? -2.545 6.788 -2.097 1.00 0.00 127 GLU A CA 14
ATOM 23175 C C . GLU A 1 49 ? -3.360 8.032 -1.785 1.00 0.00 127 GLU A C 14
ATOM 23176 O O . GLU A 1 49 ? -3.535 8.904 -2.636 1.00 0.00 127 GLU A O 14
ATOM 23188 N N . LEU A 1 50 ? -3.889 8.089 -0.574 1.00 0.00 128 LEU A N 14
ATOM 23189 C CA . LEU A 1 50 ? -4.724 9.201 -0.157 1.00 0.00 128 LEU A CA 14
ATOM 23190 C C . LEU A 1 50 ? -4.074 10.032 0.948 1.00 0.00 128 LEU A C 14
ATOM 23191 O O . LEU A 1 50 ? -4.666 10.997 1.432 1.00 0.00 128 LEU A O 14
ATOM 23207 N N . GLY A 1 51 ? -2.861 9.662 1.348 1.00 0.00 129 GLY A N 14
ATOM 23208 C CA . GLY A 1 51 ? -2.177 10.396 2.391 1.00 0.00 129 GLY A CA 14
ATOM 23209 C C . GLY A 1 51 ? -2.835 10.220 3.743 1.00 0.00 129 GLY A C 14
ATOM 23210 O O . GLY A 1 51 ? -3.490 9.210 3.997 1.00 0.00 129 GLY A O 14
ATOM 23214 N N . ASP A 1 52 ? -2.657 11.206 4.609 1.00 0.00 130 ASP A N 14
ATOM 23215 C CA . ASP A 1 52 ? -3.235 11.165 5.948 1.00 0.00 130 ASP A CA 14
ATOM 23216 C C . ASP A 1 52 ? -4.750 11.000 5.883 1.00 0.00 130 ASP A C 14
ATOM 23217 O O . ASP A 1 52 ? -5.411 11.579 5.021 1.00 0.00 130 ASP A O 14
ATOM 23226 N N . TYR A 1 53 ? -5.295 10.206 6.800 1.00 0.00 131 TYR A N 14
ATOM 23227 C CA . TYR A 1 53 ? -6.733 9.965 6.845 1.00 0.00 131 TYR A CA 14
ATOM 23228 C C . TYR A 1 53 ? -7.499 11.272 7.022 1.00 0.00 131 TYR A C 14
ATOM 23229 O O . TYR A 1 53 ? -7.035 12.188 7.703 1.00 0.00 131 TYR A O 14
ATOM 23247 N N . ASP A 1 54 ? -8.673 11.352 6.406 1.00 0.00 132 ASP A N 14
ATOM 23248 C CA . ASP A 1 54 ? -9.503 12.547 6.496 1.00 0.00 132 ASP A CA 14
ATOM 23249 C C . ASP A 1 54 ? -10.987 12.182 6.479 1.00 0.00 132 ASP A C 14
ATOM 23250 O O . ASP A 1 54 ? -11.583 12.029 5.413 1.00 0.00 132 ASP A O 14
ATOM 23259 N N . PRO A 1 55 ? -11.606 12.038 7.665 1.00 0.00 133 PRO A N 14
ATOM 23260 C CA . PRO A 1 55 ? -13.026 11.689 7.775 1.00 0.00 133 PRO A CA 14
ATOM 23261 C C . PRO A 1 55 ? -13.937 12.814 7.297 1.00 0.00 133 PRO A C 14
ATOM 23262 O O . PRO A 1 55 ? -15.053 12.571 6.840 1.00 0.00 133 PRO A O 14
ATOM 23273 N N . GLU A 1 56 ? -13.453 14.048 7.406 1.00 0.00 134 GLU A N 14
ATOM 23274 C CA . GLU A 1 56 ? -14.226 15.210 6.983 1.00 0.00 134 GLU A CA 14
ATOM 23275 C C . GLU A 1 56 ? -14.476 15.179 5.479 1.00 0.00 134 GLU A C 14
ATOM 23276 O O . GLU A 1 56 ? -15.503 15.661 5.001 1.00 0.00 134 GLU A O 14
ATOM 23288 N N . LEU A 1 57 ? -13.532 14.607 4.739 1.00 0.00 135 LEU A N 14
ATOM 23289 C CA . LEU A 1 57 ? -13.653 14.511 3.288 1.00 0.00 135 LEU A CA 14
ATOM 23290 C C . LEU A 1 57 ? -14.109 13.116 2.873 1.00 0.00 135 LEU A C 14
ATOM 23291 O O . LEU A 1 57 ? -14.922 12.964 1.962 1.00 0.00 135 LEU A O 14
ATOM 23307 N N . HIS A 1 58 ? -13.580 12.100 3.548 1.00 0.00 136 HIS A N 14
ATOM 23308 C CA . HIS A 1 58 ? -13.934 10.717 3.249 1.00 0.00 136 HIS A CA 14
ATOM 23309 C C . HIS A 1 58 ? -15.222 10.320 3.964 1.00 0.00 136 HIS A C 14
ATOM 23310 O O . HIS A 1 58 ? -15.842 11.136 4.646 1.00 0.00 136 HIS A O 14
ATOM 23325 N N . GLY A 1 59 ? -15.620 9.062 3.801 1.00 0.00 137 GLY A N 14
ATOM 23326 C CA . GLY A 1 59 ? -16.832 8.580 4.437 1.00 0.00 137 GLY A CA 14
ATOM 23327 C C . GLY A 1 59 ? -16.613 7.294 5.207 1.00 0.00 137 GLY A C 14
ATOM 23328 O O . GLY A 1 59 ? -16.221 7.320 6.374 1.00 0.00 137 GLY A O 14
ATOM 23332 N N . VAL A 1 60 ? -16.868 6.165 4.554 1.00 0.00 138 VAL A N 14
ATOM 23333 C CA . VAL A 1 60 ? -16.698 4.862 5.186 1.00 0.00 138 VAL A CA 14
ATOM 23334 C C . VAL A 1 60 ? -16.427 3.776 4.149 1.00 0.00 138 VAL A C 14
ATOM 23335 O O . VAL A 1 60 ? -15.558 2.926 4.340 1.00 0.00 138 VAL A O 14
ATOM 23348 N N . ASP A 1 61 ? -17.178 3.808 3.052 1.00 0.00 139 ASP A N 14
ATOM 23349 C CA . ASP A 1 61 ? -17.019 2.825 1.988 1.00 0.00 139 ASP A CA 14
ATOM 23350 C C . ASP A 1 61 ? -16.111 3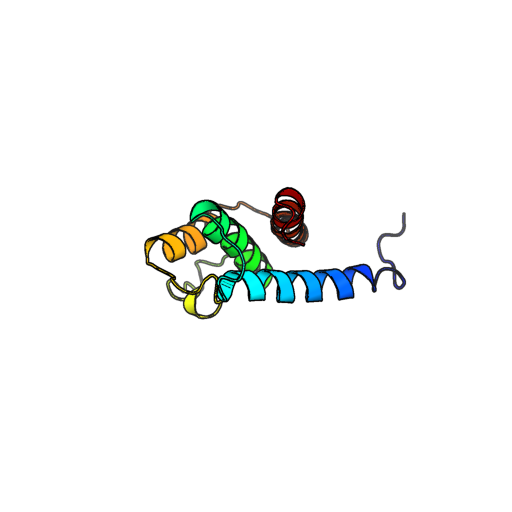.356 0.881 1.00 0.00 139 ASP A C 14
ATOM 23351 O O . ASP A 1 61 ? -16.293 3.034 -0.293 1.00 0.00 139 ASP A O 14
ATOM 23360 N N . TYR A 1 62 ? -15.129 4.167 1.262 1.00 0.00 140 TYR A N 14
ATOM 23361 C CA . TYR A 1 62 ? -14.193 4.736 0.300 1.00 0.00 140 TYR A CA 14
ATOM 23362 C C . TYR A 1 62 ? -13.179 3.690 -0.151 1.00 0.00 140 TYR A C 14
ATOM 23363 O O . TYR A 1 62 ? -12.758 3.676 -1.308 1.00 0.00 140 TYR A O 14
ATOM 23381 N N . VAL A 1 63 ? -12.796 2.811 0.770 1.00 0.00 141 VAL A N 14
ATOM 23382 C CA . VAL A 1 63 ? -11.836 1.754 0.469 1.00 0.00 141 VAL A CA 14
ATOM 23383 C C . VAL A 1 63 ? -12.336 0.866 -0.669 1.00 0.00 141 VAL A C 14
ATOM 23384 O O . VAL A 1 63 ? -11.550 0.199 -1.341 1.00 0.00 141 VAL A O 14
ATOM 23397 N N . SER A 1 64 ? -13.649 0.868 -0.880 1.00 0.00 142 SER A N 14
ATOM 23398 C CA . SER A 1 64 ? -14.266 0.071 -1.935 1.00 0.00 142 SER A CA 14
ATOM 23399 C C . SER A 1 64 ? -13.834 0.551 -3.321 1.00 0.00 142 SER A C 14
ATOM 23400 O O . SER A 1 64 ? -14.033 -0.146 -4.316 1.00 0.00 142 SER A O 14
ATOM 23408 N N . ASP A 1 65 ? -13.242 1.741 -3.382 1.00 0.00 143 ASP A N 14
ATOM 23409 C CA . ASP A 1 65 ? -12.785 2.302 -4.648 1.00 0.00 143 ASP A CA 14
ATOM 23410 C C . ASP A 1 65 ? -11.400 1.772 -5.014 1.00 0.00 143 ASP A C 14
ATOM 23411 O O . ASP A 1 65 ? -11.040 1.713 -6.189 1.00 0.00 143 ASP A O 14
ATOM 23420 N N . PHE A 1 66 ? -10.627 1.391 -4.000 1.00 0.00 144 PHE A N 14
ATOM 23421 C CA . PHE A 1 66 ? -9.282 0.870 -4.220 1.00 0.00 144 PHE A CA 14
ATOM 23422 C C . PHE A 1 66 ? -9.257 -0.651 -4.108 1.00 0.00 144 PHE A C 14
ATOM 23423 O O . PHE A 1 66 ? -9.748 -1.221 -3.133 1.00 0.00 144 PHE A O 14
ATOM 23440 N N . LYS A 1 67 ? -8.684 -1.303 -5.115 1.00 0.00 145 LYS A N 14
ATOM 23441 C CA . LYS A 1 67 ? -8.594 -2.759 -5.135 1.00 0.00 145 LYS A CA 14
ATOM 23442 C C . LYS A 1 67 ? -7.419 -3.249 -4.295 1.00 0.00 145 LYS A C 14
ATOM 23443 O O . LYS A 1 67 ? -6.286 -3.311 -4.773 1.00 0.00 145 LYS A O 14
ATOM 23462 N N . LEU A 1 68 ? -7.695 -3.595 -3.042 1.00 0.00 146 LEU A N 14
ATOM 23463 C CA . LEU A 1 68 ? -6.657 -4.079 -2.136 1.00 0.00 146 LEU A CA 14
ATOM 23464 C C . LEU A 1 68 ? -6.507 -5.597 -2.227 1.00 0.00 146 LEU A C 14
ATOM 23465 O O . LEU A 1 68 ? -5.477 -6.150 -1.844 1.00 0.00 146 LEU A O 14
ATOM 23481 N N . ALA A 1 69 ? -7.539 -6.266 -2.735 1.00 0.00 147 ALA A N 14
ATOM 23482 C CA . ALA A 1 69 ? -7.513 -7.718 -2.872 1.00 0.00 147 ALA A CA 14
ATOM 23483 C C . ALA A 1 69 ? -8.646 -8.206 -3.773 1.00 0.00 147 ALA A C 14
ATOM 23484 O O . ALA A 1 69 ? -9.614 -7.485 -4.013 1.00 0.00 147 ALA A O 14
ATOM 23491 N N . PRO A 1 70 ? -8.538 -9.445 -4.285 1.00 0.00 148 PRO A N 14
ATOM 23492 C CA . PRO A 1 70 ? -9.559 -10.027 -5.163 1.00 0.00 148 PRO A CA 14
ATOM 23493 C C . PRO A 1 70 ? -10.854 -10.336 -4.420 1.00 0.00 148 PRO A C 14
ATOM 23494 O O . PRO A 1 70 ? -11.941 -9.979 -4.874 1.00 0.00 148 PRO A O 14
ATOM 23505 N N . ASN A 1 71 ? -10.732 -11.001 -3.276 1.00 0.00 149 ASN A N 14
ATOM 23506 C CA . ASN A 1 71 ? -11.895 -11.355 -2.471 1.00 0.00 149 ASN A CA 14
ATOM 23507 C C . ASN A 1 71 ? -12.007 -10.442 -1.254 1.00 0.00 149 ASN A C 14
ATOM 23508 O O . ASN A 1 71 ? -11.779 -10.867 -0.121 1.00 0.00 149 ASN A O 14
ATOM 23519 N N . GLN A 1 72 ? -12.354 -9.182 -1.499 1.00 0.00 150 GLN A N 14
ATOM 23520 C CA . GLN A 1 72 ? -12.491 -8.206 -0.425 1.00 0.00 150 GLN A CA 14
ATOM 23521 C C . GLN A 1 72 ? -13.727 -8.486 0.423 1.00 0.00 150 GLN A C 14
ATOM 23522 O O . GLN A 1 72 ? -14.854 -8.445 -0.070 1.00 0.00 150 GLN A O 14
ATOM 23536 N N . THR A 1 73 ? -13.503 -8.766 1.701 1.00 0.00 151 THR A N 14
ATOM 23537 C CA . THR A 1 73 ? -14.595 -9.049 2.626 1.00 0.00 151 THR A CA 14
ATOM 23538 C C . THR A 1 73 ? -14.664 -7.987 3.717 1.00 0.00 151 THR A C 14
ATOM 23539 O O . THR A 1 73 ? -13.702 -7.251 3.937 1.00 0.00 151 THR A O 14
ATOM 23550 N N . LYS A 1 74 ? -15.807 -7.908 4.395 1.00 0.00 152 LYS A N 14
ATOM 23551 C CA . LYS A 1 74 ? -16.002 -6.929 5.463 1.00 0.00 152 LYS A CA 14
ATOM 23552 C C . LYS A 1 74 ? -14.789 -6.871 6.387 1.00 0.00 152 LYS A C 14
ATOM 23553 O O . LYS A 1 74 ? -14.331 -5.791 6.760 1.00 0.00 152 LYS A O 14
ATOM 23572 N N . GLU A 1 75 ? -14.272 -8.040 6.753 1.00 0.00 153 GLU A N 14
ATOM 23573 C CA . GLU A 1 75 ? -13.111 -8.121 7.632 1.00 0.00 153 GLU A CA 14
ATOM 23574 C C . GLU A 1 75 ? -11.929 -7.355 7.045 1.00 0.00 153 GLU A C 14
ATOM 23575 O O . GLU A 1 75 ? -11.290 -6.560 7.734 1.00 0.00 153 GLU A O 14
ATOM 23587 N N . LEU A 1 76 ? -11.646 -7.595 5.769 1.00 0.00 154 LEU A N 14
ATOM 23588 C CA . LEU A 1 76 ? -10.543 -6.922 5.095 1.00 0.00 154 LEU A CA 14
ATOM 23589 C C . LEU A 1 76 ? -10.842 -5.435 4.942 1.00 0.00 154 LEU A C 14
ATOM 23590 O O . LEU A 1 76 ? -9.950 -4.596 5.061 1.00 0.00 154 LEU A O 14
ATOM 23606 N N . GLU A 1 77 ? -12.107 -5.118 4.687 1.00 0.00 155 GLU A N 14
ATOM 23607 C CA . GLU A 1 77 ? -12.530 -3.732 4.526 1.00 0.00 155 GLU A CA 14
ATOM 23608 C C . GLU A 1 77 ? -12.298 -2.947 5.813 1.00 0.00 155 GLU A C 14
ATOM 23609 O O . GLU A 1 77 ? -11.647 -1.902 5.808 1.00 0.00 155 GLU A O 14
ATOM 23621 N N . GLU A 1 78 ? -12.837 -3.459 6.915 1.00 0.00 156 GLU A N 14
ATOM 23622 C CA . GLU A 1 78 ? -12.690 -2.809 8.213 1.00 0.00 156 GLU A CA 14
ATOM 23623 C C . GLU A 1 78 ? -11.218 -2.639 8.573 1.00 0.00 156 GLU A C 14
ATOM 23624 O O . GLU A 1 78 ? -10.790 -1.562 8.986 1.00 0.00 156 GLU A O 14
ATOM 23636 N N . LYS A 1 79 ? -10.452 -3.716 8.430 1.00 0.00 157 LYS A N 14
ATOM 23637 C CA . LYS A 1 79 ? -9.030 -3.694 8.757 1.00 0.00 157 LYS A CA 14
ATOM 23638 C C . LYS A 1 79 ? -8.294 -2.621 7.959 1.00 0.00 157 LYS A C 14
ATOM 23639 O O . LYS A 1 79 ? -7.349 -2.008 8.455 1.00 0.00 157 LYS A O 14
ATOM 23658 N N . VAL A 1 80 ? -8.731 -2.391 6.725 1.00 0.00 158 VAL A N 14
ATOM 23659 C CA . VAL A 1 80 ? -8.106 -1.384 5.876 1.00 0.00 158 VAL A CA 14
ATOM 23660 C C . VAL A 1 80 ? -8.346 0.019 6.430 1.00 0.00 158 VAL A C 14
ATOM 23661 O O . VAL A 1 80 ? -7.417 0.818 6.551 1.00 0.00 158 VAL A O 14
ATOM 23674 N N . MET A 1 81 ? -9.599 0.309 6.763 1.00 0.00 159 MET A N 14
ATOM 23675 C CA . MET A 1 81 ? -9.969 1.614 7.302 1.00 0.00 159 MET A CA 14
ATOM 23676 C C . MET A 1 81 ? -9.389 1.822 8.699 1.00 0.00 159 MET A C 14
ATOM 23677 O O . MET A 1 81 ? -8.893 2.902 9.022 1.00 0.00 159 MET A O 14
ATOM 23691 N N . GLU A 1 82 ? -9.462 0.785 9.527 1.00 0.00 160 GLU A N 14
ATOM 23692 C CA . GLU A 1 82 ? -8.954 0.856 10.893 1.00 0.00 160 GLU A CA 14
ATOM 23693 C C . GLU A 1 82 ? -7.470 1.213 10.914 1.00 0.00 160 GLU A C 14
ATOM 23694 O O . GLU A 1 82 ? -7.065 2.181 11.558 1.00 0.00 160 GLU A O 14
ATOM 23706 N N . LEU A 1 83 ? -6.663 0.427 10.209 1.00 0.00 161 LEU A N 14
ATOM 23707 C CA . LEU A 1 83 ? -5.225 0.664 10.154 1.00 0.00 161 LEU A CA 14
ATOM 23708 C C . LEU A 1 83 ? -4.919 1.996 9.478 1.00 0.00 161 LEU A C 14
ATOM 23709 O O . LEU A 1 83 ? -3.993 2.705 9.873 1.00 0.00 161 LEU A O 14
ATOM 23725 N N . HIS A 1 84 ? -5.704 2.333 8.459 1.00 0.00 162 HIS A N 14
ATOM 23726 C CA . HIS A 1 84 ? -5.518 3.584 7.731 1.00 0.00 162 HIS A CA 14
ATOM 23727 C C . HIS A 1 84 ? -5.596 4.776 8.680 1.00 0.00 162 HIS A C 14
ATOM 23728 O O . HIS A 1 84 ? -4.696 5.615 8.717 1.00 0.00 162 HIS A O 14
ATOM 23743 N N . LYS A 1 85 ? -6.678 4.839 9.449 1.00 0.00 163 LYS A N 14
ATOM 23744 C CA . LYS A 1 85 ? -6.876 5.923 10.404 1.00 0.00 163 LYS A CA 14
ATOM 23745 C C . LYS A 1 85 ? -5.964 5.749 11.616 1.00 0.00 163 LYS A C 14
ATOM 23746 O O . LYS A 1 85 ? -5.605 6.722 12.279 1.00 0.00 163 LYS A O 14
ATOM 23765 N N . SER A 1 86 ? -5.595 4.503 11.898 1.00 0.00 164 SER A N 14
ATOM 23766 C CA . SER A 1 86 ? -4.726 4.199 13.030 1.00 0.00 164 SER A CA 14
ATOM 23767 C C . SER A 1 86 ? -3.400 4.947 12.924 1.00 0.00 164 SER A C 14
ATOM 23768 O O . SER A 1 86 ? -2.745 5.210 13.932 1.00 0.00 164 SER A O 14
ATOM 23776 N N . TYR A 1 87 ? -3.007 5.287 11.700 1.00 0.00 165 TYR A N 14
ATOM 23777 C CA . TYR A 1 87 ? -1.757 6.003 11.472 1.00 0.00 165 TYR A CA 14
ATOM 23778 C C . TYR A 1 87 ? -1.989 7.511 11.462 1.00 0.00 165 TYR A C 14
ATOM 23779 O O . TYR A 1 87 ? -2.930 8.000 10.837 1.00 0.00 165 TYR A O 14
ATOM 23797 N N . ARG A 1 88 ? -1.123 8.241 12.156 1.00 0.00 166 ARG A N 14
ATOM 23798 C CA . ARG A 1 88 ? -1.231 9.694 12.228 1.00 0.00 166 ARG A CA 14
ATOM 23799 C C . ARG A 1 88 ? 0.142 10.332 12.408 1.00 0.00 166 ARG A C 14
ATOM 23800 O O . ARG A 1 88 ? 0.921 9.916 13.266 1.00 0.00 166 ARG A O 14
ATOM 23821 N N . SER A 1 89 ? 0.435 11.341 11.589 1.00 0.00 167 SER A N 14
ATOM 23822 C CA . SER A 1 89 ? 1.717 12.042 11.646 1.00 0.00 167 SER A CA 14
ATOM 23823 C C . SER A 1 89 ? 2.805 11.244 10.935 1.00 0.00 167 SER A C 14
ATOM 23824 O O . SER A 1 89 ? 3.941 11.169 11.403 1.00 0.00 167 SER A O 14
ATOM 23832 N N . MET A 1 90 ? 2.448 10.654 9.799 1.00 0.00 168 MET A N 14
ATOM 23833 C CA . MET A 1 90 ? 3.390 9.865 9.014 1.00 0.00 168 MET A CA 14
ATOM 23834 C C . MET A 1 90 ? 3.554 10.462 7.620 1.00 0.00 168 MET A C 14
ATOM 23835 O O . MET A 1 90 ? 2.614 11.034 7.068 1.00 0.00 168 MET A O 14
ATOM 23849 N N . THR A 1 91 ? 4.749 10.330 7.053 1.00 0.00 169 THR A N 14
ATOM 23850 C CA . THR A 1 91 ? 5.025 10.862 5.723 1.00 0.00 169 THR A CA 14
ATOM 23851 C C . THR A 1 91 ? 4.921 9.764 4.668 1.00 0.00 169 THR A C 14
ATOM 23852 O O . THR A 1 91 ? 5.061 8.580 4.977 1.00 0.00 169 THR A O 14
ATOM 23863 N N . PRO A 1 92 ? 4.675 10.140 3.400 1.00 0.00 170 PRO A N 14
ATOM 23864 C CA . PRO A 1 92 ? 4.556 9.181 2.298 1.00 0.00 170 PRO A CA 14
ATOM 23865 C C . PRO A 1 92 ? 5.726 8.203 2.254 1.00 0.00 170 PRO A C 14
ATOM 23866 O O . PRO A 1 92 ? 5.531 6.993 2.148 1.00 0.00 170 PRO A O 14
ATOM 23877 N N . ALA A 1 93 ? 6.943 8.735 2.336 1.00 0.00 171 ALA A N 14
ATOM 23878 C CA . ALA A 1 93 ? 8.147 7.908 2.305 1.00 0.00 171 ALA A CA 14
ATOM 23879 C C . ALA A 1 93 ? 8.043 6.744 3.285 1.00 0.00 171 ALA A C 14
ATOM 23880 O O . ALA A 1 93 ? 8.443 5.621 2.975 1.00 0.00 171 ALA A O 14
ATOM 23887 N N . GLN A 1 94 ? 7.502 7.018 4.468 1.00 0.00 172 GLN A N 14
ATOM 23888 C CA . GLN A 1 94 ? 7.343 5.992 5.491 1.00 0.00 172 GLN A CA 14
ATOM 23889 C C . GLN A 1 94 ? 6.454 4.860 4.985 1.00 0.00 172 GLN A C 14
ATOM 23890 O O . GLN A 1 94 ? 6.761 3.683 5.174 1.00 0.00 172 GLN A O 14
ATOM 23904 N N . ALA A 1 95 ? 5.354 5.227 4.335 1.00 0.00 173 ALA A N 14
ATOM 23905 C CA . ALA A 1 95 ? 4.423 4.244 3.795 1.00 0.00 173 ALA A CA 14
ATOM 23906 C C . ALA A 1 95 ? 5.062 3.467 2.651 1.00 0.00 173 ALA A C 14
ATOM 23907 O O . ALA A 1 95 ? 4.961 2.241 2.583 1.00 0.00 173 ALA A O 14
ATOM 23914 N N . ASP A 1 96 ? 5.729 4.190 1.755 1.00 0.00 174 ASP A N 14
ATOM 23915 C CA . ASP A 1 96 ? 6.396 3.573 0.615 1.00 0.00 174 ASP A CA 14
ATOM 23916 C C . ASP A 1 96 ? 7.409 2.531 1.084 1.00 0.00 174 ASP A C 14
ATOM 23917 O O . ASP A 1 96 ? 7.527 1.450 0.504 1.00 0.00 174 ASP A O 14
ATOM 23926 N N . LEU A 1 97 ? 8.128 2.871 2.147 1.00 0.00 175 LEU A N 14
ATOM 23927 C CA . LEU A 1 97 ? 9.131 1.982 2.722 1.00 0.00 175 LEU A CA 14
ATOM 23928 C C . LEU A 1 97 ? 8.478 0.807 3.449 1.00 0.00 175 LEU A C 14
ATOM 23929 O O . LEU A 1 97 ? 8.994 -0.310 3.434 1.00 0.00 175 LEU A O 14
ATOM 23945 N N . GLU A 1 98 ? 7.350 1.076 4.099 1.00 0.00 176 GLU A N 14
ATOM 23946 C CA . GLU A 1 98 ? 6.630 0.053 4.853 1.00 0.00 176 GLU A CA 14
ATOM 23947 C C . GLU A 1 98 ? 6.242 -1.139 3.979 1.00 0.00 176 GLU A C 14
ATOM 23948 O O . GLU A 1 98 ? 6.561 -2.285 4.302 1.00 0.00 176 GLU A O 14
ATOM 23960 N N . PHE A 1 99 ? 5.552 -0.871 2.875 1.00 0.00 177 PHE A N 14
ATOM 23961 C CA . PHE A 1 99 ? 5.125 -1.937 1.974 1.00 0.00 177 PHE A CA 14
ATOM 23962 C C . PHE A 1 99 ? 6.315 -2.522 1.221 1.00 0.00 177 PHE A C 14
ATOM 23963 O O . PHE A 1 99 ? 6.434 -3.740 1.086 1.00 0.00 177 PHE A O 14
ATOM 23980 N N . LEU A 1 100 ? 7.195 -1.655 0.731 1.00 0.00 178 LEU A N 14
ATOM 23981 C CA . LEU A 1 100 ? 8.370 -2.107 -0.004 1.00 0.00 178 LEU A CA 14
ATOM 23982 C C . LEU A 1 100 ? 9.234 -3.015 0.864 1.00 0.00 178 LEU A C 14
ATOM 23983 O O . LEU A 1 100 ? 9.731 -4.041 0.403 1.00 0.00 178 LEU A O 14
ATOM 23999 N N . GLU A 1 101 ? 9.402 -2.635 2.127 1.00 0.00 179 GLU A N 14
ATOM 24000 C CA . GLU A 1 101 ? 10.199 -3.419 3.065 1.00 0.00 179 GLU A CA 14
ATOM 24001 C C . GLU A 1 101 ? 9.501 -4.728 3.405 1.00 0.00 179 GLU A C 14
ATOM 24002 O O . GLU A 1 101 ? 10.148 -5.750 3.636 1.00 0.00 179 GLU A O 14
ATOM 24014 N N . ASN A 1 102 ? 8.176 -4.691 3.420 1.00 0.00 180 ASN A N 14
ATOM 24015 C CA . ASN A 1 102 ? 7.391 -5.880 3.717 1.00 0.00 180 ASN A CA 14
ATOM 24016 C C . ASN A 1 102 ? 7.479 -6.872 2.561 1.00 0.00 180 ASN A C 14
ATOM 24017 O O . ASN A 1 102 ? 7.764 -8.052 2.759 1.00 0.00 180 ASN A O 14
ATOM 24028 N N . ALA A 1 103 ? 7.237 -6.376 1.353 1.00 0.00 181 ALA A N 14
ATOM 24029 C CA . ALA A 1 103 ? 7.291 -7.207 0.156 1.00 0.00 181 ALA A CA 14
ATOM 24030 C C . ALA A 1 103 ? 8.695 -7.760 -0.065 1.00 0.00 181 ALA A C 14
ATOM 24031 O O . ALA A 1 103 ? 8.863 -8.905 -0.485 1.00 0.00 181 ALA A O 14
ATOM 24038 N N . LYS A 1 104 ? 9.701 -6.940 0.225 1.00 0.00 182 LYS A N 14
ATOM 24039 C CA . LYS A 1 104 ? 11.091 -7.353 0.062 1.00 0.00 182 LYS A CA 14
ATOM 24040 C C . LYS A 1 104 ? 11.441 -8.456 1.055 1.00 0.00 182 LYS A C 14
ATOM 24041 O O . LYS A 1 104 ? 12.197 -9.375 0.738 1.00 0.00 182 LYS A O 14
ATOM 24060 N N . LYS A 1 105 ? 10.878 -8.362 2.256 1.00 0.00 183 LYS A N 14
ATOM 24061 C CA . LYS A 1 105 ? 11.122 -9.353 3.297 1.00 0.00 183 LYS A CA 14
ATOM 24062 C C . LYS A 1 105 ? 10.490 -10.695 2.934 1.00 0.00 183 LYS A C 14
ATOM 24063 O O . LYS A 1 105 ? 10.843 -11.731 3.497 1.00 0.00 183 LYS A O 14
ATOM 24082 N N . LEU A 1 106 ? 9.546 -10.667 1.998 1.00 0.00 184 LEU A N 14
ATOM 24083 C CA . LEU A 1 106 ? 8.858 -11.877 1.572 1.00 0.00 184 LEU A CA 14
ATOM 24084 C C . LEU A 1 106 ? 9.291 -12.313 0.172 1.00 0.00 184 LEU A C 14
ATOM 24085 O O . LEU A 1 106 ? 8.872 -13.363 -0.314 1.00 0.00 184 LEU A O 14
ATOM 24101 N N . SER A 1 107 ? 10.130 -11.506 -0.471 1.00 0.00 185 SER A N 14
ATOM 24102 C CA . SER A 1 107 ? 10.612 -11.818 -1.811 1.00 0.00 185 SER A CA 14
ATOM 24103 C C . SER A 1 107 ? 9.454 -11.899 -2.801 1.00 0.00 185 SER A C 14
ATOM 24104 O O . SER A 1 107 ? 8.971 -12.985 -3.120 1.00 0.00 185 SER A O 14
ATOM 24112 N N . MET A 1 108 ? 9.015 -10.742 -3.285 1.00 0.00 186 MET A N 14
ATOM 24113 C CA . MET A 1 108 ? 7.915 -10.681 -4.240 1.00 0.00 186 MET A CA 14
ATOM 24114 C C . MET A 1 108 ? 8.420 -10.297 -5.627 1.00 0.00 186 MET A C 14
ATOM 24115 O O . MET A 1 108 ? 7.846 -10.699 -6.640 1.00 0.00 186 MET A O 14
ATOM 24129 N N . TYR A 1 109 ? 9.497 -9.519 -5.666 1.00 0.00 187 TYR A N 14
ATOM 24130 C CA . TYR A 1 109 ? 10.079 -9.082 -6.929 1.00 0.00 187 TYR A CA 14
ATOM 24131 C C . TYR A 1 109 ? 11.597 -9.237 -6.911 1.00 0.00 187 TYR A C 14
ATOM 24132 O O . TYR A 1 109 ? 12.128 -9.733 -5.895 1.00 0.00 187 TYR A O 14
ATOM 24151 N N . GLY A 1 1 ? 31.344 19.695 -13.878 1.00 0.00 79 GLY A N 15
ATOM 24152 C CA . GLY A 1 1 ? 30.156 20.540 -14.178 1.00 0.00 79 GLY A CA 15
ATOM 24153 C C . GLY A 1 1 ? 28.883 19.727 -14.305 1.00 0.00 79 GLY A C 15
ATOM 24154 O O . GLY A 1 1 ? 27.899 19.991 -13.614 1.00 0.00 79 GLY A O 15
ATOM 24160 N N . SER A 1 2 ? 28.901 18.737 -15.191 1.00 0.00 80 SER A N 15
ATOM 24161 C CA . SER A 1 2 ? 27.739 17.883 -15.407 1.00 0.00 80 SER A CA 15
ATOM 24162 C C . SER A 1 2 ? 28.166 16.468 -15.784 1.00 0.00 80 SER A C 15
ATOM 24163 O O . SER A 1 2 ? 29.050 16.278 -16.618 1.00 0.00 80 SER A O 15
ATOM 24171 N N . HIS A 1 3 ? 27.532 15.479 -15.162 1.00 0.00 81 HIS A N 15
ATOM 24172 C CA . HIS A 1 3 ? 27.848 14.081 -15.432 1.00 0.00 81 HIS A CA 15
ATOM 24173 C C . HIS A 1 3 ? 26.623 13.196 -15.225 1.00 0.00 81 HIS A C 15
ATOM 24174 O O . HIS A 1 3 ? 26.310 12.348 -16.061 1.00 0.00 81 HIS A O 15
ATOM 24189 N N . MET A 1 4 ? 25.935 13.398 -14.106 1.00 0.00 82 MET A N 15
ATOM 24190 C CA . MET A 1 4 ? 24.745 12.616 -13.789 1.00 0.00 82 MET A CA 15
ATOM 24191 C C . MET A 1 4 ? 23.567 13.527 -13.456 1.00 0.00 82 MET A C 15
ATOM 24192 O O . MET A 1 4 ? 23.715 14.747 -13.380 1.00 0.00 82 MET A O 15
ATOM 24206 N N . ASP A 1 5 ? 22.398 12.925 -13.260 1.00 0.00 83 ASP A N 15
ATOM 24207 C CA . ASP A 1 5 ? 21.194 13.681 -12.936 1.00 0.00 83 ASP A CA 15
ATOM 24208 C C . ASP A 1 5 ? 20.883 13.597 -11.442 1.00 0.00 83 ASP A C 15
ATOM 24209 O O . ASP A 1 5 ? 20.437 12.559 -10.952 1.00 0.00 83 ASP A O 15
ATOM 24218 N N . PRO A 1 6 ? 21.115 14.691 -10.692 1.00 0.00 84 PRO A N 15
ATOM 24219 C CA . PRO A 1 6 ? 20.854 14.725 -9.248 1.00 0.00 84 PRO A CA 15
ATOM 24220 C C . PRO A 1 6 ? 19.364 14.667 -8.918 1.00 0.00 84 PRO A C 15
ATOM 24221 O O . PRO A 1 6 ? 18.984 14.485 -7.761 1.00 0.00 84 PRO A O 15
ATOM 24232 N N . ALA A 1 7 ? 18.523 14.822 -9.938 1.00 0.00 85 ALA A N 15
ATOM 24233 C CA . ALA A 1 7 ? 17.078 14.786 -9.748 1.00 0.00 85 ALA A CA 15
ATOM 24234 C C . ALA A 1 7 ? 16.641 13.487 -9.078 1.00 0.00 85 ALA A C 15
ATOM 24235 O O . ALA A 1 7 ? 15.759 13.487 -8.218 1.00 0.00 85 ALA A O 15
ATOM 24242 N N . GLN A 1 8 ? 17.263 12.382 -9.476 1.00 0.00 86 GLN A N 15
ATOM 24243 C CA . GLN A 1 8 ? 16.938 11.076 -8.913 1.00 0.00 86 GLN A CA 15
ATOM 24244 C C . GLN A 1 8 ? 15.471 10.731 -9.149 1.00 0.00 86 GLN A C 15
ATOM 24245 O O . GLN A 1 8 ? 14.844 10.054 -8.335 1.00 0.00 86 GLN A O 15
ATOM 24259 N N . LEU A 1 9 ? 14.931 11.203 -10.267 1.00 0.00 87 LEU A N 15
ATOM 24260 C CA . LEU A 1 9 ? 13.537 10.946 -10.611 1.00 0.00 87 LEU A CA 15
ATOM 24261 C C . LEU A 1 9 ? 13.313 9.471 -10.936 1.00 0.00 87 LEU A C 15
ATOM 24262 O O . LEU A 1 9 ? 12.192 8.971 -10.842 1.00 0.00 87 LEU A O 15
ATOM 24278 N N . THR A 1 10 ? 14.383 8.779 -11.320 1.00 0.00 88 THR A N 15
ATOM 24279 C CA . THR A 1 10 ? 14.296 7.363 -11.660 1.00 0.00 88 THR A CA 15
ATOM 24280 C C . THR A 1 10 ? 13.740 6.552 -10.493 1.00 0.00 88 THR A C 15
ATOM 24281 O O . THR A 1 10 ? 12.794 5.780 -10.657 1.00 0.00 88 THR A O 15
ATOM 24292 N N . GLU A 1 11 ? 14.333 6.728 -9.316 1.00 0.00 89 GLU A N 15
ATOM 24293 C CA . GLU A 1 11 ? 13.894 6.008 -8.125 1.00 0.00 89 GLU A CA 15
ATOM 24294 C C . GLU A 1 11 ? 12.419 6.275 -7.839 1.00 0.00 89 GLU A C 15
ATOM 24295 O O . GLU A 1 11 ? 11.709 5.410 -7.325 1.00 0.00 89 GLU A O 15
ATOM 24307 N N . ASP A 1 12 ? 11.964 7.476 -8.178 1.00 0.00 90 ASP A N 15
ATOM 24308 C CA . ASP A 1 12 ? 10.571 7.842 -7.957 1.00 0.00 90 ASP A CA 15
ATOM 24309 C C . ASP A 1 12 ? 9.672 7.115 -8.951 1.00 0.00 90 ASP A C 15
ATOM 24310 O O . ASP A 1 12 ? 8.661 6.521 -8.573 1.00 0.00 90 ASP A O 15
ATOM 24319 N N . ILE A 1 13 ? 10.048 7.168 -10.224 1.00 0.00 91 ILE A N 15
ATOM 24320 C CA . ILE A 1 13 ? 9.277 6.518 -11.276 1.00 0.00 91 ILE A CA 15
ATOM 24321 C C . ILE A 1 13 ? 9.316 4.999 -11.133 1.00 0.00 91 ILE A C 15
ATOM 24322 O O . ILE A 1 13 ? 8.289 4.332 -11.256 1.00 0.00 91 ILE A O 15
ATOM 24338 N N . THR A 1 14 ? 10.502 4.453 -10.873 1.00 0.00 92 THR A N 15
ATOM 24339 C CA . THR A 1 14 ? 10.645 3.010 -10.719 1.00 0.00 92 THR A CA 15
ATOM 24340 C C . THR A 1 14 ? 9.749 2.500 -9.590 1.00 0.00 92 THR A C 15
ATOM 24341 O O . THR A 1 14 ? 8.976 1.563 -9.781 1.00 0.00 92 THR A O 15
ATOM 24352 N N . ARG A 1 15 ? 9.858 3.118 -8.412 1.00 0.00 93 ARG A N 15
ATOM 24353 C CA . ARG A 1 15 ? 9.058 2.716 -7.262 1.00 0.00 93 ARG A CA 15
ATOM 24354 C C . ARG A 1 15 ? 7.571 2.729 -7.601 1.00 0.00 93 ARG A C 15
ATOM 24355 O O . ARG A 1 15 ? 6.845 1.788 -7.281 1.00 0.00 93 ARG A O 15
ATOM 24376 N N . TYR A 1 16 ? 7.122 3.797 -8.255 1.00 0.00 94 TYR A N 15
ATOM 24377 C CA . TYR A 1 16 ? 5.721 3.924 -8.643 1.00 0.00 94 TYR A CA 15
ATOM 24378 C C . TYR A 1 16 ? 5.257 2.690 -9.412 1.00 0.00 94 TYR A C 15
ATOM 24379 O O . TYR A 1 16 ? 4.323 2.001 -8.999 1.00 0.00 94 TYR A O 15
ATOM 24397 N N . TYR A 1 17 ? 5.921 2.413 -10.530 1.00 0.00 95 TYR A N 15
ATOM 24398 C CA . TYR A 1 17 ? 5.582 1.260 -11.353 1.00 0.00 95 TYR A CA 15
ATOM 24399 C C . TYR A 1 17 ? 5.728 -0.033 -10.556 1.00 0.00 95 TYR A C 15
ATOM 24400 O O . TYR A 1 17 ? 4.872 -0.915 -10.623 1.00 0.00 95 TYR A O 15
ATOM 24418 N N . LEU A 1 18 ? 6.820 -0.138 -9.803 1.00 0.00 96 LEU A N 15
ATOM 24419 C CA . LEU A 1 18 ? 7.086 -1.321 -8.991 1.00 0.00 96 LEU A CA 15
ATOM 24420 C C . LEU A 1 18 ? 5.887 -1.667 -8.114 1.00 0.00 96 LEU A C 15
ATOM 24421 O O . LEU A 1 18 ? 5.371 -2.784 -8.161 1.00 0.00 96 LEU A O 15
ATOM 24437 N N . CYS A 1 19 ? 5.448 -0.699 -7.317 1.00 0.00 97 CYS A N 15
ATOM 24438 C CA . CYS A 1 19 ? 4.308 -0.896 -6.429 1.00 0.00 97 CYS A CA 15
ATOM 24439 C C . CYS A 1 19 ? 3.078 -1.337 -7.218 1.00 0.00 97 CYS A C 15
ATOM 24440 O O . CYS A 1 19 ? 2.331 -2.213 -6.783 1.00 0.00 97 CYS A O 15
ATOM 24448 N N . LEU A 1 20 ? 2.877 -0.725 -8.381 1.00 0.00 98 LEU A N 15
ATOM 24449 C CA . LEU A 1 20 ? 1.740 -1.057 -9.231 1.00 0.00 98 LEU A CA 15
ATOM 24450 C C . LEU A 1 20 ? 1.815 -2.508 -9.696 1.00 0.00 98 LEU A C 15
ATOM 24451 O O . LEU A 1 20 ? 0.790 -3.165 -9.879 1.00 0.00 98 LEU A O 15
ATOM 24467 N N . GLN A 1 21 ? 3.035 -3.002 -9.885 1.00 0.00 99 GLN A N 15
ATOM 24468 C CA . GLN A 1 21 ? 3.246 -4.376 -10.330 1.00 0.00 99 GLN A CA 15
ATOM 24469 C C . GLN A 1 21 ? 2.936 -5.366 -9.209 1.00 0.00 99 GLN A C 15
ATOM 24470 O O . GLN A 1 21 ? 2.294 -6.394 -9.432 1.00 0.00 99 GLN A O 15
ATOM 24484 N N . LEU A 1 22 ? 3.399 -5.051 -8.005 1.00 0.00 100 LEU A N 15
ATOM 24485 C CA . LEU A 1 22 ? 3.175 -5.911 -6.850 1.00 0.00 100 LEU A CA 15
ATOM 24486 C C . LEU A 1 22 ? 1.709 -5.894 -6.431 1.00 0.00 100 LEU A C 15
ATOM 24487 O O . LEU A 1 22 ? 1.170 -6.904 -5.981 1.00 0.00 100 LEU A O 15
ATOM 24503 N N . ARG A 1 23 ? 1.070 -4.738 -6.575 1.00 0.00 101 ARG A N 15
ATOM 24504 C CA . ARG A 1 23 ? -0.332 -4.586 -6.203 1.00 0.00 101 ARG A CA 15
ATOM 24505 C C . ARG A 1 23 ? -1.253 -5.289 -7.198 1.00 0.00 101 ARG A C 15
ATOM 24506 O O . ARG A 1 23 ? -2.284 -5.844 -6.815 1.00 0.00 101 ARG A O 15
ATOM 24527 N N . GLN A 1 24 ? -0.874 -5.271 -8.472 1.00 0.00 102 GLN A N 15
ATOM 24528 C CA . GLN A 1 24 ? -1.670 -5.916 -9.510 1.00 0.00 102 GLN A CA 15
ATOM 24529 C C . GLN A 1 24 ? -1.577 -7.434 -9.403 1.00 0.00 102 GLN A C 15
ATOM 24530 O O . GLN A 1 24 ? -2.553 -8.144 -9.641 1.00 0.00 102 GLN A O 15
ATOM 24544 N N . ASP A 1 25 ? -0.393 -7.928 -9.050 1.00 0.00 103 ASP A N 15
ATOM 24545 C CA . ASP A 1 25 ? -0.174 -9.363 -8.917 1.00 0.00 103 ASP A CA 15
ATOM 24546 C C . ASP A 1 25 ? -0.893 -9.920 -7.692 1.00 0.00 103 ASP A C 15
ATOM 24547 O O . ASP A 1 25 ? -1.550 -10.959 -7.765 1.00 0.00 103 ASP A O 15
ATOM 24556 N N . ILE A 1 26 ? -0.759 -9.228 -6.565 1.00 0.00 104 ILE A N 15
ATOM 24557 C CA . ILE A 1 26 ? -1.392 -9.660 -5.323 1.00 0.00 104 ILE A CA 15
ATOM 24558 C C . ILE A 1 26 ? -2.911 -9.724 -5.466 1.00 0.00 104 ILE A C 15
ATOM 24559 O O . ILE A 1 26 ? -3.526 -10.749 -5.170 1.00 0.00 104 ILE A O 15
ATOM 24575 N N . VAL A 1 27 ? -3.513 -8.626 -5.915 1.00 0.00 105 VAL A N 15
ATOM 24576 C CA . VAL A 1 27 ? -4.961 -8.568 -6.085 1.00 0.00 105 VAL A CA 15
ATOM 24577 C C . VAL A 1 27 ? -5.455 -9.644 -7.048 1.00 0.00 105 VAL A C 15
ATOM 24578 O O . VAL A 1 27 ? -6.566 -10.155 -6.902 1.00 0.00 105 VAL A O 15
ATOM 24591 N N . ALA A 1 28 ? -4.628 -9.984 -8.031 1.00 0.00 106 ALA A N 15
ATOM 24592 C CA . ALA A 1 28 ? -4.990 -10.999 -9.014 1.00 0.00 106 ALA A CA 15
ATOM 24593 C C . ALA A 1 28 ? -4.787 -12.411 -8.465 1.00 0.00 106 ALA A C 15
ATOM 24594 O O . ALA A 1 28 ? -5.078 -13.395 -9.145 1.00 0.00 106 ALA A O 15
ATOM 24601 N N . GLY A 1 29 ? -4.286 -12.508 -7.236 1.00 0.00 107 GLY A N 15
ATOM 24602 C CA . GLY A 1 29 ? -4.057 -13.807 -6.632 1.00 0.00 107 GLY A CA 15
ATOM 24603 C C . GLY A 1 29 ? -2.917 -14.557 -7.292 1.00 0.00 107 GLY A C 15
ATOM 24604 O O . GLY A 1 29 ? -2.912 -15.788 -7.326 1.00 0.00 107 GLY A O 15
ATOM 24608 N N . ARG A 1 30 ? -1.950 -13.813 -7.818 1.00 0.00 108 ARG A N 15
ATOM 24609 C CA . ARG A 1 30 ? -0.798 -14.414 -8.482 1.00 0.00 108 ARG A CA 15
ATOM 24610 C C . ARG A 1 30 ? 0.271 -14.837 -7.473 1.00 0.00 108 ARG A C 15
ATOM 24611 O O . ARG A 1 30 ? 1.328 -15.338 -7.855 1.00 0.00 108 ARG A O 15
ATOM 24632 N N . LEU A 1 31 ? -0.007 -14.636 -6.186 1.00 0.00 109 LEU A N 15
ATOM 24633 C CA . LEU A 1 31 ? 0.937 -15.002 -5.136 1.00 0.00 109 LEU A CA 15
ATOM 24634 C C . LEU A 1 31 ? 0.201 -15.285 -3.826 1.00 0.00 109 LEU A C 15
ATOM 24635 O O . LEU A 1 31 ? -0.686 -14.529 -3.431 1.00 0.00 109 LEU A O 15
ATOM 24651 N N . PRO A 1 32 ? 0.557 -16.382 -3.132 1.00 0.00 110 PRO A N 15
ATOM 24652 C CA . PRO A 1 32 ? -0.082 -16.752 -1.865 1.00 0.00 110 PRO A CA 15
ATOM 24653 C C . PRO A 1 32 ? 0.281 -15.801 -0.730 1.00 0.00 110 PRO A C 15
ATOM 24654 O O . PRO A 1 32 ? 1.457 -15.613 -0.416 1.00 0.00 110 PRO A O 15
ATOM 24665 N N . CYS A 1 33 ? -0.736 -15.206 -0.115 1.00 0.00 111 CYS A N 15
ATOM 24666 C CA . CYS A 1 33 ? -0.527 -14.277 0.990 1.00 0.00 111 CYS A CA 15
ATOM 24667 C C . CYS A 1 33 ? -1.587 -14.477 2.069 1.00 0.00 111 CYS A C 15
ATOM 24668 O O . CYS A 1 33 ? -2.579 -15.173 1.855 1.00 0.00 111 CYS A O 15
ATOM 24676 N N . SER A 1 34 ? -1.370 -13.866 3.228 1.00 0.00 112 SER A N 15
ATOM 24677 C CA . SER A 1 34 ? -2.308 -13.982 4.339 1.00 0.00 112 SER A CA 15
ATOM 24678 C C . SER A 1 34 ? -3.167 -12.728 4.464 1.00 0.00 112 SER A C 15
ATOM 24679 O O . SER A 1 34 ? -2.837 -11.678 3.913 1.00 0.00 112 SER A O 15
ATOM 24687 N N . PHE A 1 35 ? -4.271 -12.846 5.196 1.00 0.00 113 PHE A N 15
ATOM 24688 C CA . PHE A 1 35 ? -5.181 -11.723 5.399 1.00 0.00 113 PHE A CA 15
ATOM 24689 C C . PHE A 1 35 ? -4.453 -10.543 6.035 1.00 0.00 113 PHE A C 15
ATOM 24690 O O . PHE A 1 35 ? -4.628 -9.398 5.619 1.00 0.00 113 PHE A O 15
ATOM 24707 N N . ALA A 1 36 ? -3.651 -10.827 7.055 1.00 0.00 114 ALA A N 15
ATOM 24708 C CA . ALA A 1 36 ? -2.915 -9.784 7.758 1.00 0.00 114 ALA A CA 15
ATOM 24709 C C . ALA A 1 36 ? -2.044 -8.972 6.808 1.00 0.00 114 ALA A C 15
ATOM 24710 O O . ALA A 1 36 ? -2.006 -7.745 6.893 1.00 0.00 114 ALA A O 15
ATOM 24717 N N . THR A 1 37 ? -1.348 -9.648 5.899 1.00 0.00 115 THR A N 15
ATOM 24718 C CA . THR A 1 37 ? -0.490 -8.963 4.941 1.00 0.00 115 THR A CA 15
ATOM 24719 C C . THR A 1 37 ? -1.331 -8.194 3.932 1.00 0.00 115 THR A C 15
ATOM 24720 O O . THR A 1 37 ? -0.977 -7.088 3.527 1.00 0.00 115 THR A O 15
ATOM 24731 N N . LEU A 1 38 ? -2.454 -8.784 3.535 1.00 0.00 116 LEU A N 15
ATOM 24732 C CA . LEU A 1 38 ? -3.351 -8.147 2.583 1.00 0.00 116 LEU A CA 15
ATOM 24733 C C . LEU A 1 38 ? -3.844 -6.817 3.137 1.00 0.00 116 LEU A C 15
ATOM 24734 O O . LEU A 1 38 ? -3.856 -5.804 2.438 1.00 0.00 116 LEU A O 15
ATOM 24750 N N . ALA A 1 39 ? -4.252 -6.832 4.401 1.00 0.00 117 ALA A N 15
ATOM 24751 C CA . ALA A 1 39 ? -4.750 -5.637 5.065 1.00 0.00 117 ALA A CA 15
ATOM 24752 C C . ALA A 1 39 ? -3.620 -4.664 5.389 1.00 0.00 117 ALA A C 15
ATOM 24753 O O . ALA A 1 39 ? -3.808 -3.448 5.348 1.00 0.00 117 ALA A O 15
ATOM 24760 N N . LEU A 1 40 ? -2.446 -5.201 5.714 1.00 0.00 118 LEU A N 15
ATOM 24761 C CA . LEU A 1 40 ? -1.295 -4.367 6.046 1.00 0.00 118 LEU A CA 15
ATOM 24762 C C . LEU A 1 40 ? -0.779 -3.634 4.810 1.00 0.00 118 LEU A C 15
ATOM 24763 O O . LEU A 1 40 ? -0.616 -2.413 4.822 1.00 0.00 118 LEU A O 15
ATOM 24779 N N . LEU A 1 41 ? -0.530 -4.386 3.743 1.00 0.00 119 LEU A N 15
ATOM 24780 C CA . LEU A 1 41 ? -0.041 -3.807 2.498 1.00 0.00 119 LEU A CA 15
ATOM 24781 C C . LEU A 1 41 ? -1.080 -2.864 1.906 1.00 0.00 119 LEU A C 15
ATOM 24782 O O . LEU A 1 41 ? -0.743 -1.838 1.313 1.00 0.00 119 LEU A O 15
ATOM 24798 N N . GLY A 1 42 ? -2.347 -3.215 2.089 1.00 0.00 120 GLY A N 15
ATOM 24799 C CA . GLY A 1 42 ? -3.425 -2.387 1.586 1.00 0.00 120 GLY A CA 15
ATOM 24800 C C . GLY A 1 42 ? -3.565 -1.102 2.374 1.00 0.00 120 GLY A C 15
ATOM 24801 O O . GLY A 1 42 ? -3.608 -0.013 1.802 1.00 0.00 120 GLY A O 15
ATOM 24805 N N . SER A 1 43 ? -3.635 -1.232 3.695 1.00 0.00 121 SER A N 15
ATOM 24806 C CA . SER A 1 43 ? -3.772 -0.080 4.577 1.00 0.00 121 SER A CA 15
ATOM 24807 C C . SER A 1 43 ? -2.661 0.938 4.343 1.00 0.00 121 SER A C 15
ATOM 24808 O O . SER A 1 43 ? -2.882 2.145 4.452 1.00 0.00 121 SER A O 15
ATOM 24816 N N . TYR A 1 44 ? -1.467 0.452 4.016 1.00 0.00 122 TYR A N 15
ATOM 24817 C CA . TYR A 1 44 ? -0.334 1.333 3.767 1.00 0.00 122 TYR A CA 15
ATOM 24818 C C . TYR A 1 44 ? -0.489 2.045 2.429 1.00 0.00 122 TYR A C 15
ATOM 24819 O O . TYR A 1 44 ? -0.264 3.251 2.327 1.00 0.00 122 TYR A O 15
ATOM 24837 N N . THR A 1 45 ? -0.881 1.294 1.405 1.00 0.00 123 THR A N 15
ATOM 24838 C CA . THR A 1 45 ? -1.073 1.859 0.076 1.00 0.00 123 THR A CA 15
ATOM 24839 C C . THR A 1 45 ? -2.176 2.912 0.095 1.00 0.00 123 THR A C 15
ATOM 24840 O O . THR A 1 45 ? -2.079 3.940 -0.574 1.00 0.00 123 THR A O 15
ATOM 24851 N N . ILE A 1 46 ? -3.221 2.650 0.874 1.00 0.00 124 ILE A N 15
ATOM 24852 C CA . ILE A 1 46 ? -4.339 3.578 0.990 1.00 0.00 124 ILE A CA 15
ATOM 24853 C C . ILE A 1 46 ? -3.883 4.892 1.618 1.00 0.00 124 ILE A C 15
ATOM 24854 O O . ILE A 1 46 ? -4.170 5.971 1.102 1.00 0.00 124 ILE A O 15
ATOM 24870 N N . GLN A 1 47 ? -3.169 4.791 2.735 1.00 0.00 125 GLN A N 15
ATOM 24871 C CA . GLN A 1 47 ? -2.671 5.971 3.432 1.00 0.00 125 GLN A CA 15
ATOM 24872 C C . GLN A 1 47 ? -1.749 6.787 2.531 1.00 0.00 125 GLN A C 15
ATOM 24873 O O . GLN A 1 47 ? -1.750 8.015 2.577 1.00 0.00 125 GLN A O 15
ATOM 24887 N N . SER A 1 48 ? -0.961 6.097 1.714 1.00 0.00 126 SER A N 15
ATOM 24888 C CA . SER A 1 48 ? -0.034 6.760 0.802 1.00 0.00 126 SER A CA 15
ATOM 24889 C C . SER A 1 48 ? -0.758 7.289 -0.435 1.00 0.00 126 SER A C 15
ATOM 24890 O O . SER A 1 48 ? -0.335 8.273 -1.041 1.00 0.00 126 SER A O 15
ATOM 24898 N N . GLU A 1 49 ? -1.842 6.618 -0.811 1.00 0.00 127 GLU A N 15
ATOM 24899 C CA . GLU A 1 49 ? -2.613 7.008 -1.986 1.00 0.00 127 GLU A CA 15
ATOM 24900 C C . GLU A 1 49 ? -3.515 8.196 -1.686 1.00 0.00 127 GLU A C 15
ATOM 24901 O O . GLU A 1 49 ? -3.685 9.086 -2.520 1.00 0.00 127 GLU A O 15
ATOM 24913 N N . LEU A 1 50 ? -4.112 8.191 -0.504 1.00 0.00 128 LEU A N 15
ATOM 24914 C CA . LEU A 1 50 ? -5.022 9.252 -0.104 1.00 0.00 128 LEU A CA 15
ATOM 24915 C C . LEU A 1 50 ? -4.440 10.117 1.014 1.00 0.00 128 LEU A C 15
ATOM 24916 O O . LEU A 1 50 ? -5.082 11.066 1.467 1.00 0.00 128 LEU A O 15
ATOM 24932 N N . GLY A 1 51 ? -3.229 9.794 1.457 1.00 0.00 129 GLY A N 15
ATOM 24933 C CA . GLY A 1 51 ? -2.603 10.561 2.514 1.00 0.00 129 GLY A CA 15
ATOM 24934 C C . GLY A 1 51 ? -3.288 10.369 3.850 1.00 0.00 129 GLY A C 15
ATOM 24935 O O . GLY A 1 51 ? -3.935 9.348 4.085 1.00 0.00 129 GLY A O 15
ATOM 24939 N N . ASP A 1 52 ? -3.145 11.354 4.723 1.00 0.00 130 ASP A N 15
ATOM 24940 C CA . ASP A 1 52 ? -3.752 11.299 6.048 1.00 0.00 130 ASP A CA 15
ATOM 24941 C C . ASP A 1 52 ? -5.273 11.229 5.945 1.00 0.00 130 ASP A C 15
ATOM 24942 O O . ASP A 1 52 ? -5.861 11.696 4.970 1.00 0.00 130 ASP A O 15
ATOM 24951 N N . TYR A 1 53 ? -5.904 10.641 6.957 1.00 0.00 131 TYR A N 15
ATOM 24952 C CA . TYR A 1 53 ? -7.356 10.509 6.979 1.00 0.00 131 TYR A CA 15
ATOM 24953 C C . TYR A 1 53 ? -8.027 11.877 7.052 1.00 0.00 131 TYR A C 15
ATOM 24954 O O . TYR A 1 53 ? -7.391 12.873 7.398 1.00 0.00 131 TYR A O 15
ATOM 24972 N N . ASP A 1 54 ? -9.314 11.919 6.723 1.00 0.00 132 ASP A N 15
ATOM 24973 C CA . ASP A 1 54 ? -10.070 13.166 6.753 1.00 0.00 132 ASP A CA 15
ATOM 24974 C C . ASP A 1 54 ? -11.443 12.958 7.390 1.00 0.00 132 ASP A C 15
ATOM 24975 O O . ASP A 1 54 ? -12.413 12.638 6.703 1.00 0.00 132 ASP A O 15
ATOM 24984 N N . PRO A 1 55 ? -11.542 13.136 8.719 1.00 0.00 133 PRO A N 15
ATOM 24985 C CA . PRO A 1 55 ? -12.801 12.964 9.452 1.00 0.00 133 PRO A CA 15
ATOM 24986 C C . PRO A 1 55 ? -13.836 14.024 9.086 1.00 0.00 133 PRO A C 15
ATOM 24987 O O . PRO A 1 55 ? -15.037 13.753 9.071 1.00 0.00 133 PRO A O 15
ATOM 24998 N N . GLU A 1 56 ? -13.364 15.233 8.798 1.00 0.00 134 GLU A N 15
ATOM 24999 C CA . GLU A 1 56 ? -14.251 16.335 8.439 1.00 0.00 134 GLU A CA 15
ATOM 25000 C C . GLU A 1 56 ? -14.741 16.204 7.000 1.00 0.00 134 GLU A C 15
ATOM 25001 O O . GLU A 1 56 ? -15.882 16.546 6.690 1.00 0.00 134 GLU A O 15
ATOM 25013 N N . LEU A 1 57 ? -13.872 15.711 6.124 1.00 0.00 135 LEU A N 15
ATOM 25014 C CA . LEU A 1 57 ? -14.219 15.539 4.718 1.00 0.00 135 LEU A CA 15
ATOM 25015 C C . LEU A 1 57 ? -15.125 14.326 4.512 1.00 0.00 135 LEU A C 15
ATOM 25016 O O . LEU A 1 57 ? -15.743 14.177 3.458 1.00 0.00 135 LEU A O 15
ATOM 25032 N N . HIS A 1 58 ? -15.200 13.462 5.521 1.00 0.00 136 HIS A N 15
ATOM 25033 C CA . HIS A 1 58 ? -16.032 12.265 5.442 1.00 0.00 136 HIS A CA 15
ATOM 25034 C C . HIS A 1 58 ? -15.522 11.319 4.361 1.00 0.00 136 HIS A C 15
ATOM 25035 O O . HIS A 1 58 ? -15.093 11.753 3.292 1.00 0.00 136 HIS A O 15
ATOM 25050 N N . GLY A 1 59 ? -15.571 10.022 4.648 1.00 0.00 137 GLY A N 15
ATOM 25051 C CA . GLY A 1 59 ? -15.110 9.032 3.692 1.00 0.00 137 GLY A CA 15
ATOM 25052 C C . GLY A 1 59 ? -14.617 7.767 4.366 1.00 0.00 137 GLY A C 15
ATOM 25053 O O . GLY A 1 59 ? -13.616 7.787 5.082 1.00 0.00 137 GLY A O 15
ATOM 25057 N N . VAL A 1 60 ? -15.324 6.665 4.141 1.00 0.00 138 VAL A N 15
ATOM 25058 C CA . VAL A 1 60 ? -14.952 5.386 4.737 1.00 0.00 138 VAL A CA 15
ATOM 25059 C C . VAL A 1 60 ? -15.081 4.237 3.739 1.00 0.00 138 VAL A C 15
ATOM 25060 O O . VAL A 1 60 ? -14.390 3.225 3.857 1.00 0.00 138 VAL A O 15
ATOM 25073 N N . ASP A 1 61 ? -15.972 4.390 2.762 1.00 0.00 139 ASP A N 15
ATOM 25074 C CA . ASP A 1 61 ? -16.186 3.355 1.757 1.00 0.00 139 ASP A CA 15
ATOM 25075 C C . ASP A 1 61 ? -15.340 3.601 0.510 1.00 0.00 139 ASP A C 15
ATOM 25076 O O . ASP A 1 61 ? -15.699 3.168 -0.585 1.00 0.00 139 ASP A O 15
ATOM 25085 N N . TYR A 1 62 ? -14.215 4.292 0.676 1.00 0.00 140 TYR A N 15
ATOM 25086 C CA . TYR A 1 62 ? -13.330 4.578 -0.450 1.00 0.00 140 TYR A CA 15
ATOM 25087 C C . TYR A 1 62 ? -12.395 3.402 -0.731 1.00 0.00 140 TYR A C 15
ATOM 25088 O O . TYR A 1 62 ? -11.716 3.372 -1.757 1.00 0.00 140 TYR A O 15
ATOM 25106 N N . VAL A 1 63 ? -12.363 2.436 0.184 1.00 0.00 141 VAL A N 15
ATOM 25107 C CA . VAL A 1 63 ? -11.511 1.264 0.027 1.00 0.00 141 VAL A CA 15
ATOM 25108 C C . VAL A 1 63 ? -12.013 0.374 -1.105 1.00 0.00 141 VAL A C 15
ATOM 25109 O O . VAL A 1 63 ? -11.229 -0.300 -1.774 1.00 0.00 141 VAL A O 15
ATOM 25122 N N . SER A 1 64 ? -13.325 0.382 -1.316 1.00 0.00 142 SER A N 15
ATOM 25123 C CA . SER A 1 64 ? -13.945 -0.416 -2.367 1.00 0.00 142 SER A CA 15
ATOM 25124 C C . SER A 1 64 ? -13.519 0.061 -3.755 1.00 0.00 142 SER A C 15
ATOM 25125 O O . SER A 1 64 ? -13.719 -0.640 -4.747 1.00 0.00 142 SER A O 15
ATOM 25133 N N . ASP A 1 65 ? -12.928 1.252 -3.821 1.00 0.00 143 ASP A N 15
ATOM 25134 C CA . ASP A 1 65 ? -12.474 1.807 -5.090 1.00 0.00 143 ASP A CA 15
ATOM 25135 C C . ASP A 1 65 ? -11.078 1.298 -5.435 1.00 0.00 143 ASP A C 15
ATOM 25136 O O . ASP A 1 65 ? -10.730 1.154 -6.607 1.00 0.00 143 ASP A O 15
ATOM 25145 N N . PHE A 1 66 ? -10.282 1.026 -4.405 1.00 0.00 144 PHE A N 15
ATOM 25146 C CA . PHE A 1 66 ? -8.924 0.531 -4.597 1.00 0.00 144 PHE A CA 15
ATOM 25147 C C . PHE A 1 66 ? -8.878 -0.988 -4.475 1.00 0.00 144 PHE A C 15
ATOM 25148 O O . PHE A 1 66 ? -9.319 -1.554 -3.474 1.00 0.00 144 PHE A O 15
ATOM 25165 N N . LYS A 1 67 ? -8.345 -1.643 -5.501 1.00 0.00 145 LYS A N 15
ATOM 25166 C CA . LYS A 1 67 ? -8.244 -3.098 -5.511 1.00 0.00 145 LYS A CA 15
ATOM 25167 C C . LYS A 1 67 ? -7.075 -3.574 -4.654 1.00 0.00 145 LYS A C 15
ATOM 25168 O O . LYS A 1 67 ? -5.931 -3.596 -5.108 1.00 0.00 145 LYS A O 15
ATOM 25187 N N . LEU A 1 68 ? -7.368 -3.951 -3.414 1.00 0.00 146 LEU A N 15
ATOM 25188 C CA . LEU A 1 68 ? -6.338 -4.426 -2.496 1.00 0.00 146 LEU A CA 15
ATOM 25189 C C . LEU A 1 68 ? -6.294 -5.952 -2.461 1.00 0.00 146 LEU A C 15
ATOM 25190 O O . LEU A 1 68 ? -5.270 -6.543 -2.117 1.00 0.00 146 LEU A O 15
ATOM 25206 N N . ALA A 1 69 ? -7.408 -6.586 -2.818 1.00 0.00 147 ALA A N 15
ATOM 25207 C CA . ALA A 1 69 ? -7.486 -8.043 -2.825 1.00 0.00 147 ALA A CA 15
ATOM 25208 C C . ALA A 1 69 ? -8.596 -8.533 -3.752 1.00 0.00 147 ALA A C 15
ATOM 25209 O O . ALA A 1 69 ? -9.571 -7.822 -3.996 1.00 0.00 147 ALA A O 15
ATOM 25216 N N . PRO A 1 70 ? -8.461 -9.762 -4.282 1.00 0.00 148 PRO A N 15
ATOM 25217 C CA . PRO A 1 70 ? -9.458 -10.346 -5.185 1.00 0.00 148 PRO A CA 15
ATOM 25218 C C . PRO A 1 70 ? -10.783 -10.624 -4.483 1.00 0.00 148 PRO A C 15
ATOM 25219 O O . PRO A 1 70 ? -11.847 -10.235 -4.966 1.00 0.00 148 PRO A O 15
ATOM 25230 N N . ASN A 1 71 ? -10.711 -11.296 -3.338 1.00 0.00 149 ASN A N 15
ATOM 25231 C CA . ASN A 1 71 ? -11.905 -11.622 -2.567 1.00 0.00 149 ASN A CA 15
ATOM 25232 C C . ASN A 1 71 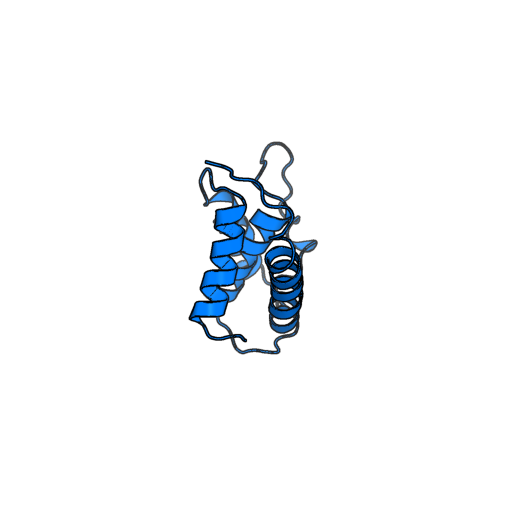? -12.006 -10.730 -1.334 1.00 0.00 149 ASN A C 15
ATOM 25233 O O . ASN A 1 71 ? -11.891 -11.200 -0.201 1.00 0.00 149 ASN A O 15
ATOM 25244 N N . GLN A 1 72 ? -12.217 -9.439 -1.564 1.00 0.00 150 GLN A N 15
ATOM 25245 C CA . GLN A 1 72 ? -12.328 -8.476 -0.475 1.00 0.00 150 GLN A CA 15
ATOM 25246 C C . GLN A 1 72 ? -13.474 -8.835 0.464 1.00 0.00 150 GLN A C 15
ATOM 25247 O O . GLN A 1 72 ? -14.624 -8.957 0.042 1.00 0.00 150 GLN A O 15
ATOM 25261 N N . THR A 1 73 ? -13.148 -8.998 1.741 1.00 0.00 151 THR A N 15
ATOM 25262 C CA . THR A 1 73 ? -14.143 -9.338 2.750 1.00 0.00 151 THR A CA 15
ATOM 25263 C C . THR A 1 73 ? -14.335 -8.184 3.723 1.00 0.00 151 THR A C 15
ATOM 25264 O O . THR A 1 73 ? -13.402 -7.423 3.981 1.00 0.00 151 THR A O 15
ATOM 25275 N N . LYS A 1 74 ? -15.545 -8.055 4.264 1.00 0.00 152 LYS A N 15
ATOM 25276 C CA . LYS A 1 74 ? -15.846 -6.988 5.214 1.00 0.00 152 LYS A CA 15
ATOM 25277 C C . LYS A 1 74 ? -14.730 -6.854 6.244 1.00 0.00 152 LYS A C 15
ATOM 25278 O O . LYS A 1 74 ? -14.356 -5.748 6.630 1.00 0.00 152 LYS A O 15
ATOM 25297 N N . GLU A 1 75 ? -14.197 -7.992 6.679 1.00 0.00 153 GLU A N 15
ATOM 25298 C CA . GLU A 1 75 ? -13.117 -7.999 7.657 1.00 0.00 153 GLU A CA 15
ATOM 25299 C C . GLU A 1 75 ? -11.872 -7.333 7.082 1.00 0.00 153 GLU A C 15
ATOM 25300 O O . GLU A 1 75 ? -11.195 -6.567 7.768 1.00 0.00 153 GLU A O 15
ATOM 25312 N N . LEU A 1 76 ? -11.582 -7.618 5.815 1.00 0.00 154 LEU A N 15
ATOM 25313 C CA . LEU A 1 76 ? -10.426 -7.030 5.151 1.00 0.00 154 LEU A CA 15
ATOM 25314 C C . LEU A 1 76 ? -10.663 -5.544 4.911 1.00 0.00 154 LEU A C 15
ATOM 25315 O O . LEU A 1 76 ? -9.800 -4.711 5.185 1.00 0.00 154 LEU A O 15
ATOM 25331 N N . GLU A 1 77 ? -11.851 -5.223 4.410 1.00 0.00 155 GLU A N 15
ATOM 25332 C CA . GLU A 1 77 ? -12.222 -3.839 4.141 1.00 0.00 155 GLU A CA 15
ATOM 25333 C C . GLU A 1 77 ? -12.145 -3.008 5.419 1.00 0.00 155 GLU A C 15
ATOM 25334 O O . GLU A 1 77 ? -11.477 -1.974 5.461 1.00 0.00 155 GLU A O 15
ATOM 25346 N N . GLU A 1 78 ? -12.831 -3.472 6.460 1.00 0.00 156 GLU A N 15
ATOM 25347 C CA . GLU A 1 78 ? -12.840 -2.777 7.743 1.00 0.00 156 GLU A CA 15
ATOM 25348 C C . GLU A 1 78 ? -11.418 -2.543 8.243 1.00 0.00 156 GLU A C 15
ATOM 25349 O O . GLU A 1 78 ? -11.057 -1.429 8.620 1.00 0.00 156 GLU A O 15
ATOM 25361 N N . LYS A 1 79 ? -10.620 -3.606 8.253 1.00 0.00 157 LYS A N 15
ATOM 25362 C CA . LYS A 1 79 ? -9.240 -3.521 8.719 1.00 0.00 157 LYS A CA 15
ATOM 25363 C C . LYS A 1 79 ? -8.458 -2.483 7.920 1.00 0.00 157 LYS A C 15
ATOM 25364 O O . LYS A 1 79 ? -7.537 -1.854 8.441 1.00 0.00 157 LYS A O 15
ATOM 25383 N N . VAL A 1 80 ? -8.835 -2.297 6.659 1.00 0.00 158 VAL A N 15
ATOM 25384 C CA . VAL A 1 80 ? -8.169 -1.322 5.805 1.00 0.00 158 VAL A CA 15
ATOM 25385 C C . VAL A 1 80 ? -8.436 0.097 6.303 1.00 0.00 158 VAL A C 15
ATOM 25386 O O . VAL A 1 80 ? -7.511 0.891 6.483 1.00 0.00 158 VAL A O 15
ATOM 25399 N N . MET A 1 81 ? -9.710 0.403 6.529 1.00 0.00 159 MET A N 15
ATOM 25400 C CA . MET A 1 81 ? -10.108 1.721 7.011 1.00 0.00 159 MET A CA 15
ATOM 25401 C C . MET A 1 81 ? -9.633 1.944 8.442 1.00 0.00 159 MET A C 15
ATOM 25402 O O . MET A 1 81 ? -9.180 3.033 8.794 1.00 0.00 159 MET A O 15
ATOM 25416 N N . GLU A 1 82 ? -9.741 0.905 9.265 1.00 0.00 160 GLU A N 15
ATOM 25417 C CA . GLU A 1 82 ? -9.326 0.986 10.660 1.00 0.00 160 GLU A CA 15
ATOM 25418 C C . GLU A 1 82 ? -7.862 1.398 10.773 1.00 0.00 160 GLU A C 15
ATOM 25419 O O . GLU A 1 82 ? -7.533 2.378 11.441 1.00 0.00 160 GLU A O 15
ATOM 25431 N N . LEU A 1 83 ? -6.987 0.644 10.115 1.00 0.00 161 LEU A N 15
ATOM 25432 C CA . LEU A 1 83 ? -5.559 0.935 10.143 1.00 0.00 161 LEU A CA 15
ATOM 25433 C C . LEU A 1 83 ? -5.273 2.304 9.535 1.00 0.00 161 LEU A C 15
ATOM 25434 O O . LEU A 1 83 ? -4.372 3.015 9.980 1.00 0.00 161 LEU A O 15
ATOM 25450 N N . HIS A 1 84 ? -6.049 2.669 8.519 1.00 0.00 162 HIS A N 15
ATOM 25451 C CA . HIS A 1 84 ? -5.881 3.957 7.853 1.00 0.00 162 HIS A CA 15
ATOM 25452 C C . HIS A 1 84 ? -5.995 5.103 8.855 1.00 0.00 162 HIS A C 15
ATOM 25453 O O . HIS A 1 84 ? -5.091 5.929 8.976 1.00 0.00 162 HIS A O 15
ATOM 25468 N N . LYS A 1 85 ? -7.112 5.142 9.574 1.00 0.00 163 LYS A N 15
ATOM 25469 C CA . LYS A 1 85 ? -7.347 6.184 10.567 1.00 0.00 163 LYS A CA 15
ATOM 25470 C C . LYS A 1 85 ? -6.475 5.969 11.802 1.00 0.00 163 LYS A C 15
ATOM 25471 O O . LYS A 1 85 ? -6.136 6.921 12.506 1.00 0.00 163 LYS A O 15
ATOM 25490 N N . SER A 1 86 ? -6.118 4.715 12.061 1.00 0.00 164 SER A N 15
ATOM 25491 C CA . SER A 1 86 ? -5.289 4.379 13.213 1.00 0.00 164 SER A CA 15
ATOM 25492 C C . SER A 1 86 ? -3.920 5.046 13.121 1.00 0.00 164 SER A C 15
ATOM 25493 O O . SER A 1 86 ? -3.265 5.277 14.138 1.00 0.00 164 SER A O 15
ATOM 25501 N N . TYR A 1 87 ? -3.489 5.353 11.901 1.00 0.00 165 TYR A N 15
ATOM 25502 C CA . TYR A 1 87 ? -2.195 5.992 11.689 1.00 0.00 165 TYR A CA 15
ATOM 25503 C C . TYR A 1 87 ? -2.331 7.511 11.685 1.00 0.00 165 TYR A C 15
ATOM 25504 O O . TYR A 1 87 ? -3.262 8.060 11.096 1.00 0.00 165 TYR A O 15
ATOM 25522 N N . ARG A 1 88 ? -1.395 8.183 12.346 1.00 0.00 166 ARG A N 15
ATOM 25523 C CA . ARG A 1 88 ? -1.408 9.639 12.420 1.00 0.00 166 ARG A CA 15
ATOM 25524 C C . ARG A 1 88 ? -0.009 10.180 12.699 1.00 0.00 166 ARG A C 15
ATOM 25525 O O . ARG A 1 88 ? 0.733 9.619 13.505 1.00 0.00 166 ARG A O 15
ATOM 25546 N N . SER A 1 89 ? 0.345 11.271 12.024 1.00 0.00 167 SER A N 15
ATOM 25547 C CA . SER A 1 89 ? 1.657 11.892 12.192 1.00 0.00 167 SER A CA 15
ATOM 25548 C C . SER A 1 89 ? 2.731 11.096 11.456 1.00 0.00 167 SER A C 15
ATOM 25549 O O . SER A 1 89 ? 3.855 10.956 11.937 1.00 0.00 167 SER A O 15
ATOM 25557 N N . MET A 1 90 ? 2.375 10.581 10.282 1.00 0.00 168 MET A N 15
ATOM 25558 C CA . MET A 1 90 ? 3.303 9.803 9.470 1.00 0.00 168 MET A CA 15
ATOM 25559 C C . MET A 1 90 ? 3.476 10.445 8.097 1.00 0.00 168 MET A C 15
ATOM 25560 O O . MET A 1 90 ? 2.557 11.083 7.583 1.00 0.00 168 MET A O 15
ATOM 25574 N N . THR A 1 91 ? 4.654 10.276 7.504 1.00 0.00 169 THR A N 15
ATOM 25575 C CA . THR A 1 91 ? 4.934 10.845 6.191 1.00 0.00 169 THR A CA 15
ATOM 25576 C C . THR A 1 91 ? 4.784 9.789 5.097 1.00 0.00 169 THR A C 15
ATOM 25577 O O . THR A 1 91 ? 4.727 8.593 5.383 1.00 0.00 169 THR A O 15
ATOM 25588 N N . PRO A 1 92 ? 4.720 10.218 3.824 1.00 0.00 170 PRO A N 15
ATOM 25589 C CA . PRO A 1 92 ? 4.578 9.301 2.688 1.00 0.00 170 PRO A CA 15
ATOM 25590 C C . PRO A 1 92 ? 5.722 8.296 2.614 1.00 0.00 170 PRO A C 15
ATOM 25591 O O . PRO A 1 92 ? 5.500 7.102 2.413 1.00 0.00 170 PRO A O 15
ATOM 25602 N N . ALA A 1 93 ? 6.948 8.786 2.777 1.00 0.00 171 ALA A N 15
ATOM 25603 C CA . ALA A 1 93 ? 8.129 7.931 2.728 1.00 0.00 171 ALA A CA 15
ATOM 25604 C C . ALA A 1 93 ? 7.986 6.736 3.664 1.00 0.00 171 ALA A C 15
ATOM 25605 O O . ALA A 1 93 ? 8.326 5.609 3.304 1.00 0.00 171 ALA A O 15
ATOM 25612 N N . GLN A 1 94 ? 7.480 6.989 4.867 1.00 0.00 172 GLN A N 15
ATOM 25613 C CA . GLN A 1 94 ? 7.289 5.932 5.853 1.00 0.00 172 GLN A CA 15
ATOM 25614 C C . GLN A 1 94 ? 6.382 4.836 5.301 1.00 0.00 172 GLN A C 15
ATOM 25615 O O . GLN A 1 94 ? 6.688 3.649 5.409 1.00 0.00 172 GLN A O 15
ATOM 25629 N N . ALA A 1 95 ? 5.268 5.245 4.703 1.00 0.00 173 ALA A N 15
ATOM 25630 C CA . ALA A 1 95 ? 4.319 4.301 4.127 1.00 0.00 173 ALA A CA 15
ATOM 25631 C C . ALA A 1 95 ? 4.943 3.562 2.949 1.00 0.00 173 ALA A C 15
ATOM 25632 O O . ALA A 1 95 ? 4.813 2.342 2.825 1.00 0.00 173 ALA A O 15
ATOM 25639 N N . ASP A 1 96 ? 5.629 4.310 2.089 1.00 0.00 174 ASP A N 15
ATOM 25640 C CA . ASP A 1 96 ? 6.285 3.732 0.923 1.00 0.00 174 ASP A CA 15
ATOM 25641 C C . ASP A 1 96 ? 7.272 2.647 1.347 1.00 0.00 174 ASP A C 15
ATOM 25642 O O . ASP A 1 96 ? 7.383 1.597 0.709 1.00 0.00 174 ASP A O 15
ATOM 25651 N N . LEU A 1 97 ? 7.972 2.912 2.445 1.00 0.00 175 LEU A N 15
ATOM 25652 C CA . LEU A 1 97 ? 8.945 1.973 2.988 1.00 0.00 175 LEU A CA 15
ATOM 25653 C C . LEU A 1 97 ? 8.256 0.775 3.637 1.00 0.00 175 LEU A C 15
ATOM 25654 O O . LEU A 1 97 ? 8.781 -0.336 3.622 1.00 0.00 175 LEU A O 15
ATOM 25670 N N . GLU A 1 98 ? 7.089 1.016 4.225 1.00 0.00 176 GLU A N 15
ATOM 25671 C CA . GLU A 1 98 ? 6.337 -0.037 4.903 1.00 0.00 176 GLU A CA 15
ATOM 25672 C C . GLU A 1 98 ? 5.937 -1.160 3.949 1.00 0.00 176 GLU A C 15
ATOM 25673 O O . GLU A 1 98 ? 6.236 -2.330 4.197 1.00 0.00 176 GLU A O 15
ATOM 25685 N N . PHE A 1 99 ? 5.264 -0.809 2.858 1.00 0.00 177 PHE A N 15
ATOM 25686 C CA . PHE A 1 99 ? 4.835 -1.810 1.887 1.00 0.00 177 PHE A CA 15
ATOM 25687 C C . PHE A 1 99 ? 6.037 -2.402 1.159 1.00 0.00 177 PHE A C 15
ATOM 25688 O O . PHE A 1 99 ? 6.138 -3.618 1.002 1.00 0.00 177 PHE A O 15
ATOM 25705 N N . LEU A 1 100 ? 6.950 -1.540 0.720 1.00 0.00 178 LEU A N 15
ATOM 25706 C CA . LEU A 1 100 ? 8.141 -2.001 0.018 1.00 0.00 178 LEU A CA 15
ATOM 25707 C C . LEU A 1 100 ? 8.956 -2.934 0.908 1.00 0.00 178 LEU A C 15
ATOM 25708 O O . LEU A 1 100 ? 9.505 -3.931 0.442 1.00 0.00 178 LEU A O 15
ATOM 25724 N N . GLU A 1 101 ? 9.020 -2.604 2.195 1.00 0.00 179 GLU A N 15
ATOM 25725 C CA . GLU A 1 101 ? 9.756 -3.408 3.160 1.00 0.00 179 GLU A CA 15
ATOM 25726 C C . GLU A 1 101 ? 9.085 -4.761 3.362 1.00 0.00 179 GLU A C 15
ATOM 25727 O O . GLU A 1 101 ? 9.751 -5.773 3.585 1.00 0.00 179 GLU A O 15
ATOM 25739 N N . ASN A 1 102 ? 7.762 -4.773 3.268 1.00 0.00 180 ASN A N 15
ATOM 25740 C CA . ASN A 1 102 ? 7.000 -6.003 3.429 1.00 0.00 180 ASN A CA 15
ATOM 25741 C C . ASN A 1 102 ? 7.213 -6.915 2.226 1.00 0.00 180 ASN A C 15
ATOM 25742 O O . ASN A 1 102 ? 7.520 -8.098 2.374 1.00 0.00 180 ASN A O 15
ATOM 25753 N N . ALA A 1 103 ? 7.054 -6.350 1.034 1.00 0.00 181 ALA A N 15
ATOM 25754 C CA . ALA A 1 103 ? 7.235 -7.105 -0.199 1.00 0.00 181 ALA A CA 15
ATOM 25755 C C . ALA A 1 103 ? 8.659 -7.639 -0.300 1.00 0.00 181 ALA A C 15
ATOM 25756 O O . ALA A 1 103 ? 8.881 -8.760 -0.757 1.00 0.00 181 ALA A O 15
ATOM 25763 N N . LYS A 1 104 ? 9.622 -6.829 0.132 1.00 0.00 182 LYS A N 15
ATOM 25764 C CA . LYS A 1 104 ? 11.025 -7.223 0.092 1.00 0.00 182 LYS A CA 15
ATOM 25765 C C . LYS A 1 104 ? 11.294 -8.364 1.066 1.00 0.00 182 LYS A C 15
ATOM 25766 O O . LYS A 1 104 ? 12.108 -9.247 0.792 1.00 0.00 182 LYS A O 15
ATOM 25785 N N . LYS A 1 105 ? 10.601 -8.347 2.200 1.00 0.00 183 LYS A N 15
ATOM 25786 C CA . LYS A 1 105 ? 10.763 -9.389 3.208 1.00 0.00 183 LYS A CA 15
ATOM 25787 C C . LYS A 1 105 ? 10.273 -10.736 2.684 1.00 0.00 183 LYS A C 15
ATOM 25788 O O . LYS A 1 105 ? 10.630 -11.787 3.216 1.00 0.00 183 LYS A O 15
ATOM 25807 N N . LEU A 1 106 ? 9.444 -10.697 1.645 1.00 0.00 184 LEU A N 15
ATOM 25808 C CA . LEU A 1 106 ? 8.896 -11.912 1.060 1.00 0.00 184 LEU A CA 15
ATOM 25809 C C . LEU A 1 106 ? 9.583 -12.266 -0.257 1.00 0.00 184 LEU A C 15
ATOM 25810 O O . LEU A 1 106 ? 9.092 -13.102 -1.016 1.00 0.00 184 LEU A O 15
ATOM 25826 N N . SER A 1 107 ? 10.722 -11.631 -0.524 1.00 0.00 185 SER A N 15
ATOM 25827 C CA . SER A 1 107 ? 11.473 -11.886 -1.750 1.00 0.00 185 SER A CA 15
ATOM 25828 C C . SER A 1 107 ? 10.588 -11.727 -2.983 1.00 0.00 185 SER A C 15
ATOM 25829 O O . SER A 1 107 ? 10.774 -12.416 -3.986 1.00 0.00 185 SER A O 15
ATOM 25837 N N . MET A 1 108 ? 9.626 -10.814 -2.902 1.00 0.00 186 MET A N 15
ATOM 25838 C CA . MET A 1 108 ? 8.713 -10.567 -4.013 1.00 0.00 186 MET A CA 15
ATOM 25839 C C . MET A 1 108 ? 9.465 -10.020 -5.222 1.00 0.00 186 MET A C 15
ATOM 25840 O O . MET A 1 108 ? 9.110 -10.301 -6.366 1.00 0.00 186 MET A O 15
ATOM 25854 N N . TYR A 1 109 ? 10.506 -9.236 -4.959 1.00 0.00 187 TYR A N 15
ATOM 25855 C CA . TYR A 1 109 ? 11.309 -8.650 -6.026 1.00 0.00 187 TYR A CA 15
ATOM 25856 C C . TYR A 1 109 ? 12.356 -9.640 -6.526 1.00 0.00 187 TYR A C 15
ATOM 25857 O O . TYR A 1 109 ? 13.097 -9.290 -7.468 1.00 0.00 187 TYR A O 15
ATOM 25876 N N . GLY A 1 1 ? 29.900 19.740 -20.050 1.00 0.00 79 GLY A N 16
ATOM 25877 C CA . GLY A 1 1 ? 29.468 18.798 -18.981 1.00 0.00 79 GLY A CA 16
ATOM 25878 C C . GLY A 1 1 ? 28.809 19.508 -17.815 1.00 0.00 79 GLY A C 16
ATOM 25879 O O . GLY A 1 1 ? 28.697 20.734 -17.809 1.00 0.00 79 GLY A O 16
ATOM 25885 N N . SER A 1 2 ? 28.370 18.736 -16.826 1.00 0.00 80 SER A N 16
ATOM 25886 C CA . SER A 1 2 ? 27.718 19.299 -15.649 1.00 0.00 80 SER A CA 16
ATOM 25887 C C . SER A 1 2 ? 26.455 20.060 -16.038 1.00 0.00 80 SER A C 16
ATOM 25888 O O . SER A 1 2 ? 26.521 21.211 -16.470 1.00 0.00 80 SER A O 16
ATOM 25896 N N . HIS A 1 3 ? 25.307 19.410 -15.882 1.00 0.00 81 HIS A N 16
ATOM 25897 C CA . HIS A 1 3 ? 24.028 20.026 -16.217 1.00 0.00 81 HIS A CA 16
ATOM 25898 C C . HIS A 1 3 ? 22.884 19.347 -15.471 1.00 0.00 81 HIS A C 16
ATOM 25899 O O . HIS A 1 3 ? 21.772 19.238 -15.988 1.00 0.00 81 HIS A O 16
ATOM 25914 N N . MET A 1 4 ? 23.166 18.893 -14.253 1.00 0.00 82 MET A N 16
ATOM 25915 C CA . MET A 1 4 ? 22.162 18.224 -13.432 1.00 0.00 82 MET A CA 16
ATOM 25916 C C . MET A 1 4 ? 21.672 16.945 -14.102 1.00 0.00 82 MET A C 16
ATOM 25917 O O . MET A 1 4 ? 21.158 16.974 -15.220 1.00 0.00 82 MET A O 16
ATOM 25931 N N . ASP A 1 5 ? 21.833 15.822 -13.409 1.00 0.00 83 ASP A N 16
ATOM 25932 C CA . ASP A 1 5 ? 21.405 14.531 -13.937 1.00 0.00 83 ASP A CA 16
ATOM 25933 C C . ASP A 1 5 ? 19.888 14.379 -13.838 1.00 0.00 83 ASP A C 16
ATOM 25934 O O . ASP A 1 5 ? 19.314 14.520 -12.759 1.00 0.00 83 ASP A O 16
ATOM 25943 N N . PRO A 1 6 ? 19.213 14.088 -14.966 1.00 0.00 84 PRO A N 16
ATOM 25944 C CA . PRO A 1 6 ? 17.757 13.919 -14.990 1.00 0.00 84 PRO A CA 16
ATOM 25945 C C . PRO A 1 6 ? 17.307 12.605 -14.355 1.00 0.00 84 PRO A C 16
ATOM 25946 O O . PRO A 1 6 ? 16.115 12.389 -14.139 1.00 0.00 84 PRO A O 16
ATOM 25957 N N . ALA A 1 7 ? 18.264 11.730 -14.060 1.00 0.00 85 ALA A N 16
ATOM 25958 C CA . ALA A 1 7 ? 17.956 10.440 -13.452 1.00 0.00 85 ALA A CA 16
ATOM 25959 C C . ALA A 1 7 ? 18.042 10.503 -11.929 1.00 0.00 85 ALA A C 16
ATOM 25960 O O . ALA A 1 7 ? 18.121 9.471 -11.263 1.00 0.00 85 ALA A O 16
ATOM 25967 N N . GLN A 1 8 ? 18.022 11.714 -11.381 1.00 0.00 86 GLN A N 16
ATOM 25968 C CA . GLN A 1 8 ? 18.094 11.897 -9.936 1.00 0.00 86 GLN A CA 16
ATOM 25969 C C . GLN A 1 8 ? 16.819 11.401 -9.260 1.00 0.00 86 GLN A C 16
ATOM 25970 O O . GLN A 1 8 ? 16.815 11.094 -8.068 1.00 0.00 86 GLN A O 16
ATOM 25984 N N . LEU A 1 9 ? 15.736 11.325 -10.030 1.00 0.00 87 LEU A N 16
ATOM 25985 C CA . LEU A 1 9 ? 14.454 10.867 -9.507 1.00 0.00 87 LEU A CA 16
ATOM 25986 C C . LEU A 1 9 ? 14.144 9.445 -9.971 1.00 0.00 87 LEU A C 16
ATOM 25987 O O . LEU A 1 9 ? 12.996 9.004 -9.919 1.00 0.00 87 LEU A O 16
ATOM 26003 N N . THR A 1 10 ? 15.171 8.730 -10.428 1.00 0.00 88 THR A N 16
ATOM 26004 C CA . THR A 1 10 ? 14.999 7.360 -10.903 1.00 0.00 88 THR A CA 16
ATOM 26005 C C . THR A 1 10 ? 14.290 6.502 -9.860 1.00 0.00 88 THR A C 16
ATOM 26006 O O . THR A 1 10 ? 13.329 5.799 -10.171 1.00 0.00 88 THR A O 16
ATOM 26017 N N . GLU A 1 11 ? 14.769 6.563 -8.621 1.00 0.00 89 GLU A N 16
ATOM 26018 C CA . GLU A 1 11 ? 14.175 5.789 -7.534 1.00 0.00 89 GLU A CA 16
ATOM 26019 C C . GLU A 1 11 ? 12.668 6.017 -7.464 1.00 0.00 89 GLU A C 16
ATOM 26020 O O . GLU A 1 11 ? 11.894 5.078 -7.294 1.00 0.00 89 GLU A O 16
ATOM 26032 N N . ASP A 1 12 ? 12.261 7.272 -7.603 1.00 0.00 90 ASP A N 16
ATOM 26033 C CA . ASP A 1 12 ? 10.846 7.619 -7.564 1.00 0.00 90 ASP A CA 16
ATOM 26034 C C . ASP A 1 12 ? 10.095 6.895 -8.676 1.00 0.00 90 ASP A C 16
ATOM 26035 O O . ASP A 1 12 ? 9.030 6.319 -8.454 1.00 0.00 90 ASP A O 16
ATOM 26044 N N . ILE A 1 13 ? 10.661 6.940 -9.876 1.00 0.00 91 ILE A N 16
ATOM 26045 C CA . ILE A 1 13 ? 10.058 6.301 -11.041 1.00 0.00 91 ILE A CA 16
ATOM 26046 C C . ILE A 1 13 ? 9.913 4.792 -10.849 1.00 0.00 91 ILE A C 16
ATOM 26047 O O . ILE A 1 13 ? 8.853 4.224 -11.116 1.00 0.00 91 ILE A O 16
ATOM 26063 N N . THR A 1 14 ? 10.981 4.146 -10.391 1.00 0.00 92 THR A N 16
ATOM 26064 C CA . THR A 1 14 ? 10.958 2.702 -10.178 1.00 0.00 92 THR A CA 16
ATOM 26065 C C . THR A 1 14 ? 10.007 2.331 -9.042 1.00 0.00 92 THR A C 16
ATOM 26066 O O . THR A 1 14 ? 9.185 1.429 -9.184 1.00 0.00 92 THR A O 16
ATOM 26077 N N . ARG A 1 15 ? 10.135 3.020 -7.910 1.00 0.00 93 ARG A N 16
ATOM 26078 C CA . ARG A 1 15 ? 9.298 2.746 -6.748 1.00 0.00 93 ARG A CA 16
ATOM 26079 C C . ARG A 1 15 ? 7.816 2.810 -7.105 1.00 0.00 93 ARG A C 16
ATOM 26080 O O . ARG A 1 15 ? 7.056 1.894 -6.792 1.00 0.00 93 ARG A O 16
ATOM 26101 N N . TYR A 1 16 ? 7.407 3.889 -7.765 1.00 0.00 94 TYR A N 16
ATOM 26102 C CA . TYR A 1 16 ? 6.013 4.052 -8.163 1.00 0.00 94 TYR A CA 16
ATOM 26103 C C . TYR A 1 16 ? 5.559 2.883 -9.032 1.00 0.00 94 TYR A C 16
ATOM 26104 O O . TYR A 1 16 ? 4.548 2.238 -8.749 1.00 0.00 94 TYR A O 16
ATOM 26122 N N . TYR A 1 17 ? 6.317 2.613 -10.090 1.00 0.00 95 TYR A N 16
ATOM 26123 C CA . TYR A 1 17 ? 5.998 1.520 -11.001 1.00 0.00 95 TYR A CA 16
ATOM 26124 C C . TYR A 1 17 ? 6.033 0.177 -10.276 1.00 0.00 95 TYR A C 16
ATOM 26125 O O . TYR A 1 17 ? 5.334 -0.762 -10.656 1.00 0.00 95 TYR A O 16
ATOM 26143 N N . LEU A 1 18 ? 6.852 0.093 -9.231 1.00 0.00 96 LEU A N 16
ATOM 26144 C CA . LEU A 1 18 ? 6.977 -1.135 -8.454 1.00 0.00 96 LEU A CA 16
ATOM 26145 C C . LEU A 1 18 ? 5.678 -1.450 -7.722 1.00 0.00 96 LEU A C 16
ATOM 26146 O O . LEU A 1 18 ? 5.118 -2.536 -7.869 1.00 0.00 96 LEU A O 16
ATOM 26162 N N . CYS A 1 19 ? 5.204 -0.492 -6.933 1.00 0.00 97 CYS A N 16
ATOM 26163 C CA . CYS A 1 19 ? 3.970 -0.663 -6.175 1.00 0.00 97 CYS A CA 16
ATOM 26164 C C . CYS A 1 19 ? 2.803 -0.990 -7.101 1.00 0.00 97 CYS A C 16
ATOM 26165 O O . CYS A 1 19 ? 1.960 -1.827 -6.779 1.00 0.00 97 CYS A O 16
ATOM 26173 N N . LEU A 1 20 ? 2.760 -0.325 -8.250 1.00 0.00 98 LEU A N 16
ATOM 26174 C CA . LEU A 1 20 ? 1.694 -0.547 -9.221 1.00 0.00 98 LEU A CA 16
ATOM 26175 C C . LEU A 1 20 ? 1.667 -2.002 -9.680 1.00 0.00 98 LEU A C 16
ATOM 26176 O O . LEU A 1 20 ? 0.621 -2.651 -9.659 1.00 0.00 98 LEU A O 16
ATOM 26192 N N . GLN A 1 21 ? 2.824 -2.508 -10.097 1.00 0.00 99 GLN A N 16
ATOM 26193 C CA . GLN A 1 21 ? 2.933 -3.886 -10.564 1.00 0.00 99 GLN A CA 16
ATOM 26194 C C . GLN A 1 21 ? 2.675 -4.871 -9.427 1.00 0.00 99 GLN A C 16
ATOM 26195 O O . GLN A 1 21 ? 1.929 -5.837 -9.588 1.00 0.00 99 GLN A O 16
ATOM 26209 N N . LEU A 1 22 ? 3.298 -4.621 -8.280 1.00 0.00 100 LEU A N 16
ATOM 26210 C CA . LEU A 1 22 ? 3.135 -5.488 -7.117 1.00 0.00 100 LEU A CA 16
ATOM 26211 C C . LEU A 1 22 ? 1.672 -5.553 -6.688 1.00 0.00 100 LEU A C 16
ATOM 26212 O O . LEU A 1 22 ? 1.137 -6.631 -6.431 1.00 0.00 100 LEU A O 16
ATOM 26228 N N . ARG A 1 23 ? 1.032 -4.391 -6.614 1.00 0.00 101 ARG A N 16
ATOM 26229 C CA . ARG A 1 23 ? -0.369 -4.308 -6.217 1.00 0.00 101 ARG A CA 16
ATOM 26230 C C . ARG A 1 23 ? -1.275 -4.962 -7.255 1.00 0.00 101 ARG A C 16
ATOM 26231 O O . ARG A 1 23 ? -2.351 -5.462 -6.926 1.00 0.00 101 ARG A O 16
ATOM 26252 N N . GLN A 1 24 ? -0.836 -4.957 -8.510 1.00 0.00 102 GLN A N 16
ATOM 26253 C CA . GLN A 1 24 ? -1.610 -5.551 -9.593 1.00 0.00 102 GLN A CA 16
ATOM 26254 C C . GLN A 1 24 ? -1.616 -7.075 -9.490 1.00 0.00 102 GLN A C 16
ATOM 26255 O O . GLN A 1 24 ? -2.633 -7.720 -9.742 1.00 0.00 102 GLN A O 16
ATOM 26269 N N . ASP A 1 25 ? -0.472 -7.643 -9.122 1.00 0.00 103 ASP A N 16
ATOM 26270 C CA . ASP A 1 25 ? -0.344 -9.090 -8.989 1.00 0.00 103 ASP A CA 16
ATOM 26271 C C . ASP A 1 25 ? -1.118 -9.601 -7.778 1.00 0.00 103 ASP A C 16
ATOM 26272 O O . ASP A 1 25 ? -1.750 -10.657 -7.834 1.00 0.00 103 ASP A O 16
ATOM 26281 N N . ILE A 1 26 ? -1.063 -8.849 -6.684 1.00 0.00 104 ILE A N 16
ATOM 26282 C CA . ILE A 1 26 ? -1.756 -9.231 -5.459 1.00 0.00 104 ILE A CA 16
ATOM 26283 C C . ILE A 1 26 ? -3.268 -9.248 -5.662 1.00 0.00 104 ILE A C 16
ATOM 26284 O O . ILE A 1 26 ? -3.933 -10.236 -5.351 1.00 0.00 104 ILE A O 16
ATOM 26300 N N . VAL A 1 27 ? -3.808 -8.149 -6.181 1.00 0.00 105 VAL A N 16
ATOM 26301 C CA . VAL A 1 27 ? -5.242 -8.039 -6.419 1.00 0.00 105 VAL A CA 16
ATOM 26302 C C . VAL A 1 27 ? -5.742 -9.140 -7.349 1.00 0.00 105 VAL A C 16
ATOM 26303 O O . VAL A 1 27 ? -6.878 -9.599 -7.227 1.00 0.00 105 VAL A O 16
ATOM 26316 N N . ALA A 1 28 ? -4.891 -9.561 -8.278 1.00 0.00 106 ALA A N 16
ATOM 26317 C CA . ALA A 1 28 ? -5.254 -10.607 -9.226 1.00 0.00 106 ALA A CA 16
ATOM 26318 C C . ALA A 1 28 ? -5.065 -11.999 -8.625 1.00 0.00 106 ALA A C 16
ATOM 26319 O O . ALA A 1 28 ? -5.385 -13.005 -9.259 1.00 0.00 106 ALA A O 16
ATOM 26326 N N . GLY A 1 29 ? -4.543 -12.056 -7.402 1.00 0.00 107 GLY A N 16
ATOM 26327 C CA . GLY A 1 29 ? -4.324 -13.333 -6.750 1.00 0.00 107 GLY A CA 16
ATOM 26328 C C . GLY A 1 29 ? -3.218 -14.133 -7.409 1.00 0.00 107 GLY A C 16
ATOM 26329 O O . GLY A 1 29 ? -3.265 -15.363 -7.441 1.00 0.00 107 GLY A O 16
ATOM 26333 N N . ARG A 1 30 ? -2.220 -13.431 -7.936 1.00 0.00 108 ARG A N 16
ATOM 26334 C CA . ARG A 1 30 ? -1.096 -14.080 -8.600 1.00 0.00 108 ARG A CA 16
ATOM 26335 C C . ARG A 1 30 ? -0.026 -14.508 -7.595 1.00 0.00 108 ARG A C 16
ATOM 26336 O O . ARG A 1 30 ? 1.021 -15.030 -7.980 1.00 0.00 108 ARG A O 16
ATOM 26357 N N . LEU A 1 31 ? -0.289 -14.287 -6.308 1.00 0.00 109 LEU A N 16
ATOM 26358 C CA . LEU A 1 31 ? 0.658 -14.655 -5.263 1.00 0.00 109 LEU A CA 16
ATOM 26359 C C . LEU A 1 31 ? -0.059 -14.845 -3.926 1.00 0.00 109 LEU A C 16
ATOM 26360 O O . LEU A 1 31 ? -0.669 -13.911 -3.405 1.00 0.00 109 LEU A O 16
ATOM 26376 N N . PRO A 1 32 ? 0.000 -16.060 -3.350 1.00 0.00 110 PRO A N 16
ATOM 26377 C CA . PRO A 1 32 ? -0.652 -16.357 -2.070 1.00 0.00 110 PRO A CA 16
ATOM 26378 C C . PRO A 1 32 ? -0.224 -15.399 -0.963 1.00 0.00 110 PRO A C 16
ATOM 26379 O O . PRO A 1 32 ? 0.968 -15.184 -0.741 1.00 0.00 110 PRO A O 16
ATOM 26390 N N . CYS A 1 33 ? -1.203 -14.827 -0.270 1.00 0.00 111 CYS A N 16
ATOM 26391 C CA . CYS A 1 33 ? -0.929 -13.894 0.817 1.00 0.00 111 CYS A CA 16
ATOM 26392 C C . CYS A 1 33 ? -1.917 -14.094 1.961 1.00 0.00 111 CYS A C 16
ATOM 26393 O O . CYS A 1 33 ? -3.009 -14.627 1.763 1.00 0.00 111 CYS A O 16
ATOM 26401 N N . SER A 1 34 ? -1.528 -13.667 3.157 1.00 0.00 112 SER A N 16
ATOM 26402 C CA . SER A 1 34 ? -2.382 -13.804 4.331 1.00 0.00 112 SER A CA 16
ATOM 26403 C C . SER A 1 34 ? -3.298 -12.594 4.486 1.00 0.00 112 SER A C 16
ATOM 26404 O O . SER A 1 34 ? -3.036 -11.528 3.929 1.00 0.00 112 SER A O 16
ATOM 26412 N N . PHE A 1 35 ? -4.372 -12.768 5.249 1.00 0.00 113 PHE A N 16
ATOM 26413 C CA . PHE A 1 35 ? -5.330 -11.692 5.483 1.00 0.00 113 PHE A CA 16
ATOM 26414 C C . PHE A 1 35 ? -4.646 -10.484 6.117 1.00 0.00 113 PHE A C 16
ATOM 26415 O O . PHE A 1 35 ? -4.817 -9.354 5.662 1.00 0.00 113 PHE A O 16
ATOM 26432 N N . ALA A 1 36 ? -3.885 -10.728 7.178 1.00 0.00 114 ALA A N 16
ATOM 26433 C CA . ALA A 1 36 ? -3.194 -9.656 7.882 1.00 0.00 114 ALA A CA 16
ATOM 26434 C C . ALA A 1 36 ? -2.291 -8.863 6.944 1.00 0.00 114 ALA A C 16
ATOM 26435 O O . ALA A 1 36 ? -2.210 -7.639 7.044 1.00 0.00 114 ALA A O 16
ATOM 26442 N N . THR A 1 37 ? -1.617 -9.555 6.030 1.00 0.00 115 THR A N 16
ATOM 26443 C CA . THR A 1 37 ? -0.733 -8.891 5.082 1.00 0.00 115 THR A CA 16
ATOM 26444 C C . THR A 1 37 ? -1.546 -8.119 4.051 1.00 0.00 115 THR A C 16
ATOM 26445 O O . THR A 1 37 ? -1.189 -7.005 3.671 1.00 0.00 115 THR A O 16
ATOM 26456 N N . LEU A 1 38 ? -2.648 -8.716 3.609 1.00 0.00 116 LEU A N 16
ATOM 26457 C CA . LEU A 1 38 ? -3.518 -8.078 2.630 1.00 0.00 116 LEU A CA 16
ATOM 26458 C C . LEU A 1 38 ? -4.024 -6.745 3.163 1.00 0.00 116 LEU A C 16
ATOM 26459 O O . LEU A 1 38 ? -3.991 -5.730 2.467 1.00 0.00 116 LEU A O 16
ATOM 26475 N N . ALA A 1 39 ? -4.492 -6.756 4.407 1.00 0.00 117 ALA A N 16
ATOM 26476 C CA . ALA A 1 39 ? -5.008 -5.555 5.044 1.00 0.00 117 ALA A CA 16
ATOM 26477 C C . ALA A 1 39 ? -3.887 -4.575 5.379 1.00 0.00 117 ALA A C 16
ATOM 26478 O O . ALA A 1 39 ? -4.068 -3.362 5.286 1.00 0.00 117 ALA A O 16
ATOM 26485 N N . LEU A 1 40 ? -2.728 -5.102 5.765 1.00 0.00 118 LEU A N 16
ATOM 26486 C CA . LEU A 1 40 ? -1.587 -4.258 6.109 1.00 0.00 118 LEU A CA 16
ATOM 26487 C C . LEU A 1 40 ? -1.062 -3.526 4.877 1.00 0.00 118 LEU A C 16
ATOM 26488 O O . LEU A 1 40 ? -0.910 -2.303 4.884 1.00 0.00 118 LEU A O 16
ATOM 26504 N N . LEU A 1 41 ? -0.800 -4.282 3.817 1.00 0.00 119 LEU A N 16
ATOM 26505 C CA . LEU A 1 41 ? -0.304 -3.706 2.573 1.00 0.00 119 LEU A CA 16
ATOM 26506 C C . LEU A 1 41 ? -1.330 -2.737 1.996 1.00 0.00 119 LEU A C 16
ATOM 26507 O O . LEU A 1 41 ? -0.977 -1.722 1.394 1.00 0.00 119 LEU A O 16
ATOM 26523 N N . GLY A 1 42 ? -2.603 -3.055 2.202 1.00 0.00 120 GLY A N 16
ATOM 26524 C CA . GLY A 1 42 ? -3.670 -2.203 1.715 1.00 0.00 120 GLY A CA 16
ATOM 26525 C C . GLY A 1 42 ? -3.771 -0.908 2.496 1.00 0.00 120 GLY A C 16
ATOM 26526 O O . GLY A 1 42 ? -3.786 0.176 1.916 1.00 0.00 120 GLY A O 16
ATOM 26530 N N . SER A 1 43 ? -3.841 -1.026 3.819 1.00 0.00 121 SER A N 16
ATOM 26531 C CA . SER A 1 43 ? -3.947 0.140 4.692 1.00 0.00 121 SER A CA 16
ATOM 26532 C C . SER A 1 43 ? -2.832 1.145 4.418 1.00 0.00 121 SER A C 16
ATOM 26533 O O . SER A 1 43 ? -3.048 2.356 4.484 1.00 0.00 121 SER A O 16
ATOM 26541 N N . TYR A 1 44 ? -1.641 0.642 4.108 1.00 0.00 122 TYR A N 16
ATOM 26542 C CA . TYR A 1 44 ? -0.505 1.509 3.827 1.00 0.00 122 TYR A CA 16
ATOM 26543 C C . TYR A 1 44 ? -0.662 2.187 2.471 1.00 0.00 122 TYR A C 16
ATOM 26544 O O . TYR A 1 44 ? -0.430 3.389 2.338 1.00 0.00 122 TYR A O 16
ATOM 26562 N N . THR A 1 45 ? -1.065 1.414 1.467 1.00 0.00 123 THR A N 16
ATOM 26563 C CA . THR A 1 45 ? -1.261 1.954 0.127 1.00 0.00 123 THR A CA 16
ATOM 26564 C C . THR A 1 45 ? -2.295 3.073 0.152 1.00 0.00 123 THR A C 16
ATOM 26565 O O . THR A 1 45 ? -2.127 4.103 -0.500 1.00 0.00 123 THR A O 16
ATOM 26576 N N . ILE A 1 46 ? -3.359 2.868 0.923 1.00 0.00 124 ILE A N 16
ATOM 26577 C CA . ILE A 1 46 ? -4.413 3.865 1.049 1.00 0.00 124 ILE A CA 16
ATOM 26578 C C . ILE A 1 46 ? -3.857 5.147 1.660 1.00 0.00 124 ILE A C 16
ATOM 26579 O O . ILE A 1 46 ? -4.096 6.243 1.155 1.00 0.00 124 ILE A O 16
ATOM 26595 N N . GLN A 1 47 ? -3.105 4.998 2.747 1.00 0.00 125 GLN A N 16
ATOM 26596 C CA . GLN A 1 47 ? -2.504 6.139 3.427 1.00 0.00 125 GLN A CA 16
ATOM 26597 C C . GLN A 1 47 ? -1.611 6.926 2.471 1.00 0.00 125 GLN A C 16
ATOM 26598 O O . GLN A 1 47 ? -1.568 8.153 2.515 1.00 0.00 125 GLN A O 16
ATOM 26612 N N . SER A 1 48 ? -0.900 6.208 1.609 1.00 0.00 126 SER A N 16
ATOM 26613 C CA . SER A 1 48 ? -0.009 6.838 0.641 1.00 0.00 126 SER A CA 16
ATOM 26614 C C . SER A 1 48 ? -0.790 7.393 -0.549 1.00 0.00 126 SER A C 16
ATOM 26615 O O . SER A 1 48 ? -0.329 8.306 -1.235 1.00 0.00 126 SER A O 16
ATOM 26623 N N . GLU A 1 49 ? -1.965 6.823 -0.799 1.00 0.00 127 GLU A N 16
ATOM 26624 C CA . GLU A 1 49 ? -2.798 7.248 -1.918 1.00 0.00 127 GLU A CA 16
ATOM 26625 C C . GLU A 1 49 ? -3.590 8.498 -1.574 1.00 0.00 127 GLU A C 16
ATOM 26626 O O . GLU A 1 49 ? -3.763 9.387 -2.407 1.00 0.00 127 GLU A O 16
ATOM 26638 N N . LEU A 1 50 ? -4.102 8.541 -0.354 1.00 0.00 128 LEU A N 16
ATOM 26639 C CA . LEU A 1 50 ? -4.915 9.658 0.092 1.00 0.00 128 LEU A CA 16
ATOM 26640 C C . LEU A 1 50 ? -4.251 10.446 1.220 1.00 0.00 128 LEU A C 16
ATOM 26641 O O . LEU A 1 50 ? -4.822 11.412 1.727 1.00 0.00 128 LEU A O 16
ATOM 26657 N N . GLY A 1 51 ? -3.048 10.040 1.611 1.00 0.00 129 GLY A N 16
ATOM 26658 C CA . GLY A 1 51 ? -2.345 10.736 2.675 1.00 0.00 129 GLY A CA 16
ATOM 26659 C C . GLY A 1 51 ? -2.818 10.320 4.054 1.00 0.00 129 GLY A C 16
ATOM 26660 O O . GLY A 1 51 ? -2.449 9.256 4.549 1.00 0.00 129 GLY A O 16
ATOM 26664 N N . ASP A 1 52 ? -3.637 11.162 4.677 1.00 0.00 130 ASP A N 16
ATOM 26665 C CA . ASP A 1 52 ? -4.158 10.874 6.009 1.00 0.00 130 ASP A CA 16
ATOM 26666 C C . ASP A 1 52 ? -5.652 10.570 5.954 1.00 0.00 130 ASP A C 16
ATOM 26667 O O . ASP A 1 52 ? -6.254 10.556 4.881 1.00 0.00 130 ASP A O 16
ATOM 26676 N N . TYR A 1 53 ? -6.243 10.326 7.119 1.00 0.00 131 TYR A N 16
ATOM 26677 C CA . TYR A 1 53 ? -7.666 10.022 7.205 1.00 0.00 131 TYR A CA 16
ATOM 26678 C C . TYR A 1 53 ? -8.505 11.277 6.988 1.00 0.00 131 TYR A C 16
ATOM 26679 O O . TYR A 1 53 ? -8.361 12.265 7.709 1.00 0.00 131 TYR A O 16
ATOM 26697 N N . ASP A 1 54 ? -9.383 11.232 5.991 1.00 0.00 132 ASP A N 16
ATOM 26698 C CA . ASP A 1 54 ? -10.246 12.366 5.680 1.00 0.00 132 ASP A CA 16
ATOM 26699 C C . ASP A 1 54 ? -11.717 11.994 5.856 1.00 0.00 132 ASP A C 16
ATOM 26700 O O . ASP A 1 54 ? -12.362 11.522 4.919 1.00 0.00 132 ASP A O 16
ATOM 26709 N N . PRO A 1 55 ? -12.269 12.204 7.064 1.00 0.00 133 PRO A N 16
ATOM 26710 C CA . PRO A 1 55 ? -13.671 11.889 7.357 1.00 0.00 133 PRO A CA 16
ATOM 26711 C C . PRO A 1 55 ? -14.640 12.880 6.719 1.00 0.00 133 PRO A C 16
ATOM 26712 O O . PRO A 1 55 ? -15.825 12.588 6.559 1.00 0.00 133 PRO A O 16
ATOM 26723 N N . GLU A 1 56 ? -14.130 14.054 6.358 1.00 0.00 134 GLU A N 16
ATOM 26724 C CA . GLU A 1 56 ? -14.954 15.088 5.742 1.00 0.00 134 GLU A CA 16
ATOM 26725 C C . GLU A 1 56 ? -15.421 14.661 4.354 1.00 0.00 134 GLU A C 16
ATOM 26726 O O . GLU A 1 56 ? -16.579 14.865 3.989 1.00 0.00 134 GLU A O 16
ATOM 26738 N N . LEU A 1 57 ? -14.513 14.072 3.582 1.00 0.00 135 LEU A N 16
ATOM 26739 C CA . LEU A 1 57 ? -14.835 13.621 2.233 1.00 0.00 135 LEU A CA 16
ATOM 26740 C C . LEU A 1 57 ? -15.531 12.264 2.261 1.00 0.00 135 LEU A C 16
ATOM 26741 O O . LEU A 1 57 ? -16.533 12.055 1.577 1.00 0.00 135 LEU A O 16
ATOM 26757 N N . HIS A 1 58 ? -14.994 11.344 3.056 1.00 0.00 136 HIS A N 16
ATOM 26758 C CA . HIS A 1 58 ? -15.565 10.007 3.172 1.00 0.00 136 HIS A CA 16
ATOM 26759 C C . HIS A 1 58 ? -15.071 9.312 4.436 1.00 0.00 136 HIS A C 16
ATOM 26760 O O . HIS A 1 58 ? -14.163 9.799 5.109 1.00 0.00 136 HIS A O 16
ATOM 26775 N N . GLY A 1 59 ? -15.674 8.171 4.753 1.00 0.00 137 GLY A N 16
ATOM 26776 C CA . GLY A 1 59 ? -15.281 7.429 5.936 1.00 0.00 137 GLY A CA 16
ATOM 26777 C C . GLY A 1 59 ? -16.278 6.349 6.304 1.00 0.00 137 GLY A C 16
ATOM 26778 O O . GLY A 1 59 ? -16.736 6.280 7.445 1.00 0.00 137 GLY A O 16
ATOM 26782 N N . VAL A 1 60 ? -16.616 5.503 5.337 1.00 0.00 138 VAL A N 16
ATOM 26783 C CA . VAL A 1 60 ? -17.565 4.421 5.566 1.00 0.00 138 VAL A CA 16
ATOM 26784 C C . VAL A 1 60 ? -17.378 3.296 4.554 1.00 0.00 138 VAL A C 16
ATOM 26785 O O . VAL A 1 60 ? -17.316 2.123 4.921 1.00 0.00 138 VAL A O 16
ATOM 26798 N N . ASP A 1 61 ? -17.290 3.659 3.279 1.00 0.00 139 ASP A N 16
ATOM 26799 C CA . ASP A 1 61 ? -17.113 2.676 2.217 1.00 0.00 139 ASP A CA 16
ATOM 26800 C C . ASP A 1 61 ? -16.254 3.237 1.088 1.00 0.00 139 ASP A C 16
ATOM 26801 O O . ASP A 1 61 ? -16.486 2.945 -0.085 1.00 0.00 139 ASP A O 16
ATOM 26810 N N . TYR A 1 62 ? -15.260 4.042 1.449 1.00 0.00 140 TYR A N 16
ATOM 26811 C CA . TYR A 1 62 ? -14.367 4.640 0.464 1.00 0.00 140 TYR A CA 16
ATOM 26812 C C . TYR A 1 62 ? -13.370 3.611 -0.060 1.00 0.00 140 TYR A C 16
ATOM 26813 O O . TYR A 1 62 ? -12.991 3.639 -1.230 1.00 0.00 140 TYR A O 16
ATOM 26831 N N . VAL A 1 63 ? -12.953 2.701 0.815 1.00 0.00 141 VAL A N 16
ATOM 26832 C CA . VAL A 1 63 ? -12.004 1.659 0.440 1.00 0.00 141 VAL A CA 16
ATOM 26833 C C . VAL A 1 63 ? -12.580 0.751 -0.645 1.00 0.00 141 VAL A C 16
ATOM 26834 O O . VAL A 1 63 ? -11.840 0.055 -1.341 1.00 0.00 141 VAL A O 16
ATOM 26847 N N . SER A 1 64 ? -13.903 0.766 -0.785 1.00 0.00 142 SER A N 16
ATOM 26848 C CA . SER A 1 64 ? -14.585 -0.050 -1.784 1.00 0.00 142 SER A CA 16
ATOM 26849 C C . SER A 1 64 ? -14.199 0.360 -3.205 1.00 0.00 142 SER A C 16
ATOM 26850 O O . SER A 1 64 ? -14.462 -0.371 -4.160 1.00 0.00 142 SER A O 16
ATOM 26858 N N . ASP A 1 65 ? -13.573 1.526 -3.343 1.00 0.00 143 ASP A N 16
ATOM 26859 C CA . ASP A 1 65 ? -13.155 2.015 -4.652 1.00 0.00 143 ASP A CA 16
ATOM 26860 C C . ASP A 1 65 ? -11.767 1.491 -5.011 1.00 0.00 143 ASP A C 16
ATOM 26861 O O . ASP A 1 65 ? -11.440 1.328 -6.186 1.00 0.00 143 ASP A O 16
ATOM 26870 N N . PHE A 1 66 ? -10.954 1.228 -3.991 1.00 0.00 144 PHE A N 16
ATOM 26871 C CA . PHE A 1 66 ? -9.602 0.723 -4.201 1.00 0.00 144 PHE A CA 16
ATOM 26872 C C . PHE A 1 66 ? -9.570 -0.800 -4.127 1.00 0.00 144 PHE A C 16
ATOM 26873 O O . PHE A 1 66 ? -10.063 -1.395 -3.169 1.00 0.00 144 PHE A O 16
ATOM 26890 N N . LYS A 1 67 ? -8.987 -1.425 -5.145 1.00 0.00 145 LYS A N 16
ATOM 26891 C CA . LYS A 1 67 ? -8.891 -2.880 -5.196 1.00 0.00 145 LYS A CA 16
ATOM 26892 C C . LYS A 1 67 ? -7.697 -3.378 -4.388 1.00 0.00 145 LYS A C 16
ATOM 26893 O O . LYS A 1 67 ? -6.579 -3.453 -4.897 1.00 0.00 145 LYS A O 16
ATOM 26912 N N . LEU A 1 68 ? -7.941 -3.715 -3.126 1.00 0.00 146 LEU A N 16
ATOM 26913 C CA . LEU A 1 68 ? -6.884 -4.204 -2.246 1.00 0.00 146 LEU A CA 16
ATOM 26914 C C . LEU A 1 68 ? -6.717 -5.717 -2.369 1.00 0.00 146 LEU A C 16
ATOM 26915 O O . LEU A 1 68 ? -5.675 -6.265 -2.007 1.00 0.00 146 LEU A O 16
ATOM 26931 N N . ALA A 1 69 ? -7.744 -6.389 -2.881 1.00 0.00 147 ALA A N 16
ATOM 26932 C CA . ALA A 1 69 ? -7.700 -7.837 -3.047 1.00 0.00 147 ALA A CA 16
ATOM 26933 C C . ALA A 1 69 ? -8.900 -8.337 -3.845 1.00 0.00 147 ALA A C 16
ATOM 26934 O O . ALA A 1 69 ? -9.897 -7.629 -3.993 1.00 0.00 147 ALA A O 16
ATOM 26941 N N . PRO A 1 70 ? -8.822 -9.571 -4.372 1.00 0.00 148 PRO A N 16
ATOM 26942 C CA . PRO A 1 70 ? -9.909 -10.164 -5.158 1.00 0.00 148 PRO A CA 16
ATOM 26943 C C . PRO A 1 70 ? -11.139 -10.460 -4.308 1.00 0.00 148 PRO A C 16
ATOM 26944 O O . PRO A 1 70 ? -12.264 -10.139 -4.693 1.00 0.00 148 PRO A O 16
ATOM 26955 N N . ASN A 1 71 ? -10.918 -11.073 -3.150 1.00 0.00 149 ASN A N 16
ATOM 26956 C CA . ASN A 1 71 ? -12.009 -11.410 -2.243 1.00 0.00 149 ASN A CA 16
ATOM 26957 C C . ASN A 1 71 ? -12.037 -10.457 -1.052 1.00 0.00 149 ASN A C 16
ATOM 26958 O O . ASN A 1 71 ? -11.720 -10.842 0.073 1.00 0.00 149 ASN A O 16
ATOM 26969 N N . GLN A 1 72 ? -12.416 -9.210 -1.310 1.00 0.00 150 GLN A N 16
ATOM 26970 C CA . GLN A 1 72 ? -12.483 -8.199 -0.261 1.00 0.00 150 GLN A CA 16
ATOM 26971 C C . GLN A 1 72 ? -13.712 -8.404 0.619 1.00 0.00 150 GLN A C 16
ATOM 26972 O O . GLN A 1 72 ? -14.846 -8.344 0.145 1.00 0.00 150 GLN A O 16
ATOM 26986 N N . THR A 1 73 ? -13.475 -8.646 1.904 1.00 0.00 151 THR A N 16
ATOM 26987 C CA . THR A 1 73 ? -14.561 -8.860 2.856 1.00 0.00 151 THR A CA 16
ATOM 26988 C C . THR A 1 73 ? -14.583 -7.756 3.907 1.00 0.00 151 THR A C 16
ATOM 26989 O O . THR A 1 73 ? -13.594 -7.047 4.093 1.00 0.00 151 THR A O 16
ATOM 27000 N N . LYS A 1 74 ? -15.718 -7.611 4.590 1.00 0.00 152 LYS A N 16
ATOM 27001 C CA . LYS A 1 74 ? -15.869 -6.588 5.622 1.00 0.00 152 LYS A CA 16
ATOM 27002 C C . LYS A 1 74 ? -14.648 -6.541 6.537 1.00 0.00 152 LYS A C 16
ATOM 27003 O O . LYS A 1 74 ? -14.205 -5.467 6.940 1.00 0.00 152 LYS A O 16
ATOM 27022 N N . GLU A 1 75 ? -14.109 -7.711 6.861 1.00 0.00 153 GLU A N 16
ATOM 27023 C CA . GLU A 1 75 ? -12.939 -7.797 7.726 1.00 0.00 153 GLU A CA 16
ATOM 27024 C C . GLU A 1 75 ? -11.756 -7.061 7.107 1.00 0.00 153 GLU A C 16
ATOM 27025 O O . GLU A 1 75 ? -11.105 -6.248 7.763 1.00 0.00 153 GLU A O 16
ATOM 27037 N N . LEU A 1 76 ? -11.486 -7.347 5.837 1.00 0.00 154 LEU A N 16
ATOM 27038 C CA . LEU A 1 76 ? -10.386 -6.707 5.128 1.00 0.00 154 LEU A CA 16
ATOM 27039 C C . LEU A 1 76 ? -10.637 -5.208 5.000 1.00 0.00 154 LEU A C 16
ATOM 27040 O O . LEU A 1 76 ? -9.739 -4.395 5.214 1.00 0.00 154 LEU A O 16
ATOM 27056 N N . GLU A 1 77 ? -11.871 -4.851 4.658 1.00 0.00 155 GLU A N 16
ATOM 27057 C CA . GLU A 1 77 ? -12.250 -3.450 4.507 1.00 0.00 155 GLU A CA 16
ATOM 27058 C C . GLU A 1 77 ? -12.044 -2.693 5.816 1.00 0.00 155 GLU A C 16
ATOM 27059 O O . GLU A 1 77 ? -11.364 -1.668 5.853 1.00 0.00 155 GLU A O 16
ATOM 27071 N N . GLU A 1 78 ? -12.638 -3.207 6.889 1.00 0.00 156 GLU A N 16
ATOM 27072 C CA . GLU A 1 78 ? -12.523 -2.584 8.204 1.00 0.00 156 GLU A CA 16
ATOM 27073 C C . GLU A 1 78 ? -11.060 -2.371 8.579 1.00 0.00 156 GLU A C 16
ATOM 27074 O O . GLU A 1 78 ? -10.662 -1.275 8.970 1.00 0.00 156 GLU A O 16
ATOM 27086 N N . LYS A 1 79 ? -10.269 -3.433 8.471 1.00 0.00 157 LYS A N 16
ATOM 27087 C CA . LYS A 1 79 ? -8.852 -3.369 8.814 1.00 0.00 157 LYS A CA 16
ATOM 27088 C C . LYS A 1 79 ? -8.137 -2.297 7.996 1.00 0.00 157 LYS A C 16
ATOM 27089 O O . LYS A 1 79 ? -7.186 -1.675 8.472 1.00 0.00 157 LYS A O 16
ATOM 27108 N N . VAL A 1 80 ? -8.599 -2.075 6.770 1.00 0.00 158 VAL A N 16
ATOM 27109 C CA . VAL A 1 80 ? -7.998 -1.068 5.904 1.00 0.00 158 VAL A CA 16
ATOM 27110 C C . VAL A 1 80 ? -8.236 0.336 6.455 1.00 0.00 158 VAL A C 16
ATOM 27111 O O . VAL A 1 80 ? -7.301 1.124 6.600 1.00 0.00 158 VAL A O 16
ATOM 27124 N N . MET A 1 81 ? -9.494 0.644 6.757 1.00 0.00 159 MET A N 16
ATOM 27125 C CA . MET A 1 81 ? -9.855 1.953 7.288 1.00 0.00 159 MET A CA 16
ATOM 27126 C C . MET A 1 81 ? -9.298 2.148 8.695 1.00 0.00 159 MET A C 16
ATOM 27127 O O . MET A 1 81 ? -8.804 3.223 9.034 1.00 0.00 159 MET A O 16
ATOM 27141 N N . GLU A 1 82 ? -9.382 1.101 9.510 1.00 0.00 160 GLU A N 16
ATOM 27142 C CA . GLU A 1 82 ? -8.887 1.158 10.881 1.00 0.00 160 GLU A CA 16
ATOM 27143 C C . GLU A 1 82 ? -7.397 1.482 10.907 1.00 0.00 160 GLU A C 16
ATOM 27144 O O . GLU A 1 82 ? -6.968 2.423 11.575 1.00 0.00 160 GLU A O 16
ATOM 27156 N N . LEU A 1 83 ? -6.614 0.697 10.176 1.00 0.00 161 LEU A N 16
ATOM 27157 C CA . LEU A 1 83 ? -5.172 0.899 10.114 1.00 0.00 161 LEU A CA 16
ATOM 27158 C C . LEU A 1 83 ? -4.840 2.272 9.538 1.00 0.00 161 LEU A C 16
ATOM 27159 O O . LEU A 1 83 ? -3.900 2.931 9.981 1.00 0.00 161 LEU A O 16
ATOM 27175 N N . HIS A 1 84 ? -5.621 2.699 8.549 1.00 0.00 162 HIS A N 16
ATOM 27176 C CA . HIS A 1 84 ? -5.411 3.996 7.914 1.00 0.00 162 HIS A CA 16
ATOM 27177 C C . HIS A 1 84 ? -5.456 5.116 8.948 1.00 0.00 162 HIS A C 16
ATOM 27178 O O . HIS A 1 84 ? -4.507 5.887 9.087 1.00 0.00 162 HIS A O 16
ATOM 27193 N N . LYS A 1 85 ? -6.564 5.194 9.678 1.00 0.00 163 LYS A N 16
ATOM 27194 C CA . LYS A 1 85 ? -6.733 6.213 10.705 1.00 0.00 163 LYS A CA 16
ATOM 27195 C C . LYS A 1 85 ? -5.828 5.931 11.901 1.00 0.00 163 LYS A C 16
ATOM 27196 O O . LYS A 1 85 ? -5.435 6.845 12.626 1.00 0.00 163 LYS A O 16
ATOM 27215 N N . SER A 1 86 ? -5.499 4.658 12.100 1.00 0.00 164 SER A N 16
ATOM 27216 C CA . SER A 1 86 ? -4.640 4.253 13.206 1.00 0.00 164 SER A CA 16
ATOM 27217 C C . SER A 1 86 ? -3.267 4.911 13.106 1.00 0.00 164 SER A C 16
ATOM 27218 O O . SER A 1 86 ? -2.591 5.108 14.116 1.00 0.00 164 SER A O 16
ATOM 27226 N N . TYR A 1 87 ? -2.859 5.249 11.887 1.00 0.00 165 TYR A N 16
ATOM 27227 C CA . TYR A 1 87 ? -1.565 5.885 11.666 1.00 0.00 165 TYR A CA 16
ATOM 27228 C C . TYR A 1 87 ? -1.701 7.403 11.646 1.00 0.00 165 TYR A C 16
ATOM 27229 O O . TYR A 1 87 ? -2.636 7.946 11.057 1.00 0.00 165 TYR A O 16
ATOM 27247 N N . ARG A 1 88 ? -0.760 8.084 12.291 1.00 0.00 166 ARG A N 16
ATOM 27248 C CA . ARG A 1 88 ? -0.772 9.540 12.346 1.00 0.00 166 ARG A CA 16
ATOM 27249 C C . ARG A 1 88 ? 0.633 10.087 12.574 1.00 0.00 166 ARG A C 16
ATOM 27250 O O . ARG A 1 88 ? 1.387 9.562 13.393 1.00 0.00 166 ARG A O 16
ATOM 27271 N N . SER A 1 89 ? 0.979 11.142 11.839 1.00 0.00 167 SER A N 16
ATOM 27272 C CA . SER A 1 89 ? 2.296 11.767 11.950 1.00 0.00 167 SER A CA 16
ATOM 27273 C C . SER A 1 89 ? 3.349 10.957 11.199 1.00 0.00 167 SER A C 16
ATOM 27274 O O . SER A 1 89 ? 4.483 10.818 11.655 1.00 0.00 167 SER A O 16
ATOM 27282 N N . MET A 1 90 ? 2.965 10.429 10.040 1.00 0.00 168 MET A N 16
ATOM 27283 C CA . MET A 1 90 ? 3.873 9.639 9.218 1.00 0.00 168 MET A CA 16
ATOM 27284 C C . MET A 1 90 ? 4.022 10.262 7.834 1.00 0.00 168 MET A C 16
ATOM 27285 O O . MET A 1 90 ? 3.082 10.862 7.312 1.00 0.00 168 MET A O 16
ATOM 27299 N N . THR A 1 91 ? 5.203 10.119 7.243 1.00 0.00 169 THR A N 16
ATOM 27300 C CA . THR A 1 91 ? 5.466 10.671 5.920 1.00 0.00 169 THR A CA 16
ATOM 27301 C C . THR A 1 91 ? 5.335 9.591 4.848 1.00 0.00 169 THR A C 16
ATOM 27302 O O . THR A 1 91 ? 5.455 8.401 5.139 1.00 0.00 169 THR A O 16
ATOM 27313 N N . PRO A 1 92 ? 5.090 9.992 3.588 1.00 0.00 170 PRO A N 16
ATOM 27314 C CA . PRO A 1 92 ? 4.948 9.052 2.473 1.00 0.00 170 PRO A CA 16
ATOM 27315 C C . PRO A 1 92 ? 6.115 8.072 2.395 1.00 0.00 170 PRO A C 16
ATOM 27316 O O . PRO A 1 92 ? 5.916 6.866 2.254 1.00 0.00 170 PRO A O 16
ATOM 27327 N N . ALA A 1 93 ? 7.333 8.600 2.485 1.00 0.00 171 ALA A N 16
ATOM 27328 C CA . ALA A 1 93 ? 8.536 7.773 2.421 1.00 0.00 171 ALA A CA 16
ATOM 27329 C C . ALA A 1 93 ? 8.441 6.577 3.363 1.00 0.00 171 ALA A C 16
ATOM 27330 O O . ALA A 1 93 ? 8.806 5.460 2.998 1.00 0.00 171 ALA A O 16
ATOM 27337 N N . GLN A 1 94 ? 7.946 6.815 4.573 1.00 0.00 172 GLN A N 16
ATOM 27338 C CA . GLN A 1 94 ? 7.802 5.750 5.560 1.00 0.00 172 GLN A CA 16
ATOM 27339 C C . GLN A 1 94 ? 6.916 4.634 5.015 1.00 0.00 172 GLN A C 16
ATOM 27340 O O . GLN A 1 94 ? 7.213 3.452 5.185 1.00 0.00 172 GLN A O 16
ATOM 27354 N N . ALA A 1 95 ? 5.833 5.022 4.350 1.00 0.00 173 ALA A N 16
ATOM 27355 C CA . ALA A 1 95 ? 4.907 4.059 3.768 1.00 0.00 173 ALA A CA 16
ATOM 27356 C C . ALA A 1 95 ? 5.541 3.370 2.563 1.00 0.00 173 ALA A C 16
ATOM 27357 O O . ALA A 1 95 ? 5.305 2.187 2.307 1.00 0.00 173 ALA A O 16
ATOM 27364 N N . ASP A 1 96 ? 6.360 4.121 1.834 1.00 0.00 174 ASP A N 16
ATOM 27365 C CA . ASP A 1 96 ? 7.047 3.595 0.663 1.00 0.00 174 ASP A CA 16
ATOM 27366 C C . ASP A 1 96 ? 8.070 2.540 1.077 1.00 0.00 174 ASP A C 16
ATOM 27367 O O . ASP A 1 96 ? 8.172 1.472 0.470 1.00 0.00 174 ASP A O 16
ATOM 27376 N N . LEU A 1 97 ? 8.821 2.861 2.123 1.00 0.00 175 LEU A N 16
ATOM 27377 C CA . LEU A 1 97 ? 9.851 1.973 2.651 1.00 0.00 175 LEU A CA 16
ATOM 27378 C C . LEU A 1 97 ? 9.258 0.769 3.381 1.00 0.00 175 LEU A C 16
ATOM 27379 O O . LEU A 1 97 ? 9.733 -0.355 3.225 1.00 0.00 175 LEU A O 16
ATOM 27395 N N . GLU A 1 98 ? 8.241 1.013 4.204 1.00 0.00 176 GLU A N 16
ATOM 27396 C CA . GLU A 1 98 ? 7.616 -0.054 4.983 1.00 0.00 176 GLU A CA 16
ATOM 27397 C C . GLU A 1 98 ? 7.022 -1.152 4.099 1.00 0.00 176 GLU A C 16
ATOM 27398 O O . GLU A 1 98 ? 7.270 -2.337 4.331 1.00 0.00 176 GLU A O 16
ATOM 27410 N N . PHE A 1 99 ? 6.240 -0.775 3.090 1.00 0.00 177 PHE A N 16
ATOM 27411 C CA . PHE A 1 99 ? 5.634 -1.770 2.207 1.00 0.00 177 PHE A CA 16
ATOM 27412 C C . PHE A 1 99 ? 6.694 -2.407 1.314 1.00 0.00 177 PHE A C 16
ATOM 27413 O O . PHE A 1 99 ? 6.732 -3.627 1.159 1.00 0.00 177 PHE A O 16
ATOM 27430 N N . LEU A 1 100 ? 7.563 -1.580 0.737 1.00 0.00 178 LEU A N 16
ATOM 27431 C CA . LEU A 1 100 ? 8.625 -2.086 -0.124 1.00 0.00 178 LEU A CA 16
ATOM 27432 C C . LEU A 1 100 ? 9.522 -3.041 0.655 1.00 0.00 178 LEU A C 16
ATOM 27433 O O . LEU A 1 100 ? 9.971 -4.059 0.130 1.00 0.00 178 LEU A O 16
ATOM 27449 N N . GLU A 1 101 ? 9.762 -2.705 1.918 1.00 0.00 179 GLU A N 16
ATOM 27450 C CA . GLU A 1 101 ? 10.589 -3.525 2.794 1.00 0.00 179 GLU A CA 16
ATOM 27451 C C . GLU A 1 101 ? 9.881 -4.833 3.128 1.00 0.00 179 GLU A C 16
ATOM 27452 O O . GLU A 1 101 ? 10.518 -5.872 3.306 1.00 0.00 179 GLU A O 16
ATOM 27464 N N . ASN A 1 102 ? 8.557 -4.772 3.194 1.00 0.00 180 ASN A N 16
ATOM 27465 C CA . ASN A 1 102 ? 7.757 -5.952 3.486 1.00 0.00 180 ASN A CA 16
ATOM 27466 C C . ASN A 1 102 ? 7.775 -6.903 2.293 1.00 0.00 180 ASN A C 16
ATOM 27467 O O . ASN A 1 102 ? 8.045 -8.095 2.436 1.00 0.00 180 ASN A O 16
ATOM 27478 N N . ALA A 1 103 ? 7.497 -6.356 1.114 1.00 0.00 181 ALA A N 16
ATOM 27479 C CA . ALA A 1 103 ? 7.488 -7.140 -0.115 1.00 0.00 181 ALA A CA 16
ATOM 27480 C C . ALA A 1 103 ? 8.864 -7.737 -0.387 1.00 0.00 181 ALA A C 16
ATOM 27481 O O . ALA A 1 103 ? 8.982 -8.867 -0.860 1.00 0.00 181 ALA A O 16
ATOM 27488 N N . LYS A 1 104 ? 9.903 -6.967 -0.079 1.00 0.00 182 LYS A N 16
ATOM 27489 C CA . LYS A 1 104 ? 11.275 -7.416 -0.284 1.00 0.00 182 LYS A CA 16
ATOM 27490 C C . LYS A 1 104 ? 11.607 -8.582 0.642 1.00 0.00 182 LYS A C 16
ATOM 27491 O O . LYS A 1 104 ? 12.295 -9.524 0.247 1.00 0.00 182 LYS A O 16
ATOM 27510 N N . LYS A 1 105 ? 11.110 -8.516 1.873 1.00 0.00 183 LYS A N 16
ATOM 27511 C CA . LYS A 1 105 ? 11.351 -9.569 2.854 1.00 0.00 183 LYS A CA 16
ATOM 27512 C C . LYS A 1 105 ? 10.456 -10.780 2.595 1.00 0.00 183 LYS A C 16
ATOM 27513 O O . LYS A 1 105 ? 10.754 -11.888 3.041 1.00 0.00 183 LYS A O 16
ATOM 27532 N N . LEU A 1 106 ? 9.360 -10.565 1.872 1.00 0.00 184 LEU A N 16
ATOM 27533 C CA . LEU A 1 106 ? 8.427 -11.643 1.558 1.00 0.00 184 LEU A CA 16
ATOM 27534 C C . LEU A 1 106 ? 8.815 -12.355 0.262 1.00 0.00 184 LEU A C 16
ATOM 27535 O O . LEU A 1 106 ? 8.208 -13.360 -0.106 1.00 0.00 184 LEU A O 16
ATOM 27551 N N . SER A 1 107 ? 9.827 -11.832 -0.428 1.00 0.00 185 SER A N 16
ATOM 27552 C CA . SER A 1 107 ? 10.285 -12.425 -1.679 1.00 0.00 185 SER A CA 16
ATOM 27553 C C . SER A 1 107 ? 9.184 -12.387 -2.733 1.00 0.00 185 SER A C 16
ATOM 27554 O O . SER A 1 107 ? 9.091 -13.274 -3.581 1.00 0.00 185 SER A O 16
ATOM 27562 N N . MET A 1 108 ? 8.351 -11.353 -2.674 1.00 0.00 186 MET A N 16
ATOM 27563 C CA . MET A 1 108 ? 7.256 -11.198 -3.624 1.00 0.00 186 MET A CA 16
ATOM 27564 C C . MET A 1 108 ? 7.789 -10.983 -5.037 1.00 0.00 186 MET A C 16
ATOM 27565 O O . MET A 1 108 ? 7.221 -11.483 -6.008 1.00 0.00 186 MET A O 16
ATOM 27579 N N . TYR A 1 109 ? 8.883 -10.236 -5.145 1.00 0.00 187 TYR A N 16
ATOM 27580 C CA . TYR A 1 109 ? 9.493 -9.955 -6.439 1.00 0.00 187 TYR A CA 16
ATOM 27581 C C . TYR A 1 109 ? 11.015 -9.967 -6.338 1.00 0.00 187 TYR A C 16
ATOM 27582 O O . TYR A 1 109 ? 11.541 -9.506 -5.303 1.00 0.00 187 TYR A O 16
ATOM 27601 N N . GLY A 1 1 ? 26.051 1.791 -9.902 1.00 0.00 79 GLY A N 17
ATOM 27602 C CA . GLY A 1 1 ? 26.386 1.840 -8.452 1.00 0.00 79 GLY A CA 17
ATOM 27603 C C . GLY A 1 1 ? 27.122 3.109 -8.070 1.00 0.00 79 GLY A C 17
ATOM 27604 O O . GLY A 1 1 ? 28.073 3.509 -8.740 1.00 0.00 79 GLY A O 17
ATOM 27610 N N . SER A 1 2 ? 26.680 3.744 -6.988 1.00 0.00 80 SER A N 17
ATOM 27611 C CA . SER A 1 2 ? 27.303 4.975 -6.517 1.00 0.00 80 SER A CA 17
ATOM 27612 C C . SER A 1 2 ? 27.223 6.067 -7.579 1.00 0.00 80 SER A C 17
ATOM 27613 O O . SER A 1 2 ? 26.738 5.834 -8.687 1.00 0.00 80 SER A O 17
ATOM 27621 N N . HIS A 1 3 ? 27.701 7.258 -7.234 1.00 0.00 81 HIS A N 17
ATOM 27622 C CA . HIS A 1 3 ? 27.684 8.386 -8.159 1.00 0.00 81 HIS A CA 17
ATOM 27623 C C . HIS A 1 3 ? 26.257 8.721 -8.580 1.00 0.00 81 HIS A C 17
ATOM 27624 O O . HIS A 1 3 ? 26.021 9.186 -9.696 1.00 0.00 81 HIS A O 17
ATOM 27639 N N . MET A 1 4 ? 25.308 8.483 -7.681 1.00 0.00 82 MET A N 17
ATOM 27640 C CA . MET A 1 4 ? 23.904 8.760 -7.960 1.00 0.00 82 MET A CA 17
ATOM 27641 C C . MET A 1 4 ? 23.678 10.251 -8.191 1.00 0.00 82 MET A C 17
ATOM 27642 O O . MET A 1 4 ? 24.400 11.089 -7.650 1.00 0.00 82 MET A O 17
ATOM 27656 N N . ASP A 1 5 ? 22.672 10.574 -8.997 1.00 0.00 83 ASP A N 17
ATOM 27657 C CA . ASP A 1 5 ? 22.351 11.964 -9.299 1.00 0.00 83 ASP A CA 17
ATOM 27658 C C . ASP A 1 5 ? 21.562 12.601 -8.157 1.00 0.00 83 ASP A C 17
ATOM 27659 O O . ASP A 1 5 ? 20.935 11.903 -7.360 1.00 0.00 83 ASP A O 17
ATOM 27668 N N . PRO A 1 6 ? 21.583 13.941 -8.064 1.00 0.00 84 PRO A N 17
ATOM 27669 C CA . PRO A 1 6 ? 20.866 14.671 -7.013 1.00 0.00 84 PRO A CA 17
ATOM 27670 C C . PRO A 1 6 ? 19.352 14.561 -7.162 1.00 0.00 84 PRO A C 17
ATOM 27671 O O . PRO A 1 6 ? 18.611 14.703 -6.190 1.00 0.00 84 PRO A O 17
ATOM 27682 N N . ALA A 1 7 ? 18.898 14.308 -8.386 1.00 0.00 85 ALA A N 17
ATOM 27683 C CA . ALA A 1 7 ? 17.473 14.180 -8.660 1.00 0.00 85 ALA A CA 17
ATOM 27684 C C . ALA A 1 7 ? 16.958 12.802 -8.259 1.00 0.00 85 ALA A C 17
ATOM 27685 O O . ALA A 1 7 ? 15.966 12.684 -7.540 1.00 0.00 85 ALA A O 17
ATOM 27692 N N . GLN A 1 8 ? 17.637 11.761 -8.730 1.00 0.00 86 GLN A N 17
ATOM 27693 C CA . GLN A 1 8 ? 17.247 10.390 -8.422 1.00 0.00 86 GLN A CA 17
ATOM 27694 C C . GLN A 1 8 ? 15.823 10.113 -8.892 1.00 0.00 86 GLN A C 17
ATOM 27695 O O . GLN A 1 8 ? 15.051 9.439 -8.210 1.00 0.00 86 GLN A O 17
ATOM 27709 N N . LEU A 1 9 ? 15.482 10.643 -10.062 1.00 0.00 87 LEU A N 17
ATOM 27710 C CA . LEU A 1 9 ? 14.152 10.459 -10.628 1.00 0.00 87 LEU A CA 17
ATOM 27711 C C . LEU A 1 9 ? 13.883 8.989 -10.934 1.00 0.00 87 LEU A C 17
ATOM 27712 O O . LEU A 1 9 ? 12.752 8.519 -10.820 1.00 0.00 87 LEU A O 17
ATOM 27728 N N . THR A 1 10 ? 14.930 8.267 -11.324 1.00 0.00 88 THR A N 17
ATOM 27729 C CA . THR A 1 10 ? 14.804 6.849 -11.650 1.00 0.00 88 THR A CA 17
ATOM 27730 C C . THR A 1 10 ? 14.172 6.074 -10.497 1.00 0.00 88 THR A C 17
ATOM 27731 O O . THR A 1 10 ? 13.198 5.346 -10.688 1.00 0.00 88 THR A O 17
ATOM 27742 N N . GLU A 1 11 ? 14.729 6.238 -9.300 1.00 0.00 89 GLU A N 17
ATOM 27743 C CA . GLU A 1 11 ? 14.211 5.555 -8.119 1.00 0.00 89 GLU A CA 17
ATOM 27744 C C . GLU A 1 11 ? 12.724 5.843 -7.941 1.00 0.00 89 GLU A C 17
ATOM 27745 O O . GLU A 1 11 ? 11.975 5.012 -7.428 1.00 0.00 89 GLU A O 17
ATOM 27757 N N . ASP A 1 12 ? 12.300 7.021 -8.388 1.00 0.00 90 ASP A N 17
ATOM 27758 C CA . ASP A 1 12 ? 10.898 7.403 -8.296 1.00 0.00 90 ASP A CA 17
ATOM 27759 C C . ASP A 1 12 ? 10.097 6.642 -9.345 1.00 0.00 90 ASP A C 17
ATOM 27760 O O . ASP A 1 12 ? 9.053 6.059 -9.049 1.00 0.00 90 ASP A O 17
ATOM 27769 N N . ILE A 1 13 ? 10.605 6.648 -10.573 1.00 0.00 91 ILE A N 17
ATOM 27770 C CA . ILE A 1 13 ? 9.958 5.956 -11.678 1.00 0.00 91 ILE A CA 17
ATOM 27771 C C . ILE A 1 13 ? 9.857 4.460 -11.398 1.00 0.00 91 ILE A C 17
ATOM 27772 O O . ILE A 1 13 ? 8.806 3.849 -11.597 1.00 0.00 91 ILE A O 17
ATOM 27788 N N . THR A 1 14 ? 10.958 3.876 -10.936 1.00 0.00 92 THR A N 17
ATOM 27789 C CA . THR A 1 14 ? 10.990 2.452 -10.634 1.00 0.00 92 THR A CA 17
ATOM 27790 C C . THR A 1 14 ? 10.028 2.115 -9.493 1.00 0.00 92 THR A C 17
ATOM 27791 O O . THR A 1 14 ? 9.199 1.218 -9.624 1.00 0.00 92 THR A O 17
ATOM 27802 N N . ARG A 1 15 ? 10.150 2.825 -8.370 1.00 0.00 93 ARG A N 17
ATOM 27803 C CA . ARG A 1 15 ? 9.297 2.580 -7.212 1.00 0.00 93 ARG A CA 17
ATOM 27804 C C . ARG A 1 15 ? 7.819 2.656 -7.582 1.00 0.00 93 ARG A C 17
ATOM 27805 O O . ARG A 1 15 ? 7.048 1.748 -7.273 1.00 0.00 93 ARG A O 17
ATOM 27826 N N . TYR A 1 16 ? 7.425 3.741 -8.243 1.00 0.00 94 TYR A N 17
ATOM 27827 C CA . TYR A 1 16 ? 6.034 3.922 -8.648 1.00 0.00 94 TYR A CA 17
ATOM 27828 C C . TYR A 1 16 ? 5.523 2.704 -9.413 1.00 0.00 94 TYR A C 17
ATOM 27829 O O . TYR A 1 16 ? 4.519 2.097 -9.037 1.00 0.00 94 TYR A O 17
ATOM 27847 N N . TYR A 1 17 ? 6.222 2.349 -10.487 1.00 0.00 95 TYR A N 17
ATOM 27848 C CA . TYR A 1 17 ? 5.839 1.202 -11.301 1.00 0.00 95 TYR A CA 17
ATOM 27849 C C . TYR A 1 17 ? 5.861 -0.081 -10.475 1.00 0.00 95 TYR A C 17
ATOM 27850 O O . TYR A 1 17 ? 4.958 -0.911 -10.574 1.00 0.00 95 TYR A O 17
ATOM 27868 N N . LEU A 1 18 ? 6.902 -0.237 -9.661 1.00 0.00 96 LEU A N 17
ATOM 27869 C CA . LEU A 1 18 ? 7.051 -1.418 -8.816 1.00 0.00 96 LEU A CA 17
ATOM 27870 C C . LEU A 1 18 ? 5.789 -1.670 -7.997 1.00 0.00 96 LEU A C 17
ATOM 27871 O O . LEU A 1 18 ? 5.207 -2.753 -8.051 1.00 0.00 96 LEU A O 17
ATOM 27887 N N . CYS A 1 19 ? 5.374 -0.661 -7.240 1.00 0.00 97 CYS A N 17
ATOM 27888 C CA . CYS A 1 19 ? 4.180 -0.767 -6.409 1.00 0.00 97 CYS A CA 17
ATOM 27889 C C . CYS A 1 19 ? 2.964 -1.140 -7.250 1.00 0.00 97 CYS A C 17
ATOM 27890 O O . CYS A 1 19 ? 2.163 -1.989 -6.859 1.00 0.00 97 CYS A O 17
ATOM 27898 N N . LEU A 1 20 ? 2.834 -0.501 -8.409 1.00 0.00 98 LEU A N 17
ATOM 27899 C CA . LEU A 1 20 ? 1.716 -0.769 -9.306 1.00 0.00 98 LEU A CA 17
ATOM 27900 C C . LEU A 1 20 ? 1.704 -2.231 -9.739 1.00 0.00 98 LEU A C 17
ATOM 27901 O O . LEU A 1 20 ? 0.664 -2.890 -9.708 1.00 0.00 98 LEU A O 17
ATOM 27917 N N . GLN A 1 21 ? 2.866 -2.734 -10.143 1.00 0.00 99 GLN A N 17
ATOM 27918 C CA . GLN A 1 21 ? 2.988 -4.119 -10.583 1.00 0.00 99 GLN A CA 17
ATOM 27919 C C . GLN A 1 21 ? 2.711 -5.083 -9.433 1.00 0.00 99 GLN A C 17
ATOM 27920 O O . GLN A 1 21 ? 1.938 -6.030 -9.577 1.00 0.00 99 GLN A O 17
ATOM 27934 N N . LEU A 1 22 ? 3.347 -4.835 -8.292 1.00 0.00 100 LEU A N 17
ATOM 27935 C CA . LEU A 1 22 ? 3.169 -5.681 -7.117 1.00 0.00 100 LEU A CA 17
ATOM 27936 C C . LEU A 1 22 ? 1.701 -5.737 -6.705 1.00 0.00 100 LEU A C 17
ATOM 27937 O O . LEU A 1 22 ? 1.145 -6.815 -6.496 1.00 0.00 100 LEU A O 17
ATOM 27953 N N . ARG A 1 23 ? 1.079 -4.568 -6.592 1.00 0.00 101 ARG A N 17
ATOM 27954 C CA . ARG A 1 23 ? -0.325 -4.483 -6.206 1.00 0.00 101 ARG A CA 17
ATOM 27955 C C . ARG A 1 23 ? -1.218 -5.164 -7.239 1.00 0.00 101 ARG A C 17
ATOM 27956 O O . ARG A 1 23 ? -2.290 -5.670 -6.909 1.00 0.00 101 ARG A O 17
ATOM 27977 N N . GLN A 1 24 ? -0.768 -5.175 -8.490 1.00 0.00 102 GLN A N 17
ATOM 27978 C CA . GLN A 1 24 ? -1.527 -5.797 -9.569 1.00 0.00 102 GLN A CA 17
ATOM 27979 C C . GLN A 1 24 ? -1.512 -7.318 -9.437 1.00 0.00 102 GLN A C 17
ATOM 27980 O O . GLN A 1 24 ? -2.523 -7.981 -9.669 1.00 0.00 102 GLN A O 17
ATOM 27994 N N . ASP A 1 25 ? -0.358 -7.863 -9.067 1.00 0.00 103 ASP A N 17
ATOM 27995 C CA . ASP A 1 25 ? -0.209 -9.305 -8.906 1.00 0.00 103 ASP A CA 17
ATOM 27996 C C . ASP A 1 25 ? -0.964 -9.801 -7.677 1.00 0.00 103 ASP A C 17
ATOM 27997 O O . ASP A 1 25 ? -1.598 -10.855 -7.709 1.00 0.00 103 ASP A O 17
ATOM 28006 N N . ILE A 1 26 ? -0.889 -9.035 -6.593 1.00 0.00 104 ILE A N 17
ATOM 28007 C CA . ILE A 1 26 ? -1.563 -9.398 -5.353 1.00 0.00 104 ILE A CA 17
ATOM 28008 C C . ILE A 1 26 ? -3.077 -9.419 -5.534 1.00 0.00 104 ILE A C 17
ATOM 28009 O O . ILE A 1 26 ? -3.736 -10.411 -5.222 1.00 0.00 104 ILE A O 17
ATOM 28025 N N . VAL A 1 27 ? -3.624 -8.317 -6.039 1.00 0.00 105 VAL A N 17
ATOM 28026 C CA . VAL A 1 27 ? -5.061 -8.209 -6.259 1.00 0.00 105 VAL A CA 17
ATOM 28027 C C . VAL A 1 27 ? -5.560 -9.295 -7.206 1.00 0.00 105 VAL A C 17
ATOM 28028 O O . VAL A 1 27 ? -6.690 -9.768 -7.084 1.00 0.00 105 VAL A O 17
ATOM 28041 N N . ALA A 1 28 ? -4.712 -9.687 -8.151 1.00 0.00 106 ALA A N 17
ATOM 28042 C CA . ALA A 1 28 ? -5.070 -10.717 -9.119 1.00 0.00 106 ALA A CA 17
ATOM 28043 C C . ALA A 1 28 ? -4.833 -12.120 -8.560 1.00 0.00 106 ALA A C 17
ATOM 28044 O O . ALA A 1 28 ? -5.100 -13.115 -9.232 1.00 0.00 106 ALA A O 17
ATOM 28051 N N . GLY A 1 29 ? -4.331 -12.195 -7.329 1.00 0.00 107 GLY A N 17
ATOM 28052 C CA . GLY A 1 29 ? -4.071 -13.484 -6.716 1.00 0.00 107 GLY A CA 17
ATOM 28053 C C . GLY A 1 29 ? -2.928 -14.223 -7.382 1.00 0.00 107 GLY A C 17
ATOM 28054 O O . GLY A 1 29 ? -2.900 -15.454 -7.398 1.00 0.00 107 GLY A O 17
ATOM 28058 N N . ARG A 1 30 ? -1.983 -13.470 -7.935 1.00 0.00 108 ARG A N 17
ATOM 28059 C CA . ARG A 1 30 ? -0.830 -14.060 -8.608 1.00 0.00 108 ARG A CA 17
ATOM 28060 C C . ARG A 1 30 ? 0.253 -14.464 -7.608 1.00 0.00 108 ARG A C 17
ATOM 28061 O O . ARG A 1 30 ? 1.300 -14.983 -7.995 1.00 0.00 108 ARG A O 17
ATOM 28082 N N . LEU A 1 31 ? 0.000 -14.228 -6.322 1.00 0.00 109 LEU A N 17
ATOM 28083 C CA . LEU A 1 31 ? 0.959 -14.573 -5.280 1.00 0.00 109 LEU A CA 17
ATOM 28084 C C . LEU A 1 31 ? 0.239 -14.920 -3.977 1.00 0.00 109 LEU A C 17
ATOM 28085 O O . LEU A 1 31 ? -0.707 -14.239 -3.583 1.00 0.00 109 LEU A O 17
ATOM 28101 N N . PRO A 1 32 ? 0.678 -15.988 -3.286 1.00 0.00 110 PRO A N 17
ATOM 28102 C CA . PRO A 1 32 ? 0.066 -16.416 -2.025 1.00 0.00 110 PRO A CA 17
ATOM 28103 C C . PRO A 1 32 ? 0.412 -15.483 -0.869 1.00 0.00 110 PRO A C 17
ATOM 28104 O O . PRO A 1 32 ? 1.582 -15.297 -0.537 1.00 0.00 110 PRO A O 17
ATOM 28115 N N . CYS A 1 33 ? -0.614 -14.898 -0.259 1.00 0.00 111 CYS A N 17
ATOM 28116 C CA . CYS A 1 33 ? -0.419 -13.986 0.860 1.00 0.00 111 CYS A CA 17
ATOM 28117 C C . CYS A 1 33 ? -1.467 -14.227 1.941 1.00 0.00 111 CYS A C 17
ATOM 28118 O O . CYS A 1 33 ? -2.446 -14.940 1.722 1.00 0.00 111 CYS A O 17
ATOM 28126 N N . SER A 1 34 ? -1.255 -13.631 3.110 1.00 0.00 112 SER A N 17
ATOM 28127 C CA . SER A 1 34 ? -2.184 -13.786 4.223 1.00 0.00 112 SER A CA 17
ATOM 28128 C C . SER A 1 34 ? -3.070 -12.553 4.372 1.00 0.00 112 SER A C 17
ATOM 28129 O O . SER A 1 34 ? -2.745 -11.477 3.870 1.00 0.00 112 SER A O 17
ATOM 28137 N N . PHE A 1 35 ? -4.191 -12.720 5.068 1.00 0.00 113 PHE A N 17
ATOM 28138 C CA . PHE A 1 35 ? -5.129 -11.624 5.289 1.00 0.00 113 PHE A CA 17
ATOM 28139 C C . PHE A 1 35 ? -4.428 -10.420 5.913 1.00 0.00 113 PHE A C 17
ATOM 28140 O O . PHE A 1 35 ? -4.626 -9.284 5.483 1.00 0.00 113 PHE A O 17
ATOM 28157 N N . ALA A 1 36 ? -3.626 -10.674 6.942 1.00 0.00 114 ALA A N 17
ATOM 28158 C CA . ALA A 1 36 ? -2.919 -9.606 7.637 1.00 0.00 114 ALA A CA 17
ATOM 28159 C C . ALA A 1 36 ? -2.064 -8.782 6.682 1.00 0.00 114 ALA A C 17
ATOM 28160 O O . ALA A 1 36 ? -2.129 -7.552 6.692 1.00 0.00 114 ALA A O 17
ATOM 28167 N N . THR A 1 37 ? -1.264 -9.448 5.855 1.00 0.00 115 THR A N 17
ATOM 28168 C CA . THR A 1 37 ? -0.411 -8.748 4.904 1.00 0.00 115 THR A CA 17
ATOM 28169 C C . THR A 1 37 ? -1.253 -7.986 3.891 1.00 0.00 115 THR A C 17
ATOM 28170 O O . THR A 1 37 ? -0.940 -6.850 3.540 1.00 0.00 115 THR A O 17
ATOM 28181 N N . LEU A 1 38 ? -2.330 -8.614 3.431 1.00 0.00 116 LEU A N 17
ATOM 28182 C CA . LEU A 1 38 ? -3.223 -7.984 2.467 1.00 0.00 116 LEU A CA 17
ATOM 28183 C C . LEU A 1 38 ? -3.745 -6.665 3.020 1.00 0.00 116 LEU A C 17
ATOM 28184 O O . LEU A 1 38 ? -3.695 -5.631 2.352 1.00 0.00 116 LEU A O 17
ATOM 28200 N N . ALA A 1 39 ? -4.245 -6.711 4.250 1.00 0.00 117 ALA A N 17
ATOM 28201 C CA . ALA A 1 39 ? -4.779 -5.530 4.909 1.00 0.00 117 ALA A CA 17
ATOM 28202 C C . ALA A 1 39 ? -3.680 -4.515 5.210 1.00 0.00 117 ALA A C 17
ATOM 28203 O O . ALA A 1 39 ? -3.903 -3.307 5.134 1.00 0.00 117 ALA A O 17
ATOM 28210 N N . LEU A 1 40 ? -2.494 -5.009 5.553 1.00 0.00 118 LEU A N 17
ATOM 28211 C CA . LEU A 1 40 ? -1.367 -4.135 5.866 1.00 0.00 118 LEU A CA 17
ATOM 28212 C C . LEU A 1 40 ? -0.903 -3.376 4.626 1.00 0.00 118 LEU A C 17
ATOM 28213 O O . LEU A 1 40 ? -0.783 -2.149 4.643 1.00 0.00 118 LEU A O 17
ATOM 28229 N N . LEU A 1 41 ? -0.650 -4.112 3.549 1.00 0.00 119 LEU A N 17
ATOM 28230 C CA . LEU A 1 41 ? -0.205 -3.510 2.298 1.00 0.00 119 LEU A CA 17
ATOM 28231 C C . LEU A 1 41 ? -1.242 -2.521 1.784 1.00 0.00 119 LEU A C 17
ATOM 28232 O O . LEU A 1 41 ? -0.902 -1.498 1.190 1.00 0.00 119 LEU A O 17
ATOM 28248 N N . GLY A 1 42 ? -2.511 -2.829 2.030 1.00 0.00 120 GLY A N 17
ATOM 28249 C CA . GLY A 1 42 ? -3.582 -1.954 1.599 1.00 0.00 120 GLY A CA 17
ATOM 28250 C C . GLY A 1 42 ? -3.637 -0.675 2.410 1.00 0.00 120 GLY A C 17
ATOM 28251 O O . GLY A 1 42 ? -3.681 0.421 1.854 1.00 0.00 120 GLY A O 17
ATOM 28255 N N . SER A 1 43 ? -3.641 -0.820 3.733 1.00 0.00 121 SER A N 17
ATOM 28256 C CA . SER A 1 43 ? -3.699 0.326 4.634 1.00 0.00 121 SER A CA 17
ATOM 28257 C C . SER A 1 43 ? -2.601 1.340 4.328 1.00 0.00 121 SER A C 17
ATOM 28258 O O . SER A 1 43 ? -2.820 2.549 4.428 1.00 0.00 121 SER A O 17
ATOM 28266 N N . TYR A 1 44 ? -1.421 0.853 3.955 1.00 0.00 122 TYR A N 17
ATOM 28267 C CA . TYR A 1 44 ? -0.305 1.737 3.641 1.00 0.00 122 TYR A CA 17
ATOM 28268 C C . TYR A 1 44 ? -0.505 2.411 2.288 1.00 0.00 122 TYR A C 17
ATOM 28269 O O . TYR A 1 44 ? -0.291 3.615 2.147 1.00 0.00 122 TYR A O 17
ATOM 28287 N N . THR A 1 45 ? -0.923 1.631 1.296 1.00 0.00 123 THR A N 17
ATOM 28288 C CA . THR A 1 45 ? -1.156 2.162 -0.041 1.00 0.00 123 THR A CA 17
ATOM 28289 C C . THR A 1 45 ? -2.230 3.243 -0.006 1.00 0.00 123 THR A C 17
ATOM 28290 O O . THR A 1 45 ? -2.086 4.295 -0.628 1.00 0.00 123 THR A O 17
ATOM 28301 N N . ILE A 1 46 ? -3.302 2.981 0.736 1.00 0.00 124 ILE A N 17
ATOM 28302 C CA . ILE A 1 46 ? -4.391 3.940 0.862 1.00 0.00 124 ILE A CA 17
ATOM 28303 C C . ILE A 1 46 ? -3.885 5.234 1.491 1.00 0.00 124 ILE A C 17
ATOM 28304 O O . ILE A 1 46 ? -4.149 6.324 0.989 1.00 0.00 124 ILE A O 17
ATOM 28320 N N . GLN A 1 47 ? -3.155 5.101 2.594 1.00 0.00 125 GLN A N 17
ATOM 28321 C CA . GLN A 1 47 ? -2.607 6.257 3.293 1.00 0.00 125 GLN A CA 17
ATOM 28322 C C . GLN A 1 47 ? -1.701 7.072 2.375 1.00 0.00 125 GLN A C 17
ATOM 28323 O O . GLN A 1 47 ? -1.695 8.300 2.426 1.00 0.00 125 GLN A O 17
ATOM 28337 N N . SER A 1 48 ? -0.934 6.381 1.538 1.00 0.00 126 SER A N 17
ATOM 28338 C CA . SER A 1 48 ? -0.022 7.046 0.613 1.00 0.00 126 SER A CA 17
ATOM 28339 C C . SER A 1 48 ? -0.765 7.594 -0.604 1.00 0.00 126 SER A C 17
ATOM 28340 O O . SER A 1 48 ? -0.308 8.539 -1.247 1.00 0.00 126 SER A O 17
ATOM 28348 N N . GLU A 1 49 ? -1.903 6.986 -0.924 1.00 0.00 127 GLU A N 17
ATOM 28349 C CA . GLU A 1 49 ? -2.694 7.408 -2.074 1.00 0.00 127 GLU A CA 17
ATOM 28350 C C . GLU A 1 49 ? -3.551 8.619 -1.740 1.00 0.00 127 GLU A C 17
ATOM 28351 O O . GLU A 1 49 ? -3.660 9.554 -2.534 1.00 0.00 127 GLU A O 17
ATOM 28363 N N . LEU A 1 50 ? -4.179 8.584 -0.575 1.00 0.00 128 LEU A N 17
ATOM 28364 C CA . LEU A 1 50 ? -5.055 9.661 -0.144 1.00 0.00 128 LEU A CA 17
ATOM 28365 C C . LEU A 1 50 ? -4.442 10.483 0.990 1.00 0.00 128 LEU A C 17
ATOM 28366 O O . LEU A 1 50 ? -5.058 11.431 1.475 1.00 0.00 128 LEU A O 17
ATOM 28382 N N . GLY A 1 51 ? -3.230 10.125 1.408 1.00 0.00 129 GLY A N 17
ATOM 28383 C CA . GLY A 1 51 ? -2.576 10.859 2.477 1.00 0.00 129 GLY A CA 17
ATOM 28384 C C . GLY A 1 51 ? -3.072 10.457 3.853 1.00 0.00 129 GLY A C 17
ATOM 28385 O O . GLY A 1 51 ? -2.659 9.430 4.392 1.00 0.00 129 GLY A O 17
ATOM 28389 N N . ASP A 1 52 ? -3.955 11.269 4.425 1.00 0.00 130 ASP A N 17
ATOM 28390 C CA . ASP A 1 52 ? -4.502 10.991 5.749 1.00 0.00 130 ASP A CA 17
ATOM 28391 C C . ASP A 1 52 ? -5.965 10.571 5.662 1.00 0.00 130 ASP A C 17
ATOM 28392 O O . ASP A 1 52 ? -6.560 10.573 4.584 1.00 0.00 130 ASP A O 17
ATOM 28401 N N . TYR A 1 53 ? -6.540 10.211 6.805 1.00 0.00 131 TYR A N 17
ATOM 28402 C CA . TYR A 1 53 ? -7.934 9.787 6.863 1.00 0.00 131 TYR A CA 17
ATOM 28403 C C . TYR A 1 53 ? -8.832 10.930 7.325 1.00 0.00 131 TYR A C 17
ATOM 28404 O O . TYR A 1 53 ? -8.862 11.269 8.508 1.00 0.00 131 TYR A O 17
ATOM 28422 N N . ASP A 1 54 ? -9.562 11.521 6.385 1.00 0.00 132 ASP A N 17
ATOM 28423 C CA . ASP A 1 54 ? -10.461 12.626 6.696 1.00 0.00 132 ASP A CA 17
ATOM 28424 C C . ASP A 1 54 ? -11.906 12.263 6.356 1.00 0.00 132 ASP A C 17
ATOM 28425 O O . ASP A 1 54 ? -12.356 12.467 5.228 1.00 0.00 132 ASP A O 17
ATOM 28434 N N . PRO A 1 55 ? -12.654 11.717 7.331 1.00 0.00 133 PRO A N 17
ATOM 28435 C CA . PRO A 1 55 ? -14.054 11.324 7.128 1.00 0.00 133 PRO A CA 17
ATOM 28436 C C . PRO A 1 55 ? -14.946 12.517 6.802 1.00 0.00 133 PRO A C 17
ATOM 28437 O O . PRO A 1 55 ? -15.942 12.384 6.091 1.00 0.00 133 PRO A O 17
ATOM 28448 N N . GLU A 1 56 ? -14.582 13.682 7.327 1.00 0.00 134 GLU A N 17
ATOM 28449 C CA . GLU A 1 56 ? -15.349 14.900 7.093 1.00 0.00 134 GLU A CA 17
ATOM 28450 C C . GLU A 1 56 ? -15.346 15.273 5.614 1.00 0.00 134 GLU A C 17
ATOM 28451 O O . GLU A 1 56 ? -16.310 15.847 5.107 1.00 0.00 134 GLU A O 17
ATOM 28463 N N . LEU A 1 57 ? -14.257 14.944 4.927 1.00 0.00 135 LEU A N 17
ATOM 28464 C CA . LEU A 1 57 ? -14.130 15.247 3.506 1.00 0.00 135 LEU A CA 17
ATOM 28465 C C . LEU A 1 57 ? -14.836 14.194 2.658 1.00 0.00 135 LEU A C 17
ATOM 28466 O O . LEU A 1 57 ? -15.563 14.523 1.720 1.00 0.00 135 LEU A O 17
ATOM 28482 N N . HIS A 1 58 ? -14.617 12.927 2.993 1.00 0.00 136 HIS A N 17
ATOM 28483 C CA . HIS A 1 58 ? -15.231 11.825 2.261 1.00 0.00 136 HIS A CA 17
ATOM 28484 C C . HIS A 1 58 ? -16.246 11.092 3.130 1.00 0.00 136 HIS A C 17
ATOM 28485 O O . HIS A 1 58 ? -17.454 11.280 2.987 1.00 0.00 136 HIS A O 17
ATOM 28500 N N . GLY A 1 59 ? -15.746 10.255 4.030 1.00 0.00 137 GLY A N 17
ATOM 28501 C CA . GLY A 1 59 ? -16.619 9.503 4.912 1.00 0.00 137 GLY A CA 17
ATOM 28502 C C . GLY A 1 59 ? -15.987 8.210 5.389 1.00 0.00 137 GLY A C 17
ATOM 28503 O O . GLY A 1 59 ? -15.024 8.228 6.155 1.00 0.00 137 GLY A O 17
ATOM 28507 N N . VAL A 1 60 ? -16.531 7.086 4.935 1.00 0.00 138 VAL A N 17
ATOM 28508 C CA . VAL A 1 60 ? -16.015 5.778 5.321 1.00 0.00 138 VAL A CA 17
ATOM 28509 C C . VAL A 1 60 ? -16.411 4.709 4.309 1.00 0.00 138 VAL A C 17
ATOM 28510 O O . VAL A 1 60 ? -17.352 4.888 3.536 1.00 0.00 138 VAL A O 17
ATOM 28523 N N . ASP A 1 61 ? -15.684 3.596 4.320 1.00 0.00 139 ASP A N 17
ATOM 28524 C CA . ASP A 1 61 ? -15.956 2.492 3.406 1.00 0.00 139 ASP A CA 17
ATOM 28525 C C . ASP A 1 61 ? -15.733 2.910 1.955 1.00 0.00 139 ASP A C 17
ATOM 28526 O O . ASP A 1 61 ? -16.335 2.349 1.040 1.00 0.00 139 ASP A O 17
ATOM 28535 N N . TYR A 1 62 ? -14.865 3.896 1.749 1.00 0.00 140 TYR A N 17
ATOM 28536 C CA . TYR A 1 62 ? -14.568 4.379 0.404 1.00 0.00 140 TYR A CA 17
ATOM 28537 C C . TYR A 1 62 ? -13.475 3.542 -0.261 1.00 0.00 140 TYR A C 17
ATOM 28538 O O . TYR A 1 62 ? -13.067 3.826 -1.387 1.00 0.00 140 TYR A O 17
ATOM 28556 N N . VAL A 1 63 ? -13.001 2.514 0.440 1.00 0.00 141 VAL A N 17
ATOM 28557 C CA . VAL A 1 63 ? -11.953 1.648 -0.090 1.00 0.00 141 VAL A CA 17
ATOM 28558 C C . VAL A 1 63 ? -12.495 0.708 -1.165 1.00 0.00 141 VAL A C 17
ATOM 28559 O O . VAL A 1 63 ? -11.732 -0.005 -1.818 1.00 0.00 141 VAL A O 17
ATOM 28572 N N . SER A 1 64 ? -13.814 0.710 -1.350 1.00 0.00 142 SER A N 17
ATOM 28573 C CA . SER A 1 64 ? -14.457 -0.138 -2.347 1.00 0.00 142 SER A CA 17
ATOM 28574 C C . SER A 1 64 ? -13.983 0.195 -3.762 1.00 0.00 142 SER A C 17
ATOM 28575 O O . SER A 1 64 ? -14.206 -0.578 -4.694 1.00 0.00 142 SER A O 17
ATOM 28583 N N . ASP A 1 65 ? -13.325 1.341 -3.921 1.00 0.00 143 ASP A N 17
ATOM 28584 C CA . ASP A 1 65 ? -12.820 1.753 -5.225 1.00 0.00 143 ASP A CA 17
ATOM 28585 C C . ASP A 1 65 ? -11.399 1.241 -5.440 1.00 0.00 143 ASP A C 17
ATOM 28586 O O . ASP A 1 65 ? -10.974 1.016 -6.573 1.00 0.00 143 ASP A O 17
ATOM 28595 N N . PHE A 1 66 ? -10.670 1.058 -4.343 1.00 0.00 144 PHE A N 17
ATOM 28596 C CA . PHE A 1 66 ? -9.297 0.571 -4.408 1.00 0.00 144 PHE A CA 17
ATOM 28597 C C . PHE A 1 66 ? -9.250 -0.945 -4.245 1.00 0.00 144 PHE A C 17
ATOM 28598 O O . PHE A 1 66 ? -9.701 -1.485 -3.235 1.00 0.00 144 PHE A O 17
ATOM 28615 N N . LYS A 1 67 ? -8.705 -1.626 -5.247 1.00 0.00 145 LYS A N 17
ATOM 28616 C CA . LYS A 1 67 ? -8.602 -3.080 -5.217 1.00 0.00 145 LYS A CA 17
ATOM 28617 C C . LYS A 1 67 ? -7.505 -3.533 -4.259 1.00 0.00 145 LYS A C 17
ATOM 28618 O O . LYS A 1 67 ? -6.334 -3.606 -4.630 1.00 0.00 145 LYS A O 17
ATOM 28637 N N . LEU A 1 68 ? -7.893 -3.836 -3.024 1.00 0.00 146 LEU A N 17
ATOM 28638 C CA . LEU A 1 68 ? -6.942 -4.283 -2.012 1.00 0.00 146 LEU A CA 17
ATOM 28639 C C . LEU A 1 68 ? -6.662 -5.778 -2.147 1.00 0.00 146 LEU A C 17
ATOM 28640 O O . LEU A 1 68 ? -5.615 -6.264 -1.720 1.00 0.00 146 LEU A O 17
ATOM 28656 N N . ALA A 1 69 ? -7.605 -6.503 -2.741 1.00 0.00 147 ALA A N 17
ATOM 28657 C CA . ALA A 1 69 ? -7.459 -7.942 -2.929 1.00 0.00 147 ALA A CA 17
ATOM 28658 C C . ALA A 1 69 ? -8.632 -8.511 -3.724 1.00 0.00 147 ALA A C 17
ATOM 28659 O O . ALA A 1 69 ? -9.655 -7.848 -3.894 1.00 0.00 147 ALA A O 17
ATOM 28666 N N . PRO A 1 70 ? -8.500 -9.753 -4.222 1.00 0.00 148 PRO A N 17
ATOM 28667 C CA . PRO A 1 70 ? -9.557 -10.406 -5.001 1.00 0.00 148 PRO A CA 17
ATOM 28668 C C . PRO A 1 70 ? -10.819 -10.640 -4.178 1.00 0.00 148 PRO A C 17
ATOM 28669 O O . PRO A 1 70 ? -11.923 -10.308 -4.608 1.00 0.00 148 PRO A O 17
ATOM 28680 N N . ASN A 1 71 ? -10.648 -11.214 -2.991 1.00 0.00 149 ASN A N 17
ATOM 28681 C CA . ASN A 1 71 ? -11.774 -11.490 -2.107 1.00 0.00 149 ASN A CA 17
ATOM 28682 C C . ASN A 1 71 ? -11.817 -10.489 -0.956 1.00 0.00 149 ASN A C 17
ATOM 28683 O O . ASN A 1 71 ? -11.557 -10.838 0.195 1.00 0.00 149 ASN A O 17
ATOM 28694 N N . GLN A 1 72 ? -12.145 -9.242 -1.277 1.00 0.00 150 GLN A N 17
ATOM 28695 C CA . GLN A 1 72 ? -12.221 -8.188 -0.271 1.00 0.00 150 GLN A CA 17
ATOM 28696 C C . GLN A 1 72 ? -13.487 -8.323 0.568 1.00 0.00 150 GLN A C 17
ATOM 28697 O O . GLN A 1 72 ? -14.599 -8.305 0.041 1.00 0.00 150 GLN A O 17
ATOM 28711 N N . THR A 1 73 ? -13.309 -8.458 1.878 1.00 0.00 151 THR A N 17
ATOM 28712 C CA . THR A 1 73 ? -14.437 -8.596 2.794 1.00 0.00 151 THR A CA 17
ATOM 28713 C C . THR A 1 73 ? -14.441 -7.472 3.821 1.00 0.00 151 THR A C 17
ATOM 28714 O O . THR A 1 73 ? -13.448 -6.762 3.982 1.00 0.00 151 THR A O 17
ATOM 28725 N N . LYS A 1 74 ? -15.561 -7.318 4.521 1.00 0.00 152 LYS A N 17
ATOM 28726 C CA . LYS A 1 74 ? -15.689 -6.281 5.539 1.00 0.00 152 LYS A CA 17
ATOM 28727 C C . LYS A 1 74 ? -14.491 -6.302 6.482 1.00 0.00 152 LYS A C 17
ATOM 28728 O O . LYS A 1 74 ? -14.054 -5.261 6.972 1.00 0.00 152 LYS A O 17
ATOM 28747 N N . GLU A 1 75 ? -13.961 -7.497 6.729 1.00 0.00 153 GLU A N 17
ATOM 28748 C CA . GLU A 1 75 ? -12.810 -7.651 7.609 1.00 0.00 153 GLU A CA 17
ATOM 28749 C C . GLU A 1 75 ? -11.593 -6.943 7.026 1.00 0.00 153 GLU A C 17
ATOM 28750 O O . GLU A 1 75 ? -10.999 -6.076 7.668 1.00 0.00 153 GLU A O 17
ATOM 28762 N N . LEU A 1 76 ? -11.233 -7.311 5.800 1.00 0.00 154 LEU A N 17
ATOM 28763 C CA . LEU A 1 76 ? -10.093 -6.703 5.125 1.00 0.00 154 LEU A CA 17
ATOM 28764 C C . LEU A 1 76 ? -10.301 -5.199 4.984 1.00 0.00 154 LEU A C 17
ATOM 28765 O O . LEU A 1 76 ? -9.406 -4.405 5.275 1.00 0.00 154 LEU A O 17
ATOM 28781 N N . GLU A 1 77 ? -11.496 -4.817 4.543 1.00 0.00 155 GLU A N 17
ATOM 28782 C CA . GLU A 1 77 ? -11.832 -3.408 4.370 1.00 0.00 155 GLU A CA 17
ATOM 28783 C C . GLU A 1 77 ? -11.671 -2.654 5.686 1.00 0.00 155 GLU A C 17
ATOM 28784 O O . GLU A 1 77 ? -10.963 -1.649 5.757 1.00 0.00 155 GLU A O 17
ATOM 28796 N N . GLU A 1 78 ? -12.333 -3.149 6.729 1.00 0.00 156 GLU A N 17
ATOM 28797 C CA . GLU A 1 78 ? -12.265 -2.527 8.047 1.00 0.00 156 GLU A CA 17
ATOM 28798 C C . GLU A 1 78 ? -10.816 -2.348 8.488 1.00 0.00 156 GLU A C 17
ATOM 28799 O O . GLU A 1 78 ? -10.417 -1.268 8.926 1.00 0.00 156 GLU A O 17
ATOM 28811 N N . LYS A 1 79 ? -10.034 -3.417 8.376 1.00 0.00 157 LYS A N 17
ATOM 28812 C CA . LYS A 1 79 ? -8.630 -3.382 8.770 1.00 0.00 157 LYS A CA 17
ATOM 28813 C C . LYS A 1 79 ? -7.876 -2.302 8.002 1.00 0.00 157 LYS A C 17
ATOM 28814 O O . LYS A 1 79 ? -6.927 -1.710 8.516 1.00 0.00 157 LYS A O 17
ATOM 28833 N N . VAL A 1 80 ? -8.307 -2.040 6.772 1.00 0.00 158 VAL A N 17
ATOM 28834 C CA . VAL A 1 80 ? -7.672 -1.021 5.945 1.00 0.00 158 VAL A CA 17
ATOM 28835 C C . VAL A 1 80 ? -7.895 0.368 6.534 1.00 0.00 158 VAL A C 17
ATOM 28836 O O . VAL A 1 80 ? -6.951 1.139 6.711 1.00 0.00 158 VAL A O 17
ATOM 28849 N N . MET A 1 81 ? -9.150 0.680 6.838 1.00 0.00 159 MET A N 17
ATOM 28850 C CA . MET A 1 81 ? -9.502 1.975 7.410 1.00 0.00 159 MET A CA 17
ATOM 28851 C C . MET A 1 81 ? -8.955 2.113 8.828 1.00 0.00 159 MET A C 17
ATOM 28852 O O . MET A 1 81 ? -8.517 3.190 9.233 1.00 0.00 159 MET A O 17
ATOM 28866 N N . GLU A 1 82 ? -8.990 1.017 9.580 1.00 0.00 160 GLU A N 17
ATOM 28867 C CA . GLU A 1 82 ? -8.504 1.017 10.955 1.00 0.00 160 GLU A CA 17
ATOM 28868 C C . GLU A 1 82 ? -7.022 1.374 11.015 1.00 0.00 160 GLU A C 17
ATOM 28869 O O . GLU A 1 82 ? -6.627 2.309 11.712 1.00 0.00 160 GLU A O 17
ATOM 28881 N N . LEU A 1 83 ? -6.205 0.625 10.281 1.00 0.00 161 LEU A N 17
ATOM 28882 C CA . LEU A 1 83 ? -4.767 0.866 10.253 1.00 0.00 161 LEU A CA 17
ATOM 28883 C C . LEU A 1 83 ? -4.460 2.260 9.717 1.00 0.00 161 LEU A C 17
ATOM 28884 O O . LEU A 1 83 ? -3.528 2.921 10.175 1.00 0.00 161 LEU A O 17
ATOM 28900 N N . HIS A 1 84 ? -5.251 2.699 8.744 1.00 0.00 162 HIS A N 17
ATOM 28901 C CA . HIS A 1 84 ? -5.068 4.015 8.142 1.00 0.00 162 HIS A CA 17
ATOM 28902 C C . HIS A 1 84 ? -5.102 5.112 9.202 1.00 0.00 162 HIS A C 17
ATOM 28903 O O . HIS A 1 84 ? -4.214 5.963 9.257 1.00 0.00 162 HIS A O 17
ATOM 28918 N N . LYS A 1 85 ? -6.132 5.086 10.041 1.00 0.00 163 LYS A N 17
ATOM 28919 C CA . LYS A 1 85 ? -6.283 6.079 11.099 1.00 0.00 163 LYS A CA 17
ATOM 28920 C C . LYS A 1 85 ? -5.425 5.727 12.312 1.00 0.00 163 LYS A C 17
ATOM 28921 O O . LYS A 1 85 ? -5.085 6.595 13.116 1.00 0.00 163 LYS A O 17
ATOM 28940 N N . SER A 1 86 ? -5.080 4.449 12.442 1.00 0.00 164 SER A N 17
ATOM 28941 C CA . SER A 1 86 ? -4.265 3.986 13.560 1.00 0.00 164 SER A CA 17
ATOM 28942 C C . SER A 1 86 ? -2.924 4.715 13.606 1.00 0.00 164 SER A C 17
ATOM 28943 O O . SER A 1 86 ? -2.313 4.839 14.667 1.00 0.00 164 SER A O 17
ATOM 28951 N N . TYR A 1 87 ? -2.470 5.194 12.452 1.00 0.00 165 TYR A N 17
ATOM 28952 C CA . TYR A 1 87 ? -1.200 5.907 12.367 1.00 0.00 165 TYR A CA 17
ATOM 28953 C C . TYR A 1 87 ? -1.316 7.303 12.971 1.00 0.00 165 TYR A C 17
ATOM 28954 O O . TYR A 1 87 ? -2.090 8.134 12.495 1.00 0.00 165 TYR A O 17
ATOM 28972 N N . ARG A 1 88 ? -0.554 7.548 14.033 1.00 0.00 166 ARG A N 17
ATOM 28973 C CA . ARG A 1 88 ? -0.580 8.838 14.721 1.00 0.00 166 ARG A CA 17
ATOM 28974 C C . ARG A 1 88 ? 0.190 9.919 13.961 1.00 0.00 166 ARG A C 17
ATOM 28975 O O . ARG A 1 88 ? 1.029 10.610 14.539 1.00 0.00 166 ARG A O 17
ATOM 28996 N N . SER A 1 89 ? -0.100 10.055 12.666 1.00 0.00 167 SER A N 17
ATOM 28997 C CA . SER A 1 89 ? 0.556 11.049 11.808 1.00 0.00 167 SER A CA 17
ATOM 28998 C C . SER A 1 89 ? 1.735 10.436 11.060 1.00 0.00 167 SER A C 17
ATOM 28999 O O . SER A 1 89 ? 2.884 10.840 11.240 1.00 0.00 167 SER A O 17
ATOM 29007 N N . MET A 1 90 ? 1.430 9.467 10.207 1.00 0.00 168 MET A N 17
ATOM 29008 C CA . MET A 1 90 ? 2.450 8.799 9.407 1.00 0.00 168 MET A CA 17
ATOM 29009 C C . MET A 1 90 ? 2.767 9.621 8.160 1.00 0.00 168 MET A C 17
ATOM 29010 O O . MET A 1 90 ? 1.923 10.371 7.671 1.00 0.00 168 MET A O 17
ATOM 29024 N N . THR A 1 91 ? 3.986 9.477 7.649 1.00 0.00 169 THR A N 17
ATOM 29025 C CA . THR A 1 91 ? 4.405 10.210 6.459 1.00 0.00 169 THR A CA 17
ATOM 29026 C C . THR A 1 91 ? 4.438 9.293 5.242 1.00 0.00 169 THR A C 17
ATOM 29027 O O . THR A 1 91 ? 4.448 8.070 5.378 1.00 0.00 169 THR A O 17
ATOM 29038 N N . PRO A 1 92 ? 4.464 9.873 4.030 1.00 0.00 170 PRO A N 17
ATOM 29039 C CA . PRO A 1 92 ? 4.504 9.099 2.789 1.00 0.00 170 PRO A CA 17
ATOM 29040 C C . PRO A 1 92 ? 5.641 8.085 2.793 1.00 0.00 170 PRO A C 17
ATOM 29041 O O . PRO A 1 92 ? 5.431 6.899 2.540 1.00 0.00 170 PRO A O 17
ATOM 29052 N N . ALA A 1 93 ? 6.849 8.562 3.080 1.00 0.00 171 ALA A N 17
ATOM 29053 C CA . ALA A 1 93 ? 8.027 7.699 3.117 1.00 0.00 171 ALA A CA 17
ATOM 29054 C C . ALA A 1 93 ? 7.779 6.459 3.969 1.00 0.00 171 ALA A C 17
ATOM 29055 O O . ALA A 1 93 ? 8.156 5.350 3.592 1.00 0.00 171 ALA A O 17
ATOM 29062 N N . GLN A 1 94 ? 7.137 6.653 5.117 1.00 0.00 172 GLN A N 17
ATOM 29063 C CA . GLN A 1 94 ? 6.836 5.546 6.018 1.00 0.00 172 GLN A CA 17
ATOM 29064 C C . GLN A 1 94 ? 6.002 4.486 5.306 1.00 0.00 172 GLN A C 17
ATOM 29065 O O . GLN A 1 94 ? 6.291 3.293 5.392 1.00 0.00 172 GLN A O 17
ATOM 29079 N N . ALA A 1 95 ? 4.971 4.933 4.595 1.00 0.00 173 ALA A N 17
ATOM 29080 C CA . ALA A 1 95 ? 4.102 4.024 3.860 1.00 0.00 173 ALA A CA 17
ATOM 29081 C C . ALA A 1 95 ? 4.860 3.369 2.712 1.00 0.00 173 ALA A C 17
ATOM 29082 O O . ALA A 1 95 ? 4.694 2.180 2.442 1.00 0.00 173 ALA A O 17
ATOM 29089 N N . ASP A 1 96 ? 5.700 4.155 2.047 1.00 0.00 174 ASP A N 17
ATOM 29090 C CA . ASP A 1 96 ? 6.496 3.656 0.932 1.00 0.00 174 ASP A CA 17
ATOM 29091 C C . ASP A 1 96 ? 7.454 2.566 1.405 1.00 0.00 174 ASP A C 17
ATOM 29092 O O . ASP A 1 96 ? 7.593 1.519 0.770 1.00 0.00 174 ASP A O 17
ATOM 29101 N N . LEU A 1 97 ? 8.102 2.824 2.536 1.00 0.00 175 LEU A N 17
ATOM 29102 C CA . LEU A 1 97 ? 9.045 1.880 3.123 1.00 0.00 175 LEU A CA 17
ATOM 29103 C C . LEU A 1 97 ? 8.322 0.680 3.730 1.00 0.00 175 LEU A C 17
ATOM 29104 O O . LEU A 1 97 ? 8.827 -0.441 3.703 1.00 0.00 175 LEU A O 17
ATOM 29120 N N . GLU A 1 98 ? 7.146 0.931 4.296 1.00 0.00 176 GLU A N 17
ATOM 29121 C CA . GLU A 1 98 ? 6.358 -0.119 4.934 1.00 0.00 176 GLU A CA 17
ATOM 29122 C C . GLU A 1 98 ? 6.002 -1.239 3.958 1.00 0.00 176 GLU A C 17
ATOM 29123 O O . GLU A 1 98 ? 6.280 -2.411 4.219 1.00 0.00 176 GLU A O 17
ATOM 29135 N N . PHE A 1 99 ? 5.384 -0.880 2.839 1.00 0.00 177 PHE A N 17
ATOM 29136 C CA . PHE A 1 99 ? 4.991 -1.868 1.840 1.00 0.00 177 PHE A CA 17
ATOM 29137 C C . PHE A 1 99 ? 6.215 -2.458 1.148 1.00 0.00 177 PHE A C 17
ATOM 29138 O O . PHE A 1 99 ? 6.328 -3.674 1.003 1.00 0.00 177 PHE A O 17
ATOM 29155 N N . LEU A 1 100 ? 7.134 -1.594 0.723 1.00 0.00 178 LEU A N 17
ATOM 29156 C CA . LEU A 1 100 ? 8.344 -2.052 0.052 1.00 0.00 178 LEU A CA 17
ATOM 29157 C C . LEU A 1 100 ? 9.134 -2.996 0.953 1.00 0.00 178 LEU A C 17
ATOM 29158 O O . LEU A 1 100 ? 9.684 -3.996 0.492 1.00 0.00 178 LEU A O 17
ATOM 29174 N N . GLU A 1 101 ? 9.179 -2.673 2.241 1.00 0.00 179 GLU A N 17
ATOM 29175 C CA . GLU A 1 101 ? 9.894 -3.491 3.211 1.00 0.00 179 GLU A CA 17
ATOM 29176 C C . GLU A 1 101 ? 9.188 -4.826 3.417 1.00 0.00 179 GLU A C 17
ATOM 29177 O O . GLU A 1 101 ? 9.829 -5.850 3.655 1.00 0.00 179 GLU A O 17
ATOM 29189 N N . ASN A 1 102 ? 7.864 -4.809 3.313 1.00 0.00 180 ASN A N 17
ATOM 29190 C CA . ASN A 1 102 ? 7.076 -6.022 3.478 1.00 0.00 180 ASN A CA 17
ATOM 29191 C C . ASN A 1 102 ? 7.240 -6.926 2.262 1.00 0.00 180 ASN A C 17
ATOM 29192 O O . ASN A 1 102 ? 7.527 -8.116 2.392 1.00 0.00 180 ASN A O 17
ATOM 29203 N N . ALA A 1 103 ? 7.065 -6.348 1.079 1.00 0.00 181 ALA A N 17
ATOM 29204 C CA . ALA A 1 103 ? 7.203 -7.094 -0.164 1.00 0.00 181 ALA A CA 17
ATOM 29205 C C . ALA A 1 103 ? 8.617 -7.645 -0.303 1.00 0.00 181 ALA A C 17
ATOM 29206 O O . ALA A 1 103 ? 8.817 -8.762 -0.779 1.00 0.00 181 ALA A O 17
ATOM 29213 N N . LYS A 1 104 ? 9.595 -6.852 0.125 1.00 0.00 182 LYS A N 17
ATOM 29214 C CA . LYS A 1 104 ? 10.993 -7.257 0.059 1.00 0.00 182 LYS A CA 17
ATOM 29215 C C . LYS A 1 104 ? 11.270 -8.391 1.040 1.00 0.00 182 LYS A C 17
ATOM 29216 O O . LYS A 1 104 ? 12.078 -9.279 0.767 1.00 0.00 182 LYS A O 17
ATOM 29235 N N . LYS A 1 105 ? 10.588 -8.358 2.181 1.00 0.00 183 LYS A N 17
ATOM 29236 C CA . LYS A 1 105 ? 10.752 -9.387 3.202 1.00 0.00 183 LYS A CA 17
ATOM 29237 C C . LYS A 1 105 ? 10.220 -10.732 2.714 1.00 0.00 183 LYS A C 17
ATOM 29238 O O . LYS A 1 105 ? 10.568 -11.781 3.255 1.00 0.00 183 LYS A O 17
ATOM 29257 N N . LEU A 1 106 ? 9.368 -10.692 1.695 1.00 0.00 184 LEU A N 17
ATOM 29258 C CA . LEU A 1 106 ? 8.779 -11.904 1.143 1.00 0.00 184 LEU A CA 17
ATOM 29259 C C . LEU A 1 106 ? 9.426 -12.292 -0.185 1.00 0.00 184 LEU A C 17
ATOM 29260 O O . LEU A 1 106 ? 9.223 -13.400 -0.682 1.00 0.00 184 LEU A O 17
ATOM 29276 N N . SER A 1 107 ? 10.205 -11.377 -0.758 1.00 0.00 185 SER A N 17
ATOM 29277 C CA . SER A 1 107 ? 10.878 -11.632 -2.027 1.00 0.00 185 SER A CA 17
ATOM 29278 C C . SER A 1 107 ? 9.864 -11.825 -3.151 1.00 0.00 185 SER A C 17
ATOM 29279 O O . SER A 1 107 ? 10.081 -12.618 -4.067 1.00 0.00 185 SER A O 17
ATOM 29287 N N . MET A 1 108 ? 8.758 -11.092 -3.075 1.00 0.00 186 MET A N 17
ATOM 29288 C CA . MET A 1 108 ? 7.711 -11.181 -4.086 1.00 0.00 186 MET A CA 17
ATOM 29289 C C . MET A 1 108 ? 8.251 -10.803 -5.462 1.00 0.00 186 MET A C 17
ATOM 29290 O O . MET A 1 108 ? 7.783 -11.305 -6.483 1.00 0.00 186 MET A O 17
ATOM 29304 N N . TYR A 1 109 ? 9.239 -9.913 -5.480 1.00 0.00 187 TYR A N 17
ATOM 29305 C CA . TYR A 1 109 ? 9.843 -9.467 -6.730 1.00 0.00 187 TYR A CA 17
ATOM 29306 C C . TYR A 1 109 ? 11.364 -9.544 -6.657 1.00 0.00 187 TYR A C 17
ATOM 29307 O O . TYR A 1 109 ? 12.029 -8.933 -7.520 1.00 0.00 187 TYR A O 17
ATOM 29326 N N . GLY A 1 1 ? 29.672 19.650 -13.893 1.00 0.00 79 GLY A N 18
ATOM 29327 C CA . GLY A 1 1 ? 29.618 19.937 -15.353 1.00 0.00 79 GLY A CA 18
ATOM 29328 C C . GLY A 1 1 ? 28.215 19.820 -15.916 1.00 0.00 79 GLY A C 18
ATOM 29329 O O . GLY A 1 1 ? 27.723 20.739 -16.571 1.00 0.00 79 GLY A O 18
ATOM 29335 N N . SER A 1 2 ? 27.570 18.686 -15.660 1.00 0.00 80 SER A N 18
ATOM 29336 C CA . SER A 1 2 ? 26.215 18.451 -16.146 1.00 0.00 80 SER A CA 18
ATOM 29337 C C . SER A 1 2 ? 25.187 19.094 -15.221 1.00 0.00 80 SER A C 18
ATOM 29338 O O . SER A 1 2 ? 25.284 18.987 -13.998 1.00 0.00 80 SER A O 18
ATOM 29346 N N . HIS A 1 3 ? 24.201 19.760 -15.813 1.00 0.00 81 HIS A N 18
ATOM 29347 C CA . HIS A 1 3 ? 23.153 20.420 -15.042 1.00 0.00 81 HIS A CA 18
ATOM 29348 C C . HIS A 1 3 ? 21.848 19.633 -15.113 1.00 0.00 81 HIS A C 18
ATOM 29349 O O . HIS A 1 3 ? 20.765 20.214 -15.182 1.00 0.00 81 HIS A O 18
ATOM 29364 N N . MET A 1 4 ? 21.959 18.309 -15.095 1.00 0.00 82 MET A N 18
ATOM 29365 C CA . MET A 1 4 ? 20.787 17.442 -15.157 1.00 0.00 82 MET A CA 18
ATOM 29366 C C . MET A 1 4 ? 21.157 16.001 -14.823 1.00 0.00 82 MET A C 18
ATOM 29367 O O . MET A 1 4 ? 22.002 15.397 -15.484 1.00 0.00 82 MET A O 18
ATOM 29381 N N . ASP A 1 5 ? 20.518 15.454 -13.793 1.00 0.00 83 ASP A N 18
ATOM 29382 C CA . ASP A 1 5 ? 20.779 14.083 -13.371 1.00 0.00 83 ASP A CA 18
ATOM 29383 C C . ASP A 1 5 ? 19.504 13.243 -13.434 1.00 0.00 83 ASP A C 18
ATOM 29384 O O . ASP A 1 5 ? 18.661 13.316 -12.539 1.00 0.00 83 ASP A O 18
ATOM 29393 N N . PRO A 1 6 ? 19.342 12.432 -14.495 1.00 0.00 84 PRO A N 18
ATOM 29394 C CA . PRO A 1 6 ? 18.160 11.582 -14.665 1.00 0.00 84 PRO A CA 18
ATOM 29395 C C . PRO A 1 6 ? 18.185 10.346 -13.768 1.00 0.00 84 PRO A C 18
ATOM 29396 O O . PRO A 1 6 ? 17.234 9.564 -13.751 1.00 0.00 84 PRO A O 18
ATOM 29407 N N . ALA A 1 7 ? 19.275 10.170 -13.026 1.00 0.00 85 ALA A N 18
ATOM 29408 C CA . ALA A 1 7 ? 19.413 9.025 -12.133 1.00 0.00 85 ALA A CA 18
ATOM 29409 C C . ALA A 1 7 ? 18.771 9.301 -10.777 1.00 0.00 85 ALA A C 18
ATOM 29410 O O . ALA A 1 7 ? 18.267 8.389 -10.122 1.00 0.00 85 ALA A O 18
ATOM 29417 N N . GLN A 1 8 ? 18.795 10.562 -10.362 1.00 0.00 86 GLN A N 18
ATOM 29418 C CA . GLN A 1 8 ? 18.218 10.957 -9.082 1.00 0.00 86 GLN A CA 18
ATOM 29419 C C . GLN A 1 8 ? 16.710 10.723 -9.059 1.00 0.00 86 GLN A C 18
ATOM 29420 O O . GLN A 1 8 ? 16.112 10.586 -7.991 1.00 0.00 86 GLN A O 18
ATOM 29434 N N . LEU A 1 9 ? 16.098 10.682 -10.238 1.00 0.00 87 LEU A N 18
ATOM 29435 C CA . LEU A 1 9 ? 14.658 10.468 -10.343 1.00 0.00 87 LEU A CA 18
ATOM 29436 C C . LEU A 1 9 ? 14.333 9.023 -10.717 1.00 0.00 87 LEU A C 18
ATOM 29437 O O . LEU A 1 9 ? 13.189 8.585 -10.588 1.00 0.00 87 LEU A O 18
ATOM 29453 N N . THR A 1 10 ? 15.338 8.284 -11.182 1.00 0.00 88 THR A N 18
ATOM 29454 C CA . THR A 1 10 ? 15.144 6.891 -11.575 1.00 0.00 88 THR A CA 18
ATOM 29455 C C . THR A 1 10 ? 14.494 6.088 -10.451 1.00 0.00 88 THR A C 18
ATOM 29456 O O . THR A 1 10 ? 13.503 5.390 -10.669 1.00 0.00 88 THR A O 18
ATOM 29467 N N . GLU A 1 11 ? 15.054 6.192 -9.249 1.00 0.00 89 GLU A N 18
ATOM 29468 C CA . GLU A 1 11 ? 14.522 5.474 -8.095 1.00 0.00 89 GLU A CA 18
ATOM 29469 C C . GLU A 1 11 ? 13.046 5.800 -7.893 1.00 0.00 89 GLU A C 18
ATOM 29470 O O . GLU A 1 11 ? 12.268 4.960 -7.440 1.00 0.00 89 GLU A O 18
ATOM 29482 N N . ASP A 1 12 ? 12.663 7.021 -8.248 1.00 0.00 90 ASP A N 18
ATOM 29483 C CA . ASP A 1 12 ? 11.275 7.444 -8.123 1.00 0.00 90 ASP A CA 18
ATOM 29484 C C . ASP A 1 12 ? 10.436 6.757 -9.192 1.00 0.00 90 ASP A C 18
ATOM 29485 O O . ASP A 1 12 ? 9.375 6.202 -8.910 1.00 0.00 90 ASP A O 18
ATOM 29494 N N . ILE A 1 13 ? 10.932 6.799 -10.423 1.00 0.00 91 ILE A N 18
ATOM 29495 C CA . ILE A 1 13 ? 10.249 6.180 -11.549 1.00 0.00 91 ILE A CA 18
ATOM 29496 C C . ILE A 1 13 ? 10.090 4.677 -11.336 1.00 0.00 91 ILE A C 18
ATOM 29497 O O . ILE A 1 13 ? 9.028 4.111 -11.597 1.00 0.00 91 ILE A O 18
ATOM 29513 N N . THR A 1 14 ? 11.157 4.037 -10.871 1.00 0.00 92 THR A N 18
ATOM 29514 C CA . THR A 1 14 ? 11.141 2.600 -10.636 1.00 0.00 92 THR A CA 18
ATOM 29515 C C . THR A 1 14 ? 10.229 2.234 -9.463 1.00 0.00 92 THR A C 18
ATOM 29516 O O . THR A 1 14 ? 9.386 1.346 -9.582 1.00 0.00 92 THR A O 18
ATOM 29527 N N . ARG A 1 15 ? 10.420 2.897 -8.323 1.00 0.00 93 ARG A N 18
ATOM 29528 C CA . ARG A 1 15 ? 9.634 2.610 -7.133 1.00 0.00 93 ARG A CA 18
ATOM 29529 C C . ARG A 1 15 ? 8.133 2.704 -7.407 1.00 0.00 93 ARG A C 18
ATOM 29530 O O . ARG A 1 15 ? 7.356 1.901 -6.890 1.00 0.00 93 ARG A O 18
ATOM 29551 N N . TYR A 1 16 ? 7.723 3.672 -8.220 1.00 0.00 94 TYR A N 18
ATOM 29552 C CA . TYR A 1 16 ? 6.311 3.834 -8.547 1.00 0.00 94 TYR A CA 18
ATOM 29553 C C . TYR A 1 16 ? 5.833 2.685 -9.428 1.00 0.00 94 TYR A C 18
ATOM 29554 O O . TYR A 1 16 ? 4.826 2.039 -9.134 1.00 0.00 94 TYR A O 18
ATOM 29572 N N . TYR A 1 17 ? 6.567 2.433 -10.507 1.00 0.00 95 TYR A N 18
ATOM 29573 C CA . TYR A 1 17 ? 6.224 1.359 -11.431 1.00 0.00 95 TYR A CA 18
ATOM 29574 C C . TYR A 1 17 ? 6.269 0.005 -10.729 1.00 0.00 95 TYR A C 18
ATOM 29575 O O . TYR A 1 17 ? 5.556 -0.925 -11.107 1.00 0.00 95 TYR A O 18
ATOM 29593 N N . LEU A 1 18 ? 7.108 -0.098 -9.702 1.00 0.00 96 LEU A N 18
ATOM 29594 C CA . LEU A 1 18 ? 7.243 -1.337 -8.945 1.00 0.00 96 LEU A CA 18
ATOM 29595 C C . LEU A 1 18 ? 5.970 -1.632 -8.158 1.00 0.00 96 LEU A C 18
ATOM 29596 O O . LEU A 1 18 ? 5.378 -2.702 -8.292 1.00 0.00 96 LEU A O 18
ATOM 29612 N N . CYS A 1 19 ? 5.556 -0.671 -7.338 1.00 0.00 97 CYS A N 18
ATOM 29613 C CA . CYS A 1 19 ? 4.353 -0.820 -6.527 1.00 0.00 97 CYS A CA 18
ATOM 29614 C C . CYS A 1 19 ? 3.147 -1.156 -7.398 1.00 0.00 97 CYS A C 18
ATOM 29615 O O . CYS A 1 19 ? 2.312 -1.983 -7.028 1.00 0.00 97 CYS A O 18
ATOM 29623 N N . LEU A 1 20 ? 3.063 -0.513 -8.558 1.00 0.00 98 LEU A N 18
ATOM 29624 C CA . LEU A 1 20 ? 1.960 -0.748 -9.482 1.00 0.00 98 LEU A CA 18
ATOM 29625 C C . LEU A 1 20 ? 1.935 -2.204 -9.933 1.00 0.00 98 LEU A C 18
ATOM 29626 O O . LEU A 1 20 ? 0.888 -2.852 -9.917 1.00 0.00 98 LEU A O 18
ATOM 29642 N N . GLN A 1 21 ? 3.096 -2.714 -10.332 1.00 0.00 99 GLN A N 18
ATOM 29643 C CA . GLN A 1 21 ? 3.208 -4.096 -10.785 1.00 0.00 99 GLN A CA 18
ATOM 29644 C C . GLN A 1 21 ? 2.904 -5.066 -9.648 1.00 0.00 99 GLN A C 18
ATOM 29645 O O . GLN A 1 21 ? 2.133 -6.011 -9.814 1.00 0.00 99 GLN A O 18
ATOM 29659 N N . LEU A 1 22 ? 3.515 -4.827 -8.492 1.00 0.00 100 LEU A N 18
ATOM 29660 C CA . LEU A 1 22 ? 3.309 -5.680 -7.327 1.00 0.00 100 LEU A CA 18
ATOM 29661 C C . LEU A 1 22 ? 1.841 -5.687 -6.912 1.00 0.00 100 LEU A C 18
ATOM 29662 O O . LEU A 1 22 ? 1.259 -6.744 -6.666 1.00 0.00 100 LEU A O 18
ATOM 29678 N N . ARG A 1 23 ? 1.246 -4.501 -6.840 1.00 0.00 101 ARG A N 18
ATOM 29679 C CA . ARG A 1 23 ? -0.155 -4.367 -6.458 1.00 0.00 101 ARG A CA 18
ATOM 29680 C C . ARG A 1 23 ? -1.064 -5.053 -7.475 1.00 0.00 101 ARG A C 18
ATOM 29681 O O . ARG A 1 23 ? -2.150 -5.522 -7.134 1.00 0.00 101 ARG A O 18
ATOM 29702 N N . GLN A 1 24 ? -0.614 -5.109 -8.725 1.00 0.00 102 GLN A N 18
ATOM 29703 C CA . GLN A 1 24 ? -1.388 -5.738 -9.789 1.00 0.00 102 GLN A CA 18
ATOM 29704 C C . GLN A 1 24 ? -1.421 -7.254 -9.622 1.00 0.00 102 GLN A C 18
ATOM 29705 O O . GLN A 1 24 ? -2.447 -7.892 -9.857 1.00 0.00 102 GLN A O 18
ATOM 29719 N N . ASP A 1 25 ? -0.292 -7.826 -9.218 1.00 0.00 103 ASP A N 18
ATOM 29720 C CA . ASP A 1 25 ? -0.196 -9.268 -9.024 1.00 0.00 103 ASP A CA 18
ATOM 29721 C C . ASP A 1 25 ? -0.988 -9.710 -7.798 1.00 0.00 103 ASP A C 18
ATOM 29722 O O . ASP A 1 25 ? -1.559 -10.800 -7.776 1.00 0.00 103 ASP A O 18
ATOM 29731 N N . ILE A 1 26 ? -1.015 -8.859 -6.777 1.00 0.00 104 ILE A N 18
ATOM 29732 C CA . ILE A 1 26 ? -1.734 -9.166 -5.546 1.00 0.00 104 ILE A CA 18
ATOM 29733 C C . ILE A 1 26 ? -3.245 -9.160 -5.768 1.00 0.00 104 ILE A C 18
ATOM 29734 O O . ILE A 1 26 ? -3.929 -10.135 -5.457 1.00 0.00 104 ILE A O 18
ATOM 29750 N N . VAL A 1 27 ? -3.760 -8.056 -6.302 1.00 0.00 105 VAL A N 18
ATOM 29751 C CA . VAL A 1 27 ? -5.191 -7.925 -6.557 1.00 0.00 105 VAL A CA 18
ATOM 29752 C C . VAL A 1 27 ? -5.694 -9.017 -7.497 1.00 0.00 105 VAL A C 18
ATOM 29753 O O . VAL A 1 27 ? -6.841 -9.454 -7.395 1.00 0.00 105 VAL A O 18
ATOM 29766 N N . ALA A 1 28 ? -4.836 -9.452 -8.414 1.00 0.00 106 ALA A N 18
ATOM 29767 C CA . ALA A 1 28 ? -5.203 -10.491 -9.369 1.00 0.00 106 ALA A CA 18
ATOM 29768 C C . ALA A 1 28 ? -5.050 -11.888 -8.768 1.00 0.00 106 ALA A C 18
ATOM 29769 O O . ALA A 1 28 ? -5.370 -12.886 -9.414 1.00 0.00 106 ALA A O 18
ATOM 29776 N N . GLY A 1 29 ? -4.558 -11.957 -7.533 1.00 0.00 107 GLY A N 18
ATOM 29777 C CA . GLY A 1 29 ? -4.375 -13.240 -6.881 1.00 0.00 107 GLY A CA 18
ATOM 29778 C C . GLY A 1 29 ? -3.322 -14.089 -7.564 1.00 0.00 107 GLY A C 18
ATOM 29779 O O . GLY A 1 29 ? -3.502 -15.295 -7.735 1.00 0.00 107 GLY A O 18
ATOM 29783 N N . ARG A 1 30 ? -2.221 -13.458 -7.956 1.00 0.00 108 ARG A N 18
ATOM 29784 C CA . ARG A 1 30 ? -1.133 -14.161 -8.625 1.00 0.00 108 ARG A CA 18
ATOM 29785 C C . ARG A 1 30 ? -0.080 -14.641 -7.626 1.00 0.00 108 ARG A C 18
ATOM 29786 O O . ARG A 1 30 ? 0.963 -15.165 -8.018 1.00 0.00 108 ARG A O 18
ATOM 29807 N N . LEU A 1 31 ? -0.356 -14.463 -6.335 1.00 0.00 109 LEU A N 18
ATOM 29808 C CA . LEU A 1 31 ? 0.572 -14.882 -5.292 1.00 0.00 109 LEU A CA 18
ATOM 29809 C C . LEU A 1 31 ? -0.169 -15.119 -3.975 1.00 0.00 109 LEU A C 18
ATOM 29810 O O . LEU A 1 31 ? -1.007 -14.311 -3.575 1.00 0.00 109 LEU A O 18
ATOM 29826 N N . PRO A 1 32 ? 0.129 -16.233 -3.282 1.00 0.00 110 PRO A N 18
ATOM 29827 C CA . PRO A 1 32 ? -0.520 -16.563 -2.008 1.00 0.00 110 PRO A CA 18
ATOM 29828 C C . PRO A 1 32 ? -0.104 -15.621 -0.883 1.00 0.00 110 PRO A C 18
ATOM 29829 O O . PRO A 1 32 ? 1.085 -15.447 -0.614 1.00 0.00 110 PRO A O 18
ATOM 29840 N N . CYS A 1 33 ? -1.090 -15.017 -0.228 1.00 0.00 111 CYS A N 18
ATOM 29841 C CA . CYS A 1 33 ? -0.829 -14.094 0.870 1.00 0.00 111 CYS A CA 18
ATOM 29842 C C . CYS A 1 33 ? -1.811 -14.326 2.012 1.00 0.00 111 CYS A C 18
ATOM 29843 O O . CYS A 1 33 ? -2.800 -15.042 1.855 1.00 0.00 111 CYS A O 18
ATOM 29851 N N . SER A 1 34 ? -1.533 -13.721 3.161 1.00 0.00 112 SER A N 18
ATOM 29852 C CA . SER A 1 34 ? -2.396 -13.870 4.327 1.00 0.00 112 SER A CA 18
ATOM 29853 C C . SER A 1 34 ? -3.288 -12.645 4.512 1.00 0.00 112 SER A C 18
ATOM 29854 O O . SER A 1 34 ? -3.015 -11.576 3.967 1.00 0.00 112 SER A O 18
ATOM 29862 N N . PHE A 1 35 ? -4.355 -12.813 5.288 1.00 0.00 113 PHE A N 18
ATOM 29863 C CA . PHE A 1 35 ? -5.294 -11.728 5.555 1.00 0.00 113 PHE A CA 18
ATOM 29864 C C . PHE A 1 35 ? -4.576 -10.517 6.143 1.00 0.00 113 PHE A C 18
ATOM 29865 O O . PHE A 1 35 ? -4.767 -9.389 5.687 1.00 0.00 113 PHE A O 18
ATOM 29882 N N . ALA A 1 36 ? -3.766 -10.754 7.169 1.00 0.00 114 ALA A N 18
ATOM 29883 C CA . ALA A 1 36 ? -3.041 -9.676 7.831 1.00 0.00 114 ALA A CA 18
ATOM 29884 C C . ALA A 1 36 ? -2.186 -8.887 6.848 1.00 0.00 114 ALA A C 18
ATOM 29885 O O . ALA A 1 36 ? -2.195 -7.656 6.864 1.00 0.00 114 ALA A O 18
ATOM 29892 N N . THR A 1 37 ? -1.450 -9.586 5.989 1.00 0.00 115 THR A N 18
ATOM 29893 C CA . THR A 1 37 ? -0.603 -8.922 5.008 1.00 0.00 115 THR A CA 18
ATOM 29894 C C . THR A 1 37 ? -1.447 -8.126 4.022 1.00 0.00 115 THR A C 18
ATOM 29895 O O . THR A 1 37 ? -1.127 -6.985 3.697 1.00 0.00 115 THR A O 18
ATOM 29906 N N . LEU A 1 38 ? -2.534 -8.733 3.556 1.00 0.00 116 LEU A N 18
ATOM 29907 C CA . LEU A 1 38 ? -3.430 -8.073 2.615 1.00 0.00 116 LEU A CA 18
ATOM 29908 C C . LEU A 1 38 ? -3.899 -6.738 3.178 1.00 0.00 116 LEU A C 18
ATOM 29909 O O . LEU A 1 38 ? -3.839 -5.709 2.504 1.00 0.00 116 LEU A O 18
ATOM 29925 N N . ALA A 1 39 ? -4.366 -6.765 4.421 1.00 0.00 117 ALA A N 18
ATOM 29926 C CA . ALA A 1 39 ? -4.849 -5.566 5.089 1.00 0.00 117 ALA A CA 18
ATOM 29927 C C . ALA A 1 39 ? -3.715 -4.577 5.352 1.00 0.00 117 ALA A C 18
ATOM 29928 O O . ALA A 1 39 ? -3.907 -3.364 5.264 1.00 0.00 117 ALA A O 18
ATOM 29935 N N . LEU A 1 40 ? -2.535 -5.100 5.673 1.00 0.00 118 LEU A N 18
ATOM 29936 C CA . LEU A 1 40 ? -1.377 -4.254 5.947 1.00 0.00 118 LEU A CA 18
ATOM 29937 C C . LEU A 1 40 ? -0.936 -3.510 4.688 1.00 0.00 118 LEU A C 18
ATOM 29938 O O . LEU A 1 40 ? -0.783 -2.287 4.696 1.00 0.00 118 LEU A O 18
ATOM 29954 N N . LEU A 1 41 ? -0.742 -4.257 3.606 1.00 0.00 119 LEU A N 18
ATOM 29955 C CA . LEU A 1 41 ? -0.327 -3.672 2.337 1.00 0.00 119 LEU A CA 18
ATOM 29956 C C . LEU A 1 41 ? -1.357 -2.657 1.857 1.00 0.00 119 LEU A C 18
ATOM 29957 O O . LEU A 1 41 ? -1.014 -1.645 1.245 1.00 0.00 119 LEU A O 18
ATOM 29973 N N . GLY A 1 42 ? -2.623 -2.932 2.152 1.00 0.00 120 GLY A N 18
ATOM 29974 C CA . GLY A 1 42 ? -3.689 -2.033 1.758 1.00 0.00 120 GLY A CA 18
ATOM 29975 C C . GLY A 1 42 ? -3.683 -0.751 2.564 1.00 0.00 120 GLY A C 18
ATOM 29976 O O . GLY A 1 42 ? -3.701 0.344 2.004 1.00 0.00 120 GLY A O 18
ATOM 29980 N N . SER A 1 43 ? -3.661 -0.889 3.886 1.00 0.00 121 SER A N 18
ATOM 29981 C CA . SER A 1 43 ? -3.660 0.263 4.781 1.00 0.00 121 SER A CA 18
ATOM 29982 C C . SER A 1 43 ? -2.534 1.233 4.439 1.00 0.00 121 SER A C 18
ATOM 29983 O O . SER A 1 43 ? -2.695 2.449 4.562 1.00 0.00 121 SER A O 18
ATOM 29991 N N . TYR A 1 44 ? -1.398 0.698 4.003 1.00 0.00 122 TYR A N 18
ATOM 29992 C CA . TYR A 1 44 ? -0.259 1.532 3.643 1.00 0.00 122 TYR A CA 18
ATOM 29993 C C . TYR A 1 44 ? -0.501 2.230 2.310 1.00 0.00 122 TYR A C 18
ATOM 29994 O O . TYR A 1 44 ? -0.232 3.422 2.164 1.00 0.00 122 TYR A O 18
ATOM 30012 N N . THR A 1 45 ? -1.016 1.481 1.340 1.00 0.00 123 THR A N 18
ATOM 30013 C CA . THR A 1 45 ? -1.298 2.034 0.022 1.00 0.00 123 THR A CA 18
ATOM 30014 C C . THR A 1 45 ? -2.342 3.141 0.116 1.00 0.00 123 THR A C 18
ATOM 30015 O O . THR A 1 45 ? -2.218 4.180 -0.531 1.00 0.00 123 THR A O 18
ATOM 30026 N N . ILE A 1 46 ? -3.367 2.916 0.934 1.00 0.00 124 ILE A N 18
ATOM 30027 C CA . ILE A 1 46 ? -4.424 3.901 1.117 1.00 0.00 124 ILE A CA 18
ATOM 30028 C C . ILE A 1 46 ? -3.859 5.188 1.711 1.00 0.00 124 ILE A C 18
ATOM 30029 O O . ILE A 1 46 ? -4.109 6.279 1.203 1.00 0.00 124 ILE A O 18
ATOM 30045 N N . GLN A 1 47 ? -3.096 5.050 2.791 1.00 0.00 125 GLN A N 18
ATOM 30046 C CA . GLN A 1 47 ? -2.496 6.200 3.454 1.00 0.00 125 GLN A CA 18
ATOM 30047 C C . GLN A 1 47 ? -1.586 6.970 2.501 1.00 0.00 125 GLN A C 18
ATOM 30048 O O . GLN A 1 47 ? -1.522 8.197 2.547 1.00 0.00 125 GLN A O 18
ATOM 30062 N N . SER A 1 48 ? -0.881 6.244 1.640 1.00 0.00 126 SER A N 18
ATOM 30063 C CA . SER A 1 48 ? 0.026 6.867 0.682 1.00 0.00 126 SER A CA 18
ATOM 30064 C C . SER A 1 48 ? -0.735 7.446 -0.509 1.00 0.00 126 SER A C 18
ATOM 30065 O O . SER A 1 48 ? -0.269 8.382 -1.159 1.00 0.00 126 SER A O 18
ATOM 30073 N N . GLU A 1 49 ? -1.899 6.875 -0.798 1.00 0.00 127 GLU A N 18
ATOM 30074 C CA . GLU A 1 49 ? -2.712 7.327 -1.920 1.00 0.00 127 GLU A CA 18
ATOM 30075 C C . GLU A 1 49 ? -3.522 8.562 -1.553 1.00 0.00 127 GLU A C 18
ATOM 30076 O O . GLU A 1 49 ? -3.620 9.508 -2.334 1.00 0.00 127 GLU A O 18
ATOM 30088 N N . LEU A 1 50 ? -4.125 8.53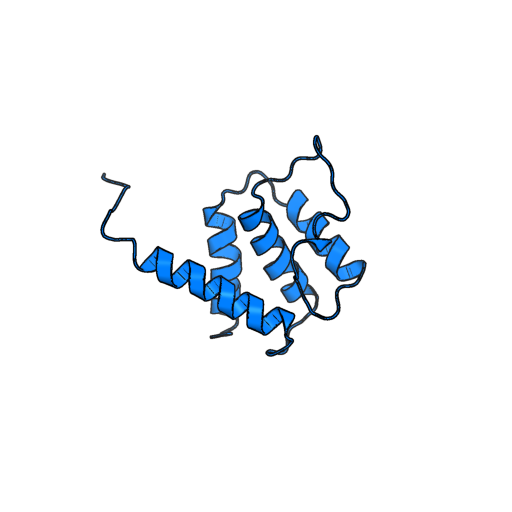3 -0.374 1.00 0.00 128 LEU A N 18
ATOM 30089 C CA . LEU A 1 50 ? -4.956 9.633 0.089 1.00 0.00 128 LEU A CA 18
ATOM 30090 C C . LEU A 1 50 ? -4.275 10.445 1.192 1.00 0.00 128 LEU A C 18
ATOM 30091 O O . LEU A 1 50 ? -4.844 11.414 1.693 1.00 0.00 128 LEU A O 18
ATOM 30107 N N . GLY A 1 51 ? -3.059 10.055 1.565 1.00 0.00 129 GLY A N 18
ATOM 30108 C CA . GLY A 1 51 ? -2.341 10.776 2.602 1.00 0.00 129 GLY A CA 18
ATOM 30109 C C . GLY A 1 51 ? -2.794 10.399 4.000 1.00 0.00 129 GLY A C 18
ATOM 30110 O O . GLY A 1 51 ? -2.406 9.356 4.525 1.00 0.00 129 GLY A O 18
ATOM 30114 N N . ASP A 1 52 ? -3.614 11.252 4.606 1.00 0.00 130 ASP A N 18
ATOM 30115 C CA . ASP A 1 52 ? -4.116 11.004 5.953 1.00 0.00 130 ASP A CA 18
ATOM 30116 C C . ASP A 1 52 ? -5.614 10.720 5.934 1.00 0.00 130 ASP A C 18
ATOM 30117 O O . ASP A 1 52 ? -6.242 10.712 4.875 1.00 0.00 130 ASP A O 18
ATOM 30126 N N . TYR A 1 53 ? -6.180 10.488 7.114 1.00 0.00 131 TYR A N 18
ATOM 30127 C CA . TYR A 1 53 ? -7.605 10.204 7.236 1.00 0.00 131 TYR A CA 18
ATOM 30128 C C . TYR A 1 53 ? -8.429 11.480 7.095 1.00 0.00 131 TYR A C 18
ATOM 30129 O O . TYR A 1 53 ? -8.413 12.341 7.974 1.00 0.00 131 TYR A O 18
ATOM 30147 N N . ASP A 1 54 ? -9.149 11.593 5.984 1.00 0.00 132 ASP A N 18
ATOM 30148 C CA . ASP A 1 54 ? -9.981 12.764 5.727 1.00 0.00 132 ASP A CA 18
ATOM 30149 C C . ASP A 1 54 ? -11.455 12.374 5.641 1.00 0.00 132 ASP A C 18
ATOM 30150 O O . ASP A 1 54 ? -11.939 11.975 4.581 1.00 0.00 132 ASP A O 18
ATOM 30159 N N . PRO A 1 55 ? -12.193 12.482 6.761 1.00 0.00 133 PRO A N 18
ATOM 30160 C CA . PRO A 1 55 ? -13.617 12.136 6.805 1.00 0.00 133 PRO A CA 18
ATOM 30161 C C . PRO A 1 55 ? -14.510 13.212 6.188 1.00 0.00 133 PRO A C 18
ATOM 30162 O O . PRO A 1 55 ? -15.733 13.073 6.166 1.00 0.00 133 PRO A O 18
ATOM 30173 N N . GLU A 1 56 ? -13.898 14.284 5.693 1.00 0.00 134 GLU A N 18
ATOM 30174 C CA . GLU A 1 56 ? -14.649 15.377 5.084 1.00 0.00 134 GLU A CA 18
ATOM 30175 C C . GLU A 1 56 ? -15.121 15.008 3.681 1.00 0.00 134 GLU A C 18
ATOM 30176 O O . GLU A 1 56 ? -16.235 15.347 3.282 1.00 0.00 134 GLU A O 18
ATOM 30188 N N . LEU A 1 57 ? -14.267 14.315 2.934 1.00 0.00 135 LEU A N 18
ATOM 30189 C CA . LEU A 1 57 ? -14.599 13.906 1.573 1.00 0.00 135 LEU A CA 18
ATOM 30190 C C . LEU A 1 57 ? -15.182 12.496 1.546 1.00 0.00 135 LEU A C 18
ATOM 30191 O O . LEU A 1 57 ? -16.186 12.242 0.881 1.00 0.00 135 LEU A O 18
ATOM 30207 N N . HIS A 1 58 ? -14.545 11.582 2.271 1.00 0.00 136 HIS A N 18
ATOM 30208 C CA . HIS A 1 58 ? -15.002 10.197 2.326 1.00 0.00 136 HIS A CA 18
ATOM 30209 C C . HIS A 1 58 ? -15.264 9.769 3.767 1.00 0.00 136 HIS A C 18
ATOM 30210 O O . HIS A 1 58 ? -15.161 10.576 4.690 1.00 0.00 136 HIS A O 18
ATOM 30225 N N . GLY A 1 59 ? -15.602 8.497 3.954 1.00 0.00 137 GLY A N 18
ATOM 30226 C CA . GLY A 1 59 ? -15.870 7.993 5.287 1.00 0.00 137 GLY A CA 18
ATOM 30227 C C . GLY A 1 59 ? -16.682 6.712 5.279 1.00 0.00 137 GLY A C 18
ATOM 30228 O O . GLY A 1 59 ? -17.747 6.647 4.665 1.00 0.00 137 GLY A O 18
ATOM 30232 N N . VAL A 1 60 ? -16.179 5.694 5.969 1.00 0.00 138 VAL A N 18
ATOM 30233 C CA . VAL A 1 60 ? -16.861 4.407 6.049 1.00 0.00 138 VAL A CA 18
ATOM 30234 C C . VAL A 1 60 ? -16.915 3.716 4.690 1.00 0.00 138 VAL A C 18
ATOM 30235 O O . VAL A 1 60 ? -17.510 4.230 3.742 1.00 0.00 138 VAL A O 18
ATOM 30248 N N . ASP A 1 61 ? -16.294 2.543 4.607 1.00 0.00 139 ASP A N 18
ATOM 30249 C CA . ASP A 1 61 ? -16.271 1.767 3.371 1.00 0.00 139 ASP A CA 18
ATOM 30250 C C . ASP A 1 61 ? -15.710 2.583 2.208 1.00 0.00 139 ASP A C 18
ATOM 30251 O O . ASP A 1 61 ? -15.980 2.282 1.045 1.00 0.00 139 ASP A O 18
ATOM 30260 N N . TYR A 1 62 ? -14.936 3.618 2.522 1.00 0.00 140 TYR A N 18
ATOM 30261 C CA . TYR A 1 62 ? -14.352 4.471 1.492 1.00 0.00 140 TYR A CA 18
ATOM 30262 C C . TYR A 1 62 ? -13.221 3.765 0.739 1.00 0.00 140 TYR A C 18
ATOM 30263 O O . TYR A 1 62 ? -12.667 4.314 -0.213 1.00 0.00 140 TYR A O 18
ATOM 30281 N N . VAL A 1 63 ? -12.886 2.546 1.159 1.00 0.00 141 VAL A N 18
ATOM 30282 C CA . VAL A 1 63 ? -11.828 1.780 0.509 1.00 0.00 141 VAL A CA 18
ATOM 30283 C C . VAL A 1 63 ? -12.360 1.013 -0.703 1.00 0.00 141 VAL A C 18
ATOM 30284 O O . VAL A 1 63 ? -11.617 0.287 -1.363 1.00 0.00 141 VAL A O 18
ATOM 30297 N N . SER A 1 64 ? -13.649 1.183 -0.990 1.00 0.00 142 SER A N 18
ATOM 30298 C CA . SER A 1 64 ? -14.288 0.514 -2.119 1.00 0.00 142 SER A CA 18
ATOM 30299 C C . SER A 1 64 ? -13.683 0.952 -3.453 1.00 0.00 142 SER A C 18
ATOM 30300 O O . SER A 1 64 ? -13.907 0.313 -4.481 1.00 0.00 142 SER A O 18
ATOM 30308 N N . ASP A 1 65 ? -12.914 2.037 -3.435 1.00 0.00 143 ASP A N 18
ATOM 30309 C CA . ASP A 1 65 ? -12.282 2.542 -4.648 1.00 0.00 143 ASP A CA 18
ATOM 30310 C C . ASP A 1 65 ? -10.894 1.932 -4.838 1.00 0.00 143 ASP A C 18
ATOM 30311 O O . ASP A 1 65 ? -10.386 1.862 -5.957 1.00 0.00 143 ASP A O 18
ATOM 30320 N N . PHE A 1 66 ? -10.285 1.496 -3.738 1.00 0.00 144 PHE A N 18
ATOM 30321 C CA . PHE A 1 66 ? -8.956 0.896 -3.788 1.00 0.00 144 PHE A CA 18
ATOM 30322 C C . PHE A 1 66 ? -9.037 -0.626 -3.714 1.00 0.00 144 PHE A C 18
ATOM 30323 O O . PHE A 1 66 ? -9.518 -1.186 -2.729 1.00 0.00 144 PHE A O 18
ATOM 30340 N N . LYS A 1 67 ? -8.563 -1.289 -4.764 1.00 0.00 145 LYS A N 18
ATOM 30341 C CA . LYS A 1 67 ? -8.581 -2.747 -4.822 1.00 0.00 145 LYS A CA 18
ATOM 30342 C C . LYS A 1 67 ? -7.456 -3.342 -3.979 1.00 0.00 145 LYS A C 18
ATOM 30343 O O . LYS A 1 67 ? -6.314 -3.438 -4.429 1.00 0.00 145 LYS A O 18
ATOM 30362 N N . LEU A 1 68 ? -7.787 -3.739 -2.755 1.00 0.00 146 LEU A N 18
ATOM 30363 C CA . LEU A 1 68 ? -6.804 -4.325 -1.848 1.00 0.00 146 LEU A CA 18
ATOM 30364 C C . LEU A 1 68 ? -6.671 -5.830 -2.075 1.00 0.00 146 LEU A C 18
ATOM 30365 O O . LEU A 1 68 ? -5.665 -6.434 -1.705 1.00 0.00 146 LEU A O 18
ATOM 30381 N N . ALA A 1 69 ? -7.690 -6.431 -2.683 1.00 0.00 147 ALA A N 18
ATOM 30382 C CA . ALA A 1 69 ? -7.680 -7.863 -2.952 1.00 0.00 147 ALA A CA 18
ATOM 30383 C C . ALA A 1 69 ? -8.867 -8.267 -3.824 1.00 0.00 147 ALA A C 18
ATOM 30384 O O . ALA A 1 69 ? -9.889 -7.582 -3.850 1.00 0.00 147 ALA A O 18
ATOM 30391 N N . PRO A 1 70 ? -8.746 -9.391 -4.553 1.00 0.00 148 PRO A N 18
ATOM 30392 C CA . PRO A 1 70 ? -9.816 -9.883 -5.428 1.00 0.00 148 PRO A CA 18
ATOM 30393 C C . PRO A 1 70 ? -11.068 -10.271 -4.650 1.00 0.00 148 PRO A C 18
ATOM 30394 O O . PRO A 1 70 ? -12.176 -10.249 -5.187 1.00 0.00 148 PRO A O 18
ATOM 30405 N N . ASN A 1 71 ? -10.887 -10.626 -3.381 1.00 0.00 149 ASN A N 18
ATOM 30406 C CA . ASN A 1 71 ? -12.005 -11.018 -2.530 1.00 0.00 149 ASN A CA 18
ATOM 30407 C C . ASN A 1 71 ? -12.041 -10.175 -1.258 1.00 0.00 149 ASN A C 18
ATOM 30408 O O . ASN A 1 71 ? -11.884 -10.693 -0.152 1.00 0.00 149 ASN A O 18
ATOM 30419 N N . GLN A 1 72 ? -12.247 -8.872 -1.425 1.00 0.00 150 GLN A N 18
ATOM 30420 C CA . GLN A 1 72 ? -12.301 -7.956 -0.291 1.00 0.00 150 GLN A CA 18
ATOM 30421 C C . GLN A 1 72 ? -13.558 -8.190 0.540 1.00 0.00 150 GLN A C 18
ATOM 30422 O O . GLN A 1 72 ? -14.677 -8.078 0.039 1.00 0.00 150 GLN A O 18
ATOM 30436 N N . THR A 1 73 ? -13.364 -8.517 1.814 1.00 0.00 151 THR A N 18
ATOM 30437 C CA . THR A 1 73 ? -14.482 -8.767 2.718 1.00 0.00 151 THR A CA 18
ATOM 30438 C C . THR A 1 73 ? -14.519 -7.733 3.837 1.00 0.00 151 THR A C 18
ATOM 30439 O O . THR A 1 73 ? -13.525 -7.054 4.099 1.00 0.00 151 THR A O 18
ATOM 30450 N N . LYS A 1 74 ? -15.673 -7.614 4.492 1.00 0.00 152 LYS A N 18
ATOM 30451 C CA . LYS A 1 74 ? -15.846 -6.658 5.584 1.00 0.00 152 LYS A CA 18
ATOM 30452 C C . LYS A 1 74 ? -14.655 -6.685 6.539 1.00 0.00 152 LYS A C 18
ATOM 30453 O O . LYS A 1 74 ? -14.165 -5.639 6.962 1.00 0.00 152 LYS A O 18
ATOM 30472 N N . GLU A 1 75 ? -14.194 -7.886 6.874 1.00 0.00 153 GLU A N 18
ATOM 30473 C CA . GLU A 1 75 ? -13.059 -8.042 7.777 1.00 0.00 153 GLU A CA 18
ATOM 30474 C C . GLU A 1 75 ? -11.839 -7.295 7.246 1.00 0.00 153 GLU A C 18
ATOM 30475 O O . GLU A 1 75 ? -11.245 -6.477 7.948 1.00 0.00 153 GLU A O 18
ATOM 30487 N N . LEU A 1 76 ? -11.474 -7.579 6.000 1.00 0.00 154 LEU A N 18
ATOM 30488 C CA . LEU A 1 76 ? -10.330 -6.931 5.373 1.00 0.00 154 LEU A CA 18
ATOM 30489 C C . LEU A 1 76 ? -10.549 -5.423 5.288 1.00 0.00 154 LEU A C 18
ATOM 30490 O O . LEU A 1 76 ? -9.639 -4.636 5.544 1.00 0.00 154 LEU A O 18
ATOM 30506 N N . GLU A 1 77 ? -11.768 -5.030 4.931 1.00 0.00 155 GLU A N 18
ATOM 30507 C CA . GLU A 1 77 ? -12.112 -3.616 4.816 1.00 0.00 155 GLU A CA 18
ATOM 30508 C C . GLU A 1 77 ? -11.904 -2.897 6.146 1.00 0.00 155 GLU A C 18
ATOM 30509 O O . GLU A 1 77 ? -11.201 -1.889 6.216 1.00 0.00 155 GLU A O 18
ATOM 30521 N N . GLU A 1 78 ? -12.521 -3.424 7.199 1.00 0.00 156 GLU A N 18
ATOM 30522 C CA . GLU A 1 78 ? -12.408 -2.836 8.531 1.00 0.00 156 GLU A CA 18
ATOM 30523 C C . GLU A 1 78 ? -10.945 -2.684 8.938 1.00 0.00 156 GLU A C 18
ATOM 30524 O O . GLU A 1 78 ? -10.516 -1.612 9.365 1.00 0.00 156 GLU A O 18
ATOM 30536 N N . LYS A 1 79 ? -10.189 -3.771 8.819 1.00 0.00 157 LYS A N 18
ATOM 30537 C CA . LYS A 1 79 ? -8.778 -3.765 9.191 1.00 0.00 157 LYS A CA 18
ATOM 30538 C C . LYS A 1 79 ? -8.009 -2.700 8.415 1.00 0.00 157 LYS A C 18
ATOM 30539 O O . LYS A 1 79 ? -7.038 -2.135 8.919 1.00 0.00 157 LYS A O 18
ATOM 30558 N N . VAL A 1 80 ? -8.449 -2.420 7.192 1.00 0.00 158 VAL A N 18
ATOM 30559 C CA . VAL A 1 80 ? -7.798 -1.411 6.366 1.00 0.00 158 VAL A CA 18
ATOM 30560 C C . VAL A 1 80 ? -7.985 -0.019 6.966 1.00 0.00 158 VAL A C 18
ATOM 30561 O O . VAL A 1 80 ? -7.026 0.737 7.120 1.00 0.00 158 VAL A O 18
ATOM 30574 N N . MET A 1 81 ? -9.229 0.310 7.302 1.00 0.00 159 MET A N 18
ATOM 30575 C CA . MET A 1 81 ? -9.551 1.608 7.885 1.00 0.00 159 MET A CA 18
ATOM 30576 C C . MET A 1 81 ? -8.970 1.739 9.290 1.00 0.00 159 MET A C 18
ATOM 30577 O O . MET A 1 81 ? -8.453 2.792 9.663 1.00 0.00 159 MET A O 18
ATOM 30591 N N . GLU A 1 82 ? -9.065 0.664 10.065 1.00 0.00 160 GLU A N 18
ATOM 30592 C CA . GLU A 1 82 ? -8.555 0.658 11.432 1.00 0.00 160 GLU A CA 18
ATOM 30593 C C . GLU A 1 82 ? -7.066 0.988 11.465 1.00 0.00 160 GLU A C 18
ATOM 30594 O O . GLU A 1 82 ? -6.630 1.865 12.211 1.00 0.00 160 GLU A O 18
ATOM 30606 N N . LEU A 1 83 ? -6.290 0.276 10.655 1.00 0.00 161 LEU A N 18
ATOM 30607 C CA . LEU A 1 83 ? -4.849 0.491 10.593 1.00 0.00 161 LEU A CA 18
ATOM 30608 C C . LEU A 1 83 ? -4.524 1.876 10.043 1.00 0.00 161 LEU A C 18
ATOM 30609 O O . LEU A 1 83 ? -3.566 2.517 10.476 1.00 0.00 161 LEU A O 18
ATOM 30625 N N . HIS A 1 84 ? -5.324 2.331 9.084 1.00 0.00 162 HIS A N 18
ATOM 30626 C CA . HIS A 1 84 ? -5.115 3.639 8.475 1.00 0.00 162 HIS A CA 18
ATOM 30627 C C . HIS A 1 84 ? -5.320 4.755 9.495 1.00 0.00 162 HIS A C 18
ATOM 30628 O O . HIS A 1 84 ? -4.428 5.573 9.722 1.00 0.00 162 HIS A O 18
ATOM 30643 N N . LYS A 1 85 ? -6.499 4.782 10.109 1.00 0.00 163 LYS A N 18
ATOM 30644 C CA . LYS A 1 85 ? -6.816 5.798 11.107 1.00 0.00 163 LYS A CA 18
ATOM 30645 C C . LYS A 1 85 ? -5.836 5.729 12.273 1.00 0.00 163 LYS A C 18
ATOM 30646 O O . LYS A 1 85 ? -5.527 6.742 12.900 1.00 0.00 163 LYS A O 18
ATOM 30665 N N . SER A 1 86 ? -5.357 4.523 12.561 1.00 0.00 164 SER A N 18
ATOM 30666 C CA . SER A 1 86 ? -4.417 4.309 13.656 1.00 0.00 164 SER A CA 18
ATOM 30667 C C . SER A 1 86 ? -3.194 5.215 13.526 1.00 0.00 164 SER A C 18
ATOM 30668 O O . SER A 1 86 ? -2.517 5.498 14.515 1.00 0.00 164 SER A O 18
ATOM 30676 N N . TYR A 1 87 ? -2.913 5.672 12.308 1.00 0.00 165 TYR A N 18
ATOM 30677 C CA . TYR A 1 87 ? -1.772 6.547 12.067 1.00 0.00 165 TYR A CA 18
ATOM 30678 C C . TYR A 1 87 ? -2.196 8.012 12.109 1.00 0.00 165 TYR A C 18
ATOM 30679 O O . TYR A 1 87 ? -3.167 8.403 11.460 1.00 0.00 165 TYR A O 18
ATOM 30697 N N . ARG A 1 88 ? -1.470 8.820 12.875 1.00 0.00 166 ARG A N 18
ATOM 30698 C CA . ARG A 1 88 ? -1.787 10.240 12.994 1.00 0.00 166 ARG A CA 18
ATOM 30699 C C . ARG A 1 88 ? -0.558 11.122 12.771 1.00 0.00 166 ARG A C 18
ATOM 30700 O O . ARG A 1 88 ? -0.671 12.347 12.717 1.00 0.00 166 ARG A O 18
ATOM 30721 N N . SER A 1 89 ? 0.612 10.504 12.643 1.00 0.00 167 SER A N 18
ATOM 30722 C CA . SER A 1 89 ? 1.846 11.255 12.430 1.00 0.00 167 SER A CA 18
ATOM 30723 C C . SER A 1 89 ? 2.764 10.560 11.425 1.00 0.00 167 SER A C 18
ATOM 30724 O O . SER A 1 89 ? 3.925 10.938 11.275 1.00 0.00 167 SER A O 18
ATOM 30732 N N . MET A 1 90 ? 2.246 9.543 10.740 1.00 0.00 168 MET A N 18
ATOM 30733 C CA . MET A 1 90 ? 3.036 8.809 9.758 1.00 0.00 168 MET A CA 18
ATOM 30734 C C . MET A 1 90 ? 3.326 9.671 8.534 1.00 0.00 168 MET A C 18
ATOM 30735 O O . MET A 1 90 ? 2.469 10.430 8.078 1.00 0.00 168 MET A O 18
ATOM 30749 N N . THR A 1 91 ? 4.538 9.547 8.004 1.00 0.00 169 THR A N 18
ATOM 30750 C CA . THR A 1 91 ? 4.946 10.310 6.830 1.00 0.00 169 THR A CA 18
ATOM 30751 C C . THR A 1 91 ? 4.754 9.490 5.559 1.00 0.00 169 THR A C 18
ATOM 30752 O O . THR A 1 91 ? 4.769 8.259 5.598 1.00 0.00 169 THR A O 18
ATOM 30763 N N . PRO A 1 92 ? 4.575 10.160 4.408 1.00 0.00 170 PRO A N 18
ATOM 30764 C CA . PRO A 1 92 ? 4.386 9.484 3.123 1.00 0.00 170 PRO A CA 18
ATOM 30765 C C . PRO A 1 92 ? 5.469 8.444 2.865 1.00 0.00 170 PRO A C 18
ATOM 30766 O O . PRO A 1 92 ? 5.174 7.274 2.621 1.00 0.00 170 PRO A O 18
ATOM 30777 N N . ALA A 1 93 ? 6.725 8.876 2.923 1.00 0.00 171 ALA A N 18
ATOM 30778 C CA . ALA A 1 93 ? 7.855 7.981 2.698 1.00 0.00 171 ALA A CA 18
ATOM 30779 C C . ALA A 1 93 ? 7.754 6.737 3.574 1.00 0.00 171 ALA A C 18
ATOM 30780 O O . ALA A 1 93 ? 8.098 5.635 3.148 1.00 0.00 171 ALA A O 18
ATOM 30787 N N . GLN A 1 94 ? 7.273 6.921 4.800 1.00 0.00 172 GLN A N 18
ATOM 30788 C CA . GLN A 1 94 ? 7.119 5.811 5.734 1.00 0.00 172 GLN A CA 18
ATOM 30789 C C . GLN A 1 94 ? 6.214 4.737 5.141 1.00 0.00 172 GLN A C 18
ATOM 30790 O O . GLN A 1 94 ? 6.506 3.545 5.228 1.00 0.00 172 GLN A O 18
ATOM 30804 N N . ALA A 1 95 ? 5.117 5.172 4.529 1.00 0.00 173 ALA A N 18
ATOM 30805 C CA . ALA A 1 95 ? 4.171 4.253 3.911 1.00 0.00 173 ALA A CA 18
ATOM 30806 C C . ALA A 1 95 ? 4.797 3.570 2.701 1.00 0.00 173 ALA A C 18
ATOM 30807 O O . ALA A 1 95 ? 4.684 2.355 2.531 1.00 0.00 173 ALA A O 18
ATOM 30814 N N . ASP A 1 96 ? 5.467 4.361 1.867 1.00 0.00 174 ASP A N 18
ATOM 30815 C CA . ASP A 1 96 ? 6.122 3.837 0.675 1.00 0.00 174 ASP A CA 18
ATOM 30816 C C . ASP A 1 96 ? 7.127 2.750 1.050 1.00 0.00 174 ASP A C 18
ATOM 30817 O O . ASP A 1 96 ? 7.198 1.698 0.411 1.00 0.00 174 ASP A O 18
ATOM 30826 N N . LEU A 1 97 ? 7.890 3.014 2.105 1.00 0.00 175 LEU A N 18
ATOM 30827 C CA . LEU A 1 97 ? 8.886 2.069 2.593 1.00 0.00 175 LEU A CA 18
ATOM 30828 C C . LEU A 1 97 ? 8.222 0.875 3.274 1.00 0.00 175 LEU A C 18
ATOM 30829 O O . LEU A 1 97 ? 8.766 -0.228 3.285 1.00 0.00 175 LEU A O 18
ATOM 30845 N N . GLU A 1 98 ? 7.049 1.109 3.853 1.00 0.00 176 GLU A N 18
ATOM 30846 C CA . GLU A 1 98 ? 6.314 0.060 4.552 1.00 0.00 176 GLU A CA 18
ATOM 30847 C C . GLU A 1 98 ? 5.936 -1.084 3.615 1.00 0.00 176 GLU A C 18
ATOM 30848 O O . GLU A 1 98 ? 6.220 -2.248 3.900 1.00 0.00 176 GLU A O 18
ATOM 30860 N N . PHE A 1 99 ? 5.297 -0.754 2.496 1.00 0.00 177 PHE A N 18
ATOM 30861 C CA . PHE A 1 99 ? 4.888 -1.771 1.532 1.00 0.00 177 PHE A CA 18
ATOM 30862 C C . PHE A 1 99 ? 6.097 -2.340 0.797 1.00 0.00 177 PHE A C 18
ATOM 30863 O O . PHE A 1 99 ? 6.205 -3.551 0.612 1.00 0.00 177 PHE A O 18
ATOM 30880 N N . LEU A 1 100 ? 7.007 -1.464 0.380 1.00 0.00 178 LEU A N 18
ATOM 30881 C CA . LEU A 1 100 ? 8.204 -1.899 -0.331 1.00 0.00 178 LEU A CA 18
ATOM 30882 C C . LEU A 1 100 ? 9.048 -2.816 0.549 1.00 0.00 178 LEU A C 18
ATOM 30883 O O . LEU A 1 100 ? 9.551 -3.843 0.093 1.00 0.00 178 LEU A O 18
ATOM 30899 N N . GLU A 1 101 ? 9.193 -2.439 1.815 1.00 0.00 179 GLU A N 18
ATOM 30900 C CA . GLU A 1 101 ? 9.968 -3.223 2.769 1.00 0.00 179 GLU A CA 18
ATOM 30901 C C . GLU A 1 101 ? 9.279 -4.549 3.069 1.00 0.00 179 GLU A C 18
ATOM 30902 O O . GLU A 1 101 ? 9.935 -5.562 3.315 1.00 0.00 179 GLU A O 18
ATOM 30914 N N . ASN A 1 102 ? 7.952 -4.537 3.035 1.00 0.00 180 ASN A N 18
ATOM 30915 C CA . ASN A 1 102 ? 7.174 -5.740 3.294 1.00 0.00 180 ASN A CA 18
ATOM 30916 C C . ASN A 1 102 ? 7.265 -6.697 2.108 1.00 0.00 180 ASN A C 18
ATOM 30917 O O . ASN A 1 102 ? 7.552 -7.882 2.272 1.00 0.00 180 ASN A O 18
ATOM 30928 N N . ALA A 1 103 ? 7.026 -6.167 0.914 1.00 0.00 181 ALA A N 18
ATOM 30929 C CA . ALA A 1 103 ? 7.086 -6.964 -0.304 1.00 0.00 181 ALA A CA 18
ATOM 30930 C C . ALA A 1 103 ? 8.483 -7.537 -0.507 1.00 0.00 181 ALA A C 18
ATOM 30931 O O . ALA A 1 103 ? 8.642 -8.673 -0.955 1.00 0.00 181 ALA A O 18
ATOM 30938 N N . LYS A 1 104 ? 9.494 -6.742 -0.170 1.00 0.00 182 LYS A N 18
ATOM 30939 C CA . LYS A 1 104 ? 10.881 -7.167 -0.311 1.00 0.00 182 LYS A CA 18
ATOM 30940 C C . LYS A 1 104 ? 11.231 -8.231 0.724 1.00 0.00 182 LYS A C 18
ATOM 30941 O O . LYS A 1 104 ? 12.026 -9.133 0.458 1.00 0.00 182 LYS A O 18
ATOM 30960 N N . LYS A 1 105 ? 10.633 -8.120 1.906 1.00 0.00 183 LYS A N 18
ATOM 30961 C CA . LYS A 1 105 ? 10.881 -9.074 2.982 1.00 0.00 183 LYS A CA 18
ATOM 30962 C C . LYS A 1 105 ? 10.120 -10.377 2.748 1.00 0.00 183 LYS A C 18
ATOM 30963 O O . LYS A 1 105 ? 10.489 -11.424 3.281 1.00 0.00 183 LYS A O 18
ATOM 30982 N N . LEU A 1 106 ? 9.059 -10.309 1.948 1.00 0.00 184 LEU A N 18
ATOM 30983 C CA . LEU A 1 106 ? 8.253 -11.487 1.647 1.00 0.00 184 LEU A CA 18
ATOM 30984 C C . LEU A 1 106 ? 8.780 -12.222 0.415 1.00 0.00 184 LEU A C 18
ATOM 30985 O O . LEU A 1 106 ? 8.227 -13.246 0.012 1.00 0.00 184 LEU A O 18
ATOM 31001 N N . SER A 1 107 ? 9.848 -11.698 -0.182 1.00 0.00 185 SER A N 18
ATOM 31002 C CA . SER A 1 107 ? 10.439 -12.310 -1.367 1.00 0.00 185 SER A CA 18
ATOM 31003 C C . SER A 1 107 ? 9.459 -12.293 -2.535 1.00 0.00 185 SER A C 18
ATOM 31004 O O . SER A 1 107 ? 9.405 -13.232 -3.328 1.00 0.00 185 SER A O 18
ATOM 31012 N N . MET A 1 108 ? 8.685 -11.216 -2.634 1.00 0.00 186 MET A N 18
ATOM 31013 C CA . MET A 1 108 ? 7.707 -11.075 -3.705 1.00 0.00 186 MET A CA 18
ATOM 31014 C C . MET A 1 108 ? 8.395 -10.996 -5.064 1.00 0.00 186 MET A C 18
ATOM 31015 O O . MET A 1 108 ? 7.939 -11.595 -6.038 1.00 0.00 186 MET A O 18
ATOM 31029 N N . TYR A 1 109 ? 9.495 -10.253 -5.123 1.00 0.00 187 TYR A N 18
ATOM 31030 C CA . TYR A 1 109 ? 10.247 -10.096 -6.362 1.00 0.00 187 TYR A CA 18
ATOM 31031 C C . TYR A 1 109 ? 11.747 -10.187 -6.105 1.00 0.00 187 TYR A C 18
ATOM 31032 O O . TYR A 1 109 ? 12.488 -10.545 -7.045 1.00 0.00 187 TYR A O 18
ATOM 31051 N N . GLY A 1 1 ? 13.743 15.917 6.746 1.00 0.00 79 GLY A N 19
ATOM 31052 C CA . GLY A 1 1 ? 14.527 16.837 5.875 1.00 0.00 79 GLY A CA 19
ATOM 31053 C C . GLY A 1 1 ? 15.402 16.093 4.886 1.00 0.00 79 GLY A C 19
ATOM 31054 O O . GLY A 1 1 ? 16.538 15.736 5.198 1.00 0.00 79 GLY A O 19
ATOM 31060 N N . SER A 1 2 ? 14.873 15.860 3.689 1.00 0.00 80 SER A N 19
ATOM 31061 C CA . SER A 1 2 ? 15.614 15.155 2.650 1.00 0.00 80 SER A CA 19
ATOM 31062 C C . SER A 1 2 ? 15.668 15.978 1.367 1.00 0.00 80 SER A C 19
ATOM 31063 O O . SER A 1 2 ? 14.636 16.277 0.766 1.00 0.00 80 SER A O 19
ATOM 31071 N N . HIS A 1 3 ? 16.877 16.340 0.952 1.00 0.00 81 HIS A N 19
ATOM 31072 C CA . HIS A 1 3 ? 17.065 17.129 -0.260 1.00 0.00 81 HIS A CA 19
ATOM 31073 C C . HIS A 1 3 ? 17.377 16.230 -1.451 1.00 0.00 81 HIS A C 19
ATOM 31074 O O . HIS A 1 3 ? 18.251 15.367 -1.378 1.00 0.00 81 HIS A O 19
ATOM 31089 N N . MET A 1 4 ? 16.656 16.438 -2.548 1.00 0.00 82 MET A N 19
ATOM 31090 C CA . MET A 1 4 ? 16.855 15.647 -3.756 1.00 0.00 82 MET A CA 19
ATOM 31091 C C . MET A 1 4 ? 16.687 16.508 -5.003 1.00 0.00 82 MET A C 19
ATOM 31092 O O . MET A 1 4 ? 16.085 17.581 -4.953 1.00 0.00 82 MET A O 19
ATOM 31106 N N . ASP A 1 5 ? 17.222 16.031 -6.122 1.00 0.00 83 ASP A N 19
ATOM 31107 C CA . ASP A 1 5 ? 17.130 16.758 -7.383 1.00 0.00 83 ASP A CA 19
ATOM 31108 C C . ASP A 1 5 ? 16.101 16.113 -8.310 1.00 0.00 83 ASP A C 19
ATOM 31109 O O . ASP A 1 5 ? 15.830 14.916 -8.213 1.00 0.00 83 ASP A O 19
ATOM 31118 N N . PRO A 1 6 ? 15.513 16.903 -9.225 1.00 0.00 84 PRO A N 19
ATOM 31119 C CA . PRO A 1 6 ? 14.511 16.404 -10.172 1.00 0.00 84 PRO A CA 19
ATOM 31120 C C . PRO A 1 6 ? 15.108 15.452 -11.205 1.00 0.00 84 PRO A C 19
ATOM 31121 O O . PRO A 1 6 ? 14.392 14.665 -11.823 1.00 0.00 84 PRO A O 19
ATOM 31132 N N . ALA A 1 7 ? 16.423 15.529 -11.387 1.00 0.00 85 ALA A N 19
ATOM 31133 C CA . ALA A 1 7 ? 17.111 14.673 -12.346 1.00 0.00 85 ALA A CA 19
ATOM 31134 C C . ALA A 1 7 ? 17.310 13.269 -11.785 1.00 0.00 85 ALA A C 19
ATOM 31135 O O . ALA A 1 7 ? 17.285 12.285 -12.524 1.00 0.00 85 ALA A O 19
ATOM 31142 N N . GLN A 1 8 ? 17.509 13.184 -10.474 1.00 0.00 86 GLN A N 19
ATOM 31143 C CA . GLN A 1 8 ? 17.713 11.900 -9.814 1.00 0.00 86 GLN A CA 19
ATOM 31144 C C . GLN A 1 8 ? 16.401 11.362 -9.251 1.00 0.00 86 GLN A C 19
ATOM 31145 O O . GLN A 1 8 ? 16.364 10.817 -8.148 1.00 0.00 86 GLN A O 19
ATOM 31159 N N . LEU A 1 9 ? 15.325 11.517 -10.017 1.00 0.00 87 LEU A N 19
ATOM 31160 C CA . LEU A 1 9 ? 14.011 11.045 -9.593 1.00 0.00 87 LEU A CA 19
ATOM 31161 C C . LEU A 1 9 ? 13.736 9.634 -10.110 1.00 0.00 87 LEU A C 19
ATOM 31162 O O . LEU A 1 9 ? 12.595 9.175 -10.104 1.00 0.00 87 LEU A O 19
ATOM 31178 N N . THR A 1 10 ? 14.786 8.950 -10.556 1.00 0.00 88 THR A N 19
ATOM 31179 C CA . THR A 1 10 ? 14.651 7.594 -11.075 1.00 0.00 88 THR A CA 19
ATOM 31180 C C . THR A 1 10 ? 13.990 6.681 -10.047 1.00 0.00 88 THR A C 19
ATOM 31181 O O . THR A 1 10 ? 13.052 5.949 -10.364 1.00 0.00 88 THR A O 19
ATOM 31192 N N . GLU A 1 11 ? 14.485 6.729 -8.813 1.00 0.00 89 GLU A N 19
ATOM 31193 C CA . GLU A 1 11 ? 13.940 5.907 -7.737 1.00 0.00 89 GLU A CA 19
ATOM 31194 C C . GLU A 1 11 ? 12.427 6.074 -7.637 1.00 0.00 89 GLU A C 19
ATOM 31195 O O . GLU A 1 11 ? 11.687 5.097 -7.572 1.00 0.00 89 GLU A O 19
ATOM 31207 N N . ASP A 1 12 ? 11.974 7.321 -7.630 1.00 0.00 90 ASP A N 19
ATOM 31208 C CA . ASP A 1 12 ? 10.547 7.611 -7.544 1.00 0.00 90 ASP A CA 19
ATOM 31209 C C . ASP A 1 12 ? 9.786 6.892 -8.656 1.00 0.00 90 ASP A C 19
ATOM 31210 O O . ASP A 1 12 ? 8.747 6.277 -8.419 1.00 0.00 90 ASP A O 19
ATOM 31219 N N . ILE A 1 13 ? 10.315 6.984 -9.872 1.00 0.00 91 ILE A N 19
ATOM 31220 C CA . ILE A 1 13 ? 9.697 6.356 -11.034 1.00 0.00 91 ILE A CA 19
ATOM 31221 C C . ILE A 1 13 ? 9.635 4.835 -10.895 1.00 0.00 91 ILE A C 19
ATOM 31222 O O . ILE A 1 13 ? 8.588 4.226 -11.118 1.00 0.00 91 ILE A O 19
ATOM 31238 N N . THR A 1 14 ? 10.762 4.225 -10.539 1.00 0.00 92 THR A N 19
ATOM 31239 C CA . THR A 1 14 ? 10.823 2.774 -10.390 1.00 0.00 92 THR A CA 19
ATOM 31240 C C . THR A 1 14 ? 9.947 2.298 -9.231 1.00 0.00 92 THR A C 19
ATOM 31241 O O . THR A 1 14 ? 9.146 1.379 -9.390 1.00 0.00 92 THR A O 19
ATOM 31252 N N . ARG A 1 15 ? 10.115 2.913 -8.063 1.00 0.00 93 ARG A N 19
ATOM 31253 C CA . ARG A 1 15 ? 9.353 2.537 -6.879 1.00 0.00 93 ARG A CA 19
ATOM 31254 C C . ARG A 1 15 ? 7.851 2.575 -7.147 1.00 0.00 93 ARG A C 19
ATOM 31255 O O . ARG A 1 15 ? 7.127 1.647 -6.788 1.00 0.00 93 ARG A O 19
ATOM 31276 N N . TYR A 1 16 ? 7.387 3.645 -7.782 1.00 0.00 94 TYR A N 19
ATOM 31277 C CA . TYR A 1 16 ? 5.969 3.785 -8.095 1.00 0.00 94 TYR A CA 19
ATOM 31278 C C . TYR A 1 16 ? 5.494 2.627 -8.967 1.00 0.00 94 TYR A C 19
ATOM 31279 O O . TYR A 1 16 ? 4.534 1.932 -8.629 1.00 0.00 94 TYR A O 19
ATOM 31297 N N . TYR A 1 17 ? 6.177 2.423 -10.089 1.00 0.00 95 TYR A N 19
ATOM 31298 C CA . TYR A 1 17 ? 5.829 1.347 -11.010 1.00 0.00 95 TYR A CA 19
ATOM 31299 C C . TYR A 1 17 ? 5.985 -0.015 -10.340 1.00 0.00 95 TYR A C 19
ATOM 31300 O O . TYR A 1 17 ? 5.292 -0.971 -10.690 1.00 0.00 95 TYR A O 19
ATOM 31318 N N . LEU A 1 18 ? 6.894 -0.098 -9.372 1.00 0.00 96 LEU A N 19
ATOM 31319 C CA . LEU A 1 18 ? 7.132 -1.343 -8.654 1.00 0.00 96 LEU A CA 19
ATOM 31320 C C . LEU A 1 18 ? 5.911 -1.729 -7.829 1.00 0.00 96 LEU A C 19
ATOM 31321 O O . LEU A 1 18 ? 5.375 -2.829 -7.969 1.00 0.00 96 LEU A O 19
ATOM 31337 N N . CYS A 1 19 ? 5.472 -0.813 -6.972 1.00 0.00 97 CYS A N 19
ATOM 31338 C CA . CYS A 1 19 ? 4.309 -1.052 -6.125 1.00 0.00 97 CYS A CA 19
ATOM 31339 C C . CYS A 1 19 ? 3.100 -1.437 -6.969 1.00 0.00 97 CYS A C 19
ATOM 31340 O O . CYS A 1 19 ? 2.338 -2.334 -6.607 1.00 0.00 97 CYS A O 19
ATOM 31348 N N . LEU A 1 20 ? 2.933 -0.757 -8.099 1.00 0.00 98 LEU A N 19
ATOM 31349 C CA . LEU A 1 20 ? 1.818 -1.032 -8.998 1.00 0.00 98 LEU A CA 19
ATOM 31350 C C . LEU A 1 20 ? 1.849 -2.483 -9.471 1.00 0.00 98 LEU A C 19
ATOM 31351 O O . LEU A 1 20 ? 0.822 -3.162 -9.492 1.00 0.00 98 LEU A O 19
ATOM 31367 N N . GLN A 1 21 ? 3.035 -2.952 -9.849 1.00 0.00 99 GLN A N 19
ATOM 31368 C CA . GLN A 1 21 ? 3.201 -4.323 -10.320 1.00 0.00 99 GLN A CA 19
ATOM 31369 C C . GLN A 1 21 ? 2.897 -5.321 -9.206 1.00 0.00 99 GLN A C 19
ATOM 31370 O O . GLN A 1 21 ? 2.270 -6.355 -9.436 1.00 0.00 99 GLN A O 19
ATOM 31384 N N . LEU A 1 22 ? 3.348 -5.006 -7.998 1.00 0.00 100 LEU A N 19
ATOM 31385 C CA . LEU A 1 22 ? 3.122 -5.874 -6.849 1.00 0.00 100 LEU A CA 19
ATOM 31386 C C . LEU A 1 22 ? 1.654 -5.862 -6.430 1.00 0.00 100 LEU A C 19
ATOM 31387 O O . LEU A 1 22 ? 1.111 -6.882 -6.009 1.00 0.00 100 LEU A O 19
ATOM 31403 N N . ARG A 1 23 ? 1.022 -4.697 -6.535 1.00 0.00 101 ARG A N 19
ATOM 31404 C CA . ARG A 1 23 ? -0.379 -4.547 -6.150 1.00 0.00 101 ARG A CA 19
ATOM 31405 C C . ARG A 1 23 ? -1.323 -5.145 -7.191 1.00 0.00 101 ARG A C 19
ATOM 31406 O O . ARG A 1 23 ? -2.361 -5.710 -6.843 1.00 0.00 101 ARG A O 19
ATOM 31427 N N . GLN A 1 24 ? -0.959 -5.033 -8.465 1.00 0.00 102 GLN A N 19
ATOM 31428 C CA . GLN A 1 24 ? -1.784 -5.579 -9.538 1.00 0.00 102 GLN A CA 19
ATOM 31429 C C . GLN A 1 24 ? -1.716 -7.103 -9.552 1.00 0.00 102 GLN A C 19
ATOM 31430 O O . GLN A 1 24 ? -2.706 -7.777 -9.834 1.00 0.00 102 GLN A O 19
ATOM 31444 N N . ASP A 1 25 ? -0.539 -7.639 -9.245 1.00 0.00 103 ASP A N 19
ATOM 31445 C CA . ASP A 1 25 ? -0.340 -9.084 -9.221 1.00 0.00 103 ASP A CA 19
ATOM 31446 C C . ASP A 1 25 ? -1.057 -9.717 -8.032 1.00 0.00 103 ASP A C 19
ATOM 31447 O O . ASP A 1 25 ? -1.790 -10.694 -8.186 1.00 0.00 103 ASP A O 19
ATOM 31456 N N . ILE A 1 26 ? -0.837 -9.156 -6.846 1.00 0.00 104 ILE A N 19
ATOM 31457 C CA . ILE A 1 26 ? -1.459 -9.670 -5.630 1.00 0.00 104 ILE A CA 19
ATOM 31458 C C . ILE A 1 26 ? -2.980 -9.688 -5.753 1.00 0.00 104 ILE A C 19
ATOM 31459 O O . ILE A 1 26 ? -3.620 -10.703 -5.476 1.00 0.00 104 ILE A O 19
ATOM 31475 N N . VAL A 1 27 ? -3.557 -8.564 -6.166 1.00 0.00 105 VAL A N 19
ATOM 31476 C CA . VAL A 1 27 ? -5.003 -8.463 -6.319 1.00 0.00 105 VAL A CA 19
ATOM 31477 C C . VAL A 1 27 ? -5.525 -9.477 -7.331 1.00 0.00 105 VAL A C 19
ATOM 31478 O O . VAL A 1 27 ? -6.643 -9.975 -7.204 1.00 0.00 105 VAL A O 19
ATOM 31491 N N . ALA A 1 28 ? -4.708 -9.779 -8.335 1.00 0.00 106 ALA A N 19
ATOM 31492 C CA . ALA A 1 28 ? -5.089 -10.736 -9.367 1.00 0.00 106 ALA A CA 19
ATOM 31493 C C . ALA A 1 28 ? -4.957 -12.177 -8.875 1.00 0.00 106 ALA A C 19
ATOM 31494 O O . ALA A 1 28 ? -5.285 -13.118 -9.599 1.00 0.00 106 ALA A O 19
ATOM 31501 N N . GLY A 1 29 ? -4.478 -12.349 -7.645 1.00 0.00 107 GLY A N 19
ATOM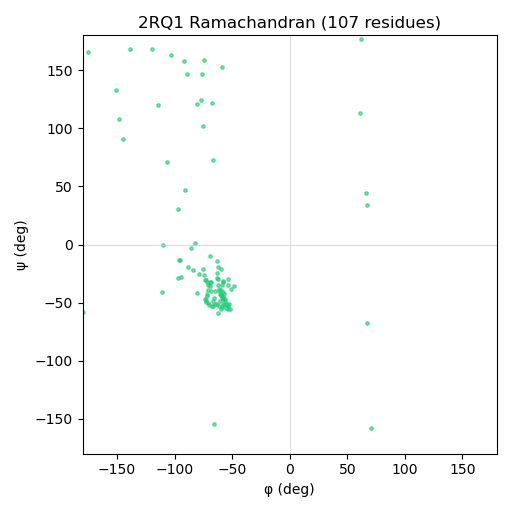 31502 C CA . GLY A 1 29 ? -4.318 -13.681 -7.093 1.00 0.00 107 GLY A CA 19
ATOM 31503 C C . GLY A 1 29 ? -3.178 -14.443 -7.738 1.00 0.00 107 GLY A C 19
ATOM 31504 O O . GLY A 1 29 ? -3.203 -15.672 -7.803 1.00 0.00 107 GLY A O 19
ATOM 31508 N N . ARG A 1 30 ? -2.178 -13.712 -8.219 1.00 0.00 108 ARG A N 19
ATOM 31509 C CA . ARG A 1 30 ? -1.024 -14.327 -8.865 1.00 0.00 108 ARG A CA 19
ATOM 31510 C C . ARG A 1 30 ? 0.037 -14.736 -7.842 1.00 0.00 108 ARG A C 19
ATOM 31511 O O . ARG A 1 30 ? 1.103 -15.228 -8.210 1.00 0.00 108 ARG A O 19
ATOM 31532 N N . LEU A 1 31 ? -0.256 -14.533 -6.559 1.00 0.00 109 LEU A N 19
ATOM 31533 C CA . LEU A 1 31 ? 0.680 -14.886 -5.499 1.00 0.00 109 LEU A CA 19
ATOM 31534 C C . LEU A 1 31 ? -0.060 -15.121 -4.183 1.00 0.00 109 LEU A C 19
ATOM 31535 O O . LEU A 1 31 ? -0.960 -14.361 -3.826 1.00 0.00 109 LEU A O 19
ATOM 31551 N N . PRO A 1 32 ? 0.307 -16.181 -3.439 1.00 0.00 110 PRO A N 19
ATOM 31552 C CA . PRO A 1 32 ? -0.333 -16.504 -2.161 1.00 0.00 110 PRO A CA 19
ATOM 31553 C C . PRO A 1 32 ? 0.051 -15.526 -1.056 1.00 0.00 110 PRO A C 19
ATOM 31554 O O . PRO A 1 32 ? 1.233 -15.289 -0.806 1.00 0.00 110 PRO A O 19
ATOM 31565 N N . CYS A 1 33 ? -0.955 -14.961 -0.396 1.00 0.00 111 CYS A N 19
ATOM 31566 C CA . CYS A 1 33 ? -0.723 -14.009 0.684 1.00 0.00 111 CYS A CA 19
ATOM 31567 C C . CYS A 1 33 ? -1.680 -14.264 1.843 1.00 0.00 111 CYS A C 19
ATOM 31568 O O . CYS A 1 33 ? -2.638 -15.025 1.712 1.00 0.00 111 CYS A O 19
ATOM 31576 N N . SER A 1 34 ? -1.413 -13.626 2.978 1.00 0.00 112 SER A N 19
ATOM 31577 C CA . SER A 1 34 ? -2.253 -13.789 4.159 1.00 0.00 112 SER A CA 19
ATOM 31578 C C . SER A 1 34 ? -3.147 -12.571 4.367 1.00 0.00 112 SER A C 19
ATOM 31579 O O . SER A 1 34 ? -2.893 -11.499 3.816 1.00 0.00 112 SER A O 19
ATOM 31587 N N . PHE A 1 35 ? -4.195 -12.744 5.166 1.00 0.00 113 PHE A N 19
ATOM 31588 C CA . PHE A 1 35 ? -5.131 -11.662 5.451 1.00 0.00 113 PHE A CA 19
ATOM 31589 C C . PHE A 1 35 ? -4.410 -10.465 6.063 1.00 0.00 113 PHE A C 19
ATOM 31590 O O . PHE A 1 35 ? -4.608 -9.326 5.639 1.00 0.00 113 PHE A O 19
ATOM 31607 N N . ALA A 1 36 ? -3.589 -10.727 7.075 1.00 0.00 114 ALA A N 19
ATOM 31608 C CA . ALA A 1 36 ? -2.860 -9.666 7.760 1.00 0.00 114 ALA A CA 19
ATOM 31609 C C . ALA A 1 36 ? -2.014 -8.848 6.792 1.00 0.00 114 ALA A C 19
ATOM 31610 O O . ALA A 1 36 ? -2.087 -7.620 6.787 1.00 0.00 114 ALA A O 19
ATOM 31617 N N . THR A 1 37 ? -1.212 -9.520 5.971 1.00 0.00 115 THR A N 19
ATOM 31618 C CA . THR A 1 37 ? -0.367 -8.826 5.009 1.00 0.00 115 THR A CA 19
ATOM 31619 C C . THR A 1 37 ? -1.218 -8.074 3.996 1.00 0.00 115 THR A C 19
ATOM 31620 O O . THR A 1 37 ? -0.904 -6.945 3.624 1.00 0.00 115 THR A O 19
ATOM 31631 N N . LEU A 1 38 ? -2.304 -8.703 3.560 1.00 0.00 116 LEU A N 19
ATOM 31632 C CA . LEU A 1 38 ? -3.205 -8.082 2.598 1.00 0.00 116 LEU A CA 19
ATOM 31633 C C . LEU A 1 38 ? -3.726 -6.759 3.144 1.00 0.00 116 LEU A C 19
ATOM 31634 O O . LEU A 1 38 ? -3.730 -5.744 2.447 1.00 0.00 116 LEU A O 19
ATOM 31650 N N . ALA A 1 39 ? -4.163 -6.780 4.399 1.00 0.00 117 ALA A N 19
ATOM 31651 C CA . ALA A 1 39 ? -4.686 -5.589 5.051 1.00 0.00 117 ALA A CA 19
ATOM 31652 C C . ALA A 1 39 ? -3.581 -4.573 5.322 1.00 0.00 117 ALA A C 19
ATOM 31653 O O . ALA A 1 39 ? -3.805 -3.365 5.242 1.00 0.00 117 ALA A O 19
ATOM 31660 N N . LEU A 1 40 ? -2.387 -5.066 5.641 1.00 0.00 118 LEU A N 19
ATOM 31661 C CA . LEU A 1 40 ? -1.254 -4.191 5.920 1.00 0.00 118 LEU A CA 19
ATOM 31662 C C . LEU A 1 40 ? -0.818 -3.451 4.659 1.00 0.00 118 LEU A C 19
ATOM 31663 O O . LEU A 1 40 ? -0.693 -2.225 4.656 1.00 0.00 118 LEU A O 19
ATOM 31679 N N . LEU A 1 41 ? -0.594 -4.204 3.587 1.00 0.00 119 LEU A N 19
ATOM 31680 C CA . LEU A 1 41 ? -0.179 -3.625 2.315 1.00 0.00 119 LEU A CA 19
ATOM 31681 C C . LEU A 1 41 ? -1.233 -2.652 1.801 1.00 0.00 119 LEU A C 19
ATOM 31682 O O . LEU A 1 41 ? -0.911 -1.625 1.201 1.00 0.00 119 LEU A O 19
ATOM 31698 N N . GLY A 1 42 ? -2.495 -2.980 2.052 1.00 0.00 120 GLY A N 19
ATOM 31699 C CA . GLY A 1 42 ? -3.583 -2.126 1.622 1.00 0.00 120 GLY A CA 19
ATOM 31700 C C . GLY A 1 42 ? -3.661 -0.843 2.426 1.00 0.00 120 GLY A C 19
ATOM 31701 O O . GLY A 1 42 ? -3.697 0.250 1.865 1.00 0.00 120 GLY A O 19
ATOM 31705 N N . SER A 1 43 ? -3.690 -0.981 3.748 1.00 0.00 121 SER A N 19
ATOM 31706 C CA . SER A 1 43 ? -3.769 0.172 4.640 1.00 0.00 121 SER A CA 19
ATOM 31707 C C . SER A 1 43 ? -2.666 1.183 4.344 1.00 0.00 121 SER A C 19
ATOM 31708 O O . SER A 1 43 ? -2.871 2.392 4.467 1.00 0.00 121 SER A O 19
ATOM 31716 N N . TYR A 1 44 ? -1.497 0.689 3.948 1.00 0.00 122 TYR A N 19
ATOM 31717 C CA . TYR A 1 44 ? -0.373 1.563 3.635 1.00 0.00 122 TYR A CA 19
ATOM 31718 C C . TYR A 1 44 ? -0.584 2.258 2.294 1.00 0.00 122 TYR A C 19
ATOM 31719 O O . TYR A 1 44 ? -0.340 3.457 2.162 1.00 0.00 122 TYR A O 19
ATOM 31737 N N . THR A 1 45 ? -1.043 1.501 1.301 1.00 0.00 123 THR A N 19
ATOM 31738 C CA . THR A 1 45 ? -1.288 2.056 -0.024 1.00 0.00 123 THR A CA 19
ATOM 31739 C C . THR A 1 45 ? -2.340 3.161 0.048 1.00 0.00 123 THR A C 19
ATOM 31740 O O . THR A 1 45 ? -2.214 4.195 -0.607 1.00 0.00 123 THR A O 19
ATOM 31751 N N . ILE A 1 46 ? -3.371 2.938 0.860 1.00 0.00 124 ILE A N 19
ATOM 31752 C CA . ILE A 1 46 ? -4.433 3.920 1.027 1.00 0.00 124 ILE A CA 19
ATOM 31753 C C . ILE A 1 46 ? -3.879 5.194 1.655 1.00 0.00 124 ILE A C 19
ATOM 31754 O O . ILE A 1 46 ? -4.140 6.296 1.178 1.00 0.00 124 ILE A O 19
ATOM 31770 N N . GLN A 1 47 ? -3.109 5.032 2.727 1.00 0.00 125 GLN A N 19
ATOM 31771 C CA . GLN A 1 47 ? -2.512 6.168 3.418 1.00 0.00 125 GLN A CA 19
ATOM 31772 C C . GLN A 1 47 ? -1.635 6.979 2.470 1.00 0.00 125 GLN A C 19
ATOM 31773 O O . GLN A 1 47 ? -1.598 8.206 2.540 1.00 0.00 125 GLN A O 19
ATOM 31787 N N . SER A 1 48 ? -0.928 6.285 1.584 1.00 0.00 126 SER A N 19
ATOM 31788 C CA . SER A 1 48 ? -0.051 6.942 0.622 1.00 0.00 126 SER A CA 19
ATOM 31789 C C . SER A 1 48 ? -0.845 7.520 -0.549 1.00 0.00 126 SER A C 19
ATOM 31790 O O . SER A 1 48 ? -0.413 8.476 -1.193 1.00 0.00 126 SER A O 19
ATOM 31798 N N . GLU A 1 49 ? -2.001 6.924 -0.827 1.00 0.00 127 GLU A N 19
ATOM 31799 C CA . GLU A 1 49 ? -2.844 7.370 -1.930 1.00 0.00 127 GLU A CA 19
ATOM 31800 C C . GLU A 1 49 ? -3.657 8.596 -1.543 1.00 0.00 127 GLU A C 19
ATOM 31801 O O . GLU A 1 49 ? -3.803 9.532 -2.329 1.00 0.00 127 GLU A O 19
ATOM 31813 N N . LEU A 1 50 ? -4.208 8.571 -0.339 1.00 0.00 128 LEU A N 19
ATOM 31814 C CA . LEU A 1 50 ? -5.037 9.660 0.147 1.00 0.00 128 LEU A CA 19
ATOM 31815 C C . LEU A 1 50 ? -4.357 10.446 1.268 1.00 0.00 128 LEU A C 19
ATOM 31816 O O . LEU A 1 50 ? -4.940 11.384 1.812 1.00 0.00 128 LEU A O 19
ATOM 31832 N N . GLY A 1 51 ? -3.127 10.071 1.610 1.00 0.00 129 GLY A N 19
ATOM 31833 C CA . GLY A 1 51 ? -2.413 10.772 2.663 1.00 0.00 129 GLY A CA 19
ATOM 31834 C C . GLY A 1 51 ? -2.875 10.365 4.049 1.00 0.00 129 GLY A C 19
ATOM 31835 O O . GLY A 1 51 ? -2.438 9.346 4.581 1.00 0.00 129 GLY A O 19
ATOM 31839 N N . ASP A 1 52 ? -3.760 11.164 4.635 1.00 0.00 130 ASP A N 19
ATOM 31840 C CA . ASP A 1 52 ? -4.281 10.881 5.968 1.00 0.00 130 ASP A CA 19
ATOM 31841 C C . ASP A 1 52 ? -5.805 10.849 5.957 1.00 0.00 130 ASP A C 19
ATOM 31842 O O . ASP A 1 52 ? -6.441 11.431 5.078 1.00 0.00 130 ASP A O 19
ATOM 31851 N N . TYR A 1 53 ? -6.386 10.164 6.937 1.00 0.00 131 TYR A N 19
ATOM 31852 C CA . TYR A 1 53 ? -7.837 10.059 7.035 1.00 0.00 131 TYR A CA 19
ATOM 31853 C C . TYR A 1 53 ? -8.472 11.432 7.231 1.00 0.00 131 TYR A C 19
ATOM 31854 O O . TYR A 1 53 ? -8.050 12.204 8.091 1.00 0.00 131 TYR A O 19
ATOM 31872 N N . ASP A 1 54 ? -9.488 11.727 6.427 1.00 0.00 132 ASP A N 19
ATOM 31873 C CA . ASP A 1 54 ? -10.183 13.006 6.511 1.00 0.00 132 ASP A CA 19
ATOM 31874 C C . ASP A 1 54 ? -11.695 12.809 6.411 1.00 0.00 132 ASP A C 19
ATOM 31875 O O . ASP A 1 54 ? -12.241 12.696 5.313 1.00 0.00 132 ASP A O 19
ATOM 31884 N N . PRO A 1 55 ? -12.397 12.765 7.558 1.00 0.00 133 PRO A N 19
ATOM 31885 C CA . PRO A 1 55 ? -13.852 12.579 7.585 1.00 0.00 133 PRO A CA 19
ATOM 31886 C C . PRO A 1 55 ? -14.601 13.780 7.017 1.00 0.00 133 PRO A C 19
ATOM 31887 O O . PRO A 1 55 ? -15.726 13.650 6.535 1.00 0.00 133 PRO A O 19
ATOM 31898 N N . GLU A 1 56 ? -13.972 14.949 7.077 1.00 0.00 134 GLU A N 19
ATOM 31899 C CA . GLU A 1 56 ? -14.581 16.172 6.569 1.00 0.00 134 GLU A CA 19
ATOM 31900 C C . GLU A 1 56 ? -14.538 16.211 5.044 1.00 0.00 134 GLU A C 19
ATOM 31901 O O . GLU A 1 56 ? -15.418 16.784 4.403 1.00 0.00 134 GLU A O 19
ATOM 31913 N N . LEU A 1 57 ? -13.507 15.598 4.470 1.00 0.00 135 LEU A N 19
ATOM 31914 C CA . LEU A 1 57 ? -13.350 15.564 3.021 1.00 0.00 135 LEU A CA 19
ATOM 31915 C C . LEU A 1 57 ? -13.864 14.248 2.447 1.00 0.00 135 LEU A C 19
ATOM 31916 O O . LEU A 1 57 ? -14.580 14.234 1.446 1.00 0.00 135 LEU A O 19
ATOM 31932 N N . HIS A 1 58 ? -13.494 13.144 3.087 1.00 0.00 136 HIS A N 19
ATOM 31933 C CA . HIS A 1 58 ? -13.918 11.822 2.639 1.00 0.00 136 HIS A CA 19
ATOM 31934 C C . HIS A 1 58 ? -14.924 11.216 3.612 1.00 0.00 136 HIS A C 19
ATOM 31935 O O . HIS A 1 58 ? -15.126 11.730 4.712 1.00 0.00 136 HIS A O 19
ATOM 31950 N N . GLY A 1 59 ? -15.551 10.120 3.199 1.00 0.00 137 GLY A N 19
ATOM 31951 C CA . GLY A 1 59 ? -16.528 9.461 4.046 1.00 0.00 137 GLY A CA 19
ATOM 31952 C C . GLY A 1 59 ? -15.992 8.187 4.668 1.00 0.00 137 GLY A C 19
ATOM 31953 O O . GLY A 1 59 ? -14.939 8.195 5.306 1.00 0.00 137 GLY A O 19
ATOM 31957 N N . VAL A 1 60 ? -16.717 7.089 4.481 1.00 0.00 138 VAL A N 19
ATOM 31958 C CA . VAL A 1 60 ? -16.310 5.801 5.029 1.00 0.00 138 VAL A CA 19
ATOM 31959 C C . VAL A 1 60 ? -16.651 4.666 4.072 1.00 0.00 138 VAL A C 19
ATOM 31960 O O . VAL A 1 60 ? -17.506 4.811 3.198 1.00 0.00 138 VAL A O 19
ATOM 31973 N N . ASP A 1 61 ? -15.976 3.534 4.243 1.00 0.00 139 ASP A N 19
ATOM 31974 C CA . ASP A 1 61 ? -16.205 2.368 3.397 1.00 0.00 139 ASP A CA 19
ATOM 31975 C C . ASP A 1 61 ? -15.826 2.660 1.948 1.00 0.00 139 ASP A C 19
ATOM 31976 O O . ASP A 1 61 ? -16.385 2.073 1.021 1.00 0.00 139 ASP A O 19
ATOM 31985 N N . TYR A 1 62 ? -14.870 3.566 1.757 1.00 0.00 140 TYR A N 19
ATOM 31986 C CA . TYR A 1 62 ? -14.420 3.924 0.415 1.00 0.00 140 TYR A CA 19
ATOM 31987 C C . TYR A 1 62 ? -13.330 2.971 -0.075 1.00 0.00 140 TYR A C 19
ATOM 31988 O O . TYR A 1 62 ? -12.935 3.016 -1.240 1.00 0.00 140 TYR A O 19
ATOM 32006 N N . VAL A 1 63 ? -12.847 2.108 0.817 1.00 0.00 141 VAL A N 19
ATOM 32007 C CA . VAL A 1 63 ? -11.806 1.149 0.466 1.00 0.00 141 VAL A CA 19
ATOM 32008 C C . VAL A 1 63 ? -12.347 0.065 -0.465 1.00 0.00 141 VAL A C 19
ATOM 32009 O O . VAL A 1 63 ? -11.583 -0.617 -1.148 1.00 0.00 141 VAL A O 19
ATOM 32022 N N . SER A 1 64 ? -13.668 -0.083 -0.490 1.00 0.00 142 SER A N 19
ATOM 32023 C CA . SER A 1 64 ? -14.321 -1.076 -1.336 1.00 0.00 142 SER A CA 19
ATOM 32024 C C . SER A 1 64 ? -14.159 -0.739 -2.818 1.00 0.00 142 SER A C 19
ATOM 32025 O O . SER A 1 64 ? -14.410 -1.580 -3.682 1.00 0.00 142 SER A O 19
ATOM 32033 N N . ASP A 1 65 ? -13.736 0.488 -3.108 1.00 0.00 143 ASP A N 19
ATOM 32034 C CA . ASP A 1 65 ? -13.540 0.920 -4.487 1.00 0.00 143 ASP A CA 19
ATOM 32035 C C . ASP A 1 65 ? -12.127 0.591 -4.963 1.00 0.00 143 ASP A C 19
ATOM 32036 O O . ASP A 1 65 ? -11.897 0.371 -6.152 1.00 0.00 143 ASP A O 19
ATOM 32045 N N . PHE A 1 66 ? -11.183 0.560 -4.025 1.00 0.00 144 PHE A N 19
ATOM 32046 C CA . PHE A 1 66 ? -9.793 0.259 -4.349 1.00 0.00 144 PHE A CA 19
ATOM 32047 C C . PHE A 1 66 ? -9.580 -1.245 -4.490 1.00 0.00 144 PHE A C 19
ATOM 32048 O O . PHE A 1 66 ? -10.205 -2.040 -3.788 1.00 0.00 144 PHE A O 19
ATOM 32065 N N . LYS A 1 67 ? -8.694 -1.628 -5.404 1.00 0.00 145 LYS A N 19
ATOM 32066 C CA . LYS A 1 67 ? -8.398 -3.036 -5.640 1.00 0.00 145 LYS A CA 19
ATOM 32067 C C . LYS A 1 67 ? -7.255 -3.513 -4.749 1.00 0.00 145 LYS A C 19
ATOM 32068 O O . LYS A 1 67 ? -6.101 -3.558 -5.174 1.00 0.00 145 LYS A O 19
ATOM 32087 N N . LEU A 1 68 ? -7.584 -3.864 -3.509 1.00 0.00 146 LEU A N 19
ATOM 32088 C CA . LEU A 1 68 ? -6.583 -4.336 -2.558 1.00 0.00 146 LEU A CA 19
ATOM 32089 C C . LEU A 1 68 ? -6.421 -5.851 -2.637 1.00 0.00 146 LEU A C 19
ATOM 32090 O O . LEU A 1 68 ? -5.376 -6.392 -2.277 1.00 0.00 146 LEU A O 19
ATOM 32106 N N . ALA A 1 69 ? -7.461 -6.533 -3.108 1.00 0.00 147 ALA A N 19
ATOM 32107 C CA . ALA A 1 69 ? -7.428 -7.985 -3.230 1.00 0.00 147 ALA A CA 19
ATOM 32108 C C . ALA A 1 69 ? -8.626 -8.498 -4.026 1.00 0.00 147 ALA A C 19
ATOM 32109 O O . ALA A 1 69 ? -9.599 -7.773 -4.236 1.00 0.00 147 ALA A O 19
ATOM 32116 N N . PRO A 1 70 ? -8.570 -9.762 -4.480 1.00 0.00 148 PRO A N 19
ATOM 32117 C CA . PRO A 1 70 ? -9.656 -10.370 -5.256 1.00 0.00 148 PRO A CA 19
ATOM 32118 C C . PRO A 1 70 ? -10.891 -10.645 -4.405 1.00 0.00 148 PRO A C 19
ATOM 32119 O O . PRO A 1 70 ? -12.016 -10.368 -4.820 1.00 0.00 148 PRO A O 19
ATOM 32130 N N . ASN A 1 71 ? -10.673 -11.191 -3.214 1.00 0.00 149 ASN A N 19
ATOM 32131 C CA . ASN A 1 71 ? -11.769 -11.503 -2.304 1.00 0.00 149 ASN A CA 19
ATOM 32132 C C . ASN A 1 71 ? -11.780 -10.542 -1.118 1.00 0.00 149 ASN A C 19
ATOM 32133 O O . ASN A 1 71 ? -11.501 -10.933 0.015 1.00 0.00 149 ASN A O 19
ATOM 32144 N N . GLN A 1 72 ? -12.103 -9.282 -1.390 1.00 0.00 150 GLN A N 19
ATOM 32145 C CA . GLN A 1 72 ? -12.149 -8.263 -0.348 1.00 0.00 150 GLN A CA 19
ATOM 32146 C C . GLN A 1 72 ? -13.400 -8.417 0.512 1.00 0.00 150 GLN A C 19
ATOM 32147 O O . GLN A 1 72 ? -14.523 -8.334 0.014 1.00 0.00 150 GLN A O 19
ATOM 32161 N N . THR A 1 73 ? -13.196 -8.637 1.806 1.00 0.00 151 THR A N 19
ATOM 32162 C CA . THR A 1 73 ? -14.305 -8.799 2.740 1.00 0.00 151 THR A CA 19
ATOM 32163 C C . THR A 1 73 ? -14.347 -7.646 3.732 1.00 0.00 151 THR A C 19
ATOM 32164 O O . THR A 1 73 ? -13.372 -6.909 3.883 1.00 0.00 151 THR A O 19
ATOM 32175 N N . LYS A 1 74 ? -15.478 -7.498 4.417 1.00 0.00 152 LYS A N 19
ATOM 32176 C CA . LYS A 1 74 ? -15.635 -6.437 5.404 1.00 0.00 152 LYS A CA 19
ATOM 32177 C C . LYS A 1 74 ? -14.446 -6.417 6.359 1.00 0.00 152 LYS A C 19
ATOM 32178 O O . LYS A 1 74 ? -14.027 -5.358 6.823 1.00 0.00 152 LYS A O 19
ATOM 32197 N N . GLU A 1 75 ? -13.908 -7.599 6.647 1.00 0.00 153 GLU A N 19
ATOM 32198 C CA . GLU A 1 75 ? -12.766 -7.715 7.546 1.00 0.00 153 GLU A CA 19
ATOM 32199 C C . GLU A 1 75 ? -11.555 -6.990 6.969 1.00 0.00 153 GLU A C 19
ATOM 32200 O O . GLU A 1 75 ? -10.987 -6.105 7.608 1.00 0.00 153 GLU A O 19
ATOM 32212 N N . LEU A 1 76 ? -11.173 -7.367 5.754 1.00 0.00 154 LEU A N 19
ATOM 32213 C CA . LEU A 1 76 ? -10.037 -6.747 5.084 1.00 0.00 154 LEU A CA 19
ATOM 32214 C C . LEU A 1 76 ? -10.270 -5.247 4.924 1.00 0.00 154 LEU A C 19
ATOM 32215 O O . LEU A 1 76 ? -9.397 -4.435 5.226 1.00 0.00 154 LEU A O 19
ATOM 32231 N N . GLU A 1 77 ? -11.460 -4.893 4.452 1.00 0.00 155 GLU A N 19
ATOM 32232 C CA . GLU A 1 77 ? -11.821 -3.493 4.254 1.00 0.00 155 GLU A CA 19
ATOM 32233 C C . GLU A 1 77 ? -11.698 -2.713 5.561 1.00 0.00 155 GLU A C 19
ATOM 32234 O O . GLU A 1 77 ? -11.018 -1.689 5.624 1.00 0.00 155 GLU A O 19
ATOM 32246 N N . GLU A 1 78 ? -12.362 -3.208 6.601 1.00 0.00 156 GLU A N 19
ATOM 32247 C CA . GLU A 1 78 ? -12.331 -2.563 7.909 1.00 0.00 156 GLU A CA 19
ATOM 32248 C C . GLU A 1 78 ? -10.899 -2.426 8.417 1.00 0.00 156 GLU A C 19
ATOM 32249 O O . GLU A 1 78 ? -10.490 -1.358 8.868 1.00 0.00 156 GLU A O 19
ATOM 32261 N N . LYS A 1 79 ? -10.148 -3.522 8.359 1.00 0.00 157 LYS A N 19
ATOM 32262 C CA . LYS A 1 79 ? -8.767 -3.528 8.832 1.00 0.00 157 LYS A CA 19
ATOM 32263 C C . LYS A 1 79 ? -7.931 -2.474 8.113 1.00 0.00 157 LYS A C 19
ATOM 32264 O O . LYS A 1 79 ? -7.031 -1.878 8.704 1.00 0.00 157 LYS A O 19
ATOM 32283 N N . VAL A 1 80 ? -8.236 -2.237 6.842 1.00 0.00 158 VAL A N 19
ATOM 32284 C CA . VAL A 1 80 ? -7.510 -1.241 6.063 1.00 0.00 158 VAL A CA 19
ATOM 32285 C C . VAL A 1 80 ? -7.783 0.163 6.597 1.00 0.00 158 VAL A C 19
ATOM 32286 O O . VAL A 1 80 ? -6.862 0.957 6.789 1.00 0.00 158 VAL A O 19
ATOM 32299 N N . MET A 1 81 ? -9.057 0.457 6.839 1.00 0.00 159 MET A N 19
ATOM 32300 C CA . MET A 1 81 ? -9.457 1.761 7.355 1.00 0.00 159 MET A CA 19
ATOM 32301 C C . MET A 1 81 ? -8.968 1.951 8.787 1.00 0.00 159 MET A C 19
ATOM 32302 O O . MET A 1 81 ? -8.482 3.021 9.152 1.00 0.00 159 MET A O 19
ATOM 32316 N N . GLU A 1 82 ? -9.100 0.903 9.594 1.00 0.00 160 GLU A N 19
ATOM 32317 C CA . GLU A 1 82 ? -8.672 0.949 10.987 1.00 0.00 160 GLU A CA 19
ATOM 32318 C C . GLU A 1 82 ? -7.188 1.286 11.086 1.00 0.00 160 GLU A C 19
ATOM 32319 O O . GLU A 1 82 ? -6.802 2.240 11.761 1.00 0.00 160 GLU A O 19
ATOM 32331 N N . LEU A 1 83 ? -6.361 0.499 10.404 1.00 0.00 161 LEU A N 19
ATOM 32332 C CA . LEU A 1 83 ? -4.919 0.717 10.413 1.00 0.00 161 LEU A CA 19
ATOM 32333 C C . LEU A 1 83 ? -4.584 2.121 9.920 1.00 0.00 161 LEU A C 19
ATOM 32334 O O . LEU A 1 83 ? -3.680 2.774 10.443 1.00 0.00 161 LEU A O 19
ATOM 32350 N N . HIS A 1 84 ? -5.322 2.580 8.915 1.00 0.00 162 HIS A N 19
ATOM 32351 C CA . HIS A 1 84 ? -5.109 3.909 8.352 1.00 0.00 162 HIS A CA 19
ATOM 32352 C C . HIS A 1 84 ? -5.313 4.987 9.411 1.00 0.00 162 HIS A C 19
ATOM 32353 O O . HIS A 1 84 ? -4.423 5.798 9.666 1.00 0.00 162 HIS A O 19
ATOM 32368 N N . LYS A 1 85 ? -6.493 4.992 10.024 1.00 0.00 163 LYS A N 19
ATOM 32369 C CA . LYS A 1 85 ? -6.818 5.971 11.054 1.00 0.00 163 LYS A CA 19
ATOM 32370 C C . LYS A 1 85 ? -5.951 5.772 12.293 1.00 0.00 163 LYS A C 19
ATOM 32371 O O . LYS A 1 85 ? -5.606 6.732 12.983 1.00 0.00 163 LYS A O 19
ATOM 32390 N N . SER A 1 86 ? -5.607 4.520 12.573 1.00 0.00 164 SER A N 19
ATOM 32391 C CA . SER A 1 86 ? -4.787 4.192 13.733 1.00 0.00 164 SER A CA 19
ATOM 32392 C C . SER A 1 86 ? -3.362 4.718 13.576 1.00 0.00 164 SER A C 19
ATOM 32393 O O . SER A 1 86 ? -2.645 4.886 14.563 1.00 0.00 164 SER A O 19
ATOM 32401 N N . TYR A 1 87 ? -2.952 4.975 12.337 1.00 0.00 165 TYR A N 19
ATOM 32402 C CA . TYR A 1 87 ? -1.609 5.477 12.069 1.00 0.00 165 TYR A CA 19
ATOM 32403 C C . TYR A 1 87 ? -1.481 6.944 12.466 1.00 0.00 165 TYR A C 19
ATOM 32404 O O . TYR A 1 87 ? -2.258 7.789 12.020 1.00 0.00 165 TYR A O 19
ATOM 32422 N N . ARG A 1 88 ? -0.491 7.240 13.302 1.00 0.00 166 ARG A N 19
ATOM 32423 C CA . ARG A 1 88 ? -0.254 8.605 13.755 1.00 0.00 166 ARG A CA 19
ATOM 32424 C C . ARG A 1 88 ? 0.129 9.502 12.578 1.00 0.00 166 ARG A C 19
ATOM 32425 O O . ARG A 1 88 ? -0.146 9.173 11.424 1.00 0.00 166 ARG A O 19
ATOM 32446 N N . SER A 1 89 ? 0.766 10.633 12.873 1.00 0.00 167 SER A N 19
ATOM 32447 C CA . SER A 1 89 ? 1.186 11.565 11.833 1.00 0.00 167 SER A CA 19
ATOM 32448 C C . SER A 1 89 ? 2.293 10.956 10.979 1.00 0.00 167 SER A C 19
ATOM 32449 O O . SER A 1 89 ? 3.457 11.344 11.080 1.00 0.00 167 SER A O 19
ATOM 32457 N N . MET A 1 90 ? 1.921 9.994 10.142 1.00 0.00 168 MET A N 19
ATOM 32458 C CA . MET A 1 90 ? 2.879 9.322 9.271 1.00 0.00 168 MET A CA 19
ATOM 32459 C C . MET A 1 90 ? 3.089 10.105 7.980 1.00 0.00 168 MET A C 19
ATOM 32460 O O . MET A 1 90 ? 2.246 10.910 7.584 1.00 0.00 168 MET A O 19
ATOM 32474 N N . THR A 1 91 ? 4.219 9.859 7.326 1.00 0.00 169 THR A N 19
ATOM 32475 C CA . THR A 1 91 ? 4.547 10.536 6.077 1.00 0.00 169 THR A CA 19
ATOM 32476 C C . THR A 1 91 ? 4.533 9.550 4.911 1.00 0.00 169 THR A C 19
ATOM 32477 O O . THR A 1 91 ? 4.681 8.344 5.108 1.00 0.00 169 THR A O 19
ATOM 32488 N N . PRO A 1 92 ? 4.355 10.050 3.674 1.00 0.00 170 PRO A N 19
ATOM 32489 C CA . PRO A 1 92 ? 4.325 9.208 2.476 1.00 0.00 170 PRO A CA 19
ATOM 32490 C C . PRO A 1 92 ? 5.497 8.232 2.427 1.00 0.00 170 PRO A C 19
ATOM 32491 O O . PRO A 1 92 ? 5.308 7.029 2.248 1.00 0.00 170 PRO A O 19
ATOM 32502 N N . ALA A 1 93 ? 6.709 8.759 2.585 1.00 0.00 171 ALA A N 19
ATOM 32503 C CA . ALA A 1 93 ? 7.915 7.935 2.557 1.00 0.00 171 ALA A CA 19
ATOM 32504 C C . ALA A 1 93 ? 7.776 6.716 3.465 1.00 0.00 171 ALA A C 19
ATOM 32505 O O . ALA A 1 93 ? 8.135 5.603 3.082 1.00 0.00 171 ALA A O 19
ATOM 32512 N N . GLN A 1 94 ? 7.250 6.932 4.667 1.00 0.00 172 GLN A N 19
ATOM 32513 C CA . GLN A 1 94 ? 7.061 5.846 5.622 1.00 0.00 172 GLN A CA 19
ATOM 32514 C C . GLN A 1 94 ? 6.176 4.757 5.024 1.00 0.00 172 GLN A C 19
ATOM 32515 O O . GLN A 1 94 ? 6.474 3.568 5.138 1.00 0.00 172 GLN A O 19
ATOM 32529 N N . ALA A 1 95 ? 5.093 5.174 4.377 1.00 0.00 173 ALA A N 19
ATOM 32530 C CA . ALA A 1 95 ? 4.171 4.237 3.749 1.00 0.00 173 ALA A CA 19
ATOM 32531 C C . ALA A 1 95 ? 4.855 3.498 2.607 1.00 0.00 173 ALA A C 19
ATOM 32532 O O . ALA A 1 95 ? 4.750 2.277 2.489 1.00 0.00 173 ALA A O 19
ATOM 32539 N N . ASP A 1 96 ? 5.567 4.250 1.772 1.00 0.00 174 ASP A N 19
ATOM 32540 C CA . ASP A 1 96 ? 6.283 3.675 0.641 1.00 0.00 174 ASP A CA 19
ATOM 32541 C C . ASP A 1 96 ? 7.277 2.618 1.117 1.00 0.00 174 ASP A C 19
ATOM 32542 O O . ASP A 1 96 ? 7.420 1.555 0.510 1.00 0.00 174 ASP A O 19
ATOM 32551 N N . LEU A 1 97 ? 7.955 2.925 2.218 1.00 0.00 175 LEU A N 19
ATOM 32552 C CA . LEU A 1 97 ? 8.937 2.020 2.802 1.00 0.00 175 LEU A CA 19
ATOM 32553 C C . LEU A 1 97 ? 8.267 0.820 3.469 1.00 0.00 175 LEU A C 19
ATOM 32554 O O . LEU A 1 97 ? 8.780 -0.296 3.419 1.00 0.00 175 LEU A O 19
ATOM 32570 N N . GLU A 1 98 ? 7.130 1.063 4.110 1.00 0.00 176 GLU A N 19
ATOM 32571 C CA . GLU A 1 98 ? 6.401 0.008 4.809 1.00 0.00 176 GLU A CA 19
ATOM 32572 C C . GLU A 1 98 ? 6.031 -1.148 3.880 1.00 0.00 176 GLU A C 19
ATOM 32573 O O . GLU A 1 98 ? 6.351 -2.305 4.159 1.00 0.00 176 GLU A O 19
ATOM 32585 N N . PHE A 1 99 ? 5.354 -0.835 2.781 1.00 0.00 177 PHE A N 19
ATOM 32586 C CA . PHE A 1 99 ? 4.941 -1.862 1.829 1.00 0.00 177 PHE A CA 19
ATOM 32587 C C . PHE A 1 99 ? 6.141 -2.429 1.076 1.00 0.00 177 PHE A C 19
ATOM 32588 O O . PHE A 1 99 ? 6.247 -3.640 0.889 1.00 0.00 177 PHE A O 19
ATOM 32605 N N . LEU A 1 100 ? 7.040 -1.553 0.642 1.00 0.00 178 LEU A N 19
ATOM 32606 C CA . LEU A 1 100 ? 8.224 -1.986 -0.091 1.00 0.00 178 LEU A CA 19
ATOM 32607 C C . LEU A 1 100 ? 9.091 -2.904 0.766 1.00 0.00 178 LEU A C 19
ATOM 32608 O O . LEU A 1 100 ? 9.617 -3.906 0.282 1.00 0.00 178 LEU A O 19
ATOM 32624 N N . GLU A 1 101 ? 9.231 -2.558 2.041 1.00 0.00 179 GLU A N 19
ATOM 32625 C CA . GLU A 1 101 ? 10.030 -3.354 2.966 1.00 0.00 179 GLU A CA 19
ATOM 32626 C C . GLU A 1 101 ? 9.353 -4.686 3.255 1.00 0.00 179 GLU A C 19
ATOM 32627 O O . GLU A 1 101 ? 10.016 -5.703 3.462 1.00 0.00 179 GLU A O 19
ATOM 32639 N N . ASN A 1 102 ? 8.029 -4.672 3.256 1.00 0.00 180 ASN A N 19
ATOM 32640 C CA . ASN A 1 102 ? 7.259 -5.883 3.508 1.00 0.00 180 ASN A CA 19
ATOM 32641 C C . ASN A 1 102 ? 7.332 -6.818 2.304 1.00 0.00 180 ASN A C 19
ATOM 32642 O O . ASN A 1 102 ? 7.633 -8.003 2.440 1.00 0.00 180 ASN A O 19
ATOM 32653 N N . ALA A 1 103 ? 7.063 -6.267 1.126 1.00 0.00 181 ALA A N 19
ATOM 32654 C CA . ALA A 1 103 ? 7.103 -7.039 -0.110 1.00 0.00 181 ALA A CA 19
ATOM 32655 C C . ALA A 1 103 ? 8.504 -7.581 -0.366 1.00 0.00 181 ALA A C 19
ATOM 32656 O O . ALA A 1 103 ? 8.672 -8.701 -0.847 1.00 0.00 181 ALA A O 19
ATOM 32663 N N . LYS A 1 104 ? 9.508 -6.775 -0.038 1.00 0.00 182 LYS A N 19
ATOM 32664 C CA . LYS A 1 104 ? 10.899 -7.167 -0.227 1.00 0.00 182 LYS A CA 19
ATOM 32665 C C . LYS A 1 104 ? 11.279 -8.299 0.722 1.00 0.00 182 LYS A C 19
ATOM 32666 O O . LYS A 1 104 ? 12.025 -9.207 0.354 1.00 0.00 182 LYS A O 19
ATOM 32685 N N . LYS A 1 105 ? 10.761 -8.241 1.946 1.00 0.00 183 LYS A N 19
ATOM 32686 C CA . LYS A 1 105 ? 11.046 -9.264 2.947 1.00 0.00 183 LYS A CA 19
ATOM 32687 C C . LYS A 1 105 ? 10.226 -10.530 2.694 1.00 0.00 183 LYS A C 19
ATOM 32688 O O . LYS A 1 105 ? 10.581 -11.611 3.164 1.00 0.00 183 LYS A O 19
ATOM 32707 N N . LEU A 1 106 ? 9.131 -10.389 1.953 1.00 0.00 184 LEU A N 19
ATOM 32708 C CA . LEU A 1 106 ? 8.268 -11.526 1.643 1.00 0.00 184 LEU A CA 19
ATOM 32709 C C . LEU A 1 106 ? 8.707 -12.226 0.357 1.00 0.00 184 LEU A C 19
ATOM 32710 O O . LEU A 1 106 ? 8.101 -13.215 -0.055 1.00 0.00 184 LEU A O 19
ATOM 32726 N N . SER A 1 107 ? 9.760 -11.712 -0.275 1.00 0.00 185 SER A N 19
ATOM 32727 C CA . SER A 1 107 ? 10.268 -12.296 -1.511 1.00 0.00 185 SER A CA 19
ATOM 32728 C C . SER A 1 107 ? 9.193 -12.303 -2.593 1.00 0.00 185 SER A C 19
ATOM 32729 O O . SER A 1 107 ? 9.119 -13.226 -3.404 1.00 0.00 185 SER A O 19
ATOM 32737 N N . MET A 1 108 ? 8.361 -11.267 -2.599 1.00 0.00 186 MET A N 19
ATOM 32738 C CA . MET A 1 108 ? 7.289 -11.151 -3.581 1.00 0.00 186 MET A CA 19
ATOM 32739 C C . MET A 1 108 ? 7.848 -10.936 -4.987 1.00 0.00 186 MET A C 19
ATOM 32740 O O . MET A 1 108 ? 7.131 -11.085 -5.977 1.00 0.00 186 MET A O 19
ATOM 32754 N N . TYR A 1 109 ? 9.128 -10.582 -5.070 1.00 0.00 187 TYR A N 19
ATOM 32755 C CA . TYR A 1 109 ? 9.773 -10.347 -6.356 1.00 0.00 187 TYR A CA 19
ATOM 32756 C C . TYR A 1 109 ? 10.258 -11.656 -6.969 1.00 0.00 187 TYR A C 19
ATOM 32757 O O . TYR A 1 109 ? 10.988 -11.600 -7.981 1.00 0.00 187 TYR A O 19
ATOM 32776 N N . GLY A 1 1 ? 23.049 18.762 8.026 1.00 0.00 79 GLY A N 20
ATOM 32777 C CA . GLY A 1 1 ? 22.093 19.811 7.576 1.00 0.00 79 GLY A CA 20
ATOM 32778 C C . GLY A 1 1 ? 20.887 19.230 6.864 1.00 0.00 79 GLY A C 20
ATOM 32779 O O . GLY A 1 1 ? 20.548 18.062 7.054 1.00 0.00 79 GLY A O 20
ATOM 32785 N N . SER A 1 2 ? 20.238 20.047 6.041 1.00 0.00 80 SER A N 20
ATOM 32786 C CA . SER A 1 2 ? 19.062 19.608 5.297 1.00 0.00 80 SER A CA 20
ATOM 32787 C C . SER A 1 2 ? 19.243 19.849 3.802 1.00 0.00 80 SER A C 20
ATOM 32788 O O . SER A 1 2 ? 19.687 20.918 3.384 1.00 0.00 80 SER A O 20
ATOM 32796 N N . HIS A 1 3 ? 18.897 18.847 3.001 1.00 0.00 81 HIS A N 20
ATOM 32797 C CA . HIS A 1 3 ? 19.021 18.950 1.551 1.00 0.00 81 HIS A CA 20
ATOM 32798 C C . HIS A 1 3 ? 18.354 17.763 0.863 1.00 0.00 81 HIS A C 20
ATOM 32799 O O . HIS A 1 3 ? 18.506 16.619 1.291 1.00 0.00 81 HIS A O 20
ATOM 32814 N N . MET A 1 4 ? 17.614 18.044 -0.205 1.00 0.00 82 MET A N 20
ATOM 32815 C CA . MET A 1 4 ? 16.924 17.000 -0.952 1.00 0.00 82 MET A CA 20
ATOM 32816 C C . MET A 1 4 ? 17.827 16.419 -2.037 1.00 0.00 82 MET A C 20
ATOM 32817 O O . MET A 1 4 ? 18.526 17.153 -2.735 1.00 0.00 82 MET A O 20
ATOM 32831 N N . ASP A 1 5 ? 17.805 15.097 -2.172 1.00 0.00 83 ASP A N 20
ATOM 32832 C CA . ASP A 1 5 ? 18.622 14.418 -3.171 1.00 0.00 83 ASP A CA 20
ATOM 32833 C C . ASP A 1 5 ? 18.044 14.615 -4.572 1.00 0.00 83 ASP A C 20
ATOM 32834 O O . ASP A 1 5 ? 16.951 14.133 -4.872 1.00 0.00 83 ASP A O 20
ATOM 32843 N N . PRO A 1 6 ? 18.769 15.329 -5.454 1.00 0.00 84 PRO A N 20
ATOM 32844 C CA . PRO A 1 6 ? 18.313 15.582 -6.826 1.00 0.00 84 PRO A CA 20
ATOM 32845 C C . PRO A 1 6 ? 18.337 14.326 -7.694 1.00 0.00 84 PRO A C 20
ATOM 32846 O O . PRO A 1 6 ? 17.831 14.329 -8.816 1.00 0.00 84 PRO A O 20
ATOM 32857 N N . ALA A 1 7 ? 18.927 13.254 -7.173 1.00 0.00 85 ALA A N 20
ATOM 32858 C CA . ALA A 1 7 ? 19.012 11.998 -7.907 1.00 0.00 85 ALA A CA 20
ATOM 32859 C C . ALA A 1 7 ? 17.896 11.043 -7.498 1.00 0.00 85 ALA A C 20
ATOM 32860 O O . ALA A 1 7 ? 18.023 9.827 -7.643 1.00 0.00 85 ALA A O 20
ATOM 32867 N N . GLN A 1 8 ? 16.800 11.598 -6.988 1.00 0.00 86 GLN A N 20
ATOM 32868 C CA . GLN A 1 8 ? 15.663 10.791 -6.563 1.00 0.00 86 GLN A CA 20
ATOM 32869 C C . GLN A 1 8 ? 14.571 10.782 -7.629 1.00 0.00 86 GLN A C 20
ATOM 32870 O O . GLN A 1 8 ? 13.406 10.512 -7.335 1.00 0.00 86 GLN A O 20
ATOM 32884 N N . LEU A 1 9 ? 14.953 11.077 -8.868 1.00 0.00 87 LEU A N 20
ATOM 32885 C CA . LEU A 1 9 ? 14.004 11.100 -9.974 1.00 0.00 87 LEU A CA 20
ATOM 32886 C C . LEU A 1 9 ? 13.691 9.685 -10.449 1.00 0.00 87 LEU A C 20
ATOM 32887 O O . LEU A 1 9 ? 12.528 9.311 -10.594 1.00 0.00 87 LEU A O 20
ATOM 32903 N N . THR A 1 10 ? 14.738 8.902 -10.688 1.00 0.00 88 THR A N 20
ATOM 32904 C CA . THR A 1 10 ? 14.576 7.527 -11.146 1.00 0.00 88 THR A CA 20
ATOM 32905 C C . THR A 1 10 ? 13.924 6.669 -10.068 1.00 0.00 88 THR A C 20
ATOM 32906 O O . THR A 1 10 ? 12.966 5.943 -10.335 1.00 0.00 88 THR A O 20
ATOM 32917 N N . GLU A 1 11 ? 14.444 6.759 -8.847 1.00 0.00 89 GLU A N 20
ATOM 32918 C CA . GLU A 1 11 ? 13.904 5.990 -7.729 1.00 0.00 89 GLU A CA 20
ATOM 32919 C C . GLU A 1 11 ? 12.405 6.233 -7.582 1.00 0.00 89 GLU A C 20
ATOM 32920 O O . GLU A 1 11 ? 11.663 5.357 -7.141 1.00 0.00 89 GLU A O 20
ATOM 32932 N N . ASP A 1 12 ? 11.967 7.426 -7.968 1.00 0.00 90 ASP A N 20
ATOM 32933 C CA . ASP A 1 12 ? 10.555 7.774 -7.892 1.00 0.00 90 ASP A CA 20
ATOM 32934 C C . ASP A 1 12 ? 9.778 7.024 -8.969 1.00 0.00 90 ASP A C 20
ATOM 32935 O O . ASP A 1 12 ? 8.736 6.427 -8.701 1.00 0.00 90 ASP A O 20
ATOM 32944 N N . ILE A 1 13 ? 10.304 7.062 -10.189 1.00 0.00 91 ILE A N 20
ATOM 32945 C CA . ILE A 1 13 ? 9.678 6.389 -11.319 1.00 0.00 91 ILE A CA 20
ATOM 32946 C C . ILE A 1 13 ? 9.583 4.883 -11.083 1.00 0.00 91 ILE A C 20
ATOM 32947 O O . ILE A 1 13 ? 8.539 4.273 -11.316 1.00 0.00 91 ILE A O 20
ATOM 32963 N N . THR A 1 14 ? 10.682 4.289 -10.628 1.00 0.00 92 THR A N 20
ATOM 32964 C CA . THR A 1 14 ? 10.720 2.854 -10.372 1.00 0.00 92 THR A CA 20
ATOM 32965 C C . THR A 1 14 ? 9.727 2.458 -9.280 1.00 0.00 92 THR A C 20
ATOM 32966 O O . THR A 1 14 ? 8.955 1.517 -9.450 1.00 0.00 92 THR A O 20
ATOM 32977 N N . ARG A 1 15 ? 9.765 3.165 -8.152 1.00 0.00 93 ARG A N 20
ATOM 32978 C CA . ARG A 1 15 ? 8.884 2.866 -7.027 1.00 0.00 93 ARG A CA 20
ATOM 32979 C C . ARG A 1 15 ? 7.418 2.848 -7.450 1.00 0.00 93 ARG A C 20
ATOM 32980 O O . ARG A 1 15 ? 6.683 1.917 -7.122 1.00 0.00 93 ARG A O 20
ATOM 33001 N N . TYR A 1 16 ? 6.994 3.875 -8.178 1.00 0.00 94 TYR A N 20
ATOM 33002 C CA . TYR A 1 16 ? 5.611 3.958 -8.638 1.00 0.00 94 TYR A CA 20
ATOM 33003 C C . TYR A 1 16 ? 5.242 2.736 -9.476 1.00 0.00 94 TYR A C 20
ATOM 33004 O O . TYR A 1 16 ? 4.258 2.050 -9.196 1.00 0.00 94 TYR A O 20
ATOM 33022 N N . TYR A 1 17 ? 6.040 2.472 -10.506 1.00 0.00 95 TYR A N 20
ATOM 33023 C CA . TYR A 1 17 ? 5.802 1.336 -11.389 1.00 0.00 95 TYR A CA 20
ATOM 33024 C C . TYR A 1 17 ? 5.924 0.014 -10.636 1.00 0.00 95 TYR A C 20
ATOM 33025 O O . TYR A 1 17 ? 5.290 -0.977 -11.000 1.00 0.00 95 TYR A O 20
ATOM 33043 N N . LEU A 1 18 ? 6.739 0.003 -9.586 1.00 0.00 96 LEU A N 20
ATOM 33044 C CA . LEU A 1 18 ? 6.938 -1.201 -8.788 1.00 0.00 96 LEU A CA 20
ATOM 33045 C C . LEU A 1 18 ? 5.672 -1.553 -8.016 1.00 0.00 96 LEU A C 20
ATOM 33046 O O . LEU A 1 18 ? 5.152 -2.663 -8.127 1.00 0.00 96 LEU A O 20
ATOM 33062 N N . CYS A 1 19 ? 5.182 -0.598 -7.233 1.00 0.00 97 CYS A N 20
ATOM 33063 C CA . CYS A 1 19 ? 3.974 -0.802 -6.442 1.00 0.00 97 CYS A CA 20
ATOM 33064 C C . CYS A 1 19 ? 2.817 -1.253 -7.326 1.00 0.00 97 CYS A C 20
ATOM 33065 O O . CYS A 1 19 ? 2.066 -2.161 -6.967 1.00 0.00 97 CYS A O 20
ATOM 33073 N N . LEU A 1 20 ? 2.680 -0.616 -8.484 1.00 0.00 98 LEU A N 20
ATOM 33074 C CA . LEU A 1 20 ? 1.614 -0.956 -9.420 1.00 0.00 98 LEU A CA 20
ATOM 33075 C C . LEU A 1 20 ? 1.717 -2.415 -9.856 1.00 0.00 98 LEU A C 20
ATOM 33076 O O . LEU A 1 20 ? 0.718 -3.134 -9.894 1.00 0.00 98 LEU A O 20
ATOM 33092 N N . GLN A 1 21 ? 2.931 -2.847 -10.185 1.00 0.00 99 GLN A N 20
ATOM 33093 C CA . GLN A 1 21 ? 3.162 -4.221 -10.619 1.00 0.00 99 GLN A CA 20
ATOM 33094 C C . GLN A 1 21 ? 2.901 -5.206 -9.482 1.00 0.00 99 GLN A C 20
ATOM 33095 O O . GLN A 1 21 ? 2.197 -6.200 -9.660 1.00 0.00 99 GLN A O 20
ATOM 33109 N N . LEU A 1 22 ? 3.470 -4.921 -8.315 1.00 0.00 100 LEU A N 20
ATOM 33110 C CA . LEU A 1 22 ? 3.296 -5.781 -7.150 1.00 0.00 100 LEU A CA 20
ATOM 33111 C C . LEU A 1 22 ? 1.824 -5.867 -6.756 1.00 0.00 100 LEU A C 20
ATOM 33112 O O . LEU A 1 22 ? 1.315 -6.943 -6.443 1.00 0.00 100 LEU A O 20
ATOM 33128 N N . ARG A 1 23 ? 1.148 -4.724 -6.774 1.00 0.00 101 ARG A N 20
ATOM 33129 C CA . ARG A 1 23 ? -0.265 -4.661 -6.419 1.00 0.00 101 ARG A CA 20
ATOM 33130 C C . ARG A 1 23 ? -1.125 -5.397 -7.443 1.00 0.00 101 ARG A C 20
ATOM 33131 O O . ARG A 1 23 ? -2.195 -5.908 -7.114 1.00 0.00 101 ARG A O 20
ATOM 33152 N N . GLN A 1 24 ? -0.652 -5.447 -8.685 1.00 0.00 102 GLN A N 20
ATOM 33153 C CA . GLN A 1 24 ? -1.382 -6.120 -9.754 1.00 0.00 102 GLN A CA 20
ATOM 33154 C C . GLN A 1 24 ? -1.350 -7.636 -9.576 1.00 0.00 102 GLN A C 20
ATOM 33155 O O . GLN A 1 24 ? -2.357 -8.315 -9.781 1.00 0.00 102 GLN A O 20
ATOM 33169 N N . ASP A 1 25 ? -0.188 -8.161 -9.203 1.00 0.00 103 ASP A N 20
ATOM 33170 C CA . ASP A 1 25 ? -0.027 -9.598 -9.007 1.00 0.00 103 ASP A CA 20
ATOM 33171 C C . ASP A 1 25 ? -0.774 -10.074 -7.765 1.00 0.00 103 ASP A C 20
ATOM 33172 O O . ASP A 1 25 ? -1.405 -11.131 -7.776 1.00 0.00 103 ASP A O 20
ATOM 33181 N N . ILE A 1 26 ? -0.694 -9.293 -6.694 1.00 0.00 104 ILE A N 20
ATOM 33182 C CA . ILE A 1 26 ? -1.358 -9.641 -5.443 1.00 0.00 104 ILE A CA 20
ATOM 33183 C C . ILE A 1 26 ? -2.874 -9.694 -5.613 1.00 0.00 104 ILE A C 20
ATOM 33184 O O . ILE A 1 26 ? -3.511 -10.688 -5.262 1.00 0.00 104 ILE A O 20
ATOM 33200 N N . VAL A 1 27 ? -3.450 -8.621 -6.146 1.00 0.00 105 VAL A N 20
ATOM 33201 C CA . VAL A 1 27 ? -4.892 -8.549 -6.353 1.00 0.00 105 VAL A CA 20
ATOM 33202 C C . VAL A 1 27 ? -5.391 -9.686 -7.238 1.00 0.00 105 VAL A C 20
ATOM 33203 O O . VAL A 1 27 ? -6.513 -10.164 -7.074 1.00 0.00 105 VAL A O 20
ATOM 33216 N N . ALA A 1 28 ? -4.554 -10.114 -8.176 1.00 0.00 106 ALA A N 20
ATOM 33217 C CA . ALA A 1 28 ? -4.918 -11.194 -9.085 1.00 0.00 106 ALA A CA 20
ATOM 33218 C C . ALA A 1 28 ? -4.750 -12.563 -8.428 1.00 0.00 106 ALA A C 20
ATOM 33219 O O . ALA A 1 28 ? -5.044 -13.591 -9.039 1.00 0.00 106 ALA A O 20
ATOM 33226 N N . GLY A 1 29 ? -4.274 -12.576 -7.185 1.00 0.00 107 GLY A N 20
ATOM 33227 C CA . GLY A 1 29 ? -4.077 -13.831 -6.484 1.00 0.00 107 GLY A CA 20
ATOM 33228 C C . GLY A 1 29 ? -2.959 -14.654 -7.089 1.00 0.00 107 GLY A C 20
ATOM 33229 O O . GLY A 1 29 ? -3.050 -15.879 -7.166 1.00 0.00 107 GLY A O 20
ATOM 33233 N N . ARG A 1 30 ? -1.901 -13.976 -7.522 1.00 0.00 108 ARG A N 20
ATOM 33234 C CA . ARG A 1 30 ? -0.758 -14.647 -8.128 1.00 0.00 108 ARG A CA 20
ATOM 33235 C C . ARG A 1 30 ? 0.328 -14.944 -7.095 1.00 0.00 108 ARG A C 20
ATOM 33236 O O . ARG A 1 30 ? 1.400 -15.440 -7.441 1.00 0.00 108 ARG A O 20
ATOM 33257 N N . LEU A 1 31 ? 0.051 -14.642 -5.828 1.00 0.00 109 LEU A N 20
ATOM 33258 C CA . LEU A 1 31 ? 1.012 -14.883 -4.759 1.00 0.00 109 LEU A CA 20
ATOM 33259 C C . LEU A 1 31 ? 0.294 -15.081 -3.425 1.00 0.00 109 LEU A C 20
ATOM 33260 O O . LEU A 1 31 ? -0.256 -14.134 -2.863 1.00 0.00 109 LEU A O 20
ATOM 33276 N N . PRO A 1 32 ? 0.283 -16.320 -2.898 1.00 0.00 110 PRO A N 20
ATOM 33277 C CA . PRO A 1 32 ? -0.378 -16.630 -1.625 1.00 0.00 110 PRO A CA 20
ATOM 33278 C C . PRO A 1 32 ? 0.035 -15.681 -0.505 1.00 0.00 110 PRO A C 20
ATOM 33279 O O . PRO A 1 32 ? 1.223 -15.475 -0.258 1.00 0.00 110 PRO A O 20
ATOM 33290 N N . CYS A 1 33 ? -0.955 -15.107 0.173 1.00 0.00 111 CYS A N 20
ATOM 33291 C CA . CYS A 1 33 ? -0.698 -14.182 1.270 1.00 0.00 111 CYS A CA 20
ATOM 33292 C C . CYS A 1 33 ? -1.736 -14.355 2.375 1.00 0.00 111 CYS A C 20
ATOM 33293 O O . CYS A 1 33 ? -2.749 -15.028 2.187 1.00 0.00 111 CYS A O 20
ATOM 33301 N N . SER A 1 34 ? -1.477 -13.746 3.528 1.00 0.00 112 SER A N 20
ATOM 33302 C CA . SER A 1 34 ? -2.391 -13.839 4.662 1.00 0.00 112 SER A CA 20
ATOM 33303 C C . SER A 1 34 ? -3.294 -12.611 4.740 1.00 0.00 112 SER A C 20
ATOM 33304 O O . SER A 1 34 ? -2.985 -11.563 4.173 1.00 0.00 112 SER A O 20
ATOM 33312 N N . PHE A 1 35 ? -4.411 -12.750 5.449 1.00 0.00 113 PHE A N 20
ATOM 33313 C CA . PHE A 1 35 ? -5.361 -11.653 5.606 1.00 0.00 113 PHE A CA 20
ATOM 33314 C C . PHE A 1 35 ? -4.688 -10.440 6.242 1.00 0.00 113 PHE A C 20
ATOM 33315 O O . PHE A 1 35 ? -4.861 -9.311 5.783 1.00 0.00 113 PHE A O 20
ATOM 33332 N N . ALA A 1 36 ? -3.932 -10.679 7.309 1.00 0.00 114 ALA A N 20
ATOM 33333 C CA . ALA A 1 36 ? -3.249 -9.602 8.015 1.00 0.00 114 ALA A CA 20
ATOM 33334 C C . ALA A 1 36 ? -2.341 -8.809 7.084 1.00 0.00 114 ALA A C 20
ATOM 33335 O O . ALA A 1 36 ? -2.301 -7.581 7.149 1.00 0.00 114 ALA A O 20
ATOM 33342 N N . THR A 1 37 ? -1.617 -9.505 6.212 1.00 0.00 115 THR A N 20
ATOM 33343 C CA . THR A 1 37 ? -0.723 -8.842 5.273 1.00 0.00 115 THR A CA 20
ATOM 33344 C C . THR A 1 37 ? -1.525 -8.118 4.200 1.00 0.00 115 THR A C 20
ATOM 33345 O O . THR A 1 37 ? -1.161 -7.026 3.768 1.00 0.00 115 THR A O 20
ATOM 33356 N N . LEU A 1 38 ? -2.626 -8.733 3.781 1.00 0.00 116 LEU A N 20
ATOM 33357 C CA . LEU A 1 38 ? -3.486 -8.141 2.767 1.00 0.00 116 LEU A CA 20
ATOM 33358 C C . LEU A 1 38 ? -4.037 -6.809 3.258 1.00 0.00 116 LEU A C 20
ATOM 33359 O O . LEU A 1 38 ? -4.051 -5.820 2.524 1.00 0.00 116 LEU A O 20
ATOM 33375 N N . ALA A 1 39 ? -4.491 -6.791 4.508 1.00 0.00 117 ALA A N 20
ATOM 33376 C CA . ALA A 1 39 ? -5.044 -5.586 5.108 1.00 0.00 117 ALA A CA 20
ATOM 33377 C C . ALA A 1 39 ? -3.947 -4.582 5.448 1.00 0.00 117 ALA A C 20
ATOM 33378 O O . ALA A 1 39 ? -4.151 -3.372 5.348 1.00 0.00 117 ALA A O 20
ATOM 33385 N N . LEU A 1 40 ? -2.783 -5.087 5.849 1.00 0.00 118 LEU A N 20
ATOM 33386 C CA . LEU A 1 40 ? -1.660 -4.223 6.200 1.00 0.00 118 LEU A CA 20
ATOM 33387 C C . LEU A 1 40 ? -1.111 -3.520 4.962 1.00 0.00 118 LEU A C 20
ATOM 33388 O O . LEU A 1 40 ? -0.971 -2.296 4.940 1.00 0.00 118 LEU A O 20
ATOM 33404 N N . LEU A 1 41 ? -0.812 -4.301 3.930 1.00 0.00 119 LEU A N 20
ATOM 33405 C CA . LEU A 1 41 ? -0.289 -3.754 2.684 1.00 0.00 119 LEU A CA 20
ATOM 33406 C C . LEU A 1 41 ? -1.340 -2.879 2.010 1.00 0.00 119 LEU A C 20
ATOM 33407 O O . LEU A 1 41 ? -1.018 -1.869 1.383 1.00 0.00 119 LEU A O 20
ATOM 33423 N N . GLY A 1 42 ? -2.599 -3.274 2.158 1.00 0.00 120 GLY A N 20
ATOM 33424 C CA . GLY A 1 42 ? -3.688 -2.518 1.574 1.00 0.00 120 GLY A CA 20
ATOM 33425 C C . GLY A 1 42 ? -3.918 -1.202 2.289 1.00 0.00 120 GLY A C 20
ATOM 33426 O O . GLY A 1 42 ? -4.004 -0.149 1.657 1.00 0.00 120 GLY A O 20
ATOM 33430 N N . SER A 1 43 ? -4.019 -1.264 3.613 1.00 0.00 121 SER A N 20
ATOM 33431 C CA . SER A 1 43 ? -4.243 -0.073 4.424 1.00 0.00 121 SER A CA 20
ATOM 33432 C C . SER A 1 43 ? -3.143 0.960 4.203 1.00 0.00 121 SER A C 20
ATOM 33433 O O . SER A 1 43 ? -3.396 2.166 4.234 1.00 0.00 121 SER A O 20
ATOM 33441 N N . TYR A 1 44 ? -1.922 0.487 3.973 1.00 0.00 122 TYR A N 20
ATOM 33442 C CA . TYR A 1 44 ? -0.795 1.381 3.743 1.00 0.00 122 TYR A CA 20
ATOM 33443 C C . TYR A 1 44 ? -0.893 2.028 2.368 1.00 0.00 122 TYR A C 20
ATOM 33444 O O . TYR A 1 44 ? -0.644 3.224 2.216 1.00 0.00 122 TYR A O 20
ATOM 33462 N N . THR A 1 45 ? -1.268 1.235 1.369 1.00 0.00 123 THR A N 20
ATOM 33463 C CA . THR A 1 45 ? -1.410 1.742 0.010 1.00 0.00 123 THR A CA 20
ATOM 33464 C C . THR A 1 45 ? -2.456 2.849 -0.034 1.00 0.00 123 THR A C 20
ATOM 33465 O O . THR A 1 45 ? -2.261 3.876 -0.686 1.00 0.00 123 THR A O 20
ATOM 33476 N N . ILE A 1 46 ? -3.561 2.641 0.676 1.00 0.00 124 ILE A N 20
ATOM 33477 C CA . ILE A 1 46 ? -4.627 3.631 0.727 1.00 0.00 124 ILE A CA 20
ATOM 33478 C C . ILE A 1 46 ? -4.116 4.921 1.358 1.00 0.00 124 ILE A C 20
ATOM 33479 O O . ILE A 1 46 ? -4.364 6.013 0.850 1.00 0.00 124 ILE A O 20
ATOM 33495 N N . GLN A 1 47 ? -3.392 4.784 2.467 1.00 0.00 125 GLN A N 20
ATOM 33496 C CA . GLN A 1 47 ? -2.835 5.939 3.164 1.00 0.00 125 GLN A CA 20
ATOM 33497 C C . GLN A 1 47 ? -1.930 6.743 2.233 1.00 0.00 125 GLN A C 20
ATOM 33498 O O . GLN A 1 47 ? -1.892 7.970 2.291 1.00 0.00 125 GLN A O 20
ATOM 33512 N N . SER A 1 48 ? -1.204 6.039 1.374 1.00 0.00 126 SER A N 20
ATOM 33513 C CA . SER A 1 48 ? -0.302 6.685 0.427 1.00 0.00 126 SER A CA 20
ATOM 33514 C C . SER A 1 48 ? -1.076 7.258 -0.759 1.00 0.00 126 SER A C 20
ATOM 33515 O O . SER A 1 48 ? -0.621 8.193 -1.418 1.00 0.00 126 SER A O 20
ATOM 33523 N N . GLU A 1 49 ? -2.239 6.676 -1.034 1.00 0.00 127 GLU A N 20
ATOM 33524 C CA . GLU A 1 49 ? -3.069 7.111 -2.151 1.00 0.00 127 GLU A CA 20
ATOM 33525 C C . GLU A 1 49 ? -3.899 8.336 -1.790 1.00 0.00 127 GLU A C 20
ATOM 33526 O O . GLU A 1 49 ? -4.076 9.239 -2.608 1.00 0.00 127 GLU A O 20
ATOM 33538 N N . LEU A 1 50 ? -4.435 8.350 -0.576 1.00 0.00 128 LEU A N 20
ATOM 33539 C CA . LEU A 1 50 ? -5.279 9.448 -0.129 1.00 0.00 128 LEU A CA 20
ATOM 33540 C C . LEU A 1 50 ? -4.647 10.239 1.017 1.00 0.00 128 LEU A C 20
ATOM 33541 O O . LEU A 1 50 ? -5.238 11.200 1.511 1.00 0.00 128 LEU A O 20
ATOM 33557 N N . GLY A 1 51 ? -3.450 9.842 1.439 1.00 0.00 129 GLY A N 20
ATOM 33558 C CA . GLY A 1 51 ? -2.781 10.542 2.521 1.00 0.00 129 GLY A CA 20
ATOM 33559 C C . GLY A 1 51 ? -3.196 10.036 3.891 1.00 0.00 129 GLY A C 20
ATOM 33560 O O . GLY A 1 51 ? -3.069 8.849 4.186 1.00 0.00 129 GLY A O 20
ATOM 33564 N N . ASP A 1 52 ? -3.692 10.938 4.732 1.00 0.00 130 ASP A N 20
ATOM 33565 C CA . ASP A 1 52 ? -4.121 10.570 6.077 1.00 0.00 130 ASP A CA 20
ATOM 33566 C C . ASP A 1 52 ? -5.643 10.576 6.187 1.00 0.00 130 ASP A C 20
ATOM 33567 O O . ASP A 1 52 ? -6.345 10.886 5.225 1.00 0.00 130 ASP A O 20
ATOM 33576 N N . TYR A 1 53 ? -6.145 10.232 7.369 1.00 0.00 131 TYR A N 20
ATOM 33577 C CA . TYR A 1 53 ? -7.583 10.197 7.611 1.00 0.00 131 TYR A CA 20
ATOM 33578 C C . TYR A 1 53 ? -8.083 11.544 8.122 1.00 0.00 131 TYR A C 20
ATOM 33579 O O . TYR A 1 53 ? -7.570 12.075 9.108 1.00 0.00 131 TYR A O 20
ATOM 33597 N N . ASP A 1 54 ? -9.087 12.093 7.446 1.00 0.00 132 ASP A N 20
ATOM 33598 C CA . ASP A 1 54 ? -9.658 13.378 7.831 1.00 0.00 132 ASP A CA 20
ATOM 33599 C C . ASP A 1 54 ? -11.148 13.241 8.139 1.00 0.00 132 ASP A C 20
ATOM 33600 O O . ASP A 1 54 ? -11.985 13.327 7.241 1.00 0.00 132 ASP A O 20
ATOM 33609 N N . PRO A 1 55 ? -11.501 13.024 9.419 1.00 0.00 133 PRO A N 20
ATOM 33610 C CA . PRO A 1 55 ? -12.899 12.875 9.838 1.00 0.00 133 PRO A CA 20
ATOM 33611 C C . PRO A 1 55 ? -13.753 14.073 9.439 1.00 0.00 133 PRO A C 20
ATOM 33612 O O . PRO A 1 55 ? -14.960 13.946 9.230 1.00 0.00 133 PRO A O 20
ATOM 33623 N N . GLU A 1 56 ? -13.120 15.237 9.335 1.00 0.00 134 GLU A N 20
ATOM 33624 C CA . GLU A 1 56 ? -13.823 16.459 8.961 1.00 0.00 134 GLU A CA 20
ATOM 33625 C C . GLU A 1 56 ? -14.302 16.392 7.515 1.00 0.00 134 GLU A C 20
ATOM 33626 O O . GLU A 1 56 ? -15.331 16.969 7.163 1.00 0.00 134 GLU A O 20
ATOM 33638 N N . LEU A 1 57 ? -13.548 15.683 6.680 1.00 0.00 135 LEU A N 20
ATOM 33639 C CA . LEU A 1 57 ? -13.895 15.540 5.271 1.00 0.00 135 LEU A CA 20
ATOM 33640 C C . LEU A 1 57 ? -14.861 14.376 5.054 1.00 0.00 135 LEU A C 20
ATOM 33641 O O . LEU A 1 57 ? -15.511 14.286 4.013 1.00 0.00 135 LEU A O 20
ATOM 33657 N N . HIS A 1 58 ? -14.951 13.488 6.041 1.00 0.00 136 HIS A N 20
ATOM 33658 C CA . HIS A 1 58 ? -15.839 12.334 5.952 1.00 0.00 136 HIS A CA 20
ATOM 33659 C C . HIS A 1 58 ? -15.444 11.431 4.788 1.00 0.00 136 HIS A C 20
ATOM 33660 O O . HIS A 1 58 ? -15.973 11.557 3.684 1.00 0.00 136 HIS A O 20
ATOM 33675 N N . GLY A 1 59 ? -14.510 10.520 5.044 1.00 0.00 137 GLY A N 20
ATOM 33676 C CA . GLY A 1 59 ? -14.059 9.608 4.009 1.00 0.00 137 GLY A CA 20
ATOM 33677 C C . GLY A 1 59 ? -14.193 8.155 4.421 1.00 0.00 137 GLY A C 20
ATOM 33678 O O . GLY A 1 59 ? -13.447 7.673 5.273 1.00 0.00 137 GLY A O 20
ATOM 33682 N N . VAL A 1 60 ? -15.147 7.456 3.816 1.00 0.00 138 VAL A N 20
ATOM 33683 C CA . VAL A 1 60 ? -15.377 6.050 4.125 1.00 0.00 138 VAL A CA 20
ATOM 33684 C C . VAL A 1 60 ? -15.932 5.304 2.917 1.00 0.00 138 VAL A C 20
ATOM 33685 O O . VAL A 1 60 ? -16.463 5.912 1.988 1.00 0.00 138 VAL A O 20
ATOM 33698 N N . ASP A 1 61 ? -15.804 3.980 2.939 1.00 0.00 139 ASP A N 20
ATOM 33699 C CA . ASP A 1 61 ? -16.291 3.140 1.848 1.00 0.00 139 ASP A CA 20
ATOM 33700 C C . ASP A 1 61 ? -15.503 3.381 0.561 1.00 0.00 139 ASP A C 20
ATOM 33701 O O . ASP A 1 61 ? -15.912 2.943 -0.514 1.00 0.00 139 ASP A O 20
ATOM 33710 N N . TYR A 1 62 ? -14.370 4.072 0.672 1.00 0.00 140 TYR A N 20
ATOM 33711 C CA . TYR A 1 62 ? -13.538 4.356 -0.493 1.00 0.00 140 TYR A CA 20
ATOM 33712 C C . TYR A 1 62 ? -12.630 3.172 -0.827 1.00 0.00 140 TYR A C 20
ATOM 33713 O O . TYR A 1 62 ? -11.981 3.155 -1.872 1.00 0.00 140 TYR A O 20
ATOM 33731 N N . VAL A 1 63 ? -12.589 2.184 0.064 1.00 0.00 141 VAL A N 20
ATOM 33732 C CA . VAL A 1 63 ? -11.760 1.004 -0.146 1.00 0.00 141 VAL A CA 20
ATOM 33733 C C . VAL A 1 63 ? -12.316 0.139 -1.272 1.00 0.00 141 VAL A C 20
ATOM 33734 O O . VAL A 1 63 ? -11.573 -0.573 -1.947 1.00 0.00 141 VAL A O 20
ATOM 33747 N N . SER A 1 64 ? -13.629 0.211 -1.473 1.00 0.00 142 SER A N 20
ATOM 33748 C CA . SER A 1 64 ? -14.296 -0.557 -2.519 1.00 0.00 142 SER A CA 20
ATOM 33749 C C . SER A 1 64 ? -13.821 -0.138 -3.910 1.00 0.00 142 SER A C 20
ATOM 33750 O O . SER A 1 64 ? -14.061 -0.841 -4.891 1.00 0.00 142 SER A O 20
ATOM 33758 N N . ASP A 1 65 ? -13.143 1.004 -3.991 1.00 0.00 143 ASP A N 20
ATOM 33759 C CA . ASP A 1 65 ? -12.634 1.499 -5.264 1.00 0.00 143 ASP A CA 20
ATOM 33760 C C . ASP A 1 65 ? -11.194 1.043 -5.484 1.00 0.00 143 ASP A C 20
ATOM 33761 O O . ASP A 1 65 ? -10.737 0.925 -6.621 1.00 0.00 143 ASP A O 20
ATOM 33770 N N . PHE A 1 66 ? -10.484 0.786 -4.388 1.00 0.00 144 PHE A N 20
ATOM 33771 C CA . PHE A 1 66 ? -9.097 0.341 -4.461 1.00 0.00 144 PHE A CA 20
ATOM 33772 C C . PHE A 1 66 ? -9.012 -1.180 -4.394 1.00 0.00 144 PHE A C 20
ATOM 33773 O O . PHE A 1 66 ? -9.512 -1.799 -3.455 1.00 0.00 144 PHE A O 20
ATOM 33790 N N . LYS A 1 67 ? -8.379 -1.777 -5.398 1.00 0.00 145 LYS A N 20
ATOM 33791 C CA . LYS A 1 67 ? -8.232 -3.226 -5.455 1.00 0.00 145 LYS A CA 20
ATOM 33792 C C . LYS A 1 67 ? -7.071 -3.697 -4.584 1.00 0.00 145 LYS A C 20
ATOM 33793 O O . LYS A 1 67 ? -5.928 -3.758 -5.037 1.00 0.00 145 LYS A O 20
ATOM 33812 N N . LEU A 1 68 ? -7.370 -4.027 -3.332 1.00 0.00 146 LEU A N 20
ATOM 33813 C CA . LEU A 1 68 ? -6.348 -4.493 -2.401 1.00 0.00 146 LEU A CA 20
ATOM 33814 C C . LEU A 1 68 ? -6.192 -6.010 -2.472 1.00 0.00 146 LEU A C 20
ATOM 33815 O O . LEU A 1 68 ? -5.144 -6.551 -2.118 1.00 0.00 146 LEU A O 20
ATOM 33831 N N . ALA A 1 69 ? -7.238 -6.692 -2.930 1.00 0.00 147 ALA A N 20
ATOM 33832 C CA . ALA A 1 69 ? -7.210 -8.145 -3.045 1.00 0.00 147 ALA A CA 20
ATOM 33833 C C . ALA A 1 69 ? -8.343 -8.648 -3.936 1.00 0.00 147 ALA A C 20
ATOM 33834 O O . ALA A 1 69 ? -9.326 -7.943 -4.161 1.00 0.00 147 ALA A O 20
ATOM 33841 N N . PRO A 1 70 ? -8.219 -9.882 -4.456 1.00 0.00 148 PRO A N 20
ATOM 33842 C CA . PRO A 1 70 ? -9.238 -10.478 -5.326 1.00 0.00 148 PRO A CA 20
ATOM 33843 C C . PRO A 1 70 ? -10.547 -10.739 -4.588 1.00 0.00 148 PRO A C 20
ATOM 33844 O O . PRO A 1 70 ? -11.621 -10.365 -5.058 1.00 0.00 148 PRO A O 20
ATOM 33855 N N . ASN A 1 71 ? -10.448 -11.382 -3.429 1.00 0.00 149 ASN A N 20
ATOM 33856 C CA . ASN A 1 71 ? -11.624 -11.692 -2.626 1.00 0.00 149 ASN A CA 20
ATOM 33857 C C . ASN A 1 71 ? -11.710 -10.770 -1.413 1.00 0.00 149 ASN A C 20
ATOM 33858 O O . ASN A 1 71 ? -11.529 -11.204 -0.275 1.00 0.00 149 ASN A O 20
ATOM 33869 N N . GLN A 1 72 ? -11.983 -9.495 -1.666 1.00 0.00 150 GLN A N 20
ATOM 33870 C CA . GLN A 1 72 ? -12.088 -8.510 -0.596 1.00 0.00 150 GLN A CA 20
ATOM 33871 C C . GLN A 1 72 ? -13.306 -8.783 0.281 1.00 0.00 150 GLN A C 20
ATOM 33872 O O . GLN A 1 72 ? -14.445 -8.727 -0.183 1.00 0.00 150 GLN A O 20
ATOM 33886 N N . THR A 1 73 ? -13.055 -9.075 1.552 1.00 0.00 151 THR A N 20
ATOM 33887 C CA . THR A 1 73 ? -14.123 -9.354 2.502 1.00 0.00 151 THR A CA 20
ATOM 33888 C C . THR A 1 73 ? -14.345 -8.166 3.425 1.00 0.00 151 THR A C 20
ATOM 33889 O O . THR A 1 73 ? -13.409 -7.429 3.732 1.00 0.00 151 THR A O 20
ATOM 33900 N N . LYS A 1 74 ? -15.586 -7.985 3.873 1.00 0.00 152 LYS A N 20
ATOM 33901 C CA . LYS A 1 74 ? -15.920 -6.885 4.772 1.00 0.00 152 LYS A CA 20
ATOM 33902 C C . LYS A 1 74 ? -14.876 -6.765 5.877 1.00 0.00 152 LYS A C 20
ATOM 33903 O O . LYS A 1 74 ? -14.459 -5.664 6.235 1.00 0.00 152 LYS A O 20
ATOM 33922 N N . GLU A 1 75 ? -14.452 -7.908 6.408 1.00 0.00 153 GLU A N 20
ATOM 33923 C CA . GLU A 1 75 ? -13.448 -7.928 7.464 1.00 0.00 153 GLU A CA 20
ATOM 33924 C C . GLU A 1 75 ? -12.150 -7.298 6.973 1.00 0.00 153 GLU A C 20
ATOM 33925 O O . GLU A 1 75 ? -11.505 -6.538 7.695 1.00 0.00 153 GLU A O 20
ATOM 33937 N N . LEU A 1 76 ? -11.780 -7.608 5.734 1.00 0.00 154 LEU A N 20
ATOM 33938 C CA . LEU A 1 76 ? -10.568 -7.058 5.142 1.00 0.00 154 LEU A CA 20
ATOM 33939 C C . LEU A 1 76 ? -10.742 -5.564 4.889 1.00 0.00 154 LEU A C 20
ATOM 33940 O O . LEU A 1 76 ? -9.882 -4.756 5.240 1.00 0.00 154 LEU A O 20
ATOM 33956 N N . GLU A 1 77 ? -11.871 -5.209 4.284 1.00 0.00 155 GLU A N 20
ATOM 33957 C CA . GLU A 1 77 ? -12.178 -3.814 3.985 1.00 0.00 155 GLU A CA 20
ATOM 33958 C C . GLU A 1 77 ? -12.137 -2.968 5.254 1.00 0.00 155 GLU A C 20
ATOM 33959 O O . GLU A 1 77 ? -11.455 -1.944 5.308 1.00 0.00 155 GLU A O 20
ATOM 33971 N N . GLU A 1 78 ? -12.872 -3.404 6.274 1.00 0.00 156 GLU A N 20
ATOM 33972 C CA . GLU A 1 78 ? -12.921 -2.689 7.546 1.00 0.00 156 GLU A CA 20
ATOM 33973 C C . GLU A 1 78 ? -11.516 -2.451 8.092 1.00 0.00 156 GLU A C 20
ATOM 33974 O O . GLU A 1 78 ? -11.154 -1.326 8.434 1.00 0.00 156 GLU A O 20
ATOM 33986 N N . LYS A 1 79 ? -10.735 -3.523 8.185 1.00 0.00 157 LYS A N 20
ATOM 33987 C CA . LYS A 1 79 ? -9.376 -3.434 8.705 1.00 0.00 157 LYS A CA 20
ATOM 33988 C C . LYS A 1 79 ? -8.547 -2.438 7.899 1.00 0.00 157 LYS A C 20
ATOM 33989 O O . LYS A 1 79 ? -7.632 -1.808 8.430 1.00 0.00 157 LYS A O 20
ATOM 34008 N N . VAL A 1 80 ? -8.879 -2.287 6.621 1.00 0.00 158 VAL A N 20
ATOM 34009 C CA . VAL A 1 80 ? -8.167 -1.351 5.761 1.00 0.00 158 VAL A CA 20
ATOM 34010 C C . VAL A 1 80 ? -8.426 0.085 6.207 1.00 0.00 158 VAL A C 20
ATOM 34011 O O . VAL A 1 80 ? -7.494 0.870 6.384 1.00 0.00 158 VAL A O 20
ATOM 34024 N N . MET A 1 81 ? -9.700 0.417 6.394 1.00 0.00 159 MET A N 20
ATOM 34025 C CA . MET A 1 81 ? -10.087 1.755 6.828 1.0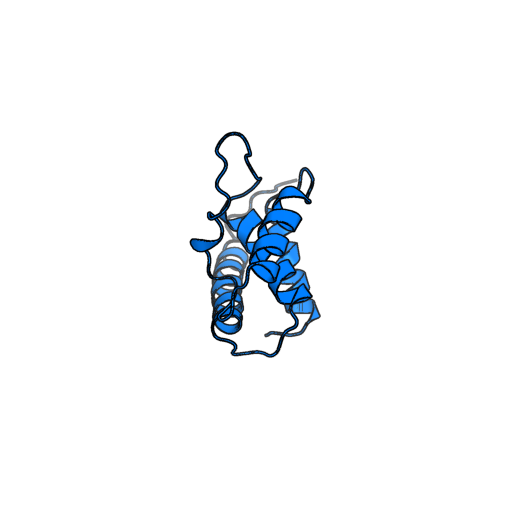0 0.00 159 MET A CA 20
ATOM 34026 C C . MET A 1 81 ? -9.639 2.008 8.263 1.00 0.00 159 MET A C 20
ATOM 34027 O O . MET A 1 81 ? -9.132 3.082 8.587 1.00 0.00 159 MET A O 20
ATOM 34041 N N . GLU A 1 82 ? -9.829 1.009 9.119 1.00 0.00 160 GLU A N 20
ATOM 34042 C CA . GLU A 1 82 ? -9.445 1.118 10.522 1.00 0.00 160 GLU A CA 20
ATOM 34043 C C . GLU A 1 82 ? -7.951 1.395 10.654 1.00 0.00 160 GLU A C 20
ATOM 34044 O O . GLU A 1 82 ? -7.541 2.328 11.344 1.00 0.00 160 GLU A O 20
ATOM 34056 N N . LEU A 1 83 ? -7.143 0.578 9.987 1.00 0.00 161 LEU A N 20
ATOM 34057 C CA . LEU A 1 83 ? -5.694 0.737 10.028 1.00 0.00 161 LEU A CA 20
ATOM 34058 C C . LEU A 1 83 ? -5.285 2.107 9.498 1.00 0.00 161 LEU A C 20
ATOM 34059 O O . LEU A 1 83 ? -4.363 2.735 10.018 1.00 0.00 161 LEU A O 20
ATOM 34075 N N . HIS A 1 84 ? -5.980 2.566 8.462 1.00 0.00 162 HIS A N 20
ATOM 34076 C CA . HIS A 1 84 ? -5.691 3.864 7.862 1.00 0.00 162 HIS A CA 20
ATOM 34077 C C . HIS A 1 84 ? -5.826 4.980 8.893 1.00 0.00 162 HIS A C 20
ATOM 34078 O O . HIS A 1 84 ? -4.886 5.741 9.126 1.00 0.00 162 HIS A O 20
ATOM 34093 N N . LYS A 1 85 ? -7.000 5.071 9.508 1.00 0.00 163 LYS A N 20
ATOM 34094 C CA . LYS A 1 85 ? -7.258 6.093 10.516 1.00 0.00 163 LYS A CA 20
ATOM 34095 C C . LYS A 1 85 ? -6.377 5.881 11.742 1.00 0.00 163 LYS A C 20
ATOM 34096 O O . LYS A 1 85 ? -6.002 6.836 12.422 1.00 0.00 163 LYS A O 20
ATOM 34115 N N . SER A 1 86 ? -6.050 4.623 12.019 1.00 0.00 164 SER A N 20
ATOM 34116 C CA . SER A 1 86 ? -5.213 4.285 13.164 1.00 0.00 164 SER A CA 20
ATOM 34117 C C . SER A 1 86 ? -3.837 4.937 13.053 1.00 0.00 164 SER A C 20
ATOM 34118 O O . SER A 1 86 ? -3.158 5.146 14.058 1.00 0.00 164 SER A O 20
ATOM 34126 N N . TYR A 1 87 ? -3.429 5.257 11.828 1.00 0.00 165 TYR A N 20
ATOM 34127 C CA . TYR A 1 87 ? -2.134 5.885 11.595 1.00 0.00 165 TYR A CA 20
ATOM 34128 C C . TYR A 1 87 ? -2.263 7.405 11.563 1.00 0.00 165 TYR A C 20
ATOM 34129 O O . TYR A 1 87 ? -3.206 7.945 10.985 1.00 0.00 165 TYR A O 20
ATOM 34147 N N . ARG A 1 88 ? -1.309 8.087 12.186 1.00 0.00 166 ARG A N 20
ATOM 34148 C CA . ARG A 1 88 ? -1.314 9.544 12.228 1.00 0.00 166 ARG A CA 20
ATOM 34149 C C . ARG A 1 88 ? 0.083 10.083 12.521 1.00 0.00 166 ARG A C 20
ATOM 34150 O O . ARG A 1 88 ? 0.831 9.501 13.306 1.00 0.00 166 ARG A O 20
ATOM 34171 N N . SER A 1 89 ? 0.429 11.197 11.879 1.00 0.00 167 SER A N 20
ATOM 34172 C CA . SER A 1 89 ? 1.739 11.820 12.062 1.00 0.00 167 SER A CA 20
ATOM 34173 C C . SER A 1 89 ? 2.814 11.055 11.296 1.00 0.00 167 SER A C 20
ATOM 34174 O O . SER A 1 89 ? 3.952 10.939 11.751 1.00 0.00 167 SER A O 20
ATOM 34182 N N . MET A 1 90 ? 2.444 10.537 10.129 1.00 0.00 168 MET A N 20
ATOM 34183 C CA . MET A 1 90 ? 3.373 9.785 9.294 1.00 0.00 168 MET A CA 20
ATOM 34184 C C . MET A 1 90 ? 3.507 10.432 7.919 1.00 0.00 168 MET A C 20
ATOM 34185 O O . MET A 1 90 ? 2.584 11.091 7.441 1.00 0.00 168 MET A O 20
ATOM 34199 N N . THR A 1 91 ? 4.660 10.240 7.287 1.00 0.00 169 THR A N 20
ATOM 34200 C CA . THR A 1 91 ? 4.911 10.807 5.967 1.00 0.00 169 THR A CA 20
ATOM 34201 C C . THR A 1 91 ? 4.750 9.749 4.878 1.00 0.00 169 THR A C 20
ATOM 34202 O O . THR A 1 91 ? 4.756 8.551 5.160 1.00 0.00 169 THR A O 20
ATOM 34213 N N . PRO A 1 92 ? 4.604 10.181 3.614 1.00 0.00 170 PRO A N 20
ATOM 34214 C CA . PRO A 1 92 ? 4.443 9.265 2.479 1.00 0.00 170 PRO A CA 20
ATOM 34215 C C . PRO A 1 92 ? 5.613 8.296 2.357 1.00 0.00 170 PRO A C 20
ATOM 34216 O O . PRO A 1 92 ? 5.423 7.085 2.247 1.00 0.00 170 PRO A O 20
ATOM 34227 N N . ALA A 1 93 ? 6.825 8.842 2.376 1.00 0.00 171 ALA A N 20
ATOM 34228 C CA . ALA A 1 93 ? 8.036 8.034 2.267 1.00 0.00 171 ALA A CA 20
ATOM 34229 C C . ALA A 1 93 ? 8.016 6.865 3.247 1.00 0.00 171 ALA A C 20
ATOM 34230 O O . ALA A 1 93 ? 8.388 5.745 2.899 1.00 0.00 171 ALA A O 20
ATOM 34237 N N . GLN A 1 94 ? 7.576 7.132 4.473 1.00 0.00 172 GLN A N 20
ATOM 34238 C CA . GLN A 1 94 ? 7.505 6.099 5.501 1.00 0.00 172 GLN A CA 20
ATOM 34239 C C . GLN A 1 94 ? 6.624 4.941 5.041 1.00 0.00 172 GLN A C 20
ATOM 34240 O O . GLN A 1 94 ? 6.966 3.774 5.233 1.00 0.00 172 GLN A O 20
ATOM 34254 N N . ALA A 1 95 ? 5.492 5.274 4.429 1.00 0.00 173 ALA A N 20
ATOM 34255 C CA . ALA A 1 95 ? 4.565 4.263 3.937 1.00 0.00 173 ALA A CA 20
ATOM 34256 C C . ALA A 1 95 ? 5.166 3.508 2.756 1.00 0.00 173 ALA A C 20
ATOM 34257 O O . ALA A 1 95 ? 5.053 2.286 2.665 1.00 0.00 173 ALA A O 20
ATOM 34264 N N . ASP A 1 96 ? 5.809 4.247 1.858 1.00 0.00 174 ASP A N 20
ATOM 34265 C CA . ASP A 1 96 ? 6.436 3.653 0.684 1.00 0.00 174 ASP A CA 20
ATOM 34266 C C . ASP A 1 96 ? 7.510 2.649 1.095 1.00 0.00 174 ASP A C 20
ATOM 34267 O O . ASP A 1 96 ? 7.617 1.559 0.528 1.00 0.00 174 ASP A O 20
ATOM 34276 N N . LEU A 1 97 ? 8.296 3.032 2.094 1.00 0.00 175 LEU A N 20
ATOM 34277 C CA . LEU A 1 97 ? 9.369 2.187 2.608 1.00 0.00 175 LEU A CA 20
ATOM 34278 C C . LEU A 1 97 ? 8.826 1.007 3.415 1.00 0.00 175 LEU A C 20
ATOM 34279 O O . LEU A 1 97 ? 9.475 -0.033 3.518 1.00 0.00 175 LEU A O 20
ATOM 34295 N N . GLU A 1 98 ? 7.648 1.184 4.007 1.00 0.00 176 GLU A N 20
ATOM 34296 C CA . GLU A 1 98 ? 7.043 0.141 4.829 1.00 0.00 176 GLU A CA 20
ATOM 34297 C C . GLU A 1 98 ? 6.568 -1.048 3.989 1.00 0.00 176 GLU A C 20
ATOM 34298 O O . GLU A 1 98 ? 6.897 -2.196 4.292 1.00 0.00 176 GLU A O 20
ATOM 34310 N N . PHE A 1 99 ? 5.796 -0.780 2.940 1.00 0.00 177 PHE A N 20
ATOM 34311 C CA . PHE A 1 99 ? 5.294 -1.850 2.085 1.00 0.00 177 PHE A CA 20
ATOM 34312 C C . PHE A 1 99 ? 6.421 -2.428 1.238 1.00 0.00 177 PHE A C 20
ATOM 34313 O O . PHE A 1 99 ? 6.508 -3.641 1.051 1.00 0.00 177 PHE A O 20
ATOM 34330 N N . LEU A 1 100 ? 7.289 -1.556 0.734 1.00 0.00 178 LEU A N 20
ATOM 34331 C CA . LEU A 1 100 ? 8.411 -1.998 -0.081 1.00 0.00 178 LEU A CA 20
ATOM 34332 C C . LEU A 1 100 ? 9.320 -2.919 0.725 1.00 0.00 178 LEU A C 20
ATOM 34333 O O . LEU A 1 100 ? 9.795 -3.935 0.220 1.00 0.00 178 LEU A O 20
ATOM 34349 N N . GLU A 1 101 ? 9.545 -2.560 1.985 1.00 0.00 179 GLU A N 20
ATOM 34350 C CA . GLU A 1 101 ? 10.385 -3.354 2.874 1.00 0.00 179 GLU A CA 20
ATOM 34351 C C . GLU A 1 101 ? 9.699 -4.667 3.236 1.00 0.00 179 GLU A C 20
ATOM 34352 O O . GLU A 1 101 ? 10.353 -5.694 3.425 1.00 0.00 179 GLU A O 20
ATOM 34364 N N . ASN A 1 102 ? 8.375 -4.627 3.312 1.00 0.00 180 ASN A N 20
ATOM 34365 C CA . ASN A 1 102 ? 7.598 -5.816 3.633 1.00 0.00 180 ASN A CA 20
ATOM 34366 C C . ASN A 1 102 ? 7.632 -6.791 2.461 1.00 0.00 180 ASN A C 20
ATOM 34367 O O . ASN A 1 102 ? 7.923 -7.975 2.628 1.00 0.00 180 ASN A O 20
ATOM 34378 N N . ALA A 1 103 ? 7.340 -6.274 1.274 1.00 0.00 181 ALA A N 20
ATOM 34379 C CA . ALA A 1 103 ? 7.342 -7.082 0.062 1.00 0.00 181 ALA A CA 20
ATOM 34380 C C . ALA A 1 103 ? 8.731 -7.652 -0.205 1.00 0.00 181 ALA A C 20
ATOM 34381 O O . ALA A 1 103 ? 8.873 -8.791 -0.649 1.00 0.00 181 ALA A O 20
ATOM 34388 N N . LYS A 1 104 ? 9.754 -6.852 0.079 1.00 0.00 182 LYS A N 20
ATOM 34389 C CA . LYS A 1 104 ? 11.134 -7.278 -0.120 1.00 0.00 182 LYS A CA 20
ATOM 34390 C C . LYS A 1 104 ? 11.482 -8.413 0.836 1.00 0.00 182 LYS A C 20
ATOM 34391 O O . LYS A 1 104 ? 12.225 -9.329 0.485 1.00 0.00 182 LYS A O 20
ATOM 34410 N N . LYS A 1 105 ? 10.933 -8.347 2.045 1.00 0.00 183 LYS A N 20
ATOM 34411 C CA . LYS A 1 105 ? 11.176 -9.372 3.054 1.00 0.00 183 LYS A CA 20
ATOM 34412 C C . LYS A 1 105 ? 10.487 -10.683 2.681 1.00 0.00 183 LYS A C 20
ATOM 34413 O O . LYS A 1 105 ? 10.833 -11.744 3.199 1.00 0.00 183 LYS A O 20
ATOM 34432 N N . LEU A 1 106 ? 9.504 -10.601 1.790 1.00 0.00 184 LEU A N 20
ATOM 34433 C CA . LEU A 1 106 ? 8.762 -11.780 1.362 1.00 0.00 184 LEU A CA 20
ATOM 34434 C C . LEU A 1 106 ? 9.141 -12.206 -0.056 1.00 0.00 184 LEU A C 20
ATOM 34435 O O . LEU A 1 106 ? 8.497 -13.076 -0.642 1.00 0.00 184 LEU A O 20
ATOM 34451 N N . SER A 1 107 ? 10.190 -11.595 -0.601 1.00 0.00 185 SER A N 20
ATOM 34452 C CA . SER A 1 107 ? 10.651 -11.921 -1.947 1.00 0.00 185 SER A CA 20
ATOM 34453 C C . SER A 1 107 ? 9.533 -11.746 -2.973 1.00 0.00 185 SER A C 20
ATOM 34454 O O . SER A 1 107 ? 9.248 -12.653 -3.757 1.00 0.00 185 SER A O 20
ATOM 34462 N N . MET A 1 108 ? 8.905 -10.575 -2.967 1.00 0.00 186 MET A N 20
ATOM 34463 C CA . MET A 1 108 ? 7.823 -10.284 -3.902 1.00 0.00 186 MET A CA 20
ATOM 34464 C C . MET A 1 108 ? 8.331 -9.453 -5.076 1.00 0.00 186 MET A C 20
ATOM 34465 O O . MET A 1 108 ? 7.576 -8.695 -5.685 1.00 0.00 186 MET A O 20
ATOM 34479 N N . TYR A 1 109 ? 9.616 -9.598 -5.388 1.00 0.00 187 TYR A N 20
ATOM 34480 C CA . TYR A 1 109 ? 10.224 -8.857 -6.487 1.00 0.00 187 TYR A CA 20
ATOM 34481 C C . TYR A 1 109 ? 10.786 -9.808 -7.538 1.00 0.00 187 TYR A C 20
ATOM 34482 O O . TYR A 1 109 ? 10.869 -11.022 -7.254 1.00 0.00 187 TYR A O 20
#

Solvent-accessible surface area: 7817 Å² total; per-residue (Å²): 115,105,173,172,71,124,77,107,104,92,100,90,99,72,97,140,137,48,30,62,123,12,58,114,40,11,10,78,50,188,57,127,47,72,85,70,27,36,0,51,4,7,0,14,7,0,8,42,86,86,30,89,43,71,72,135,134,140,34,97,103,35,1,81,119,56,144,10,8,84,123,51,71,154,114,4,48,98,101,0,37,118,45,6,108,73,43,210,116,41,65,101,65,85,1,50,111,51,6,19,73,19,0,113,134,96,92,28,134